Protein AF-0000000070465786 (afdb_homodimer)

Secondary structure (DSSP, 8-state):
----------------TTTHHHHHHHHHHHHH---GGGTHHHHSTTTS----EEP-------------TTSHHHHHHHHHHTTSHHHHHTTT-HHHHHHHHHHHHHHHHHHHHTBTTTT-EEE-TTSTT-EEE-EE--TTT----BHHHHHHIIIIIGGG---SS--SSHHHHHHHHHHHHHHHHHHHHTT-EE--GGG--SSS----EE----SSS-------S-------GGGSEEEEEESSHHHHHHHHHHHHHTHHHHHHH-SSGGGS-EEEE-TT--GGGTHHHHHHT-EEEEPPB-TTSSB-HHHHHHHHHHHHHHHHHS-GGGPPPEEEEEESB-TTT-BBP-HHHHHHHHHHTT-EEEEE-TTTTTTS---SS-SSSTTS--SEEEE-GGGSTT-TTPPEEEEEEGGG---SS-SS-STTSEEEE-SS-EEE-S-HHHHHS-SS--HHHHHHHHHHHHHHHHH-HHHHHHHHHHHHHHHHHHHTT-TTEEE-S--HHHHHHH---B-SEEEEEEEETTEE--HHHHHHHHHHHH-EE-EEE-TT-HHHHHHHHT--HHHHHHHHHHHHHHHTSSS--GGG---EEEEE--TT--HHHHHHHHHHHHHHHHHGGGGGGGEEEETTTTEEEEPP---SSS-------S----HHHHHS--GGGEE-TTSS-EEE--S--SSS--TTB--SHHHHHHHHHHHHHHHHHHHH-TTGGGT----HHHHHHHHH--TTTT-HHHHHGGG--B--HHHHHHHHHTPPPPGGGTS---S-----SSPPHHHHHHHHHH-EEEE----/----------------TTTHHHHHHHHHHHHH---GGGTHHHHSTTTS----EEP-------------TTSHHHHHHHHHHTTSHHHHTTTT-HHHHHHHHHHHHHHHHHHHHTBTTTT-EEE-TTSTT-EEE-EE--TTT----BHHHHHHIIIIIGGG---SS--SSHHHHHHHHHHHHHHHHHHHHTT-----GGG--SSS----------SSS-------S-------GGGSEEEEEESSHHHHHHHHHHHHHTHHHHHHH-SSGGGS-EEEE-TT--GGGTHHHHHHT-EEEEPPB-TTSSB-HHHHHHHHHHHHHHHHHS-GGGPPPEEEEEESB-TTT-BBP-HHHHHHHHHHTT-EEEEE-TTTTTTS---SS-SS-TTT--SEEEE-GGGSTT-TTPPEEEEEEGGG---SS-SS-STTSEEEE-SS-EEE-S-HHHHHS-SS--HHHHHHHHHHHHHHHHH-HHHHHHHHHHHHHHHHHHHTT-TTEEE-S--HHHHHHH---B-SEEEEEEEETTEE--HHHHHHHHHHHH-EE-EEE-TT-HHHHHHHHT--HHHHHHHHHHHHHHHTSSS--GGG---EEEEE--TT--HHHHHHHHHHHHHHHHHGGGGGGGEEEETTTTEEEEPP---SSSS------S----HHHHHS--GGGEE-TTSS-EEE--S--SSS--TTB--SHHHHHHHHHHHHHHHHHHHH-TTGGGT----HHHHHHHHH--TTTT-HHHHHGGG--B--HHHHHHHHHTPPPPGGGTS---S-----SSPPHHHHHHHHHH-EEEE----

Sequence (1614 aa):
MGNKTSGQHHLRFPSSLHSEDDHVLEKFKKLNTQDPSYENTAQQQLQDVNVSFSKPKRTNFHRERPFDPNSVEYKLLESIIQTLPEYQELKDRPSDQLEYMQKKILLIQTIHNHVVGSEAVFRTPFANNRYLPITYCDYIASGKPLKFIEDYIFEEVLPTYANTHTTTSFTGYQTTHFREDARQIVAQCVGAHVVSSMHITSSEDEQAIKCECAASCPPHEDVASSSQHQLPSEDLDVVLFEGSGSTSAIATLVHCIGIREKVLKAQNEDELPVVFISPYEHHSNILPWRESGALVIQIIEDKYGNVDLGHLEYCLKKFSTSNATTNVSRQRMIIGSFSAASNVTGVISDCDSICKLCHEYGAVCFFDFAASAPYVPIQMNPTNDPLYHKDAIFISPHKFIGGPGTPGVLVAKKKLFQNKIPSRPGGGTVYFVDMTNHSYTNVIEEREEGGTPDIVGSIRCALAFKLKEEVGPTLISKIEENYRDRAFTFLSNNPNLYILGPSKQCIEEGGVHKLAFFSFLIRHGELFLHHSFVSLLLNDLFGLQVRGGCACAGPYGQELLGISHKEATELETALLESYTSNVSLVHLKPGWTRLNLNYFFDDGTVDFVLKAVDFVATHGWKFLPYYVFNEKTNEWMHRRFDATQLNLTSQIHENYTSFLAQHRKKLTDVTFKNGHLEFVETFGKLHNMEPNTIHTYSAILDDVESLLKVTMEIVKDKHNQTYLILDYDSEIEKLFGDEKVHGFNKKYGHLRWYLLPSEALLDLKGKPRKEQALKMETLVKPKIYPTSDEYVSHQFIKELLYFSKKQMGNKTSGQHHLRFPSSLHSEDDHVLEKFKKLNTQDPSYENTAQQQLQDVNVSFSKPKRTNFHRERPFDPNSVEYKLLESIIQTLPEYQELKDRPSDQLEYMQKKILLIQTIHNHVVGSEAVFRTPFANNRYLPITYCDYIASGKPLKFIEDYIFEEVLPTYANTHTTTSFTGYQTTHFREDARQIVAQCVGAHVVSSMHITSSEDEQAIKCECAASCPPHEDVASSSQHQLPSEDLDVVLFEGSGSTSAIATLVHCIGIREKVLKAQNEDELPVVFISPYEHHSNILPWRESGALVIQIIEDKYGNVDLGHLEYCLKKFSTSNATTNVSRQRMIIGSFSAASNVTGVISDCDSICKLCHEYGAVCFFDFAASAPYVPIQMNPTNDPLYHKDAIFISPHKFIGGPGTPGVLVAKKKLFQNKIPSRPGGGTVYFVDMTNHSYTNVIEEREEGGTPDIVGSIRCALAFKLKEEVGPTLISKIEENYRDRAFTFLSNNPNLYILGPSKQCIEEGGVHKLAFFSFLIRHGELFLHHSFVSLLLNDLFGLQVRGGCACAGPYGQELLGISHKEATELETALLESYTSNVSLVHLKPGWTRLNLNYFFDDGTVDFVLKAVDFVATHGWKFLPYYVFNEKTNEWMHRRFDATQLNLTSQIHENYTSFLAQHRKKLTDVTFKNGHLEFVETFGKLHNMEPNTIHTYSAILDDVESLLKVTMEIVKDKHNQTYLILDYDSEIEKLFGDEKVHGFNKKYGHLRWYLLPSEALLDLKGKPRKEQALKMETLVKPKIYPTSDEYVSHQFIKELLYFSKKQ

Organism: Naegleria fowleri (NCBI:txid5763)

pLDDT: mean 81.41, std 22.85, range [18.33, 98.81]

Structure (mmCIF, N/CA/C/O backbone):
data_AF-0000000070465786-model_v1
#
loop_
_entity.id
_entity.type
_entity.pdbx_description
1 polymer 'Aminotransferase class V domain-containing protein'
#
loop_
_atom_site.group_PDB
_atom_site.id
_atom_site.type_symbol
_atom_site.label_atom_id
_atom_site.label_alt_id
_atom_site.label_comp_id
_atom_site.label_asym_id
_atom_site.label_entity_id
_atom_site.label_seq_id
_atom_site.pdbx_PDB_ins_code
_atom_site.Cartn_x
_atom_site.Cartn_y
_atom_site.Cartn_z
_atom_site.occupancy
_atom_site.B_iso_or_equiv
_atom_site.auth_seq_id
_atom_site.auth_comp_id
_atom_site.auth_asym_id
_atom_site.auth_atom_id
_atom_site.pdbx_PDB_model_num
ATOM 1 N N . MET A 1 1 ? 34.312 104.875 13.195 1 18.33 1 MET A N 1
ATOM 2 C CA . MET A 1 1 ? 35.531 104.188 12.945 1 18.33 1 MET A CA 1
ATOM 3 C C . MET A 1 1 ? 35.25 102.688 12.547 1 18.33 1 MET A C 1
ATOM 5 O O . MET A 1 1 ? 35.844 102.188 11.578 1 18.33 1 MET A O 1
ATOM 9 N N . GLY A 1 2 ? 34.875 101.812 13.523 1 20.75 2 GLY A N 1
ATOM 10 C CA . GLY A 1 2 ? 35.375 100.5 13.844 1 20.75 2 GLY A CA 1
ATOM 11 C C . GLY A 1 2 ? 34.781 99.375 12.961 1 20.75 2 GLY A C 1
ATOM 12 O O . GLY A 1 2 ? 33.562 99.312 12.797 1 20.75 2 GLY A O 1
ATOM 13 N N . ASN A 1 3 ? 35.469 98.875 11.961 1 18.75 3 ASN A N 1
ATOM 14 C CA . ASN A 1 3 ? 35.312 98.125 10.703 1 18.75 3 ASN A CA 1
ATOM 15 C C . ASN A 1 3 ? 34.844 96.688 10.914 1 18.75 3 ASN A C 1
ATOM 17 O O . ASN A 1 3 ? 35.562 95.938 11.523 1 18.75 3 ASN A O 1
ATOM 21 N N . LYS A 1 4 ? 33.531 96.562 11.227 1 20.5 4 LYS A N 1
ATOM 22 C CA . LYS A 1 4 ? 32.688 95.562 11.859 1 20.5 4 LYS A CA 1
ATOM 23 C C . LYS A 1 4 ? 32.781 94.25 11.109 1 20.5 4 LYS A C 1
ATOM 25 O O . LYS A 1 4 ? 32.281 94.125 9.992 1 20.5 4 LYS A O 1
ATOM 30 N N . THR A 1 5 ? 34.031 93.5 11.133 1 19.42 5 THR A N 1
ATOM 31 C CA . THR A 1 5 ? 34.656 92.438 10.336 1 19.42 5 THR A CA 1
ATOM 32 C C . THR A 1 5 ? 33.812 91.188 10.391 1 19.42 5 THR A C 1
ATOM 34 O O . THR A 1 5 ? 33.531 90.688 11.477 1 19.42 5 THR A O 1
ATOM 37 N N . SER A 1 6 ? 32.812 90.938 9.531 1 22.47 6 SER A N 1
ATOM 38 C CA . SER A 1 6 ? 31.703 90 9.367 1 22.47 6 SER A CA 1
ATOM 39 C C . SER A 1 6 ? 32.188 88.562 9.234 1 22.47 6 SER A C 1
ATOM 41 O O . SER A 1 6 ? 32.844 88.188 8.25 1 22.47 6 SER A O 1
ATOM 43 N N . GLY A 1 7 ? 32.781 87.938 10.281 1 20.2 7 GLY A N 1
ATOM 44 C CA . GLY A 1 7 ? 33.594 86.75 10.32 1 20.2 7 GLY A CA 1
ATOM 45 C C . GLY A 1 7 ? 32.844 85.5 9.875 1 20.2 7 GLY A C 1
ATOM 46 O O . GLY A 1 7 ? 31.859 85.062 10.5 1 20.2 7 GLY A O 1
ATOM 47 N N . GLN A 1 8 ? 32.594 85.188 8.578 1 20.23 8 GLN A N 1
ATOM 48 C CA . GLN A 1 8 ? 31.797 84.125 7.91 1 20.23 8 GLN A CA 1
ATOM 49 C C . GLN A 1 8 ? 32.281 82.75 8.266 1 20.23 8 GLN A C 1
ATOM 51 O O . GLN A 1 8 ? 33.438 82.375 7.957 1 20.23 8 GLN A O 1
ATOM 56 N N . HIS A 1 9 ? 32.125 82.188 9.445 1 20.05 9 HIS A N 1
ATOM 57 C CA . HIS A 1 9 ? 32.719 80.938 9.945 1 20.05 9 HIS A CA 1
ATOM 58 C C . HIS A 1 9 ? 32.281 79.75 9.125 1 20.05 9 HIS A C 1
ATOM 60 O O . HIS A 1 9 ? 31.094 79.5 8.938 1 20.05 9 HIS A O 1
ATOM 66 N N . HIS A 1 10 ? 33 79.312 8.062 1 21.03 10 HIS A N 1
ATOM 67 C CA . HIS A 1 10 ? 32.812 78.25 7.098 1 21.03 10 HIS A CA 1
ATOM 68 C C . HIS A 1 10 ? 32.812 76.875 7.793 1 21.03 10 HIS A C 1
ATOM 70 O O . HIS A 1 10 ? 33.781 76.5 8.508 1 21.03 10 HIS A O 1
ATOM 76 N N . LEU A 1 11 ? 31.656 76.312 8.266 1 19.81 11 LEU A N 1
ATOM 77 C CA . LEU A 1 11 ? 31.469 75.062 9 1 19.81 11 LEU A CA 1
ATOM 78 C C . LEU A 1 11 ? 32 73.875 8.211 1 19.81 11 LEU A C 1
ATOM 80 O O . LEU A 1 11 ? 31.594 73.625 7.062 1 19.81 11 LEU A O 1
ATOM 84 N N . ARG A 1 12 ? 33.281 73.312 8.367 1 20.2 12 ARG A N 1
ATOM 85 C CA . ARG A 1 12 ? 34.031 72.25 7.754 1 20.2 12 ARG A CA 1
ATOM 86 C C . ARG A 1 12 ? 33.375 70.875 8.047 1 20.2 12 ARG A C 1
ATOM 88 O O . ARG A 1 12 ? 33.219 70.5 9.211 1 20.2 12 ARG A O 1
ATOM 95 N N . PHE A 1 13 ? 32.406 70.438 7.23 1 20.59 13 PHE A N 1
ATOM 96 C CA . PHE A 1 13 ? 31.688 69.125 7.383 1 20.59 13 PHE A CA 1
ATOM 97 C C . PHE A 1 13 ? 32.656 68 7.328 1 20.59 13 PHE A C 1
ATOM 99 O O . PHE A 1 13 ? 33.5 67.875 6.426 1 20.59 13 PHE A O 1
ATOM 106 N N . PRO A 1 14 ? 33.031 67.375 8.461 1 20.55 14 PRO A N 1
ATOM 107 C CA . PRO A 1 14 ? 34.094 66.312 8.516 1 20.55 14 PRO A CA 1
ATOM 108 C C . PRO A 1 14 ? 33.781 65.125 7.656 1 20.55 14 PRO A C 1
ATOM 110 O O . PRO A 1 14 ? 32.594 64.75 7.465 1 20.55 14 PRO A O 1
ATOM 113 N N . SER A 1 15 ? 34.594 64.562 6.648 1 21.72 15 SER A N 1
ATOM 114 C CA . SER A 1 15 ? 34.688 63.625 5.555 1 21.72 15 SER A CA 1
ATOM 115 C C . SER A 1 15 ? 34.562 62.188 6.059 1 21.72 15 SER A C 1
ATOM 117 O O . SER A 1 15 ? 34.625 61.25 5.273 1 21.72 15 SER A O 1
ATOM 119 N N . SER A 1 16 ? 34.781 61.75 7.332 1 21.81 16 SER A N 1
ATOM 120 C CA . SER A 1 16 ? 35.312 60.438 7.66 1 21.81 16 SER A CA 1
ATOM 121 C C . SER A 1 16 ? 34.219 59.375 7.574 1 21.81 16 SER A C 1
ATOM 123 O O . SER A 1 16 ? 34.406 58.25 8.055 1 21.81 16 SER A O 1
ATOM 125 N N . LEU A 1 17 ? 32.938 59.562 7.316 1 23.72 17 LEU A N 1
ATOM 126 C CA . LEU A 1 17 ? 31.906 58.562 7.551 1 23.72 17 LEU A CA 1
ATOM 127 C C . LEU A 1 17 ? 32 57.438 6.551 1 23.72 17 LEU A C 1
ATOM 129 O O . LEU A 1 17 ? 31.031 57.094 5.879 1 23.72 17 LEU A O 1
ATOM 133 N N . HIS A 1 18 ? 33.125 57.156 5.816 1 24.12 18 HIS A N 1
ATOM 134 C CA . HIS A 1 18 ? 33.125 56.312 4.641 1 24.12 18 HIS A CA 1
ATOM 135 C C . HIS A 1 18 ? 32.906 54.844 5.031 1 24.12 18 HIS A C 1
ATOM 137 O O . HIS A 1 18 ? 32.531 54.031 4.199 1 24.12 18 HIS A O 1
ATOM 143 N N . SER A 1 19 ? 33.625 54.312 6.074 1 26.92 19 SER A N 1
ATOM 144 C CA . SER A 1 19 ? 34.156 52.938 6.02 1 26.92 19 SER A CA 1
ATOM 145 C C . SER A 1 19 ? 33.062 51.906 6.34 1 26.92 19 SER A C 1
ATOM 147 O O . SER A 1 19 ? 33.219 50.719 6.02 1 26.92 19 SER A O 1
ATOM 149 N N . GLU A 1 20 ? 32.219 52.25 7.227 1 28.48 20 GLU A N 1
ATOM 150 C CA . GLU A 1 20 ? 31.438 51.156 7.82 1 28.48 20 GLU A CA 1
ATOM 151 C C . GLU A 1 20 ? 30.422 50.625 6.828 1 28.48 20 GLU A C 1
ATOM 153 O O . GLU A 1 20 ? 29.797 49.594 7.086 1 28.48 20 GLU A O 1
ATOM 158 N N . ASP A 1 21 ? 30.188 51.344 5.766 1 30.02 21 ASP A N 1
ATOM 159 C CA . ASP A 1 21 ? 29.109 51 4.852 1 30.02 21 ASP A CA 1
ATOM 160 C C . ASP A 1 21 ? 29.5 49.812 3.965 1 30.02 21 ASP A C 1
ATOM 162 O O . ASP A 1 21 ? 28.641 49.156 3.35 1 30.02 21 ASP A O 1
ATOM 166 N N . ASP A 1 22 ? 30.828 49.688 3.75 1 33.19 22 ASP A N 1
ATOM 167 C CA . ASP A 1 22 ? 31.281 48.688 2.777 1 33.19 22 ASP A CA 1
ATOM 168 C C . ASP A 1 22 ? 31.094 47.281 3.309 1 33.19 22 ASP A C 1
ATOM 170 O O . ASP A 1 22 ? 30.953 46.344 2.531 1 33.19 22 ASP A O 1
ATOM 174 N N . HIS A 1 23 ? 31.172 47.125 4.633 1 32.84 23 HIS A N 1
ATOM 175 C CA . HIS A 1 23 ? 31.188 45.75 5.168 1 32.84 23 HIS A CA 1
ATOM 176 C C . HIS A 1 23 ? 29.828 45.094 5.016 1 32.84 23 HIS A C 1
ATOM 178 O O . HIS A 1 23 ? 29.734 43.875 4.84 1 32.84 23 HIS A O 1
ATOM 184 N N . VAL A 1 24 ? 28.844 45.875 5.16 1 29.55 24 VAL A N 1
ATOM 185 C CA . VAL A 1 24 ? 27.516 45.281 5.09 1 29.55 24 VAL A CA 1
ATOM 186 C C . VAL A 1 24 ? 27.219 44.844 3.664 1 29.55 24 VAL A C 1
ATOM 188 O O . VAL A 1 24 ? 26.703 43.75 3.451 1 29.55 24 VAL A O 1
ATOM 191 N N . LEU A 1 25 ? 27.703 45.656 2.674 1 31.55 25 LEU A N 1
ATOM 192 C CA . LEU A 1 25 ? 27.469 45.312 1.276 1 31.55 25 LEU A CA 1
ATOM 193 C C . LEU A 1 25 ? 28.234 44.062 0.881 1 31.55 25 LEU A C 1
ATOM 195 O O . LEU A 1 25 ? 27.734 43.219 0.127 1 31.55 25 LEU A O 1
ATOM 199 N N . GLU A 1 26 ? 29.438 43.875 1.437 1 37.81 26 GLU A N 1
ATOM 200 C CA . GLU A 1 26 ? 30.219 42.719 1.073 1 37.81 26 GLU A CA 1
ATOM 201 C C . GLU A 1 26 ? 29.594 41.438 1.592 1 37.81 26 GLU A C 1
ATOM 203 O O . GLU A 1 26 ? 29.594 40.406 0.907 1 37.81 26 GLU A O 1
ATOM 208 N N . LYS A 1 27 ? 28.969 41.438 2.727 1 36.19 27 LYS A N 1
ATOM 209 C CA . LYS A 1 27 ? 28.344 40.25 3.279 1 36.19 27 LYS A CA 1
ATOM 210 C C . LYS A 1 27 ? 27.094 39.875 2.496 1 36.19 27 LYS A C 1
ATOM 212 O O . LYS A 1 27 ? 26.828 38.688 2.26 1 36.19 27 LYS A O 1
ATOM 217 N N . PHE A 1 28 ? 26.359 40.875 2.111 1 31.91 28 PHE A N 1
ATOM 218 C CA . PHE A 1 28 ? 25.188 40.531 1.315 1 31.91 28 PHE A CA 1
ATOM 219 C C . PHE A 1 28 ? 25.594 40.156 -0.102 1 31.91 28 PHE A C 1
ATOM 221 O O . PHE A 1 28 ? 24.875 39.406 -0.767 1 31.91 28 PHE A O 1
ATOM 228 N N . LYS A 1 29 ? 26.703 40.781 -0.692 1 36.88 29 LYS A N 1
ATOM 229 C CA . LYS A 1 29 ? 27.234 40.312 -1.97 1 36.88 29 LYS A CA 1
ATOM 230 C C . LYS A 1 29 ? 27.594 38.844 -1.906 1 36.88 29 LYS A C 1
ATOM 232 O O . LYS A 1 29 ? 27.359 38.094 -2.867 1 36.88 29 LYS A O 1
ATOM 237 N N . LYS A 1 30 ? 28.234 38.438 -0.806 1 34.72 30 LYS A N 1
ATOM 238 C CA . LYS A 1 30 ? 28.594 37.031 -0.649 1 34.72 30 LYS A CA 1
ATOM 239 C C . LYS A 1 30 ? 27.344 36.156 -0.51 1 34.72 30 LYS A C 1
ATOM 241 O O . LYS A 1 30 ? 27.422 34.938 -0.688 1 34.72 30 LYS A O 1
ATOM 246 N N . LEU A 1 31 ? 26.344 36.656 0.172 1 30.39 31 LEU A N 1
ATOM 247 C CA . LEU A 1 31 ? 25.125 35.844 0.293 1 30.39 31 LEU A CA 1
ATOM 248 C C . LEU A 1 31 ? 24.484 35.625 -1.069 1 30.39 31 LEU A C 1
ATOM 250 O O . LEU A 1 31 ? 23.922 34.562 -1.335 1 30.39 31 LEU A O 1
ATOM 254 N N . ASN A 1 32 ? 24.188 36.781 -1.798 1 30.86 32 ASN A N 1
ATOM 255 C CA . ASN A 1 32 ? 23.328 36.656 -2.969 1 30.86 32 ASN A CA 1
ATOM 256 C C . ASN A 1 32 ? 24.141 36.625 -4.258 1 30.86 32 ASN A C 1
ATOM 258 O O . ASN A 1 32 ? 23.625 36.938 -5.328 1 30.86 32 ASN A O 1
ATOM 262 N N . THR A 1 33 ? 25.469 36.781 -4.227 1 29.91 33 THR A N 1
ATOM 263 C CA . THR A 1 33 ? 26.125 36.719 -5.527 1 29.91 33 THR A CA 1
ATOM 264 C C . THR A 1 33 ? 25.891 35.375 -6.191 1 29.91 33 THR A C 1
ATOM 266 O O . THR A 1 33 ? 26.328 34.344 -5.68 1 29.91 33 THR A O 1
ATOM 269 N N . GLN A 1 34 ? 24.766 35.375 -6.777 1 29.61 34 GLN A N 1
ATOM 270 C CA . GLN A 1 34 ? 24.641 34.25 -7.711 1 29.61 34 GLN A CA 1
ATOM 271 C C . GLN A 1 34 ? 25.875 34.156 -8.609 1 29.61 34 GLN A C 1
ATOM 273 O O . GLN A 1 34 ? 26.375 35.188 -9.102 1 29.61 34 GLN A O 1
ATOM 278 N N . ASP A 1 35 ? 26.766 33.375 -8.422 1 27.09 35 ASP A N 1
ATOM 279 C CA . ASP A 1 35 ? 27.781 33.094 -9.438 1 27.09 35 ASP A CA 1
ATOM 280 C C . ASP A 1 35 ? 27.172 33.125 -10.836 1 27.09 35 ASP A C 1
ATOM 282 O O . ASP A 1 35 ? 26.203 32.406 -11.125 1 27.09 35 ASP A O 1
ATOM 286 N N . PRO A 1 36 ? 27.203 34.25 -11.594 1 30.23 36 PRO A N 1
ATOM 287 C CA . PRO A 1 36 ? 26.766 34.344 -12.992 1 30.23 36 PRO A CA 1
ATOM 288 C C . PRO A 1 36 ? 26.984 33.031 -13.75 1 30.23 36 PRO A C 1
ATOM 290 O O . PRO A 1 36 ? 26.578 32.906 -14.914 1 30.23 36 PRO A O 1
ATOM 293 N N . SER A 1 37 ? 27.953 32.312 -13.367 1 28.34 37 SER A N 1
ATOM 294 C CA . SER A 1 37 ? 28.328 31.125 -14.125 1 28.34 37 SER A CA 1
ATOM 295 C C . SER A 1 37 ? 27.156 30.156 -14.25 1 28.34 37 SER A C 1
ATOM 297 O O . SER A 1 37 ? 27.266 29.109 -14.891 1 28.34 37 SER A O 1
ATOM 299 N N . TYR A 1 38 ? 26.031 30.531 -13.594 1 26.75 38 TYR A N 1
ATOM 300 C CA . TYR A 1 38 ? 25.031 29.453 -13.562 1 26.75 38 TYR A CA 1
ATOM 301 C C . TYR A 1 38 ? 24.141 29.516 -14.789 1 26.75 38 TYR A C 1
ATOM 303 O O . TYR A 1 38 ? 23.391 28.578 -15.07 1 26.75 38 TYR A O 1
ATOM 311 N N . GLU A 1 39 ? 23.859 30.75 -15.359 1 28.77 39 GLU A N 1
ATOM 312 C CA . GLU A 1 39 ? 22.953 30.719 -16.5 1 28.77 39 GLU A CA 1
ATOM 313 C C . GLU A 1 39 ? 23.578 30 -17.688 1 28.77 39 GLU A C 1
ATOM 315 O O . GLU A 1 39 ? 22.891 29.25 -18.391 1 28.77 39 GLU A O 1
ATOM 320 N N . ASN A 1 40 ? 24.672 30.531 -18.234 1 28.34 40 ASN A N 1
ATOM 321 C CA . ASN A 1 40 ? 25.312 30.016 -19.438 1 28.34 40 ASN A CA 1
ATOM 322 C C . ASN A 1 40 ? 25.734 28.562 -19.281 1 28.34 40 ASN A C 1
ATOM 324 O O . ASN A 1 40 ? 26.141 27.922 -20.25 1 28.34 40 ASN A O 1
ATOM 328 N N . THR A 1 41 ? 25.969 28.234 -18.016 1 26.31 41 THR A N 1
ATOM 329 C CA . THR A 1 41 ? 26.469 26.875 -17.844 1 26.31 41 THR A CA 1
ATOM 330 C C . THR A 1 41 ? 25.328 25.875 -17.906 1 26.31 41 THR A C 1
ATOM 332 O O . THR A 1 41 ? 25.562 24.656 -17.859 1 26.31 41 THR A O 1
ATOM 335 N N . ALA A 1 42 ? 24.062 26.312 -17.859 1 27.3 42 ALA A N 1
ATOM 336 C CA . ALA A 1 42 ? 23.078 25.25 -18.078 1 27.3 42 ALA A CA 1
ATOM 337 C C . ALA A 1 42 ? 23.109 24.75 -19.516 1 27.3 42 ALA A C 1
ATOM 339 O O . ALA A 1 42 ? 22.984 23.547 -19.766 1 27.3 42 ALA A O 1
ATOM 340 N N . GLN A 1 43 ? 23.016 25.656 -20.562 1 26.22 43 GLN A N 1
ATOM 341 C CA . GLN A 1 43 ? 23.125 25.219 -21.938 1 26.22 43 GLN A CA 1
ATOM 342 C C . GLN A 1 43 ? 24.484 24.594 -22.234 1 26.22 43 GLN A C 1
ATOM 344 O O . GLN A 1 43 ? 24.578 23.594 -22.953 1 26.22 43 GLN A O 1
ATOM 349 N N . GLN A 1 44 ? 25.625 25.375 -22.031 1 26.34 44 GLN A N 1
ATOM 350 C CA . GLN A 1 44 ? 26.938 24.828 -22.312 1 26.34 44 GLN A CA 1
ATOM 351 C C . GLN A 1 44 ? 27.312 23.734 -21.328 1 26.34 44 GLN A C 1
ATOM 353 O O . GLN A 1 44 ? 28.188 22.906 -21.594 1 26.34 44 GLN A O 1
ATOM 358 N N . GLN A 1 45 ? 26.891 23.797 -20.078 1 26.06 45 GLN A N 1
ATOM 359 C CA . GLN A 1 45 ? 27.25 22.719 -19.172 1 26.06 45 GLN A CA 1
ATOM 360 C C . GLN A 1 45 ? 26.406 21.469 -19.453 1 26.06 45 GLN A C 1
ATOM 362 O O . GLN A 1 45 ? 26.562 20.438 -18.797 1 26.06 45 GLN A O 1
ATOM 367 N N . LEU A 1 46 ? 25.406 21.453 -20.109 1 28.59 46 LEU A N 1
ATOM 368 C CA . LEU A 1 46 ? 24.859 20.234 -20.703 1 28.59 46 LEU A CA 1
ATOM 369 C C . LEU A 1 46 ? 25.906 19.531 -21.578 1 28.59 46 LEU A C 1
ATOM 371 O O . LEU A 1 46 ? 25.719 18.375 -21.969 1 28.59 46 LEU A O 1
ATOM 375 N N . GLN A 1 47 ? 26.734 20.312 -22.328 1 27.33 47 GLN A N 1
ATOM 376 C CA . GLN A 1 47 ? 27.719 19.641 -23.156 1 27.33 47 GLN A CA 1
ATOM 377 C C . GLN A 1 47 ? 28.75 18.922 -22.297 1 27.33 47 GLN A C 1
ATOM 379 O O . GLN A 1 47 ? 29.047 17.75 -22.531 1 27.33 47 GLN A O 1
ATOM 384 N N . ASP A 1 48 ? 29.969 19.688 -21.875 1 28.2 48 ASP A N 1
ATOM 385 C CA . ASP A 1 48 ? 31.188 19.094 -21.359 1 28.2 48 ASP A CA 1
ATOM 386 C C . ASP A 1 48 ? 31.078 18.812 -19.859 1 28.2 48 ASP A C 1
ATOM 388 O O . ASP A 1 48 ? 32.094 18.734 -19.156 1 28.2 48 ASP A O 1
ATOM 392 N N . VAL A 1 49 ? 30.047 19.25 -19.125 1 31.06 49 VAL A N 1
ATOM 393 C CA . VAL A 1 49 ? 30.109 18.984 -17.688 1 31.06 49 VAL A CA 1
ATOM 394 C C . VAL A 1 49 ? 30.203 17.484 -17.438 1 31.06 49 VAL A C 1
ATOM 396 O O . VAL A 1 49 ? 29.359 16.719 -17.891 1 31.06 49 VAL A O 1
ATOM 399 N N . ASN A 1 50 ? 31.203 17.078 -17.078 1 32.72 50 ASN A N 1
ATOM 400 C CA . ASN A 1 50 ? 31.453 15.75 -16.516 1 32.72 50 ASN A CA 1
ATOM 401 C C . ASN A 1 50 ? 30.422 15.383 -15.453 1 32.72 50 ASN A C 1
ATOM 403 O O . ASN A 1 50 ? 30.484 15.867 -14.328 1 32.72 50 ASN A O 1
ATOM 407 N N . VAL A 1 51 ? 29.203 15.359 -15.797 1 34.66 51 VAL A N 1
ATOM 408 C CA . VAL A 1 51 ? 28.188 14.828 -14.898 1 34.66 51 VAL A CA 1
ATOM 409 C C . VAL A 1 51 ? 28.766 13.711 -14.039 1 34.66 51 VAL A C 1
ATOM 411 O O . VAL A 1 51 ? 29.188 12.672 -14.562 1 34.66 51 VAL A O 1
ATOM 414 N N . SER A 1 52 ? 29.328 14.086 -12.969 1 43.09 52 SER A N 1
ATOM 415 C CA . SER A 1 52 ? 29.781 13.062 -12.031 1 43.09 52 SER A CA 1
ATOM 416 C C . SER A 1 52 ? 28.609 12.281 -11.461 1 43.09 52 SER A C 1
ATOM 418 O O . SER A 1 52 ? 27.641 12.867 -10.961 1 43.09 52 SER A O 1
ATOM 420 N N . PHE A 1 53 ? 28.453 11.133 -11.906 1 40 53 PHE A N 1
ATOM 421 C CA . PHE A 1 53 ? 27.453 10.203 -11.398 1 40 53 PHE A CA 1
ATOM 422 C C . PHE A 1 53 ? 27.875 9.617 -10.062 1 40 53 PHE A C 1
ATOM 424 O O . PHE A 1 53 ? 29.062 9.352 -9.844 1 40 53 PHE A O 1
ATOM 431 N N . SER A 1 54 ? 26.969 9.867 -9.094 1 45.53 54 SER A N 1
ATOM 432 C CA . SER A 1 54 ? 27.25 9.227 -7.805 1 45.53 54 SER A CA 1
ATOM 433 C C . SER A 1 54 ? 26.469 7.922 -7.664 1 45.53 54 SER A C 1
ATOM 435 O O . SER A 1 54 ? 25.469 7.707 -8.359 1 45.53 54 SER A O 1
ATOM 437 N N . LYS A 1 55 ? 27.156 6.992 -7.004 1 45.34 55 LYS A N 1
ATOM 438 C CA . LYS A 1 55 ? 26.516 5.734 -6.641 1 45.34 55 LYS A CA 1
ATOM 439 C C . LYS A 1 55 ? 26.031 5.762 -5.191 1 45.34 55 LYS A C 1
ATOM 441 O O . LYS A 1 55 ? 26.641 6.406 -4.34 1 45.34 55 LYS A O 1
ATOM 446 N N . PRO A 1 56 ? 24.828 5.301 -4.898 1 40.5 56 PRO A N 1
ATOM 447 C CA . PRO A 1 56 ? 24.375 5.289 -3.508 1 40.5 56 PRO A CA 1
ATOM 448 C C . PRO A 1 56 ? 25.359 4.613 -2.561 1 40.5 56 PRO A C 1
ATOM 450 O O . PRO A 1 56 ? 25.891 3.551 -2.877 1 40.5 56 PRO A O 1
ATOM 453 N N . LYS A 1 57 ? 26.031 5.527 -1.58 1 45.5 57 LYS A N 1
ATOM 454 C CA . LYS A 1 57 ? 26.844 4.945 -0.514 1 45.5 57 LYS A CA 1
ATOM 455 C C . LYS A 1 57 ? 26.109 5.008 0.827 1 45.5 57 LYS A C 1
ATOM 457 O O . LYS A 1 57 ? 25.625 6.07 1.227 1 45.5 57 LYS A O 1
ATOM 462 N N . ARG A 1 58 ? 25.641 3.859 1.242 1 45.62 58 ARG A N 1
ATOM 463 C CA . ARG A 1 58 ? 25.031 3.861 2.57 1 45.62 58 ARG A CA 1
ATOM 464 C C . ARG A 1 58 ? 25.984 4.457 3.604 1 45.62 58 ARG A C 1
ATOM 466 O O . ARG A 1 58 ? 27.047 3.893 3.873 1 45.62 58 ARG A O 1
ATOM 473 N N . THR A 1 59 ? 25.984 5.805 3.729 1 44.81 59 THR A N 1
ATOM 474 C CA . THR A 1 59 ? 26.844 6.465 4.711 1 44.81 59 THR A CA 1
ATOM 475 C C . THR A 1 59 ? 26.344 6.191 6.129 1 44.81 59 THR A C 1
ATOM 477 O O . THR A 1 59 ? 25.141 6.055 6.355 1 44.81 59 THR A O 1
ATOM 480 N N . ASN A 1 60 ? 27.156 5.602 6.965 1 42.91 60 ASN A N 1
ATOM 481 C CA . ASN A 1 60 ? 26.953 5.438 8.398 1 42.91 60 ASN A CA 1
ATOM 482 C C . ASN A 1 60 ? 26.891 6.785 9.117 1 42.91 60 ASN A C 1
ATOM 484 O O . ASN A 1 60 ? 27.188 6.875 10.305 1 42.91 60 ASN A O 1
ATOM 488 N N . PHE A 1 61 ? 26.594 7.84 8.477 1 41.59 61 PHE A N 1
ATOM 489 C CA . PHE A 1 61 ? 26.703 9.094 9.211 1 41.59 61 PHE A CA 1
ATOM 490 C C . PHE A 1 61 ? 25.469 9.32 10.07 1 41.59 61 PHE A C 1
ATOM 492 O O . PHE A 1 61 ? 24.359 9.422 9.555 1 41.59 61 PHE A O 1
ATOM 499 N N . HIS A 1 62 ? 25.547 8.703 11.195 1 47.5 62 HIS A N 1
ATOM 500 C CA . HIS A 1 62 ? 24.531 9.078 12.18 1 47.5 62 HIS A CA 1
ATOM 501 C C . HIS A 1 62 ? 25.094 10.102 13.164 1 47.5 62 HIS A C 1
ATOM 503 O O . HIS A 1 62 ? 26.219 9.961 13.648 1 47.5 62 HIS A O 1
ATOM 509 N N . ARG A 1 63 ? 24.609 11.281 13.148 1 44.5 63 ARG A N 1
ATOM 510 C CA . ARG A 1 63 ? 24.969 12.195 14.219 1 44.5 63 ARG A CA 1
ATOM 511 C C . ARG A 1 63 ? 24.562 11.633 15.578 1 44.5 63 ARG A C 1
ATOM 513 O O . ARG A 1 63 ? 23.375 11.469 15.859 1 44.5 63 ARG A O 1
ATOM 520 N N . GLU A 1 64 ? 25.422 10.883 16.078 1 48.97 64 GLU A N 1
ATOM 521 C CA . GLU A 1 64 ? 25.109 10.5 17.453 1 48.97 64 GLU A CA 1
ATOM 522 C C . GLU A 1 64 ? 24.969 11.727 18.359 1 48.97 64 GLU A C 1
ATOM 524 O O . GLU A 1 64 ? 25.828 12.609 18.344 1 48.97 64 GLU A O 1
ATOM 529 N N . ARG A 1 65 ? 23.75 12.102 18.625 1 55.53 65 ARG A N 1
ATOM 530 C CA . ARG A 1 65 ? 23.516 13.102 19.656 1 55.53 65 ARG A CA 1
ATOM 531 C C . ARG A 1 65 ? 23.484 12.453 21.031 1 55.53 65 ARG A C 1
ATOM 533 O O . ARG A 1 65 ? 22.469 11.875 21.422 1 55.53 65 ARG A O 1
ATOM 540 N N . PRO A 1 66 ? 24.688 12.406 21.656 1 52.91 66 PRO A N 1
ATOM 541 C CA . PRO A 1 66 ? 24.75 11.625 22.891 1 52.91 66 PRO A CA 1
ATOM 542 C C . PRO A 1 66 ? 23.812 12.164 23.984 1 52.91 66 PRO A C 1
ATOM 544 O O . PRO A 1 66 ? 23.672 13.383 24.125 1 52.91 66 PRO A O 1
ATOM 547 N N . PHE A 1 67 ? 22.969 11.281 24.5 1 59.22 67 PHE A N 1
ATOM 548 C CA . PHE A 1 67 ? 22.281 11.586 25.75 1 59.22 67 PHE A CA 1
ATOM 549 C C . PHE A 1 67 ? 23.25 11.656 26.922 1 59.22 67 PHE A C 1
ATOM 551 O O . PHE A 1 67 ? 24 10.703 27.172 1 59.22 67 PHE A O 1
ATOM 558 N N . ASP A 1 68 ? 23.641 12.758 27.266 1 65.5 68 ASP A N 1
ATOM 559 C CA . ASP A 1 68 ? 24.531 12.945 28.391 1 65.5 68 ASP A CA 1
ATOM 560 C C . ASP A 1 68 ? 23.828 12.609 29.703 1 65.5 68 ASP A C 1
ATOM 562 O O . ASP A 1 68 ? 22.766 13.164 30.016 1 65.5 68 ASP A O 1
ATOM 566 N N . PRO A 1 69 ? 24.375 11.609 30.438 1 68.62 69 PRO A N 1
ATOM 567 C CA . PRO A 1 69 ? 23.766 11.281 31.719 1 68.62 69 PRO A CA 1
ATOM 568 C C . PRO A 1 69 ? 23.641 12.484 32.656 1 68.62 69 PRO A C 1
ATOM 570 O O . PRO A 1 69 ? 22.828 12.477 33.594 1 68.62 69 PRO A O 1
ATOM 573 N N . ASN A 1 70 ? 24.406 13.391 32.375 1 70.69 70 ASN A N 1
ATOM 574 C CA . ASN A 1 70 ? 24.344 14.57 33.25 1 70.69 70 ASN A CA 1
ATOM 575 C C . ASN A 1 70 ? 23.422 15.633 32.656 1 70.69 70 ASN A C 1
ATOM 577 O O . ASN A 1 70 ? 23.219 16.688 33.281 1 70.69 70 ASN A O 1
ATOM 581 N N . SER A 1 71 ? 22.844 15.148 31.719 1 74.19 71 SER A N 1
ATOM 582 C CA . SER A 1 71 ? 21.969 16.109 31.062 1 74.19 71 SER A CA 1
ATOM 583 C C . SER A 1 71 ? 20.625 16.203 31.766 1 74.19 71 SER A C 1
ATOM 585 O O . SER A 1 71 ? 20.219 15.281 32.469 1 74.19 71 SER A O 1
ATOM 587 N N . VAL A 1 72 ? 20.016 17.328 31.75 1 71.38 72 VAL A N 1
ATOM 588 C CA . VAL A 1 72 ? 18.688 17.578 32.312 1 71.38 72 VAL A CA 1
ATOM 589 C C . VAL A 1 72 ? 17.703 16.547 31.75 1 71.38 72 VAL A C 1
ATOM 591 O O . VAL A 1 72 ? 16.828 16.062 32.469 1 71.38 72 VAL A O 1
ATOM 594 N N . GLU A 1 73 ? 17.938 16.156 30.625 1 76.88 73 GLU A N 1
ATOM 595 C CA . GLU A 1 73 ? 17.047 15.203 29.969 1 76.88 73 GLU A CA 1
ATOM 596 C C . GLU A 1 73 ? 17.156 13.828 30.625 1 76.88 73 GLU A C 1
ATOM 598 O O . GLU A 1 73 ? 16.141 13.164 30.844 1 76.88 73 GLU A O 1
ATOM 603 N N . TYR A 1 74 ? 18.391 13.492 30.781 1 79.5 74 TYR A N 1
ATOM 604 C CA . TYR A 1 74 ? 18.594 12.188 31.406 1 79.5 74 TYR A CA 1
ATOM 605 C C . TYR A 1 74 ? 17.953 12.133 32.781 1 79.5 74 TYR A C 1
ATOM 607 O O . TYR A 1 74 ? 17.297 11.148 33.125 1 79.5 74 TYR A O 1
ATOM 615 N N . LYS A 1 75 ? 18.109 13.188 33.469 1 83.38 75 LYS A N 1
ATOM 616 C CA . LYS A 1 75 ? 17.547 13.25 34.812 1 83.38 75 LYS A CA 1
ATOM 617 C C . LYS A 1 75 ? 16.016 13.242 34.781 1 83.38 75 LYS A C 1
ATOM 619 O O . LYS A 1 75 ? 15.367 12.664 35.656 1 83.38 75 LYS A O 1
ATOM 624 N N . LEU A 1 76 ? 15.547 13.914 33.875 1 85.62 76 LEU A N 1
ATOM 625 C CA . LEU A 1 76 ? 14.102 13.914 33.719 1 85.62 76 LEU A CA 1
ATOM 626 C C . LEU A 1 76 ? 13.594 12.508 33.406 1 85.62 76 LEU A C 1
ATOM 628 O O . LEU A 1 76 ? 12.586 12.07 33.969 1 85.62 76 LEU A O 1
ATOM 632 N N . LEU A 1 77 ? 14.266 11.828 32.531 1 89.81 77 LEU A N 1
ATOM 633 C CA . LEU A 1 77 ? 13.859 10.477 32.156 1 89.81 77 LEU A CA 1
ATOM 634 C C . LEU A 1 77 ? 13.938 9.539 33.344 1 89.81 77 LEU A C 1
ATOM 636 O O . LEU A 1 77 ? 13.039 8.719 33.562 1 89.81 77 LEU A O 1
ATOM 640 N N . GLU A 1 78 ? 14.992 9.719 34.062 1 89.88 78 GLU A N 1
ATOM 641 C CA . GLU A 1 78 ? 15.133 8.906 35.281 1 89.88 78 GLU A CA 1
ATOM 642 C C . GLU A 1 78 ? 13.953 9.125 36.219 1 89.88 78 GLU A C 1
ATOM 644 O O . GLU A 1 78 ? 13.375 8.172 36.75 1 89.88 78 GLU A O 1
ATOM 649 N N . SER A 1 79 ? 13.68 10.383 36.438 1 91.56 79 SER A N 1
ATOM 650 C CA . SER A 1 79 ? 12.602 10.734 37.344 1 91.56 79 SER A CA 1
ATOM 651 C C . SER A 1 79 ? 11.266 10.172 36.875 1 91.56 79 SER A C 1
ATOM 653 O O . SER A 1 79 ? 10.469 9.703 37.688 1 91.56 79 SER A O 1
ATOM 655 N N . ILE A 1 80 ? 10.984 10.25 35.625 1 93.19 80 ILE A N 1
ATOM 656 C CA . ILE A 1 80 ? 9.727 9.773 35.062 1 93.19 80 ILE A CA 1
ATOM 657 C C . ILE A 1 80 ? 9.656 8.25 35.188 1 93.19 80 ILE A C 1
ATOM 659 O O . ILE A 1 80 ? 8.625 7.699 35.594 1 93.19 80 ILE A O 1
ATOM 663 N N . ILE A 1 81 ? 10.75 7.527 34.812 1 92.81 81 ILE A N 1
ATOM 664 C CA . ILE A 1 81 ? 10.781 6.066 34.812 1 92.81 81 ILE A CA 1
ATOM 665 C C . ILE A 1 81 ? 10.578 5.531 36.219 1 92.81 81 ILE A C 1
ATOM 667 O O . ILE A 1 81 ? 9.922 4.504 36.406 1 92.81 81 ILE A O 1
ATOM 671 N N . GLN A 1 82 ? 11.023 6.258 37.156 1 92.31 82 GLN A N 1
ATOM 672 C CA . GLN A 1 82 ? 10.883 5.855 38.531 1 92.31 82 GLN A CA 1
ATOM 673 C C . GLN A 1 82 ? 9.422 5.867 38.969 1 92.31 82 GLN A C 1
ATOM 675 O O . GLN A 1 82 ? 9.055 5.227 39.969 1 92.31 82 GLN A O 1
ATOM 680 N N . THR A 1 83 ? 8.617 6.574 38.281 1 92.12 83 THR A N 1
ATOM 681 C CA . THR A 1 83 ? 7.207 6.668 38.656 1 92.12 83 THR A CA 1
ATOM 682 C C . THR A 1 83 ? 6.402 5.551 38 1 92.12 83 THR A C 1
ATOM 684 O O . THR A 1 83 ? 5.23 5.348 38.312 1 92.12 83 THR A O 1
ATOM 687 N N . LEU A 1 84 ? 6.969 4.828 37.094 1 93.38 84 LEU A N 1
ATOM 688 C CA . LEU A 1 84 ? 6.258 3.797 36.344 1 93.38 84 LEU A CA 1
ATOM 689 C C . LEU A 1 84 ? 5.945 2.598 37.25 1 93.38 84 LEU A C 1
ATOM 691 O O . LEU A 1 84 ? 6.758 2.217 38.094 1 93.38 84 LEU A O 1
ATOM 695 N N . PRO A 1 85 ? 4.812 1.996 37 1 91 85 PRO A N 1
ATOM 696 C CA . PRO A 1 85 ? 4.457 0.817 37.812 1 91 85 PRO A CA 1
ATOM 697 C C . PRO A 1 85 ? 5.457 -0.326 37.656 1 91 85 PRO A C 1
ATOM 699 O O . PRO A 1 85 ? 5.777 -1.011 38.625 1 91 85 PRO A O 1
ATOM 702 N N . GLU A 1 86 ? 5.938 -0.586 36.469 1 90.12 86 GLU A N 1
ATOM 703 C CA . GLU A 1 86 ? 6.875 -1.673 36.188 1 90.12 86 GLU A CA 1
ATOM 704 C C . GLU A 1 86 ? 8.164 -1.493 37 1 90.12 86 GLU A C 1
ATOM 706 O O . GLU A 1 86 ? 8.75 -2.471 37.469 1 90.12 86 GLU A O 1
ATOM 711 N N . TYR A 1 87 ? 8.633 -0.239 37.094 1 92.12 87 TYR A N 1
ATOM 712 C CA . TYR A 1 87 ? 9.812 0.073 37.875 1 92.12 87 TYR A CA 1
ATOM 713 C C . TYR A 1 87 ? 9.555 -0.166 39.344 1 92.12 87 TYR A C 1
ATOM 715 O O . TYR A 1 87 ? 10.398 -0.724 40.062 1 92.12 87 TYR A O 1
ATOM 723 N N . GLN A 1 88 ? 8.406 0.168 39.844 1 92.5 88 GLN A N 1
ATOM 724 C CA . GLN A 1 88 ? 8.039 0.057 41.25 1 92.5 88 GLN A CA 1
ATOM 725 C C . GLN A 1 88 ? 7.879 -1.403 41.656 1 92.5 88 GLN A C 1
ATOM 727 O O . GLN A 1 88 ? 8.172 -1.768 42.781 1 92.5 88 GLN A O 1
ATOM 732 N N . GLU A 1 89 ? 7.414 -2.15 40.719 1 91.69 89 GLU A N 1
ATOM 733 C CA . GLU A 1 89 ? 7.238 -3.574 40.969 1 91.69 89 GLU A CA 1
ATOM 734 C C . GLU A 1 89 ? 8.578 -4.25 41.25 1 91.69 89 GLU A C 1
ATOM 736 O O . GLU A 1 89 ? 8.617 -5.305 41.906 1 91.69 89 GLU A O 1
ATOM 741 N N . LEU A 1 90 ? 9.609 -3.625 40.812 1 91.62 90 LEU A N 1
ATOM 742 C CA . LEU A 1 90 ? 10.945 -4.184 41 1 91.62 90 LEU A CA 1
ATOM 743 C C . LEU A 1 90 ? 11.602 -3.623 42.25 1 91.62 90 LEU A C 1
ATOM 745 O O . LEU A 1 90 ? 12.82 -3.732 42.438 1 91.62 90 LEU A O 1
ATOM 749 N N . LYS A 1 91 ? 10.859 -3.158 43.156 1 89.5 91 LYS A N 1
ATOM 750 C CA . LYS A 1 91 ? 11.375 -2.443 44.312 1 89.5 91 LYS A CA 1
ATOM 751 C C . LYS A 1 91 ? 12.25 -3.352 45.188 1 89.5 91 LYS A C 1
ATOM 753 O O . LYS A 1 91 ? 13.195 -2.887 45.812 1 89.5 91 LYS A O 1
ATOM 758 N N . ASP A 1 92 ? 11.984 -4.602 45.219 1 92.31 92 ASP A N 1
ATOM 759 C CA . ASP A 1 92 ? 12.727 -5.547 46.062 1 92.31 92 ASP A CA 1
ATOM 760 C C . ASP A 1 92 ? 13.969 -6.055 45.344 1 92.31 92 ASP A C 1
ATOM 762 O O . ASP A 1 92 ? 14.75 -6.832 45.906 1 92.31 92 ASP A O 1
ATOM 766 N N . ARG A 1 93 ? 14.305 -5.547 44.062 1 91.19 93 ARG A N 1
ATOM 767 C CA . ARG A 1 93 ? 15.469 -5.93 43.25 1 91.19 93 ARG A CA 1
ATOM 768 C C . ARG A 1 93 ? 16.141 -4.703 42.656 1 91.19 93 ARG A C 1
ATOM 770 O O . ARG A 1 93 ? 16.062 -4.465 41.469 1 91.19 93 ARG A O 1
ATOM 777 N N . PRO A 1 94 ? 16.859 -4.098 43.5 1 89.38 94 PRO A N 1
ATOM 778 C CA . PRO A 1 94 ? 17.422 -2.818 43.062 1 89.38 94 PRO A CA 1
ATOM 779 C C . PRO A 1 94 ? 18.266 -2.943 41.781 1 89.38 94 PRO A C 1
ATOM 781 O O . PRO A 1 94 ? 18.281 -2.031 40.969 1 89.38 94 PRO A O 1
ATOM 784 N N . SER A 1 95 ? 18.906 -4.012 41.656 1 91.56 95 SER A N 1
ATOM 785 C CA . SER A 1 95 ? 19.703 -4.223 40.438 1 91.56 95 SER A CA 1
ATOM 786 C C . SER A 1 95 ? 18.812 -4.297 39.188 1 91.56 95 SER A C 1
ATOM 788 O O . SER A 1 95 ? 19.156 -3.758 38.156 1 91.56 95 SER A O 1
ATOM 790 N N . ASP A 1 96 ? 17.688 -4.961 39.375 1 91.88 96 ASP A N 1
ATOM 791 C CA . ASP A 1 96 ? 16.734 -5.078 38.281 1 91.88 96 ASP A CA 1
ATOM 792 C C . ASP A 1 96 ? 16.094 -3.729 37.969 1 91.88 96 ASP A C 1
ATOM 794 O O . ASP A 1 96 ? 15.789 -3.436 36.812 1 91.88 96 ASP A O 1
ATOM 798 N N . GLN A 1 97 ? 15.898 -2.926 38.938 1 91.94 97 GLN A N 1
ATOM 799 C CA . GLN A 1 97 ? 15.359 -1.58 38.75 1 91.94 97 GLN A CA 1
ATOM 800 C C . GLN A 1 97 ? 16.312 -0.721 37.906 1 91.94 97 GLN A C 1
ATOM 802 O O . GLN A 1 97 ? 15.898 -0.023 37 1 91.94 97 GLN A O 1
ATOM 807 N N . LEU A 1 98 ? 17.5 -0.815 38.406 1 91.62 98 LEU A N 1
ATOM 808 C CA . LEU A 1 98 ? 18.516 -0.036 37.688 1 91.62 98 LEU A CA 1
ATOM 809 C C . LEU A 1 98 ? 18.656 -0.496 36.25 1 91.62 98 LEU A C 1
ATOM 811 O O . LEU A 1 98 ? 18.781 0.328 35.344 1 91.62 98 LEU A O 1
ATOM 815 N N . GLU A 1 99 ? 18.625 -1.761 36.094 1 92.31 99 GLU A N 1
ATOM 816 C CA . GLU A 1 99 ? 18.734 -2.314 34.75 1 92.31 99 GLU A CA 1
ATOM 817 C C . GLU A 1 99 ? 17.531 -1.904 33.875 1 92.31 99 GLU A C 1
ATOM 819 O O . GLU A 1 99 ? 17.703 -1.543 32.719 1 92.31 99 GLU A O 1
ATOM 824 N N . TYR A 1 100 ? 16.422 -1.993 34.469 1 92.75 100 TYR A N 1
ATOM 825 C CA . TYR A 1 100 ? 15.203 -1.583 33.781 1 92.75 100 TYR A CA 1
ATOM 826 C C . TYR A 1 100 ? 15.297 -0.13 33.344 1 92.75 100 TYR A C 1
ATOM 828 O O . TYR A 1 100 ? 14.992 0.188 32.188 1 92.75 100 TYR A O 1
ATOM 836 N N . MET A 1 101 ? 15.664 0.693 34.219 1 92.06 101 MET A N 1
ATOM 837 C CA . MET A 1 101 ? 15.789 2.121 33.938 1 92.06 101 MET A CA 1
ATOM 838 C C . MET A 1 101 ? 16.812 2.373 32.812 1 92.06 101 MET A C 1
ATOM 840 O O . MET A 1 101 ? 16.547 3.127 31.891 1 92.06 101 MET A O 1
ATOM 844 N N . GLN A 1 102 ? 17.922 1.713 32.906 1 89.06 102 GLN A N 1
ATOM 845 C CA . GLN A 1 102 ? 19 1.896 31.938 1 89.06 102 GLN A CA 1
ATOM 846 C C . GLN A 1 102 ? 18.562 1.423 30.562 1 89.06 102 GLN A C 1
ATOM 848 O O . GLN A 1 102 ? 18.859 2.07 29.547 1 89.06 102 GLN A O 1
ATOM 853 N N . LYS A 1 103 ? 17.875 0.34 30.547 1 91.12 103 LYS A N 1
ATOM 854 C CA . LYS A 1 103 ? 17.406 -0.214 29.281 1 91.12 103 LYS A CA 1
ATOM 855 C C . LYS A 1 103 ? 16.391 0.704 28.625 1 91.12 103 LYS A C 1
ATOM 857 O O . LYS A 1 103 ? 16.406 0.885 27.406 1 91.12 103 LYS A O 1
ATOM 862 N N . LYS A 1 104 ? 15.508 1.267 29.391 1 93.12 104 LYS A N 1
ATOM 863 C CA . LYS A 1 104 ? 14.508 2.182 28.875 1 93.12 104 LYS A CA 1
ATOM 864 C C . LYS A 1 104 ? 15.148 3.453 28.328 1 93.12 104 LYS A C 1
ATOM 866 O O . LYS A 1 104 ? 14.797 3.92 27.234 1 93.12 104 LYS A O 1
ATOM 871 N N . ILE A 1 105 ? 16.062 4 29.047 1 90.81 105 ILE A N 1
ATOM 872 C CA . ILE A 1 105 ? 16.766 5.211 28.609 1 90.81 105 ILE A CA 1
ATOM 873 C C . ILE A 1 105 ? 17.562 4.926 27.344 1 90.81 105 ILE A C 1
ATOM 875 O O . ILE A 1 105 ? 17.562 5.723 26.406 1 90.81 105 ILE A O 1
ATOM 879 N N . LEU A 1 106 ? 18.219 3.752 27.375 1 89.94 106 LEU A N 1
ATOM 880 C CA . LEU A 1 106 ? 19.016 3.365 26.219 1 89.94 106 LEU A CA 1
ATOM 881 C C . LEU A 1 106 ? 18.125 3.221 24.984 1 89.94 106 LEU A C 1
ATOM 883 O O . LEU A 1 106 ? 18.531 3.604 23.875 1 89.94 106 LEU A O 1
ATOM 887 N N . LEU A 1 107 ? 16.969 2.645 25.172 1 93.56 107 LEU A N 1
ATOM 888 C CA . LEU A 1 107 ? 16.062 2.453 24.047 1 93.56 107 LEU A CA 1
ATOM 889 C C . LEU A 1 107 ? 15.641 3.793 23.453 1 93.56 107 LEU A C 1
ATOM 891 O O . LEU A 1 107 ? 15.609 3.955 22.234 1 93.56 107 LEU A O 1
ATOM 895 N N . ILE A 1 108 ? 15.289 4.766 24.266 1 93.31 108 ILE A N 1
ATOM 896 C CA . ILE A 1 108 ? 14.906 6.094 23.797 1 93.31 108 ILE A CA 1
ATOM 897 C C . ILE A 1 108 ? 16.078 6.75 23.078 1 93.31 108 ILE A C 1
ATOM 899 O O . ILE A 1 108 ? 15.898 7.363 22.031 1 93.31 108 ILE A O 1
ATOM 903 N N . GLN A 1 109 ? 17.266 6.582 23.609 1 89.62 109 GLN A N 1
ATOM 904 C CA . GLN A 1 109 ? 18.469 7.117 22.984 1 89.62 109 GLN A CA 1
ATOM 905 C C . GLN A 1 109 ? 18.719 6.469 21.625 1 89.62 109 GLN A C 1
ATOM 907 O O . GLN A 1 109 ? 19.125 7.145 20.688 1 89.62 109 GLN A O 1
ATOM 912 N N . THR A 1 110 ? 18.547 5.148 21.625 1 91.06 110 THR A N 1
ATOM 913 C CA . THR A 1 110 ? 18.75 4.406 20.391 1 91.06 110 THR A CA 1
ATOM 914 C C . THR A 1 110 ? 17.797 4.906 19.297 1 91.06 110 THR A C 1
ATOM 916 O O . THR A 1 110 ? 18.188 5.074 18.156 1 91.06 110 THR A O 1
ATOM 919 N N . ILE A 1 111 ? 16.547 5.145 19.656 1 94.19 111 ILE A N 1
ATOM 920 C CA . ILE A 1 111 ? 15.57 5.676 18.719 1 94.19 111 ILE A CA 1
ATOM 921 C C . ILE A 1 111 ? 16.031 7.047 18.219 1 94.19 111 ILE A C 1
ATOM 923 O O . ILE A 1 111 ? 16.078 7.293 17.016 1 94.19 111 ILE A O 1
ATOM 927 N N . HIS A 1 112 ? 16.359 7.898 19.125 1 91.75 112 HIS A N 1
ATOM 928 C CA . HIS A 1 112 ? 16.828 9.242 18.812 1 91.75 112 HIS A CA 1
ATOM 929 C C . HIS A 1 112 ? 17.984 9.219 17.812 1 91.75 112 HIS A C 1
ATOM 931 O O . HIS A 1 112 ? 17.984 9.961 16.844 1 91.75 112 HIS A O 1
ATOM 937 N N . ASN A 1 113 ? 18.891 8.281 18.016 1 88.69 113 ASN A N 1
ATOM 938 C CA . ASN A 1 113 ? 20.141 8.25 17.234 1 88.69 113 ASN A CA 1
ATOM 939 C C . ASN A 1 113 ? 19.938 7.57 15.891 1 88.69 113 ASN A C 1
ATOM 941 O O . ASN A 1 113 ? 20.797 7.676 15.008 1 88.69 113 ASN A O 1
ATOM 945 N N . HIS A 1 114 ? 18.812 6.934 15.734 1 91.69 114 HIS A N 1
ATOM 946 C CA . HIS A 1 114 ? 18.688 6.109 14.539 1 91.69 114 HIS A CA 1
ATOM 947 C C . HIS A 1 114 ? 17.578 6.637 13.625 1 91.69 114 HIS A C 1
ATOM 949 O O . HIS A 1 114 ? 17.172 5.957 12.688 1 91.69 114 HIS A O 1
ATOM 955 N N . VAL A 1 115 ? 17.094 7.883 13.891 1 93.94 115 VAL A N 1
ATOM 956 C CA . VAL A 1 115 ? 16.141 8.5 12.984 1 93.94 115 VAL A CA 1
ATOM 957 C C . VAL A 1 115 ? 16.812 8.828 11.656 1 93.94 115 VAL A C 1
ATOM 959 O O . VAL A 1 115 ? 17.781 9.586 11.617 1 93.94 115 VAL A O 1
ATOM 962 N N . VAL A 1 116 ? 16.297 8.266 10.578 1 93.38 116 VAL A N 1
ATOM 963 C CA . VAL A 1 116 ? 16.859 8.516 9.258 1 93.38 116 VAL A CA 1
ATOM 964 C C . VAL A 1 116 ? 16.609 9.969 8.859 1 93.38 116 VAL A C 1
ATOM 966 O O . VAL A 1 116 ? 15.477 10.445 8.906 1 93.38 116 VAL A O 1
ATOM 969 N N . GLY A 1 117 ? 17.641 10.703 8.469 1 88.38 117 GLY A N 1
ATOM 970 C CA . GLY A 1 117 ? 17.516 12.086 8.031 1 88.38 117 GLY A CA 1
ATOM 971 C C . GLY A 1 117 ? 17.828 13.086 9.133 1 88.38 117 GLY A C 1
ATOM 972 O O . GLY A 1 117 ? 17.734 14.297 8.922 1 88.38 117 GLY A O 1
ATOM 973 N N . SER A 1 118 ? 18.188 12.602 10.297 1 84.44 118 SER A N 1
ATOM 974 C CA . SER A 1 118 ? 18.5 13.5 11.406 1 84.44 118 SER A CA 1
ATOM 975 C C . SER A 1 118 ? 19.703 14.375 11.094 1 84.44 118 SER A C 1
ATOM 977 O O . SER A 1 118 ? 19.875 15.453 11.68 1 84.44 118 SER A O 1
ATOM 979 N N . GLU A 1 119 ? 20.453 13.984 10.117 1 78.94 119 GLU A N 1
ATOM 980 C CA . GLU A 1 119 ? 21.641 14.758 9.773 1 78.94 119 GLU A CA 1
ATOM 981 C C . GLU A 1 119 ? 21.5 15.398 8.398 1 78.94 119 GLU A C 1
ATOM 983 O O . GLU A 1 119 ? 22.469 15.953 7.863 1 78.94 119 GLU A O 1
ATOM 988 N N . ALA A 1 120 ? 20.438 15.273 7.922 1 85.75 120 ALA A N 1
ATOM 989 C CA . ALA A 1 120 ? 20.219 15.852 6.598 1 85.75 120 ALA A CA 1
ATOM 990 C C . ALA A 1 120 ? 20.156 17.375 6.668 1 85.75 120 ALA A C 1
ATOM 992 O O . ALA A 1 120 ? 19.641 17.938 7.641 1 85.75 120 ALA A O 1
ATOM 993 N N . VAL A 1 121 ? 20.719 18.031 5.672 1 86.81 121 VAL A N 1
ATOM 994 C CA . VAL A 1 121 ? 20.734 19.484 5.59 1 86.81 121 VAL A CA 1
ATOM 995 C C . VAL A 1 121 ? 20.141 19.922 4.262 1 86.81 121 VAL A C 1
ATOM 997 O O . VAL A 1 121 ? 20.047 19.141 3.318 1 86.81 121 VAL A O 1
ATOM 1000 N N . PHE A 1 122 ? 19.641 21.078 4.242 1 85.81 122 PHE A N 1
ATOM 1001 C CA . PHE A 1 122 ? 19.125 21.656 3.01 1 85.81 122 PHE A CA 1
ATOM 1002 C C . PHE A 1 122 ? 19.5 23.141 2.916 1 85.81 122 PHE A C 1
ATOM 1004 O O . PHE A 1 122 ? 19.797 23.781 3.928 1 85.81 122 PHE A O 1
ATOM 1011 N N . ARG A 1 123 ? 19.484 23.656 1.713 1 84.94 123 ARG A N 1
ATOM 1012 C CA . ARG A 1 123 ? 19.797 25.047 1.458 1 84.94 123 ARG A CA 1
ATOM 1013 C C . ARG A 1 123 ? 18.578 25.938 1.65 1 84.94 123 ARG A C 1
ATOM 1015 O O . ARG A 1 123 ? 17.469 25.562 1.256 1 84.94 123 ARG A O 1
ATOM 1022 N N . THR A 1 124 ? 18.781 27.062 2.324 1 85.88 124 THR A N 1
ATOM 1023 C CA . THR A 1 124 ? 17.688 28 2.539 1 85.88 124 THR A CA 1
ATOM 1024 C C . THR A 1 124 ? 17.906 29.297 1.748 1 85.88 124 THR A C 1
ATOM 1026 O O . THR A 1 124 ? 19.031 29.578 1.327 1 85.88 124 THR A O 1
ATOM 1029 N N . PRO A 1 125 ? 16.953 30.109 1.519 1 83.31 125 PRO A N 1
ATOM 1030 C CA . PRO A 1 125 ? 17.031 31.203 0.552 1 83.31 125 PRO A CA 1
ATOM 1031 C C . PRO A 1 125 ? 17.688 32.469 1.133 1 83.31 125 PRO A C 1
ATOM 1033 O O . PRO A 1 125 ? 18 33.406 0.391 1 83.31 125 PRO A O 1
ATOM 1036 N N . PHE A 1 126 ? 17.953 32.75 2.369 1 81 126 PHE A N 1
ATOM 1037 C CA . PHE A 1 126 ? 18.344 34 2.977 1 81 126 PHE A CA 1
ATOM 1038 C C . PHE A 1 126 ? 19.812 34.312 2.721 1 81 126 PHE A C 1
ATOM 1040 O O . PHE A 1 126 ? 20.25 35.438 2.865 1 81 126 PHE A O 1
ATOM 1047 N N . ALA A 1 127 ? 20.641 33.312 2.418 1 71.19 127 ALA A N 1
ATOM 1048 C CA . ALA A 1 127 ? 22.031 33.562 2.055 1 71.19 127 ALA A CA 1
ATOM 1049 C C . ALA A 1 127 ? 22.531 32.5 1.074 1 71.19 127 ALA A C 1
ATOM 1051 O O . ALA A 1 127 ? 21.953 31.422 0.97 1 71.19 127 ALA A O 1
ATOM 1052 N N . ASN A 1 128 ? 23.656 33.031 0.546 1 66.75 128 ASN A N 1
ATOM 1053 C CA . ASN A 1 128 ? 24.297 32.062 -0.351 1 66.75 128 ASN A CA 1
ATOM 1054 C C . ASN A 1 128 ? 24.953 30.922 0.421 1 66.75 128 ASN A C 1
ATOM 1056 O O . ASN A 1 128 ? 25.594 31.156 1.444 1 66.75 128 ASN A O 1
ATOM 1060 N N . ASN A 1 129 ? 24.516 29.766 0.19 1 72.44 129 ASN A N 1
ATOM 1061 C CA . ASN A 1 129 ? 25.125 28.578 0.769 1 72.44 129 ASN A CA 1
ATOM 1062 C C . ASN A 1 129 ? 24.734 28.391 2.232 1 72.44 129 ASN A C 1
ATOM 1064 O O . ASN A 1 129 ? 25.562 28.016 3.064 1 72.44 129 ASN A O 1
ATOM 1068 N N . ARG A 1 130 ? 23.734 29.031 2.613 1 81.62 130 ARG A N 1
ATOM 1069 C CA . ARG A 1 130 ? 23.188 28.766 3.943 1 81.62 130 ARG A CA 1
ATOM 1070 C C . ARG A 1 130 ? 22.516 27.406 4.004 1 81.62 130 ARG A C 1
ATOM 1072 O O . ARG A 1 130 ? 21.484 27.188 3.361 1 81.62 130 ARG A O 1
ATOM 1079 N N . TYR A 1 131 ? 23.156 26.516 4.801 1 85.31 131 TYR A N 1
ATOM 1080 C CA . TYR A 1 131 ? 22.625 25.172 4.984 1 85.31 131 TYR A CA 1
ATOM 1081 C C . TYR A 1 131 ? 22.188 24.953 6.426 1 85.31 131 TYR A C 1
ATOM 1083 O O . TYR A 1 131 ? 22.906 25.312 7.359 1 85.31 131 TYR A O 1
ATOM 1091 N N . LEU A 1 132 ? 21.031 24.438 6.535 1 88.81 132 LEU A N 1
ATOM 1092 C CA . LEU A 1 132 ? 20.484 24.156 7.863 1 88.81 132 LEU A CA 1
ATOM 1093 C C . LEU A 1 132 ? 20.172 22.672 8.016 1 88.81 132 LEU A C 1
ATOM 1095 O O . LEU A 1 132 ? 19.719 22.031 7.066 1 88.81 132 LEU A O 1
ATOM 1099 N N . PRO A 1 133 ? 20.391 22.141 9.195 1 89.25 133 PRO A N 1
ATOM 1100 C CA . PRO A 1 133 ? 19.906 20.781 9.461 1 89.25 133 PRO A CA 1
ATOM 1101 C C . PRO A 1 133 ? 18.375 20.719 9.555 1 89.25 133 PRO A C 1
ATOM 1103 O O . PRO A 1 133 ? 17.734 21.672 10.008 1 89.25 133 PRO A O 1
ATOM 1106 N N . ILE A 1 134 ? 17.906 19.578 9.18 1 92.25 134 ILE A N 1
ATOM 1107 C CA . ILE A 1 134 ? 16.469 19.344 9.258 1 92.25 134 ILE A CA 1
ATOM 1108 C C . ILE A 1 134 ? 16.078 18.984 10.688 1 92.25 134 ILE A C 1
ATOM 1110 O O . ILE A 1 134 ? 16.641 18.062 11.281 1 92.25 134 ILE A O 1
ATOM 1114 N N . THR A 1 135 ? 15.234 19.734 11.266 1 94.69 135 THR A N 1
ATOM 1115 C CA . THR A 1 135 ? 14.555 19.375 12.5 1 94.69 135 THR A CA 1
ATOM 1116 C C . THR A 1 135 ? 13.086 19.062 12.242 1 94.69 135 THR A C 1
ATOM 1118 O O . THR A 1 135 ? 12.273 19.984 12.055 1 94.69 135 THR A O 1
ATOM 1121 N N . TYR A 1 136 ? 12.797 17.797 12.305 1 96.31 136 TYR A N 1
ATOM 1122 C CA . TYR A 1 136 ? 11.484 17.312 11.875 1 96.31 136 TYR A CA 1
ATOM 1123 C C . TYR A 1 136 ? 10.477 17.375 13.016 1 96.31 136 TYR A C 1
ATOM 1125 O O . TYR A 1 136 ? 10.703 16.781 14.078 1 96.31 136 TYR A O 1
ATOM 1133 N N . CYS A 1 137 ? 9.297 18.109 12.797 1 97.25 137 CYS A N 1
ATOM 1134 C CA . CYS A 1 137 ? 8.281 18.25 13.828 1 97.25 137 CYS A CA 1
ATOM 1135 C C . CYS A 1 137 ? 6.887 18.016 13.258 1 97.25 137 CYS A C 1
ATOM 1137 O O . CYS A 1 137 ? 5.898 18.531 13.773 1 97.25 137 CYS A O 1
ATOM 1139 N N . ASP A 1 138 ? 6.789 17.297 12.172 1 97 138 ASP A N 1
ATOM 1140 C CA . ASP A 1 138 ? 5.512 17 11.523 1 97 138 ASP A CA 1
ATOM 1141 C C . ASP A 1 138 ? 5.156 15.523 11.648 1 97 138 ASP A C 1
ATOM 1143 O O . ASP A 1 138 ? 4.676 14.914 10.695 1 97 138 ASP A O 1
ATOM 1147 N N . TYR A 1 139 ? 5.375 14.922 12.828 1 97.44 139 TYR A N 1
ATOM 1148 C CA . TYR A 1 139 ? 5.137 13.508 13.078 1 97.44 139 TYR A CA 1
ATOM 1149 C C . TYR A 1 139 ? 3.645 13.195 13.094 1 97.44 139 TYR A C 1
ATOM 1151 O O . TYR A 1 139 ? 3.242 12.039 12.984 1 97.44 139 TYR A O 1
ATOM 1159 N N . ILE A 1 140 ? 2.768 14.227 13.219 1 97.38 140 ILE A N 1
ATOM 1160 C CA . ILE A 1 140 ? 1.323 14.023 13.18 1 97.38 140 ILE A CA 1
ATOM 1161 C C . ILE A 1 140 ? 0.898 13.578 11.789 1 97.38 140 ILE A C 1
ATOM 1163 O O . ILE A 1 140 ? -0.055 12.805 11.641 1 97.38 140 ILE A O 1
ATOM 1167 N N . ALA A 1 141 ? 1.642 14.086 10.781 1 96.88 141 ALA A N 1
ATOM 1168 C CA . ALA A 1 141 ? 1.335 13.727 9.398 1 96.88 141 ALA A CA 1
ATOM 1169 C C . ALA A 1 141 ? 1.962 12.391 9.023 1 96.88 141 ALA A C 1
ATOM 1171 O O . ALA A 1 141 ? 1.339 11.57 8.344 1 96.88 141 ALA A O 1
ATOM 1172 N N . SER A 1 142 ? 3.191 12.156 9.398 1 97.38 142 SER A N 1
ATOM 1173 C CA . SER A 1 142 ? 3.873 10.883 9.188 1 97.38 142 SER A CA 1
ATOM 1174 C C . SER A 1 142 ? 5.129 10.781 10.047 1 97.38 142 SER A C 1
ATOM 1176 O O . SER A 1 142 ? 5.73 11.797 10.398 1 97.38 142 SER A O 1
ATOM 1178 N N . GLY A 1 143 ? 5.523 9.586 10.367 1 97.75 143 GLY A N 1
ATOM 1179 C CA . GLY A 1 143 ? 6.77 9.352 11.078 1 97.75 143 GLY A CA 1
ATOM 1180 C C . GLY A 1 143 ? 7.992 9.422 10.188 1 97.75 143 GLY A C 1
ATOM 1181 O O . GLY A 1 143 ? 7.91 9.891 9.047 1 97.75 143 GLY A O 1
ATOM 1182 N N . LYS A 1 144 ? 9.133 9.125 10.781 1 97.75 144 LYS A N 1
ATOM 1183 C CA . LYS A 1 144 ? 10.406 8.961 10.086 1 97.75 144 LYS A CA 1
ATOM 1184 C C . LYS A 1 144 ? 10.891 7.512 10.156 1 97.75 144 LYS A C 1
ATOM 1186 O O . LYS A 1 144 ? 10.562 6.789 11.094 1 97.75 144 LYS A O 1
ATOM 1191 N N . PRO A 1 145 ? 11.633 7.109 9.133 1 97.12 145 PRO A N 1
ATOM 1192 C CA . PRO A 1 145 ? 12.195 5.758 9.219 1 97.12 145 PRO A CA 1
ATOM 1193 C C . PRO A 1 145 ? 13.281 5.641 10.281 1 97.12 145 PRO A C 1
ATOM 1195 O O . PRO A 1 145 ? 13.922 6.637 10.625 1 97.12 145 PRO A O 1
ATOM 1198 N N . LEU A 1 146 ? 13.438 4.453 10.766 1 96.38 146 LEU A N 1
ATOM 1199 C CA . LEU A 1 146 ? 14.531 4.133 11.68 1 96.38 146 LEU A CA 1
ATOM 1200 C C . LEU A 1 146 ? 15.555 3.225 11.008 1 96.38 146 LEU A C 1
ATOM 1202 O O . LEU A 1 146 ? 15.188 2.219 10.391 1 96.38 146 LEU A O 1
ATOM 1206 N N . LYS A 1 147 ? 16.781 3.533 11.164 1 92.75 147 LYS A N 1
ATOM 1207 C CA . LYS A 1 147 ? 17.875 2.826 10.492 1 92.75 147 LYS A CA 1
ATOM 1208 C C . LYS A 1 147 ? 17.859 1.343 10.852 1 92.75 147 LYS A C 1
ATOM 1210 O O . LYS A 1 147 ? 18.016 0.486 9.977 1 92.75 147 LYS A O 1
ATOM 1215 N N . PHE A 1 148 ? 17.719 0.991 12.125 1 92 148 PHE A N 1
ATOM 1216 C CA . PHE A 1 148 ? 17.828 -0.401 12.547 1 92 148 PHE A CA 1
ATOM 1217 C C . PHE A 1 148 ? 16.641 -1.215 12.047 1 92 148 PHE A C 1
ATOM 1219 O O . PHE A 1 148 ? 16.766 -2.422 11.82 1 92 148 PHE A O 1
ATOM 1226 N N . ILE A 1 149 ? 15.469 -0.654 11.867 1 95.56 149 ILE A N 1
ATOM 1227 C CA . ILE A 1 149 ? 14.336 -1.36 11.273 1 95.56 149 ILE A CA 1
ATOM 1228 C C . ILE A 1 149 ? 14.594 -1.585 9.781 1 95.56 149 ILE A C 1
ATOM 1230 O O . ILE A 1 149 ? 14.375 -2.684 9.266 1 95.56 149 ILE A O 1
ATOM 1234 N N . GLU A 1 150 ? 15.078 -0.501 9.047 1 94.88 150 GLU A N 1
ATOM 1235 C CA . GLU A 1 150 ? 15.398 -0.628 7.625 1 94.88 150 GLU A CA 1
ATOM 1236 C C . GLU A 1 150 ? 16.469 -1.688 7.398 1 94.88 150 GLU A C 1
ATOM 1238 O O . GLU A 1 150 ? 16.406 -2.453 6.434 1 94.88 150 GLU A O 1
ATOM 1243 N N . ASP A 1 151 ? 17.422 -1.746 8.289 1 91.19 151 ASP A N 1
ATOM 1244 C CA . ASP A 1 151 ? 18.5 -2.732 8.18 1 91.19 151 ASP A CA 1
ATOM 1245 C C . ASP A 1 151 ? 17.953 -4.148 8.367 1 91.19 151 ASP A C 1
ATOM 1247 O O . ASP A 1 151 ? 18.359 -5.07 7.648 1 91.19 151 ASP A O 1
ATOM 1251 N N . TYR A 1 152 ? 17.156 -4.363 9.344 1 92.75 152 TYR A N 1
ATOM 1252 C CA . TYR A 1 152 ? 16.562 -5.68 9.57 1 92.75 152 TYR A CA 1
ATOM 1253 C C . TYR A 1 152 ? 15.773 -6.141 8.352 1 92.75 152 TYR A C 1
ATOM 1255 O O . TYR A 1 152 ? 15.883 -7.297 7.93 1 92.75 152 TYR A O 1
ATOM 1263 N N . ILE A 1 153 ? 14.984 -5.266 7.801 1 95.19 153 ILE A N 1
ATOM 1264 C CA . ILE A 1 153 ? 14.164 -5.605 6.641 1 95.19 153 ILE A CA 1
ATOM 1265 C C . ILE A 1 153 ? 15.07 -5.988 5.473 1 95.19 153 ILE A C 1
ATOM 1267 O O . ILE A 1 153 ? 14.844 -7.004 4.809 1 95.19 153 ILE A O 1
ATOM 1271 N N . PHE A 1 154 ? 16.078 -5.223 5.25 1 92.5 154 PHE A N 1
ATOM 1272 C CA . PHE A 1 154 ? 16.969 -5.457 4.113 1 92.5 154 PHE A CA 1
ATOM 1273 C C . PHE A 1 154 ? 17.734 -6.762 4.285 1 92.5 154 PHE A C 1
ATOM 1275 O O . PHE A 1 154 ? 17.891 -7.531 3.332 1 92.5 154 PHE A O 1
ATOM 1282 N N . GLU A 1 155 ? 18.141 -7.043 5.504 1 89.06 155 GLU A N 1
ATOM 1283 C CA . GLU A 1 155 ? 19.078 -8.141 5.734 1 89.06 155 GLU A CA 1
ATOM 1284 C C . GLU A 1 155 ? 18.344 -9.445 6.016 1 89.06 155 GLU A C 1
ATOM 1286 O O . GLU A 1 155 ? 18.844 -10.523 5.668 1 89.06 155 GLU A O 1
ATOM 1291 N N . GLU A 1 156 ? 17.203 -9.328 6.645 1 89.94 156 GLU A N 1
ATOM 1292 C CA . GLU A 1 156 ? 16.578 -10.531 7.18 1 89.94 156 GLU A CA 1
ATOM 1293 C C . GLU A 1 156 ? 15.281 -10.859 6.445 1 89.94 156 GLU A C 1
ATOM 1295 O O . GLU A 1 156 ? 14.867 -12.023 6.398 1 89.94 156 GLU A O 1
ATOM 1300 N N . VAL A 1 157 ? 14.672 -9.914 5.848 1 94.75 157 VAL A N 1
ATOM 1301 C CA . VAL A 1 157 ? 13.352 -10.133 5.273 1 94.75 157 VAL A CA 1
ATOM 1302 C C . VAL A 1 157 ? 13.461 -10.266 3.758 1 94.75 157 VAL A C 1
ATOM 1304 O O . VAL A 1 157 ? 13.023 -11.266 3.184 1 94.75 157 VAL A O 1
ATOM 1307 N N . LEU A 1 158 ? 14.133 -9.352 3.084 1 95.75 158 LEU A N 1
ATOM 1308 C CA . LEU A 1 158 ? 14.109 -9.203 1.633 1 95.75 158 LEU A CA 1
ATOM 1309 C C . LEU A 1 158 ? 14.805 -10.383 0.956 1 95.75 158 LEU A C 1
ATOM 1311 O O . LEU A 1 158 ? 14.398 -10.812 -0.127 1 95.75 158 LEU A O 1
ATOM 1315 N N . PRO A 1 159 ? 15.836 -10.992 1.537 1 93.12 159 PRO A N 1
ATOM 1316 C CA . PRO A 1 159 ? 16.531 -12.086 0.844 1 93.12 159 PRO A CA 1
ATOM 1317 C C . PRO A 1 159 ? 15.617 -13.281 0.583 1 93.12 159 PRO A C 1
ATOM 1319 O O . PRO A 1 159 ? 15.805 -14 -0.401 1 93.12 159 PRO A O 1
ATOM 1322 N N . THR A 1 160 ? 14.656 -13.5 1.386 1 93.56 160 THR A N 1
ATOM 1323 C CA . THR A 1 160 ? 13.766 -14.648 1.216 1 93.56 160 THR A CA 1
ATOM 1324 C C . THR A 1 160 ? 12.383 -14.195 0.759 1 93.56 160 THR A C 1
ATOM 1326 O O . THR A 1 160 ? 11.406 -14.938 0.881 1 93.56 160 THR A O 1
ATOM 1329 N N . TYR A 1 161 ? 12.328 -13.016 0.242 1 96.06 161 TYR A N 1
ATOM 1330 C CA . TYR A 1 161 ? 11.047 -12.461 -0.171 1 96.06 161 TYR A CA 1
ATOM 1331 C C . TYR A 1 161 ? 10.469 -13.234 -1.349 1 96.06 161 TYR A C 1
ATOM 1333 O O . TYR A 1 161 ? 11.195 -13.594 -2.281 1 96.06 161 TYR A O 1
ATOM 1341 N N . ALA A 1 162 ? 9.211 -13.5 -1.314 1 96.38 162 ALA A N 1
ATOM 1342 C CA . ALA A 1 162 ? 8.336 -13.984 -2.379 1 96.38 162 ALA A CA 1
ATOM 1343 C C . ALA A 1 162 ? 6.895 -13.562 -2.137 1 96.38 162 ALA A C 1
ATOM 1345 O O . ALA A 1 162 ? 6.582 -12.945 -1.118 1 96.38 162 ALA A O 1
ATOM 1346 N N . ASN A 1 163 ? 6.09 -13.734 -3.113 1 93.62 163 ASN A N 1
ATOM 1347 C CA . ASN A 1 163 ? 4.672 -13.461 -2.898 1 93.62 163 ASN A CA 1
ATOM 1348 C C . ASN A 1 163 ? 4.047 -14.445 -1.922 1 93.62 163 ASN A C 1
ATOM 1350 O O . ASN A 1 163 ? 4.52 -15.578 -1.787 1 93.62 163 ASN A O 1
ATOM 1354 N N . THR A 1 164 ? 3.01 -14.016 -1.289 1 89.56 164 THR A N 1
ATOM 1355 C CA . THR A 1 164 ? 2.316 -14.844 -0.309 1 89.56 164 THR A CA 1
ATOM 1356 C C . THR A 1 164 ? 1.383 -15.836 -1.001 1 89.56 164 THR A C 1
ATOM 1358 O O . THR A 1 164 ? 1.418 -15.977 -2.225 1 89.56 164 THR A O 1
ATOM 1361 N N . HIS A 1 165 ? 0.655 -16.656 -0.264 1 78.56 165 HIS A N 1
ATOM 1362 C CA . HIS A 1 165 ? -0.382 -17.594 -0.669 1 78.56 165 HIS A CA 1
ATOM 1363 C C . HIS A 1 165 ? 0.225 -18.875 -1.258 1 78.56 165 HIS A C 1
ATOM 1365 O O . HIS A 1 165 ? -0.318 -19.438 -2.207 1 78.56 165 HIS A O 1
ATOM 1371 N N . THR A 1 166 ? 1.455 -19.094 -0.93 1 80.88 166 THR A N 1
ATOM 1372 C CA . THR A 1 166 ? 2.049 -20.391 -1.268 1 80.88 166 THR A CA 1
ATOM 1373 C C . THR A 1 166 ? 2.932 -20.891 -0.129 1 80.88 166 THR A C 1
ATOM 1375 O O . THR A 1 166 ? 3.574 -20.094 0.562 1 80.88 166 THR A O 1
ATOM 1378 N N . THR A 1 167 ? 2.82 -22.156 0.058 1 79.62 167 THR A N 1
ATOM 1379 C CA . THR A 1 167 ? 3.65 -22.766 1.094 1 79.62 167 THR A CA 1
ATOM 1380 C C . THR A 1 167 ? 4.457 -23.922 0.527 1 79.62 167 THR A C 1
ATOM 1382 O O . THR A 1 167 ? 4.953 -24.766 1.278 1 79.62 167 THR A O 1
ATOM 1385 N N . THR A 1 168 ? 4.562 -23.938 -0.801 1 85.56 168 THR A N 1
ATOM 1386 C CA . THR A 1 168 ? 5.219 -25.078 -1.423 1 85.56 168 THR A CA 1
ATOM 1387 C C . THR A 1 168 ? 6.652 -24.734 -1.812 1 85.56 168 THR A C 1
ATOM 1389 O O . THR A 1 168 ? 7.289 -25.469 -2.574 1 85.56 168 THR A O 1
ATOM 1392 N N . SER A 1 169 ? 7.109 -23.625 -1.437 1 91.94 169 SER A N 1
ATOM 1393 C CA . SER A 1 169 ? 8.5 -23.188 -1.522 1 91.94 169 SER A CA 1
ATOM 1394 C C . SER A 1 169 ? 8.953 -22.516 -0.233 1 91.94 169 SER A C 1
ATOM 1396 O O . SER A 1 169 ? 8.125 -22.062 0.562 1 91.94 169 SER A O 1
ATOM 1398 N N . PHE A 1 170 ? 10.25 -22.5 -0.056 1 92.31 170 PHE A N 1
ATOM 1399 C CA . PHE A 1 170 ? 10.758 -21.906 1.175 1 92.31 170 PHE A CA 1
ATOM 1400 C C . PHE A 1 170 ? 10.461 -20.422 1.217 1 92.31 170 PHE A C 1
ATOM 1402 O O . PHE A 1 170 ? 10 -19.891 2.238 1 92.31 170 PHE A O 1
ATOM 1409 N N . THR A 1 171 ? 10.781 -19.719 0.156 1 94.5 171 THR A N 1
ATOM 1410 C CA . THR A 1 171 ? 10.578 -18.266 0.129 1 94.5 171 THR A CA 1
ATOM 1411 C C . THR A 1 171 ? 9.102 -17.922 0.308 1 94.5 171 THR A C 1
ATOM 1413 O O . THR A 1 171 ? 8.766 -17 1.045 1 94.5 171 THR A O 1
ATOM 1416 N N . GLY A 1 172 ? 8.211 -18.672 -0.415 1 93.69 172 GLY A N 1
ATOM 1417 C CA . GLY A 1 172 ? 6.781 -18.453 -0.23 1 93.69 172 GLY A CA 1
ATOM 1418 C C . GLY A 1 172 ? 6.316 -18.719 1.191 1 93.69 172 GLY A C 1
ATOM 1419 O O . GLY A 1 172 ? 5.543 -17.938 1.75 1 93.69 172 GLY A O 1
ATOM 1420 N N . TYR A 1 173 ? 6.793 -19.797 1.753 1 91.88 173 TYR A N 1
ATOM 1421 C CA . TYR A 1 173 ? 6.438 -20.156 3.121 1 91.88 173 TYR A CA 1
ATOM 1422 C C . TYR A 1 173 ? 6.918 -19.094 4.105 1 91.88 173 TYR A C 1
ATOM 1424 O O . TYR A 1 173 ? 6.148 -18.641 4.953 1 91.88 173 TYR A O 1
ATOM 1432 N N . GLN A 1 174 ? 8.172 -18.766 3.982 1 92.94 174 GLN A N 1
ATOM 1433 C CA . GLN A 1 174 ? 8.789 -17.797 4.871 1 92.94 174 GLN A CA 1
ATOM 1434 C C . GLN A 1 174 ? 8.055 -16.453 4.824 1 92.94 174 GLN A C 1
ATOM 1436 O O . GLN A 1 174 ? 7.727 -15.883 5.867 1 92.94 174 GLN A O 1
ATOM 1441 N N . THR A 1 175 ? 7.824 -15.953 3.66 1 95.5 175 THR A N 1
ATOM 1442 C CA . THR A 1 175 ? 7.184 -14.648 3.486 1 95.5 175 THR A CA 1
ATOM 1443 C C . THR A 1 175 ? 5.746 -14.68 3.99 1 95.5 175 THR A C 1
ATOM 1445 O O . THR A 1 175 ? 5.281 -13.734 4.625 1 95.5 175 THR A O 1
ATOM 1448 N N . THR A 1 176 ? 5.016 -15.742 3.703 1 93.25 176 THR A N 1
ATOM 1449 C CA . THR A 1 176 ? 3.645 -15.898 4.176 1 93.25 176 THR A CA 1
ATOM 1450 C C . THR A 1 176 ? 3.59 -15.844 5.703 1 93.25 176 THR A C 1
ATOM 1452 O O . THR A 1 176 ? 2.746 -15.148 6.273 1 93.25 176 THR A O 1
ATOM 1455 N N . HIS A 1 177 ? 4.484 -16.5 6.34 1 91.94 177 HIS A N 1
ATOM 1456 C CA . HIS A 1 177 ? 4.445 -16.578 7.797 1 91.94 177 HIS A CA 1
ATOM 1457 C C . HIS A 1 177 ? 4.984 -15.297 8.43 1 91.94 177 HIS A C 1
ATOM 1459 O O . HIS A 1 177 ? 4.57 -14.922 9.523 1 91.94 177 HIS A O 1
ATOM 1465 N N . PHE A 1 178 ? 5.938 -14.633 7.754 1 94.06 178 PHE A N 1
ATOM 1466 C CA . PHE A 1 178 ? 6.332 -13.305 8.203 1 94.06 178 PHE A CA 1
ATOM 1467 C C . PHE A 1 178 ? 5.121 -12.383 8.289 1 94.06 178 PHE A C 1
ATOM 1469 O O . PHE A 1 178 ? 4.973 -11.641 9.266 1 94.06 178 PHE A O 1
ATOM 1476 N N . ARG A 1 179 ? 4.309 -12.422 7.297 1 95 179 ARG A N 1
ATOM 1477 C CA . ARG A 1 179 ? 3.133 -11.555 7.277 1 95 179 ARG A CA 1
ATOM 1478 C C . ARG A 1 179 ? 2.133 -11.961 8.352 1 95 179 ARG A C 1
ATOM 1480 O O . ARG A 1 179 ? 1.531 -11.102 9.008 1 95 179 ARG A O 1
ATOM 1487 N N . GLU A 1 180 ? 1.954 -13.234 8.586 1 93.56 180 GLU A N 1
ATOM 1488 C CA . GLU A 1 180 ? 1.052 -13.695 9.641 1 93.56 180 GLU A CA 1
ATOM 1489 C C . GLU A 1 180 ? 1.593 -13.344 11.023 1 93.56 180 GLU A C 1
ATOM 1491 O O . GLU A 1 180 ? 0.826 -13.016 11.93 1 93.56 180 GLU A O 1
ATOM 1496 N N . ASP A 1 181 ? 2.928 -13.5 11.164 1 94.88 181 ASP A N 1
ATOM 1497 C CA . ASP A 1 181 ? 3.545 -13.023 12.398 1 94.88 181 ASP A CA 1
ATOM 1498 C C . ASP A 1 181 ? 3.225 -11.555 12.648 1 94.88 181 ASP A C 1
ATOM 1500 O O . ASP A 1 181 ? 2.93 -11.156 13.781 1 94.88 181 ASP A O 1
ATOM 1504 N N . ALA A 1 182 ? 3.342 -10.812 11.602 1 97.56 182 ALA A N 1
ATOM 1505 C CA . ALA A 1 182 ? 3.064 -9.383 11.703 1 97.56 182 ALA A CA 1
ATOM 1506 C C . ALA A 1 182 ? 1.639 -9.133 12.18 1 97.56 182 ALA A C 1
ATOM 1508 O O . ALA A 1 182 ? 1.409 -8.297 13.062 1 97.56 182 ALA A O 1
ATOM 1509 N N . ARG A 1 183 ? 0.677 -9.859 11.594 1 96.69 183 ARG A N 1
ATOM 1510 C CA . ARG A 1 183 ? -0.723 -9.727 11.984 1 96.69 183 ARG A CA 1
ATOM 1511 C C . ARG A 1 183 ? -0.917 -10.055 13.461 1 96.69 183 ARG A C 1
ATOM 1513 O O . ARG A 1 183 ? -1.634 -9.344 14.172 1 96.69 183 ARG A O 1
ATOM 1520 N N . GLN A 1 184 ? -0.266 -11.086 13.922 1 95.94 184 GLN A N 1
ATOM 1521 C CA . GLN A 1 184 ? -0.388 -11.516 15.305 1 95.94 184 GLN A CA 1
ATOM 1522 C C . GLN A 1 184 ? 0.227 -10.5 16.266 1 95.94 184 GLN A C 1
ATOM 1524 O O . GLN A 1 184 ? -0.317 -10.242 17.328 1 95.94 184 GLN A O 1
ATOM 1529 N N . ILE A 1 185 ? 1.324 -9.992 15.852 1 96.94 185 ILE A N 1
ATOM 1530 C CA . ILE A 1 185 ? 2.002 -9.008 16.688 1 96.94 185 ILE A CA 1
ATOM 1531 C C . ILE A 1 185 ? 1.129 -7.762 16.828 1 96.94 185 ILE A C 1
ATOM 1533 O O . ILE A 1 185 ? 0.961 -7.234 17.922 1 96.94 185 ILE A O 1
ATOM 1537 N N . VAL A 1 186 ? 0.541 -7.273 15.727 1 98.12 186 VAL A N 1
ATOM 1538 C CA . VAL A 1 186 ? -0.347 -6.117 15.781 1 98.12 186 VAL A CA 1
ATOM 1539 C C . VAL A 1 186 ? -1.547 -6.426 16.672 1 98.12 186 VAL A C 1
ATOM 1541 O O . VAL A 1 186 ? -1.942 -5.602 17.5 1 98.12 186 VAL A O 1
ATOM 1544 N N . ALA A 1 187 ? -2.115 -7.629 16.484 1 97.69 187 ALA A N 1
ATOM 1545 C CA . ALA A 1 187 ? -3.248 -8.047 17.312 1 97.69 187 ALA A CA 1
ATOM 1546 C C . ALA A 1 187 ? -2.902 -7.984 18.797 1 97.69 187 ALA A C 1
ATOM 1548 O O . ALA A 1 187 ? -3.674 -7.449 19.594 1 97.69 187 ALA A O 1
ATOM 1549 N N . GLN A 1 188 ? -1.782 -8.461 19.094 1 96 188 GLN A N 1
ATOM 1550 C CA . GLN A 1 188 ? -1.341 -8.484 20.484 1 96 188 GLN A CA 1
ATOM 1551 C C . GLN A 1 188 ? -1.136 -7.066 21.016 1 96 188 GLN A C 1
ATOM 1553 O O . GLN A 1 188 ? -1.533 -6.758 22.141 1 96 188 GLN A O 1
ATOM 1558 N N . CYS A 1 189 ? -0.571 -6.262 20.234 1 97.44 189 CYS A N 1
ATOM 1559 C CA . CYS A 1 189 ? -0.233 -4.906 20.656 1 97.44 189 CYS A CA 1
ATOM 1560 C C . CYS A 1 189 ? -1.491 -4.086 20.922 1 97.44 189 CYS A C 1
ATOM 1562 O O . CYS A 1 189 ? -1.462 -3.125 21.688 1 97.44 189 CYS A O 1
ATOM 1564 N N . VAL A 1 190 ? -2.641 -4.477 20.312 1 97.88 190 VAL A N 1
ATOM 1565 C CA . VAL A 1 190 ? -3.85 -3.678 20.5 1 97.88 190 VAL A CA 1
ATOM 1566 C C . VAL A 1 190 ? -4.848 -4.441 21.375 1 97.88 190 VAL A C 1
ATOM 1568 O O . VAL A 1 190 ? -6 -4.027 21.5 1 97.88 190 VAL A O 1
ATOM 1571 N N . GLY A 1 191 ? -4.488 -5.574 21.906 1 96.25 191 GLY A N 1
ATOM 1572 C CA . GLY A 1 191 ? -5.344 -6.355 22.797 1 96.25 191 GLY A CA 1
ATOM 1573 C C . GLY A 1 191 ? -6.504 -7.012 22.062 1 96.25 191 GLY A C 1
ATOM 1574 O O . GLY A 1 191 ? -7.602 -7.129 22.609 1 96.25 191 GLY A O 1
ATOM 1575 N N . ALA A 1 192 ? -6.289 -7.395 20.797 1 96.25 192 ALA A N 1
ATOM 1576 C CA . ALA A 1 192 ? -7.324 -8.055 20 1 96.25 192 ALA A CA 1
ATOM 1577 C C . ALA A 1 192 ? -7.398 -9.547 20.328 1 96.25 192 ALA A C 1
ATOM 1579 O O . ALA A 1 192 ? -6.375 -10.18 20.578 1 96.25 192 ALA A O 1
ATOM 1580 N N . HIS A 1 193 ? -8.609 -10.047 20.359 1 92.75 193 HIS A N 1
ATOM 1581 C CA . HIS A 1 193 ? -8.844 -11.477 20.531 1 92.75 193 HIS A CA 1
ATOM 1582 C C . HIS A 1 193 ? -8.977 -12.172 19.172 1 92.75 193 HIS A C 1
ATOM 1584 O O . HIS A 1 193 ? -10.055 -12.172 18.578 1 92.75 193 HIS A O 1
ATOM 1590 N N . VAL A 1 194 ? -7.852 -12.742 18.719 1 90.25 194 VAL A N 1
ATOM 1591 C CA . VAL A 1 194 ? -7.852 -13.375 17.391 1 90.25 194 VAL A CA 1
ATOM 1592 C C . VAL A 1 194 ? -7.676 -14.883 17.547 1 90.25 194 VAL A C 1
ATOM 1594 O O . VAL A 1 194 ? -7.223 -15.359 18.594 1 90.25 194 VAL A O 1
ATOM 1597 N N . VAL A 1 195 ? -8.211 -15.617 16.438 1 68.94 195 VAL A N 1
ATOM 1598 C CA . VAL A 1 195 ? -8.016 -17.062 16.438 1 68.94 195 VAL A CA 1
ATOM 1599 C C . VAL A 1 195 ? -6.586 -17.391 15.992 1 68.94 195 VAL A C 1
ATOM 1601 O O . VAL A 1 195 ? -6.023 -16.688 15.141 1 68.94 195 VAL A O 1
ATOM 1604 N N . SER A 1 196 ? -5.809 -17.938 16.797 1 52.84 196 SER A N 1
ATOM 1605 C CA . SER A 1 196 ? -4.461 -18.297 16.375 1 52.84 196 SER A CA 1
ATOM 1606 C C . SER A 1 196 ? -4.484 -19.172 15.133 1 52.84 196 SER A C 1
ATOM 1608 O O . SER A 1 196 ? -5.254 -20.141 15.062 1 52.84 196 SER A O 1
ATOM 1610 N N . SER A 1 197 ? -4.305 -18.625 13.945 1 45.31 197 SER A N 1
ATOM 1611 C CA . SER A 1 197 ? -4.285 -19.344 12.68 1 45.31 197 SER A CA 1
ATOM 1612 C C . SER A 1 197 ? -3.584 -20.688 12.828 1 45.31 197 SER A C 1
ATOM 1614 O O . SER A 1 197 ? -3.672 -21.547 11.938 1 45.31 197 SER A O 1
ATOM 1616 N N . MET A 1 198 ? -2.4 -20.797 13.523 1 39.56 198 MET A N 1
ATOM 1617 C CA . MET A 1 198 ? -1.61 -22.016 13.406 1 39.56 198 MET A CA 1
ATOM 1618 C C . MET A 1 198 ? -2.422 -23.234 13.852 1 39.56 198 MET A C 1
ATOM 1620 O O . MET A 1 198 ? -2.066 -24.375 13.531 1 39.56 198 MET A O 1
ATOM 1624 N N . HIS A 1 199 ? -3.305 -23.094 14.852 1 33.25 199 HIS A N 1
ATOM 1625 C CA . HIS A 1 199 ? -3.908 -24.297 15.406 1 33.25 199 HIS A CA 1
ATOM 1626 C C . HIS A 1 199 ? -5.27 -24.578 14.781 1 33.25 199 HIS A C 1
ATOM 1628 O O . HIS A 1 199 ? -6.293 -24.531 15.469 1 33.25 199 HIS A O 1
ATOM 1634 N N . ILE A 1 200 ? -5.465 -24.188 13.547 1 33.41 200 ILE A N 1
ATOM 1635 C CA . ILE A 1 200 ? -6.777 -24.625 13.086 1 33.41 200 ILE A CA 1
ATOM 1636 C C . ILE A 1 200 ? -6.871 -26.141 13.148 1 33.41 200 ILE A C 1
ATOM 1638 O O . ILE A 1 200 ? -6.574 -26.828 12.164 1 33.41 200 ILE A O 1
ATOM 1642 N N . THR A 1 201 ? -6.285 -26.953 13.961 1 29.7 201 THR A N 1
ATOM 1643 C CA . THR A 1 201 ? -6.719 -28.344 13.914 1 29.7 201 THR A CA 1
ATOM 1644 C C . THR A 1 201 ? -8.242 -28.422 13.914 1 29.7 201 THR A C 1
ATOM 1646 O O . THR A 1 201 ? -8.836 -29.016 13.008 1 29.7 201 THR A O 1
ATOM 1649 N N . SER A 1 202 ? -8.852 -29.5 14.719 1 28.08 202 SER A N 1
ATOM 1650 C CA . SER A 1 202 ? -10.148 -30.172 14.727 1 28.08 202 SER A CA 1
ATOM 1651 C C . SER A 1 202 ? -11.281 -29.188 14.938 1 28.08 202 SER A C 1
ATOM 1653 O O . SER A 1 202 ? -11.07 -28.078 15.438 1 28.08 202 SER A O 1
ATOM 1655 N N . SER A 1 203 ? -12.547 -29.516 14.422 1 31.44 203 SER A N 1
ATOM 1656 C CA . SER A 1 203 ? -13.922 -29.031 14.438 1 31.44 203 SER A CA 1
ATOM 1657 C C . SER A 1 203 ? -14.203 -28.219 15.695 1 31.44 203 SER A C 1
ATOM 1659 O O . SER A 1 203 ? -15.234 -27.547 15.789 1 31.44 203 SER A O 1
ATOM 1661 N N . GLU A 1 204 ? -13.93 -28.812 16.906 1 31.94 204 GLU A N 1
ATOM 1662 C CA . GLU A 1 204 ? -14.711 -28.375 18.047 1 31.94 204 GLU A CA 1
ATOM 1663 C C . GLU A 1 204 ? -14.391 -26.922 18.406 1 31.94 204 GLU A C 1
ATOM 1665 O O . GLU A 1 204 ? -15.297 -26.094 18.562 1 31.94 204 GLU A O 1
ATOM 1670 N N . ASP A 1 205 ? -13.469 -26.672 19.422 1 31.11 205 ASP A N 1
ATOM 1671 C CA . ASP A 1 205 ? -13.422 -25.547 20.344 1 31.11 205 ASP A CA 1
ATOM 1672 C C . ASP A 1 205 ? -12.609 -24.391 19.766 1 31.11 205 ASP A C 1
ATOM 1674 O O . ASP A 1 205 ? -11.391 -24.5 19.594 1 31.11 205 ASP A O 1
ATOM 1678 N N . GLU A 1 206 ? -13.055 -23.75 18.781 1 35.72 206 GLU A N 1
ATOM 1679 C CA . GLU A 1 206 ? -12.602 -22.406 18.438 1 35.72 206 GLU A CA 1
ATOM 1680 C C . GLU A 1 206 ? -12.164 -21.625 19.672 1 35.72 206 GLU A C 1
ATOM 1682 O O . GLU A 1 206 ? -12.992 -21.047 20.375 1 35.72 206 GLU A O 1
ATOM 1687 N N . GLN A 1 207 ? -11.258 -22.109 20.438 1 31.02 207 GLN A N 1
ATOM 1688 C CA . GLN A 1 207 ? -10.773 -21.328 21.562 1 31.02 207 GLN A CA 1
ATOM 1689 C C . GLN A 1 207 ? -9.922 -20.141 21.109 1 31.02 207 GLN A C 1
ATOM 1691 O O . GLN A 1 207 ? -8.984 -20.312 20.328 1 31.02 207 GLN A O 1
ATOM 1696 N N . ALA A 1 208 ? -10.523 -19 21.156 1 40.41 208 ALA A N 1
ATOM 1697 C CA . ALA A 1 208 ? -9.758 -17.766 21.016 1 40.41 208 ALA A CA 1
ATOM 1698 C C . ALA A 1 208 ? -8.453 -17.828 21.797 1 40.41 208 ALA A C 1
ATOM 1700 O O . ALA A 1 208 ? -8.445 -18.219 22.969 1 40.41 208 ALA A O 1
ATOM 1701 N N . ILE A 1 209 ? -7.328 -18.016 21.25 1 30.89 209 ILE A N 1
ATOM 1702 C CA . ILE A 1 209 ? -6.078 -17.781 21.969 1 30.89 209 ILE A CA 1
ATOM 1703 C C . ILE A 1 209 ? -5.91 -16.297 22.25 1 30.89 209 ILE A C 1
ATOM 1705 O O . ILE A 1 209 ? -5.984 -15.469 21.344 1 30.89 209 ILE A O 1
ATOM 1709 N N . LYS A 1 210 ? -6.258 -15.969 23.438 1 33.19 210 LYS A N 1
ATOM 1710 C CA . LYS A 1 210 ? -5.746 -14.68 23.891 1 33.19 210 LYS A CA 1
ATOM 1711 C C . LYS A 1 210 ? -4.285 -14.5 23.484 1 33.19 210 LYS A C 1
ATOM 1713 O O . LYS A 1 210 ? -3.438 -15.328 23.828 1 33.19 210 LYS A O 1
ATOM 1718 N N . CYS A 1 211 ? -4.035 -13.969 22.391 1 33.62 211 CYS A N 1
ATOM 1719 C CA . CYS A 1 211 ? -2.635 -13.688 22.094 1 33.62 211 CYS A CA 1
ATOM 1720 C C . CYS A 1 211 ? -1.911 -13.141 23.312 1 33.62 211 CYS A C 1
ATOM 1722 O O . CYS A 1 211 ? -2.104 -11.977 23.688 1 33.62 211 CYS A O 1
ATOM 1724 N N . GLU A 1 212 ? -1.734 -13.945 24.453 1 26.91 212 GLU A N 1
ATOM 1725 C CA . GLU A 1 212 ? -0.928 -13.547 25.609 1 26.91 212 GLU A CA 1
ATOM 1726 C C . GLU A 1 212 ? 0.528 -13.32 25.203 1 26.91 212 GLU A C 1
ATOM 1728 O O . GLU A 1 212 ? 1.282 -14.281 25.031 1 26.91 212 GLU A O 1
ATOM 1733 N N . CYS A 1 213 ? 0.881 -12.797 24.266 1 28.12 213 CYS A N 1
ATOM 1734 C CA . CYS A 1 213 ? 2.322 -12.594 24.188 1 28.12 213 CYS A CA 1
ATOM 1735 C C . CYS A 1 213 ? 2.816 -11.734 25.344 1 28.12 213 CYS A C 1
ATOM 1737 O O . CYS A 1 213 ? 2.84 -10.508 25.25 1 28.12 213 CYS A O 1
ATOM 1739 N N . ALA A 1 214 ? 2.453 -12.023 26.719 1 25.92 214 ALA A N 1
ATOM 1740 C CA . ALA A 1 214 ? 3.047 -11.188 27.75 1 25.92 214 ALA A CA 1
ATOM 1741 C C . ALA A 1 214 ? 4.562 -11.359 27.797 1 25.92 214 ALA A C 1
ATOM 1743 O O . ALA A 1 214 ? 5.105 -11.93 28.75 1 25.92 214 ALA A O 1
ATOM 1744 N N . ALA A 1 215 ? 5.395 -11.805 27.094 1 26.22 215 ALA A N 1
ATOM 1745 C CA . ALA A 1 215 ? 6.625 -11.648 27.859 1 26.22 215 ALA A CA 1
ATOM 1746 C C . ALA A 1 215 ? 6.719 -10.242 28.453 1 26.22 215 ALA A C 1
ATOM 1748 O O . ALA A 1 215 ? 7.039 -10.086 29.641 1 26.22 215 ALA A O 1
ATOM 1749 N N . SER A 1 216 ? 7.246 -9.203 27.859 1 26.91 216 SER A N 1
ATOM 1750 C CA . SER A 1 216 ? 7.676 -8.031 28.609 1 26.91 216 SER A CA 1
ATOM 1751 C C . SER A 1 216 ? 6.484 -7.199 29.062 1 26.91 216 SER A C 1
ATOM 1753 O O . SER A 1 216 ? 6.652 -6.074 29.547 1 26.91 216 SER A O 1
ATOM 1755 N N . CYS A 1 217 ? 5.277 -7.254 28.547 1 27.38 217 CYS A N 1
ATOM 1756 C CA . CYS A 1 217 ? 4.355 -6.453 29.344 1 27.38 217 CYS A CA 1
ATOM 1757 C C . CYS A 1 217 ? 4.117 -7.098 30.703 1 27.38 217 CYS A C 1
ATOM 1759 O O . CYS A 1 217 ? 4.117 -8.32 30.828 1 27.38 217 CYS A O 1
ATOM 1761 N N . PRO A 1 218 ? 4.273 -6.43 31.922 1 26.48 218 PRO A N 1
ATOM 1762 C CA . PRO A 1 218 ? 4.02 -7.023 33.219 1 26.48 218 PRO A CA 1
ATOM 1763 C C . PRO A 1 218 ? 2.842 -7.996 33.219 1 26.48 218 PRO A C 1
ATOM 1765 O O . PRO A 1 218 ? 1.923 -7.848 32.406 1 26.48 218 PRO A O 1
ATOM 1768 N N . PRO A 1 219 ? 3.166 -9.25 33.812 1 26.08 219 PRO A N 1
ATOM 1769 C CA . PRO A 1 219 ? 2.104 -10.227 34.031 1 26.08 219 PRO A CA 1
ATOM 1770 C C . PRO A 1 219 ? 0.828 -9.594 34.594 1 26.08 219 PRO A C 1
ATOM 1772 O O . PRO A 1 219 ? 0.862 -8.945 35.625 1 26.08 219 PRO A O 1
ATOM 1775 N N . HIS A 1 220 ? 0.03 -8.844 34.031 1 25.7 220 HIS A N 1
ATOM 1776 C CA . HIS A 1 220 ? -1.18 -8.734 34.844 1 25.7 220 HIS A CA 1
ATOM 1777 C C . HIS A 1 220 ? -1.552 -10.078 35.469 1 25.7 220 HIS A C 1
ATOM 1779 O O . HIS A 1 220 ? -1.139 -11.133 34.969 1 25.7 220 HIS A O 1
ATOM 1785 N N . GLU A 1 221 ? -2.121 -10.094 36.781 1 25.52 221 GLU A N 1
ATOM 1786 C CA . GLU A 1 221 ? -2.582 -11.219 37.594 1 25.52 221 GLU A CA 1
ATOM 1787 C C . GLU A 1 221 ? -3.039 -12.375 36.719 1 25.52 221 GLU A C 1
ATOM 1789 O O . GLU A 1 221 ? -3.416 -12.18 35.562 1 25.52 221 GLU A O 1
ATOM 1794 N N . ASP A 1 222 ? -2.791 -13.578 37.312 1 25.89 222 ASP A N 1
ATOM 1795 C CA . ASP A 1 222 ? -3.25 -14.945 37.031 1 25.89 222 ASP A CA 1
ATOM 1796 C C . ASP A 1 222 ? -4.719 -14.953 36.625 1 25.89 222 ASP A C 1
ATOM 1798 O O . ASP A 1 222 ? -5.613 -14.898 37.469 1 25.89 222 ASP A O 1
ATOM 1802 N N . VAL A 1 223 ? -5.258 -14.188 35.906 1 24.05 223 VAL A N 1
ATOM 1803 C CA . VAL A 1 223 ? -6.613 -14.672 35.688 1 24.05 223 VAL A CA 1
ATOM 1804 C C . VAL A 1 223 ? -6.59 -16.172 35.406 1 24.05 223 VAL A C 1
ATOM 1806 O O . VAL A 1 223 ? -5.98 -16.609 34.406 1 24.05 223 VAL A O 1
ATOM 1809 N N . ALA A 1 224 ? -6.652 -17.094 36.469 1 24.8 224 ALA A N 1
ATOM 1810 C CA . ALA A 1 224 ? -7.082 -18.484 36.562 1 24.8 224 ALA A CA 1
ATOM 1811 C C . ALA A 1 224 ? -7.918 -18.875 35.344 1 24.8 224 ALA A C 1
ATOM 1813 O O . ALA A 1 224 ? -8.5 -18.016 34.688 1 24.8 224 ALA A O 1
ATOM 1814 N N . SER A 1 225 ? -7.941 -20.25 35.031 1 27.34 225 SER A N 1
ATOM 1815 C CA . SER A 1 225 ? -8.758 -21.203 34.25 1 27.34 225 SER A CA 1
ATOM 1816 C C . SER A 1 225 ? -10.227 -20.797 34.281 1 27.34 225 SER A C 1
ATOM 1818 O O . SER A 1 225 ? -11.07 -21.578 34.75 1 27.34 225 SER A O 1
ATOM 1820 N N . SER A 1 226 ? -10.555 -19.781 35.062 1 26.62 226 SER A N 1
ATOM 1821 C CA . SER A 1 226 ? -12.008 -19.719 35.156 1 26.62 226 SER A CA 1
ATOM 1822 C C . SER A 1 226 ? -12.68 -20.156 33.875 1 26.62 226 SER A C 1
ATOM 1824 O O . SER A 1 226 ? -12.047 -20.188 32.812 1 26.62 226 SER A O 1
ATOM 1826 N N . SER A 1 227 ? -14 -20.391 33.938 1 28.81 227 SER A N 1
ATOM 1827 C CA . SER A 1 227 ? -14.906 -20.797 32.875 1 28.81 227 SER A CA 1
ATOM 1828 C C . SER A 1 227 ? -14.602 -20.047 31.594 1 28.81 227 SER A C 1
ATOM 1830 O O . SER A 1 227 ? -14.781 -18.828 31.516 1 28.81 227 SER A O 1
ATOM 1832 N N . GLN A 1 228 ? -13.406 -20.109 31.062 1 34.94 228 GLN A N 1
ATOM 1833 C CA . GLN A 1 228 ? -13.031 -19.656 29.734 1 34.94 228 GLN A CA 1
ATOM 1834 C C . GLN A 1 228 ? -14.266 -19.469 28.859 1 34.94 228 GLN A C 1
ATOM 1836 O O . GLN A 1 228 ? -14.773 -20.422 28.266 1 34.94 228 GLN A O 1
ATOM 1841 N N . HIS A 1 229 ? -15.055 -18.766 29.281 1 39.34 229 HIS A N 1
ATOM 1842 C CA . HIS A 1 229 ? -16.234 -18.406 28.516 1 39.34 229 HIS A CA 1
ATOM 1843 C C . HIS A 1 229 ? -15.875 -18.141 27.047 1 39.34 229 HIS A C 1
ATOM 1845 O O . HIS A 1 229 ? -15.078 -17.25 26.766 1 39.34 229 HIS A O 1
ATOM 1851 N N . GLN A 1 230 ? -15.648 -19.109 26.188 1 52.94 230 GLN A N 1
ATOM 1852 C CA . GLN A 1 230 ? -15.547 -19.156 24.734 1 52.94 230 GLN A CA 1
ATOM 1853 C C . GLN A 1 230 ? -16.328 -18.016 24.094 1 52.94 230 GLN A C 1
ATOM 1855 O O . GLN A 1 230 ? -17.562 -17.953 24.219 1 52.94 230 GLN A O 1
ATOM 1860 N N . LEU A 1 231 ? -15.484 -16.812 24.016 1 66.94 231 LEU A N 1
ATOM 1861 C CA . LEU A 1 231 ? -16.203 -15.773 23.281 1 66.94 231 LEU A CA 1
ATOM 1862 C C . LEU A 1 231 ? -16.891 -16.359 22.047 1 66.94 231 LEU A C 1
ATOM 1864 O O . LEU A 1 231 ? -16.328 -17.219 21.375 1 66.94 231 LEU A O 1
ATOM 1868 N N . PRO A 1 232 ? -18.062 -15.992 21.969 1 75.69 232 PRO A N 1
ATOM 1869 C CA . PRO A 1 232 ? -18.688 -16.359 20.688 1 75.69 232 PRO A CA 1
ATOM 1870 C C . PRO A 1 232 ? -17.859 -15.898 19.484 1 75.69 232 PRO A C 1
ATOM 1872 O O . PRO A 1 232 ? -17.172 -14.883 19.547 1 75.69 232 PRO A O 1
ATOM 1875 N N . SER A 1 233 ? -17.781 -16.688 18.547 1 77.56 233 SER A N 1
ATOM 1876 C CA . SER A 1 233 ? -17.016 -16.422 17.328 1 77.56 233 SER A CA 1
ATOM 1877 C C . SER A 1 233 ? -17.297 -15.023 16.797 1 77.56 233 SER A C 1
ATOM 1879 O O . SER A 1 233 ? -16.391 -14.352 16.281 1 77.56 233 SER A O 1
ATOM 1881 N N . GLU A 1 234 ? -18.438 -14.555 17.062 1 83 234 GLU A N 1
ATOM 1882 C CA . GLU A 1 234 ? -18.844 -13.266 16.531 1 83 234 GLU A CA 1
ATOM 1883 C C . GLU A 1 234 ? -18.188 -12.117 17.281 1 83 234 GLU A C 1
ATOM 1885 O O . GLU A 1 234 ? -18.109 -10.992 16.781 1 83 234 GLU A O 1
ATOM 1890 N N . ASP A 1 235 ? -17.656 -12.445 18.453 1 88.12 235 ASP A N 1
ATOM 1891 C CA . ASP A 1 235 ? -17.062 -11.391 19.297 1 88.12 235 ASP A CA 1
ATOM 1892 C C . ASP A 1 235 ? -15.539 -11.406 19.203 1 88.12 235 ASP A C 1
ATOM 1894 O O . ASP A 1 235 ? -14.875 -10.547 19.781 1 88.12 235 ASP A O 1
ATOM 1898 N N . LEU A 1 236 ? -15.078 -12.305 18.312 1 92.62 236 LEU A N 1
ATOM 1899 C CA . LEU A 1 236 ? -13.648 -12.297 18.031 1 92.62 236 LEU A CA 1
ATOM 1900 C C . LEU A 1 236 ? -13.273 -11.125 17.125 1 92.62 236 LEU A C 1
ATOM 1902 O O . LEU A 1 236 ? -14.148 -10.516 16.5 1 92.62 236 LEU A O 1
ATOM 1906 N N . ASP A 1 237 ? -11.969 -10.82 17.188 1 96.44 237 ASP A N 1
ATOM 1907 C CA . ASP A 1 237 ? -11.492 -9.68 16.406 1 96.44 237 ASP A CA 1
ATOM 1908 C C . ASP A 1 237 ? -10.781 -10.141 15.141 1 96.44 237 ASP A C 1
ATOM 1910 O O . ASP A 1 237 ? -10.195 -11.227 15.109 1 96.44 237 ASP A O 1
ATOM 1914 N N . VAL A 1 238 ? -10.922 -9.344 14.109 1 97.06 238 VAL A N 1
ATOM 1915 C CA . VAL A 1 238 ? -10.219 -9.523 12.844 1 97.06 238 VAL A CA 1
ATOM 1916 C C . VAL A 1 238 ? -9.234 -8.383 12.633 1 97.06 238 VAL A C 1
ATOM 1918 O O . VAL A 1 238 ? -9.547 -7.219 12.914 1 97.06 238 VAL A O 1
ATOM 1921 N N . VAL A 1 239 ? -7.996 -8.695 12.266 1 98 239 VAL A N 1
ATOM 1922 C CA . VAL A 1 239 ? -6.984 -7.699 11.945 1 98 239 VAL A CA 1
ATOM 1923 C C . VAL A 1 239 ? -6.727 -7.684 10.438 1 98 239 VAL A C 1
ATOM 1925 O O . VAL A 1 239 ? -6.273 -8.68 9.875 1 98 239 VAL A O 1
ATOM 1928 N N . LEU A 1 240 ? -6.984 -6.539 9.797 1 97.75 240 LEU A N 1
ATOM 1929 C CA . LEU A 1 240 ? -6.773 -6.391 8.367 1 97.75 240 LEU A CA 1
ATOM 1930 C C . LEU A 1 240 ? -5.703 -5.344 8.078 1 97.75 240 LEU A C 1
ATOM 1932 O O . LEU A 1 240 ? -5.648 -4.305 8.742 1 97.75 240 LEU A O 1
ATOM 1936 N N . PHE A 1 241 ? -4.77 -5.656 7.223 1 97.06 241 PHE A N 1
ATOM 1937 C CA . PHE A 1 241 ? -3.898 -4.652 6.621 1 97.06 241 PHE A CA 1
ATOM 1938 C C . PHE A 1 241 ? -4.562 -4.02 5.402 1 97.06 241 PHE A C 1
ATOM 1940 O O . PHE A 1 241 ? -4.93 -4.719 4.457 1 97.06 241 PHE A O 1
ATOM 1947 N N . GLU A 1 242 ? -4.613 -2.596 5.555 1 90.44 242 GLU A N 1
ATOM 1948 C CA . GLU A 1 242 ? -5.371 -1.885 4.531 1 90.44 242 GLU A CA 1
ATOM 1949 C C . GLU A 1 242 ? -4.547 -0.758 3.914 1 90.44 242 GLU A C 1
ATOM 1951 O O . GLU A 1 242 ? -3.748 -0.121 4.602 1 90.44 242 GLU A O 1
ATOM 1956 N N . GLY A 1 243 ? -4.375 -0.591 2.809 1 88.94 243 GLY A N 1
ATOM 1957 C CA . GLY A 1 243 ? -3.793 0.406 1.923 1 88.94 243 GLY A CA 1
ATOM 1958 C C . GLY A 1 243 ? -3.369 1.671 2.646 1 88.94 243 GLY A C 1
ATOM 1959 O O . GLY A 1 243 ? -2.613 1.611 3.619 1 88.94 243 GLY A O 1
ATOM 1960 N N . SER A 1 244 ? -4.062 2.84 2.436 1 90.12 244 SER A N 1
ATOM 1961 C CA . SER A 1 244 ? -3.646 4.199 2.77 1 90.12 244 SER A CA 1
ATOM 1962 C C . SER A 1 244 ? -4.125 4.598 4.164 1 90.12 244 SER A C 1
ATOM 1964 O O . SER A 1 244 ? -5.027 5.426 4.301 1 90.12 244 SER A O 1
ATOM 1966 N N . GLY A 1 245 ? -3.547 4.121 5.164 1 94.94 245 GLY A N 1
ATOM 1967 C CA . GLY A 1 245 ? -3.791 4.551 6.531 1 94.94 245 GLY A CA 1
ATOM 1968 C C . GLY A 1 245 ? -5.211 4.285 6.992 1 94.94 245 GLY A C 1
ATOM 1969 O O . GLY A 1 245 ? -5.848 3.326 6.551 1 94.94 245 GLY A O 1
ATOM 1970 N N . SER A 1 246 ? -5.676 5.082 7.91 1 97.19 246 SER A N 1
ATOM 1971 C CA . SER A 1 246 ? -7.023 4.969 8.469 1 97.19 246 SER A CA 1
ATOM 1972 C C . SER A 1 246 ? -8.086 5.254 7.41 1 97.19 246 SER A C 1
ATOM 1974 O O . SER A 1 246 ? -9.203 4.742 7.488 1 97.19 246 SER A O 1
ATOM 1976 N N . THR A 1 247 ? -7.703 6.078 6.414 1 96.88 247 THR A N 1
ATOM 1977 C CA . THR A 1 247 ? -8.648 6.398 5.352 1 96.88 247 THR A CA 1
ATOM 1978 C C . THR A 1 247 ? -9.133 5.129 4.656 1 96.88 247 THR A C 1
ATOM 1980 O O . THR A 1 247 ? -10.336 4.922 4.496 1 96.88 247 THR A O 1
ATOM 1983 N N . SER A 1 248 ? -8.219 4.238 4.301 1 96.31 248 SER A N 1
ATOM 1984 C CA . SER A 1 248 ? -8.57 2.982 3.648 1 96.31 248 SER A CA 1
ATOM 1985 C C . SER A 1 248 ? -9.281 2.039 4.613 1 96.31 248 SER A C 1
ATOM 1987 O O . SER A 1 248 ? -10.195 1.312 4.223 1 96.31 248 SER A O 1
ATOM 1989 N N . ALA A 1 249 ? -8.836 2 5.816 1 97.62 249 ALA A N 1
ATOM 1990 C CA . ALA A 1 249 ? -9.438 1.133 6.828 1 97.62 249 ALA A CA 1
ATOM 1991 C C . ALA A 1 249 ? -10.906 1.476 7.043 1 97.62 249 ALA A C 1
ATOM 1993 O O . ALA A 1 249 ? -11.758 0.584 7.098 1 97.62 249 ALA A O 1
ATOM 1994 N N . ILE A 1 250 ? -11.242 2.768 7.156 1 98.06 250 ILE A N 1
ATOM 1995 C CA . ILE A 1 250 ? -12.609 3.219 7.391 1 98.06 250 ILE A CA 1
ATOM 1996 C C . ILE A 1 250 ? -13.477 2.904 6.172 1 98.06 250 ILE A C 1
ATOM 1998 O O . ILE A 1 250 ? -14.594 2.406 6.309 1 98.06 250 ILE A O 1
ATOM 2002 N N . ALA A 1 251 ? -12.938 3.193 5.016 1 95.81 251 ALA A N 1
ATOM 2003 C CA . ALA A 1 251 ? -13.672 2.904 3.789 1 95.81 251 ALA A CA 1
ATOM 2004 C C . ALA A 1 251 ? -14.023 1.422 3.697 1 95.81 251 ALA A C 1
ATOM 2006 O O . ALA A 1 251 ? -15.141 1.065 3.309 1 95.81 251 ALA A O 1
ATOM 2007 N N . THR A 1 252 ? -13.102 0.539 4.023 1 96.38 252 THR A N 1
ATOM 2008 C CA . THR A 1 252 ? -13.312 -0.903 3.98 1 96.38 252 THR A CA 1
ATOM 2009 C C . THR A 1 252 ? -14.406 -1.315 4.969 1 96.38 252 THR A C 1
ATOM 2011 O O . THR A 1 252 ? -15.281 -2.115 4.637 1 96.38 252 THR A O 1
ATOM 2014 N N . LEU A 1 253 ? -14.312 -0.743 6.164 1 97.88 253 LEU A N 1
ATOM 2015 C CA . LEU A 1 253 ? -15.297 -1.127 7.168 1 97.88 253 LEU A CA 1
ATOM 2016 C C . LEU A 1 253 ? -16.688 -0.682 6.754 1 97.88 253 LEU A C 1
ATOM 2018 O O . LEU A 1 253 ? -17.672 -1.41 6.957 1 97.88 253 LEU A O 1
ATOM 2022 N N . VAL A 1 254 ? -16.828 0.527 6.25 1 96.88 254 VAL A N 1
ATOM 2023 C CA . VAL A 1 254 ? -18.125 1.048 5.805 1 96.88 254 VAL A CA 1
ATOM 2024 C C . VAL A 1 254 ? -18.734 0.1 4.777 1 96.88 254 VAL A C 1
ATOM 2026 O O . VAL A 1 254 ? -19.938 -0.178 4.816 1 96.88 254 VAL A O 1
ATOM 2029 N N . HIS A 1 255 ? -17.891 -0.437 3.912 1 94.81 255 HIS A N 1
ATOM 2030 C CA . HIS A 1 255 ? -18.344 -1.413 2.928 1 94.81 255 HIS A CA 1
ATOM 2031 C C . HIS A 1 255 ? -18.734 -2.729 3.594 1 94.81 255 HIS A C 1
ATOM 2033 O O . HIS A 1 255 ? -19.781 -3.303 3.279 1 94.81 255 HIS A O 1
ATOM 2039 N N . CYS A 1 256 ? -17.922 -3.188 4.461 1 96.5 256 CYS A N 1
ATOM 2040 C CA . CYS A 1 256 ? -18.094 -4.5 5.07 1 96.5 256 CYS A CA 1
ATOM 2041 C C . CYS A 1 256 ? -19.344 -4.539 5.93 1 96.5 256 CYS A C 1
ATOM 2043 O O . CYS A 1 256 ? -20.016 -5.57 6.012 1 96.5 256 CYS A O 1
ATOM 2045 N N . ILE A 1 257 ? -19.672 -3.406 6.574 1 96.56 257 ILE A N 1
ATOM 2046 C CA . ILE A 1 257 ? -20.875 -3.32 7.398 1 96.56 257 ILE A CA 1
ATOM 2047 C C . ILE A 1 257 ? -22.109 -3.377 6.512 1 96.56 257 ILE A C 1
ATOM 2049 O O . ILE A 1 257 ? -23.188 -3.814 6.949 1 96.56 257 ILE A O 1
ATOM 2053 N N . GLY A 1 258 ? -22.031 -2.947 5.309 1 94.06 258 GLY A N 1
ATOM 2054 C CA . GLY A 1 258 ? -23.156 -2.883 4.391 1 94.06 258 GLY A CA 1
ATOM 2055 C C . GLY A 1 258 ? -24.109 -1.732 4.688 1 94.06 258 GLY A C 1
ATOM 2056 O O . GLY A 1 258 ? -25.328 -1.89 4.617 1 94.06 258 GLY A O 1
ATOM 2057 N N . ILE A 1 259 ? -23.578 -0.604 5.035 1 92.69 259 ILE A N 1
ATOM 2058 C CA . ILE A 1 259 ? -24.406 0.522 5.461 1 92.69 259 ILE A CA 1
ATOM 2059 C C . ILE A 1 259 ? -25.219 1.038 4.277 1 92.69 259 ILE A C 1
ATOM 2061 O O . ILE A 1 259 ? -26.375 1.439 4.441 1 92.69 259 ILE A O 1
ATOM 2065 N N . ARG A 1 260 ? -24.641 1.115 3.131 1 89.62 260 ARG A N 1
ATOM 2066 C CA . ARG A 1 260 ? -25.359 1.583 1.949 1 89.62 260 ARG A CA 1
ATOM 2067 C C . ARG A 1 260 ? -26.562 0.692 1.649 1 89.62 260 ARG A C 1
ATOM 2069 O O . ARG A 1 260 ? -27.641 1.185 1.291 1 89.62 260 ARG A O 1
ATOM 2076 N N . GLU A 1 261 ? -26.375 -0.609 1.759 1 89.31 261 GLU A N 1
ATOM 2077 C CA . GLU A 1 261 ? -27.484 -1.544 1.555 1 89.31 261 GLU A CA 1
ATOM 2078 C C . GLU A 1 261 ? -28.594 -1.31 2.568 1 89.31 261 GLU A C 1
ATOM 2080 O O . GLU A 1 261 ? -29.781 -1.391 2.229 1 89.31 261 GLU A O 1
ATOM 2085 N N . LYS A 1 262 ? -28.25 -1.029 3.77 1 90.88 262 LYS A N 1
ATOM 2086 C CA . LYS A 1 262 ? -29.219 -0.745 4.816 1 90.88 262 LYS A CA 1
ATOM 2087 C C . LYS A 1 262 ? -29.984 0.544 4.52 1 90.88 262 LYS A C 1
ATOM 2089 O O . LYS A 1 262 ? -31.172 0.644 4.805 1 90.88 262 LYS A O 1
ATOM 2094 N N . VAL A 1 263 ? -29.281 1.523 4.039 1 92.06 263 VAL A N 1
ATOM 2095 C CA . VAL A 1 263 ? -29.891 2.791 3.678 1 92.06 263 VAL A CA 1
ATOM 2096 C C . VAL A 1 263 ? -30.906 2.57 2.551 1 92.06 263 VAL A C 1
ATOM 2098 O O . VAL A 1 263 ? -32.031 3.082 2.602 1 92.06 263 VAL A O 1
ATOM 2101 N N . LEU A 1 264 ? -30.531 1.763 1.549 1 87.69 264 LEU A N 1
ATOM 2102 C CA . LEU A 1 264 ? -31.391 1.518 0.387 1 87.69 264 LEU A CA 1
ATOM 2103 C C . LEU A 1 264 ? -32.625 0.709 0.775 1 87.69 264 LEU A C 1
ATOM 2105 O O . LEU A 1 264 ? -33.688 0.867 0.173 1 87.69 264 LEU A O 1
ATOM 2109 N N . LYS A 1 265 ? -32.5 -0.024 1.811 1 89.06 265 LYS A N 1
ATOM 2110 C CA . LYS A 1 265 ? -33.594 -0.882 2.24 1 89.06 265 LYS A CA 1
ATOM 2111 C C . LYS A 1 265 ? -34.562 -0.137 3.178 1 89.06 265 LYS A C 1
ATOM 2113 O O . LYS A 1 265 ? -35.688 -0.584 3.418 1 89.06 265 LYS A O 1
ATOM 2118 N N . ALA A 1 266 ? -34.094 0.952 3.691 1 90.25 266 ALA A N 1
ATOM 2119 C CA . ALA A 1 266 ? -34.906 1.702 4.648 1 90.25 266 ALA A CA 1
ATOM 2120 C C . ALA A 1 266 ? -36.188 2.195 4 1 90.25 266 ALA A C 1
ATOM 2122 O O . ALA A 1 266 ? -36.156 2.705 2.877 1 90.25 266 ALA A O 1
ATOM 2123 N N . GLN A 1 267 ? -37.312 2.031 4.73 1 87.62 267 GLN A N 1
ATOM 2124 C CA . GLN A 1 267 ? -38.625 2.426 4.211 1 87.62 267 GLN A CA 1
ATOM 2125 C C . GLN A 1 267 ? -39.062 3.785 4.758 1 87.62 267 GLN A C 1
ATOM 2127 O O . GLN A 1 267 ? -39.906 4.449 4.188 1 87.62 267 GLN A O 1
ATOM 2132 N N . ASN A 1 268 ? -38.531 4.129 5.887 1 86.62 268 ASN A N 1
ATOM 2133 C CA . ASN A 1 268 ? -38.781 5.426 6.504 1 86.62 268 ASN A CA 1
ATOM 2134 C C . ASN A 1 268 ? -37.531 5.977 7.203 1 86.62 268 ASN A C 1
ATOM 2136 O O . ASN A 1 268 ? -36.531 5.301 7.273 1 86.62 268 ASN A O 1
ATOM 2140 N N . GLU A 1 269 ? -37.625 7.137 7.656 1 85.19 269 GLU A N 1
ATOM 2141 C CA . GLU A 1 269 ? -36.5 7.836 8.273 1 85.19 269 GLU A CA 1
ATOM 2142 C C . GLU A 1 269 ? -36.062 7.16 9.562 1 85.19 269 GLU A C 1
ATOM 2144 O O . GLU A 1 269 ? -34.875 7.207 9.938 1 85.19 269 GLU A O 1
ATOM 2149 N N . ASP A 1 270 ? -36.969 6.523 10.203 1 87.19 270 ASP A N 1
ATOM 2150 C CA . ASP A 1 270 ? -36.688 5.902 11.492 1 87.19 270 ASP A CA 1
ATOM 2151 C C . ASP A 1 270 ? -35.875 4.613 11.32 1 87.19 270 ASP A C 1
ATOM 2153 O O . ASP A 1 270 ? -35.312 4.09 12.289 1 87.19 270 ASP A O 1
ATOM 2157 N N . GLU A 1 271 ? -35.781 4.211 10.125 1 89.38 271 GLU A N 1
ATOM 2158 C CA . GLU A 1 271 ? -35.031 2.988 9.836 1 89.38 271 GLU A CA 1
ATOM 2159 C C . GLU A 1 271 ? -33.625 3.305 9.32 1 89.38 271 GLU A C 1
ATOM 2161 O O . GLU A 1 271 ? -32.75 2.428 9.281 1 89.38 271 GLU A O 1
ATOM 2166 N N . LEU A 1 272 ? -33.406 4.562 9.008 1 92.12 272 LEU A N 1
ATOM 2167 C CA . LEU A 1 272 ? -32.094 4.965 8.477 1 92.12 272 LEU A CA 1
ATOM 2168 C C . LEU A 1 272 ? -31.016 4.805 9.531 1 92.12 272 LEU A C 1
ATOM 2170 O O . LEU A 1 272 ? -31.203 5.191 10.688 1 92.12 272 LEU A O 1
ATOM 2174 N N . PRO A 1 273 ? -29.891 4.203 9.117 1 94.75 273 PRO A N 1
ATOM 2175 C CA . PRO A 1 273 ? -28.766 4.18 10.062 1 94.75 273 PRO A CA 1
ATOM 2176 C C . PRO A 1 273 ? -28.344 5.574 10.516 1 94.75 273 PRO A C 1
ATOM 2178 O O . PRO A 1 273 ? -28.453 6.531 9.742 1 94.75 273 PRO A O 1
ATOM 2181 N N . VAL A 1 274 ? -27.922 5.668 11.766 1 95.81 274 VAL A N 1
ATOM 2182 C CA . VAL A 1 274 ? -27.422 6.918 12.328 1 95.81 274 VAL A CA 1
ATOM 2183 C C . VAL A 1 274 ? -25.969 6.75 12.766 1 95.81 274 VAL A C 1
ATOM 2185 O O . VAL A 1 274 ? -25.609 5.742 13.375 1 95.81 274 VAL A O 1
ATOM 2188 N N . VAL A 1 275 ? -25.141 7.723 12.375 1 97.31 275 VAL A N 1
ATOM 2189 C CA . VAL A 1 275 ? -23.734 7.711 12.75 1 97.31 275 VAL A CA 1
ATOM 2190 C C . VAL A 1 275 ? -23.406 8.961 13.562 1 97.31 275 VAL A C 1
ATOM 2192 O O . VAL A 1 275 ? -23.578 10.086 13.094 1 97.31 275 VAL A O 1
ATOM 2195 N N . PHE A 1 276 ? -22.969 8.789 14.805 1 97.5 276 PHE A N 1
ATOM 2196 C CA . PHE A 1 276 ? -22.469 9.867 15.641 1 97.5 276 PHE A CA 1
ATOM 2197 C C . PHE A 1 276 ? -20.969 10.047 15.461 1 97.5 276 PHE A C 1
ATOM 2199 O O . PHE A 1 276 ? -20.219 9.07 15.5 1 97.5 276 PHE A O 1
ATOM 2206 N N . ILE A 1 277 ? -20.516 11.266 15.258 1 97.31 277 ILE A N 1
ATOM 2207 C CA . ILE A 1 277 ? -19.094 11.555 15.133 1 97.31 277 ILE A CA 1
ATOM 2208 C C . ILE A 1 277 ? -18.688 12.602 16.172 1 97.31 277 ILE A C 1
ATOM 2210 O O . ILE A 1 277 ? -19.531 13.344 16.672 1 97.31 277 ILE A O 1
ATOM 2214 N N . SER A 1 278 ? -17.406 12.656 16.5 1 96.88 278 SER A N 1
ATOM 2215 C CA . SER A 1 278 ? -16.922 13.609 17.484 1 96.88 278 SER A CA 1
ATOM 2216 C C . SER A 1 278 ? -16.719 14.992 16.875 1 96.88 278 SER A C 1
ATOM 2218 O O . SER A 1 278 ? -16.828 15.148 15.648 1 96.88 278 SER A O 1
ATOM 2220 N N . PRO A 1 279 ? -16.422 15.977 17.719 1 93.25 279 PRO A N 1
ATOM 2221 C CA . PRO A 1 279 ? -16.125 17.312 17.188 1 93.25 279 PRO A CA 1
ATOM 2222 C C . PRO A 1 279 ? -14.789 17.375 16.453 1 93.25 279 PRO A C 1
ATOM 2224 O O . PRO A 1 279 ? -14.547 18.312 15.695 1 93.25 279 PRO A O 1
ATOM 2227 N N . TYR A 1 280 ? -13.945 16.344 16.594 1 94.31 280 TYR A N 1
ATOM 2228 C CA . TYR A 1 280 ? -12.539 16.422 16.219 1 94.31 280 TYR A CA 1
ATOM 2229 C C . TYR A 1 280 ? -12.297 15.703 14.898 1 94.31 280 TYR A C 1
ATOM 2231 O O . TYR A 1 280 ? -11.148 15.461 14.523 1 94.31 280 TYR A O 1
ATOM 2239 N N . GLU A 1 281 ? -13.227 15.422 14.172 1 95.88 281 GLU A N 1
ATOM 2240 C CA . GLU A 1 281 ? -13.07 14.367 13.172 1 95.88 281 GLU A CA 1
ATOM 2241 C C . GLU A 1 281 ? -12.219 14.844 11.992 1 95.88 281 GLU A C 1
ATOM 2243 O O . GLU A 1 281 ? -12.359 15.977 11.539 1 95.88 281 GLU A O 1
ATOM 2248 N N . HIS A 1 282 ? -11.359 13.977 11.617 1 96.62 282 HIS A N 1
ATOM 2249 C CA . HIS A 1 282 ? -10.711 14.031 10.312 1 96.62 282 HIS A CA 1
ATOM 2250 C C . HIS A 1 282 ? -11.703 13.75 9.188 1 96.62 282 HIS A C 1
ATOM 2252 O O . HIS A 1 282 ? -12.68 13.023 9.383 1 96.62 282 HIS A O 1
ATOM 2258 N N . HIS A 1 283 ? -11.484 14.281 7.988 1 96.62 283 HIS A N 1
ATOM 2259 C CA . HIS A 1 283 ? -12.367 14.086 6.844 1 96.62 283 HIS A CA 1
ATOM 2260 C C . HIS A 1 283 ? -12.594 12.609 6.566 1 96.62 283 HIS A C 1
ATOM 2262 O O . HIS A 1 283 ? -13.672 12.211 6.129 1 96.62 283 HIS A O 1
ATOM 2268 N N . SER A 1 284 ? -11.586 11.773 6.77 1 97.31 284 SER A N 1
ATOM 2269 C CA . SER A 1 284 ? -11.641 10.344 6.484 1 97.31 284 SER A CA 1
ATOM 2270 C C . SER A 1 284 ? -12.672 9.648 7.367 1 97.31 284 SER A C 1
ATOM 2272 O O . SER A 1 284 ? -13.133 8.555 7.047 1 97.31 284 SER A O 1
ATOM 2274 N N . ASN A 1 285 ? -13.023 10.266 8.477 1 97.69 285 ASN A N 1
ATOM 2275 C CA . ASN A 1 285 ? -14.031 9.703 9.367 1 97.69 285 ASN A CA 1
ATOM 2276 C C . ASN A 1 285 ? -15.32 10.516 9.336 1 97.69 285 ASN A C 1
ATOM 2278 O O . ASN A 1 285 ? -16.125 10.453 10.273 1 97.69 285 ASN A O 1
ATOM 2282 N N . ILE A 1 286 ? -15.516 11.336 8.289 1 96.88 286 ILE A N 1
ATOM 2283 C CA . ILE A 1 286 ? -16.734 12.094 8.047 1 96.88 286 ILE A CA 1
ATOM 2284 C C . ILE A 1 286 ? -17.359 11.664 6.719 1 96.88 286 ILE A C 1
ATOM 2286 O O . ILE A 1 286 ? -18.5 11.188 6.68 1 96.88 286 ILE A O 1
ATOM 2290 N N . LEU A 1 287 ? -16.609 11.703 5.715 1 96.62 287 LEU A N 1
ATOM 2291 C CA . LEU A 1 287 ? -17.109 11.688 4.34 1 96.62 287 LEU A CA 1
ATOM 2292 C C . LEU A 1 287 ? -17.672 10.312 3.982 1 96.62 287 LEU A C 1
ATOM 2294 O O . LEU A 1 287 ? -18.719 10.219 3.344 1 96.62 287 LEU A O 1
ATOM 2298 N N . PRO A 1 288 ? -16.969 9.164 4.34 1 96.38 288 PRO A N 1
ATOM 2299 C CA . PRO A 1 288 ? -17.562 7.863 3.99 1 96.38 288 PRO A CA 1
ATOM 2300 C C . PRO A 1 288 ? -18.938 7.656 4.602 1 96.38 288 PRO A C 1
ATOM 2302 O O . PRO A 1 288 ? -19.812 7.039 3.982 1 96.38 288 PRO A O 1
ATOM 2305 N N . TRP A 1 289 ? -19.141 8.195 5.773 1 96.5 289 TRP A N 1
ATOM 2306 C CA . TRP A 1 289 ? -20.438 8.07 6.438 1 96.5 289 TRP A CA 1
ATOM 2307 C C . TRP A 1 289 ? -21.484 8.938 5.758 1 96.5 289 TRP A C 1
ATOM 2309 O O . TRP A 1 289 ? -22.625 8.5 5.555 1 96.5 289 TRP A O 1
ATOM 2319 N N . ARG A 1 290 ? -21.047 10.172 5.445 1 95 290 ARG A N 1
ATOM 2320 C CA . ARG A 1 290 ? -21.969 11.047 4.715 1 95 290 ARG A CA 1
ATOM 2321 C C . ARG A 1 290 ? -22.375 10.422 3.381 1 95 290 ARG A C 1
ATOM 2323 O O . ARG A 1 290 ? -23.547 10.414 3.025 1 95 290 ARG A O 1
ATOM 2330 N N . GLU A 1 291 ? -21.422 9.867 2.686 1 94.19 291 GLU A N 1
ATOM 2331 C CA . GLU A 1 291 ? -21.641 9.336 1.344 1 94.19 291 GLU A CA 1
ATOM 2332 C C . GLU A 1 291 ? -22.406 8.016 1.388 1 94.19 291 GLU A C 1
ATOM 2334 O O . GLU A 1 291 ? -22.984 7.59 0.381 1 94.19 291 GLU A O 1
ATOM 2339 N N . SER A 1 292 ? -22.422 7.367 2.506 1 93.44 292 SER A N 1
ATOM 2340 C CA . SER A 1 292 ? -23.203 6.137 2.646 1 93.44 292 SER A CA 1
ATOM 2341 C C . SER A 1 292 ? -24.703 6.414 2.611 1 93.44 292 SER A C 1
ATOM 2343 O O . SER A 1 292 ? -25.5 5.504 2.377 1 93.44 292 SER A O 1
ATOM 2345 N N . GLY A 1 293 ? -25.125 7.621 2.922 1 92.62 293 GLY A N 1
ATOM 2346 C CA . GLY A 1 293 ? -26.531 8 2.984 1 92.62 293 GLY A CA 1
ATOM 2347 C C . GLY A 1 293 ? -27.094 7.949 4.391 1 92.62 293 GLY A C 1
ATOM 2348 O O . GLY A 1 293 ? -28.266 8.281 4.605 1 92.62 293 GLY A O 1
ATOM 2349 N N . ALA A 1 294 ? -26.297 7.621 5.359 1 94.5 294 ALA A N 1
ATOM 2350 C CA . ALA A 1 294 ? -26.734 7.582 6.75 1 94.5 294 ALA A CA 1
ATOM 2351 C C . ALA A 1 294 ? -26.938 8.992 7.301 1 94.5 294 ALA A C 1
ATOM 2353 O O . ALA A 1 294 ? -26.469 9.969 6.719 1 94.5 294 ALA A O 1
ATOM 2354 N N . LEU A 1 295 ? -27.734 9.047 8.406 1 93.81 295 LEU A N 1
ATOM 2355 C CA . LEU A 1 295 ? -27.781 10.281 9.172 1 93.81 295 LEU A CA 1
ATOM 2356 C C . LEU A 1 295 ? -26.5 10.469 9.984 1 93.81 295 LEU A C 1
ATOM 2358 O O . LEU A 1 295 ? -26.109 9.578 10.742 1 93.81 295 LEU A O 1
ATOM 2362 N N . VAL A 1 296 ? -25.828 11.586 9.75 1 95.56 296 VAL A N 1
ATOM 2363 C CA . VAL A 1 296 ? -24.594 11.836 10.469 1 95.56 296 VAL A CA 1
ATOM 2364 C C . VAL A 1 296 ? -24.766 12.992 11.438 1 95.56 296 VAL A C 1
ATOM 2366 O O . VAL A 1 296 ? -25.125 14.102 11.031 1 95.56 296 VAL A O 1
ATOM 2369 N N . ILE A 1 297 ? -24.547 12.734 12.727 1 94.62 297 ILE A N 1
ATOM 2370 C CA . ILE A 1 297 ? -24.734 13.727 13.781 1 94.62 297 ILE A CA 1
ATOM 2371 C C . ILE A 1 297 ? -23.406 13.977 14.492 1 94.62 297 ILE A C 1
ATOM 2373 O O . ILE A 1 297 ? -22.766 13.039 14.961 1 94.62 297 ILE A O 1
ATOM 2377 N N . GLN A 1 298 ? -23.031 15.203 14.547 1 95.06 298 GLN A N 1
ATOM 2378 C CA . GLN A 1 298 ? -21.797 15.57 15.258 1 95.06 298 GLN A CA 1
ATOM 2379 C C . GLN A 1 298 ? -22.094 15.891 16.719 1 95.06 298 GLN A C 1
ATOM 2381 O O . GLN A 1 298 ? -22.953 16.734 17.016 1 95.06 298 GLN A O 1
ATOM 2386 N N . ILE A 1 299 ? -21.422 15.234 17.562 1 96.38 299 ILE A N 1
ATOM 2387 C CA . ILE A 1 299 ? -21.516 15.516 19 1 96.38 299 ILE A CA 1
ATOM 2388 C C . ILE A 1 299 ? -20.688 16.75 19.328 1 96.38 299 ILE A C 1
ATOM 2390 O O . ILE A 1 299 ? -19.578 16.938 18.797 1 96.38 299 ILE A O 1
ATOM 2394 N N . ILE A 1 300 ? -21.125 17.562 20.234 1 95 300 ILE A N 1
ATOM 2395 C CA . ILE A 1 300 ? -20.484 18.844 20.531 1 95 300 ILE A CA 1
ATOM 2396 C C . ILE A 1 300 ? -19.375 18.641 21.578 1 95 300 ILE A C 1
ATOM 2398 O O . ILE A 1 300 ? -19.25 17.547 22.156 1 95 300 ILE A O 1
ATOM 2402 N N . GLU A 1 301 ? -18.578 19.703 21.812 1 95.38 301 GLU A N 1
ATOM 2403 C CA . GLU A 1 301 ? -17.625 19.75 22.906 1 95.38 301 GLU A CA 1
ATOM 2404 C C . GLU A 1 301 ? -18.297 20.188 24.203 1 95.38 301 GLU A C 1
ATOM 2406 O O . GLU A 1 301 ? -19.25 20.969 24.188 1 95.38 301 GLU A O 1
ATOM 2411 N N . ASP A 1 302 ? -17.812 19.703 25.297 1 95.38 302 ASP A N 1
ATOM 2412 C CA . ASP A 1 302 ? -18.188 20.328 26.562 1 95.38 302 ASP A CA 1
ATOM 2413 C C . ASP A 1 302 ? -17.422 21.625 26.797 1 95.38 302 ASP A C 1
ATOM 2415 O O . ASP A 1 302 ? -16.656 22.062 25.938 1 95.38 302 ASP A O 1
ATOM 2419 N N . LYS A 1 303 ? -17.594 22.234 27.938 1 95.25 303 LYS A N 1
ATOM 2420 C CA . LYS A 1 303 ? -17.047 23.547 28.234 1 95.25 303 LYS A CA 1
ATOM 2421 C C . LYS A 1 303 ? -15.523 23.531 28.188 1 95.25 303 LYS A C 1
ATOM 2423 O O . LYS A 1 303 ? -14.898 24.562 27.891 1 95.25 303 LYS A O 1
ATOM 2428 N N . TYR A 1 304 ? -14.93 22.391 28.375 1 96.88 304 TYR A N 1
ATOM 2429 C CA . TYR A 1 304 ? -13.484 22.312 28.5 1 96.88 304 TYR A CA 1
ATOM 2430 C C . TYR A 1 304 ? -12.852 21.766 27.234 1 96.88 304 TYR A C 1
ATOM 2432 O O . TYR A 1 304 ? -11.625 21.781 27.078 1 96.88 304 TYR A O 1
ATOM 2440 N N . GLY A 1 305 ? -13.633 21.312 26.281 1 96.56 305 GLY A N 1
ATOM 2441 C CA . GLY A 1 305 ? -13.094 20.844 25.016 1 96.56 305 GLY A CA 1
ATOM 2442 C C . GLY A 1 305 ? -13.141 19.328 24.875 1 96.56 305 GLY A C 1
ATOM 2443 O O . GLY A 1 305 ? -12.688 18.797 23.859 1 96.56 305 GLY A O 1
ATOM 2444 N N . ASN A 1 306 ? -13.734 18.609 25.844 1 96.94 306 ASN A N 1
ATOM 2445 C CA . ASN A 1 306 ? -13.961 17.172 25.719 1 96.94 306 ASN A CA 1
ATOM 2446 C C . ASN A 1 306 ? -15.203 16.875 24.891 1 96.94 306 ASN A C 1
ATOM 2448 O O . ASN A 1 306 ? -16.047 17.75 24.688 1 96.94 306 ASN A O 1
ATOM 2452 N N . VAL A 1 307 ? -15.266 15.641 24.391 1 97.19 307 VAL A N 1
ATOM 2453 C CA . VAL A 1 307 ? -16.547 15.195 23.859 1 97.19 307 VAL A CA 1
ATOM 2454 C C . VAL A 1 307 ? -17.641 15.32 24.922 1 97.19 307 VAL A C 1
ATOM 2456 O O . VAL A 1 307 ? -17.469 14.828 26.047 1 97.19 307 VAL A O 1
ATOM 2459 N N . ASP A 1 308 ? -18.719 15.945 24.609 1 96.69 308 ASP A N 1
ATOM 2460 C CA . ASP A 1 308 ? -19.797 16.109 25.594 1 96.69 308 ASP A CA 1
ATOM 2461 C C . ASP A 1 308 ? -20.609 14.828 25.75 1 96.69 308 ASP A C 1
ATOM 2463 O O . ASP A 1 308 ? -21.5 14.547 24.938 1 96.69 308 ASP A O 1
ATOM 2467 N N . LEU A 1 309 ? -20.422 14.172 26.844 1 97.12 309 LEU A N 1
ATOM 2468 C CA . LEU A 1 309 ? -21.078 12.898 27.078 1 97.12 309 LEU A CA 1
ATOM 2469 C C . LEU A 1 309 ? -22.562 13.094 27.328 1 97.12 309 LEU A C 1
ATOM 2471 O O . LEU A 1 309 ? -23.375 12.211 27.016 1 97.12 309 LEU A O 1
ATOM 2475 N N . GLY A 1 310 ? -22.906 14.242 27.906 1 96.06 310 GLY A N 1
ATOM 2476 C CA . GLY A 1 310 ? -24.312 14.555 28.062 1 96.06 310 GLY A CA 1
ATOM 2477 C C . GLY A 1 310 ? -25.047 14.688 26.734 1 96.06 310 GLY A C 1
ATOM 2478 O O . GLY A 1 310 ? -26.156 14.164 26.594 1 96.06 310 GLY A O 1
ATOM 2479 N N . HIS A 1 311 ? -24.453 15.406 25.828 1 95.94 311 HIS A N 1
ATOM 2480 C CA . HIS A 1 311 ? -25.047 15.539 24.5 1 95.94 311 HIS A CA 1
ATOM 2481 C C . HIS A 1 311 ? -25.109 14.188 23.797 1 95.94 311 HIS A C 1
ATOM 2483 O O . HIS A 1 311 ? -26.094 13.883 23.109 1 95.94 311 HIS A O 1
ATOM 2489 N N . LEU A 1 312 ? -24.031 13.375 23.875 1 97.31 312 LEU A N 1
ATOM 2490 C CA . LEU A 1 312 ? -24.016 12.047 23.281 1 97.31 312 LEU A CA 1
ATOM 2491 C C . LEU A 1 312 ? -25.156 11.195 23.828 1 97.31 312 LEU A C 1
ATOM 2493 O O . LEU A 1 312 ? -25.859 10.531 23.062 1 97.31 312 LEU A O 1
ATOM 2497 N N . GLU A 1 313 ? -25.344 11.195 25.094 1 97 313 GLU A N 1
ATOM 2498 C CA . GLU A 1 313 ? -26.422 10.422 25.703 1 97 313 GLU A CA 1
ATOM 2499 C C . GLU A 1 313 ? -27.781 10.883 25.203 1 97 313 GLU A C 1
ATOM 2501 O O . GLU A 1 313 ? -28.656 10.062 24.922 1 97 313 GLU A O 1
ATOM 2506 N N . TYR A 1 314 ? -27.938 12.164 25.172 1 95.06 314 TYR A N 1
ATOM 2507 C CA . TYR A 1 314 ? -29.172 12.727 24.656 1 95.06 314 TYR A CA 1
ATOM 2508 C C . TYR A 1 314 ? -29.484 12.219 23.266 1 95.06 314 TYR A C 1
ATOM 2510 O O . TYR A 1 314 ? -30.594 11.773 22.984 1 95.06 314 TYR A O 1
ATOM 2518 N N . CYS A 1 315 ? -28.484 12.281 22.391 1 94.5 315 CYS A N 1
ATOM 2519 C CA . CYS A 1 315 ? -28.641 11.844 21 1 94.5 315 CYS A CA 1
ATOM 2520 C C . CYS A 1 315 ? -28.906 10.344 20.938 1 94.5 315 CYS A C 1
ATOM 2522 O O . CYS A 1 315 ? -29.766 9.891 20.172 1 94.5 315 CYS A O 1
ATOM 2524 N N . LEU A 1 316 ? -28.188 9.586 21.703 1 95.88 316 LEU A N 1
ATOM 2525 C CA . LEU A 1 316 ? -28.375 8.133 21.734 1 95.88 316 LEU A CA 1
ATOM 2526 C C . LEU A 1 316 ? -29.797 7.785 22.156 1 95.88 316 LEU A C 1
ATOM 2528 O O . LEU A 1 316 ? -30.438 6.926 21.531 1 95.88 316 LEU A O 1
ATOM 2532 N N . LYS A 1 317 ? -30.297 8.438 23.172 1 93.56 317 LYS A N 1
ATOM 2533 C CA . LYS A 1 317 ? -31.672 8.211 23.641 1 93.56 317 LYS A CA 1
ATOM 2534 C C . LYS A 1 317 ? -32.688 8.555 22.547 1 93.56 317 LYS A C 1
ATOM 2536 O O . LYS A 1 317 ? -33.625 7.785 22.297 1 93.56 317 LYS A O 1
ATOM 2541 N N . LYS A 1 318 ? -32.469 9.578 21.953 1 91.88 318 LYS A N 1
ATOM 2542 C CA . LYS A 1 318 ? -33.406 10.07 20.938 1 91.88 318 LYS A CA 1
ATOM 2543 C C . LYS A 1 318 ? -33.5 9.102 19.766 1 91.88 318 LYS A C 1
ATOM 2545 O O . LYS A 1 318 ? -34.594 8.812 19.281 1 91.88 318 LYS A O 1
ATOM 2550 N N . PHE A 1 319 ? -32.406 8.555 19.344 1 91.69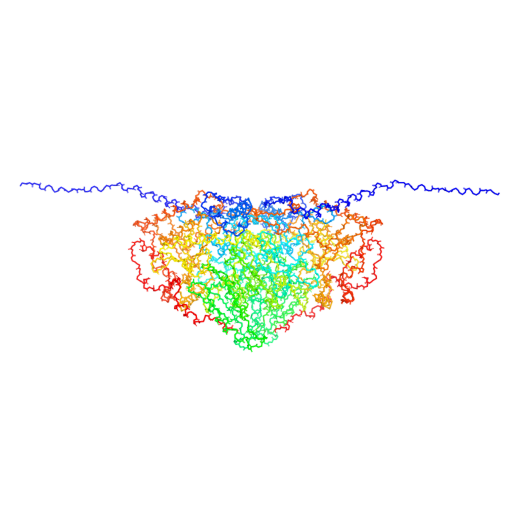 319 PHE A N 1
ATOM 2551 C CA . PHE A 1 319 ? -32.406 7.812 18.094 1 91.69 319 PHE A CA 1
ATOM 2552 C C . PHE A 1 319 ? -32.5 6.316 18.344 1 91.69 319 PHE A C 1
ATOM 2554 O O . PHE A 1 319 ? -32.75 5.539 17.406 1 91.69 319 PHE A O 1
ATOM 2561 N N . SER A 1 320 ? -32.344 5.891 19.578 1 90.25 320 SER A N 1
ATOM 2562 C CA . SER A 1 320 ? -32.531 4.477 19.891 1 90.25 320 SER A CA 1
ATOM 2563 C C . SER A 1 320 ? -33.969 4.152 20.203 1 90.25 320 SER A C 1
ATOM 2565 O O . SER A 1 320 ? -34.375 2.986 20.219 1 90.25 320 SER A O 1
ATOM 2567 N N . THR A 1 321 ? -34.781 5.066 20.453 1 80.75 321 THR A N 1
ATOM 2568 C CA . THR A 1 321 ? -36.156 4.879 20.906 1 80.75 321 THR A CA 1
ATOM 2569 C C . THR A 1 321 ? -36.969 4.137 19.859 1 80.75 321 THR A C 1
ATOM 2571 O O . THR A 1 321 ? -37.844 3.322 20.188 1 80.75 321 THR A O 1
ATOM 2574 N N . SER A 1 322 ? -36.656 4.453 18.688 1 74.88 322 SER A N 1
ATOM 2575 C CA . SER A 1 322 ? -37.406 3.811 17.625 1 74.88 322 SER A CA 1
ATOM 2576 C C . SER A 1 322 ? -37.156 2.307 17.594 1 74.88 322 SER A C 1
ATOM 2578 O O . SER A 1 322 ? -38.031 1.531 17.188 1 74.88 322 SER A O 1
ATOM 2580 N N . ASN A 1 323 ? -36.094 1.842 17.969 1 77.81 323 ASN A N 1
ATOM 2581 C CA . ASN A 1 323 ? -35.719 0.432 17.953 1 77.81 323 ASN A CA 1
ATOM 2582 C C . ASN A 1 323 ? -36.469 -0.366 19 1 77.81 323 ASN A C 1
ATOM 2584 O O . ASN A 1 323 ? -36.656 -1.577 18.859 1 77.81 323 ASN A O 1
ATOM 2588 N N . ALA A 1 324 ? -36.969 0.306 19.953 1 68.12 324 ALA A N 1
ATOM 2589 C CA . ALA A 1 324 ? -37.719 -0.354 21.031 1 68.12 324 ALA A CA 1
ATOM 2590 C C . ALA A 1 324 ? -39.062 -0.857 20.547 1 68.12 324 ALA A C 1
ATOM 2592 O O . ALA A 1 324 ? -39.625 -1.826 21.078 1 68.12 324 ALA A O 1
ATOM 2593 N N . THR A 1 325 ? -39.5 -0.274 19.547 1 68.38 325 THR A N 1
ATOM 2594 C CA . THR A 1 325 ? -40.844 -0.595 19.109 1 68.38 325 THR A CA 1
ATOM 2595 C C . THR A 1 325 ? -40.812 -1.277 17.734 1 68.38 325 THR A C 1
ATOM 2597 O O . THR A 1 325 ? -41.844 -1.688 17.219 1 68.38 325 THR A O 1
ATOM 2600 N N . THR A 1 326 ? -39.688 -1.254 17.172 1 65.62 326 THR A N 1
ATOM 2601 C CA . THR A 1 326 ? -39.562 -1.75 15.812 1 65.62 326 THR A CA 1
ATOM 2602 C C . THR A 1 326 ? -39.188 -3.225 15.797 1 65.62 326 THR A C 1
ATOM 2604 O O . THR A 1 326 ? -38.562 -3.713 16.734 1 65.62 326 THR A O 1
ATOM 2607 N N . ASN A 1 327 ? -39.656 -3.969 14.844 1 67 327 ASN A N 1
ATOM 2608 C CA . ASN A 1 327 ? -39.25 -5.352 14.602 1 67 327 ASN A CA 1
ATOM 2609 C C . ASN A 1 327 ? -37.719 -5.48 14.453 1 67 327 ASN A C 1
ATOM 2611 O O . ASN A 1 327 ? -37.094 -4.613 13.867 1 67 327 ASN A O 1
ATOM 2615 N N . VAL A 1 328 ? -37.25 -6.453 14.992 1 62.41 328 VAL A N 1
ATOM 2616 C CA . VAL A 1 328 ? -35.844 -6.711 15.109 1 62.41 328 VAL A CA 1
ATOM 2617 C C . VAL A 1 328 ? -35.156 -6.637 13.734 1 62.41 328 VAL A C 1
ATOM 2619 O O . VAL A 1 328 ? -34.062 -6.125 13.602 1 62.41 328 VAL A O 1
ATOM 2622 N N . SER A 1 329 ? -35.938 -7.023 12.805 1 63.59 329 SER A N 1
ATOM 2623 C CA . SER A 1 329 ? -35.344 -7.098 11.469 1 63.59 329 SER A CA 1
ATOM 2624 C C . SER A 1 329 ? -35.219 -5.715 10.836 1 63.59 329 SER A C 1
ATOM 2626 O O . SER A 1 329 ? -34.5 -5.531 9.859 1 63.59 329 SER A O 1
ATOM 2628 N N . ARG A 1 330 ? -35.906 -4.738 11.562 1 69.69 330 ARG A N 1
ATOM 2629 C CA . ARG A 1 330 ? -35.938 -3.412 10.953 1 69.69 330 ARG A CA 1
ATOM 2630 C C . ARG A 1 330 ? -35.344 -2.367 11.883 1 69.69 330 ARG A C 1
ATOM 2632 O O . ARG A 1 330 ? -35.594 -1.169 11.727 1 69.69 330 ARG A O 1
ATOM 2639 N N . GLN A 1 331 ? -34.625 -2.914 12.711 1 85.5 331 GLN A N 1
ATOM 2640 C CA . GLN A 1 331 ? -34 -1.999 13.656 1 85.5 331 GLN A CA 1
ATOM 2641 C C . GLN A 1 331 ? -32.906 -1.178 12.984 1 85.5 331 GLN A C 1
ATOM 2643 O O . GLN A 1 331 ? -32.188 -1.69 12.141 1 85.5 331 GLN A O 1
ATOM 2648 N N . ARG A 1 332 ? -33 0.115 13.359 1 90.19 332 ARG A N 1
ATOM 2649 C CA . ARG A 1 332 ? -31.984 1.003 12.805 1 90.19 332 ARG A CA 1
ATOM 2650 C C . ARG A 1 332 ? -30.609 0.708 13.406 1 90.19 332 ARG A C 1
ATOM 2652 O O . ARG A 1 332 ? -30.484 0.467 14.609 1 90.19 332 ARG A O 1
ATOM 2659 N N . MET A 1 333 ? -29.641 0.703 12.609 1 93.56 333 MET A N 1
ATOM 2660 C CA . MET A 1 333 ? -28.266 0.576 13.078 1 93.56 333 MET A CA 1
ATOM 2661 C C . MET A 1 333 ? -27.75 1.905 13.625 1 93.56 333 MET A C 1
ATOM 2663 O O . MET A 1 333 ? -27.922 2.949 12.992 1 93.56 333 MET A O 1
ATOM 2667 N N . ILE A 1 334 ? -27.25 1.929 14.82 1 96.62 334 ILE A N 1
ATOM 2668 C CA . ILE A 1 334 ? -26.672 3.115 15.445 1 96.62 334 ILE A CA 1
ATOM 2669 C C . ILE A 1 334 ? -25.172 2.916 15.641 1 96.62 334 ILE A C 1
ATOM 2671 O O . ILE A 1 334 ? -24.75 1.942 16.266 1 96.62 334 ILE A O 1
ATOM 2675 N N . ILE A 1 335 ? -24.391 3.82 15.094 1 98.12 335 ILE A N 1
ATOM 2676 C CA . ILE A 1 335 ? -22.938 3.721 15.094 1 98.12 335 ILE A CA 1
ATOM 2677 C C . ILE A 1 335 ? -22.328 4.973 15.719 1 98.12 335 ILE A C 1
ATOM 2679 O O . ILE A 1 335 ? -22.766 6.09 15.43 1 98.12 335 ILE A O 1
ATOM 2683 N N . GLY A 1 336 ? -21.453 4.816 16.656 1 98.62 336 GLY A N 1
ATOM 2684 C CA . GLY A 1 336 ? -20.516 5.867 17.016 1 98.62 336 GLY A CA 1
ATOM 2685 C C . GLY A 1 336 ? -19.156 5.684 16.375 1 98.62 336 GLY A C 1
ATOM 2686 O O . GLY A 1 336 ? -18.516 4.641 16.547 1 98.62 336 GLY A O 1
ATOM 2687 N N . SER A 1 337 ? -18.703 6.594 15.562 1 98.62 337 SER A N 1
ATOM 2688 C CA . SER A 1 337 ? -17.375 6.59 14.969 1 98.62 337 SER A CA 1
ATOM 2689 C C . SER A 1 337 ? -16.594 7.848 15.352 1 98.62 337 SER A C 1
ATOM 2691 O O . SER A 1 337 ? -16.766 8.898 14.734 1 98.62 337 SER A O 1
ATOM 2693 N N . PHE A 1 338 ? -15.664 7.742 16.266 1 98.56 338 PHE A N 1
ATOM 2694 C CA . PHE A 1 338 ? -15.039 8.883 16.922 1 98.56 338 PHE A CA 1
ATOM 2695 C C . PHE A 1 338 ? -13.531 8.867 16.719 1 98.56 338 PHE A C 1
ATOM 2697 O O . PHE A 1 338 ? -12.945 7.824 16.422 1 98.56 338 PHE A O 1
ATOM 2704 N N . SER A 1 339 ? -12.93 10.016 16.797 1 97.88 339 SER A N 1
ATOM 2705 C CA . SER A 1 339 ? -11.477 10.109 16.859 1 97.88 339 SER A CA 1
ATOM 2706 C C . SER A 1 339 ? -10.969 9.805 18.266 1 97.88 339 SER A C 1
ATOM 2708 O O . SER A 1 339 ? -11.523 10.305 19.25 1 97.88 339 SER A O 1
ATOM 2710 N N . ALA A 1 340 ? -9.906 9.008 18.344 1 98.44 340 ALA A N 1
ATOM 2711 C CA . ALA A 1 340 ? -9.297 8.742 19.641 1 98.44 340 ALA A CA 1
ATOM 2712 C C . ALA A 1 340 ? -8.539 9.969 20.156 1 98.44 340 ALA A C 1
ATOM 2714 O O . ALA A 1 340 ? -8.383 10.156 21.359 1 98.44 340 ALA A O 1
ATOM 2715 N N . ALA A 1 341 ? -8.07 10.734 19.266 1 98.38 341 ALA A N 1
ATOM 2716 C CA . ALA A 1 341 ? -7.461 12.023 19.578 1 98.38 341 ALA A CA 1
ATOM 2717 C C . ALA A 1 341 ? -7.535 12.977 18.391 1 98.38 341 ALA A C 1
ATOM 2719 O O . ALA A 1 341 ? -7.535 12.539 17.234 1 98.38 341 ALA A O 1
ATOM 2720 N N . SER A 1 342 ? -7.605 14.219 18.703 1 98.06 342 SER A N 1
ATOM 2721 C CA . SER A 1 342 ? -7.613 15.242 17.656 1 98.06 342 SER A CA 1
ATOM 2722 C C . SER A 1 342 ? -6.23 15.398 17.047 1 98.06 342 SER A C 1
ATOM 2724 O O . SER A 1 342 ? -5.234 15.539 17.75 1 98.06 342 SER A O 1
ATOM 2726 N N . ASN A 1 343 ? -6.207 15.375 15.695 1 97.44 343 ASN A N 1
ATOM 2727 C CA . ASN A 1 343 ? -4.941 15.641 15.016 1 97.44 343 ASN A CA 1
ATOM 2728 C C . ASN A 1 343 ? -4.637 17.141 14.977 1 97.44 343 ASN A C 1
ATOM 2730 O O . ASN A 1 343 ? -3.559 17.547 14.531 1 97.44 343 ASN A O 1
ATOM 2734 N N . VAL A 1 344 ? -5.52 17.984 15.484 1 97.88 344 VAL A N 1
ATOM 2735 C CA . VAL A 1 344 ? -5.348 19.438 15.461 1 97.88 344 VAL A CA 1
ATOM 2736 C C . VAL A 1 344 ? -4.879 19.922 16.828 1 97.88 344 VAL A C 1
ATOM 2738 O O . VAL A 1 344 ? -3.879 20.641 16.922 1 97.88 344 VAL A O 1
ATOM 2741 N N . THR A 1 345 ? -5.59 19.453 17.875 1 97.56 345 THR A N 1
ATOM 2742 C CA . THR A 1 345 ? -5.352 20.016 19.203 1 97.56 345 THR A CA 1
ATOM 2743 C C . THR A 1 345 ? -4.652 19 20.109 1 97.56 345 THR A C 1
ATOM 2745 O O . THR A 1 345 ? -4.121 19.375 21.156 1 97.56 345 THR A O 1
ATOM 2748 N N . GLY A 1 346 ? -4.711 17.766 19.75 1 97.62 346 GLY A N 1
ATOM 2749 C CA . GLY A 1 346 ? -4.105 16.719 20.578 1 97.62 346 GLY A CA 1
ATOM 2750 C C . GLY A 1 346 ? -5.02 16.234 21.688 1 97.62 346 GLY A C 1
ATOM 2751 O O . GLY A 1 346 ? -4.648 15.328 22.438 1 97.62 346 GLY A O 1
ATOM 2752 N N . VAL A 1 347 ? -6.262 16.734 21.766 1 97.94 347 VAL A N 1
ATOM 2753 C CA . VAL A 1 347 ? -7.195 16.312 22.797 1 97.94 347 VAL A CA 1
ATOM 2754 C C . VAL A 1 347 ? -7.461 14.812 22.672 1 97.94 347 VAL A C 1
ATOM 2756 O O . VAL A 1 347 ? -7.727 14.32 21.578 1 97.94 347 VAL A O 1
ATOM 2759 N N . ILE A 1 348 ? -7.344 14.086 23.734 1 97.88 348 ILE A N 1
ATOM 2760 C CA . ILE A 1 348 ? -7.578 12.641 23.766 1 97.88 348 ILE A CA 1
ATOM 2761 C C . ILE A 1 348 ? -9.008 12.359 24.219 1 97.88 348 ILE A C 1
ATOM 2763 O O . ILE A 1 348 ? -9.453 12.875 25.234 1 97.88 348 ILE A O 1
ATOM 2767 N N . SER A 1 349 ? -9.727 11.602 23.438 1 97.88 349 SER A N 1
ATOM 2768 C CA . SER A 1 349 ? -11.078 11.195 23.812 1 97.88 349 SER A CA 1
ATOM 2769 C C . SER A 1 349 ? -11.055 10.109 24.875 1 97.88 349 SER A C 1
ATOM 2771 O O . SER A 1 349 ? -10.148 9.281 24.906 1 97.88 349 SER A O 1
ATOM 2773 N N . ASP A 1 350 ? -12.055 10.188 25.781 1 96.81 350 ASP A N 1
ATOM 2774 C CA . ASP A 1 350 ? -12.266 9.094 26.719 1 96.81 350 ASP A CA 1
ATOM 2775 C C . ASP A 1 350 ? -12.953 7.91 26.031 1 96.81 350 ASP A C 1
ATOM 2777 O O . ASP A 1 350 ? -14.148 7.691 26.234 1 96.81 350 ASP A O 1
ATOM 2781 N N . CYS A 1 351 ? -12.164 7.094 25.391 1 97.62 351 CYS A N 1
ATOM 2782 C CA . CYS A 1 351 ? -12.688 6.035 24.531 1 97.62 351 CYS A CA 1
ATOM 2783 C C . CYS A 1 351 ? -13.547 5.062 25.328 1 97.62 351 CYS A C 1
ATOM 2785 O O . CYS A 1 351 ? -14.609 4.641 24.859 1 97.62 351 CYS A O 1
ATOM 2787 N N . ASP A 1 352 ? -13.148 4.695 26.516 1 96.94 352 ASP A N 1
ATOM 2788 C CA . ASP A 1 352 ? -13.852 3.689 27.312 1 96.94 352 ASP A CA 1
ATOM 2789 C C . ASP A 1 352 ? -15.234 4.188 27.719 1 96.94 352 ASP A C 1
ATOM 2791 O O . ASP A 1 352 ? -16.219 3.465 27.594 1 96.94 352 ASP A O 1
ATOM 2795 N N . SER A 1 353 ? -15.297 5.426 28.188 1 96.81 353 SER A N 1
ATOM 2796 C CA . SER A 1 353 ? -16.578 5.988 28.594 1 96.81 353 SER A CA 1
ATOM 2797 C C . SER A 1 353 ? -17.516 6.137 27.406 1 96.81 353 SER A C 1
ATOM 2799 O O . SER A 1 353 ? -18.734 5.906 27.531 1 96.81 353 SER A O 1
ATOM 2801 N N . ILE A 1 354 ? -17 6.578 26.312 1 98.31 354 ILE A N 1
ATOM 2802 C CA . ILE A 1 354 ? -17.797 6.73 25.109 1 98.31 354 ILE A CA 1
ATOM 2803 C C . ILE A 1 354 ? -18.328 5.371 24.672 1 98.31 354 ILE A C 1
ATOM 2805 O O . ILE A 1 354 ? -19.516 5.242 24.312 1 98.31 354 ILE A O 1
ATOM 2809 N N . CYS A 1 355 ? -17.484 4.316 24.688 1 97.94 355 CYS A N 1
ATOM 2810 C CA . CYS A 1 355 ? -17.891 2.965 24.328 1 97.94 355 CYS A CA 1
ATOM 2811 C C . CYS A 1 355 ? -19.016 2.48 25.219 1 97.94 355 CYS A C 1
ATOM 2813 O O . CYS A 1 355 ? -20.031 1.96 24.734 1 97.94 355 CYS A O 1
ATOM 2815 N N . LYS A 1 356 ? -18.797 2.627 26.5 1 97.75 356 LYS A N 1
ATOM 2816 C CA . LYS A 1 356 ? -19.812 2.197 27.469 1 97.75 356 LYS A CA 1
ATOM 2817 C C . LYS A 1 356 ? -21.156 2.85 27.172 1 97.75 356 LYS A C 1
ATOM 2819 O O . LYS A 1 356 ? -22.188 2.168 27.109 1 97.75 356 LYS A O 1
ATOM 2824 N N . LEU A 1 357 ? -21.125 4.129 27.031 1 97.88 357 LEU A N 1
ATOM 2825 C CA . LEU A 1 357 ? -22.344 4.879 26.781 1 97.88 357 LEU A CA 1
ATOM 2826 C C . LEU A 1 357 ? -23.016 4.402 25.5 1 97.88 357 LEU A C 1
ATOM 2828 O O . LEU A 1 357 ? -24.234 4.227 25.453 1 97.88 357 LEU A O 1
ATOM 2832 N N . CYS A 1 358 ? -22.297 4.227 24.391 1 98.31 358 CYS A N 1
ATOM 2833 C CA . CYS A 1 358 ? -22.828 3.736 23.125 1 98.31 358 CYS A CA 1
ATOM 2834 C C . CYS A 1 358 ? -23.469 2.367 23.297 1 98.31 358 CYS A C 1
ATOM 2836 O O . CYS A 1 358 ? -24.609 2.15 22.875 1 98.31 358 CYS A O 1
ATOM 2838 N N . HIS A 1 359 ? -22.781 1.475 23.984 1 97.31 359 HIS A N 1
ATOM 2839 C CA . HIS A 1 359 ? -23.25 0.102 24.141 1 97.31 359 HIS A CA 1
ATOM 2840 C C . HIS A 1 359 ? -24.5 0.041 25.016 1 97.31 359 HIS A C 1
ATOM 2842 O O . HIS A 1 359 ? -25.375 -0.802 24.797 1 97.31 359 HIS A O 1
ATOM 2848 N N . GLU A 1 360 ? -24.594 0.921 25.969 1 96.56 360 GLU A N 1
ATOM 2849 C CA . GLU A 1 360 ? -25.766 0.982 26.844 1 96.56 360 GLU A CA 1
ATOM 2850 C C . GLU A 1 360 ? -27.031 1.247 26.047 1 96.56 360 GLU A C 1
ATOM 2852 O O . GLU A 1 360 ? -28.125 0.837 26.453 1 96.56 360 GLU A O 1
ATOM 2857 N N . TYR A 1 361 ? -26.906 1.824 24.922 1 95.38 361 TYR A N 1
ATOM 2858 C CA . TYR A 1 361 ? -28.062 2.152 24.109 1 95.38 361 TYR A CA 1
ATOM 2859 C C . TYR A 1 361 ? -28.078 1.323 22.828 1 95.38 361 TYR A C 1
ATOM 2861 O O . TYR A 1 361 ? -28.766 1.675 21.859 1 95.38 361 TYR A O 1
ATOM 2869 N N . GLY A 1 362 ? -27.266 0.282 22.719 1 94.25 362 GLY A N 1
ATOM 2870 C CA . GLY A 1 362 ? -27.297 -0.671 21.609 1 94.25 362 GLY A CA 1
ATOM 2871 C C . GLY A 1 362 ? -26.5 -0.22 20.406 1 94.25 362 GLY A C 1
ATOM 2872 O O . GLY A 1 362 ? -26.578 -0.83 19.344 1 94.25 362 GLY A O 1
ATOM 2873 N N . ALA A 1 363 ? -25.75 0.855 20.531 1 97.12 363 ALA A N 1
ATOM 2874 C CA . ALA A 1 363 ? -24.906 1.339 19.438 1 97.12 363 ALA A CA 1
ATOM 2875 C C . ALA A 1 363 ? -23.562 0.622 19.422 1 97.12 363 ALA A C 1
ATOM 2877 O O . ALA A 1 363 ? -23.047 0.225 20.469 1 97.12 363 ALA A O 1
ATOM 2878 N N . VAL A 1 364 ? -22.984 0.355 18.188 1 97.62 364 VAL A N 1
ATOM 2879 C CA . VAL A 1 364 ? -21.594 -0.055 18.094 1 97.62 364 VAL A CA 1
ATOM 2880 C C . VAL A 1 364 ? -20.688 1.176 18.141 1 97.62 364 VAL A C 1
ATOM 2882 O O . VAL A 1 364 ? -21.125 2.291 17.859 1 97.62 364 VAL A O 1
ATOM 2885 N N . CYS A 1 365 ? -19.438 1.001 18.516 1 98.56 365 CYS A N 1
ATOM 2886 C CA . CYS A 1 365 ? -18.562 2.139 18.766 1 98.56 365 CYS A CA 1
ATOM 2887 C C . CYS A 1 365 ? -17.188 1.906 18.141 1 98.56 365 CYS A C 1
ATOM 2889 O O . CYS A 1 365 ? -16.516 0.926 18.469 1 98.56 365 CYS A O 1
ATOM 2891 N N . PHE A 1 366 ? -16.766 2.83 17.234 1 98.81 366 PHE A N 1
ATOM 2892 C CA . PHE A 1 366 ? -15.508 2.775 16.516 1 98.81 366 PHE A CA 1
ATOM 2893 C C . PHE A 1 366 ? -14.602 3.936 16.922 1 98.81 366 PHE A C 1
ATOM 2895 O O . PHE A 1 366 ? -15.086 5 17.312 1 98.81 366 PHE A O 1
ATOM 2902 N N . PHE A 1 367 ? -13.234 3.709 16.766 1 98.75 367 PHE A N 1
ATOM 2903 C CA . PHE A 1 367 ? -12.32 4.801 17.062 1 98.75 367 PHE A CA 1
ATOM 2904 C C . PHE A 1 367 ? -11.234 4.898 16 1 98.75 367 PHE A C 1
ATOM 2906 O O . PHE A 1 367 ? -10.633 3.887 15.625 1 98.75 367 PHE A O 1
ATOM 2913 N N . ASP A 1 368 ? -11.016 6.074 15.516 1 98.62 368 ASP A N 1
ATOM 2914 C CA . ASP A 1 368 ? -9.875 6.406 14.672 1 98.62 368 ASP A CA 1
ATOM 2915 C C . ASP A 1 368 ? -8.664 6.797 15.508 1 98.62 368 ASP A C 1
ATOM 2917 O O . ASP A 1 368 ? -8.625 7.883 16.078 1 98.62 368 ASP A O 1
ATOM 2921 N N . PHE A 1 369 ? -7.648 5.949 15.484 1 98.62 369 PHE A N 1
ATOM 2922 C CA . PHE A 1 369 ? -6.438 6.16 16.266 1 98.62 369 PHE A CA 1
ATOM 2923 C C . PHE A 1 369 ? -5.328 6.758 15.406 1 98.62 369 PHE A C 1
ATOM 2925 O O . PHE A 1 369 ? -4.164 6.781 15.812 1 98.62 369 PHE A O 1
ATOM 2932 N N . ALA A 1 370 ? -5.598 7.297 14.25 1 98.06 370 ALA A N 1
ATOM 2933 C CA . ALA A 1 370 ? -4.562 7.762 13.328 1 98.06 370 ALA A CA 1
ATOM 2934 C C . ALA A 1 370 ? -3.611 8.734 14.023 1 98.06 370 ALA A C 1
ATOM 2936 O O . ALA A 1 370 ? -2.391 8.602 13.914 1 98.06 370 ALA A O 1
ATOM 2937 N N . ALA A 1 371 ? -4.082 9.672 14.766 1 97.75 371 ALA A N 1
ATOM 2938 C CA . ALA A 1 371 ? -3.246 10.703 15.367 1 97.75 371 ALA A CA 1
ATOM 2939 C C . ALA A 1 371 ? -2.561 10.188 16.625 1 97.75 371 ALA A C 1
ATOM 2941 O O . ALA A 1 371 ? -1.428 10.57 16.938 1 97.75 371 ALA A O 1
ATOM 2942 N N . SER A 1 372 ? -3.174 9.273 17.375 1 98.12 372 SER A N 1
ATOM 2943 C CA . SER A 1 372 ? -2.729 9 18.75 1 98.12 372 SER A CA 1
ATOM 2944 C C . SER A 1 372 ? -2.016 7.656 18.828 1 98.12 372 SER A C 1
ATOM 2946 O O . SER A 1 372 ? -1.283 7.398 19.797 1 98.12 372 SER A O 1
ATOM 2948 N N . ALA A 1 373 ? -2.156 6.801 17.875 1 98.5 373 ALA A N 1
ATOM 2949 C CA . ALA A 1 373 ? -1.68 5.422 17.969 1 98.5 373 ALA A CA 1
ATOM 2950 C C . ALA A 1 373 ? -0.202 5.379 18.344 1 98.5 373 ALA A C 1
ATOM 2952 O O . ALA A 1 373 ? 0.217 4.539 19.141 1 98.5 373 ALA A O 1
ATOM 2953 N N . PRO A 1 374 ? 0.647 6.234 17.859 1 98.31 374 PRO A N 1
ATOM 2954 C CA . PRO A 1 374 ? 2.068 6.172 18.203 1 98.31 374 PRO A CA 1
ATOM 2955 C C . PRO A 1 374 ? 2.33 6.5 19.672 1 98.31 374 PRO A C 1
ATOM 2957 O O . PRO A 1 374 ? 3.414 6.215 20.188 1 98.31 374 PRO A O 1
ATOM 2960 N N . TYR A 1 375 ? 1.308 7.012 20.438 1 98 375 TYR A N 1
ATOM 2961 C CA . TYR A 1 375 ? 1.658 7.676 21.688 1 98 375 TYR A CA 1
ATOM 2962 C C . TYR A 1 375 ? 0.867 7.094 22.844 1 98 375 TYR A C 1
ATOM 2964 O O . TYR A 1 375 ? 1.272 7.219 24.016 1 98 375 TYR A O 1
ATOM 2972 N N . VAL A 1 376 ? -0.283 6.52 22.531 1 97.5 376 VAL A N 1
ATOM 2973 C CA . VAL A 1 376 ? -1.18 6.121 23.609 1 97.5 376 VAL A CA 1
ATOM 2974 C C . VAL A 1 376 ? -1.362 4.605 23.594 1 97.5 376 VAL A C 1
ATOM 2976 O O . VAL A 1 376 ? -1.101 3.949 22.578 1 97.5 376 VAL A O 1
ATOM 2979 N N . PRO A 1 377 ? -1.778 4.047 24.75 1 95.56 377 PRO A N 1
ATOM 2980 C CA . PRO A 1 377 ? -2.182 2.639 24.703 1 95.56 377 PRO A CA 1
ATOM 2981 C C . PRO A 1 377 ? -3.408 2.408 23.812 1 95.56 377 PRO A C 1
ATOM 2983 O O . PRO A 1 377 ? -4.328 3.232 23.797 1 95.56 377 PRO A O 1
ATOM 2986 N N . ILE A 1 378 ? -3.428 1.405 23.047 1 97.38 378 ILE A N 1
ATOM 2987 C CA . ILE A 1 378 ? -4.566 0.998 22.234 1 97.38 378 ILE A CA 1
ATOM 2988 C C . ILE A 1 378 ? -5.113 -0.334 22.734 1 97.38 378 ILE A C 1
ATOM 2990 O O . ILE A 1 378 ? -4.41 -1.346 22.734 1 97.38 378 ILE A O 1
ATOM 2994 N N . GLN A 1 379 ? -6.344 -0.308 23.172 1 96.56 379 GLN A N 1
ATOM 2995 C CA . GLN A 1 379 ? -6.941 -1.525 23.703 1 96.56 379 GLN A CA 1
ATOM 2996 C C . GLN A 1 379 ? -8.289 -1.808 23.062 1 96.56 379 GLN A C 1
ATOM 2998 O O . GLN A 1 379 ? -9.289 -1.149 23.375 1 96.56 379 GLN A O 1
ATOM 3003 N N . MET A 1 380 ? -8.266 -2.812 22.234 1 96.94 380 MET A N 1
ATOM 3004 C CA . MET A 1 380 ? -9.508 -3.262 21.609 1 96.94 380 MET A CA 1
ATOM 3005 C C . MET A 1 380 ? -10.469 -3.824 22.656 1 96.94 380 MET A C 1
ATOM 3007 O O . MET A 1 380 ? -11.68 -3.652 22.562 1 96.94 380 MET A O 1
ATOM 3011 N N . ASN A 1 381 ? -9.906 -4.57 23.578 1 95.38 381 ASN A N 1
ATOM 3012 C CA . ASN A 1 381 ? -10.633 -5.203 24.672 1 95.38 381 ASN A CA 1
ATOM 3013 C C . ASN A 1 381 ? -10.008 -4.875 26.031 1 95.38 381 ASN A C 1
ATOM 3015 O O . ASN A 1 381 ? -9.312 -5.711 26.609 1 95.38 381 ASN A O 1
ATOM 3019 N N . PRO A 1 382 ? -10.344 -3.703 26.578 1 93.25 382 PRO A N 1
ATOM 3020 C CA . PRO A 1 382 ? -9.625 -3.23 27.766 1 93.25 382 PRO A CA 1
ATOM 3021 C C . PRO A 1 382 ? -9.992 -4.008 29.031 1 93.25 382 PRO A C 1
ATOM 3023 O O . PRO A 1 382 ? -9.188 -4.09 29.969 1 93.25 382 PRO A O 1
ATOM 3026 N N . THR A 1 383 ? -11.266 -4.469 29.109 1 90.06 383 THR A N 1
ATOM 3027 C CA . THR A 1 383 ? -11.727 -5.227 30.266 1 90.06 383 THR A CA 1
ATOM 3028 C C . THR A 1 383 ? -12.578 -6.414 29.828 1 90.06 383 THR A C 1
ATOM 3030 O O . THR A 1 383 ? -12.883 -6.566 28.656 1 90.06 383 THR A O 1
ATOM 3033 N N . ASN A 1 384 ? -12.922 -7.227 30.766 1 87 384 ASN A N 1
ATOM 3034 C CA . ASN A 1 384 ? -13.805 -8.352 30.469 1 87 384 ASN A CA 1
ATOM 3035 C C . ASN A 1 384 ? -15.266 -7.91 30.406 1 87 384 ASN A C 1
ATOM 3037 O O . ASN A 1 384 ? -16.125 -8.672 29.969 1 87 384 ASN A O 1
ATOM 3041 N N . ASP A 1 385 ? -15.508 -6.676 30.781 1 90.12 385 ASP A N 1
ATOM 3042 C CA . ASP A 1 385 ? -16.844 -6.117 30.625 1 90.12 385 ASP A CA 1
ATOM 3043 C C . ASP A 1 385 ? -17.125 -5.738 29.172 1 90.12 385 ASP A C 1
ATOM 3045 O O . ASP A 1 385 ? -16.469 -4.852 28.625 1 90.12 385 ASP A O 1
ATOM 3049 N N . PRO A 1 386 ? -18.078 -6.391 28.609 1 88.06 386 PRO A N 1
ATOM 3050 C CA . PRO A 1 386 ? -18.344 -6.203 27.188 1 88.06 386 PRO A CA 1
ATOM 3051 C C . PRO A 1 386 ? -18.797 -4.785 26.859 1 88.06 386 PRO A C 1
ATOM 3053 O O . PRO A 1 386 ? -18.875 -4.418 25.672 1 88.06 386 PRO A O 1
ATOM 3056 N N . LEU A 1 387 ? -19.047 -3.965 27.828 1 94.12 387 LEU A N 1
ATOM 3057 C CA . LEU A 1 387 ? -19.516 -2.605 27.562 1 94.12 387 LEU A CA 1
ATOM 3058 C C . LEU A 1 387 ? -18.359 -1.709 27.141 1 94.12 387 LEU A C 1
ATOM 3060 O O . LEU A 1 387 ? -18.562 -0.656 26.531 1 94.12 387 LEU A O 1
ATOM 3064 N N . TYR A 1 388 ? -17.156 -2.17 27.422 1 95.5 388 TYR A N 1
ATOM 3065 C CA . TYR A 1 388 ? -16.031 -1.258 27.25 1 95.5 388 TYR A CA 1
ATOM 3066 C C . TYR A 1 388 ? -15.234 -1.593 26 1 95.5 388 TYR A C 1
ATOM 3068 O O . TYR A 1 388 ? -14.367 -0.822 25.578 1 95.5 388 TYR A O 1
ATOM 3076 N N . HIS A 1 389 ? -15.484 -2.742 25.375 1 95.75 389 HIS A N 1
ATOM 3077 C CA . HIS A 1 389 ? -14.719 -3.098 24.188 1 95.75 389 HIS A CA 1
ATOM 3078 C C . HIS A 1 389 ? -14.992 -2.127 23.047 1 95.75 389 HIS A C 1
ATOM 3080 O O . HIS A 1 389 ? -16.047 -1.508 22.984 1 95.75 389 HIS A O 1
ATOM 3086 N N . LYS A 1 390 ? -14.062 -1.921 22.25 1 98.25 390 LYS A N 1
ATOM 3087 C CA . LYS A 1 390 ? -14.258 -1.228 20.969 1 98.25 390 LYS A CA 1
ATOM 3088 C C . LYS A 1 390 ? -14.695 -2.195 19.875 1 98.25 390 LYS A C 1
ATOM 3090 O O . LYS A 1 390 ? -14.227 -3.332 19.828 1 98.25 390 LYS A O 1
ATOM 3095 N N . ASP A 1 391 ? -15.633 -1.775 19.078 1 98.44 391 ASP A N 1
ATOM 3096 C CA . ASP A 1 391 ? -16.125 -2.654 18.016 1 98.44 391 ASP A CA 1
ATOM 3097 C C . ASP A 1 391 ? -15.211 -2.605 16.797 1 98.44 391 ASP A C 1
ATOM 3099 O O . ASP A 1 391 ? -15.133 -3.57 16.031 1 98.44 391 ASP A O 1
ATOM 3103 N N . ALA A 1 392 ? -14.57 -1.523 16.578 1 98.75 392 ALA A N 1
ATOM 3104 C CA . ALA A 1 392 ? -13.562 -1.386 15.523 1 98.75 392 ALA A CA 1
ATOM 3105 C C . ALA A 1 392 ? -12.578 -0.272 15.852 1 98.75 392 ALA A C 1
ATOM 3107 O O . ALA A 1 392 ? -12.93 0.712 16.5 1 98.75 392 ALA A O 1
ATOM 3108 N N . ILE A 1 393 ? -11.367 -0.411 15.422 1 98.75 393 ILE A N 1
ATOM 3109 C CA . ILE A 1 393 ? -10.375 0.65 15.523 1 98.75 393 ILE A CA 1
ATOM 3110 C C . ILE A 1 393 ? -9.625 0.778 14.203 1 98.75 393 ILE A C 1
ATOM 3112 O O . ILE A 1 393 ? -9.398 -0.217 13.508 1 98.75 393 ILE A O 1
ATOM 3116 N N . PHE A 1 394 ? -9.305 1.989 13.812 1 98.62 394 PHE A N 1
ATOM 3117 C CA . PHE A 1 394 ? -8.555 2.348 12.617 1 98.62 394 PHE A CA 1
ATOM 3118 C C . PHE A 1 394 ? -7.203 2.947 12.977 1 98.62 394 PHE A C 1
ATOM 3120 O O . PHE A 1 394 ? -7.113 3.811 13.852 1 98.62 394 PHE A O 1
ATOM 3127 N N . ILE A 1 395 ? -6.133 2.48 12.32 1 98.69 395 ILE A N 1
ATOM 3128 C CA . ILE A 1 395 ? -4.801 2.943 12.688 1 98.69 395 ILE A CA 1
ATOM 3129 C C . ILE A 1 395 ? -4.004 3.287 11.43 1 98.69 395 ILE A C 1
ATOM 3131 O O . ILE A 1 395 ? -4.125 2.607 10.406 1 98.69 395 ILE A O 1
ATOM 3135 N N . SER A 1 396 ? -3.209 4.371 11.461 1 98.38 396 SER A N 1
ATOM 3136 C CA . SER A 1 396 ? -2.232 4.746 10.445 1 98.38 396 SER A CA 1
ATOM 3137 C C . SER A 1 396 ? -0.807 4.523 10.938 1 98.38 396 SER A C 1
ATOM 3139 O O . SER A 1 396 ? -0.147 5.465 11.391 1 98.38 396 SER A O 1
ATOM 3141 N N . PRO A 1 397 ? -0.273 3.359 10.711 1 98.5 397 PRO A N 1
ATOM 3142 C CA . PRO A 1 397 ? 1.043 3.031 11.258 1 98.5 397 PRO A CA 1
ATOM 3143 C C . PRO A 1 397 ? 2.166 3.863 10.648 1 98.5 397 PRO A C 1
ATOM 3145 O O . PRO A 1 397 ? 3.242 3.988 11.234 1 98.5 397 PRO A O 1
ATOM 3148 N N . HIS A 1 398 ? 1.997 4.457 9.477 1 98.19 398 HIS A N 1
ATOM 3149 C CA . HIS A 1 398 ? 3.037 5.289 8.883 1 98.19 398 HIS A CA 1
ATOM 3150 C C . HIS A 1 398 ? 3.342 6.5 9.758 1 98.19 398 HIS A C 1
ATOM 3152 O O . HIS A 1 398 ? 4.363 7.164 9.57 1 98.19 398 HIS A O 1
ATOM 3158 N N . LYS A 1 399 ? 2.512 6.793 10.766 1 98.44 399 LYS A N 1
ATOM 3159 C CA . LYS A 1 399 ? 2.709 7.926 11.664 1 98.44 399 LYS A CA 1
ATOM 3160 C C . LYS A 1 399 ? 3.578 7.535 12.859 1 98.44 399 LYS A C 1
ATOM 3162 O O . LYS A 1 399 ? 4.016 8.398 13.625 1 98.44 399 LYS A O 1
ATOM 3167 N N . PHE A 1 400 ? 3.869 6.238 13.047 1 98.56 400 PHE A N 1
ATOM 3168 C CA . PHE A 1 400 ? 4.812 5.773 14.055 1 98.56 400 PHE A CA 1
ATOM 3169 C C . PHE A 1 400 ? 6.242 6.125 13.664 1 98.56 400 PHE A C 1
ATOM 3171 O O . PHE A 1 400 ? 6.562 6.207 12.477 1 98.56 400 PHE A O 1
ATOM 3178 N N . ILE A 1 401 ? 7.105 6.379 14.664 1 98.12 401 ILE A N 1
ATOM 3179 C CA . ILE A 1 401 ? 8.531 6.355 14.367 1 98.12 401 ILE A CA 1
ATOM 3180 C C . ILE A 1 401 ? 8.93 4.98 13.836 1 98.12 401 ILE A C 1
ATOM 3182 O O . ILE A 1 401 ? 8.523 3.955 14.391 1 98.12 401 ILE A O 1
ATOM 3186 N N . GLY A 1 402 ? 9.523 4.906 12.68 1 97.94 402 GLY A N 1
ATOM 3187 C CA . GLY A 1 402 ? 9.836 3.656 12 1 97.94 402 GLY A CA 1
ATOM 3188 C C . GLY A 1 402 ? 8.711 3.168 11.102 1 97.94 402 GLY A C 1
ATOM 3189 O O . GLY A 1 402 ? 8.82 2.104 10.492 1 97.94 402 GLY A O 1
ATOM 3190 N N . GLY A 1 403 ? 7.691 3.984 10.875 1 97.88 403 GLY A N 1
ATOM 3191 C CA . GLY A 1 403 ? 6.461 3.463 10.305 1 97.88 403 GLY A CA 1
ATOM 3192 C C . GLY A 1 403 ? 6.289 3.809 8.836 1 97.88 403 GLY A C 1
ATOM 3193 O O . GLY A 1 403 ? 5.414 3.264 8.164 1 97.88 403 GLY A O 1
ATOM 3194 N N . PRO A 1 404 ? 7.027 4.797 8.219 1 97.56 404 PRO A N 1
ATOM 3195 C CA . PRO A 1 404 ? 6.828 5.121 6.801 1 97.56 404 PRO A CA 1
ATOM 3196 C C . PRO A 1 404 ? 6.863 3.885 5.906 1 97.56 404 PRO A C 1
ATOM 3198 O O . PRO A 1 404 ? 7.723 3.016 6.078 1 97.56 404 PRO A O 1
ATOM 3201 N N . GLY A 1 405 ? 5.848 3.795 4.992 1 95.5 405 GLY A N 1
ATOM 3202 C CA . GLY A 1 405 ? 5.781 2.66 4.086 1 95.5 405 GLY A CA 1
ATOM 3203 C C . GLY A 1 405 ? 4.855 1.562 4.57 1 95.5 405 GLY A C 1
ATOM 3204 O O . GLY A 1 405 ? 4.695 0.539 3.904 1 95.5 405 GLY A O 1
ATOM 3205 N N . THR A 1 406 ? 4.168 1.749 5.68 1 97.75 406 THR A N 1
ATOM 3206 C CA . THR A 1 406 ? 3.275 0.736 6.234 1 97.75 406 THR A CA 1
ATOM 3207 C C . THR A 1 406 ? 1.854 0.927 5.715 1 97.75 406 THR A C 1
ATOM 3209 O O . THR A 1 406 ? 1.454 2.045 5.383 1 97.75 406 THR A O 1
ATOM 3212 N N . PRO A 1 407 ? 1.099 -0.159 5.637 1 97.12 407 PRO A N 1
ATOM 3213 C CA . PRO A 1 407 ? -0.329 -0.042 5.328 1 97.12 407 PRO A CA 1
ATOM 3214 C C . PRO A 1 407 ? -1.163 0.361 6.543 1 97.12 407 PRO A C 1
ATOM 3216 O O . PRO A 1 407 ? -0.687 0.28 7.68 1 97.12 407 PRO A O 1
ATOM 3219 N N . GLY A 1 408 ? -2.426 0.868 6.215 1 97.5 408 GLY A N 1
ATOM 3220 C CA . GLY A 1 408 ? -3.385 1.055 7.293 1 97.5 408 GLY A CA 1
ATOM 3221 C C . GLY A 1 408 ? -3.775 -0.242 7.977 1 97.5 408 GLY A C 1
ATOM 3222 O O . GLY A 1 408 ? -3.539 -1.327 7.441 1 97.5 408 GLY A O 1
ATOM 3223 N N . VAL A 1 409 ? -4.289 -0.164 9.195 1 98.62 409 VAL A N 1
ATOM 3224 C CA . VAL A 1 409 ? -4.723 -1.332 9.953 1 98.62 409 VAL A CA 1
ATOM 3225 C C . VAL A 1 409 ? -6.172 -1.15 10.398 1 98.62 409 VAL A C 1
ATOM 3227 O O . VAL A 1 409 ? -6.535 -0.108 10.945 1 98.62 409 VAL A O 1
ATOM 3230 N N . LEU A 1 410 ? -6.988 -2.102 10.102 1 98.69 410 LEU A N 1
ATOM 3231 C CA . LEU A 1 410 ? -8.352 -2.217 10.609 1 98.69 410 LEU A CA 1
ATOM 3232 C C . LEU A 1 410 ? -8.469 -3.387 11.578 1 98.69 410 LEU A C 1
ATOM 3234 O O . LEU A 1 410 ? -8.156 -4.527 11.227 1 98.69 410 LEU A O 1
ATOM 3238 N N . VAL A 1 411 ? -8.789 -3.148 12.781 1 98.62 411 VAL A N 1
ATOM 3239 C CA . VAL A 1 411 ? -9.188 -4.188 13.727 1 98.62 411 VAL A CA 1
ATOM 3240 C C . VAL A 1 411 ? -10.672 -4.062 14.047 1 98.62 411 VAL A C 1
ATOM 3242 O O . VAL A 1 411 ? -11.133 -3 14.469 1 98.62 411 VAL A O 1
ATOM 3245 N N . ALA A 1 412 ? -11.438 -5.109 13.859 1 98.5 412 ALA A N 1
ATOM 3246 C CA . ALA A 1 412 ? -12.883 -5.027 14.047 1 98.5 412 ALA A CA 1
ATOM 3247 C C . ALA A 1 412 ? -13.453 -6.367 14.5 1 98.5 412 ALA A C 1
ATOM 3249 O O . ALA A 1 412 ? -12.867 -7.418 14.234 1 98.5 412 ALA A O 1
ATOM 3250 N N . LYS A 1 413 ? -14.578 -6.27 15.18 1 97.69 413 LYS A N 1
ATOM 3251 C CA . LYS A 1 413 ? -15.305 -7.48 15.555 1 97.69 413 LYS A CA 1
ATOM 3252 C C . LYS A 1 413 ? -15.797 -8.227 14.32 1 97.69 413 LYS A C 1
ATOM 3254 O O . LYS A 1 413 ? -16.25 -7.613 13.352 1 97.69 413 LYS A O 1
ATOM 3259 N N . LYS A 1 414 ? -15.75 -9.57 14.359 1 95.88 414 LYS A N 1
ATOM 3260 C CA . LYS A 1 414 ? -16.141 -10.43 13.25 1 95.88 414 LYS A CA 1
ATOM 3261 C C . LYS A 1 414 ? -17.594 -10.156 12.828 1 95.88 414 LYS A C 1
ATOM 3263 O O . LYS A 1 414 ? -17.922 -10.266 11.648 1 95.88 414 LYS A O 1
ATOM 3268 N N . LYS A 1 415 ? -18.453 -9.859 13.75 1 95.31 415 LYS A N 1
ATOM 3269 C CA . LYS A 1 415 ? -19.891 -9.695 13.492 1 95.31 415 LYS A CA 1
ATOM 3270 C C . LYS A 1 415 ? -20.141 -8.508 12.562 1 95.31 415 LYS A C 1
ATOM 3272 O O . LYS A 1 415 ? -21.219 -8.414 11.953 1 95.31 415 LYS A O 1
ATOM 3277 N N . LEU A 1 416 ? -19.172 -7.613 12.469 1 97.12 416 LEU A N 1
ATOM 3278 C CA . LEU A 1 416 ? -19.359 -6.422 11.648 1 97.12 416 LEU A CA 1
ATOM 3279 C C . LEU A 1 416 ? -19.172 -6.75 10.164 1 97.12 416 LEU A C 1
ATOM 3281 O O . LEU A 1 416 ? -19.562 -5.957 9.297 1 97.12 416 LEU A O 1
ATOM 3285 N N . PHE A 1 417 ? -18.562 -7.863 9.844 1 95.81 417 PHE A N 1
ATOM 3286 C CA . PHE A 1 417 ? -18.312 -8.258 8.461 1 95.81 417 PHE A CA 1
ATOM 3287 C C . PHE A 1 417 ? -19.516 -8.992 7.887 1 95.81 417 PHE A C 1
ATOM 3289 O O . PHE A 1 417 ? -19.516 -10.219 7.785 1 95.81 417 PHE A O 1
ATOM 3296 N N . GLN A 1 418 ? -20.422 -8.258 7.34 1 90.88 418 GLN A N 1
ATOM 3297 C CA . GLN A 1 418 ? -21.703 -8.797 6.891 1 90.88 418 GLN A CA 1
ATOM 3298 C C . GLN A 1 418 ? -21.797 -8.82 5.367 1 90.88 418 GLN A C 1
ATOM 3300 O O . GLN A 1 418 ? -22.75 -9.352 4.801 1 90.88 418 GLN A O 1
ATOM 3305 N N . ASN A 1 419 ? -20.797 -8.375 4.691 1 88.19 419 ASN A N 1
ATOM 3306 C CA . ASN A 1 419 ? -20.812 -8.234 3.238 1 88.19 419 ASN A CA 1
ATOM 3307 C C . ASN A 1 419 ? -20.688 -9.594 2.549 1 88.19 419 ASN A C 1
ATOM 3309 O O . ASN A 1 419 ? -19.906 -10.445 2.977 1 88.19 419 ASN A O 1
ATOM 3313 N N . LYS A 1 420 ? -21.438 -9.758 1.54 1 87.81 420 LYS A N 1
ATOM 3314 C CA . LYS A 1 420 ? -21.359 -10.969 0.737 1 87.81 420 LYS A CA 1
ATOM 3315 C C . LYS A 1 420 ? -20.234 -10.875 -0.29 1 87.81 420 LYS A C 1
ATOM 3317 O O . LYS A 1 420 ? -19.672 -11.891 -0.694 1 87.81 420 LYS A O 1
ATOM 3322 N N . ILE A 1 421 ? -20.062 -9.719 -0.771 1 92.44 421 ILE A N 1
ATOM 3323 C CA . ILE A 1 421 ? -19.047 -9.461 -1.784 1 92.44 421 ILE A CA 1
ATOM 3324 C C . ILE A 1 421 ? -17.859 -8.742 -1.152 1 92.44 421 ILE A C 1
ATOM 3326 O O . ILE A 1 421 ? -18.031 -7.699 -0.514 1 92.44 421 ILE A O 1
ATOM 3330 N N . PRO A 1 422 ? -16.672 -9.312 -1.336 1 94.5 422 PRO A N 1
ATOM 3331 C CA . PRO A 1 422 ? -15.5 -8.625 -0.794 1 94.5 422 PRO A CA 1
ATOM 3332 C C . PRO A 1 422 ? -15.328 -7.219 -1.354 1 94.5 422 PRO A C 1
ATOM 3334 O O . PRO A 1 422 ? -15.82 -6.918 -2.445 1 94.5 422 PRO A O 1
ATOM 3337 N N . SER A 1 423 ? -14.602 -6.336 -0.568 1 92.25 423 SER A N 1
ATOM 3338 C CA . SER A 1 423 ? -14.328 -4.965 -0.985 1 92.25 423 SER A CA 1
ATOM 3339 C C . SER A 1 423 ? -13.516 -4.934 -2.275 1 92.25 423 SER A C 1
ATOM 3341 O O . SER A 1 423 ? -13.641 -3.998 -3.068 1 92.25 423 SER A O 1
ATOM 3343 N N . ARG A 1 424 ? -12.703 -5.887 -2.486 1 93.19 424 ARG A N 1
ATOM 3344 C CA . ARG A 1 424 ? -11.867 -6.016 -3.676 1 93.19 424 ARG A CA 1
ATOM 3345 C C . ARG A 1 424 ? -11.828 -7.465 -4.16 1 93.19 424 ARG A C 1
ATOM 3347 O O . ARG A 1 424 ? -10.805 -8.141 -4.016 1 93.19 424 ARG A O 1
ATOM 3354 N N . PRO A 1 425 ? -12.867 -7.871 -4.832 1 94.5 425 PRO A N 1
ATOM 3355 C CA . PRO A 1 425 ? -12.867 -9.258 -5.305 1 94.5 425 PRO A CA 1
ATOM 3356 C C . PRO A 1 425 ? -11.766 -9.539 -6.316 1 94.5 425 PRO A C 1
ATOM 3358 O O . PRO A 1 425 ? -11.508 -8.719 -7.199 1 94.5 425 PRO A O 1
ATOM 3361 N N . GLY A 1 426 ? -11.07 -10.539 -6.188 1 93.38 426 GLY A N 1
ATOM 3362 C CA . GLY A 1 426 ? -9.969 -10.906 -7.07 1 93.38 426 GLY A CA 1
ATOM 3363 C C . GLY A 1 426 ? -9.195 -12.117 -6.594 1 93.38 426 GLY A C 1
ATOM 3364 O O . GLY A 1 426 ? -9.773 -13.039 -6.016 1 93.38 426 GLY A O 1
ATOM 3365 N N . GLY A 1 427 ? -7.941 -12.086 -6.938 1 89.56 427 GLY A N 1
ATOM 3366 C CA . GLY A 1 427 ? -7.082 -13.18 -6.516 1 89.56 427 GLY A CA 1
ATOM 3367 C C . GLY A 1 427 ? -6.957 -13.297 -5.012 1 89.56 427 GLY A C 1
ATOM 3368 O O . GLY A 1 427 ? -6.777 -12.289 -4.316 1 89.56 427 GLY A O 1
ATOM 3369 N N . GLY A 1 428 ? -7.07 -14.508 -4.484 1 87.56 428 GLY A N 1
ATOM 3370 C CA . GLY A 1 428 ? -6.863 -14.789 -3.072 1 87.56 428 GLY A CA 1
ATOM 3371 C C . GLY A 1 428 ? -8.125 -14.656 -2.244 1 87.56 428 GLY A C 1
ATOM 3372 O O . GLY A 1 428 ? -8.125 -14.953 -1.049 1 87.56 428 GLY A O 1
ATOM 3373 N N . THR A 1 429 ? -9.266 -14.289 -2.918 1 91.81 429 THR A N 1
ATOM 3374 C CA . THR A 1 429 ? -10.477 -14.023 -2.148 1 91.81 429 THR A CA 1
ATOM 3375 C C . THR A 1 429 ? -11.477 -15.156 -2.316 1 91.81 429 THR A C 1
ATOM 3377 O O . THR A 1 429 ? -12.555 -15.133 -1.721 1 91.81 429 THR A O 1
ATOM 3380 N N . VAL A 1 430 ? -11.141 -16.234 -3.115 1 91.69 430 VAL A N 1
ATOM 3381 C CA . VAL A 1 430 ? -12.164 -17.172 -3.572 1 91.69 430 VAL A CA 1
ATOM 3382 C C . VAL A 1 430 ? -11.805 -18.594 -3.139 1 91.69 430 VAL A C 1
ATOM 3384 O O . VAL A 1 430 ? -10.633 -18.906 -2.941 1 91.69 430 VAL A O 1
ATOM 3387 N N . TYR A 1 431 ? -12.859 -19.375 -3.055 1 87.19 431 TYR A N 1
ATOM 3388 C CA . TYR A 1 431 ? -12.695 -20.828 -2.982 1 87.19 431 TYR A CA 1
ATOM 3389 C C . TYR A 1 431 ? -12.594 -21.422 -4.379 1 87.19 431 TYR A C 1
ATOM 3391 O O . TYR A 1 431 ? -11.773 -22.328 -4.609 1 87.19 431 TYR A O 1
ATOM 3399 N N . PHE A 1 432 ? -13.438 -20.859 -5.133 1 89.44 432 PHE A N 1
ATOM 3400 C CA . PHE A 1 432 ? -13.586 -21.484 -6.441 1 89.44 432 PHE A CA 1
ATOM 3401 C C . PHE A 1 432 ? -14.18 -20.5 -7.445 1 89.44 432 PHE A C 1
ATOM 3403 O O . PHE A 1 432 ? -15.055 -19.703 -7.094 1 89.44 432 PHE A O 1
ATOM 3410 N N . VAL A 1 433 ? -13.633 -20.438 -8.656 1 90.38 433 VAL A N 1
ATOM 3411 C CA . VAL A 1 433 ? -14.18 -19.672 -9.766 1 90.38 433 VAL A CA 1
ATOM 3412 C C . VAL A 1 433 ? -14.273 -20.531 -11.016 1 90.38 433 VAL A C 1
ATOM 3414 O O . VAL A 1 433 ? -13.305 -21.188 -11.406 1 90.38 433 VAL A O 1
ATOM 3417 N N . ASP A 1 434 ? -15.391 -20.641 -11.594 1 88.25 434 ASP A N 1
ATOM 3418 C CA . ASP A 1 434 ? -15.578 -21.297 -12.883 1 88.25 434 ASP A CA 1
ATOM 3419 C C . ASP A 1 434 ? -16.266 -20.359 -13.875 1 88.25 434 ASP A C 1
ATOM 3421 O O . ASP A 1 434 ? -16.281 -19.141 -13.68 1 88.25 434 ASP A O 1
ATOM 3425 N N . MET A 1 435 ? -16.734 -20.906 -14.938 1 83.12 435 MET A N 1
ATOM 3426 C CA . MET A 1 435 ? -17.281 -20.078 -16.016 1 83.12 435 MET A CA 1
ATOM 3427 C C . MET A 1 435 ? -18.594 -19.422 -15.602 1 83.12 435 MET A C 1
ATOM 3429 O O . MET A 1 435 ? -18.938 -18.344 -16.078 1 83.12 435 MET A O 1
ATOM 3433 N N . THR A 1 436 ? -19.234 -20.031 -14.672 1 84.62 436 THR A N 1
ATOM 3434 C CA . THR A 1 436 ? -20.578 -19.531 -14.422 1 84.62 436 THR A CA 1
ATOM 3435 C C . THR A 1 436 ? -20.781 -19.281 -12.93 1 84.62 436 THR A C 1
ATOM 3437 O O . THR A 1 436 ? -21.844 -18.797 -12.523 1 84.62 436 THR A O 1
ATOM 3440 N N . ASN A 1 437 ? -19.812 -19.672 -12.172 1 86.81 437 ASN A N 1
ATOM 3441 C CA . ASN A 1 437 ? -20 -19.531 -10.734 1 86.81 437 ASN A CA 1
ATOM 3442 C C . ASN A 1 437 ? -18.703 -19.172 -10.031 1 86.81 437 ASN A C 1
ATOM 3444 O O . ASN A 1 437 ? -17.625 -19.266 -10.617 1 86.81 437 ASN A O 1
ATOM 3448 N N . HIS A 1 438 ? -18.859 -18.641 -8.859 1 90.69 438 HIS A N 1
ATOM 3449 C CA . HIS A 1 438 ? -17.734 -18.391 -7.973 1 90.69 438 HIS A CA 1
ATOM 3450 C C . HIS A 1 438 ? -18.172 -18.359 -6.512 1 90.69 438 HIS A C 1
ATOM 3452 O O . HIS A 1 438 ? -19.344 -18.125 -6.219 1 90.69 438 HIS A O 1
ATOM 3458 N N . SER A 1 439 ? -17.297 -18.719 -5.664 1 91.81 439 SER A N 1
ATOM 3459 C CA . SER A 1 439 ? -17.531 -18.656 -4.223 1 91.81 439 SER A CA 1
ATOM 3460 C C . SER A 1 439 ? -16.344 -18.016 -3.5 1 91.81 439 SER A C 1
ATOM 3462 O O . SER A 1 439 ? -15.195 -18.25 -3.861 1 91.81 439 SER A O 1
ATOM 3464 N N . TYR A 1 440 ? -16.672 -17.203 -2.535 1 93.19 440 TYR A N 1
ATOM 3465 C CA . TYR A 1 440 ? -15.641 -16.516 -1.771 1 93.19 440 TYR A CA 1
ATOM 3466 C C . TYR A 1 440 ? -15.289 -17.281 -0.503 1 93.19 440 TYR A C 1
ATOM 3468 O O . TYR A 1 440 ? -16.125 -18 0.051 1 93.19 440 TYR A O 1
ATOM 3476 N N . THR A 1 441 ? -14.062 -17.125 -0.044 1 90.69 441 THR A N 1
ATOM 3477 C CA . THR A 1 441 ? -13.625 -17.75 1.199 1 90.69 441 THR A CA 1
ATOM 3478 C C . THR A 1 441 ? -14.328 -17.125 2.398 1 90.69 441 THR A C 1
ATOM 3480 O O . THR A 1 441 ? -14.719 -15.953 2.354 1 90.69 441 THR A O 1
ATOM 3483 N N . ASN A 1 442 ? -14.438 -17.906 3.514 1 88.19 442 ASN A N 1
ATOM 3484 C CA . ASN A 1 442 ? -15.047 -17.406 4.742 1 88.19 442 ASN A CA 1
ATOM 3485 C C . ASN A 1 442 ? -14.008 -16.812 5.684 1 88.19 442 ASN A C 1
ATOM 3487 O O . ASN A 1 442 ? -14.352 -16.219 6.711 1 88.19 442 ASN A O 1
ATOM 3491 N N . VAL A 1 443 ? -12.766 -17 5.293 1 89.75 443 VAL A N 1
ATOM 3492 C CA . VAL A 1 443 ? -11.703 -16.359 6.062 1 89.75 443 VAL A CA 1
ATOM 3493 C C . VAL A 1 443 ? -11.656 -14.875 5.746 1 89.75 443 VAL A C 1
ATOM 3495 O O . VAL A 1 443 ? -11.188 -14.469 4.676 1 89.75 443 VAL A O 1
ATOM 3498 N N . ILE A 1 444 ? -12.055 -14.062 6.711 1 94.38 444 ILE A N 1
ATOM 3499 C CA . ILE A 1 444 ? -12.297 -12.641 6.48 1 94.38 444 ILE A CA 1
ATOM 3500 C C . ILE A 1 444 ? -11.008 -11.961 6.023 1 94.38 444 ILE A C 1
ATOM 3502 O O . ILE A 1 444 ? -11.023 -11.133 5.113 1 94.38 444 ILE A O 1
ATOM 3506 N N . GLU A 1 445 ? -9.852 -12.312 6.641 1 93.62 445 GLU A N 1
ATOM 3507 C CA . GLU A 1 445 ? -8.57 -11.695 6.297 1 93.62 445 GLU A CA 1
ATOM 3508 C C . GLU A 1 445 ? -8.234 -11.922 4.824 1 93.62 445 GLU A C 1
ATOM 3510 O O . GLU A 1 445 ? -7.816 -10.992 4.129 1 93.62 445 GLU A O 1
ATOM 3515 N N . GLU A 1 446 ? -8.422 -13.117 4.34 1 92.19 446 GLU A N 1
ATOM 3516 C CA . GLU A 1 446 ? -8.148 -13.438 2.941 1 92.19 446 GLU A CA 1
ATOM 3517 C C . GLU A 1 446 ? -9.172 -12.766 2.021 1 92.19 446 GLU A C 1
ATOM 3519 O O . GLU A 1 446 ? -8.812 -12.227 0.973 1 92.19 446 GLU A O 1
ATOM 3524 N N . ARG A 1 447 ? -10.383 -12.812 2.436 1 94.69 447 ARG A N 1
ATOM 3525 C CA . ARG A 1 447 ? -11.492 -12.305 1.635 1 94.69 447 ARG A CA 1
ATOM 3526 C C . ARG A 1 447 ? -11.367 -10.805 1.41 1 94.69 447 ARG A C 1
ATOM 3528 O O . ARG A 1 447 ? -11.695 -10.305 0.332 1 94.69 447 ARG A O 1
ATOM 3535 N N . GLU A 1 448 ? -10.859 -10.078 2.434 1 95.88 448 GLU A N 1
ATOM 3536 C CA . GLU A 1 448 ? -10.867 -8.617 2.383 1 95.88 448 GLU A CA 1
ATOM 3537 C C . GLU A 1 448 ? -9.492 -8.07 2.014 1 95.88 448 GLU A C 1
ATOM 3539 O O . GLU A 1 448 ? -9.32 -6.859 1.871 1 95.88 448 GLU A O 1
ATOM 3544 N N . GLU A 1 449 ? -8.508 -8.922 1.81 1 94.88 449 GLU A N 1
ATOM 3545 C CA . GLU A 1 449 ? -7.172 -8.492 1.413 1 94.88 449 GLU A CA 1
ATOM 3546 C C . GLU A 1 449 ? -6.816 -9.016 0.024 1 94.88 449 GLU A C 1
ATOM 3548 O O . GLU A 1 449 ? -5.695 -9.484 -0.199 1 94.88 449 GLU A O 1
ATOM 3553 N N . GLY A 1 450 ? -7.695 -8.906 -0.896 1 92.75 450 GLY A N 1
ATOM 3554 C CA . GLY A 1 450 ? -7.504 -9.383 -2.256 1 92.75 450 GLY A CA 1
ATOM 3555 C C . GLY A 1 450 ? -6.305 -8.758 -2.941 1 92.75 450 GLY A C 1
ATOM 3556 O O . GLY A 1 450 ? -6.027 -7.566 -2.76 1 92.75 450 GLY A O 1
ATOM 3557 N N . GLY A 1 451 ? -5.555 -9.617 -3.807 1 90.62 451 GLY A N 1
ATOM 3558 C CA . GLY A 1 451 ? -4.367 -9.172 -4.52 1 90.62 451 GLY A CA 1
ATOM 3559 C C . GLY A 1 451 ? -3.086 -9.383 -3.73 1 90.62 451 GLY A C 1
ATOM 3560 O O . GLY A 1 451 ? -3.104 -9.984 -2.656 1 90.62 451 GLY A O 1
ATOM 3561 N N . THR A 1 452 ? -1.987 -8.953 -4.32 1 89.44 452 THR A N 1
ATOM 3562 C CA . THR A 1 452 ? -0.73 -8.992 -3.578 1 89.44 452 THR A CA 1
ATOM 3563 C C . THR A 1 452 ? -0.664 -7.855 -2.564 1 89.44 452 THR A C 1
ATOM 3565 O O . THR A 1 452 ? -0.617 -6.684 -2.939 1 89.44 452 THR A O 1
ATOM 3568 N N . PRO A 1 453 ? -0.712 -8.25 -1.346 1 88.75 453 PRO A N 1
ATOM 3569 C CA . PRO A 1 453 ? -0.696 -7.223 -0.297 1 88.75 453 PRO A CA 1
ATOM 3570 C C . PRO A 1 453 ? 0.665 -6.547 -0.154 1 88.75 453 PRO A C 1
ATOM 3572 O O . PRO A 1 453 ? 1.614 -6.906 -0.854 1 88.75 453 PRO A O 1
ATOM 3575 N N . ASP A 1 454 ? 0.665 -5.5 0.657 1 94.31 454 ASP A N 1
ATOM 3576 C CA . ASP A 1 454 ? 1.929 -4.867 1.025 1 94.31 454 ASP A CA 1
ATOM 3577 C C . ASP A 1 454 ? 2.672 -5.695 2.072 1 94.31 454 ASP A C 1
ATOM 3579 O O . ASP A 1 454 ? 2.633 -5.379 3.262 1 94.31 454 ASP A O 1
ATOM 3583 N N . ILE A 1 455 ? 3.404 -6.668 1.632 1 97 455 ILE A N 1
ATOM 3584 C CA . ILE A 1 455 ? 4.039 -7.66 2.496 1 97 455 ILE A CA 1
ATOM 3585 C C . ILE A 1 455 ? 5.117 -6.988 3.344 1 97 455 ILE A C 1
ATOM 3587 O O . ILE A 1 455 ? 5.098 -7.082 4.574 1 97 455 ILE A O 1
ATOM 3591 N N . VAL A 1 456 ? 6.023 -6.281 2.73 1 97.5 456 VAL A N 1
ATOM 3592 C CA . VAL A 1 456 ? 7.125 -5.641 3.439 1 97.5 456 VAL A CA 1
ATOM 3593 C C . VAL A 1 456 ? 6.582 -4.578 4.391 1 97.5 456 VAL A C 1
ATOM 3595 O O . VAL A 1 456 ? 7.051 -4.449 5.523 1 97.5 456 VAL A O 1
ATOM 3598 N N . GLY A 1 457 ? 5.578 -3.818 3.924 1 97.69 457 GLY A N 1
ATOM 3599 C CA . GLY A 1 457 ? 4.953 -2.814 4.77 1 97.69 457 GLY A CA 1
ATOM 3600 C C . GLY A 1 457 ? 4.305 -3.398 6.012 1 97.69 457 GLY A C 1
ATOM 3601 O O . GLY A 1 457 ? 4.359 -2.797 7.086 1 97.69 457 GLY A O 1
ATOM 3602 N N . SER A 1 458 ? 3.652 -4.594 5.879 1 97.81 458 SER A N 1
ATOM 3603 C CA . SER A 1 458 ? 3.027 -5.234 7.031 1 97.81 458 SER A CA 1
ATOM 3604 C C . SER A 1 458 ? 4.07 -5.664 8.055 1 97.81 458 SER A C 1
ATOM 3606 O O . SER A 1 458 ? 3.832 -5.578 9.266 1 97.81 458 SER A O 1
ATOM 3608 N N . ILE A 1 459 ? 5.176 -6.195 7.59 1 97.94 459 ILE A N 1
ATOM 3609 C CA . ILE A 1 459 ? 6.266 -6.609 8.461 1 97.94 459 ILE A CA 1
ATOM 3610 C C . ILE A 1 459 ? 6.828 -5.395 9.203 1 97.94 459 ILE A C 1
ATOM 3612 O O . ILE A 1 459 ? 7.035 -5.438 10.414 1 97.94 459 ILE A O 1
ATOM 3616 N N . ARG A 1 460 ? 7.043 -4.301 8.484 1 97.94 460 ARG A N 1
ATOM 3617 C CA . ARG A 1 460 ? 7.473 -3.033 9.062 1 97.94 460 ARG A CA 1
ATOM 3618 C C . ARG A 1 460 ? 6.488 -2.557 10.125 1 97.94 460 ARG A C 1
ATOM 3620 O O . ARG A 1 460 ? 6.898 -2.059 11.18 1 97.94 460 ARG A O 1
ATOM 3627 N N . CYS A 1 461 ? 5.23 -2.654 9.828 1 98.38 461 CYS A N 1
ATOM 3628 C CA . CYS A 1 461 ? 4.168 -2.271 10.75 1 98.38 461 CYS A CA 1
ATOM 3629 C C . CYS A 1 461 ? 4.328 -2.982 12.086 1 98.38 461 CYS A C 1
ATOM 3631 O O . CYS A 1 461 ? 4.297 -2.342 13.141 1 98.38 461 CYS A O 1
ATOM 3633 N N . ALA A 1 462 ? 4.539 -4.293 12.023 1 98.38 462 ALA A N 1
ATOM 3634 C CA . ALA A 1 462 ? 4.695 -5.086 13.242 1 98.38 462 ALA A CA 1
ATOM 3635 C C . ALA A 1 462 ? 5.91 -4.625 14.047 1 98.38 462 ALA A C 1
ATOM 3637 O O . ALA A 1 462 ? 5.852 -4.535 15.273 1 98.38 462 ALA A O 1
ATOM 3638 N N . LEU A 1 463 ? 7 -4.336 13.391 1 97.56 463 LEU A N 1
ATOM 3639 C CA . LEU A 1 463 ? 8.219 -3.906 14.07 1 97.56 463 LEU A CA 1
ATOM 3640 C C . LEU A 1 463 ? 8.008 -2.561 14.758 1 97.56 463 LEU A C 1
ATOM 3642 O O . LEU A 1 463 ? 8.484 -2.35 15.875 1 97.56 463 LEU A O 1
ATOM 3646 N N . ALA A 1 464 ? 7.301 -1.647 14.109 1 98.31 464 ALA A N 1
ATOM 3647 C CA . ALA A 1 464 ? 7 -0.346 14.695 1 98.31 464 ALA A CA 1
ATOM 3648 C C . ALA A 1 464 ? 6.125 -0.497 15.945 1 98.31 464 ALA A C 1
ATOM 3650 O O . ALA A 1 464 ? 6.344 0.182 16.953 1 98.31 464 ALA A O 1
ATOM 3651 N N . PHE A 1 465 ? 5.129 -1.375 15.859 1 98.31 465 PHE A N 1
ATOM 3652 C CA . PHE A 1 465 ? 4.266 -1.636 17.016 1 98.31 465 PHE A CA 1
ATOM 3653 C C . PHE A 1 465 ? 5.066 -2.223 18.172 1 98.31 465 PHE A C 1
ATOM 3655 O O . PHE A 1 465 ? 4.906 -1.801 19.312 1 98.31 465 PHE A O 1
ATOM 3662 N N . LYS A 1 466 ? 5.891 -3.207 17.844 1 96.69 466 LYS A N 1
ATOM 3663 C CA . LYS A 1 466 ? 6.707 -3.848 18.875 1 96.69 466 LYS A CA 1
ATOM 3664 C C . LYS A 1 466 ? 7.605 -2.834 19.578 1 96.69 466 LYS A C 1
ATOM 3666 O O . LYS A 1 466 ? 7.777 -2.885 20.797 1 96.69 466 LYS A O 1
ATOM 3671 N N . LEU A 1 467 ? 8.172 -1.976 18.828 1 97.5 467 LEU A N 1
ATOM 3672 C CA . LEU A 1 467 ? 9.055 -0.946 19.375 1 97.5 467 LEU A CA 1
ATOM 3673 C C . LEU A 1 467 ? 8.297 -0.049 20.344 1 97.5 467 LEU A C 1
ATOM 3675 O O . LEU A 1 467 ? 8.766 0.204 21.453 1 97.5 467 LEU A O 1
ATOM 3679 N N . LYS A 1 468 ? 7.16 0.451 19.906 1 97.94 468 LYS A N 1
ATOM 3680 C CA . LYS A 1 468 ? 6.355 1.315 20.766 1 97.94 468 LYS A CA 1
ATOM 3681 C C . LYS A 1 468 ? 6.008 0.617 22.078 1 97.94 468 LYS A C 1
ATOM 3683 O O . LYS A 1 468 ? 6.102 1.216 23.156 1 97.94 468 LYS A O 1
ATOM 3688 N N . GLU A 1 469 ? 5.578 -0.622 21.922 1 96.06 469 GLU A N 1
ATOM 3689 C CA . GLU A 1 469 ? 5.168 -1.365 23.109 1 96.06 469 GLU A CA 1
ATOM 3690 C C . GLU A 1 469 ? 6.344 -1.578 24.062 1 96.06 469 GLU A C 1
ATOM 3692 O O . GLU A 1 469 ? 6.172 -1.58 25.281 1 96.06 469 GLU A O 1
ATOM 3697 N N . GLU A 1 470 ? 7.473 -1.802 23.469 1 95.62 470 GLU A N 1
ATOM 3698 C CA . GLU A 1 470 ? 8.648 -1.983 24.312 1 95.62 470 GLU A CA 1
ATOM 3699 C C . GLU A 1 470 ? 9.008 -0.69 25.047 1 95.62 470 GLU A C 1
ATOM 3701 O O . GLU A 1 470 ? 9.414 -0.717 26.203 1 95.62 470 GLU A O 1
ATOM 3706 N N . VAL A 1 471 ? 8.953 0.455 24.359 1 96.44 471 VAL A N 1
ATOM 3707 C CA . VAL A 1 471 ? 9.164 1.728 25.047 1 96.44 471 VAL A CA 1
ATOM 3708 C C . VAL A 1 471 ? 8.141 1.888 26.172 1 96.44 471 VAL A C 1
ATOM 3710 O O . VAL A 1 471 ? 8.492 2.234 27.297 1 96.44 471 VAL A O 1
ATOM 3713 N N . GLY A 1 472 ? 6.941 1.617 25.812 1 96 472 GLY A N 1
ATOM 3714 C CA . GLY A 1 472 ? 5.859 1.711 26.781 1 96 472 GLY A CA 1
ATOM 3715 C C . GLY A 1 472 ? 5.02 2.965 26.609 1 96 472 GLY A C 1
ATOM 3716 O O . GLY A 1 472 ? 5.5 4.074 26.859 1 96 472 GLY A O 1
ATOM 3717 N N . PRO A 1 473 ? 3.744 2.816 26.312 1 95.5 473 PRO A N 1
ATOM 3718 C CA . PRO A 1 473 ? 2.875 3.975 26.094 1 95.5 473 PRO A CA 1
ATOM 3719 C C . PRO A 1 473 ? 2.789 4.887 27.312 1 95.5 473 PRO A C 1
ATOM 3721 O O . PRO A 1 473 ? 2.662 6.105 27.156 1 95.5 473 PRO A O 1
ATOM 3724 N N . THR A 1 474 ? 2.869 4.359 28.516 1 94.69 474 THR A N 1
ATOM 3725 C CA . THR A 1 474 ? 2.824 5.176 29.719 1 94.69 474 THR A CA 1
ATOM 3726 C C . THR A 1 474 ? 4.055 6.074 29.812 1 94.69 474 THR A C 1
ATOM 3728 O O . THR A 1 474 ? 3.945 7.258 30.141 1 94.69 474 THR A O 1
ATOM 3731 N N . LEU A 1 475 ? 5.164 5.461 29.578 1 95.81 475 LEU A N 1
ATOM 3732 C CA . LEU A 1 475 ? 6.395 6.242 29.578 1 95.81 475 LEU A CA 1
ATOM 3733 C C . LEU A 1 475 ? 6.336 7.344 28.516 1 95.81 475 LEU A C 1
ATOM 3735 O O . LEU A 1 475 ? 6.688 8.492 28.797 1 95.81 475 LEU A O 1
ATOM 3739 N N . ILE A 1 476 ? 5.895 7.004 27.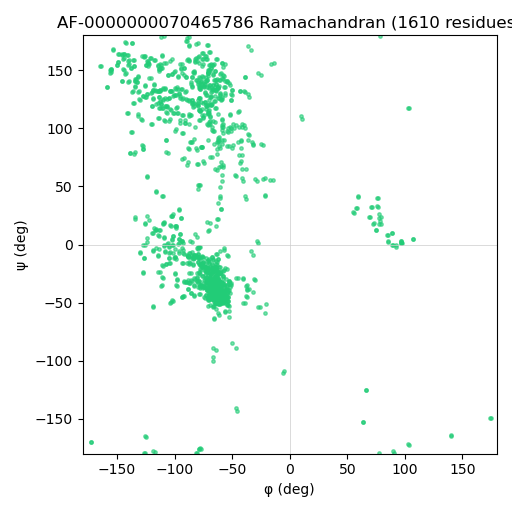344 1 97.19 476 ILE A N 1
ATOM 3740 C CA . ILE A 1 476 ? 5.762 7.957 26.25 1 97.19 476 ILE A CA 1
ATOM 3741 C C . ILE A 1 476 ? 4.863 9.117 26.672 1 97.19 476 ILE A C 1
ATOM 3743 O O . ILE A 1 476 ? 5.223 10.281 26.516 1 97.19 476 ILE A O 1
ATOM 3747 N N . SER A 1 477 ? 3.74 8.789 27.25 1 95 477 SER A N 1
ATOM 3748 C CA . SER A 1 477 ? 2.766 9.789 27.672 1 95 477 SER A CA 1
ATOM 3749 C C . SER A 1 477 ? 3.361 10.75 28.688 1 95 477 SER A C 1
ATOM 3751 O O . SER A 1 477 ? 3.184 11.969 28.594 1 95 477 SER A O 1
ATOM 3753 N N . LYS A 1 478 ? 4.055 10.242 29.625 1 94.81 478 LYS A N 1
ATOM 3754 C CA . LYS A 1 478 ? 4.609 11.07 30.688 1 94.81 478 LYS A CA 1
ATOM 3755 C C . LYS A 1 478 ? 5.684 12.008 30.141 1 94.81 478 LYS A C 1
ATOM 3757 O O . LYS A 1 478 ? 5.766 13.172 30.547 1 94.81 478 LYS A O 1
ATOM 3762 N N . ILE A 1 479 ? 6.508 11.5 29.281 1 94.81 479 ILE A N 1
ATOM 3763 C CA . ILE A 1 479 ? 7.535 12.344 28.688 1 94.81 479 ILE A CA 1
ATOM 3764 C C . ILE A 1 479 ? 6.879 13.477 27.891 1 94.81 479 ILE A C 1
ATOM 3766 O O . ILE A 1 479 ? 7.246 14.641 28.047 1 94.81 479 ILE A O 1
ATOM 3770 N N . GLU A 1 480 ? 5.902 13.133 27.125 1 95 480 GLU A N 1
ATOM 3771 C CA . GLU A 1 480 ? 5.262 14.117 26.25 1 95 480 GLU A CA 1
ATOM 3772 C C . GLU A 1 480 ? 4.418 15.102 27.047 1 95 480 GLU A C 1
ATOM 3774 O O . GLU A 1 480 ? 4.285 16.266 26.672 1 95 480 GLU A O 1
ATOM 3779 N N . GLU A 1 481 ? 3.852 14.648 28.156 1 94.44 481 GLU A N 1
ATOM 3780 C CA . GLU A 1 481 ? 3.154 15.562 29.047 1 94.44 481 GLU A CA 1
ATOM 3781 C C . GLU A 1 481 ? 4.102 16.641 29.594 1 94.44 481 GLU A C 1
ATOM 3783 O O . GLU A 1 481 ? 3.725 17.797 29.719 1 94.44 481 GLU A O 1
ATOM 3788 N N . ASN A 1 482 ? 5.238 16.219 29.906 1 93.81 482 ASN A N 1
ATOM 3789 C CA . ASN A 1 482 ? 6.238 17.188 30.359 1 93.81 482 ASN A CA 1
ATOM 3790 C C . ASN A 1 482 ? 6.562 18.203 29.281 1 93.81 482 ASN A C 1
ATOM 3792 O O . ASN A 1 482 ? 6.648 19.406 29.562 1 93.81 482 ASN A O 1
ATOM 3796 N N . TYR A 1 483 ? 6.781 17.719 28.078 1 95.12 483 TYR A N 1
ATOM 3797 C CA . TYR A 1 483 ? 7.062 18.625 26.969 1 95.12 483 TYR A CA 1
ATOM 3798 C C . TYR A 1 483 ? 5.883 19.547 26.703 1 95.12 483 TYR A C 1
ATOM 3800 O O . TYR A 1 483 ? 6.07 20.734 26.422 1 95.12 483 TYR A O 1
ATOM 3808 N N . ARG A 1 484 ? 4.695 18.984 26.75 1 95.5 484 ARG A N 1
ATOM 3809 C CA . ARG A 1 484 ? 3.484 19.766 26.547 1 95.5 484 ARG A CA 1
ATOM 3810 C C . ARG A 1 484 ? 3.391 20.906 27.562 1 95.5 484 ARG A C 1
ATOM 3812 O O . ARG A 1 484 ? 3.164 22.062 27.188 1 95.5 484 ARG A O 1
ATOM 3819 N N . ASP A 1 485 ? 3.57 20.625 28.812 1 94.38 485 ASP A N 1
ATOM 3820 C CA . ASP A 1 485 ? 3.461 21.609 29.891 1 94.38 485 ASP A CA 1
ATOM 3821 C C . ASP A 1 485 ? 4.543 22.688 29.75 1 94.38 485 ASP A C 1
ATOM 3823 O O . ASP A 1 485 ? 4.281 23.859 29.969 1 94.38 485 ASP A O 1
ATOM 3827 N N . ARG A 1 486 ? 5.691 22.219 29.406 1 93.31 486 ARG A N 1
ATOM 3828 C CA . ARG A 1 486 ? 6.777 23.156 29.172 1 93.31 486 ARG A CA 1
ATOM 3829 C C . ARG A 1 486 ? 6.441 24.094 28.016 1 93.31 486 ARG A C 1
ATOM 3831 O O . ARG A 1 486 ? 6.695 25.297 28.094 1 93.31 486 ARG A O 1
ATOM 3838 N N . ALA A 1 487 ? 5.938 23.578 26.969 1 96.12 487 ALA A N 1
ATOM 3839 C CA . ALA A 1 487 ? 5.562 24.375 25.812 1 96.12 487 ALA A CA 1
ATOM 3840 C C . ALA A 1 487 ? 4.469 25.375 26.156 1 96.12 487 ALA A C 1
ATOM 3842 O O . ALA A 1 487 ? 4.543 26.547 25.781 1 96.12 487 ALA A O 1
ATOM 3843 N N . PHE A 1 488 ? 3.461 24.969 26.922 1 94.69 488 PHE A N 1
ATOM 3844 C CA . PHE A 1 488 ? 2.387 25.859 27.344 1 94.69 488 PHE A CA 1
ATOM 3845 C C . PHE A 1 488 ? 2.936 27 28.188 1 94.69 488 PHE A C 1
ATOM 3847 O O . PHE A 1 488 ? 2.578 28.156 27.969 1 94.69 488 PHE A O 1
ATOM 3854 N N . THR A 1 489 ? 3.785 26.656 29.031 1 94.06 489 THR A N 1
ATOM 3855 C CA . THR A 1 489 ? 4.344 27.672 29.938 1 94.06 489 THR A CA 1
ATOM 3856 C C . THR A 1 489 ? 5.191 28.672 29.156 1 94.06 489 THR A C 1
ATOM 3858 O O . THR A 1 489 ? 5.066 29.875 29.359 1 94.06 489 THR A O 1
ATOM 3861 N N . PHE A 1 490 ? 5.965 28.172 28.281 1 95.12 490 PHE A N 1
ATOM 3862 C CA . PHE A 1 490 ? 6.895 29.016 27.547 1 95.12 490 PHE A CA 1
ATOM 3863 C C . PHE A 1 490 ? 6.16 29.844 26.5 1 95.12 490 PHE A C 1
ATOM 3865 O O . PHE A 1 490 ? 6.359 31.062 26.422 1 95.12 490 PHE A O 1
ATOM 3872 N N . LEU A 1 491 ? 5.262 29.312 25.734 1 94.5 491 LEU A N 1
ATOM 3873 C CA . LEU A 1 491 ? 4.633 29.953 24.594 1 94.5 491 LEU A CA 1
ATOM 3874 C C . LEU A 1 491 ? 3.51 30.891 25.047 1 94.5 491 LEU A C 1
ATOM 3876 O O . LEU A 1 491 ? 3.184 31.859 24.344 1 94.5 491 LEU A O 1
ATOM 3880 N N . SER A 1 492 ? 2.928 30.594 26.125 1 90.06 492 SER A N 1
ATOM 3881 C CA . SER A 1 492 ? 1.825 31.422 26.609 1 90.06 492 SER A CA 1
ATOM 3882 C C . SER A 1 492 ? 2.307 32.812 27 1 90.06 492 SER A C 1
ATOM 3884 O O . SER A 1 492 ? 1.505 33.75 27.125 1 90.06 492 SER A O 1
ATOM 3886 N N . ASN A 1 493 ? 3.516 32.969 27.094 1 92.56 493 ASN A N 1
ATOM 3887 C CA . ASN A 1 493 ? 4.082 34.281 27.469 1 92.56 493 ASN A CA 1
ATOM 3888 C C . ASN A 1 493 ? 4.125 35.219 26.281 1 92.56 493 ASN A C 1
ATOM 3890 O O . ASN A 1 493 ? 4.309 36.438 26.453 1 92.56 493 ASN A O 1
ATOM 3894 N N . ASN A 1 494 ? 3.977 34.781 25.125 1 96.81 494 ASN A N 1
ATOM 3895 C CA . ASN A 1 494 ? 3.996 35.594 23.922 1 96.81 494 ASN A CA 1
ATOM 3896 C C . ASN A 1 494 ? 2.59 36.031 23.516 1 96.81 494 ASN A C 1
ATOM 3898 O O . ASN A 1 494 ? 1.786 35.219 23.062 1 96.81 494 ASN A O 1
ATOM 3902 N N . PRO A 1 495 ? 2.268 37.25 23.609 1 95.06 495 PRO A N 1
ATOM 3903 C CA . PRO A 1 495 ? 0.903 37.719 23.359 1 95.06 495 PRO A CA 1
ATOM 3904 C C . PRO A 1 495 ? 0.493 37.562 21.891 1 95.06 495 PRO A C 1
ATOM 3906 O O . PRO A 1 495 ? -0.695 37.656 21.578 1 95.06 495 PRO A O 1
ATOM 3909 N N . ASN A 1 496 ? 1.458 37.375 21.016 1 97 496 ASN A N 1
ATOM 3910 C CA . ASN A 1 496 ? 1.149 37.25 19.594 1 97 496 ASN A CA 1
ATOM 3911 C C . ASN A 1 496 ? 0.754 35.844 19.203 1 97 496 ASN A C 1
ATOM 3913 O O . ASN A 1 496 ? 0.253 35.594 18.109 1 97 496 ASN A O 1
ATOM 3917 N N . LEU A 1 497 ? 0.974 35 20.109 1 96.25 497 LEU A N 1
ATOM 3918 C CA . LEU A 1 497 ? 0.761 33.594 19.797 1 96.25 497 LEU A CA 1
ATOM 3919 C C . LEU A 1 497 ? -0.577 33.125 20.359 1 96.25 497 LEU A C 1
ATOM 3921 O O . LEU A 1 497 ? -0.883 33.344 21.531 1 96.25 497 LEU A O 1
ATOM 3925 N N . TYR A 1 498 ? -1.38 32.5 19.484 1 95.62 498 TYR A N 1
ATOM 3926 C CA . TYR A 1 498 ? -2.625 31.875 19.875 1 95.62 498 TYR A CA 1
ATOM 3927 C C . TYR A 1 498 ? -2.551 30.359 19.688 1 95.62 498 TYR A C 1
ATOM 3929 O O . TYR A 1 498 ? -2.57 29.875 18.547 1 95.62 498 TYR A O 1
ATOM 3937 N N . ILE A 1 499 ? -2.496 29.594 20.734 1 96.12 499 ILE A N 1
ATOM 3938 C CA . ILE A 1 499 ? -2.541 28.141 20.625 1 96.12 499 ILE A CA 1
ATOM 3939 C C . ILE A 1 499 ? -3.992 27.672 20.547 1 96.12 499 ILE A C 1
ATOM 3941 O O . ILE A 1 499 ? -4.789 27.938 21.453 1 96.12 499 ILE A O 1
ATOM 3945 N N . LEU A 1 500 ? -4.316 27.047 19.469 1 96.81 500 LEU A N 1
ATOM 3946 C CA . LEU A 1 500 ? -5.68 26.578 19.25 1 96.81 500 LEU A CA 1
ATOM 3947 C C . LEU A 1 500 ? -6 25.375 20.141 1 9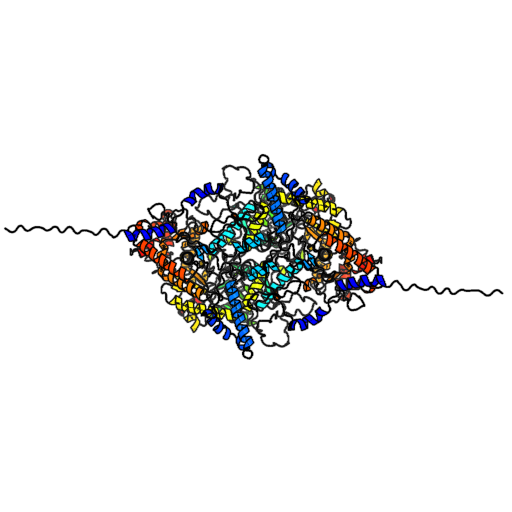6.81 500 LEU A C 1
ATOM 3949 O O . LEU A 1 500 ? -5.148 24.516 20.344 1 96.81 500 LEU A O 1
ATOM 3953 N N . GLY A 1 501 ? -7.254 25.344 20.672 1 96.06 501 GLY A N 1
ATOM 3954 C CA . GLY A 1 501 ? -7.719 24.219 21.469 1 96.06 501 GLY A CA 1
ATOM 3955 C C . GLY A 1 501 ? -7.711 24.5 22.953 1 96.06 501 GLY A C 1
ATOM 3956 O O . GLY A 1 501 ? -7.465 25.625 23.375 1 96.06 501 GLY A O 1
ATOM 3957 N N . PRO A 1 502 ? -7.961 23.484 23.766 1 95.94 502 PRO A N 1
ATOM 3958 C CA . PRO A 1 502 ? -8.062 23.641 25.219 1 95.94 502 PRO A CA 1
ATOM 3959 C C . PRO A 1 502 ? -6.773 24.141 25.844 1 95.94 502 PRO A C 1
ATOM 3961 O O . PRO A 1 502 ? -5.684 23.703 25.484 1 95.94 502 PRO A O 1
ATOM 3964 N N . SER A 1 503 ? -6.938 25 26.828 1 91.06 503 SER A N 1
ATOM 3965 C CA . SER A 1 503 ? -5.82 25.625 27.516 1 91.06 503 SER A CA 1
ATOM 3966 C C . SER A 1 503 ? -5.336 24.781 28.672 1 91.06 503 SER A C 1
ATOM 3968 O O . SER A 1 503 ? -5.887 23.719 28.953 1 91.06 503 SER A O 1
ATOM 3970 N N . LYS A 1 504 ? -4.32 25.328 29.266 1 90.94 504 LYS A N 1
ATOM 3971 C CA . LYS A 1 504 ? -3.785 24.672 30.453 1 90.94 504 LYS A CA 1
ATOM 3972 C C . LYS A 1 504 ? -4.848 24.562 31.547 1 90.94 504 LYS A C 1
ATOM 3974 O O . LYS A 1 504 ? -4.891 23.562 32.281 1 90.94 504 LYS A O 1
ATOM 3979 N N . GLN A 1 505 ? -5.707 25.5 31.641 1 91.69 505 GLN A N 1
ATOM 3980 C CA . GLN A 1 505 ? -6.789 25.484 32.625 1 91.69 505 GLN A CA 1
ATOM 3981 C C . GLN A 1 505 ? -7.727 24.297 32.375 1 91.69 505 GLN A C 1
ATOM 3983 O O . GLN A 1 505 ? -8.211 23.688 33.344 1 91.69 505 GLN A O 1
ATOM 3988 N N . CYS A 1 506 ? -7.98 24.047 31.141 1 95.31 506 CYS A N 1
ATOM 3989 C CA . CYS A 1 506 ? -8.867 22.938 30.797 1 95.31 506 CYS A CA 1
ATOM 3990 C C . CYS A 1 506 ? -8.258 21.609 31.219 1 95.31 506 CYS A C 1
ATOM 3992 O O . CYS A 1 506 ? -8.984 20.688 31.594 1 95.31 506 CYS A O 1
ATOM 3994 N N . ILE A 1 507 ? -6.973 21.484 31.125 1 93.62 507 ILE A N 1
ATOM 3995 C CA . ILE A 1 507 ? -6.277 20.281 31.562 1 93.62 507 ILE A CA 1
ATOM 3996 C C . ILE A 1 507 ? -6.371 20.156 33.062 1 93.62 507 ILE A C 1
ATOM 3998 O O . ILE A 1 507 ? -6.715 19.078 33.594 1 93.62 507 ILE A O 1
ATOM 4002 N N . GLU A 1 508 ? -6.207 21.188 33.844 1 92.31 508 GLU A N 1
ATOM 4003 C CA . GLU A 1 508 ? -6.141 21.188 35.312 1 92.31 508 GLU A CA 1
ATOM 4004 C C . GLU A 1 508 ? -7.531 21.062 35.906 1 92.31 508 GLU A C 1
ATOM 4006 O O . GLU A 1 508 ? -7.711 20.375 36.938 1 92.31 508 GLU A O 1
ATOM 4011 N N . GLU A 1 509 ? -8.523 21.641 35.281 1 92.31 509 GLU A N 1
ATOM 4012 C CA . GLU A 1 509 ? -9.852 21.75 35.875 1 92.31 509 GLU A CA 1
ATOM 4013 C C . GLU A 1 509 ? -10.852 20.859 35.156 1 92.31 509 GLU A C 1
ATOM 4015 O O . GLU A 1 509 ? -11.836 20.406 35.75 1 92.31 509 GLU A O 1
ATOM 4020 N N . GLY A 1 510 ? -10.586 20.656 33.938 1 90.31 510 GLY A N 1
ATOM 4021 C CA . GLY A 1 510 ? -11.609 20.047 33.125 1 90.31 510 GLY A CA 1
ATOM 4022 C C . GLY A 1 510 ? -11.336 18.578 32.812 1 90.31 510 GLY A C 1
ATOM 4023 O O . GLY A 1 510 ? -12.125 17.922 32.156 1 90.31 510 GLY A O 1
ATOM 4024 N N . GLY A 1 511 ? -10.203 18.078 33.281 1 91.31 511 GLY A N 1
ATOM 4025 C CA . GLY A 1 511 ? -9.875 16.688 33.031 1 91.31 511 GLY A CA 1
ATOM 4026 C C . GLY A 1 511 ? -9.484 16.406 31.594 1 91.31 511 GLY A C 1
ATOM 4027 O O . GLY A 1 511 ? -9.609 15.266 31.109 1 91.31 511 GLY A O 1
ATOM 4028 N N . VAL A 1 512 ? -9.141 17.438 30.859 1 95.25 512 VAL A N 1
ATOM 4029 C CA . VAL A 1 512 ? -8.734 17.281 29.469 1 95.25 512 VAL A CA 1
ATOM 4030 C C . VAL A 1 512 ? -7.348 16.641 29.406 1 95.25 512 VAL A C 1
ATOM 4032 O O . VAL A 1 512 ? -6.445 17.031 30.156 1 95.25 512 VAL A O 1
ATOM 4035 N N . HIS A 1 513 ? -7.184 15.594 28.656 1 95.56 513 HIS A N 1
ATOM 4036 C CA . HIS A 1 513 ? -5.887 15.016 28.297 1 95.56 513 HIS A CA 1
ATOM 4037 C C . HIS A 1 513 ? -5.496 15.383 26.875 1 95.56 513 HIS A C 1
ATOM 4039 O O . HIS A 1 513 ? -6.328 15.336 25.969 1 95.56 513 HIS A O 1
ATOM 4045 N N . LYS A 1 514 ? -4.273 15.82 26.75 1 96.19 514 LYS A N 1
ATOM 4046 C CA . LYS A 1 514 ? -3.83 16.312 25.453 1 96.19 514 LYS A CA 1
ATOM 4047 C C . LYS A 1 514 ? -2.449 15.766 25.094 1 96.19 514 LYS A C 1
ATOM 4049 O O . LYS A 1 514 ? -1.567 15.695 25.953 1 96.19 514 LYS A O 1
ATOM 4054 N N . LEU A 1 515 ? -2.305 15.328 23.844 1 97.31 515 LEU A N 1
ATOM 4055 C CA . LEU A 1 515 ? -0.984 15.016 23.297 1 97.31 515 LEU A CA 1
ATOM 4056 C C . LEU A 1 515 ? -0.158 16.281 23.109 1 97.31 515 LEU A C 1
ATOM 4058 O O . LEU A 1 515 ? -0.693 17.391 23.172 1 97.31 515 LEU A O 1
ATOM 4062 N N . ALA A 1 516 ? 1.162 16.125 22.906 1 97.69 516 ALA A N 1
ATOM 4063 C CA . ALA A 1 516 ? 2.037 17.281 22.703 1 97.69 516 ALA A CA 1
ATOM 4064 C C . ALA A 1 516 ? 1.936 17.781 21.266 1 97.69 516 ALA A C 1
ATOM 4066 O O . ALA A 1 516 ? 2.945 17.891 20.562 1 97.69 516 ALA A O 1
ATOM 4067 N N . PHE A 1 517 ? 0.698 17.984 20.844 1 97.69 517 PHE A N 1
ATOM 4068 C CA . PHE A 1 517 ? 0.361 18.594 19.562 1 97.69 517 PHE A CA 1
ATOM 4069 C C . PHE A 1 517 ? 0.064 20.078 19.719 1 97.69 517 PHE A C 1
ATOM 4071 O O . PHE A 1 517 ? -0.654 20.484 20.641 1 97.69 517 PHE A O 1
ATOM 4078 N N . PHE A 1 518 ? 0.631 20.891 18.859 1 97.44 518 PHE A N 1
ATOM 4079 C CA . PHE A 1 518 ? 0.416 22.328 18.969 1 97.44 518 PHE A CA 1
ATOM 4080 C C . PHE A 1 518 ? 0.031 22.938 17.625 1 97.44 518 PHE A C 1
ATOM 4082 O O . PHE A 1 518 ? 0.824 22.906 16.672 1 97.44 518 PHE A O 1
ATOM 4089 N N . SER A 1 519 ? -1.166 23.344 17.531 1 97.81 519 SER A N 1
ATOM 4090 C CA . SER A 1 519 ? -1.653 24.172 16.438 1 97.81 519 SER A CA 1
ATOM 4091 C C . SER A 1 519 ? -1.783 25.641 16.875 1 97.81 519 SER A C 1
ATOM 4093 O O . SER A 1 519 ? -2.316 25.922 17.953 1 97.81 519 SER A O 1
ATOM 4095 N N . PHE A 1 520 ? -1.243 26.562 16.016 1 97.81 520 PHE A N 1
ATOM 4096 C CA . PHE A 1 520 ? -1.234 27.922 16.531 1 97.81 520 PHE A CA 1
ATOM 4097 C C . PHE A 1 520 ? -1.359 28.938 15.398 1 97.81 520 PHE A C 1
ATOM 4099 O O . PHE A 1 520 ? -1.141 28.594 14.234 1 97.81 520 PHE A O 1
ATOM 4106 N N . LEU A 1 521 ? -1.815 30.078 15.75 1 97.69 521 LEU A N 1
ATOM 4107 C CA . LEU A 1 521 ? -1.866 31.281 14.922 1 97.69 521 LEU A CA 1
ATOM 4108 C C . LEU A 1 521 ? -0.938 32.344 15.469 1 97.69 521 LEU A C 1
ATOM 4110 O O . LEU A 1 521 ? -0.665 32.406 16.672 1 97.69 521 LEU A O 1
ATOM 4114 N N . ILE A 1 522 ? -0.448 33.156 14.586 1 98.12 522 ILE A N 1
ATOM 4115 C CA . ILE A 1 522 ? 0.375 34.281 14.992 1 98.12 522 ILE A CA 1
ATOM 4116 C C . ILE A 1 522 ? -0.323 35.594 14.617 1 98.12 522 ILE A C 1
ATOM 4118 O O . ILE A 1 522 ? -0.568 35.844 13.438 1 98.12 522 ILE A O 1
ATOM 4122 N N . ARG A 1 523 ? -0.547 36.344 15.57 1 95.56 523 ARG A N 1
ATOM 4123 C CA . ARG A 1 523 ? -1.311 37.562 15.422 1 95.56 523 ARG A CA 1
ATOM 4124 C C . ARG A 1 523 ? -0.393 38.75 15.086 1 95.56 523 ARG A C 1
ATOM 4126 O O . ARG A 1 523 ? 0.747 38.781 15.555 1 95.56 523 ARG A O 1
ATOM 4133 N N . HIS A 1 524 ? -0.84 39.625 14.297 1 94.81 524 HIS A N 1
ATOM 4134 C CA . HIS A 1 524 ? -0.29 40.969 14.055 1 94.81 524 HIS A CA 1
ATOM 4135 C C . HIS A 1 524 ? -1.396 42 13.969 1 94.81 524 HIS A C 1
ATOM 4137 O O . HIS A 1 524 ? -1.988 42.219 12.906 1 94.81 524 HIS A O 1
ATOM 4143 N N . GLY A 1 525 ? -1.631 42.656 15.047 1 89.31 525 GLY A N 1
ATOM 4144 C CA . GLY A 1 525 ? -2.793 43.531 15.117 1 89.31 525 GLY A CA 1
ATOM 4145 C C . GLY A 1 525 ? -4.109 42.781 15.062 1 89.31 525 GLY A C 1
ATOM 4146 O O . GLY A 1 525 ? -4.332 41.875 15.852 1 89.31 525 GLY A O 1
ATOM 4147 N N . GLU A 1 526 ? -4.949 43.156 14.133 1 87.81 526 GLU A N 1
ATOM 4148 C CA . GLU A 1 526 ? -6.25 42.5 13.992 1 87.81 526 GLU A CA 1
ATOM 4149 C C . GLU A 1 526 ? -6.184 41.375 12.984 1 87.81 526 GLU A C 1
ATOM 4151 O O . GLU A 1 526 ? -7.148 40.594 12.828 1 87.81 526 GLU A O 1
ATOM 4156 N N . LEU A 1 527 ? -5.082 41.188 12.383 1 93.5 527 LEU A N 1
ATOM 4157 C CA . LEU A 1 527 ? -4.879 40.156 11.383 1 93.5 527 LEU A CA 1
ATOM 4158 C C . LEU A 1 527 ? -3.936 39.094 11.906 1 93.5 527 LEU A C 1
ATOM 4160 O O . LEU A 1 527 ? -3.516 39.125 13.062 1 93.5 527 LEU A O 1
ATOM 4164 N N . PHE A 1 528 ? -3.734 38.156 11.125 1 96.69 528 PHE A N 1
ATOM 4165 C CA . PHE A 1 528 ? -2.799 37.094 11.43 1 96.69 528 PHE A CA 1
ATOM 4166 C C . PHE A 1 528 ? -1.776 36.938 10.305 1 96.69 528 PHE A C 1
ATOM 4168 O O . PHE A 1 528 ? -1.945 37.5 9.219 1 96.69 528 PHE A O 1
ATOM 4175 N N . LEU A 1 529 ? -0.673 36.281 10.594 1 97.56 529 LEU A N 1
ATOM 4176 C CA . LEU A 1 529 ? 0.21 35.812 9.539 1 97.56 529 LEU A CA 1
ATOM 4177 C C . LEU A 1 529 ? -0.347 34.531 8.898 1 97.56 529 LEU A C 1
ATOM 4179 O O . LEU A 1 529 ? -0.885 33.688 9.586 1 97.56 529 LEU A O 1
ATOM 4183 N N . HIS A 1 530 ? -0.331 34.469 7.562 1 96.62 530 HIS A N 1
ATOM 4184 C CA . HIS A 1 530 ? -0.817 33.312 6.852 1 96.62 530 HIS A CA 1
ATOM 4185 C C . HIS A 1 530 ? -0.081 32.031 7.301 1 96.62 530 HIS A C 1
ATOM 4187 O O . HIS A 1 530 ? 1.141 32.062 7.465 1 96.62 530 HIS A O 1
ATOM 4193 N N . HIS A 1 531 ? -0.773 30.984 7.527 1 96.44 531 HIS A N 1
ATOM 4194 C CA . HIS A 1 531 ? -0.219 29.766 8.078 1 96.44 531 HIS A CA 1
ATOM 4195 C C . HIS A 1 531 ? 0.886 29.203 7.188 1 96.44 531 HIS A C 1
ATOM 4197 O O . HIS A 1 531 ? 1.886 28.688 7.68 1 96.44 531 HIS A O 1
ATOM 4203 N N . SER A 1 532 ? 0.712 29.234 5.883 1 95.38 532 SER A N 1
ATOM 4204 C CA . SER A 1 532 ? 1.723 28.734 4.953 1 95.38 532 SER A CA 1
ATOM 4205 C C . SER A 1 532 ? 3.01 29.547 5.055 1 95.38 532 SER A C 1
ATOM 4207 O O . SER A 1 532 ? 4.105 29 4.949 1 95.38 532 SER A O 1
ATOM 4209 N N . PHE A 1 533 ? 2.885 30.875 5.25 1 96.31 533 PHE A N 1
ATOM 4210 C CA . PHE A 1 533 ? 4.051 31.734 5.43 1 96.31 533 PHE A CA 1
ATOM 4211 C C . PHE A 1 533 ? 4.785 31.375 6.719 1 96.31 533 PHE A C 1
ATOM 4213 O O . PHE A 1 533 ? 6.016 31.281 6.73 1 96.31 533 PHE A O 1
ATOM 4220 N N . VAL A 1 534 ? 4.051 31.203 7.754 1 98.06 534 VAL A N 1
ATOM 4221 C CA . VAL A 1 534 ? 4.652 30.875 9.047 1 98.06 534 VAL A CA 1
ATOM 4222 C C . VAL A 1 534 ? 5.438 29.578 8.938 1 98.06 534 VAL A C 1
ATOM 4224 O O . VAL A 1 534 ? 6.578 29.484 9.398 1 98.06 534 VAL A O 1
ATOM 4227 N N . SER A 1 535 ? 4.816 28.578 8.359 1 97.06 535 SER A N 1
ATOM 4228 C CA . SER A 1 535 ? 5.477 27.297 8.188 1 97.06 535 SER A CA 1
ATOM 4229 C C . SER A 1 535 ? 6.734 27.422 7.336 1 97.06 535 SER A C 1
ATOM 4231 O O . SER A 1 535 ? 7.77 26.828 7.656 1 97.06 535 SER A O 1
ATOM 4233 N N . LEU A 1 536 ? 6.645 28.172 6.277 1 95.44 536 LEU A N 1
ATOM 4234 C CA . LEU A 1 536 ? 7.781 28.375 5.387 1 95.44 536 LEU A CA 1
ATOM 4235 C C . LEU A 1 536 ? 8.898 29.125 6.098 1 95.44 536 LEU A C 1
ATOM 4237 O O . LEU A 1 536 ? 10.078 28.828 5.906 1 95.44 536 LEU A O 1
ATOM 4241 N N . LEU A 1 537 ? 8.547 30.125 6.84 1 96.75 537 LEU A N 1
ATOM 4242 C CA . LEU A 1 537 ? 9.539 30.922 7.555 1 96.75 537 LEU A CA 1
ATOM 4243 C C . LEU A 1 537 ? 10.281 30.078 8.578 1 96.75 537 LEU A C 1
ATOM 4245 O O . LEU A 1 537 ? 11.5 30.203 8.719 1 96.75 537 LEU A O 1
ATOM 4249 N N . LEU A 1 538 ? 9.547 29.266 9.289 1 98.12 538 LEU A N 1
ATOM 4250 C CA . LEU A 1 538 ? 10.18 28.344 10.227 1 98.12 538 LEU A CA 1
ATOM 4251 C C . LEU A 1 538 ? 11.141 27.406 9.5 1 98.12 538 LEU A C 1
ATOM 4253 O O . LEU A 1 538 ? 12.203 27.062 10.031 1 98.12 538 LEU A O 1
ATOM 4257 N N . ASN A 1 539 ? 10.758 27.016 8.367 1 96 539 ASN A N 1
ATOM 4258 C CA . ASN A 1 539 ? 11.617 26.188 7.52 1 96 539 ASN A CA 1
ATOM 4259 C C . ASN A 1 539 ? 12.867 26.953 7.086 1 96 539 ASN A C 1
ATOM 4261 O O . ASN A 1 539 ? 13.984 26.453 7.234 1 96 539 ASN A O 1
ATOM 4265 N N . ASP A 1 540 ? 12.703 28.141 6.578 1 93.44 540 ASP A N 1
ATOM 4266 C CA . ASP A 1 540 ? 13.766 28.891 5.918 1 93.44 540 ASP A CA 1
ATOM 4267 C C . ASP A 1 540 ? 14.758 29.453 6.938 1 93.44 540 ASP A C 1
ATOM 4269 O O . ASP A 1 540 ? 15.953 29.547 6.66 1 93.44 540 ASP A O 1
ATOM 4273 N N . LEU A 1 541 ? 14.258 29.828 8.086 1 95.69 541 LEU A N 1
ATOM 4274 C CA . LEU A 1 541 ? 15.133 30.469 9.07 1 95.69 541 LEU A CA 1
ATOM 4275 C C . LEU A 1 541 ? 15.766 29.438 9.992 1 95.69 541 LEU A C 1
ATOM 4277 O O . LEU A 1 541 ? 16.906 29.594 10.414 1 95.69 541 LEU A O 1
ATOM 4281 N N . PHE A 1 542 ? 15.039 28.359 10.266 1 96.25 542 PHE A N 1
ATOM 4282 C CA . PHE A 1 542 ? 15.469 27.531 11.375 1 96.25 542 PHE A CA 1
ATOM 4283 C C . PHE A 1 542 ? 15.633 26.078 10.938 1 96.25 542 PHE A C 1
ATOM 4285 O O . PHE A 1 542 ? 16.188 25.266 11.672 1 96.25 542 PHE A O 1
ATOM 4292 N N . GLY A 1 543 ? 15.18 25.672 9.758 1 94.44 543 GLY A N 1
ATOM 4293 C CA . GLY A 1 543 ? 15.195 24.281 9.336 1 94.44 543 GLY A CA 1
ATOM 4294 C C . GLY A 1 543 ? 14.125 23.438 10.016 1 94.44 543 GLY A C 1
ATOM 4295 O O . GLY A 1 543 ? 14.172 22.219 9.961 1 94.44 543 GLY A O 1
ATOM 4296 N N . LEU A 1 544 ? 13.188 24.109 10.68 1 96.94 544 LEU A N 1
ATOM 4297 C CA . LEU A 1 544 ? 12.102 23.422 11.375 1 96.94 544 LEU A CA 1
ATOM 4298 C C . LEU A 1 544 ? 11.008 23 10.398 1 96.94 544 LEU A C 1
ATOM 4300 O O . LEU A 1 544 ? 10.445 23.828 9.688 1 96.94 544 LEU A O 1
ATOM 4304 N N . GLN A 1 545 ? 10.789 21.672 10.359 1 96.75 545 GLN A N 1
ATOM 4305 C CA . GLN A 1 545 ? 9.773 21.109 9.461 1 96.75 545 GLN A CA 1
ATOM 4306 C C . GLN A 1 545 ? 8.422 21 10.164 1 96.75 545 GLN A C 1
ATOM 4308 O O . GLN A 1 545 ? 8.219 20.109 10.984 1 96.75 545 GLN A O 1
ATOM 4313 N N . VAL A 1 546 ? 7.504 21.906 9.82 1 97.44 546 VAL A N 1
ATOM 4314 C CA . VAL A 1 546 ? 6.156 21.938 10.375 1 97.44 546 VAL A CA 1
ATOM 4315 C C . VAL A 1 546 ? 5.129 21.938 9.25 1 97.44 546 VAL A C 1
ATOM 4317 O O . VAL A 1 546 ? 5.488 21.812 8.078 1 97.44 546 VAL A O 1
ATOM 4320 N N . ARG A 1 547 ? 3.873 21.984 9.633 1 95.44 547 ARG A N 1
ATOM 4321 C CA . ARG A 1 547 ? 2.852 21.906 8.594 1 95.44 547 ARG A CA 1
ATOM 4322 C C . ARG A 1 547 ? 1.81 23 8.75 1 95.44 547 ARG A C 1
ATOM 4324 O O . ARG A 1 547 ? 1.316 23.234 9.859 1 95.44 547 ARG A O 1
ATOM 4331 N N . GLY A 1 548 ? 1.526 23.672 7.648 1 94.12 548 GLY A N 1
ATOM 4332 C CA . GLY A 1 548 ? 0.444 24.641 7.598 1 94.12 548 GLY A CA 1
ATOM 4333 C C . GLY A 1 548 ? -0.772 24.141 6.84 1 94.12 548 GLY A C 1
ATOM 4334 O O . GLY A 1 548 ? -0.643 23.359 5.895 1 94.12 548 GLY A O 1
ATOM 4335 N N . GLY A 1 549 ? -1.913 24.469 7.188 1 91.75 549 GLY A N 1
ATOM 4336 C CA . GLY A 1 549 ? -3.137 24.078 6.508 1 91.75 549 GLY A CA 1
ATOM 4337 C C . GLY A 1 549 ? -4.266 23.734 7.461 1 91.75 549 GLY A C 1
ATOM 4338 O O . GLY A 1 549 ? -4.234 24.125 8.633 1 91.75 549 GLY A O 1
ATOM 4339 N N . CYS A 1 550 ? -5.234 23.094 6.887 1 83.31 550 CYS A N 1
ATOM 4340 C CA . CYS A 1 550 ? -6.41 22.797 7.703 1 83.31 550 CYS A CA 1
ATOM 4341 C C . CYS A 1 550 ? -6.344 21.391 8.273 1 83.31 550 CYS A C 1
ATOM 4343 O O . CYS A 1 550 ? -7.309 20.906 8.875 1 83.31 550 CYS A O 1
ATOM 4345 N N . ALA A 1 551 ? -5.352 20.656 8.039 1 82.19 551 ALA A N 1
ATOM 4346 C CA . ALA A 1 551 ? -5.105 19.328 8.594 1 82.19 551 ALA A CA 1
ATOM 4347 C C . ALA A 1 551 ? -6.281 18.406 8.32 1 82.19 551 ALA A C 1
ATOM 4349 O O . ALA A 1 551 ? -6.633 17.562 9.156 1 82.19 551 ALA A O 1
ATOM 4350 N N . CYS A 1 552 ? -7.004 18.609 7.312 1 86.25 552 CYS A N 1
ATOM 4351 C CA . CYS A 1 552 ? -8.133 17.766 6.906 1 86.25 552 CYS A CA 1
ATOM 4352 C C . CYS A 1 552 ? -9.172 17.672 8.016 1 86.25 552 CYS A C 1
ATOM 4354 O O . CYS A 1 552 ? -9.727 16.609 8.25 1 86.25 552 CYS A O 1
ATOM 4356 N N . ALA A 1 553 ? -9.336 18.609 8.781 1 93.81 553 ALA A N 1
ATOM 4357 C CA . ALA A 1 553 ? -10.336 18.719 9.836 1 93.81 553 ALA A CA 1
ATOM 4358 C C . ALA A 1 553 ? -11.188 19.969 9.664 1 93.81 553 ALA A C 1
ATOM 4360 O O . ALA A 1 553 ? -11.359 20.75 10.602 1 93.81 553 ALA A O 1
ATOM 4361 N N . GLY A 1 554 ? -11.836 20.094 8.562 1 92.44 554 GLY A N 1
ATOM 4362 C CA . GLY A 1 554 ? -12.539 21.312 8.156 1 92.44 554 GLY A CA 1
ATOM 4363 C C . GLY A 1 554 ? -13.562 21.781 9.172 1 92.44 554 GLY A C 1
ATOM 4364 O O . GLY A 1 554 ? -13.453 22.891 9.695 1 92.44 554 GLY A O 1
ATOM 4365 N N . PRO A 1 555 ? -14.531 20.938 9.523 1 92.62 555 PRO A N 1
ATOM 4366 C CA . PRO A 1 555 ? -15.57 21.375 10.469 1 92.62 555 PRO A CA 1
ATOM 4367 C C . PRO A 1 555 ? -15 21.781 11.82 1 92.62 555 PRO A C 1
ATOM 4369 O O . PRO A 1 555 ? -15.383 22.812 12.367 1 92.62 555 PRO A O 1
ATOM 4372 N N . TYR A 1 556 ? -14.117 21.047 12.375 1 95.69 556 TYR A N 1
ATOM 4373 C CA . TYR A 1 556 ? -13.5 21.391 13.656 1 95.69 556 TYR A CA 1
ATOM 4374 C C . TYR A 1 556 ? -12.68 22.672 13.539 1 95.69 556 TYR A C 1
ATOM 4376 O O . TYR A 1 556 ? -12.703 23.5 14.453 1 95.69 556 TYR A O 1
ATOM 4384 N N . GLY A 1 557 ? -11.945 22.766 12.43 1 95.94 557 GLY A N 1
ATOM 4385 C CA . GLY A 1 557 ? -11.164 23.969 12.188 1 95.94 557 GLY A CA 1
ATOM 4386 C C . GLY A 1 557 ? -12.008 25.234 12.156 1 95.94 557 GLY A C 1
ATOM 4387 O O . GLY A 1 557 ? -11.602 26.266 12.695 1 95.94 557 GLY A O 1
ATOM 4388 N N . GLN A 1 558 ? -13.156 25.141 11.531 1 94.06 558 GLN A N 1
ATOM 4389 C CA . GLN A 1 558 ? -14.055 26.281 11.477 1 94.06 558 GLN A CA 1
ATOM 4390 C C . GLN A 1 558 ? -14.508 26.688 12.875 1 94.06 558 GLN A C 1
ATOM 4392 O O . GLN A 1 558 ? -14.555 27.875 13.195 1 94.06 558 GLN A O 1
ATOM 4397 N N . GLU A 1 559 ? -14.719 25.703 13.664 1 93.69 559 GLU A N 1
ATOM 4398 C CA . GLU A 1 559 ? -15.094 25.984 15.047 1 93.69 559 GLU A CA 1
ATOM 4399 C C . GLU A 1 559 ? -13.945 26.625 15.805 1 93.69 559 GLU A C 1
ATOM 4401 O O . GLU A 1 559 ? -14.148 27.609 16.516 1 93.69 559 GLU A O 1
ATOM 4406 N N . LEU A 1 560 ? -12.773 26.094 15.688 1 96 560 LEU A N 1
ATOM 4407 C CA . LEU A 1 560 ? -11.602 26.578 16.406 1 96 560 LEU A CA 1
ATOM 4408 C C . LEU A 1 560 ? -11.242 28 15.969 1 96 560 LEU A C 1
ATOM 4410 O O . LEU A 1 560 ? -10.758 28.797 16.766 1 96 560 LEU A O 1
ATOM 4414 N N . LEU A 1 561 ? -11.469 28.281 14.688 1 96.38 561 LEU A N 1
ATOM 4415 C CA . LEU A 1 561 ? -11.094 29.578 14.133 1 96.38 561 LEU A CA 1
ATOM 4416 C C . LEU A 1 561 ? -12.203 30.609 14.336 1 96.38 561 LEU A C 1
ATOM 4418 O O . LEU A 1 561 ? -12.039 31.781 14.008 1 96.38 561 LEU A O 1
ATOM 4422 N N . GLY A 1 562 ? -13.328 30.141 14.812 1 93.81 562 GLY A N 1
ATOM 4423 C CA . GLY A 1 562 ? -14.445 31.031 15.078 1 93.81 562 GLY A CA 1
ATOM 4424 C C . GLY A 1 562 ? -15.172 31.469 13.82 1 93.81 562 GLY A C 1
ATOM 4425 O O . GLY A 1 562 ? -15.664 32.594 13.742 1 93.81 562 GLY A O 1
ATOM 4426 N N . ILE A 1 563 ? -15.211 30.625 12.891 1 93.62 563 ILE A N 1
ATOM 4427 C CA . ILE A 1 563 ? -15.891 30.906 11.633 1 93.62 563 ILE A CA 1
ATOM 4428 C C . ILE A 1 563 ? -17.328 30.391 11.688 1 93.62 563 ILE A C 1
ATOM 4430 O O . ILE A 1 563 ? -17.547 29.203 11.922 1 93.62 563 ILE A O 1
ATOM 4434 N N . SER A 1 564 ? -18.281 31.219 11.43 1 89.81 564 SER A N 1
ATOM 4435 C CA . SER A 1 564 ? -19.688 30.828 11.469 1 89.81 564 SER A CA 1
ATOM 4436 C C . SER A 1 564 ? -20.062 30 10.242 1 89.81 564 SER A C 1
ATOM 4438 O O . SER A 1 564 ? -19.344 29.984 9.25 1 89.81 564 SER A O 1
ATOM 4440 N N . HIS A 1 565 ? -21.203 29.359 10.359 1 87.88 565 HIS A N 1
ATOM 4441 C CA . HIS A 1 565 ? -21.688 28.578 9.227 1 87.88 565 HIS A CA 1
ATOM 4442 C C . HIS A 1 565 ? -21.906 29.453 8 1 87.88 565 HIS A C 1
ATOM 4444 O O . HIS A 1 565 ? -21.609 29.047 6.875 1 87.88 565 HIS A O 1
ATOM 4450 N N . LYS A 1 566 ? -22.438 30.609 8.234 1 89.94 566 LYS A N 1
ATOM 4451 C CA . LYS A 1 566 ? -22.672 31.547 7.152 1 89.94 566 LYS A CA 1
ATOM 4452 C C . LYS A 1 566 ? -21.375 31.953 6.473 1 89.94 566 LYS A C 1
ATOM 4454 O O . LYS A 1 566 ? -21.297 31.984 5.242 1 89.94 566 LYS A O 1
ATOM 4459 N N . GLU A 1 567 ? -20.438 32.281 7.258 1 92.75 567 GLU A N 1
ATOM 4460 C CA . GLU A 1 567 ? -19.125 32.656 6.727 1 92.75 567 GLU A CA 1
ATOM 4461 C C . GLU A 1 567 ? -18.469 31.5 5.988 1 92.75 567 GLU A C 1
ATOM 4463 O O . GLU A 1 567 ? -17.828 31.719 4.953 1 92.75 567 GLU A O 1
ATOM 4468 N N . ALA A 1 568 ? -18.609 30.312 6.551 1 91.81 568 ALA A N 1
ATOM 4469 C CA . ALA A 1 568 ? -18.047 29.125 5.918 1 91.81 568 ALA A CA 1
ATOM 4470 C C . ALA A 1 568 ? -18.672 28.891 4.543 1 91.81 568 ALA A C 1
ATOM 4472 O O . ALA A 1 568 ? -17.969 28.547 3.588 1 91.81 568 ALA A O 1
ATOM 4473 N N . THR A 1 569 ? -19.906 29.047 4.449 1 91.81 569 THR A N 1
ATOM 4474 C CA . THR A 1 569 ? -20.625 28.875 3.191 1 91.81 569 THR A CA 1
ATOM 4475 C C . THR A 1 569 ? -20.188 29.922 2.17 1 91.81 569 THR A C 1
ATOM 4477 O O . THR A 1 569 ? -20.031 29.609 0.986 1 91.81 569 THR A O 1
ATOM 4480 N N . GLU A 1 570 ? -20.062 31.109 2.658 1 93.75 570 GLU A N 1
ATOM 4481 C CA . GLU A 1 570 ? -19.594 32.156 1.773 1 93.75 570 GLU A CA 1
ATOM 4482 C C . GLU A 1 570 ? -18.188 31.859 1.247 1 93.75 570 GLU A C 1
ATOM 4484 O O . GLU A 1 570 ? -17.906 32.062 0.068 1 93.75 570 GLU A O 1
ATOM 4489 N N . LEU A 1 571 ? -17.344 31.469 2.115 1 93.69 571 LEU A N 1
ATOM 4490 C CA . LEU A 1 571 ? -15.992 31.094 1.721 1 93.69 571 LEU A CA 1
ATOM 4491 C C . LEU A 1 571 ? -16.016 29.969 0.685 1 93.69 571 LEU A C 1
ATOM 4493 O O . LEU A 1 571 ? -15.273 30.016 -0.298 1 93.69 571 LEU A O 1
ATOM 4497 N N . GLU A 1 572 ? -16.797 28.938 0.937 1 91.94 572 GLU A N 1
ATOM 4498 C CA . GLU A 1 572 ? -16.938 27.828 -0.014 1 91.94 572 GLU A CA 1
ATOM 4499 C C . GLU A 1 572 ? -17.391 28.344 -1.381 1 91.94 572 GLU A C 1
ATOM 4501 O O . GLU A 1 572 ? -16.859 27.906 -2.412 1 91.94 572 GLU A O 1
ATOM 4506 N N . THR A 1 573 ? -18.328 29.203 -1.364 1 93.56 573 THR A N 1
ATOM 4507 C CA . THR A 1 573 ? -18.828 29.781 -2.6 1 93.56 573 THR A CA 1
ATOM 4508 C C . THR A 1 573 ? -17.734 30.531 -3.336 1 93.56 573 THR A C 1
ATOM 4510 O O . THR A 1 573 ? -17.594 30.422 -4.555 1 93.56 573 THR A O 1
ATOM 4513 N N . ALA A 1 574 ? -17.016 31.281 -2.586 1 93.88 574 ALA A N 1
ATOM 4514 C CA . ALA A 1 574 ? -15.891 32.031 -3.17 1 93.88 574 ALA A CA 1
ATOM 4515 C C . ALA A 1 574 ? -14.898 31.078 -3.842 1 93.88 574 ALA A C 1
ATOM 4517 O O . ALA A 1 574 ? -14.453 31.328 -4.965 1 93.88 574 ALA A O 1
ATOM 4518 N N . LEU A 1 575 ? -14.586 30.047 -3.174 1 91.56 575 LEU A N 1
ATOM 4519 C CA . LEU A 1 575 ? -13.617 29.078 -3.689 1 91.56 575 LEU A CA 1
ATOM 4520 C C . LEU A 1 575 ? -14.156 28.375 -4.938 1 91.56 575 LEU A C 1
ATOM 4522 O O . LEU A 1 575 ? -13.445 28.25 -5.934 1 91.56 575 LEU A O 1
ATOM 4526 N N . LEU A 1 576 ? -15.367 27.953 -4.883 1 89.75 576 LEU A N 1
ATOM 4527 C CA . LEU A 1 576 ? -15.977 27.25 -6.004 1 89.75 576 LEU A CA 1
ATOM 4528 C C . LEU A 1 576 ? -16.062 28.156 -7.23 1 89.75 576 LEU A C 1
ATOM 4530 O O . LEU A 1 576 ? -15.82 27.703 -8.352 1 89.75 576 LEU A O 1
ATOM 4534 N N . GLU A 1 577 ? -16.422 29.391 -6.996 1 90.56 577 GLU A N 1
ATOM 4535 C CA . GLU A 1 577 ? -16.469 30.344 -8.102 1 90.56 577 GLU A CA 1
ATOM 4536 C C . GLU A 1 577 ? -15.086 30.562 -8.695 1 90.56 577 GLU A C 1
ATOM 4538 O O . GLU A 1 577 ? -14.945 30.703 -9.914 1 90.56 577 GLU A O 1
ATOM 4543 N N . SER A 1 578 ? -14.164 30.594 -7.867 1 89.06 578 SER A N 1
ATOM 4544 C CA . SER A 1 578 ? -12.805 30.844 -8.328 1 89.06 578 SER A CA 1
ATOM 4545 C C . SER A 1 578 ? -12.289 29.672 -9.172 1 89.06 578 SER A C 1
ATOM 4547 O O . SER A 1 578 ? -11.492 29.875 -10.094 1 89.06 578 SER A O 1
ATOM 4549 N N . TYR A 1 579 ? -12.734 28.547 -8.898 1 82.06 579 TYR A N 1
ATOM 4550 C CA . TYR A 1 579 ? -12.266 27.359 -9.625 1 82.06 579 TYR A CA 1
ATOM 4551 C C . TYR A 1 579 ? -12.758 27.375 -11.062 1 82.06 579 TYR A C 1
ATOM 4553 O O . TYR A 1 579 ? -12.211 26.688 -11.922 1 82.06 579 TYR A O 1
ATOM 4561 N N . THR A 1 580 ? -13.719 28.078 -11.375 1 83 580 THR A N 1
ATOM 4562 C CA . THR A 1 580 ? -14.234 28.203 -12.734 1 83 580 THR A CA 1
ATOM 4563 C C . THR A 1 580 ? -13.602 29.391 -13.453 1 83 580 THR A C 1
ATOM 4565 O O . THR A 1 580 ? -13.977 29.703 -14.578 1 83 580 THR A O 1
ATOM 4568 N N . SER A 1 581 ? -12.688 30.047 -12.711 1 84.31 581 SER A N 1
ATOM 4569 C CA . SER A 1 581 ? -12 31.203 -13.273 1 84.31 581 SER A CA 1
ATOM 4570 C C . SER A 1 581 ? -10.5 30.953 -13.375 1 84.31 581 SER A C 1
ATOM 4572 O O . SER A 1 581 ? -10.023 29.859 -13.07 1 84.31 581 SER A O 1
ATOM 4574 N N . ASN A 1 582 ? -9.805 31.953 -13.844 1 83.25 582 ASN A N 1
ATOM 4575 C CA . ASN A 1 582 ? -8.359 31.844 -13.945 1 83.25 582 ASN A CA 1
ATOM 4576 C C . ASN A 1 582 ? -7.66 32.406 -12.719 1 83.25 582 ASN A C 1
ATOM 4578 O O . ASN A 1 582 ? -6.43 32.5 -12.68 1 83.25 582 ASN A O 1
ATOM 4582 N N . VAL A 1 583 ? -8.492 32.812 -11.805 1 87.44 583 VAL A N 1
ATOM 4583 C CA . VAL A 1 583 ? -7.961 33.375 -10.555 1 87.44 583 VAL A CA 1
ATOM 4584 C C . VAL A 1 583 ? -8.328 32.438 -9.398 1 87.44 583 VAL A C 1
ATOM 4586 O O . VAL A 1 583 ? -9.5 32.094 -9.219 1 87.44 583 VAL A O 1
ATOM 4589 N N . SER A 1 584 ? -7.324 32.062 -8.648 1 89.06 584 SER A N 1
ATOM 4590 C CA . SER A 1 584 ? -7.566 31.188 -7.504 1 89.06 584 SER A CA 1
ATOM 4591 C C . SER A 1 584 ? -7.699 31.984 -6.219 1 89.06 584 SER A C 1
ATOM 4593 O O . SER A 1 584 ? -6.895 32.875 -5.949 1 89.06 584 SER A O 1
ATOM 4595 N N . LEU A 1 585 ? -8.742 31.734 -5.461 1 93.5 585 LEU A N 1
ATOM 4596 C CA . LEU A 1 585 ? -8.945 32.406 -4.184 1 93.5 585 LEU A CA 1
ATOM 4597 C C . LEU A 1 585 ? -8.578 31.5 -3.02 1 93.5 585 LEU A C 1
ATOM 4599 O O . LEU A 1 585 ? -9.047 31.703 -1.897 1 93.5 585 LEU A O 1
ATOM 4603 N N . VAL A 1 586 ? -7.707 30.531 -3.275 1 90.62 586 VAL A N 1
ATOM 4604 C CA . VAL A 1 586 ? -7.312 29.547 -2.273 1 90.62 586 VAL A CA 1
ATOM 4605 C C . VAL A 1 586 ? -6.559 30.234 -1.138 1 90.62 586 VAL A C 1
ATOM 4607 O O . VAL A 1 586 ? -6.535 29.734 -0.009 1 90.62 586 VAL A O 1
ATOM 4610 N N . HIS A 1 587 ? -5.973 31.391 -1.396 1 92.38 587 HIS A N 1
ATOM 4611 C CA . HIS A 1 587 ? -5.242 32.125 -0.37 1 92.38 587 HIS A CA 1
ATOM 4612 C C . HIS A 1 587 ? -6.168 32.562 0.76 1 92.38 587 HIS A C 1
ATOM 4614 O O . HIS A 1 587 ? -5.707 32.906 1.856 1 92.38 587 HIS A O 1
ATOM 4620 N N . LEU A 1 588 ? -7.488 32.5 0.505 1 93.75 588 LEU A N 1
ATOM 4621 C CA . LEU A 1 588 ? -8.461 32.906 1.51 1 93.75 588 LEU A CA 1
ATOM 4622 C C . LEU A 1 588 ? -8.75 31.766 2.484 1 93.75 588 LEU A C 1
ATOM 4624 O O . LEU A 1 588 ? -9.328 31.984 3.551 1 93.75 588 LEU A O 1
ATOM 4628 N N . LYS A 1 589 ? -8.406 30.578 2.137 1 92.56 589 LYS A N 1
ATOM 4629 C CA . LYS A 1 589 ? -8.68 29.438 3.008 1 92.56 589 LYS A CA 1
ATOM 4630 C C . LYS A 1 589 ? -7.898 29.547 4.316 1 92.56 589 LYS A C 1
ATOM 4632 O O . LYS A 1 589 ? -6.664 29.562 4.312 1 92.56 589 LYS A O 1
ATOM 4637 N N . PRO A 1 590 ? -8.617 29.641 5.395 1 93.94 590 PRO A N 1
ATOM 4638 C CA . PRO A 1 590 ? -7.906 29.75 6.668 1 93.94 590 PRO A CA 1
ATOM 4639 C C . PRO A 1 590 ? -7.262 28.438 7.102 1 93.94 590 PRO A C 1
ATOM 4641 O O . PRO A 1 590 ? -7.609 27.375 6.582 1 93.94 590 PRO A O 1
ATOM 4644 N N . GLY A 1 591 ? -6.355 28.516 7.996 1 94.94 591 GLY A N 1
ATOM 4645 C CA . GLY A 1 591 ? -5.633 27.391 8.547 1 94.94 591 GLY A CA 1
ATOM 4646 C C . GLY A 1 591 ? -4.742 27.766 9.719 1 94.94 591 GLY A C 1
ATOM 4647 O O . GLY A 1 591 ? -4.906 28.828 10.32 1 94.94 591 GLY A O 1
ATOM 4648 N N . TRP A 1 592 ? -3.943 26.891 10.109 1 97.5 592 TRP A N 1
ATOM 4649 C CA . TRP A 1 592 ? -3.02 27.078 11.219 1 97.5 592 TRP A CA 1
ATOM 4650 C C . TRP A 1 592 ? -1.692 26.375 10.953 1 97.5 592 TRP A C 1
ATOM 4652 O O . TRP A 1 592 ? -1.562 25.641 9.969 1 97.5 592 TRP A O 1
ATOM 4662 N N . THR A 1 593 ? -0.689 26.703 11.672 1 97.88 593 THR A N 1
ATOM 4663 C CA . THR A 1 593 ? 0.569 25.969 11.68 1 97.88 593 THR A CA 1
ATOM 4664 C C . THR A 1 593 ? 0.583 24.938 12.812 1 97.88 593 THR A C 1
ATOM 4666 O O . THR A 1 593 ? 0.159 25.234 13.93 1 97.88 593 THR A O 1
ATOM 4669 N N . ARG A 1 594 ? 1.011 23.703 12.469 1 97.75 594 ARG A N 1
ATOM 4670 C CA . ARG A 1 594 ? 0.97 22.625 13.445 1 97.75 594 ARG A CA 1
ATOM 4671 C C . ARG A 1 594 ? 2.34 21.969 13.602 1 97.75 594 ARG A C 1
ATOM 4673 O O . ARG A 1 594 ? 3.057 21.781 12.617 1 97.75 594 ARG A O 1
ATOM 4680 N N . LEU A 1 595 ? 2.742 21.688 14.852 1 97.62 595 LEU A N 1
ATOM 4681 C CA . LEU A 1 595 ? 3.934 20.906 15.156 1 97.62 595 LEU A CA 1
ATOM 4682 C C . LEU A 1 595 ? 3.686 19.984 16.344 1 97.62 595 LEU A C 1
ATOM 4684 O O . LEU A 1 595 ? 2.668 20.094 17.031 1 97.62 595 LEU A O 1
ATOM 4688 N N . ASN A 1 596 ? 4.473 19.031 16.531 1 96.62 596 ASN A N 1
ATOM 4689 C CA . ASN A 1 596 ? 4.395 18.203 17.719 1 96.62 596 ASN A CA 1
ATOM 4690 C C . ASN A 1 596 ? 5.781 17.891 18.281 1 96.62 596 ASN A C 1
ATOM 4692 O O . ASN A 1 596 ? 6.781 18 17.578 1 96.62 596 ASN A O 1
ATOM 4696 N N . LEU A 1 597 ? 5.895 17.672 19.562 1 97.38 597 LEU A N 1
ATOM 4697 C CA . LEU A 1 597 ? 7.105 17.297 20.297 1 97.38 597 LEU A CA 1
ATOM 4698 C C . LEU A 1 597 ? 7.098 15.82 20.641 1 97.38 597 LEU A C 1
ATOM 4700 O O . LEU A 1 597 ? 6.277 15.375 21.453 1 97.38 597 LEU A O 1
ATOM 4704 N N . ASN A 1 598 ? 8.039 15.117 20.078 1 96.12 598 ASN A N 1
ATOM 4705 C CA . ASN A 1 598 ? 8.055 13.672 20.219 1 96.12 598 ASN A CA 1
ATOM 4706 C C . ASN A 1 598 ? 8.836 13.234 21.453 1 96.12 598 ASN A C 1
ATOM 4708 O O . ASN A 1 598 ? 9.742 13.938 21.906 1 96.12 598 ASN A O 1
ATOM 4712 N N . TYR A 1 599 ? 8.609 12.055 21.953 1 95.62 599 TYR A N 1
ATOM 4713 C CA . TYR A 1 599 ? 9.148 11.586 23.234 1 95.62 599 TYR A CA 1
ATOM 4714 C C . TYR A 1 599 ? 10.648 11.32 23.125 1 95.62 599 TYR A C 1
ATOM 4716 O O . TYR A 1 599 ? 11.344 11.273 24.141 1 95.62 599 TYR A O 1
ATOM 4724 N N . PHE A 1 600 ? 11.172 11.133 21.906 1 93.62 600 PHE A N 1
ATOM 4725 C CA . PHE A 1 600 ? 12.586 10.797 21.781 1 93.62 600 PHE A CA 1
ATOM 4726 C C . PHE A 1 600 ? 13.414 12.047 21.5 1 93.62 600 PHE A C 1
ATOM 4728 O O . PHE A 1 600 ? 14.617 11.953 21.25 1 93.62 600 PHE A O 1
ATOM 4735 N N . PHE A 1 601 ? 12.75 13.289 21.516 1 91.94 601 PHE A N 1
ATOM 4736 C CA . PHE A 1 601 ? 13.508 14.523 21.438 1 91.94 601 PHE A CA 1
ATOM 4737 C C . PHE A 1 601 ? 14.367 14.727 22.672 1 91.94 601 PHE A C 1
ATOM 4739 O O . PHE A 1 601 ? 13.977 14.32 23.781 1 91.94 601 PHE A O 1
ATOM 4746 N N . ASP A 1 602 ? 15.453 15.297 22.5 1 85.94 602 ASP A N 1
ATOM 4747 C CA . ASP A 1 602 ? 16.219 15.711 23.672 1 85.94 602 ASP A CA 1
ATOM 4748 C C . ASP A 1 602 ? 15.852 17.125 24.094 1 85.94 602 ASP A C 1
ATOM 4750 O O . ASP A 1 602 ? 15.117 17.828 23.391 1 85.94 602 ASP A O 1
ATOM 4754 N N . ASP A 1 603 ? 16.391 17.547 25.172 1 86.12 603 ASP A N 1
ATOM 4755 C CA . ASP A 1 603 ? 16.062 18.844 25.75 1 86.12 603 ASP A CA 1
ATOM 4756 C C . ASP A 1 603 ? 16.453 19.984 24.828 1 86.12 603 ASP A C 1
ATOM 4758 O O . ASP A 1 603 ? 15.734 20.984 24.719 1 86.12 603 ASP A O 1
ATOM 4762 N N . GLY A 1 604 ? 17.578 19.844 24.266 1 87.25 604 GLY A N 1
ATOM 4763 C CA . GLY A 1 604 ? 18.047 20.859 23.328 1 87.25 604 GLY A CA 1
ATOM 4764 C C . GLY A 1 604 ? 17.109 21.047 22.141 1 87.25 604 GLY A C 1
ATOM 4765 O O . GLY A 1 604 ? 16.875 22.188 21.703 1 87.25 604 GLY A O 1
ATOM 4766 N N . THR A 1 605 ? 16.609 19.953 21.672 1 91.06 605 THR A N 1
ATOM 4767 C CA . THR A 1 605 ? 15.68 20.016 20.547 1 91.06 605 THR A CA 1
ATOM 4768 C C . THR A 1 605 ? 14.383 20.719 20.938 1 91.06 605 THR A C 1
ATOM 4770 O O . THR A 1 605 ? 13.898 21.594 20.219 1 91.06 605 THR A O 1
ATOM 4773 N N . VAL A 1 606 ? 13.859 20.422 22.062 1 93.44 606 VAL A N 1
ATOM 4774 C CA . VAL A 1 606 ? 12.609 21.016 22.531 1 93.44 606 VAL A CA 1
ATOM 4775 C C . VAL A 1 606 ? 12.797 22.516 22.75 1 93.44 606 VAL A C 1
ATOM 4777 O O . VAL A 1 606 ? 11.969 23.312 22.312 1 93.44 606 VAL A O 1
ATOM 4780 N N . ASP A 1 607 ? 13.914 22.875 23.344 1 93.38 607 ASP A N 1
ATOM 4781 C CA . ASP A 1 607 ? 14.219 24.281 23.594 1 93.38 607 ASP A CA 1
ATOM 4782 C C . ASP A 1 607 ? 14.344 25.047 22.266 1 93.38 607 ASP A C 1
ATOM 4784 O O . ASP A 1 607 ? 13.82 26.156 22.141 1 93.38 607 ASP A O 1
ATOM 4788 N N . PHE A 1 608 ? 15.062 24.484 21.375 1 95.12 608 PHE A N 1
ATOM 4789 C CA . PHE A 1 608 ? 15.281 25.094 20.062 1 95.12 608 PHE A CA 1
ATOM 4790 C C . PHE A 1 608 ? 13.961 25.344 19.359 1 95.12 608 PHE A C 1
ATOM 4792 O O . PHE A 1 608 ? 13.734 26.422 18.812 1 95.12 608 PHE A O 1
ATOM 4799 N N . VAL A 1 609 ? 13.055 24.312 19.375 1 97.62 609 VAL A N 1
ATOM 4800 C CA . VAL A 1 609 ? 11.758 24.406 18.719 1 97.62 609 VAL A CA 1
ATOM 4801 C C . VAL A 1 609 ? 10.938 25.547 19.328 1 97.62 609 VAL A C 1
ATOM 4803 O O . VAL A 1 609 ? 10.367 26.359 18.609 1 97.62 609 VAL A O 1
ATOM 4806 N N . LEU A 1 610 ? 10.891 25.625 20.625 1 97.75 610 LEU A N 1
ATOM 4807 C CA . LEU A 1 610 ? 10.094 26.625 21.312 1 97.75 610 LEU A CA 1
ATOM 4808 C C . LEU A 1 610 ? 10.641 28.031 21.062 1 97.75 610 LEU A C 1
ATOM 4810 O O . LEU A 1 610 ? 9.867 28.969 20.812 1 97.75 610 LEU A O 1
ATOM 4814 N N . LYS A 1 611 ? 11.914 28.172 21.047 1 97.94 611 LYS A N 1
ATOM 4815 C CA . LYS A 1 611 ? 12.531 29.469 20.797 1 97.94 611 LYS A CA 1
ATOM 4816 C C . LYS A 1 611 ? 12.297 29.922 19.359 1 97.94 611 LYS A C 1
ATOM 4818 O O . LYS A 1 611 ? 12.117 31.109 19.109 1 97.94 611 LYS A O 1
ATOM 4823 N N . ALA A 1 612 ? 12.359 28.969 18.469 1 98.44 612 ALA A N 1
ATOM 4824 C CA . ALA A 1 612 ? 12.102 29.297 17.078 1 98.44 612 ALA A CA 1
ATOM 4825 C C . ALA A 1 612 ? 10.68 29.812 16.891 1 98.44 612 ALA A C 1
ATOM 4827 O O . ALA A 1 612 ? 10.461 30.812 16.203 1 98.44 612 ALA A O 1
ATOM 4828 N N . VAL A 1 613 ? 9.703 29.125 17.5 1 98.62 613 VAL A N 1
ATOM 4829 C CA . VAL A 1 613 ? 8.305 29.531 17.406 1 98.62 613 VAL A CA 1
ATOM 4830 C C . VAL A 1 613 ? 8.125 30.891 18.047 1 98.62 613 VAL A C 1
ATOM 4832 O O . VAL A 1 613 ? 7.43 31.766 17.516 1 98.62 613 VAL A O 1
ATOM 4835 N N . ASP A 1 614 ? 8.734 31.109 19.188 1 98.25 614 ASP A N 1
ATOM 4836 C CA . ASP A 1 614 ? 8.664 32.375 19.891 1 98.25 614 ASP A CA 1
ATOM 4837 C C . ASP A 1 614 ? 9.227 33.531 19.031 1 98.25 614 ASP A C 1
ATOM 4839 O O . ASP A 1 614 ? 8.641 34.594 18.969 1 98.25 614 ASP A O 1
ATOM 4843 N N . PHE A 1 615 ? 10.328 33.281 18.422 1 98.25 615 PHE A N 1
ATOM 4844 C CA . PHE A 1 615 ? 10.961 34.25 17.562 1 98.25 615 PHE A CA 1
ATOM 4845 C C . PHE A 1 615 ? 10.031 34.656 16.406 1 98.25 615 PHE A C 1
ATOM 4847 O O . PHE A 1 615 ? 9.844 35.844 16.141 1 98.25 615 PHE A O 1
ATOM 4854 N N . VAL A 1 616 ? 9.477 33.688 15.742 1 98.5 616 VAL A N 1
ATOM 4855 C CA . VAL A 1 616 ? 8.625 33.969 14.586 1 98.5 616 VAL A CA 1
ATOM 4856 C C . VAL A 1 616 ? 7.344 34.656 15.031 1 98.5 616 VAL A C 1
ATOM 4858 O O . VAL A 1 616 ? 6.809 35.5 14.328 1 98.5 616 VAL A O 1
ATOM 4861 N N . ALA A 1 617 ? 6.848 34.25 16.219 1 98.38 617 ALA A N 1
ATOM 4862 C CA . ALA A 1 617 ? 5.66 34.906 16.766 1 98.38 617 ALA A CA 1
ATOM 4863 C C . ALA A 1 617 ? 5.926 36.406 17 1 98.38 617 ALA A C 1
ATOM 4865 O O . ALA A 1 617 ? 5.031 37.219 16.844 1 98.38 617 ALA A O 1
ATOM 4866 N N . THR A 1 618 ? 7.117 36.75 17.328 1 97.88 618 THR A N 1
ATOM 4867 C CA . THR A 1 618 ? 7.461 38.125 17.688 1 97.88 618 THR A CA 1
ATOM 4868 C C . THR A 1 618 ? 7.922 38.906 16.453 1 97.88 618 THR A C 1
ATOM 4870 O O . THR A 1 618 ? 7.504 40.031 16.25 1 97.88 618 THR A O 1
ATOM 4873 N N . HIS A 1 619 ? 8.766 38.281 15.633 1 97.94 619 HIS A N 1
ATOM 4874 C CA . HIS A 1 619 ? 9.492 39.031 14.617 1 97.94 619 HIS A CA 1
ATOM 4875 C C . HIS A 1 619 ? 9.133 38.531 13.211 1 97.94 619 HIS A C 1
ATOM 4877 O O . HIS A 1 619 ? 9.562 39.125 12.219 1 97.94 619 HIS A O 1
ATOM 4883 N N . GLY A 1 620 ? 8.352 37.5 13.086 1 97.94 620 GLY A N 1
ATOM 4884 C CA . GLY A 1 620 ? 8.102 36.875 11.797 1 97.94 620 GLY A CA 1
ATOM 4885 C C . GLY A 1 620 ? 7.559 37.844 10.766 1 97.94 620 GLY A C 1
ATOM 4886 O O . GLY A 1 620 ? 7.945 37.812 9.594 1 97.94 620 GLY A O 1
ATOM 4887 N N . TRP A 1 621 ? 6.668 38.75 11.18 1 97.38 621 TRP A N 1
ATOM 4888 C CA . TRP A 1 621 ? 6.031 39.719 10.273 1 97.38 621 TRP A CA 1
ATOM 4889 C C . TRP A 1 621 ? 7.07 40.594 9.602 1 97.38 621 TRP A C 1
ATOM 4891 O O . TRP A 1 621 ? 6.852 41.094 8.492 1 97.38 621 TRP A O 1
ATOM 4901 N N . LYS A 1 622 ? 8.211 40.781 10.18 1 96.31 622 LYS A N 1
ATOM 4902 C CA . LYS A 1 622 ? 9.258 41.656 9.648 1 96.31 622 LYS A CA 1
ATOM 4903 C C . LYS A 1 622 ? 9.93 41.031 8.43 1 96.31 622 LYS A C 1
ATOM 4905 O O . LYS A 1 622 ? 10.57 41.75 7.637 1 96.31 622 LYS A O 1
ATOM 4910 N N . PHE A 1 623 ? 9.789 39.688 8.266 1 94.75 623 PHE A N 1
ATOM 4911 C CA . PHE A 1 623 ? 10.383 39 7.141 1 94.75 623 PHE A CA 1
ATOM 4912 C C . PHE A 1 623 ? 9.375 38.812 6.008 1 94.75 623 PHE A C 1
ATOM 4914 O O . PHE A 1 623 ? 9.734 38.375 4.914 1 94.75 623 PHE A O 1
ATOM 4921 N N . LEU A 1 624 ? 8.117 39.156 6.18 1 95.81 624 LEU A N 1
ATOM 4922 C CA . LEU A 1 624 ? 7.027 38.906 5.246 1 95.81 624 LEU A CA 1
ATOM 4923 C C . LEU A 1 624 ? 7.289 39.594 3.906 1 95.81 624 LEU A C 1
ATOM 4925 O O . LEU A 1 624 ? 6.949 39.062 2.852 1 95.81 624 LEU A O 1
ATOM 4929 N N . PRO A 1 625 ? 7.891 40.75 3.855 1 91.56 625 PRO A N 1
ATOM 4930 C CA . PRO A 1 625 ? 8.141 41.438 2.58 1 91.56 625 PRO A CA 1
ATOM 4931 C C . PRO A 1 625 ? 9.039 40.625 1.65 1 91.56 625 PRO A C 1
ATOM 4933 O O . PRO A 1 625 ? 9.078 40.875 0.443 1 91.56 625 PRO A O 1
ATOM 4936 N N . TYR A 1 626 ? 9.797 39.625 2.217 1 89.5 626 TYR A N 1
ATOM 4937 C CA . TYR A 1 626 ? 10.672 38.781 1.397 1 89.5 626 TYR A CA 1
ATOM 4938 C C . TYR A 1 626 ? 9.891 37.688 0.711 1 89.5 626 TYR A C 1
ATOM 4940 O O . TYR A 1 626 ? 10.453 36.875 -0.044 1 89.5 626 TYR A O 1
ATOM 4948 N N . TYR A 1 627 ? 8.633 37.594 0.958 1 91.38 627 TYR A N 1
ATOM 4949 C CA . TYR A 1 627 ? 7.828 36.5 0.443 1 91.38 627 TYR A CA 1
ATOM 4950 C C . TYR A 1 627 ? 6.691 37 -0.429 1 91.38 627 TYR A C 1
ATOM 4952 O O . TYR A 1 627 ? 6.371 38.188 -0.405 1 91.38 627 TYR A O 1
ATOM 4960 N N . VAL A 1 628 ? 6.148 36.094 -1.269 1 88.31 628 VAL A N 1
ATOM 4961 C CA . VAL A 1 628 ? 5.039 36.406 -2.168 1 88.31 628 VAL A CA 1
ATOM 4962 C C . VAL A 1 628 ? 4.145 35.188 -2.322 1 88.31 628 VAL A C 1
ATOM 4964 O O . VAL A 1 628 ? 4.617 34.031 -2.266 1 88.31 628 VAL A O 1
ATOM 4967 N N . PHE A 1 629 ? 2.881 35.406 -2.367 1 89.12 629 PHE A N 1
ATOM 4968 C CA . PHE A 1 629 ? 1.952 34.312 -2.701 1 89.12 629 PHE A CA 1
ATOM 4969 C C . PHE A 1 629 ? 1.838 34.156 -4.211 1 89.12 629 PHE A C 1
ATOM 4971 O O . PHE A 1 629 ? 1.479 35.094 -4.922 1 89.12 629 PHE A O 1
ATOM 4978 N N . ASN A 1 630 ? 2.16 32.969 -4.656 1 82.38 630 ASN A N 1
ATOM 4979 C CA . ASN A 1 630 ? 2.002 32.625 -6.066 1 82.38 630 ASN A CA 1
ATOM 4980 C C . ASN A 1 630 ? 0.593 32.125 -6.371 1 82.38 630 ASN A C 1
ATOM 4982 O O . ASN A 1 630 ? 0.226 31.016 -5.988 1 82.38 630 ASN A O 1
ATOM 4986 N N . GLU A 1 631 ? -0.177 32.875 -7.098 1 77.62 631 GLU A N 1
ATOM 4987 C CA . GLU A 1 631 ? -1.582 32.562 -7.359 1 77.62 631 GLU A CA 1
ATOM 4988 C C . GLU A 1 631 ? -1.727 31.406 -8.336 1 77.62 631 GLU A C 1
ATOM 4990 O O . GLU A 1 631 ? -2.773 30.75 -8.383 1 77.62 631 GLU A O 1
ATOM 4995 N N . LYS A 1 632 ? -0.716 31.125 -9.078 1 72.81 632 LYS A N 1
ATOM 4996 C CA . LYS A 1 632 ? -0.779 30.031 -10.047 1 72.81 632 LYS A CA 1
ATOM 4997 C C . LYS A 1 632 ? -0.609 28.688 -9.367 1 72.81 632 LYS A C 1
ATOM 4999 O O . LYS A 1 632 ? -1.235 27.703 -9.766 1 72.81 632 LYS A O 1
ATOM 5004 N N . THR A 1 633 ? 0.242 28.656 -8.344 1 76 633 THR A N 1
ATOM 5005 C CA . THR A 1 633 ? 0.515 27.406 -7.672 1 76 633 THR A CA 1
ATOM 5006 C C . THR A 1 633 ? -0.127 27.375 -6.285 1 76 633 THR A C 1
ATOM 5008 O O . THR A 1 633 ? -0.125 26.344 -5.613 1 76 633 THR A O 1
ATOM 5011 N N . ASN A 1 634 ? -0.692 28.516 -5.879 1 82.56 634 ASN A N 1
ATOM 5012 C CA . ASN A 1 634 ? -1.323 28.672 -4.574 1 82.56 634 ASN A CA 1
ATOM 5013 C C . ASN A 1 634 ? -0.339 28.406 -3.439 1 82.56 634 ASN A C 1
ATOM 5015 O O . ASN A 1 634 ? -0.667 27.703 -2.482 1 82.56 634 ASN A O 1
ATOM 5019 N N . GLU A 1 635 ? 0.882 28.906 -3.629 1 84.75 635 GLU A N 1
ATOM 5020 C CA . GLU A 1 635 ? 1.933 28.672 -2.645 1 84.75 635 GLU A CA 1
ATOM 5021 C C . GLU A 1 635 ? 2.656 29.969 -2.287 1 84.75 635 GLU A C 1
ATOM 5023 O O . GLU A 1 635 ? 2.826 30.844 -3.135 1 84.75 635 GLU A O 1
ATOM 5028 N N . TRP A 1 636 ? 3.039 30.078 -1.033 1 89.5 636 TRP A N 1
ATOM 5029 C CA . TRP A 1 636 ? 3.971 31.125 -0.627 1 89.5 636 TRP A CA 1
ATOM 5030 C C . TRP A 1 636 ? 5.398 30.766 -1.032 1 89.5 636 TRP A C 1
ATOM 5032 O O . TRP A 1 636 ? 5.801 29.609 -0.959 1 89.5 636 TRP A O 1
ATOM 5042 N N . MET A 1 637 ? 6.145 31.75 -1.482 1 87.56 637 MET A N 1
ATOM 5043 C CA . MET A 1 637 ? 7.523 31.516 -1.896 1 87.56 637 MET A CA 1
ATOM 5044 C C . MET A 1 637 ? 8.406 32.719 -1.545 1 87.56 637 MET A C 1
ATOM 5046 O O . MET A 1 637 ? 7.922 33.844 -1.473 1 87.56 637 MET A O 1
ATOM 5050 N N . HIS A 1 638 ? 9.656 32.406 -1.31 1 86.44 638 HIS A N 1
ATOM 5051 C CA . HIS A 1 638 ? 10.641 33.469 -1.131 1 86.44 638 HIS A CA 1
ATOM 5052 C C . HIS A 1 638 ? 10.883 34.219 -2.434 1 86.44 638 HIS A C 1
ATOM 5054 O O . HIS A 1 638 ? 11 33.625 -3.496 1 86.44 638 HIS A O 1
ATOM 5060 N N . ARG A 1 639 ? 10.836 35.5 -2.348 1 78.5 639 ARG A N 1
ATOM 5061 C CA . ARG A 1 639 ? 11.078 36.312 -3.52 1 78.5 639 ARG A CA 1
ATOM 5062 C C . ARG A 1 639 ? 12.539 36.25 -3.945 1 78.5 639 ARG A C 1
ATOM 5064 O O . ARG A 1 639 ? 13.43 36.125 -3.104 1 78.5 639 ARG A O 1
ATOM 5071 N N . ARG A 1 640 ? 12.828 36.094 -5.281 1 62.91 640 ARG A N 1
ATOM 5072 C CA . ARG A 1 640 ? 14.203 36.188 -5.773 1 62.91 640 ARG A CA 1
ATOM 5073 C C . ARG A 1 640 ? 14.586 37.625 -6.027 1 62.91 640 ARG A C 1
ATOM 5075 O O . ARG A 1 640 ? 13.797 38.406 -6.582 1 62.91 640 ARG A O 1
ATOM 5082 N N . PHE A 1 641 ? 15.648 38.031 -5.316 1 49.47 641 PHE A N 1
ATOM 5083 C CA . PHE A 1 641 ? 16.125 39.406 -5.527 1 49.47 641 PHE A CA 1
ATOM 5084 C C . PHE A 1 641 ? 17.312 39.406 -6.477 1 49.47 641 PHE A C 1
ATOM 5086 O O . PHE A 1 641 ? 18.156 38.531 -6.43 1 49.47 641 PHE A O 1
ATOM 5093 N N . ASP A 1 642 ? 17.172 39.719 -7.883 1 42.06 642 ASP A N 1
ATOM 5094 C CA . ASP A 1 642 ? 18.312 39.875 -8.789 1 42.06 642 ASP A CA 1
ATOM 5095 C C . ASP A 1 642 ? 19.328 40.875 -8.219 1 42.06 642 ASP A C 1
ATOM 5097 O O . ASP A 1 642 ? 19.062 42.062 -8.109 1 42.06 642 ASP A O 1
ATOM 5101 N N . ALA A 1 643 ? 20.328 40.375 -7.672 1 38.25 643 ALA A N 1
ATOM 5102 C CA . ALA A 1 643 ? 21.391 41.188 -7.117 1 38.25 643 ALA A CA 1
ATOM 5103 C C . ALA A 1 643 ? 22.125 41.938 -8.219 1 38.25 643 ALA A C 1
ATOM 5105 O O . ALA A 1 643 ? 22.922 42.844 -7.938 1 38.25 643 ALA A O 1
ATOM 5106 N N . THR A 1 644 ? 22.438 41.344 -9.367 1 36.84 644 THR A N 1
ATOM 5107 C CA . THR A 1 644 ? 23.328 42.031 -10.312 1 36.84 644 THR A CA 1
ATOM 5108 C C . THR A 1 644 ? 22.797 43.438 -10.625 1 36.84 644 THR A C 1
ATOM 5110 O O . THR A 1 644 ? 23.531 44.25 -11.188 1 36.84 644 THR A O 1
ATOM 5113 N N . GLN A 1 645 ? 21.594 43.625 -11.008 1 32.44 645 GLN A N 1
ATOM 5114 C CA . GLN A 1 645 ? 21.188 45.031 -11.234 1 32.44 645 GLN A CA 1
ATOM 5115 C C . GLN A 1 645 ? 21.094 45.781 -9.922 1 32.44 645 GLN A C 1
ATOM 5117 O O . GLN A 1 645 ? 20.531 45.281 -8.945 1 32.44 645 GLN A O 1
ATOM 5122 N N . LEU A 1 646 ? 22.125 46.656 -9.625 1 32.66 646 LEU A N 1
ATOM 5123 C CA . LEU A 1 646 ? 22.188 47.594 -8.516 1 32.66 646 LEU A CA 1
ATOM 5124 C C . LEU A 1 646 ? 20.781 47.875 -7.984 1 32.66 646 LEU A C 1
ATOM 5126 O O . LEU A 1 646 ? 20.625 48.562 -6.957 1 32.66 646 LEU A O 1
ATOM 5130 N N . ASN A 1 647 ? 19.938 48.219 -8.898 1 28.91 647 ASN A N 1
ATOM 5131 C CA . ASN A 1 647 ? 18.562 48.5 -8.5 1 28.91 647 ASN A CA 1
ATOM 5132 C C . ASN A 1 647 ? 17.891 47.312 -7.84 1 28.91 647 ASN A C 1
ATOM 5134 O O . ASN A 1 647 ? 17.641 46.312 -8.5 1 28.91 647 ASN A O 1
ATOM 5138 N N . LEU A 1 648 ? 18.359 47 -6.723 1 32.19 648 LEU A N 1
ATOM 5139 C CA . LEU A 1 648 ? 17.766 46.094 -5.75 1 32.19 648 LEU A CA 1
ATOM 5140 C C . LEU A 1 648 ? 16.234 46.062 -5.883 1 32.19 648 LEU A C 1
ATOM 5142 O O . LEU A 1 648 ? 15.531 45.938 -4.883 1 32.19 648 LEU A O 1
ATOM 5146 N N . THR A 1 649 ? 15.773 46.812 -6.836 1 28.25 649 THR A N 1
ATOM 5147 C CA . THR A 1 649 ? 14.328 46.656 -6.977 1 28.25 649 THR A CA 1
ATOM 5148 C C . THR A 1 649 ? 13.945 45.219 -7.137 1 28.25 649 THR A C 1
ATOM 5150 O O . THR A 1 649 ? 14.602 44.469 -7.867 1 28.25 649 THR A O 1
ATOM 5153 N N . SER A 1 650 ? 13.508 44.625 -6.129 1 33.22 650 SER A N 1
ATOM 5154 C CA . SER A 1 650 ? 12.781 43.375 -6.195 1 33.22 650 SER A CA 1
ATOM 5155 C C . SER A 1 650 ? 12.18 43.156 -7.578 1 33.22 650 SER A C 1
ATOM 5157 O O . SER A 1 650 ? 11.297 43.875 -8.008 1 33.22 650 SER A O 1
ATOM 5159 N N . GLN A 1 651 ? 12.836 43.406 -8.633 1 29.95 651 GLN A N 1
ATOM 5160 C CA . GLN A 1 651 ? 12.031 42.906 -9.75 1 29.95 651 GLN A CA 1
ATOM 5161 C C . GLN A 1 651 ? 11.562 41.469 -9.5 1 29.95 651 GLN A C 1
ATOM 5163 O O . GLN A 1 651 ? 12.375 40.594 -9.203 1 29.95 651 GLN A O 1
ATOM 5168 N N . ILE A 1 652 ? 10.461 41.312 -8.82 1 35 652 ILE A N 1
ATOM 5169 C CA . ILE A 1 652 ? 9.609 40.125 -8.812 1 35 652 ILE A CA 1
ATOM 5170 C C . ILE A 1 652 ? 9.844 39.344 -10.086 1 35 652 ILE A C 1
ATOM 5172 O O . ILE A 1 652 ? 9.5 39.781 -11.188 1 35 652 ILE A O 1
ATOM 5176 N N . HIS A 1 653 ? 10.969 38.938 -10.438 1 35.12 653 HIS A N 1
ATOM 5177 C CA . HIS A 1 653 ? 10.945 38.094 -11.609 1 35.12 653 HIS A CA 1
ATOM 5178 C C . HIS A 1 653 ? 9.852 37.031 -11.484 1 35.12 653 HIS A C 1
ATOM 5180 O O . HIS A 1 653 ? 9.742 36.344 -10.461 1 35.12 653 HIS A O 1
ATOM 5186 N N . GLU A 1 654 ? 8.789 37.281 -12.164 1 38.75 654 GLU A N 1
ATOM 5187 C CA . GLU A 1 654 ? 7.582 36.469 -12.336 1 38.75 654 GLU A CA 1
ATOM 5188 C C . GLU A 1 654 ? 7.91 34.969 -12.438 1 38.75 654 GLU A C 1
ATOM 5190 O O . GLU A 1 654 ? 7.039 34.125 -12.242 1 38.75 654 GLU A O 1
ATOM 5195 N N . ASN A 1 655 ? 9.055 34.656 -13.086 1 43 655 ASN A N 1
ATOM 5196 C CA . ASN A 1 655 ? 9.18 33.188 -13.18 1 43 655 ASN A CA 1
ATOM 5197 C C . ASN A 1 655 ? 9.586 32.594 -11.844 1 43 655 ASN A C 1
ATOM 5199 O O . ASN A 1 655 ? 10.773 32.531 -11.516 1 43 655 ASN A O 1
ATOM 5203 N N . TYR A 1 656 ? 8.672 32.625 -10.992 1 45.47 656 TYR A N 1
ATOM 5204 C CA . TYR A 1 656 ? 8.844 32.219 -9.609 1 45.47 656 TYR A CA 1
ATOM 5205 C C . TYR A 1 656 ? 9.148 30.719 -9.523 1 45.47 656 TYR A C 1
ATOM 5207 O O . TYR A 1 656 ? 8.242 29.891 -9.641 1 45.47 656 TYR A O 1
ATOM 5215 N N . THR A 1 657 ? 10.352 30.359 -10.094 1 51.78 657 THR A N 1
ATOM 5216 C CA . THR A 1 657 ? 10.695 28.984 -9.719 1 51.78 657 THR A CA 1
ATOM 5217 C C . THR A 1 657 ? 11.078 28.906 -8.242 1 51.78 657 THR A C 1
ATOM 5219 O O . THR A 1 657 ? 11.906 29.688 -7.77 1 51.78 657 THR A O 1
ATOM 5222 N N . SER A 1 658 ? 10.305 28.219 -7.5 1 61.81 658 SER A N 1
ATOM 5223 C CA . SER A 1 658 ? 10.508 28.078 -6.062 1 61.81 658 SER A CA 1
ATOM 5224 C C . SER A 1 658 ? 11.938 27.656 -5.746 1 61.81 658 SER A C 1
ATOM 5226 O O . SER A 1 658 ? 12.562 26.938 -6.527 1 61.81 658 SER A O 1
ATOM 5228 N N . PHE A 1 659 ? 12.578 28.391 -4.953 1 66.62 659 PHE A N 1
ATOM 5229 C CA . PHE A 1 659 ? 13.883 28.016 -4.414 1 66.62 659 PHE A CA 1
ATOM 5230 C C . PHE A 1 659 ? 13.938 26.531 -4.141 1 66.62 659 PHE A C 1
ATOM 5232 O O . PHE A 1 659 ? 14.922 25.859 -4.488 1 66.62 659 PHE A O 1
ATOM 5239 N N . LEU A 1 660 ? 12.906 26.078 -3.682 1 68.31 660 LEU A N 1
ATOM 5240 C CA . LEU A 1 660 ? 12.883 24.656 -3.35 1 68.31 660 LEU A CA 1
ATOM 5241 C C . LEU A 1 660 ? 12.922 23.812 -4.613 1 68.31 660 LEU A C 1
ATOM 5243 O O . LEU A 1 660 ? 13.562 22.75 -4.637 1 68.31 660 LEU A O 1
ATOM 5247 N N . ALA A 1 661 ? 12.273 24.219 -5.609 1 70.19 661 ALA A N 1
ATOM 5248 C CA . ALA A 1 661 ? 12.242 23.484 -6.863 1 70.19 661 ALA A CA 1
ATOM 5249 C C . ALA A 1 661 ? 13.641 23.375 -7.473 1 70.19 661 ALA A C 1
ATOM 5251 O O . ALA A 1 661 ? 13.977 22.359 -8.094 1 70.19 661 ALA A O 1
ATOM 5252 N N . GLN A 1 662 ? 14.391 24.344 -7.219 1 68.38 662 GLN A N 1
ATOM 5253 C CA . GLN A 1 662 ? 15.727 24.406 -7.801 1 68.38 662 GLN A CA 1
ATOM 5254 C C . GLN A 1 662 ? 16.688 23.5 -7.043 1 68.38 662 GLN A C 1
ATOM 5256 O O . GLN A 1 662 ? 17.672 23.016 -7.613 1 68.38 662 GLN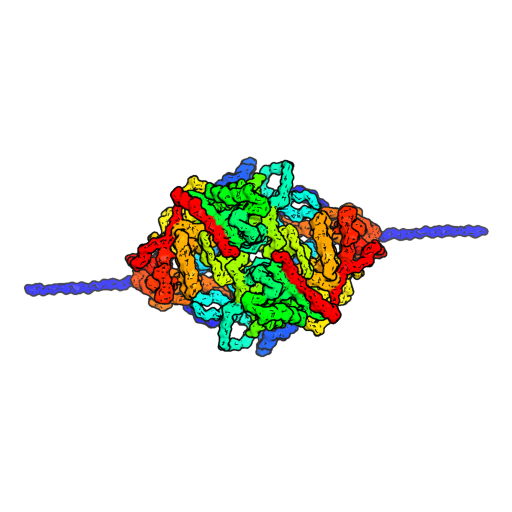 A O 1
ATOM 5261 N N . HIS A 1 663 ? 16.344 23.266 -5.816 1 73.69 663 HIS A N 1
ATOM 5262 C CA . HIS A 1 663 ? 17.344 22.609 -4.992 1 73.69 663 HIS A CA 1
ATOM 5263 C C . HIS A 1 663 ? 16.859 21.234 -4.516 1 73.69 663 HIS A C 1
ATOM 5265 O O . HIS A 1 663 ? 17.484 20.625 -3.652 1 73.69 663 HIS A O 1
ATOM 5271 N N . ARG A 1 664 ? 15.852 20.828 -5.102 1 81.25 664 ARG A N 1
ATOM 5272 C CA . ARG A 1 664 ? 15.359 19.516 -4.715 1 81.25 664 ARG A CA 1
ATOM 5273 C C . ARG A 1 664 ? 16.047 18.422 -5.523 1 81.25 664 ARG A C 1
ATOM 5275 O O . ARG A 1 664 ? 16.578 18.672 -6.602 1 81.25 664 ARG A O 1
ATOM 5282 N N . LYS A 1 665 ? 16.016 17.25 -4.988 1 86 665 LYS A N 1
ATOM 5283 C CA . LYS A 1 665 ? 16.406 16.062 -5.742 1 86 665 LYS A CA 1
ATOM 5284 C C . LYS A 1 665 ? 15.289 15.625 -6.688 1 86 665 LYS A C 1
ATOM 5286 O O . LYS A 1 665 ? 14.109 15.695 -6.336 1 86 665 LYS A O 1
ATOM 5291 N N . LYS A 1 666 ? 15.688 15.227 -7.906 1 89.06 666 LYS A N 1
ATOM 5292 C CA . LYS A 1 666 ? 14.711 14.781 -8.898 1 89.06 666 LYS A CA 1
ATOM 5293 C C . LYS A 1 666 ? 14.945 13.32 -9.281 1 89.06 666 LYS A C 1
ATOM 5295 O O . LYS A 1 666 ? 16.078 12.891 -9.453 1 89.06 666 LYS A O 1
ATOM 5300 N N . LEU A 1 667 ? 13.859 12.562 -9.406 1 90.94 667 LEU A N 1
ATOM 5301 C CA . LEU A 1 667 ? 13.977 11.172 -9.812 1 90.94 667 LEU A CA 1
ATOM 5302 C C . LEU A 1 667 ? 14.438 11.07 -11.266 1 90.94 667 LEU A C 1
ATOM 5304 O O . LEU A 1 667 ? 15 10.047 -11.672 1 90.94 667 LEU A O 1
ATOM 5308 N N . THR A 1 668 ? 14.156 12.102 -12.023 1 87.94 668 THR A N 1
ATOM 5309 C CA . THR A 1 668 ? 14.562 12.117 -13.422 1 87.94 668 THR A CA 1
ATOM 5310 C C . THR A 1 668 ? 16.078 12.125 -13.547 1 87.94 668 THR A C 1
ATOM 5312 O O . THR A 1 668 ? 16.625 11.797 -14.609 1 87.94 668 THR A O 1
ATOM 5315 N N . ASP A 1 669 ? 16.719 12.508 -12.453 1 87.25 669 ASP A N 1
ATOM 5316 C CA . ASP A 1 669 ? 18.188 12.57 -12.461 1 87.25 669 ASP A CA 1
ATOM 5317 C C . ASP A 1 669 ? 18.797 11.188 -12.312 1 87.25 669 ASP A C 1
ATOM 5319 O O . ASP A 1 669 ? 20 11.008 -12.516 1 87.25 669 ASP A O 1
ATOM 5323 N N . VAL A 1 670 ? 18.031 10.227 -11.969 1 91.31 670 VAL A N 1
ATOM 5324 C CA . VAL A 1 670 ? 18.5 8.852 -11.875 1 91.31 670 VAL A CA 1
ATOM 5325 C C . VAL A 1 670 ? 18.594 8.242 -13.273 1 91.31 670 VAL A C 1
ATOM 5327 O O . VAL A 1 670 ? 17.703 8.43 -14.102 1 91.31 670 VAL A O 1
ATOM 5330 N N . THR A 1 671 ? 19.703 7.57 -13.562 1 90.38 671 THR A N 1
ATOM 5331 C CA . THR A 1 671 ? 19.875 6.934 -14.867 1 90.38 671 THR A CA 1
ATOM 5332 C C . THR A 1 671 ? 20.547 5.566 -14.711 1 90.38 671 THR A C 1
ATOM 5334 O O . THR A 1 671 ? 21.234 5.316 -13.727 1 90.38 671 THR A O 1
ATOM 5337 N N . PHE A 1 672 ? 20.297 4.73 -15.672 1 90.69 672 PHE A N 1
ATOM 5338 C CA . PHE A 1 672 ? 20.906 3.406 -15.758 1 90.69 672 PHE A CA 1
ATOM 5339 C C . PHE A 1 672 ? 21.719 3.268 -17.047 1 90.69 672 PHE A C 1
ATOM 5341 O O . PHE A 1 672 ? 22.172 2.174 -17.375 1 90.69 672 PHE A O 1
ATOM 5348 N N . LYS A 1 673 ? 21.906 4.305 -17.703 1 87.38 673 LYS A N 1
ATOM 5349 C CA . LYS A 1 673 ? 22.453 4.309 -19.062 1 87.38 673 LYS A CA 1
ATOM 5350 C C . LYS A 1 673 ? 23.875 3.754 -19.078 1 87.38 673 LYS A C 1
ATOM 5352 O O . LYS A 1 673 ? 24.312 3.189 -20.078 1 87.38 673 LYS A O 1
ATOM 5357 N N . ASN A 1 674 ? 24.578 3.863 -18 1 83 674 ASN A N 1
ATOM 5358 C CA . ASN A 1 674 ? 25.969 3.439 -17.969 1 83 674 ASN A CA 1
ATOM 5359 C C . ASN A 1 674 ? 26.125 2.061 -17.328 1 83 674 ASN A C 1
ATOM 5361 O O . ASN A 1 674 ? 27.219 1.695 -16.875 1 83 674 ASN A O 1
ATOM 5365 N N . GLY A 1 675 ? 25.047 1.364 -17.219 1 79.62 675 GLY A N 1
ATOM 5366 C CA . GLY A 1 675 ? 25.094 -0.019 -16.766 1 79.62 675 GLY A CA 1
ATOM 5367 C C . GLY A 1 675 ? 24.906 -0.164 -15.266 1 79.62 675 GLY A C 1
ATOM 5368 O O . GLY A 1 675 ? 25.016 -1.269 -14.727 1 79.62 675 GLY A O 1
ATOM 5369 N N . HIS A 1 676 ? 24.766 0.945 -14.594 1 81.12 676 HIS A N 1
ATOM 5370 C CA . HIS A 1 676 ? 24.516 0.975 -13.156 1 81.12 676 HIS A CA 1
ATOM 5371 C C . HIS A 1 676 ? 23.609 2.139 -12.781 1 81.12 676 HIS A C 1
ATOM 5373 O O . HIS A 1 676 ? 23.328 3.01 -13.609 1 81.12 676 HIS A O 1
ATOM 5379 N N . LEU A 1 677 ? 23.047 2.066 -11.594 1 83.75 677 LEU A N 1
ATOM 5380 C CA . LEU A 1 677 ? 22.266 3.201 -11.117 1 83.75 677 LEU A CA 1
ATOM 5381 C C . LEU A 1 677 ? 23.172 4.375 -10.766 1 83.75 677 LEU A C 1
ATOM 5383 O O . LEU A 1 677 ? 24.094 4.234 -9.969 1 83.75 677 LEU A O 1
ATOM 5387 N N . GLU A 1 678 ? 22.969 5.438 -11.438 1 84.19 678 GLU A N 1
ATOM 5388 C CA . GLU A 1 678 ? 23.656 6.684 -11.148 1 84.19 678 GLU A CA 1
ATOM 5389 C C . GLU A 1 678 ? 22.703 7.871 -11.164 1 84.19 678 GLU A C 1
ATOM 5391 O O . GLU A 1 678 ? 21.562 7.754 -11.625 1 84.19 678 GLU A O 1
ATOM 5396 N N . PHE A 1 679 ? 23.031 8.945 -10.422 1 82 679 PHE A N 1
ATOM 5397 C CA . PHE A 1 679 ? 22.188 10.141 -10.445 1 82 679 PHE A CA 1
ATOM 5398 C C . PHE A 1 679 ? 23.047 11.406 -10.367 1 82 679 PHE A C 1
ATOM 5400 O O . PHE A 1 679 ? 24.172 11.367 -9.891 1 82 679 PHE A O 1
ATOM 5407 N N . VAL A 1 680 ? 22.562 12.484 -11.039 1 69.19 680 VAL A N 1
ATOM 5408 C CA . VAL A 1 680 ? 23.234 13.773 -11.078 1 69.19 680 VAL A CA 1
ATOM 5409 C C . VAL A 1 680 ? 23.156 14.445 -9.711 1 69.19 680 VAL A C 1
ATOM 5411 O O . VAL A 1 680 ? 22.078 14.57 -9.133 1 69.19 680 VAL A O 1
ATOM 5414 N N . GLU A 1 681 ? 24.328 14.578 -9.086 1 61.59 681 GLU A N 1
ATOM 5415 C CA . GLU A 1 681 ? 24.344 15.289 -7.809 1 61.59 681 GLU A CA 1
ATOM 5416 C C . GLU A 1 681 ? 24.344 16.797 -8.008 1 61.59 681 GLU A C 1
ATOM 5418 O O . GLU A 1 681 ? 25.281 17.344 -8.602 1 61.59 681 GLU A O 1
ATOM 5423 N N . THR A 1 682 ? 23.391 17.391 -8.43 1 50 682 THR A N 1
ATOM 5424 C CA . THR A 1 682 ? 23.453 18.844 -8.617 1 50 682 THR A CA 1
ATOM 5425 C C . THR A 1 682 ? 23.922 19.531 -7.348 1 50 682 THR A C 1
ATOM 5427 O O . THR A 1 682 ? 24.625 20.562 -7.418 1 50 682 THR A O 1
ATOM 5430 N N . PHE A 1 683 ? 23.156 19.406 -6.23 1 50.88 683 PHE A N 1
ATOM 5431 C CA . PHE A 1 683 ? 23.469 20.188 -5.047 1 50.88 683 PHE A CA 1
ATOM 5432 C C . PHE A 1 683 ? 24.188 19.328 -4.008 1 50.88 683 PHE A C 1
ATOM 5434 O O . PHE A 1 683 ? 24.172 18.109 -4.094 1 50.88 683 PHE A O 1
ATOM 5441 N N . GLY A 1 684 ? 24.906 20.031 -3.059 1 45.19 684 GLY A N 1
ATOM 5442 C CA . GLY A 1 684 ? 25.656 19.469 -1.946 1 45.19 684 GLY A CA 1
ATOM 5443 C C . GLY A 1 684 ? 24.953 18.297 -1.3 1 45.19 684 GLY A C 1
ATOM 5444 O O . GLY A 1 684 ? 23.719 18.188 -1.37 1 45.19 684 GLY A O 1
ATOM 5445 N N . LYS A 1 685 ? 25.703 17.266 -1.129 1 48.81 685 LYS A N 1
ATOM 5446 C CA . LYS A 1 685 ? 25.312 16.047 -0.438 1 48.81 685 LYS A CA 1
ATOM 5447 C C . LYS A 1 685 ? 24.469 16.359 0.8 1 48.81 685 LYS A C 1
ATOM 5449 O O . LYS A 1 685 ? 24.891 17.141 1.656 1 48.81 685 LYS A O 1
ATOM 5454 N N . LEU A 1 686 ? 23.156 16.172 0.688 1 49.88 686 LEU A N 1
ATOM 5455 C CA . LEU A 1 686 ? 22.281 16.312 1.851 1 49.88 686 LEU A CA 1
ATOM 5456 C C . LEU A 1 686 ? 22.984 15.805 3.113 1 49.88 686 LEU A C 1
ATOM 5458 O O . LEU A 1 686 ? 22.766 16.344 4.203 1 49.88 686 LEU A O 1
ATOM 5462 N N . HIS A 1 687 ? 23.766 14.672 2.957 1 50.59 687 HIS A N 1
ATOM 5463 C CA . HIS A 1 687 ? 24.312 14.047 4.152 1 50.59 687 HIS A CA 1
ATOM 5464 C C . HIS A 1 687 ? 25.625 14.68 4.562 1 50.59 687 HIS A C 1
ATOM 5466 O O . HIS A 1 687 ? 26.047 14.57 5.715 1 50.59 687 HIS A O 1
ATOM 5472 N N . ASN A 1 688 ? 26.375 15.328 3.527 1 46.62 688 ASN A N 1
ATOM 5473 C CA . ASN A 1 688 ? 27.688 15.805 3.928 1 46.62 688 ASN A CA 1
ATOM 5474 C C . ASN A 1 688 ? 27.625 17.25 4.43 1 46.62 688 ASN A C 1
ATOM 5476 O O . ASN A 1 688 ? 27.062 18.109 3.77 1 46.62 688 ASN A O 1
ATOM 5480 N N . MET A 1 689 ? 27.781 17.281 5.742 1 54.16 689 MET A N 1
ATOM 5481 C CA . MET A 1 689 ? 27.875 18.609 6.34 1 54.16 689 MET A CA 1
ATOM 5482 C C . MET A 1 689 ? 28.625 19.562 5.414 1 54.16 689 MET A C 1
ATOM 5484 O O . MET A 1 689 ? 29.828 19.422 5.215 1 54.16 689 MET A O 1
ATOM 5488 N N . GLU A 1 690 ? 27.766 20.109 4.652 1 58.12 690 GLU A N 1
ATOM 5489 C CA . GLU A 1 690 ? 28.344 21.172 3.838 1 58.12 690 GLU A CA 1
ATOM 5490 C C . GLU A 1 690 ? 29.125 22.156 4.695 1 58.12 690 GLU A C 1
ATOM 5492 O O . GLU A 1 690 ? 28.766 22.422 5.844 1 58.12 690 GLU A O 1
ATOM 5497 N N . PRO A 1 691 ? 30.266 22.422 4.34 1 52.75 691 PRO A N 1
ATOM 5498 C CA . PRO A 1 691 ? 31.109 23.297 5.145 1 52.75 691 PRO A CA 1
ATOM 5499 C C . PRO A 1 691 ? 30.359 24.5 5.719 1 52.75 691 PRO A C 1
ATOM 5501 O O . PRO A 1 691 ? 30.656 24.953 6.824 1 52.75 691 PRO A O 1
ATOM 5504 N N . ASN A 1 692 ? 29.391 24.969 5.102 1 59.69 692 ASN A N 1
ATOM 5505 C CA . ASN A 1 692 ? 28.688 26.156 5.59 1 59.69 692 ASN A CA 1
ATOM 5506 C C . ASN A 1 692 ? 27.391 25.781 6.293 1 59.69 692 ASN A C 1
ATOM 5508 O O . ASN A 1 692 ? 26.469 26.609 6.41 1 59.69 692 ASN A O 1
ATOM 5512 N N . THR A 1 693 ? 27.469 24.672 6.73 1 73.5 693 THR A N 1
ATOM 5513 C CA . THR A 1 693 ? 26.328 24.219 7.508 1 73.5 693 THR A CA 1
ATOM 5514 C C . THR A 1 693 ? 26.375 24.781 8.922 1 73.5 693 THR A C 1
ATOM 5516 O O . THR A 1 693 ? 27.422 24.766 9.57 1 73.5 693 THR A O 1
ATOM 5519 N N . ILE A 1 694 ? 25.297 25.453 9.305 1 74.62 694 ILE A N 1
ATOM 5520 C CA . ILE A 1 694 ? 25.156 25.844 10.695 1 74.62 694 ILE A CA 1
ATOM 5521 C C . ILE A 1 694 ? 24.703 24.656 11.531 1 74.62 694 ILE A C 1
ATOM 5523 O O . ILE A 1 694 ? 23.562 24.203 11.398 1 74.62 694 ILE A O 1
ATOM 5527 N N . HIS A 1 695 ? 25.484 24.219 12.406 1 75.81 695 HIS A N 1
ATOM 5528 C CA . HIS A 1 695 ? 25.344 22.859 12.898 1 75.81 695 HIS A CA 1
ATOM 5529 C C . HIS A 1 695 ? 24.578 22.812 14.211 1 75.81 695 HIS A C 1
ATOM 5531 O O . HIS A 1 695 ? 23.906 21.828 14.516 1 75.81 695 HIS A O 1
ATOM 5537 N N . THR A 1 696 ? 24.734 23.906 14.953 1 84 696 THR A N 1
ATOM 5538 C CA . THR A 1 696 ? 24.141 23.797 16.281 1 84 696 THR A CA 1
ATOM 5539 C C . THR A 1 696 ? 22.906 24.672 16.422 1 84 696 THR A C 1
ATOM 5541 O O . THR A 1 696 ? 22.797 25.703 15.742 1 84 696 THR A O 1
ATOM 5544 N N . TYR A 1 697 ? 22.094 24.297 17.312 1 90.75 697 TYR A N 1
ATOM 5545 C CA . TYR A 1 697 ? 20.875 25.062 17.547 1 90.75 697 TYR A CA 1
ATOM 5546 C C . TYR A 1 697 ? 21.203 26.484 18.016 1 90.75 697 TYR A C 1
ATOM 5548 O O . TYR A 1 697 ? 20.562 27.438 17.578 1 90.75 697 TYR A O 1
ATOM 5556 N N . SER A 1 698 ? 22.172 26.562 18.828 1 91.19 698 SER A N 1
ATOM 5557 C CA . SER A 1 698 ? 22.594 27.875 19.312 1 91.19 698 SER A CA 1
ATOM 5558 C C . SER A 1 698 ? 23.094 28.75 18.172 1 91.19 698 SER A C 1
ATOM 5560 O O . SER A 1 698 ? 22.797 29.938 18.109 1 91.19 698 SER A O 1
ATOM 5562 N N . ALA A 1 699 ? 23.844 28.125 17.297 1 91.06 699 ALA A N 1
ATOM 5563 C CA . ALA A 1 699 ? 24.375 28.859 16.141 1 91.06 699 ALA A CA 1
ATOM 5564 C C . ALA A 1 699 ? 23.266 29.297 15.203 1 91.06 699 ALA A C 1
ATOM 5566 O O . ALA A 1 699 ? 23.328 30.359 14.594 1 91.06 699 ALA A O 1
ATOM 5567 N N . ILE A 1 700 ? 22.281 28.484 15.07 1 93.94 700 ILE A N 1
ATOM 5568 C CA . ILE A 1 700 ? 21.141 28.828 14.219 1 93.94 700 ILE A CA 1
ATOM 5569 C C . ILE A 1 700 ? 20.391 30.016 14.812 1 93.94 700 ILE A C 1
ATOM 5571 O O . ILE A 1 700 ? 20.031 30.953 14.094 1 93.94 700 ILE A O 1
ATOM 5575 N N . LEU A 1 701 ? 20.188 30.047 16.125 1 95.25 701 LEU A N 1
ATOM 5576 C CA . LEU A 1 701 ? 19.484 31.141 16.797 1 95.25 701 LEU A CA 1
ATOM 5577 C C . LEU A 1 701 ? 20.25 32.438 16.656 1 95.25 701 LEU A C 1
ATOM 5579 O O . LEU A 1 701 ? 19.656 33.5 16.406 1 95.25 701 LEU A O 1
ATOM 5583 N N . ASP A 1 702 ? 21.547 32.312 16.766 1 94.19 702 ASP A N 1
ATOM 5584 C CA . ASP A 1 702 ? 22.391 33.5 16.609 1 94.19 702 ASP A CA 1
ATOM 5585 C C . ASP A 1 702 ? 22.328 34.031 15.172 1 94.19 702 ASP A C 1
ATOM 5587 O O . ASP A 1 702 ? 22.281 35.25 14.945 1 94.19 702 ASP A O 1
ATOM 5591 N N . ASP A 1 703 ? 22.391 33.094 14.336 1 92.19 703 ASP A N 1
ATOM 5592 C CA . ASP A 1 703 ? 22.328 33.438 12.914 1 92.19 703 ASP A CA 1
ATOM 5593 C C . ASP A 1 703 ? 21.031 34.156 12.578 1 92.19 703 ASP A C 1
ATOM 5595 O O . ASP A 1 703 ? 21.031 35.125 11.828 1 92.19 703 ASP A O 1
ATOM 5599 N N . VAL A 1 704 ? 19.922 33.75 13.094 1 94.94 704 VAL A N 1
ATOM 5600 C CA . VAL A 1 704 ? 18.609 34.312 12.805 1 94.94 704 VAL A CA 1
ATOM 5601 C C . VAL A 1 704 ? 18.516 35.719 13.406 1 94.94 704 VAL A C 1
ATOM 5603 O O . VAL A 1 704 ? 17.922 36.625 12.805 1 94.94 704 VAL A O 1
ATOM 5606 N N . GLU A 1 705 ? 19.109 35.969 14.531 1 95.19 705 GLU A N 1
ATOM 5607 C CA . GLU A 1 705 ? 19.156 37.312 15.125 1 95.19 705 GLU A CA 1
ATOM 5608 C C . GLU A 1 705 ? 19.938 38.281 14.242 1 95.19 705 GLU A C 1
ATOM 5610 O O . GLU A 1 705 ? 19.578 39.438 14.109 1 95.19 705 GLU A O 1
ATOM 5615 N N . SER A 1 706 ? 20.953 37.688 13.711 1 92.19 706 SER A N 1
ATOM 5616 C CA . SER A 1 706 ? 21.75 38.5 12.789 1 92.19 706 SER A CA 1
ATOM 5617 C C . SER A 1 706 ? 20.953 38.844 11.539 1 92.19 706 SER A C 1
ATOM 5619 O O . SER A 1 706 ? 21.047 39.969 11.039 1 92.19 706 SER A O 1
ATOM 5621 N N . LEU A 1 707 ? 20.219 37.906 11.055 1 91.31 707 LEU A N 1
ATOM 5622 C CA . LEU A 1 707 ? 19.391 38.156 9.883 1 91.31 707 LEU A CA 1
ATOM 5623 C C . LEU A 1 707 ? 18.328 39.188 10.18 1 91.31 707 LEU A C 1
ATOM 5625 O O . LEU A 1 707 ? 17.984 40 9.312 1 91.31 707 LEU A O 1
ATOM 5629 N N . LEU A 1 708 ? 17.812 39.219 11.406 1 94 708 LEU A N 1
ATOM 5630 C CA . LEU A 1 708 ? 16.828 40.219 11.82 1 94 708 LEU A CA 1
ATOM 5631 C C . LEU A 1 708 ? 17.438 41.594 11.805 1 94 708 LEU A C 1
ATOM 5633 O O . LEU A 1 708 ? 16.828 42.562 11.32 1 94 708 LEU A O 1
ATOM 5637 N N . LYS A 1 709 ? 18.641 41.688 12.297 1 91.5 709 LYS A N 1
ATOM 5638 C CA . LYS A 1 709 ? 19.328 42.969 12.32 1 91.5 709 LYS A CA 1
ATOM 5639 C C . LYS A 1 709 ? 19.562 43.5 10.906 1 91.5 709 LYS A C 1
ATOM 5641 O O . LYS A 1 709 ? 19.344 44.656 10.633 1 91.5 709 LYS A O 1
ATOM 5646 N N . VAL A 1 710 ? 19.922 42.562 10.125 1 85.69 710 VAL A N 1
ATOM 5647 C CA . VAL A 1 710 ? 20.188 42.938 8.734 1 85.69 710 VAL A CA 1
ATOM 5648 C C . VAL A 1 710 ? 18.891 43.375 8.062 1 85.69 710 VAL A C 1
ATOM 5650 O O . VAL A 1 710 ? 18.891 44.375 7.305 1 85.69 710 VAL A O 1
ATOM 5653 N N . THR A 1 711 ? 17.828 42.719 8.289 1 86.75 711 THR A N 1
ATOM 5654 C CA . THR A 1 711 ? 16.531 43.031 7.723 1 86.75 711 THR A CA 1
ATOM 5655 C C . THR A 1 711 ? 16.094 44.438 8.156 1 86.75 711 THR A C 1
ATOM 5657 O O . THR A 1 711 ? 15.625 45.25 7.34 1 86.75 711 THR A O 1
ATOM 5660 N N . MET A 1 712 ? 16.344 44.781 9.383 1 88.44 712 MET A N 1
ATOM 5661 C CA . MET A 1 712 ? 15.953 46.062 9.914 1 88.44 712 MET A CA 1
ATOM 5662 C C . MET A 1 712 ? 16.797 47.188 9.297 1 88.44 712 MET A C 1
ATOM 5664 O O . MET A 1 712 ? 16.297 48.281 9.023 1 88.44 712 MET A O 1
ATOM 5668 N N . GLU A 1 713 ? 17.984 46.875 9 1 83.94 713 GLU A N 1
ATOM 5669 C CA . GLU A 1 713 ? 18.875 47.844 8.367 1 83.94 713 GLU A CA 1
ATOM 5670 C C . GLU A 1 713 ? 18.484 48.094 6.918 1 83.94 713 GLU A C 1
ATOM 5672 O O . GLU A 1 713 ? 18.516 49.219 6.457 1 83.94 713 GLU A O 1
ATOM 5677 N N . ILE A 1 714 ? 18.109 47.062 6.301 1 79.38 714 ILE A N 1
ATOM 5678 C CA . ILE A 1 714 ? 17.719 47.156 4.902 1 79.38 714 ILE A CA 1
ATOM 5679 C C . ILE A 1 714 ? 16.469 48.031 4.777 1 79.38 714 ILE A C 1
ATOM 5681 O O . ILE A 1 714 ? 16.375 48.875 3.875 1 79.38 714 ILE A O 1
ATOM 5685 N N . VAL A 1 715 ? 15.57 47.938 5.605 1 79.94 715 VAL A N 1
ATOM 5686 C CA . VAL A 1 715 ? 14.297 48.656 5.539 1 79.94 715 VAL A CA 1
ATOM 5687 C C . VAL A 1 715 ? 14.508 50.125 5.914 1 79.94 715 VAL A C 1
ATOM 5689 O O . VAL A 1 715 ? 13.844 51 5.371 1 79.94 715 VAL A O 1
ATOM 5692 N N . LYS A 1 716 ? 15.438 50.406 6.746 1 77.5 716 LYS A N 1
ATOM 5693 C CA . LYS A 1 716 ? 15.664 51.781 7.23 1 77.5 716 LYS A CA 1
ATOM 5694 C C . LYS A 1 716 ? 16.531 52.562 6.262 1 77.5 716 LYS A C 1
ATOM 5696 O O . LYS A 1 716 ? 16.469 53.781 6.223 1 77.5 716 LYS A O 1
ATOM 5701 N N . ASP A 1 717 ? 17.359 51.875 5.641 1 72 717 ASP A N 1
ATOM 5702 C CA . ASP A 1 717 ? 18.312 52.562 4.781 1 72 717 ASP A CA 1
ATOM 5703 C C . ASP A 1 717 ? 17.609 53.156 3.566 1 72 717 ASP A C 1
ATOM 5705 O O . ASP A 1 717 ? 16.953 52.469 2.803 1 72 717 ASP A O 1
ATOM 5709 N N . LYS A 1 718 ? 17.5 54.531 3.469 1 59.56 718 LYS A N 1
ATOM 5710 C CA . LYS A 1 718 ? 16.891 55.312 2.4 1 59.56 718 LYS A CA 1
ATOM 5711 C C . LYS A 1 718 ? 17.438 54.906 1.035 1 59.56 718 LYS A C 1
ATOM 5713 O O . LYS A 1 718 ? 16.703 54.938 0.037 1 59.56 718 LYS A O 1
ATOM 5718 N N . HIS A 1 719 ? 18.656 54.594 0.962 1 53.78 719 HIS A N 1
ATOM 5719 C CA . HIS A 1 719 ? 19.281 54.188 -0.295 1 53.78 719 HIS A CA 1
ATOM 5720 C C . HIS A 1 719 ? 18.812 52.812 -0.735 1 53.78 719 HIS A C 1
ATOM 5722 O O . HIS A 1 719 ? 18.719 52.531 -1.934 1 53.78 719 HIS A O 1
ATOM 5728 N N . ASN A 1 720 ? 18.406 52 0.21 1 50.31 720 ASN A N 1
ATOM 5729 C CA . ASN A 1 720 ? 18.031 50.625 -0.065 1 50.31 720 ASN A CA 1
ATOM 5730 C C . ASN A 1 720 ? 16.531 50.5 -0.302 1 50.31 720 ASN A C 1
ATOM 5732 O O . ASN A 1 720 ? 16.062 49.406 -0.684 1 50.31 720 ASN A O 1
ATOM 5736 N N . GLN A 1 721 ? 15.844 51.562 0.118 1 51.88 721 GLN A N 1
ATOM 5737 C CA . GLN A 1 721 ? 14.398 51.562 -0.051 1 51.88 721 GLN A CA 1
ATOM 5738 C C . GLN A 1 721 ? 14.008 51.281 -1.502 1 51.88 721 GLN A C 1
ATOM 5740 O O . GLN A 1 721 ? 12.859 50.938 -1.792 1 51.88 721 GLN A O 1
ATOM 5745 N N . THR A 1 722 ? 15 51.312 -2.291 1 50.53 722 THR A N 1
ATOM 5746 C CA . THR A 1 722 ? 14.734 51.094 -3.709 1 50.53 722 THR A CA 1
ATOM 5747 C C . THR A 1 722 ? 14.586 49.625 -4.023 1 50.53 722 THR A C 1
ATOM 5749 O O . THR A 1 722 ? 14.039 49.25 -5.062 1 50.53 722 THR A O 1
ATOM 5752 N N . TYR A 1 723 ? 14.938 48.812 -2.979 1 58 723 TYR A N 1
ATOM 5753 C CA . TYR A 1 723 ? 14.984 47.406 -3.355 1 58 723 TYR A CA 1
ATOM 5754 C C . TYR A 1 723 ? 13.703 46.688 -2.943 1 58 723 TYR A C 1
ATOM 5756 O O . TYR A 1 723 ? 13.25 45.781 -3.627 1 58 723 TYR A O 1
ATOM 5764 N N . LEU A 1 724 ? 13.227 47.094 -1.914 1 71.44 724 LEU A N 1
ATOM 5765 C CA . LEU A 1 724 ? 12.008 46.438 -1.445 1 71.44 724 LEU A CA 1
ATOM 5766 C C . LEU A 1 724 ? 10.797 47.344 -1.639 1 71.44 724 LEU A C 1
ATOM 5768 O O . LEU A 1 724 ? 10.445 48.125 -0.743 1 71.44 724 LEU A O 1
ATOM 5772 N N . ILE A 1 725 ? 10.336 47.344 -2.902 1 75.69 725 ILE A N 1
ATOM 5773 C CA . ILE A 1 725 ? 9.148 48.125 -3.221 1 75.69 725 ILE A CA 1
ATOM 5774 C C . ILE A 1 725 ? 7.957 47.188 -3.441 1 75.69 725 ILE A C 1
ATOM 5776 O O . ILE A 1 725 ? 7.992 46.312 -4.324 1 75.69 725 ILE A O 1
ATOM 5780 N N . LEU A 1 726 ? 7.027 47.312 -2.527 1 85.06 726 LEU A N 1
ATOM 5781 C CA . LEU A 1 726 ? 5.785 46.562 -2.641 1 85.06 726 LEU A CA 1
ATOM 5782 C C . LEU A 1 726 ? 4.582 47.5 -2.713 1 85.06 726 LEU A C 1
ATOM 5784 O O . LEU A 1 726 ? 4.551 48.531 -2.031 1 85.06 726 LEU A O 1
ATOM 5788 N N . ASP A 1 727 ? 3.76 47.188 -3.713 1 87.31 727 ASP A N 1
ATOM 5789 C CA . ASP A 1 727 ? 2.557 48 -3.908 1 87.31 727 ASP A CA 1
ATOM 5790 C C . ASP A 1 727 ? 1.306 47.219 -3.502 1 87.31 727 ASP A C 1
ATOM 5792 O O . ASP A 1 727 ? 1.037 46.125 -4.039 1 87.31 727 ASP A O 1
ATOM 5796 N N . TYR A 1 728 ? 0.569 47.812 -2.65 1 90.75 728 TYR A N 1
ATOM 5797 C CA . TYR A 1 728 ? -0.63 47.188 -2.115 1 90.75 728 TYR A CA 1
ATOM 5798 C C . TYR A 1 728 ? -1.625 46.875 -3.229 1 90.75 728 TYR A C 1
ATOM 5800 O O . TYR A 1 728 ? -2.172 45.781 -3.289 1 90.75 728 TYR A O 1
ATOM 5808 N N . ASP A 1 729 ? -1.929 47.812 -4.094 1 89.75 729 ASP A N 1
ATOM 5809 C CA . ASP A 1 729 ? -2.938 47.656 -5.137 1 89.75 729 ASP A CA 1
ATOM 5810 C C . ASP A 1 729 ? -2.537 46.562 -6.121 1 89.75 729 ASP A C 1
ATOM 5812 O O . ASP A 1 729 ? -3.385 45.781 -6.586 1 89.75 729 ASP A O 1
ATOM 5816 N N . SER A 1 730 ? -1.294 46.531 -6.391 1 88.56 730 SER A N 1
ATOM 5817 C CA . SER A 1 730 ? -0.787 45.469 -7.277 1 88.56 730 SER A CA 1
ATOM 5818 C C . SER A 1 730 ? -0.927 44.094 -6.645 1 88.56 730 SER A C 1
ATOM 5820 O O . SER A 1 730 ? -1.193 43.125 -7.34 1 88.56 730 SER A O 1
ATOM 5822 N N . GLU A 1 731 ? -0.648 44.062 -5.375 1 90.44 731 GLU A N 1
ATOM 5823 C CA . GLU A 1 731 ? -0.773 42.812 -4.652 1 90.44 731 GLU A CA 1
ATOM 5824 C C . GLU A 1 731 ? -2.223 42.344 -4.613 1 90.44 731 GLU A C 1
ATOM 5826 O O . GLU A 1 731 ? -2.498 41.156 -4.801 1 90.44 731 GLU A O 1
ATOM 5831 N N . ILE A 1 732 ? -3.133 43.188 -4.441 1 91.75 732 ILE A N 1
ATOM 5832 C CA . ILE A 1 732 ? -4.559 42.875 -4.402 1 91.75 732 ILE A CA 1
ATOM 5833 C C . ILE A 1 732 ? -5.016 42.406 -5.777 1 91.75 732 ILE A C 1
ATOM 5835 O O . ILE A 1 732 ? -5.797 41.438 -5.883 1 91.75 732 ILE A O 1
ATOM 5839 N N . GLU A 1 733 ? -4.562 43.031 -6.785 1 90.88 733 GLU A N 1
ATOM 5840 C CA . GLU A 1 733 ? -4.922 42.625 -8.141 1 90.88 733 GLU A CA 1
ATOM 5841 C C . GLU A 1 733 ? -4.414 41.219 -8.461 1 90.88 733 GLU A C 1
ATOM 5843 O O . GLU A 1 733 ? -5.082 40.469 -9.164 1 90.88 733 GLU A O 1
ATOM 5848 N N . LYS A 1 734 ? -3.33 40.969 -7.977 1 88.31 734 LYS A N 1
ATOM 5849 C CA . LYS A 1 734 ? -2.76 39.625 -8.203 1 88.31 734 LYS A CA 1
ATOM 5850 C C . LYS A 1 734 ? -3.557 38.562 -7.465 1 88.31 734 LYS A C 1
ATOM 5852 O O . LYS A 1 734 ? -3.76 37.469 -7.988 1 88.31 734 LYS A O 1
ATOM 5857 N N . LEU A 1 735 ? -3.982 38.875 -6.289 1 92.44 735 LEU A N 1
ATOM 5858 C CA . LEU A 1 735 ? -4.641 37.906 -5.422 1 92.44 735 LEU A CA 1
ATOM 5859 C C . LEU A 1 735 ? -6.094 37.688 -5.832 1 92.44 735 LEU A C 1
ATOM 5861 O O . LEU A 1 735 ? -6.629 36.594 -5.73 1 92.44 735 LEU A O 1
ATOM 5865 N N . PHE A 1 736 ? -6.727 38.781 -6.301 1 93.94 736 PHE A N 1
ATOM 5866 C CA . PHE A 1 736 ? -8.164 38.719 -6.531 1 93.94 736 PHE A CA 1
ATOM 5867 C C . PHE A 1 736 ? -8.477 38.844 -8.016 1 93.94 736 PHE A C 1
ATOM 5869 O O . PHE A 1 736 ? -9.625 38.688 -8.43 1 93.94 736 PHE A O 1
ATOM 5876 N N . GLY A 1 737 ? -7.477 39.062 -8.789 1 90.12 737 GLY A N 1
ATOM 5877 C CA . GLY A 1 737 ? -7.699 39.281 -10.211 1 90.12 737 GLY A CA 1
ATOM 5878 C C . GLY A 1 737 ? -8.203 40.688 -10.531 1 90.12 737 GLY A C 1
ATOM 5879 O O . GLY A 1 737 ? -8.398 41.5 -9.633 1 90.12 737 GLY A O 1
ATOM 5880 N N . ASP A 1 738 ? -8.414 40.844 -11.859 1 89.88 738 ASP A N 1
ATOM 5881 C CA . ASP A 1 738 ? -8.938 42.125 -12.344 1 89.88 738 ASP A CA 1
ATOM 5882 C C . ASP A 1 738 ? -10.359 42.344 -11.836 1 89.88 738 ASP A C 1
ATOM 5884 O O . ASP A 1 738 ? -11.266 41.562 -12.133 1 89.88 738 ASP A O 1
ATOM 5888 N N . GLU A 1 739 ? -10.461 43.5 -11.156 1 90.06 739 GLU A N 1
ATOM 5889 C CA . GLU A 1 739 ? -11.75 43.781 -10.523 1 90.06 739 GLU A CA 1
ATOM 5890 C C . GLU A 1 739 ? -12.836 44 -11.57 1 90.06 739 GLU A C 1
ATOM 5892 O O . GLU A 1 739 ? -14.008 43.688 -11.328 1 90.06 739 GLU A O 1
ATOM 5897 N N . LYS A 1 740 ? -12.5 44.375 -12.727 1 90.94 740 LYS A N 1
ATOM 5898 C CA . LYS A 1 740 ? -13.469 44.625 -13.789 1 90.94 740 LYS A CA 1
ATOM 5899 C C . LYS A 1 740 ? -13.922 43.344 -14.453 1 90.94 740 LYS A C 1
ATOM 5901 O O . LYS A 1 740 ? -15.039 43.25 -14.969 1 90.94 740 LYS A O 1
ATOM 5906 N N . VAL A 1 741 ? -13.062 42.375 -14.352 1 89.75 741 VAL A N 1
ATOM 5907 C CA . VAL A 1 741 ? -13.336 41.125 -15.031 1 89.75 741 VAL A CA 1
ATOM 5908 C C . VAL A 1 741 ? -14.031 40.156 -14.07 1 89.75 741 VAL A C 1
ATOM 5910 O O . VAL A 1 741 ? -15.055 39.562 -14.414 1 89.75 741 VAL A O 1
ATOM 5913 N N . HIS A 1 742 ? -13.555 40.031 -12.844 1 88.94 742 HIS A N 1
ATOM 5914 C CA . HIS A 1 742 ? -14.016 39 -11.945 1 88.94 742 HIS A CA 1
ATOM 5915 C C . HIS A 1 742 ? -14.812 39.562 -10.789 1 88.94 742 HIS A C 1
ATOM 5917 O O . HIS A 1 742 ? -15.75 38.938 -10.297 1 88.94 742 HIS A O 1
ATOM 5923 N N . GLY A 1 743 ? -14.391 40.781 -10.344 1 90.31 743 GLY A N 1
ATOM 5924 C CA . GLY A 1 743 ? -15.047 41.438 -9.219 1 90.31 743 GLY A CA 1
ATOM 5925 C C . GLY A 1 743 ? -14.812 40.719 -7.898 1 90.31 743 GLY A C 1
ATOM 5926 O O . GLY A 1 743 ? -15.609 40.875 -6.965 1 90.31 743 GLY A O 1
ATOM 5927 N N . PHE A 1 744 ? -13.82 39.969 -7.711 1 92.75 744 PHE A N 1
ATOM 5928 C CA . PHE A 1 744 ? -13.633 39.125 -6.551 1 92.75 744 PHE A CA 1
ATOM 5929 C C . PHE A 1 744 ? -13.25 39.938 -5.324 1 92.75 744 PHE A C 1
ATOM 5931 O O . PHE A 1 744 ? -13.625 39.594 -4.199 1 92.75 744 PHE A O 1
ATOM 5938 N N . ASN A 1 745 ? -12.477 40.969 -5.48 1 92.94 745 ASN A N 1
ATOM 5939 C CA . ASN A 1 745 ? -12.094 41.781 -4.324 1 92.94 745 ASN A CA 1
ATOM 5940 C C . ASN A 1 745 ? -13.305 42.469 -3.684 1 92.94 745 ASN A C 1
ATOM 5942 O O . ASN A 1 745 ? -13.414 42.5 -2.457 1 92.94 745 ASN A O 1
ATOM 5946 N N . LYS A 1 746 ? -14.164 43 -4.465 1 92.06 746 LYS A N 1
ATOM 5947 C CA . LYS A 1 746 ? -15.375 43.625 -3.957 1 92.06 746 LYS A CA 1
ATOM 5948 C C . LYS A 1 746 ? -16.297 42.594 -3.293 1 92.06 746 LYS A C 1
ATOM 5950 O O . LYS A 1 746 ? -16.891 42.875 -2.256 1 92.06 746 LYS A O 1
ATOM 5955 N N . LYS A 1 747 ? -16.359 41.469 -3.896 1 92.81 747 LYS A N 1
ATOM 5956 C CA . LYS A 1 747 ? -17.297 40.438 -3.438 1 92.81 747 LYS A CA 1
ATOM 5957 C C . LYS A 1 747 ? -16.766 39.719 -2.205 1 92.81 747 LYS A C 1
ATOM 5959 O O . LYS A 1 747 ? -17.516 39.406 -1.286 1 92.81 747 LYS A O 1
ATOM 5964 N N . TYR A 1 748 ? -15.438 39.406 -2.234 1 94.06 748 TYR A N 1
ATOM 5965 C CA . TYR A 1 748 ? -14.922 38.438 -1.249 1 94.06 748 TYR A CA 1
ATOM 5966 C C . TYR A 1 748 ? -13.727 39.031 -0.509 1 94.06 748 TYR A C 1
ATOM 5968 O O . TYR A 1 748 ? -13.156 38.406 0.373 1 94.06 748 TYR A O 1
ATOM 5976 N N . GLY A 1 749 ? -13.281 40.25 -0.778 1 92.31 749 GLY A N 1
ATOM 5977 C CA . GLY A 1 749 ? -12.117 40.844 -0.158 1 92.31 749 GLY A CA 1
ATOM 5978 C C . GLY A 1 749 ? -12.211 40.906 1.355 1 92.31 749 GLY A C 1
ATOM 5979 O O . GLY A 1 749 ? -11.188 40.844 2.045 1 92.31 749 GLY A O 1
ATOM 5980 N N . HIS A 1 750 ? -13.445 41 1.86 1 91.38 750 HIS A N 1
ATOM 5981 C CA . HIS A 1 750 ? -13.664 41.125 3.299 1 91.38 750 HIS A CA 1
ATOM 5982 C C . HIS A 1 750 ? -13.344 39.812 4.008 1 91.38 750 HIS A C 1
ATOM 5984 O O . HIS A 1 750 ? -13.203 39.781 5.234 1 91.38 750 HIS A O 1
ATOM 5990 N N . LEU A 1 751 ? -13.195 38.75 3.275 1 93.75 751 LEU A N 1
ATOM 5991 C CA . LEU A 1 751 ? -12.914 37.438 3.854 1 93.75 751 LEU A CA 1
ATOM 5992 C C . LEU A 1 751 ? -11.422 37.281 4.137 1 93.75 751 LEU A C 1
ATOM 5994 O O . LEU A 1 751 ? -11.008 36.312 4.793 1 93.75 751 LEU A O 1
ATOM 5998 N N . ARG A 1 752 ? -10.578 38.219 3.684 1 94.12 752 ARG A N 1
ATOM 5999 C CA . ARG A 1 752 ? -9.141 38.094 3.934 1 94.12 752 ARG A CA 1
ATOM 6000 C C . ARG A 1 752 ? -8.836 38.25 5.418 1 94.12 752 ARG A C 1
ATOM 6002 O O . ARG A 1 752 ? -9.305 39.188 6.066 1 94.12 752 ARG A O 1
ATOM 6009 N N . TRP A 1 753 ? -8.055 37.406 5.949 1 94.62 753 TRP A N 1
ATOM 6010 C CA . TRP A 1 753 ? -7.832 37.375 7.391 1 94.62 753 TRP A CA 1
ATOM 6011 C C . TRP A 1 753 ? -6.348 37.5 7.719 1 94.62 753 TRP A C 1
ATOM 6013 O O . TRP A 1 753 ? -5.965 37.5 8.891 1 94.62 753 TRP A O 1
ATOM 6023 N N . TYR A 1 754 ? -5.48 37.719 6.801 1 95.44 754 TYR A N 1
ATOM 6024 C CA . TYR A 1 754 ? -4.043 37.688 7.039 1 95.44 754 TYR A CA 1
ATOM 6025 C C . TYR A 1 754 ? -3.375 38.938 6.527 1 95.44 754 TYR A C 1
ATOM 6027 O O . TYR A 1 754 ? -3.924 39.656 5.672 1 95.44 754 TYR A O 1
ATOM 6035 N N . LEU A 1 755 ? -2.152 39.188 7.004 1 95.31 755 LEU A N 1
ATOM 6036 C CA . LEU A 1 755 ? -1.335 40.344 6.668 1 95.31 755 LEU A CA 1
ATOM 6037 C C . LEU A 1 755 ? -0.655 40.156 5.316 1 95.31 755 LEU A C 1
ATOM 6039 O O . LEU A 1 755 ? -0.162 39.094 5.012 1 95.31 755 LEU A O 1
ATOM 6043 N N . LEU A 1 756 ? -0.61 41.25 4.512 1 95.19 756 LEU A N 1
ATOM 6044 C CA . LEU A 1 756 ? 0.066 41.188 3.219 1 95.19 756 LEU A CA 1
ATOM 6045 C C . LEU A 1 756 ? 1.506 41.688 3.342 1 95.19 756 LEU A C 1
ATOM 6047 O O . LEU A 1 756 ? 1.823 42.469 4.23 1 95.19 756 LEU A O 1
ATOM 6051 N N . PRO A 1 757 ? 2.389 41.25 2.434 1 94 757 PRO A N 1
ATOM 6052 C CA . PRO A 1 757 ? 3.768 41.75 2.426 1 94 757 PRO A CA 1
ATOM 6053 C C . PRO A 1 757 ? 3.85 43.281 2.348 1 94 757 PRO A C 1
ATOM 6055 O O . PRO A 1 757 ? 4.656 43.875 3.051 1 94 757 PRO A O 1
ATOM 6058 N N . SER A 1 758 ? 3.033 43.938 1.542 1 93.12 758 SER A N 1
ATOM 6059 C CA . SER A 1 758 ? 3.041 45.406 1.39 1 93.12 758 SER A CA 1
ATOM 6060 C C . SER A 1 758 ? 2.627 46.094 2.684 1 93.12 758 SER A C 1
ATOM 6062 O O . SER A 1 758 ? 3.17 47.156 3.031 1 93.12 758 SER A O 1
ATOM 6064 N N . GLU A 1 759 ? 1.674 45.5 3.336 1 94.06 759 GLU A N 1
ATOM 6065 C CA . GLU A 1 759 ? 1.236 46.062 4.617 1 94.06 759 GLU A CA 1
ATOM 6066 C C . GLU A 1 759 ? 2.332 45.938 5.672 1 94.06 759 GLU A C 1
ATOM 6068 O O . GLU A 1 759 ? 2.553 46.844 6.449 1 94.06 759 GLU A O 1
ATOM 6073 N N . ALA A 1 760 ? 2.992 44.812 5.719 1 95.06 760 ALA A N 1
ATOM 6074 C CA . ALA A 1 760 ? 4.102 44.594 6.645 1 95.06 760 ALA A CA 1
ATOM 6075 C C . ALA A 1 760 ? 5.219 45.594 6.391 1 95.06 760 ALA A C 1
ATOM 6077 O O . ALA A 1 760 ? 5.828 46.125 7.336 1 95.06 760 ALA A O 1
ATOM 6078 N N . LEU A 1 761 ? 5.52 45.812 5.145 1 91.88 761 LEU A N 1
ATOM 6079 C CA . LEU A 1 761 ? 6.559 46.781 4.789 1 91.88 761 LEU A CA 1
ATOM 6080 C C . LEU A 1 761 ? 6.188 48.188 5.27 1 91.88 761 LEU A C 1
ATOM 6082 O O . LEU A 1 761 ? 7.039 48.906 5.77 1 91.88 761 LEU A O 1
ATOM 6086 N N . LEU A 1 762 ? 4.926 48.562 5.074 1 92.44 762 LEU A N 1
ATOM 6087 C CA . LEU A 1 762 ? 4.457 49.844 5.559 1 92.44 762 LEU A CA 1
ATOM 6088 C C . LEU A 1 762 ? 4.609 49.969 7.074 1 92.44 762 LEU A C 1
ATOM 6090 O O . LEU A 1 762 ? 5.047 50.969 7.594 1 92.44 762 LEU A O 1
ATOM 6094 N N . ASP A 1 763 ? 4.25 48.906 7.738 1 93.06 763 ASP A N 1
ATOM 6095 C CA . ASP A 1 763 ? 4.395 48.875 9.188 1 93.06 763 ASP A CA 1
ATOM 6096 C C . ASP A 1 763 ? 5.855 49.031 9.602 1 93.06 763 ASP A C 1
ATOM 6098 O O . ASP A 1 763 ? 6.16 49.719 10.586 1 93.06 763 ASP A O 1
ATOM 6102 N N . LEU A 1 764 ? 6.77 48.375 8.859 1 91.62 764 LEU A N 1
ATOM 6103 C CA . LEU A 1 764 ? 8.203 48.438 9.141 1 91.62 764 LEU A CA 1
ATOM 6104 C C . LEU A 1 764 ? 8.719 49.875 8.961 1 91.62 764 LEU A C 1
ATOM 6106 O O . LEU A 1 764 ? 9.633 50.281 9.68 1 91.62 764 LEU A O 1
ATOM 6110 N N . LYS A 1 765 ? 8.133 50.531 8.078 1 88.69 765 LYS A N 1
ATOM 6111 C CA . LYS A 1 765 ? 8.562 51.906 7.766 1 88.69 765 LYS A CA 1
ATOM 6112 C C . LYS A 1 765 ? 7.844 52.906 8.641 1 88.69 765 LYS A C 1
ATOM 6114 O O . LYS A 1 765 ? 8.125 54.125 8.562 1 88.69 765 LYS A O 1
ATOM 6119 N N . GLY A 1 766 ? 6.859 52.531 9.359 1 88.69 766 GLY A N 1
ATOM 6120 C CA . GLY A 1 766 ? 6.078 53.438 10.211 1 88.69 766 GLY A CA 1
ATOM 6121 C C . GLY A 1 766 ? 5.062 54.25 9.438 1 88.69 766 GLY A C 1
ATOM 6122 O O . GLY A 1 766 ? 4.734 55.375 9.828 1 88.69 766 GLY A O 1
ATOM 6123 N N . LYS A 1 767 ? 4.664 53.75 8.305 1 88.75 767 LYS A N 1
ATOM 6124 C CA . LYS A 1 767 ? 3.666 54.406 7.469 1 88.75 767 LYS A CA 1
ATOM 6125 C C . LYS A 1 767 ? 2.291 53.781 7.645 1 88.75 767 LYS A C 1
ATOM 6127 O O . LYS A 1 767 ? 2.188 52.562 7.922 1 88.75 767 LYS A O 1
ATOM 6132 N N . PRO A 1 768 ? 1.295 54.531 7.5 1 88.06 768 PRO A N 1
ATOM 6133 C CA . PRO A 1 768 ? -0.05 54 7.652 1 88.06 768 PRO A CA 1
ATOM 6134 C C . PRO A 1 768 ? -0.448 53.062 6.492 1 88.06 768 PRO A C 1
ATOM 6136 O O . PRO A 1 768 ? -0.102 53.344 5.34 1 88.06 768 PRO A O 1
ATOM 6139 N N . ARG A 1 769 ? -1.259 52.062 6.801 1 87.19 769 ARG A N 1
ATOM 6140 C CA . ARG A 1 769 ? -1.801 51.156 5.785 1 87.19 769 ARG A CA 1
ATOM 6141 C C . ARG A 1 769 ? -2.924 51.812 5.004 1 87.19 769 ARG A C 1
ATOM 6143 O O . ARG A 1 769 ? -3.508 52.812 5.469 1 87.19 769 ARG A O 1
ATOM 6150 N N . LYS A 1 770 ? -3.133 51.406 3.838 1 75.19 770 LYS A N 1
ATOM 6151 C CA . LYS A 1 770 ? -4.254 51.906 3.062 1 75.19 770 LYS A CA 1
ATOM 6152 C C . LYS A 1 770 ? -5.586 51.562 3.705 1 75.19 770 LYS A C 1
ATOM 6154 O O . LYS A 1 770 ? -5.719 50.469 4.305 1 75.19 770 LYS A O 1
ATOM 6159 N N . GLU A 1 771 ? -6.555 52.5 4.004 1 58.84 771 GLU A N 1
ATOM 6160 C CA . GLU A 1 771 ? -7.809 52.5 4.754 1 58.84 771 GLU A CA 1
ATOM 6161 C C . GLU A 1 771 ? -8.586 51.188 4.516 1 58.84 771 GLU A C 1
ATOM 6163 O O . GLU A 1 771 ? -9.227 50.656 5.434 1 58.84 771 GLU A O 1
ATOM 6168 N N . GLN A 1 772 ? -8.797 50.781 3.422 1 53.19 772 GLN A N 1
ATOM 6169 C CA . GLN A 1 772 ? -9.711 49.688 3.18 1 53.19 772 GLN A CA 1
ATOM 6170 C C . GLN A 1 772 ? -9.297 48.438 3.953 1 53.19 772 GLN A C 1
ATOM 6172 O O . GLN A 1 772 ? -10.125 47.562 4.258 1 53.19 772 GLN A O 1
ATOM 6177 N N . ALA A 1 773 ? -8.086 48.312 4.328 1 51.03 773 ALA A N 1
ATOM 6178 C CA . ALA A 1 773 ? -7.57 47.125 5.008 1 51.03 773 ALA A CA 1
ATOM 6179 C C . ALA A 1 773 ? -8.07 47.062 6.449 1 51.03 773 ALA A C 1
ATOM 6181 O O . ALA A 1 773 ? -8.141 46 7.039 1 51.03 773 ALA A O 1
ATOM 6182 N N . LEU A 1 774 ? -8.5 48.25 7.164 1 46.53 774 LEU A N 1
ATOM 6183 C CA . LEU A 1 774 ? -8.641 48.406 8.609 1 46.53 774 LEU A CA 1
ATOM 6184 C C . LEU A 1 774 ? -10.023 48 9.07 1 46.53 774 LEU A C 1
ATOM 6186 O O . LEU A 1 774 ? -10.234 47.719 10.258 1 46.53 774 LEU A O 1
ATOM 6190 N N . LYS A 1 775 ? -11.125 48.281 8.352 1 49.03 775 LYS A N 1
ATOM 6191 C CA . LYS A 1 775 ? -12.445 48.156 8.969 1 49.03 775 LYS A CA 1
ATOM 6192 C C . LYS A 1 775 ? -12.922 46.719 8.992 1 49.03 775 LYS A C 1
ATOM 6194 O O . LYS A 1 775 ? -14.07 46.438 9.336 1 49.03 775 LYS A O 1
ATOM 6199 N N . MET A 1 776 ? -12.125 45.75 8.617 1 52.5 776 MET A N 1
ATOM 6200 C CA . MET A 1 776 ? -12.758 44.469 8.352 1 52.5 776 MET A CA 1
ATOM 6201 C C . MET A 1 776 ? -12.695 43.562 9.578 1 52.5 776 MET A C 1
ATOM 6203 O O . MET A 1 776 ? -11.641 43.438 10.211 1 52.5 776 MET A O 1
ATOM 6207 N N . GLU A 1 777 ? -13.945 43.406 10.227 1 65.38 777 GLU A N 1
ATOM 6208 C CA . GLU A 1 777 ? -13.992 42.281 11.156 1 65.38 777 GLU A CA 1
ATOM 6209 C C . GLU A 1 777 ? -13.367 41.031 10.539 1 65.38 777 GLU A C 1
ATOM 6211 O O . GLU A 1 777 ? -13.727 40.625 9.43 1 65.38 777 GLU A O 1
ATOM 6216 N N . THR A 1 778 ? -12.234 40.625 11.156 1 81.12 778 THR A N 1
ATOM 6217 C CA . THR A 1 778 ? -11.492 39.5 10.594 1 81.12 778 THR A CA 1
ATOM 6218 C C . THR A 1 778 ? -12.344 38.219 10.594 1 81.12 778 THR A C 1
ATOM 6220 O O . THR A 1 778 ? -13.156 38 11.5 1 81.12 778 THR A O 1
ATOM 6223 N N . LEU A 1 779 ? -12.336 37.531 9.617 1 89.19 779 LEU A N 1
ATOM 6224 C CA . LEU A 1 779 ? -12.969 36.25 9.445 1 89.19 779 LEU A CA 1
ATOM 6225 C C . LEU A 1 779 ? -12.586 35.281 10.578 1 89.19 779 LEU A C 1
ATOM 6227 O O . LEU A 1 779 ? -13.438 34.531 11.078 1 89.19 779 LEU A O 1
ATOM 6231 N N . VAL A 1 780 ? -11.344 35.406 11.07 1 93.94 780 VAL A N 1
ATOM 6232 C CA . VAL A 1 780 ? -10.797 34.469 12.055 1 93.94 780 VAL A CA 1
ATOM 6233 C C . VAL A 1 780 ? -10.883 35.094 13.453 1 93.94 780 VAL A C 1
ATOM 6235 O O . VAL A 1 780 ? -10.281 36.125 13.719 1 93.94 780 VAL A O 1
ATOM 6238 N N . LYS A 1 781 ? -11.68 34.531 14.266 1 93.19 781 LYS A N 1
ATOM 6239 C CA . LYS A 1 781 ? -11.82 34.844 15.688 1 93.19 781 LYS A CA 1
ATOM 6240 C C . LYS A 1 781 ? -11.695 33.594 16.547 1 93.19 781 LYS A C 1
ATOM 6242 O O . LYS A 1 781 ? -12.695 33.031 16.984 1 93.19 781 LYS A O 1
ATOM 6247 N N . PRO A 1 782 ? -10.453 33.25 16.859 1 94.69 782 PRO A N 1
ATOM 6248 C CA . PRO A 1 782 ? -10.203 31.953 17.469 1 94.69 782 PRO A CA 1
ATOM 6249 C C . PRO A 1 782 ? -11.031 31.734 18.734 1 94.69 782 PRO A C 1
ATOM 6251 O O . PRO A 1 782 ? -11.195 32.656 19.547 1 94.69 782 PRO A O 1
ATOM 6254 N N . LYS A 1 783 ? -11.492 30.562 18.891 1 94.81 783 LYS A N 1
ATOM 6255 C CA . LYS A 1 783 ? -12.281 30.125 20.031 1 94.81 783 LYS A CA 1
ATOM 6256 C C . LYS A 1 783 ? -11.461 30.156 21.328 1 94.81 783 LYS A C 1
ATOM 6258 O O . LYS A 1 783 ? -10.281 29.812 21.328 1 94.81 783 LYS A O 1
ATOM 6263 N N . ILE A 1 784 ? -12.109 30.562 22.391 1 92.81 784 ILE A N 1
ATOM 6264 C CA . ILE A 1 784 ? -11.438 30.656 23.688 1 92.81 784 ILE A CA 1
ATOM 6265 C C . ILE A 1 784 ? -11.945 29.547 24.609 1 92.81 784 ILE A C 1
ATOM 6267 O O . ILE A 1 784 ? -13.141 29.25 24.641 1 92.81 784 ILE A O 1
ATOM 6271 N N . TYR A 1 785 ? -11.047 28.891 25.281 1 94.69 785 TYR A N 1
ATOM 6272 C CA . TYR A 1 785 ? -11.383 27.844 26.266 1 94.69 785 TYR A CA 1
ATOM 6273 C C . TYR A 1 785 ? -11.031 28.297 27.672 1 94.69 785 TYR A C 1
ATOM 6275 O O . TYR A 1 785 ? -10.062 29.031 27.875 1 94.69 785 TYR A O 1
ATOM 6283 N N . PRO A 1 786 ? -11.68 27.844 28.75 1 95.88 786 PRO A N 1
ATOM 6284 C CA . PRO A 1 786 ? -12.961 27.141 28.625 1 95.88 786 PRO A CA 1
ATOM 6285 C C . PRO A 1 786 ? -14.039 27.984 27.969 1 95.88 786 PRO A C 1
ATOM 6287 O O . PRO A 1 786 ? -14.062 29.219 28.141 1 95.88 786 PRO A O 1
ATOM 6290 N N . THR A 1 787 ? -14.852 27.344 27.297 1 94.5 787 THR A N 1
ATOM 6291 C CA . THR A 1 787 ? -15.922 28.047 26.594 1 94.5 787 THR A CA 1
ATOM 6292 C C . THR A 1 787 ? -17.062 28.375 27.562 1 94.5 787 THR A C 1
ATOM 6294 O O . THR A 1 787 ? -17.219 27.719 28.594 1 94.5 787 THR A O 1
ATOM 6297 N N . SER A 1 788 ? -17.859 29.375 27.203 1 92.5 788 SER A N 1
ATOM 6298 C CA . SER A 1 788 ? -18.953 29.797 28.078 1 92.5 788 SER A CA 1
ATOM 6299 C C . SER A 1 788 ? -20.062 28.75 28.109 1 92.5 788 SER A C 1
ATOM 6301 O O . SER A 1 788 ? -20.297 28.047 27.125 1 92.5 788 SER A O 1
ATOM 6303 N N . ASP A 1 789 ? -20.75 28.688 29.25 1 91.44 789 ASP A N 1
ATOM 6304 C CA . ASP A 1 789 ? -21.875 27.781 29.391 1 91.44 789 ASP A CA 1
ATOM 6305 C C . ASP A 1 789 ? -22.984 28.125 28.391 1 91.44 789 ASP A C 1
ATOM 6307 O O . ASP A 1 789 ? -23.688 27.234 27.906 1 91.44 789 ASP A O 1
ATOM 6311 N N . GLU A 1 790 ? -23.094 29.328 28.156 1 89.69 790 GLU A N 1
ATOM 6312 C CA . GLU A 1 790 ? -24.094 29.797 27.203 1 89.69 790 GLU A CA 1
ATOM 6313 C C . GLU A 1 790 ? -23.828 29.25 25.797 1 89.69 790 GLU A C 1
ATOM 6315 O O . GLU A 1 790 ? -24.75 28.812 25.109 1 89.69 790 GLU A O 1
ATOM 6320 N N . TYR A 1 791 ? -22.625 29.297 25.5 1 89.38 791 TYR A N 1
ATOM 6321 C CA . TYR A 1 791 ? -22.25 28.781 24.188 1 89.38 791 TYR A CA 1
ATOM 6322 C C . TYR A 1 791 ? -22.531 27.281 24.094 1 89.38 791 TYR A C 1
ATOM 6324 O O . TYR A 1 791 ? -23.078 26.797 23.094 1 89.38 791 TYR A O 1
ATOM 6332 N N . VAL A 1 792 ? -22.172 26.562 25.078 1 91 792 VAL A N 1
ATOM 6333 C CA . VAL A 1 792 ? -22.344 25.109 25.094 1 91 792 VAL A CA 1
ATOM 6334 C C . VAL A 1 792 ? -23.828 24.781 25.031 1 91 792 VAL A C 1
ATOM 6336 O O . VAL A 1 792 ? -24.234 23.875 24.281 1 91 792 VAL A O 1
ATOM 6339 N N . SER A 1 793 ? -24.625 25.5 25.75 1 88.75 793 SER A N 1
ATOM 6340 C CA . SER A 1 793 ? -26.062 25.281 25.766 1 88.75 793 SER A CA 1
ATOM 6341 C C . SER A 1 793 ? -26.672 25.547 24.391 1 88.75 793 SER A C 1
ATOM 6343 O O . SER A 1 793 ? -27.578 24.844 23.953 1 88.75 793 SER A O 1
ATOM 6345 N N . HIS A 1 794 ? -26.188 26.5 23.797 1 85.88 794 HIS A N 1
ATOM 6346 C CA . HIS A 1 794 ? -26.656 26.844 22.469 1 85.88 794 HIS A CA 1
ATOM 6347 C C . HIS A 1 794 ? -26.344 25.734 21.453 1 85.88 794 HIS A C 1
ATOM 6349 O O . HIS A 1 794 ? -27.172 25.391 20.625 1 85.88 794 HIS A O 1
ATOM 6355 N N . GLN A 1 795 ? -25.188 25.281 21.547 1 84.88 795 GLN A N 1
ATOM 6356 C CA . GLN A 1 795 ? -24.781 24.203 20.641 1 84.88 795 GLN A CA 1
ATOM 6357 C C . GLN A 1 795 ? -25.578 22.938 20.906 1 84.88 795 GLN A C 1
ATOM 6359 O O . GLN A 1 795 ? -25.859 22.156 19.984 1 84.88 795 GLN A O 1
ATOM 6364 N N . PHE A 1 796 ? -25.906 22.688 22.062 1 84.44 796 PHE A N 1
ATOM 6365 C CA . PHE A 1 796 ? -26.656 21.516 22.484 1 84.44 796 PHE A CA 1
ATOM 6366 C C . PHE A 1 796 ? -28.016 21.469 21.797 1 84.44 796 PHE A C 1
ATOM 6368 O O . PHE A 1 796 ? -28.469 20.406 21.391 1 84.44 796 PHE A O 1
ATOM 6375 N N . ILE A 1 797 ? -28.547 22.641 21.547 1 72.94 797 ILE A N 1
ATOM 6376 C CA . ILE A 1 797 ? -29.891 22.734 20.984 1 72.94 797 ILE A CA 1
ATOM 6377 C C . ILE A 1 797 ? -29.828 22.656 19.453 1 72.94 797 ILE A C 1
ATOM 6379 O O . ILE A 1 797 ? -30.719 22.094 18.828 1 72.94 797 ILE A O 1
ATOM 6383 N N . LYS A 1 798 ? -28.875 23.109 18.766 1 72.75 798 LYS A N 1
ATOM 6384 C CA . LYS A 1 798 ? -28.734 23.219 17.312 1 72.75 798 LYS A CA 1
ATOM 6385 C C . LYS A 1 798 ? -28.562 21.844 16.688 1 72.75 798 LYS A C 1
ATOM 6387 O O . LYS A 1 798 ? -28.906 21.656 15.516 1 72.75 798 LYS A O 1
ATOM 6392 N N . GLU A 1 799 ? -28.719 20.953 17.156 1 63.56 799 GLU A N 1
ATOM 6393 C CA . GLU A 1 799 ? -28.5 19.609 16.625 1 63.56 799 GLU A CA 1
ATOM 6394 C C . GLU A 1 799 ? -27.734 19.656 15.305 1 63.56 799 GLU A C 1
ATOM 6396 O O . GLU A 1 799 ? -28.266 20.125 14.289 1 63.56 799 GLU A O 1
ATOM 6401 N N . LEU A 1 800 ? -26.516 19.281 15.203 1 65.94 800 LEU A N 1
ATOM 6402 C CA . LEU A 1 800 ? -25.672 19.312 14.016 1 65.94 800 LEU A CA 1
ATOM 6403 C C . LEU A 1 800 ? -25.844 18.016 13.203 1 65.94 800 LEU A C 1
ATOM 6405 O O . LEU A 1 800 ? -25.078 17.062 13.383 1 65.94 800 LEU A O 1
ATOM 6409 N N . LEU A 1 801 ? -26.953 18 12.352 1 70.81 801 LEU A N 1
ATOM 6410 C CA . LEU A 1 801 ? -27.359 16.828 11.578 1 70.81 801 LEU A CA 1
ATOM 6411 C C . LEU A 1 801 ? -27.031 17.016 10.102 1 70.81 801 LEU A C 1
ATOM 6413 O O . LEU A 1 801 ? -27.297 18.078 9.531 1 70.81 801 LEU A O 1
ATOM 6417 N N . TYR A 1 802 ? -26.219 16.172 9.625 1 68.88 802 TYR A N 1
ATOM 6418 C CA . TYR A 1 802 ? -26.031 16.047 8.18 1 68.88 802 TYR A CA 1
ATOM 6419 C C . TYR A 1 802 ? -26.828 14.883 7.625 1 68.88 802 TYR A C 1
ATOM 6421 O O . TYR A 1 802 ? -26.828 13.789 8.195 1 68.88 802 TYR A O 1
ATOM 6429 N N . PHE A 1 803 ? -27.609 15.195 6.578 1 62.25 803 PHE A N 1
ATOM 6430 C CA . PHE A 1 803 ? -28.312 14.148 5.855 1 62.25 803 PHE A CA 1
ATOM 6431 C C . PHE A 1 803 ? -28.312 14.414 4.355 1 62.25 803 PHE A C 1
ATOM 6433 O O . PHE A 1 803 ? -28.656 15.516 3.916 1 62.25 803 PHE A O 1
ATOM 6440 N N . SER A 1 804 ? -27.531 13.438 3.658 1 58.44 804 SER A N 1
ATOM 6441 C CA . SER A 1 804 ? -27.516 13.602 2.209 1 58.44 804 SER A CA 1
ATOM 6442 C C . SER A 1 804 ? -28.859 13.266 1.59 1 58.44 804 SER A C 1
ATOM 6444 O O . SER A 1 804 ? -29.422 12.203 1.846 1 58.44 804 SER A O 1
ATOM 6446 N N . LYS A 1 805 ? -29.703 14.289 1.129 1 51.75 805 LYS A N 1
ATOM 6447 C CA . LYS A 1 805 ? -30.984 14.008 0.465 1 51.75 805 LYS A CA 1
ATOM 6448 C C . LYS A 1 805 ? -30.766 13.219 -0.822 1 51.75 805 LYS A C 1
ATOM 6450 O O . LYS A 1 805 ? -31.719 12.758 -1.446 1 51.75 805 LYS A O 1
ATOM 6455 N N . LYS A 1 806 ? -29.594 13.258 -1.522 1 46.09 806 LYS A N 1
ATOM 6456 C CA . LYS A 1 806 ? -29.422 12.711 -2.863 1 46.09 806 LYS A CA 1
ATOM 6457 C C . LYS A 1 806 ? -29.266 11.188 -2.82 1 46.09 806 LYS A C 1
ATOM 6459 O O . LYS A 1 806 ? -28.156 10.688 -2.688 1 46.09 806 LYS A O 1
ATOM 6464 N N . GLN A 1 807 ? -30.234 10.523 -2.115 1 38.34 807 GLN A N 1
ATOM 6465 C CA . GLN A 1 807 ? -30.172 9.062 -2.162 1 38.34 807 GLN A CA 1
ATOM 6466 C C . GLN A 1 807 ? -30.344 8.555 -3.59 1 38.34 807 GLN A C 1
ATOM 6468 O O . GLN A 1 807 ? -31.266 8.953 -4.289 1 38.34 807 GLN A O 1
ATOM 6473 N N . MET B 1 1 ? 26.734 -106.062 -0.153 1 21.81 1 MET B N 1
ATOM 6474 C CA . MET B 1 1 ? 25.938 -105.625 0.972 1 21.81 1 MET B CA 1
ATOM 6475 C C . MET B 1 1 ? 26.438 -104.25 1.431 1 21.81 1 MET B C 1
ATOM 6477 O O . MET B 1 1 ? 26.25 -103.875 2.592 1 21.81 1 MET B O 1
ATOM 6481 N N . GLY B 1 2 ? 27.188 -103.562 0.649 1 22.42 2 GLY B N 1
ATOM 6482 C CA . GLY B 1 2 ? 28.25 -102.562 0.509 1 22.42 2 GLY B CA 1
ATOM 6483 C C . GLY B 1 2 ? 27.828 -101.188 0.866 1 22.42 2 GLY B C 1
ATOM 6484 O O . GLY B 1 2 ? 26.859 -100.625 0.304 1 22.42 2 GLY B O 1
ATOM 6485 N N . ASN B 1 3 ? 27.953 -100.688 2.209 1 19.67 3 ASN B N 1
ATOM 6486 C CA . ASN B 1 3 ? 27.484 -99.75 3.211 1 19.67 3 ASN B CA 1
ATOM 6487 C C . ASN B 1 3 ? 27.719 -98.312 2.768 1 19.67 3 ASN B C 1
ATOM 6489 O O . ASN B 1 3 ? 28.797 -97.938 2.283 1 19.67 3 ASN B O 1
ATOM 6493 N N . LYS B 1 4 ? 26.484 -97.625 2.516 1 20.42 4 LYS B N 1
ATOM 6494 C CA . LYS B 1 4 ? 25.969 -96.438 1.836 1 20.42 4 LYS B CA 1
ATOM 6495 C C . LYS B 1 4 ? 26.531 -95.125 2.438 1 20.42 4 LYS B C 1
ATOM 6497 O O . LYS B 1 4 ? 26.359 -94.875 3.631 1 20.42 4 LYS B O 1
ATOM 6502 N N . THR B 1 5 ? 27.734 -94.5 2.039 1 19.19 5 THR B N 1
ATOM 6503 C CA . THR B 1 5 ? 28.781 -93.5 2.393 1 19.19 5 THR B CA 1
ATOM 6504 C C . THR B 1 5 ? 28.234 -92.125 2.516 1 19.19 5 THR B C 1
ATOM 6506 O O . THR B 1 5 ? 29 -91.125 2.539 1 19.19 5 THR B O 1
ATOM 6509 N N . SER B 1 6 ? 26.969 -91.812 3.027 1 22.2 6 SER B N 1
ATOM 6510 C CA . SER B 1 6 ? 26.203 -90.625 2.699 1 22.2 6 SER B CA 1
ATOM 6511 C C . SER B 1 6 ? 26.844 -89.375 3.287 1 22.2 6 SER B C 1
ATOM 6513 O O . SER B 1 6 ? 26.953 -89.25 4.508 1 22.2 6 SER B O 1
ATOM 6515 N N . GLY B 1 7 ? 27.938 -88.875 2.713 1 20.42 7 GLY B N 1
ATOM 6516 C CA . GLY B 1 7 ? 28.875 -87.875 3.184 1 20.42 7 GLY B CA 1
ATOM 6517 C C . GLY B 1 7 ? 28.219 -86.5 3.432 1 20.42 7 GLY B C 1
ATOM 6518 O O . GLY B 1 7 ? 27.5 -86 2.576 1 20.42 7 GLY B O 1
ATOM 6519 N N . GLN B 1 8 ? 27.719 -86.125 4.648 1 21.12 8 GLN B N 1
ATOM 6520 C CA . GLN B 1 8 ? 26.969 -85 5.191 1 21.12 8 GLN B CA 1
ATOM 6521 C C . GLN B 1 8 ? 27.719 -83.688 4.988 1 21.12 8 GLN B C 1
ATOM 6523 O O . GLN B 1 8 ? 28.781 -83.438 5.578 1 21.12 8 GLN B O 1
ATOM 6528 N N . HIS B 1 9 ? 28.047 -83.25 3.768 1 20.02 9 HIS B N 1
ATOM 6529 C CA . HIS B 1 9 ? 28.938 -82.125 3.57 1 20.02 9 HIS B CA 1
ATOM 6530 C C . HIS B 1 9 ? 28.359 -80.812 4.199 1 20.02 9 HIS B C 1
ATOM 6532 O O . HIS B 1 9 ? 27.219 -80.438 3.932 1 20.02 9 HIS B O 1
ATOM 6538 N N . HIS B 1 10 ? 28.609 -80.5 5.445 1 21.7 10 HIS B N 1
ATOM 6539 C CA . HIS B 1 10 ? 28.203 -79.375 6.262 1 21.7 10 HIS B CA 1
ATOM 6540 C C . HIS B 1 10 ? 28.625 -78.062 5.613 1 21.7 10 HIS B C 1
ATOM 6542 O O . HIS B 1 10 ? 29.812 -77.875 5.297 1 21.7 10 HIS B O 1
ATOM 6548 N N . LEU B 1 11 ? 27.828 -77.375 4.73 1 19.55 11 LEU B N 1
ATOM 6549 C CA . LEU B 1 11 ? 28.062 -76.188 3.965 1 19.55 11 LEU B CA 1
ATOM 6550 C C . LEU B 1 11 ? 28.391 -75 4.887 1 19.55 11 LEU B C 1
ATOM 6552 O O . LEU B 1 11 ? 27.641 -74.688 5.812 1 19.55 11 LEU B O 1
ATOM 6556 N N . ARG B 1 12 ? 29.703 -74.562 5.141 1 21.08 12 ARG B N 1
ATOM 6557 C CA . ARG B 1 12 ? 30.344 -73.5 5.918 1 21.08 12 ARG B CA 1
ATOM 6558 C C . ARG B 1 12 ? 29.938 -72.125 5.398 1 21.08 12 ARG B C 1
ATOM 6560 O O . ARG B 1 12 ? 30.188 -71.812 4.234 1 21.08 12 ARG B O 1
ATOM 6567 N N . PHE B 1 13 ? 28.75 -71.562 5.793 1 21.19 13 PHE B N 1
ATOM 6568 C CA . PHE B 1 13 ? 28.281 -70.312 5.348 1 21.19 13 PHE B CA 1
ATOM 6569 C C . PHE B 1 13 ? 29.297 -69.188 5.688 1 21.19 13 PHE B C 1
ATOM 6571 O O . PHE B 1 13 ? 29.781 -69.125 6.82 1 21.19 13 PHE B O 1
ATOM 6578 N N . PRO B 1 14 ? 30.078 -68.688 4.703 1 21.17 14 PRO B N 1
ATOM 6579 C CA . PRO B 1 14 ? 31.188 -67.75 4.953 1 21.17 14 PRO B CA 1
ATOM 6580 C C . PRO B 1 14 ? 30.719 -66.5 5.617 1 21.17 14 PRO B C 1
ATOM 6582 O O . PRO B 1 14 ? 29.578 -66.062 5.43 1 21.17 14 PRO B O 1
ATOM 6585 N N . SER B 1 15 ? 31.281 -66 6.793 1 22.42 15 SER B N 1
ATOM 6586 C CA . SER B 1 15 ? 31.141 -65 7.832 1 22.42 15 SER B CA 1
ATOM 6587 C C . SER B 1 15 ? 31.266 -63.562 7.25 1 22.42 15 SER B C 1
ATOM 6589 O O . SER B 1 15 ? 31.109 -62.562 7.961 1 22.42 15 SER B O 1
ATOM 6591 N N . SER B 1 16 ? 31.969 -63.312 6.117 1 22.19 16 SER B N 1
ATOM 6592 C CA . SER B 1 16 ? 32.656 -62.031 5.953 1 22.19 16 SER B CA 1
ATOM 6593 C C . SER B 1 16 ? 31.703 -60.906 5.551 1 22.19 16 SER B C 1
ATOM 6595 O O . SER B 1 16 ? 32.156 -59.844 5.098 1 22.19 16 SER B O 1
ATOM 6597 N N . LEU B 1 17 ? 30.422 -61.094 5.344 1 24.19 17 LEU B N 1
ATOM 6598 C CA . LEU B 1 17 ? 29.609 -60.062 4.672 1 24.19 17 LEU B CA 1
ATOM 6599 C C . LEU B 1 17 ? 29.453 -58.844 5.543 1 24.19 17 LEU B C 1
ATOM 6601 O O . LEU B 1 17 ? 28.328 -58.438 5.883 1 24.19 17 LEU B O 1
ATOM 6605 N N . HIS B 1 18 ? 30.297 -58.594 6.598 1 24.73 18 HIS B N 1
ATOM 6606 C CA . HIS B 1 18 ? 29.938 -57.625 7.617 1 24.73 18 HIS B CA 1
ATOM 6607 C C . HIS B 1 18 ? 29.969 -56.188 7.051 1 24.73 18 HIS B C 1
ATOM 6609 O O . HIS B 1 18 ? 29.391 -55.281 7.637 1 24.73 18 HIS B O 1
ATOM 6615 N N . SER B 1 19 ? 31 -55.844 6.246 1 27.86 19 SER B N 1
ATOM 6616 C CA . SER B 1 19 ? 31.562 -54.5 6.332 1 27.86 19 SER B CA 1
ATOM 6617 C C . SER B 1 19 ? 30.688 -53.5 5.609 1 27.86 19 SER B C 1
ATOM 6619 O O . SER B 1 19 ? 30.75 -52.281 5.902 1 27.86 19 SER B O 1
ATOM 6621 N N . GLU B 1 20 ? 30.141 -53.906 4.535 1 29.05 20 GLU B N 1
ATOM 6622 C CA . GLU B 1 20 ? 29.641 -52.875 3.635 1 29.05 20 GLU B CA 1
ATOM 6623 C C . GLU B 1 20 ? 28.375 -52.25 4.176 1 29.05 20 GLU B C 1
ATOM 6625 O O . GLU B 1 20 ? 27.906 -51.219 3.66 1 29.05 20 GLU B O 1
ATOM 6630 N N . ASP B 1 21 ? 27.75 -52.906 5.113 1 30.59 21 ASP B N 1
ATOM 6631 C CA . ASP B 1 21 ? 26.453 -52.469 5.586 1 30.59 21 ASP B CA 1
ATOM 6632 C C . ASP B 1 21 ? 26.578 -51.25 6.492 1 30.59 21 ASP B C 1
ATOM 6634 O O . ASP B 1 21 ? 25.594 -50.531 6.73 1 30.59 21 ASP B O 1
ATOM 6638 N N . ASP B 1 22 ? 27.75 -51.156 7.129 1 34.03 22 ASP B N 1
ATOM 6639 C CA . ASP B 1 22 ? 27.906 -50.125 8.133 1 34.03 22 ASP B CA 1
ATOM 6640 C C . ASP B 1 22 ? 27.953 -48.719 7.488 1 34.03 22 ASP B C 1
ATOM 6642 O O . ASP B 1 22 ? 27.578 -47.75 8.109 1 34.03 22 ASP B O 1
ATOM 6646 N N . HIS B 1 23 ? 28.453 -48.688 6.25 1 33.53 23 HIS B N 1
ATOM 6647 C CA . HIS B 1 23 ? 28.688 -47.375 5.656 1 33.53 23 HIS B CA 1
ATOM 6648 C C . HIS B 1 23 ? 27.359 -46.688 5.312 1 33.53 23 HIS B C 1
ATOM 6650 O O . HIS B 1 23 ? 27.266 -45.438 5.402 1 33.53 23 HIS B O 1
ATOM 6656 N N . VAL B 1 24 ? 26.453 -47.469 4.902 1 29.94 24 VAL B N 1
ATOM 6657 C CA . VAL B 1 24 ? 25.203 -46.875 4.484 1 29.94 24 VAL B CA 1
ATOM 6658 C C . VAL B 1 24 ? 24.453 -46.312 5.703 1 29.94 24 VAL B C 1
ATOM 6660 O O . VAL B 1 24 ? 23.922 -45.219 5.676 1 29.94 24 VAL B O 1
ATOM 6663 N N . LEU B 1 25 ? 24.516 -47.094 6.836 1 32.78 25 LEU B N 1
ATOM 6664 C CA . LEU B 1 25 ? 23.844 -46.688 8.055 1 32.78 25 LEU B CA 1
ATOM 6665 C C . LEU B 1 25 ? 24.484 -45.406 8.625 1 32.78 25 LEU B C 1
ATOM 6667 O O . LEU B 1 25 ? 23.766 -44.531 9.109 1 32.78 25 LEU B O 1
ATOM 6671 N N . GLU B 1 26 ? 25.781 -45.312 8.5 1 38.97 26 GLU B N 1
ATOM 6672 C CA . GLU B 1 26 ? 26.453 -44.125 9.031 1 38.97 26 GLU B CA 1
ATOM 6673 C C . GLU B 1 26 ? 26.062 -42.875 8.242 1 38.97 26 GLU B C 1
ATOM 6675 O O . GLU B 1 26 ? 25.875 -41.812 8.82 1 38.97 26 GLU B O 1
ATOM 6680 N N . LYS B 1 27 ? 25.844 -42.969 6.969 1 37.66 27 LYS B N 1
ATOM 6681 C CA . LYS B 1 27 ? 25.484 -41.812 6.152 1 37.66 27 LYS B CA 1
ATOM 6682 C C . LYS B 1 27 ? 24.031 -41.406 6.402 1 37.66 27 LYS B C 1
ATOM 6684 O O . LYS B 1 27 ? 23.734 -40.219 6.438 1 37.66 27 LYS B O 1
ATOM 6689 N N . PHE B 1 28 ? 23.188 -42.406 6.609 1 32.59 28 PHE B N 1
ATOM 6690 C CA . PHE B 1 28 ? 21.828 -42.031 6.918 1 32.59 28 PHE B CA 1
ATOM 6691 C C . PHE B 1 28 ? 21.719 -41.5 8.344 1 32.59 28 PHE B C 1
ATOM 6693 O O . PHE B 1 28 ? 20.875 -40.625 8.633 1 32.59 28 PHE B O 1
ATOM 6700 N N . LYS B 1 29 ? 22.516 -42.094 9.352 1 38.44 29 LYS B N 1
ATOM 6701 C CA . LYS B 1 29 ? 22.578 -41.5 10.688 1 38.44 29 LYS B CA 1
ATOM 6702 C C . LYS B 1 29 ? 23 -40.031 10.609 1 38.44 29 LYS B C 1
ATOM 6704 O O . LYS B 1 29 ? 22.5 -39.188 11.359 1 38.44 29 LYS B O 1
ATOM 6709 N N . LYS B 1 30 ? 23.938 -39.75 9.734 1 35.62 30 LYS B N 1
ATOM 6710 C CA . LYS B 1 30 ? 24.391 -38.375 9.57 1 35.62 30 LYS B CA 1
ATOM 6711 C C . LYS B 1 30 ? 23.297 -37.5 8.945 1 35.62 30 LYS B C 1
ATOM 6713 O O . LYS B 1 30 ? 23.328 -36.281 9.047 1 35.62 30 LYS B O 1
ATOM 6718 N N . LEU B 1 31 ? 22.547 -38.062 7.977 1 31.66 31 LEU B N 1
ATOM 6719 C CA . LEU B 1 31 ? 21.484 -37.25 7.402 1 31.66 31 LEU B CA 1
ATOM 6720 C C . LEU B 1 31 ? 20.406 -36.969 8.445 1 31.66 31 LEU B C 1
ATOM 6722 O O . LEU B 1 31 ? 19.812 -35.875 8.43 1 31.66 31 LEU B O 1
ATOM 6726 N N . ASN B 1 32 ? 19.828 -38.062 9.109 1 31.89 32 ASN B N 1
ATOM 6727 C CA . ASN B 1 32 ? 18.625 -37.844 9.914 1 31.89 32 ASN B CA 1
ATOM 6728 C C . ASN B 1 32 ? 18.969 -37.781 11.406 1 31.89 32 ASN B C 1
ATOM 6730 O O . ASN B 1 32 ? 18.109 -38.031 12.25 1 31.89 32 ASN B O 1
ATOM 6734 N N . THR B 1 33 ? 20.234 -38.062 11.836 1 30.61 33 THR B N 1
ATOM 6735 C CA . THR B 1 33 ? 20.406 -38 13.281 1 30.61 33 THR B CA 1
ATOM 6736 C C . THR B 1 33 ? 20.109 -36.594 13.812 1 30.61 33 THR B C 1
ATOM 6738 O O . THR B 1 33 ? 20.781 -35.625 13.461 1 30.61 33 THR B O 1
ATOM 6741 N N . GLN B 1 34 ? 18.844 -36.5 13.992 1 30.48 34 GLN B N 1
ATOM 6742 C CA . GLN B 1 34 ? 18.531 -35.344 14.82 1 30.48 34 GLN B CA 1
ATOM 6743 C C . GLN B 1 34 ? 19.406 -35.312 16.078 1 30.48 34 GLN B C 1
ATOM 6745 O O . GLN B 1 34 ? 19.625 -36.344 16.703 1 30.48 34 GLN B O 1
ATOM 6750 N N . ASP B 1 35 ? 20.359 -34.562 16.203 1 27.62 35 ASP B N 1
ATOM 6751 C CA . ASP B 1 35 ? 21.016 -34.344 17.484 1 27.62 35 ASP B CA 1
ATOM 6752 C C . ASP B 1 35 ? 20 -34.344 18.625 1 27.62 35 ASP B C 1
ATOM 6754 O O . ASP B 1 35 ? 19.031 -33.594 18.609 1 27.62 35 ASP B O 1
ATOM 6758 N N . PRO B 1 36 ? 19.734 -35.5 19.359 1 30.84 36 PRO B N 1
ATOM 6759 C CA . PRO B 1 36 ? 18.891 -35.562 20.547 1 30.84 36 PRO B CA 1
ATOM 6760 C C . PRO B 1 36 ? 18.922 -34.25 21.344 1 30.84 36 PRO B C 1
ATOM 6762 O O . PRO B 1 36 ? 18.156 -34.094 22.297 1 30.84 36 PRO B O 1
ATOM 6765 N N . SER B 1 37 ? 19.984 -33.594 21.297 1 28.8 37 SER B N 1
ATOM 6766 C CA . SER B 1 37 ? 20.156 -32.406 22.141 1 28.8 37 SER B CA 1
ATOM 6767 C C . SER B 1 37 ? 19.062 -31.391 21.891 1 28.8 37 SER B C 1
ATOM 6769 O O . SER B 1 37 ? 19 -30.359 22.562 1 28.8 37 SER B O 1
ATOM 6771 N N . TYR B 1 38 ? 18.219 -31.688 20.906 1 27.25 38 TYR B N 1
ATOM 6772 C CA . TYR B 1 38 ? 17.328 -30.562 20.578 1 27.25 38 TYR B CA 1
ATOM 6773 C C . TYR B 1 38 ? 16.062 -30.609 21.438 1 27.25 38 TYR B C 1
ATOM 6775 O O . TYR B 1 38 ? 15.305 -29.625 21.469 1 27.25 38 TYR B O 1
ATOM 6783 N N . GLU B 1 39 ? 15.562 -31.812 21.875 1 29.31 39 GLU B N 1
ATOM 6784 C CA . GLU B 1 39 ? 14.336 -31.766 22.656 1 29.31 39 GLU B CA 1
ATOM 6785 C C . GLU B 1 39 ? 14.57 -31.062 24 1 29.31 39 GLU B C 1
ATOM 6787 O O . GLU B 1 39 ? 13.719 -30.297 24.453 1 29.31 39 GLU B O 1
ATOM 6792 N N . ASN B 1 40 ? 15.414 -31.641 24.859 1 28.62 40 ASN B N 1
ATOM 6793 C CA . ASN B 1 40 ? 15.648 -31.156 26.219 1 28.62 40 ASN B CA 1
ATOM 6794 C C . ASN B 1 40 ? 16.141 -29.719 26.234 1 28.62 40 ASN B C 1
ATOM 6796 O O . ASN B 1 40 ? 16.219 -29.078 27.281 1 28.62 40 ASN B O 1
ATOM 6800 N N . THR B 1 41 ? 16.797 -29.391 25.109 1 26.73 41 THR B N 1
ATOM 6801 C CA . THR B 1 41 ? 17.359 -28.047 25.141 1 26.73 41 THR B CA 1
ATOM 6802 C C . THR B 1 41 ? 16.281 -27 24.844 1 26.73 41 THR B C 1
ATOM 6804 O O . THR B 1 41 ? 16.531 -25.797 24.938 1 26.73 41 THR B O 1
ATOM 6807 N N . ALA B 1 42 ? 15.086 -27.391 24.391 1 27.72 42 ALA B N 1
ATOM 6808 C CA . ALA B 1 42 ? 14.109 -26.312 24.281 1 27.72 42 ALA B CA 1
ATOM 6809 C C . ALA B 1 42 ? 13.664 -25.859 25.672 1 27.72 42 ALA B C 1
ATOM 6811 O O . ALA B 1 42 ? 13.477 -24.656 25.906 1 27.72 42 ALA B O 1
ATOM 6812 N N . GLN B 1 43 ? 13.195 -26.766 26.578 1 26.33 43 GLN B N 1
ATOM 6813 C CA . GLN B 1 43 ? 12.82 -26.359 27.938 1 26.33 43 GLN B CA 1
ATOM 6814 C C . GLN B 1 43 ? 14.016 -25.781 28.688 1 26.33 43 GLN B C 1
ATOM 6816 O O . GLN B 1 43 ? 13.875 -24.812 29.438 1 26.33 43 GLN B O 1
ATOM 6821 N N . GLN B 1 44 ? 15.125 -26.609 28.875 1 26.91 44 GLN B N 1
ATOM 6822 C CA . GLN B 1 44 ? 16.266 -26.109 29.625 1 26.91 44 GLN B CA 1
ATOM 6823 C C . GLN B 1 44 ? 17 -25 28.875 1 26.91 44 GLN B C 1
ATOM 6825 O O . GLN B 1 44 ? 17.734 -24.203 29.469 1 26.91 44 GLN B O 1
ATOM 6830 N N . GLN B 1 45 ? 17.031 -25.031 27.562 1 26.52 45 GLN B N 1
ATOM 6831 C CA . GLN B 1 45 ? 17.719 -23.938 26.875 1 26.52 45 GLN B CA 1
ATOM 6832 C C . GLN B 1 45 ? 16.875 -22.656 26.891 1 26.52 45 GLN B C 1
ATOM 6834 O O . GLN B 1 45 ? 17.281 -21.625 26.359 1 26.52 45 GLN B O 1
ATOM 6839 N N . LEU B 1 46 ? 15.703 -22.609 27.156 1 28.95 46 LEU B N 1
ATOM 6840 C CA . LEU B 1 46 ? 15.031 -21.375 27.547 1 28.95 46 LEU B CA 1
ATOM 6841 C C . LEU B 1 46 ? 15.719 -20.734 28.734 1 28.95 46 LEU B C 1
ATOM 6843 O O . LEU B 1 46 ? 15.43 -19.578 29.078 1 28.95 46 LEU B O 1
ATOM 6847 N N . GLN B 1 47 ? 16.188 -21.562 29.719 1 28.02 47 GLN B N 1
ATOM 6848 C CA . GLN B 1 47 ? 16.844 -20.922 30.859 1 28.02 47 GLN B CA 1
ATOM 6849 C C . GLN B 1 47 ? 18.125 -20.203 30.438 1 28.02 47 GLN B C 1
ATOM 6851 O O . GLN B 1 47 ? 18.328 -19.031 30.781 1 28.02 47 GLN B O 1
ATOM 6856 N N . ASP B 1 48 ? 19.391 -20.984 30.484 1 29.08 48 ASP B N 1
ATOM 6857 C CA . ASP B 1 48 ? 20.719 -20.406 30.453 1 29.08 48 ASP B CA 1
ATOM 6858 C C . ASP B 1 48 ? 21.172 -20.141 29.016 1 29.08 48 ASP B C 1
ATOM 6860 O O . ASP B 1 48 ? 22.359 -20.094 28.734 1 29.08 48 ASP B O 1
ATOM 6864 N N . VAL B 1 49 ? 20.469 -20.531 27.953 1 31.81 49 VAL B N 1
ATOM 6865 C CA . VAL B 1 49 ? 21.047 -20.312 26.641 1 31.81 49 VAL B CA 1
ATOM 6866 C C . VAL B 1 49 ? 21.312 -18.812 26.438 1 31.81 49 VAL B C 1
ATOM 6868 O O . VAL B 1 49 ? 20.391 -18 26.562 1 31.81 49 VAL B O 1
ATOM 6871 N N . ASN B 1 50 ? 22.406 -18.469 26.469 1 33.94 50 ASN B N 1
ATOM 6872 C CA . ASN B 1 50 ? 22.906 -17.156 26.047 1 33.94 50 ASN B CA 1
ATOM 6873 C C . ASN B 1 50 ? 22.344 -16.75 24.688 1 33.94 50 ASN B C 1
ATOM 6875 O O . ASN B 1 50 ? 22.766 -17.266 23.656 1 33.94 50 ASN B O 1
ATOM 6879 N N . VAL B 1 51 ? 21.094 -16.656 24.578 1 35.94 51 VAL B N 1
ATOM 6880 C CA . VAL B 1 51 ? 20.484 -16.094 23.375 1 35.94 51 VAL B CA 1
ATOM 6881 C C . VAL B 1 51 ? 21.391 -15.016 22.781 1 35.94 51 VAL B C 1
ATOM 6883 O O . VAL B 1 51 ? 21.656 -14 23.438 1 35.94 51 VAL B O 1
ATOM 6886 N N . SER B 1 52 ? 22.266 -15.422 21.953 1 44.62 52 SER B N 1
ATOM 6887 C CA . SER B 1 52 ? 23.062 -14.438 21.25 1 44.62 52 SER B CA 1
ATOM 6888 C C . SER B 1 52 ? 22.203 -13.602 20.297 1 44.62 52 SER B C 1
ATOM 6890 O O . SER B 1 52 ? 21.438 -14.141 19.5 1 44.62 52 SER B O 1
ATOM 6892 N N . PHE B 1 53 ? 21.984 -12.43 20.688 1 41 53 PHE B N 1
ATOM 6893 C CA . PHE B 1 53 ? 21.281 -11.453 19.875 1 41 53 PHE B CA 1
ATOM 6894 C C . PHE B 1 53 ? 22.172 -10.891 18.781 1 41 53 PHE B C 1
ATOM 6896 O O . PHE B 1 53 ? 23.375 -10.695 19 1 41 53 PHE B O 1
ATOM 6903 N N . SER B 1 54 ? 21.656 -11.086 17.547 1 47.31 54 SER B N 1
ATOM 6904 C CA . SER B 1 54 ? 22.391 -10.469 16.438 1 47.31 54 SER B CA 1
ATOM 6905 C C . SER B 1 54 ? 21.766 -9.125 16.047 1 47.31 54 SER B C 1
ATOM 6907 O O . SER B 1 54 ? 20.609 -8.859 16.375 1 47.31 54 SER B O 1
ATOM 6909 N N . LYS B 1 55 ? 22.672 -8.234 15.664 1 45.53 55 LYS B N 1
ATOM 6910 C CA . LYS B 1 55 ? 22.25 -6.949 15.117 1 45.53 55 LYS B CA 1
ATOM 6911 C C . LYS B 1 55 ? 22.312 -6.953 13.594 1 45.53 55 LYS B C 1
ATOM 6913 O O . LYS B 1 55 ? 23.156 -7.625 13.008 1 45.53 55 LYS B O 1
ATOM 6918 N N . PRO B 1 56 ? 21.312 -6.453 12.93 1 41.38 56 PRO B N 1
ATOM 6919 C CA . PRO B 1 56 ? 21.375 -6.422 11.461 1 41.38 56 PRO B CA 1
ATOM 6920 C C . PRO B 1 56 ? 22.656 -5.781 10.938 1 41.38 56 PRO B C 1
ATOM 6922 O O . PRO B 1 56 ? 23.078 -4.734 11.438 1 41.38 56 PRO B O 1
ATOM 6925 N N . LYS B 1 57 ? 23.594 -6.68 10.273 1 45.31 57 LYS B N 1
ATOM 6926 C CA . LYS B 1 57 ? 24.734 -6.121 9.57 1 45.31 57 LYS B CA 1
ATOM 6927 C C . LYS B 1 57 ? 24.531 -6.152 8.055 1 45.31 57 LYS B C 1
ATOM 6929 O O . LYS B 1 57 ? 24.156 -7.184 7.5 1 45.31 57 LYS B O 1
ATOM 6934 N N . ARG B 1 58 ? 24.328 -5.023 7.539 1 45.44 58 ARG B N 1
ATOM 6935 C CA . ARG B 1 58 ? 24.219 -4.988 6.086 1 45.44 58 ARG B CA 1
ATOM 6936 C C . ARG B 1 58 ? 25.453 -5.621 5.434 1 45.44 58 ARG B C 1
ATOM 6938 O O . ARG B 1 58 ? 26.562 -5.113 5.574 1 45.44 58 ARG B O 1
ATOM 6945 N N . THR B 1 59 ? 25.422 -6.996 5.293 1 44.72 59 THR B N 1
ATOM 6946 C CA . THR B 1 59 ? 26.531 -7.672 4.645 1 44.72 59 THR B CA 1
ATOM 6947 C C . THR B 1 59 ? 26.547 -7.391 3.145 1 44.72 59 THR B C 1
ATOM 6949 O O . THR B 1 59 ? 25.484 -7.223 2.535 1 44.72 59 THR B O 1
ATOM 6952 N N . ASN B 1 60 ? 27.594 -6.805 2.625 1 42.94 60 ASN B N 1
ATOM 6953 C CA . ASN B 1 60 ? 27.875 -6.637 1.202 1 42.94 60 ASN B CA 1
ATOM 6954 C C . ASN B 1 60 ? 28.031 -7.984 0.503 1 42.94 60 ASN B C 1
ATOM 6956 O O . ASN B 1 60 ? 28.719 -8.086 -0.516 1 42.94 60 ASN B O 1
ATOM 6960 N N . PHE B 1 61 ? 27.531 -9.055 1 1 41.5 61 PHE B N 1
ATOM 6961 C CA . PHE B 1 61 ? 27.859 -10.312 0.344 1 41.5 61 PHE B CA 1
ATOM 6962 C C . PHE B 1 61 ? 26.984 -10.523 -0.888 1 41.5 61 PHE B C 1
ATOM 6964 O O . PHE B 1 61 ? 25.766 -10.641 -0.778 1 41.5 61 PHE B O 1
ATOM 6971 N N . HIS B 1 62 ? 27.422 -9.883 -1.919 1 47.91 62 HIS B N 1
ATOM 6972 C CA . HIS B 1 62 ? 26.812 -10.266 -3.186 1 47.91 62 HIS B CA 1
ATOM 6973 C C . HIS B 1 62 ? 27.672 -11.266 -3.939 1 47.91 62 HIS B C 1
ATOM 6975 O O . HIS B 1 62 ? 28.891 -11.109 -4.012 1 47.91 62 HIS B O 1
ATOM 6981 N N . ARG B 1 63 ? 27.219 -12.438 -4.09 1 44.56 63 ARG B N 1
ATOM 6982 C CA . ARG B 1 63 ? 27.938 -13.352 -4.969 1 44.56 63 ARG B CA 1
ATOM 6983 C C . ARG B 1 63 ? 28.031 -12.789 -6.383 1 44.56 63 ARG B C 1
ATOM 6985 O O . ARG B 1 63 ? 27.016 -12.594 -7.051 1 44.56 63 ARG B O 1
ATOM 6992 N N . GLU B 1 64 ? 29.047 -12.086 -6.594 1 49.19 64 GLU B N 1
ATOM 6993 C CA . GLU B 1 64 ? 29.25 -11.695 -7.988 1 49.19 64 GLU B CA 1
ATOM 6994 C C . GLU B 1 64 ? 29.375 -12.922 -8.891 1 49.19 64 GLU B C 1
ATOM 6996 O O . GLU B 1 64 ? 30.125 -13.844 -8.594 1 49.19 64 GLU B O 1
ATOM 7001 N N . ARG B 1 65 ? 28.312 -13.25 -9.57 1 56.34 65 ARG B N 1
ATOM 7002 C CA . ARG B 1 65 ? 28.391 -14.25 -10.625 1 56.34 65 ARG B CA 1
ATOM 7003 C C . ARG B 1 65 ? 28.828 -13.617 -11.945 1 56.34 65 ARG B C 1
ATOM 7005 O O . ARG B 1 65 ? 28.016 -13.055 -12.672 1 56.34 65 ARG B O 1
ATOM 7012 N N . PRO B 1 66 ? 30.188 -13.578 -12.102 1 54.09 66 PRO B N 1
ATOM 7013 C CA . PRO B 1 66 ? 30.688 -12.82 -13.25 1 54.09 66 PRO B CA 1
ATOM 7014 C C . PRO B 1 66 ? 30.188 -13.375 -14.586 1 54.09 66 PRO B C 1
ATOM 7016 O O . PRO B 1 66 ? 30.062 -14.594 -14.734 1 54.09 66 PRO B O 1
ATOM 7019 N N . PHE B 1 67 ? 29.641 -12.492 -15.391 1 60.59 67 PHE B N 1
ATOM 7020 C CA . PHE B 1 67 ? 29.406 -12.828 -16.797 1 60.59 67 PHE B CA 1
ATOM 7021 C C . PHE B 1 67 ? 30.734 -12.977 -17.531 1 60.59 67 PHE B C 1
ATOM 7023 O O . PHE B 1 67 ? 31.562 -12.07 -17.516 1 60.59 67 PHE B O 1
ATOM 7030 N N . ASP B 1 68 ? 31.141 -14.109 -17.734 1 66.06 68 ASP B N 1
ATOM 7031 C CA . ASP B 1 68 ? 32.344 -14.367 -18.5 1 66.06 68 ASP B CA 1
ATOM 7032 C C . ASP B 1 68 ? 32.156 -14.008 -19.969 1 66.06 68 ASP B C 1
ATOM 7034 O O . ASP B 1 68 ? 31.266 -14.523 -20.625 1 66.06 68 ASP B O 1
ATOM 7038 N N . PRO B 1 69 ? 33 -13.047 -20.453 1 69.5 69 PRO B N 1
ATOM 7039 C CA . PRO B 1 69 ? 32.875 -12.695 -21.875 1 69.5 69 PRO B CA 1
ATOM 7040 C C . PRO B 1 69 ? 33.031 -13.906 -22.797 1 69.5 69 PRO B C 1
ATOM 7042 O O . PRO B 1 69 ? 32.594 -13.867 -23.953 1 69.5 69 PRO B O 1
ATOM 7045 N N . ASN B 1 70 ? 33.594 -14.852 -22.281 1 70.88 70 ASN B N 1
ATOM 7046 C CA . ASN B 1 70 ? 33.781 -16.047 -23.109 1 70.88 70 ASN B CA 1
ATOM 7047 C C . ASN B 1 70 ? 32.688 -17.062 -22.891 1 70.88 70 ASN B C 1
ATOM 7049 O O . ASN B 1 70 ? 32.656 -18.109 -23.531 1 70.88 70 ASN B O 1
ATOM 7053 N N . SER B 1 71 ? 31.828 -16.531 -22.203 1 74.69 71 SER B N 1
ATOM 7054 C CA . SER B 1 71 ? 30.734 -17.438 -21.906 1 74.69 71 SER B CA 1
ATOM 7055 C C . SER B 1 71 ? 29.719 -17.484 -23.031 1 74.69 71 SER B C 1
ATOM 7057 O O . SER B 1 71 ? 29.625 -16.547 -23.828 1 74.69 71 SER B O 1
ATOM 7059 N N . VAL B 1 72 ? 29.078 -18.578 -23.234 1 74 72 VAL B N 1
ATOM 7060 C CA . VAL B 1 72 ? 28.016 -18.766 -24.219 1 74 72 VAL B CA 1
ATOM 7061 C C . VAL B 1 72 ? 26.953 -17.688 -24.031 1 74 72 VAL B C 1
ATOM 7063 O O . VAL B 1 72 ? 26.422 -17.172 -25.016 1 74 72 VAL B O 1
ATOM 7066 N N . GLU B 1 73 ? 26.812 -17.297 -22.891 1 77.25 73 GLU B N 1
ATOM 7067 C CA . GLU B 1 73 ? 25.797 -16.297 -22.578 1 77.25 73 GLU B CA 1
ATOM 7068 C C . GLU B 1 73 ? 26.188 -14.93 -23.141 1 77.25 73 GLU B C 1
ATOM 7070 O O . GLU B 1 73 ? 25.344 -14.219 -23.703 1 77.25 73 GLU B O 1
ATOM 7075 N N . TYR B 1 74 ? 27.406 -14.648 -22.859 1 79.5 74 TYR B N 1
ATOM 7076 C CA . TYR B 1 74 ? 27.875 -13.359 -23.359 1 79.5 74 TYR B CA 1
ATOM 7077 C C . TYR B 1 74 ? 27.766 -13.281 -24.875 1 79.5 74 TYR B C 1
ATOM 7079 O O . TYR B 1 74 ? 27.328 -12.266 -25.422 1 79.5 74 TYR B O 1
ATOM 7087 N N . LYS B 1 75 ? 28.078 -14.352 -25.453 1 83 75 LYS B N 1
ATOM 7088 C CA . LYS B 1 75 ? 28.016 -14.391 -26.922 1 83 75 LYS B CA 1
ATOM 7089 C C . LYS B 1 75 ? 26.578 -14.305 -27.422 1 83 75 LYS B C 1
ATOM 7091 O O . LYS B 1 75 ? 26.312 -13.719 -28.469 1 83 75 LYS B O 1
ATOM 7096 N N . LEU B 1 76 ? 25.812 -14.945 -26.75 1 85.5 76 LEU B N 1
ATOM 7097 C CA . LEU B 1 76 ? 24.391 -14.875 -27.078 1 85.5 76 LEU B CA 1
ATOM 7098 C C . LEU B 1 76 ? 23.875 -13.438 -26.953 1 85.5 76 LEU B C 1
ATOM 7100 O O . LEU B 1 76 ? 23.156 -12.961 -27.844 1 85.5 76 LEU B O 1
ATOM 7104 N N . LEU B 1 77 ? 24.234 -12.797 -25.891 1 89.81 77 LEU B N 1
ATOM 7105 C CA . LEU B 1 77 ? 23.797 -11.422 -25.672 1 89.81 77 LEU B CA 1
ATOM 7106 C C . LEU B 1 77 ? 24.328 -10.5 -26.766 1 89.81 77 LEU B C 1
ATOM 7108 O O . LEU B 1 77 ? 23.609 -9.633 -27.266 1 89.81 77 LEU B O 1
ATOM 7112 N N . GLU B 1 78 ? 25.562 -10.742 -27.078 1 89.88 78 GLU B N 1
ATOM 7113 C CA . GLU B 1 78 ? 26.156 -9.945 -28.141 1 89.88 78 GLU B CA 1
ATOM 7114 C C . GLU B 1 78 ? 25.375 -10.117 -29.453 1 89.88 78 GLU B C 1
ATOM 7116 O O . GLU B 1 78 ? 25.062 -9.133 -30.125 1 89.88 78 GLU B O 1
ATOM 7121 N N . SER B 1 79 ? 25.125 -11.352 -29.75 1 91.44 79 SER B N 1
ATOM 7122 C CA . SER B 1 79 ? 24.422 -11.664 -30.984 1 91.44 79 SER B CA 1
ATOM 7123 C C . SER B 1 79 ? 23.031 -11.031 -31.016 1 91.44 79 SER B C 1
ATOM 7125 O O . SER B 1 79 ? 22.594 -10.531 -32.062 1 91.44 79 SER B O 1
ATOM 7127 N N . ILE B 1 80 ? 22.344 -11.078 -29.938 1 93 80 ILE B N 1
ATOM 7128 C CA . ILE B 1 80 ? 21 -10.539 -29.844 1 93 80 ILE B CA 1
ATOM 7129 C C . ILE B 1 80 ? 21.031 -9.016 -29.953 1 93 80 ILE B C 1
ATOM 7131 O O . ILE B 1 80 ? 20.25 -8.422 -30.703 1 93 80 ILE B O 1
ATOM 7135 N N . ILE B 1 81 ? 21.969 -8.344 -29.234 1 92.69 81 ILE B N 1
ATOM 7136 C CA . ILE B 1 81 ? 22.047 -6.891 -29.188 1 92.69 81 ILE B CA 1
ATOM 7137 C C . ILE B 1 81 ? 22.391 -6.352 -30.578 1 92.69 81 ILE B C 1
ATOM 7139 O O . ILE B 1 81 ? 21.891 -5.297 -30.969 1 92.69 81 ILE B O 1
ATOM 7143 N N . GLN B 1 82 ? 23.094 -7.117 -31.297 1 92.19 82 GLN B N 1
ATOM 7144 C CA . GLN B 1 82 ? 23.469 -6.719 -32.656 1 92.19 82 GLN B CA 1
ATOM 7145 C C . GLN B 1 82 ? 22.25 -6.66 -33.562 1 92.19 82 GLN B C 1
ATOM 7147 O O . GLN B 1 82 ? 22.281 -6.012 -34.625 1 92.19 82 GLN B O 1
ATOM 7152 N N . THR B 1 83 ? 21.234 -7.32 -33.219 1 91.75 83 THR B N 1
ATOM 7153 C CA . THR B 1 83 ? 20.031 -7.352 -34.031 1 91.75 83 THR B CA 1
ATOM 7154 C C . THR B 1 83 ? 19.109 -6.191 -33.688 1 91.75 83 THR B C 1
ATOM 7156 O O . THR B 1 83 ? 18.141 -5.934 -34.406 1 91.75 83 THR B O 1
ATOM 7159 N N . LEU B 1 84 ? 19.359 -5.492 -32.656 1 93.19 84 LEU B N 1
ATOM 7160 C CA . LEU B 1 84 ? 18.469 -4.43 -32.188 1 93.19 84 LEU B CA 1
ATOM 7161 C C . LEU B 1 84 ? 18.547 -3.219 -33.125 1 93.19 84 LEU B C 1
ATOM 7163 O O . LEU B 1 84 ? 19.625 -2.881 -33.625 1 93.19 84 LEU B O 1
ATOM 7167 N N . PRO B 1 85 ? 17.422 -2.562 -33.312 1 90.69 85 PRO B N 1
ATOM 7168 C CA . PRO B 1 85 ? 17.422 -1.372 -34.156 1 90.69 85 PRO B CA 1
ATOM 7169 C C . PRO B 1 85 ? 18.344 -0.276 -33.656 1 90.69 85 PRO B C 1
ATOM 7171 O O . PRO B 1 85 ? 19.016 0.388 -34.438 1 90.69 85 PRO B O 1
ATOM 7174 N N . GLU B 1 86 ? 18.406 -0.045 -32.344 1 90 86 GLU B N 1
ATOM 7175 C CA . GLU B 1 86 ? 19.234 0.999 -31.766 1 90 86 GLU B CA 1
ATOM 7176 C C . GLU B 1 86 ? 20.719 0.756 -32.062 1 90 86 GLU B C 1
ATOM 7178 O O . GLU B 1 86 ? 21.469 1.704 -32.281 1 90 86 GLU B O 1
ATOM 7183 N N . TYR B 1 87 ? 21.125 -0.51 -32 1 92 87 TYR B N 1
ATOM 7184 C CA . TYR B 1 87 ? 22.5 -0.879 -32.344 1 92 87 TYR B CA 1
ATOM 7185 C C . TYR B 1 87 ? 22.781 -0.634 -33.812 1 92 87 TYR B C 1
ATOM 7187 O O . TYR B 1 87 ? 23.844 -0.118 -34.188 1 92 87 TYR B O 1
ATOM 7195 N N . GLN B 1 88 ? 21.859 -0.909 -34.688 1 92.31 88 GLN B N 1
ATOM 7196 C CA . GLN B 1 88 ? 22.016 -0.79 -36.125 1 92.31 88 GLN B CA 1
ATOM 7197 C C . GLN B 1 88 ? 22.062 0.674 -36.562 1 92.31 88 GLN B C 1
ATOM 7199 O O . GLN B 1 88 ? 22.75 1.019 -37.5 1 92.31 88 GLN B O 1
ATOM 7204 N N . GLU B 1 89 ? 21.344 1.442 -35.812 1 91.44 89 GLU B N 1
ATOM 7205 C CA . GLU B 1 89 ? 21.328 2.871 -36.094 1 91.44 89 GLU B CA 1
ATOM 7206 C C . GLU B 1 89 ? 22.719 3.486 -35.906 1 91.44 89 GLU B C 1
ATOM 7208 O O . GLU B 1 89 ? 23.016 4.531 -36.469 1 91.44 89 GLU B O 1
ATOM 7213 N N . LEU B 1 90 ? 23.5 2.812 -35.125 1 91.5 90 LEU B N 1
ATOM 7214 C CA . LEU B 1 90 ? 24.844 3.311 -34.844 1 91.5 90 LEU B CA 1
ATOM 7215 C C . LEU B 1 90 ? 25.875 2.717 -35.781 1 91.5 90 LEU B C 1
ATOM 7217 O O . LEU B 1 90 ? 27.078 2.771 -35.531 1 91.5 90 LEU B O 1
ATOM 7221 N N . LYS B 1 91 ? 25.469 2.271 -36.906 1 89.56 91 LYS B N 1
ATOM 7222 C CA . LYS B 1 91 ? 26.312 1.53 -37.812 1 89.56 91 LYS B CA 1
ATOM 7223 C C . LYS B 1 91 ? 27.484 2.393 -38.281 1 89.56 91 LYS B C 1
ATOM 7225 O O . LYS B 1 91 ? 28.578 1.883 -38.562 1 89.56 91 LYS B O 1
ATOM 7230 N N . ASP B 1 92 ? 27.297 3.65 -38.406 1 92.38 92 ASP B N 1
ATOM 7231 C CA . ASP B 1 92 ? 28.328 4.555 -38.906 1 92.38 92 ASP B CA 1
ATOM 7232 C C . ASP B 1 92 ? 29.266 5.008 -37.812 1 92.38 92 ASP B C 1
ATOM 7234 O O . ASP B 1 92 ? 30.234 5.738 -38.062 1 92.38 92 ASP B O 1
ATOM 7238 N N . ARG B 1 93 ? 29.094 4.5 -36.5 1 91.44 93 ARG B N 1
ATOM 7239 C CA . ARG B 1 93 ? 29.938 4.832 -35.344 1 91.44 93 ARG B CA 1
ATOM 7240 C C . ARG B 1 93 ? 30.297 3.578 -34.562 1 91.44 93 ARG B C 1
ATOM 7242 O O . ARG B 1 93 ? 29.797 3.357 -33.469 1 91.44 93 ARG B O 1
ATOM 7249 N N . PRO B 1 94 ? 31.234 2.922 -35.094 1 89.5 94 PRO B N 1
ATOM 7250 C CA . PRO B 1 94 ? 31.547 1.62 -34.5 1 89.5 94 PRO B CA 1
ATOM 7251 C C . PRO B 1 94 ? 31.906 1.714 -33.031 1 89.5 94 PRO B C 1
ATOM 7253 O O . PRO B 1 94 ? 31.578 0.809 -32.25 1 89.5 94 PRO B O 1
ATOM 7256 N N . SER B 1 95 ? 32.5 2.771 -32.656 1 91.5 95 SER B N 1
ATOM 7257 C CA . SER B 1 95 ? 32.844 2.951 -31.25 1 91.5 95 SER B CA 1
ATOM 7258 C C . SER B 1 95 ? 31.578 3.074 -30.391 1 91.5 95 SER B C 1
ATOM 7260 O O . SER B 1 95 ? 31.516 2.525 -29.297 1 91.5 95 SER B O 1
ATOM 7262 N N . ASP B 1 96 ? 30.609 3.777 -30.938 1 91.81 96 ASP B N 1
ATOM 7263 C CA . ASP B 1 96 ? 29.344 3.943 -30.234 1 91.81 96 ASP B CA 1
ATOM 7264 C C . ASP B 1 96 ? 28.562 2.625 -30.188 1 91.81 96 ASP B C 1
ATOM 7266 O O . ASP B 1 96 ? 27.875 2.35 -29.203 1 91.81 96 ASP B O 1
ATOM 7270 N N . GLN B 1 97 ? 28.688 1.829 -31.156 1 91.94 97 GLN B N 1
ATOM 7271 C CA . GLN B 1 97 ? 28.062 0.511 -31.188 1 91.94 97 GLN B CA 1
ATOM 7272 C C . GLN B 1 97 ? 28.625 -0.388 -30.094 1 91.94 97 GLN B C 1
ATOM 7274 O O . GLN B 1 97 ? 27.875 -1.062 -29.391 1 91.94 97 GLN B O 1
ATOM 7279 N N . LEU B 1 98 ? 29.906 -0.356 -30.141 1 91.62 98 LEU B N 1
ATOM 7280 C CA . LEU B 1 98 ? 30.578 -1.179 -29.141 1 91.62 98 LEU B CA 1
ATOM 7281 C C . LEU B 1 98 ? 30.219 -0.719 -27.734 1 91.62 98 LEU B C 1
ATOM 7283 O O . LEU B 1 98 ? 30 -1.544 -26.844 1 91.62 98 LEU B O 1
ATOM 7287 N N . GLU B 1 99 ? 30.219 0.555 -27.578 1 92.25 99 GLU B N 1
ATOM 7288 C CA . GLU B 1 99 ? 29.859 1.108 -26.266 1 92.25 99 GLU B CA 1
ATOM 7289 C C . GLU B 1 99 ? 28.422 0.757 -25.891 1 92.25 99 GLU B C 1
ATOM 7291 O O . GLU B 1 99 ? 28.156 0.392 -24.75 1 92.25 99 GLU B O 1
ATOM 7296 N N . TYR B 1 100 ? 27.594 0.893 -26.812 1 92.75 100 TYR B N 1
ATOM 7297 C CA . TYR B 1 100 ? 26.188 0.542 -26.594 1 92.75 100 TYR B CA 1
ATOM 7298 C C . TYR B 1 100 ? 26.047 -0.911 -26.172 1 92.75 100 TYR B C 1
ATOM 7300 O O . TYR B 1 100 ? 25.344 -1.21 -25.188 1 92.75 100 TYR B O 1
ATOM 7308 N N . MET B 1 101 ? 26.672 -1.75 -26.875 1 92 101 MET B N 1
ATOM 7309 C CA . MET B 1 101 ? 26.641 -3.182 -26.578 1 92 101 MET B CA 1
ATOM 7310 C C . MET B 1 101 ? 27.188 -3.471 -25.203 1 92 101 MET B C 1
ATOM 7312 O O . MET B 1 101 ? 26.578 -4.207 -24.422 1 92 101 MET B O 1
ATOM 7316 N N . GLN B 1 102 ? 28.297 -2.865 -24.891 1 88.81 102 GLN B N 1
ATOM 7317 C CA . GLN B 1 102 ? 28.938 -3.088 -23.594 1 88.81 102 GLN B CA 1
ATOM 7318 C C . GLN B 1 102 ? 28.078 -2.586 -22.453 1 88.81 102 GLN B C 1
ATOM 7320 O O . GLN B 1 102 ? 27.969 -3.238 -21.406 1 88.81 102 GLN B O 1
ATOM 7325 N N . LYS B 1 103 ? 27.469 -1.474 -22.672 1 91.12 103 LYS B N 1
ATOM 7326 C CA . LYS B 1 103 ? 26.625 -0.891 -21.641 1 91.12 103 LYS B CA 1
ATOM 7327 C C . LYS B 1 103 ? 25.391 -1.756 -21.391 1 91.12 103 LYS B C 1
ATOM 7329 O O . LYS B 1 103 ? 24.969 -1.93 -20.25 1 91.12 103 LYS B O 1
ATOM 7334 N N . LYS B 1 104 ? 24.812 -2.283 -22.422 1 93.19 104 LYS B N 1
ATOM 7335 C CA . LYS B 1 104 ? 23.641 -3.148 -22.281 1 93.19 104 LYS B CA 1
ATOM 7336 C C . LYS B 1 104 ? 24 -4.441 -21.562 1 93.19 104 LYS B C 1
ATOM 7338 O O . LYS B 1 104 ? 23.266 -4.883 -20.672 1 93.19 104 LYS B O 1
ATOM 7343 N N . ILE B 1 105 ? 25.078 -5.039 -21.922 1 90.88 105 ILE B N 1
ATOM 7344 C CA . ILE B 1 105 ? 25.531 -6.277 -21.281 1 90.88 105 ILE B CA 1
ATOM 7345 C C . ILE B 1 105 ? 25.844 -6.02 -19.812 1 90.88 105 ILE B C 1
ATOM 7347 O O . ILE B 1 105 ? 25.469 -6.805 -18.938 1 90.88 105 ILE B O 1
ATOM 7351 N N . LEU B 1 106 ? 26.516 -4.879 -19.609 1 90 106 LEU B N 1
ATOM 7352 C CA . LEU B 1 106 ? 26.875 -4.516 -18.234 1 90 106 LEU B CA 1
ATOM 7353 C C . LEU B 1 106 ? 25.625 -4.324 -17.391 1 90 106 LEU B C 1
ATOM 7355 O O . LEU B 1 106 ? 25.594 -4.715 -16.219 1 90 106 LEU B O 1
ATOM 7359 N N . LEU B 1 107 ? 24.641 -3.697 -17.953 1 93.69 107 LEU B N 1
ATOM 7360 C CA . LEU B 1 107 ? 23.406 -3.457 -17.219 1 93.69 107 LEU B CA 1
ATOM 7361 C C . LEU B 1 107 ? 22.734 -4.773 -16.828 1 93.69 107 LEU B C 1
ATOM 7363 O O . LEU B 1 107 ? 22.266 -4.922 -15.695 1 93.69 107 LEU B O 1
ATOM 7367 N N . ILE B 1 108 ? 22.656 -5.73 -17.719 1 93.25 108 ILE B N 1
ATOM 7368 C CA . ILE B 1 108 ? 22.062 -7.039 -17.438 1 93.25 108 ILE B CA 1
ATOM 7369 C C . ILE B 1 108 ? 22.891 -7.742 -16.359 1 93.25 108 ILE B C 1
ATOM 7371 O O . ILE B 1 108 ? 22.328 -8.336 -15.43 1 93.25 108 ILE B O 1
ATOM 7375 N N . GLN B 1 109 ? 24.188 -7.629 -16.438 1 89.62 109 GLN B N 1
ATOM 7376 C CA . GLN B 1 109 ? 25.062 -8.211 -15.43 1 89.62 109 GLN B CA 1
ATOM 7377 C C . GLN B 1 109 ? 24.859 -7.562 -14.07 1 89.62 109 GLN B C 1
ATOM 7379 O O . GLN B 1 109 ? 24.875 -8.25 -13.039 1 89.62 109 GLN B O 1
ATOM 7384 N N . THR B 1 110 ? 24.75 -6.246 -14.109 1 91.12 110 THR B N 1
ATOM 7385 C CA . THR B 1 110 ? 24.531 -5.504 -12.875 1 91.12 110 THR B CA 1
ATOM 7386 C C . THR B 1 110 ? 23.234 -5.953 -12.203 1 91.12 110 THR B C 1
ATOM 7388 O O . THR B 1 110 ? 23.203 -6.129 -10.977 1 91.12 110 THR B O 1
ATOM 7391 N N . ILE B 1 111 ? 22.188 -6.141 -12.969 1 94.19 111 ILE B N 1
ATOM 7392 C CA . ILE B 1 111 ? 20.922 -6.625 -12.43 1 94.19 111 ILE B CA 1
ATOM 7393 C C . ILE B 1 111 ? 21.125 -8.008 -11.82 1 94.19 111 ILE B C 1
ATOM 7395 O O . ILE B 1 111 ? 20.734 -8.25 -10.672 1 94.19 111 ILE B O 1
ATOM 7399 N N . HIS B 1 112 ? 21.719 -8.875 -12.555 1 91.75 112 HIS B N 1
ATOM 7400 C CA . HIS B 1 112 ? 21.984 -10.242 -12.109 1 91.75 112 HIS B CA 1
ATOM 7401 C C . HIS B 1 112 ? 22.719 -10.258 -10.781 1 91.75 112 HIS B C 1
ATOM 7403 O O . HIS B 1 112 ? 22.344 -11 -9.867 1 91.75 112 HIS B O 1
ATOM 7409 N N . ASN B 1 113 ? 23.672 -9.367 -10.617 1 88.69 113 ASN B N 1
ATOM 7410 C CA . ASN B 1 113 ? 24.562 -9.383 -9.469 1 88.69 113 ASN B CA 1
ATOM 7411 C C . ASN B 1 113 ? 23.938 -8.688 -8.258 1 88.69 113 ASN B C 1
ATOM 7413 O O . ASN B 1 113 ? 24.422 -8.82 -7.137 1 88.69 113 ASN B O 1
ATOM 7417 N N . HIS B 1 114 ? 22.859 -8 -8.508 1 91.75 114 HIS B N 1
ATOM 7418 C CA . HIS B 1 114 ? 22.359 -7.16 -7.426 1 91.75 114 HIS B CA 1
ATOM 7419 C C . HIS B 1 114 ? 20.984 -7.633 -6.965 1 91.75 114 HIS B C 1
ATOM 7421 O O . HIS B 1 114 ? 20.297 -6.93 -6.219 1 91.75 114 HIS B O 1
ATOM 7427 N N . VAL B 1 115 ? 20.562 -8.852 -7.395 1 93.94 115 VAL B N 1
ATOM 7428 C CA . VAL B 1 115 ? 19.312 -9.422 -6.887 1 93.94 115 VAL B CA 1
ATOM 7429 C C . VAL B 1 115 ? 19.469 -9.766 -5.406 1 93.94 115 VAL B C 1
ATOM 7431 O O . VAL B 1 115 ? 20.344 -10.555 -5.035 1 93.94 115 VAL B O 1
ATOM 7434 N N . VAL B 1 116 ? 18.641 -9.172 -4.578 1 93.38 116 VAL B N 1
ATOM 7435 C CA . VAL B 1 116 ? 18.703 -9.43 -3.145 1 93.38 116 VAL B CA 1
ATOM 7436 C C . VAL B 1 116 ? 18.266 -10.867 -2.865 1 93.38 116 VAL B C 1
ATOM 7438 O O . VAL B 1 116 ? 17.188 -11.297 -3.303 1 93.38 116 VAL B O 1
ATOM 7441 N N . GLY B 1 117 ? 19.047 -11.641 -2.148 1 87.88 117 GLY B N 1
ATOM 7442 C CA . GLY B 1 117 ? 18.719 -13.016 -1.791 1 87.88 117 GLY B CA 1
ATOM 7443 C C . GLY B 1 117 ? 19.344 -14.039 -2.721 1 87.88 117 GLY B C 1
ATOM 7444 O O . GLY B 1 117 ? 19.125 -15.242 -2.574 1 87.88 117 GLY B O 1
ATOM 7445 N N . SER B 1 118 ? 20.125 -13.586 -3.676 1 84.19 118 SER B N 1
ATOM 7446 C CA . SER B 1 118 ? 20.75 -14.508 -4.617 1 84.19 118 SER B CA 1
ATOM 7447 C C . SER B 1 118 ? 21.719 -15.438 -3.914 1 84.19 118 SER B C 1
ATOM 7449 O O . SER B 1 118 ? 22.031 -16.531 -4.418 1 84.19 118 SER B O 1
ATOM 7451 N N . GLU B 1 119 ? 22.094 -15.086 -2.748 1 78.62 119 GLU B N 1
ATOM 7452 C CA . GLU B 1 119 ? 23.047 -15.922 -2.021 1 78.62 119 GLU B CA 1
ATOM 7453 C C . GLU B 1 119 ? 22.406 -16.531 -0.781 1 78.62 119 GLU B C 1
ATOM 7455 O O . GLU B 1 119 ? 23.094 -17.125 0.056 1 78.62 119 GLU B O 1
ATOM 7460 N N . ALA B 1 120 ? 21.25 -16.359 -0.716 1 85.38 120 ALA B N 1
ATOM 7461 C CA . ALA B 1 120 ? 20.547 -16.906 0.449 1 85.38 120 ALA B CA 1
ATOM 7462 C C . ALA B 1 120 ? 20.453 -18.422 0.361 1 85.38 120 ALA B C 1
ATOM 7464 O O . ALA B 1 120 ? 20.281 -18.984 -0.728 1 85.38 120 ALA B O 1
ATOM 7465 N N . VAL B 1 121 ? 20.609 -19.078 1.491 1 86.62 121 VAL B N 1
ATOM 7466 C CA . VAL B 1 121 ? 20.531 -20.531 1.572 1 86.62 121 VAL B CA 1
ATOM 7467 C C . VAL B 1 121 ? 19.484 -20.938 2.604 1 86.62 121 VAL B C 1
ATOM 7469 O O . VAL B 1 121 ? 19.109 -20.141 3.463 1 86.62 121 VAL B O 1
ATOM 7472 N N . PHE B 1 122 ? 18.969 -22.078 2.432 1 85.62 122 PHE B N 1
ATOM 7473 C CA . PHE B 1 122 ? 18.031 -22.625 3.402 1 85.62 122 PHE B CA 1
ATOM 7474 C C . PHE B 1 122 ? 18.266 -24.109 3.605 1 85.62 122 PHE B C 1
ATOM 7476 O O . PHE B 1 122 ? 18.891 -24.766 2.764 1 85.62 122 PHE B O 1
ATOM 7483 N N . ARG B 1 123 ? 17.812 -24.609 4.734 1 84.94 123 ARG B N 1
ATOM 7484 C CA . ARG B 1 123 ? 17.969 -26.016 5.074 1 84.94 123 ARG B CA 1
ATOM 7485 C C . ARG B 1 123 ? 16.844 -26.844 4.457 1 84.94 123 ARG B C 1
ATOM 7487 O O . ARG B 1 123 ? 15.688 -26.422 4.438 1 84.94 123 ARG B O 1
ATOM 7494 N N . THR B 1 124 ? 17.219 -28 3.881 1 85.94 124 THR B N 1
ATOM 7495 C CA . THR B 1 124 ? 16.234 -28.891 3.287 1 85.94 124 THR B CA 1
ATOM 7496 C C . THR B 1 124 ? 16.109 -30.172 4.102 1 85.94 124 THR B C 1
ATOM 7498 O O . THR B 1 124 ? 16.984 -30.5 4.891 1 85.94 124 THR B O 1
ATOM 7501 N N . PRO B 1 125 ? 15.094 -30.953 3.971 1 83.38 125 PRO B N 1
ATOM 7502 C CA . PRO B 1 125 ? 14.773 -32.031 4.891 1 83.38 125 PRO B CA 1
ATOM 7503 C C . PRO B 1 125 ? 15.531 -33.344 4.566 1 83.38 125 PRO B C 1
ATOM 7505 O O . PRO B 1 125 ? 15.539 -34.281 5.367 1 83.38 125 PRO B O 1
ATOM 7508 N N . PHE B 1 126 ? 16.203 -33.625 3.5 1 80.81 126 PHE B N 1
ATOM 7509 C CA . PHE B 1 126 ? 16.734 -34.906 3.059 1 80.81 126 PHE B CA 1
ATOM 7510 C C . PHE B 1 126 ? 18.016 -35.281 3.812 1 80.81 126 PHE B C 1
ATOM 7512 O O . PHE B 1 126 ? 18.438 -36.438 3.812 1 80.81 126 PHE B O 1
ATOM 7519 N N . ALA B 1 127 ? 18.734 -34.312 4.406 1 70.88 127 ALA B N 1
ATOM 7520 C CA . ALA B 1 127 ? 19.906 -34.625 5.234 1 70.88 127 ALA B CA 1
ATOM 7521 C C . ALA B 1 127 ? 20.062 -33.594 6.34 1 70.88 127 ALA B C 1
ATOM 7523 O O . ALA B 1 127 ? 19.531 -32.469 6.246 1 70.88 127 ALA B O 1
ATOM 7524 N N . ASN B 1 128 ? 20.906 -34.156 7.227 1 65.62 128 ASN B N 1
ATOM 7525 C CA . ASN B 1 128 ? 21.234 -33.219 8.297 1 65.62 128 ASN B CA 1
ATOM 7526 C C . ASN B 1 128 ? 22.172 -32.125 7.816 1 65.62 128 ASN B C 1
ATOM 7528 O O . ASN B 1 128 ? 23.125 -32.375 7.094 1 65.62 128 ASN B O 1
ATOM 7532 N N . ASN B 1 129 ? 21.719 -30.938 7.855 1 71.75 129 ASN B N 1
ATOM 7533 C CA . ASN B 1 129 ? 22.547 -29.766 7.531 1 71.75 129 ASN B CA 1
ATOM 7534 C C . ASN B 1 129 ? 22.688 -29.594 6.023 1 71.75 129 ASN B C 1
ATOM 7536 O O . ASN B 1 129 ? 23.766 -29.266 5.535 1 71.75 129 ASN B O 1
ATOM 7540 N N . ARG B 1 130 ? 21.859 -30.188 5.316 1 81.69 130 ARG B N 1
ATOM 7541 C CA . ARG B 1 130 ? 21.828 -29.922 3.883 1 81.69 130 ARG B CA 1
ATOM 7542 C C . ARG B 1 130 ? 21.281 -28.516 3.6 1 81.69 130 ARG B C 1
ATOM 7544 O O . ARG B 1 130 ? 20.094 -28.25 3.838 1 81.69 130 ARG B O 1
ATOM 7551 N N . TYR B 1 131 ? 22.203 -27.672 3.096 1 85.06 131 TYR B N 1
ATOM 7552 C CA . TYR B 1 131 ? 21.828 -26.312 2.748 1 85.06 131 TYR B CA 1
ATOM 7553 C C . TYR B 1 131 ? 21.938 -26.078 1.247 1 85.06 131 TYR B C 1
ATOM 7555 O O . TYR B 1 131 ? 22.922 -26.469 0.627 1 85.06 131 TYR B O 1
ATOM 7563 N N . LEU B 1 132 ? 20.906 -25.5 0.743 1 88.81 132 LEU B N 1
ATOM 7564 C CA . LEU B 1 132 ? 20.891 -25.219 -0.686 1 88.81 132 LEU B CA 1
ATOM 7565 C C . LEU B 1 132 ? 20.703 -23.719 -0.934 1 88.81 132 LEU B C 1
ATOM 7567 O O . LEU B 1 132 ? 19.969 -23.047 -0.199 1 88.81 132 LEU B O 1
ATOM 7571 N N . PRO B 1 133 ? 21.359 -23.203 -1.953 1 89.19 133 PRO B N 1
ATOM 7572 C CA . PRO B 1 133 ? 21.047 -21.844 -2.367 1 89.19 133 PRO B CA 1
ATOM 7573 C C . PRO B 1 133 ? 19.672 -21.703 -2.99 1 89.19 133 PRO B C 1
ATOM 7575 O O . PRO B 1 133 ? 19.188 -22.625 -3.656 1 89.19 133 PRO B O 1
ATOM 7578 N N . ILE B 1 134 ? 19.141 -20.547 -2.787 1 92.31 134 ILE B N 1
ATOM 7579 C CA . ILE B 1 134 ? 17.828 -20.25 -3.367 1 92.31 134 ILE B CA 1
ATOM 7580 C C . ILE B 1 134 ? 17.984 -19.891 -4.84 1 92.31 134 ILE B C 1
ATOM 7582 O O . ILE B 1 134 ? 18.766 -18.984 -5.184 1 92.31 134 ILE B O 1
ATOM 7586 N N . THR B 1 135 ? 17.359 -20.594 -5.68 1 94.81 135 THR B N 1
ATOM 7587 C CA . THR B 1 135 ? 17.172 -20.203 -7.074 1 94.81 135 THR B CA 1
ATOM 7588 C C . THR B 1 135 ? 15.727 -19.828 -7.344 1 94.81 135 THR B C 1
ATOM 7590 O O . THR B 1 135 ? 14.859 -20.703 -7.457 1 94.81 135 THR B O 1
ATOM 7593 N N . TYR B 1 136 ? 15.539 -18.547 -7.496 1 96.31 136 TYR B N 1
ATOM 7594 C CA . TYR B 1 136 ? 14.188 -18 -7.551 1 96.31 136 TYR B CA 1
ATOM 7595 C C . TYR B 1 136 ? 13.648 -18.031 -8.977 1 96.31 136 TYR B C 1
ATOM 7597 O O . TYR B 1 136 ? 14.25 -17.469 -9.891 1 96.31 136 TYR B O 1
ATOM 7605 N N . CYS B 1 137 ? 12.43 -18.703 -9.195 1 97.31 137 CYS B N 1
ATOM 7606 C CA . CYS B 1 137 ? 11.828 -18.812 -10.516 1 97.31 137 CYS B CA 1
ATOM 7607 C C . CYS B 1 137 ? 10.336 -18.5 -10.469 1 97.31 137 CYS B C 1
ATOM 7609 O O . CYS B 1 137 ? 9.57 -18.984 -11.305 1 97.31 137 CYS B O 1
ATOM 7611 N N . ASP B 1 138 ? 9.891 -17.781 -9.469 1 97 138 ASP B N 1
ATOM 7612 C CA . ASP B 1 138 ? 8.484 -17.422 -9.305 1 97 138 ASP B CA 1
ATOM 7613 C C . ASP B 1 138 ? 8.258 -15.938 -9.539 1 97 138 ASP B C 1
ATOM 7615 O O . ASP B 1 138 ? 7.508 -15.289 -8.805 1 97 138 ASP B O 1
ATOM 7619 N N . TYR B 1 139 ? 8.898 -15.359 -10.57 1 97.44 139 TYR B N 1
ATOM 7620 C CA . TYR B 1 139 ? 8.828 -13.938 -10.883 1 97.44 139 TYR B CA 1
ATOM 7621 C C . TYR B 1 139 ? 7.449 -13.562 -11.414 1 97.44 139 TYR B C 1
ATOM 7623 O O . TYR B 1 139 ? 7.09 -12.383 -11.445 1 97.44 139 TYR B O 1
ATOM 7631 N N . ILE B 1 140 ? 6.637 -14.547 -11.844 1 97.38 140 ILE B N 1
ATOM 7632 C CA . ILE B 1 140 ? 5.281 -14.281 -12.312 1 97.38 140 ILE B CA 1
ATOM 7633 C C . ILE B 1 140 ? 4.414 -13.797 -11.156 1 97.38 140 ILE B C 1
ATOM 7635 O O . ILE B 1 140 ? 3.506 -12.984 -11.344 1 97.38 140 ILE B O 1
ATOM 7639 N N . ALA B 1 141 ? 4.738 -14.336 -9.953 1 96.81 141 ALA B N 1
ATOM 7640 C CA . ALA B 1 141 ? 3.982 -13.945 -8.766 1 96.81 141 ALA B CA 1
ATOM 7641 C C . ALA B 1 141 ? 4.5 -12.633 -8.188 1 96.81 141 ALA B C 1
ATOM 7643 O O . ALA B 1 141 ? 3.715 -11.781 -7.758 1 96.81 141 ALA B O 1
ATOM 7644 N N . SER B 1 142 ? 5.793 -12.469 -8.094 1 97.31 142 SER B N 1
ATOM 7645 C CA . SER B 1 142 ? 6.414 -11.227 -7.645 1 97.31 142 SER B CA 1
ATOM 7646 C C . SER B 1 142 ? 7.898 -11.188 -8.008 1 97.31 142 SER B C 1
ATOM 7648 O O . SER B 1 142 ? 8.539 -12.234 -8.133 1 97.31 142 SER B O 1
ATOM 7650 N N . GLY B 1 143 ? 8.43 -10.008 -8.156 1 97.75 143 GLY B N 1
ATOM 7651 C CA . GLY B 1 143 ? 9.859 -9.836 -8.391 1 97.75 143 GLY B CA 1
ATOM 7652 C C . GLY B 1 143 ? 10.688 -9.953 -7.125 1 97.75 143 GLY B C 1
ATOM 7653 O O . GLY B 1 143 ? 10.188 -10.398 -6.086 1 97.75 143 GLY B O 1
ATOM 7654 N N . LYS B 1 144 ? 11.969 -9.719 -7.281 1 97.75 144 LYS B N 1
ATOM 7655 C CA . LYS B 1 144 ? 12.93 -9.602 -6.184 1 97.75 144 LYS B CA 1
ATOM 7656 C C . LYS B 1 144 ? 13.469 -8.18 -6.066 1 97.75 144 LYS B C 1
ATOM 7658 O O . LYS B 1 144 ? 13.516 -7.449 -7.059 1 97.75 144 LYS B O 1
ATOM 7663 N N . PRO B 1 145 ? 13.828 -7.801 -4.84 1 97.06 145 PRO B N 1
ATOM 7664 C CA . PRO B 1 145 ? 14.438 -6.477 -4.719 1 97.06 145 PRO B CA 1
ATOM 7665 C C . PRO B 1 145 ? 15.836 -6.414 -5.332 1 97.06 145 PRO B C 1
ATOM 7667 O O . PRO B 1 145 ? 16.516 -7.441 -5.441 1 97.06 145 PRO B O 1
ATOM 7670 N N . LEU B 1 146 ? 16.203 -5.238 -5.723 1 96.31 146 LEU B N 1
ATOM 7671 C CA . LEU B 1 146 ? 17.547 -4.973 -6.191 1 96.31 146 LEU B CA 1
ATOM 7672 C C . LEU B 1 146 ? 18.312 -4.105 -5.195 1 96.31 146 LEU B C 1
ATOM 7674 O O . LEU B 1 146 ? 17.797 -3.08 -4.742 1 96.31 146 LEU B O 1
ATOM 7678 N N . LYS B 1 147 ? 19.5 -4.469 -4.906 1 92.88 147 LYS B N 1
ATOM 7679 C CA . LYS B 1 147 ? 20.312 -3.805 -3.889 1 92.88 147 LYS B CA 1
ATOM 7680 C C . LYS B 1 147 ? 20.5 -2.326 -4.215 1 92.88 147 LYS B C 1
ATOM 7682 O O . LYS B 1 147 ? 20.375 -1.471 -3.334 1 92.88 147 LYS B O 1
ATOM 7687 N N . PHE B 1 148 ? 20.844 -1.972 -5.453 1 92 148 PHE B N 1
ATOM 7688 C CA . PHE B 1 148 ? 21.156 -0.589 -5.793 1 92 148 PHE B CA 1
ATOM 7689 C C . PHE B 1 148 ? 19.906 0.279 -5.734 1 92 148 PHE B C 1
ATOM 7691 O O . PHE B 1 148 ? 19.984 1.48 -5.469 1 92 148 PHE B O 1
ATOM 7698 N N . ILE B 1 149 ? 18.703 -0.237 -5.98 1 95.62 149 ILE B N 1
ATOM 7699 C CA . ILE B 1 149 ? 17.469 0.522 -5.816 1 95.62 149 ILE B CA 1
ATOM 7700 C C . ILE B 1 149 ? 17.203 0.746 -4.332 1 95.62 149 ILE B C 1
ATOM 7702 O O . ILE B 1 149 ? 16.859 1.856 -3.916 1 95.62 149 ILE B O 1
ATOM 7706 N N . GLU B 1 150 ? 17.359 -0.346 -3.484 1 94.94 150 GLU B N 1
ATOM 7707 C CA . GLU B 1 150 ? 17.172 -0.223 -2.041 1 94.94 150 GLU B CA 1
ATOM 7708 C C . GLU B 1 150 ? 18.141 0.792 -1.441 1 94.94 150 GLU B C 1
ATOM 7710 O O . GLU B 1 150 ? 17.766 1.567 -0.559 1 94.94 150 GLU B O 1
ATOM 7715 N N . ASP B 1 151 ? 19.328 0.801 -1.946 1 91.31 151 ASP B N 1
ATOM 7716 C CA . ASP B 1 151 ? 20.344 1.74 -1.462 1 91.31 151 ASP B CA 1
ATOM 7717 C C . ASP B 1 151 ? 19.969 3.178 -1.812 1 91.31 151 ASP B C 1
ATOM 7719 O O . ASP B 1 151 ? 20.125 4.086 -0.993 1 91.31 151 ASP B O 1
ATOM 7723 N N . TYR B 1 152 ? 19.562 3.42 -3.008 1 92.81 152 TYR B N 1
ATOM 7724 C CA . TYR B 1 152 ? 19.156 4.762 -3.412 1 92.81 152 TYR B CA 1
ATOM 7725 C C . TYR B 1 152 ? 18.016 5.266 -2.541 1 92.81 152 TYR B C 1
ATOM 7727 O O . TYR B 1 152 ? 18.016 6.418 -2.104 1 92.81 152 TYR B O 1
ATOM 7735 N N . ILE B 1 153 ? 17.031 4.422 -2.311 1 95.38 153 ILE B N 1
ATOM 7736 C CA . ILE B 1 153 ? 15.875 4.805 -1.504 1 95.38 153 ILE B CA 1
ATOM 7737 C C . ILE B 1 153 ? 16.328 5.156 -0.089 1 95.38 153 ILE B C 1
ATOM 7739 O O . ILE B 1 153 ? 15.93 6.184 0.463 1 95.38 153 ILE B O 1
ATOM 7743 N N . PHE B 1 154 ? 17.172 4.363 0.465 1 92.62 154 PHE B N 1
ATOM 7744 C CA . PHE B 1 154 ? 17.609 4.562 1.841 1 92.62 154 PHE B CA 1
ATOM 7745 C C . PHE B 1 154 ? 18.453 5.828 1.959 1 92.62 154 PHE B C 1
ATOM 7747 O O . PHE B 1 154 ? 18.297 6.598 2.91 1 92.62 154 PHE B O 1
ATOM 7754 N N . GLU B 1 155 ? 19.266 6.082 0.961 1 89.12 155 GLU B N 1
ATOM 7755 C CA . GLU B 1 155 ? 20.281 7.129 1.084 1 89.12 155 GLU B CA 1
ATOM 7756 C C . GLU B 1 155 ? 19.75 8.469 0.573 1 89.12 155 GLU B C 1
ATOM 7758 O O . GLU B 1 155 ? 20.141 9.523 1.075 1 89.12 155 GLU B O 1
ATOM 7763 N N . GLU B 1 156 ? 18.875 8.391 -0.415 1 90.12 156 GLU B N 1
ATOM 7764 C CA . GLU B 1 156 ? 18.547 9.625 -1.124 1 90.12 156 GLU B CA 1
ATOM 7765 C C . GLU B 1 156 ? 17.078 10.016 -0.891 1 90.12 156 GLU B C 1
ATOM 7767 O O . GLU B 1 156 ? 16.734 11.188 -0.973 1 90.12 156 GLU B O 1
ATOM 7772 N N . VAL B 1 157 ? 16.266 9.086 -0.561 1 94.88 157 VAL B N 1
ATOM 7773 C CA . VAL B 1 157 ? 14.836 9.375 -0.489 1 94.88 157 VAL B CA 1
ATOM 7774 C C . VAL B 1 157 ? 14.406 9.516 0.97 1 94.88 157 VAL B C 1
ATOM 7776 O O . VAL B 1 157 ? 13.844 10.539 1.36 1 94.88 157 VAL B O 1
ATOM 7779 N N . LEU B 1 158 ? 14.766 8.578 1.831 1 95.88 158 LEU B N 1
ATOM 7780 C CA . LEU B 1 158 ? 14.227 8.445 3.18 1 95.88 158 LEU B CA 1
ATOM 7781 C C . LEU B 1 158 ? 14.695 9.594 4.066 1 95.88 158 LEU B C 1
ATOM 7783 O O . LEU B 1 158 ? 13.961 10.047 4.941 1 95.88 158 LEU B O 1
ATOM 7787 N N . PRO B 1 159 ? 15.898 10.156 3.889 1 93.25 159 PRO B N 1
ATOM 7788 C CA . PRO B 1 159 ? 16.344 11.219 4.789 1 93.25 159 PRO B CA 1
ATOM 7789 C C . PRO B 1 159 ? 15.453 12.461 4.727 1 93.25 159 PRO B C 1
ATOM 7791 O O . PRO B 1 159 ? 15.32 13.18 5.719 1 93.25 159 PRO B O 1
ATOM 7794 N N . THR B 1 160 ? 14.836 12.727 3.641 1 93.62 160 THR B N 1
ATOM 7795 C CA . THR B 1 160 ? 13.992 13.906 3.5 1 93.62 160 THR B CA 1
ATOM 7796 C C . THR B 1 160 ? 12.516 13.516 3.441 1 93.62 160 THR B C 1
ATOM 7798 O O . THR B 1 160 ? 11.68 14.297 2.994 1 93.62 160 THR B O 1
ATOM 7801 N N . TYR B 1 161 ? 12.25 12.344 3.893 1 96.19 161 TYR B N 1
ATOM 7802 C CA . TYR B 1 161 ? 10.883 11.844 3.828 1 96.19 161 TYR B CA 1
ATOM 7803 C C . TYR B 1 161 ? 9.969 12.656 4.734 1 96.19 161 TYR B C 1
ATOM 7805 O O . TYR B 1 161 ? 10.336 12.992 5.863 1 96.19 161 TYR B O 1
ATOM 7813 N N . ALA B 1 162 ? 8.812 12.977 4.27 1 96.5 162 ALA B N 1
ATOM 7814 C CA . ALA B 1 162 ? 7.645 13.516 4.965 1 96.5 162 ALA B CA 1
ATOM 7815 C C . ALA B 1 162 ? 6.355 13.156 4.227 1 96.5 162 ALA B C 1
ATOM 7817 O O . ALA B 1 162 ? 6.395 12.555 3.15 1 96.5 162 ALA B O 1
ATOM 7818 N N . ASN B 1 163 ? 5.262 13.359 4.863 1 93.94 163 ASN B N 1
ATOM 7819 C CA . ASN B 1 163 ? 4 13.148 4.164 1 93.94 163 ASN B CA 1
ATOM 7820 C C . ASN B 1 163 ? 3.805 14.156 3.033 1 93.94 163 ASN B C 1
ATOM 7822 O O . ASN B 1 163 ? 4.352 15.258 3.08 1 93.94 163 ASN B O 1
ATOM 7826 N N . THR B 1 164 ? 3.031 13.773 2.078 1 90 164 THR B N 1
ATOM 7827 C CA . THR B 1 164 ? 2.77 14.617 0.918 1 90 164 THR B CA 1
ATOM 7828 C C . THR B 1 164 ? 1.702 15.656 1.238 1 90 164 THR B C 1
ATOM 7830 O O . THR B 1 164 ? 1.308 15.812 2.396 1 90 164 THR B O 1
ATOM 7833 N N . HIS B 1 165 ? 1.319 16.5 0.297 1 79.12 165 HIS B N 1
ATOM 7834 C CA . HIS B 1 165 ? 0.253 17.5 0.309 1 79.12 165 HIS B CA 1
ATOM 7835 C C . HIS B 1 165 ? 0.668 18.734 1.088 1 79.12 165 HIS B C 1
ATOM 7837 O O . HIS B 1 165 ? -0.15 19.344 1.788 1 79.12 165 HIS B O 1
ATOM 7843 N N . THR B 1 166 ? 1.948 18.922 1.209 1 81.25 166 THR B N 1
ATOM 7844 C CA . THR B 1 166 ? 2.441 20.188 1.746 1 81.25 166 THR B CA 1
ATOM 7845 C C . THR B 1 166 ? 3.691 20.641 0.999 1 81.25 166 THR B C 1
ATOM 7847 O O . THR B 1 166 ? 4.5 19.812 0.567 1 81.25 166 THR B O 1
ATOM 7850 N N . THR B 1 167 ? 3.703 21.891 0.795 1 79.69 167 THR B N 1
ATOM 7851 C CA . THR B 1 167 ? 4.871 22.453 0.126 1 79.69 167 THR B CA 1
ATOM 7852 C C . THR B 1 167 ? 5.477 23.594 0.955 1 79.69 167 THR B C 1
ATOM 7854 O O . THR B 1 167 ? 6.238 24.406 0.435 1 79.69 167 THR B O 1
ATOM 7857 N N . THR B 1 168 ? 5.113 23.609 2.238 1 85.81 168 THR B N 1
ATOM 7858 C CA . THR B 1 168 ? 5.555 24.719 3.064 1 85.81 168 THR B CA 1
ATOM 7859 C C . THR B 1 168 ? 6.75 24.312 3.928 1 85.81 168 THR B C 1
ATOM 7861 O O . THR B 1 168 ? 7.105 25.016 4.875 1 85.81 168 THR B O 1
ATOM 7864 N N . SER B 1 169 ? 7.27 23.188 3.721 1 92.12 169 SER B N 1
ATOM 7865 C CA . SER B 1 169 ? 8.523 22.703 4.285 1 92.12 169 SER B CA 1
ATOM 7866 C C . SER B 1 169 ? 9.367 22 3.23 1 92.12 169 SER B C 1
ATOM 7868 O O . SER B 1 169 ? 8.852 21.578 2.191 1 92.12 169 SER B O 1
ATOM 7870 N N . PHE B 1 170 ? 10.641 21.922 3.521 1 92.31 170 PHE B N 1
ATOM 7871 C CA . PHE B 1 170 ? 11.516 21.281 2.541 1 92.31 170 PHE B CA 1
ATOM 7872 C C . PHE B 1 170 ? 11.18 19.812 2.389 1 92.31 170 PHE B C 1
ATOM 7874 O O . PHE B 1 170 ? 11.086 19.297 1.271 1 92.31 170 PHE B O 1
ATOM 7881 N N . THR B 1 171 ? 11.07 19.109 3.484 1 94.56 171 THR B N 1
ATOM 7882 C CA . THR B 1 171 ? 10.812 17.672 3.43 1 94.56 171 THR B CA 1
ATOM 7883 C C . THR B 1 171 ? 9.477 17.391 2.742 1 94.56 171 THR B C 1
ATOM 7885 O O . THR B 1 171 ? 9.375 16.484 1.927 1 94.56 171 THR B O 1
ATOM 7888 N N . GLY B 1 172 ? 8.422 18.188 3.117 1 93.75 172 GLY B N 1
ATOM 7889 C CA . GLY B 1 172 ? 7.141 18.047 2.443 1 93.75 172 GLY B CA 1
ATOM 7890 C C . GLY B 1 172 ? 7.219 18.312 0.952 1 93.75 172 GLY B C 1
ATOM 7891 O O . GLY B 1 172 ? 6.652 17.562 0.152 1 93.75 172 GLY B O 1
ATOM 7892 N N . TYR B 1 173 ? 7.91 19.359 0.597 1 91.81 173 TYR B N 1
ATOM 7893 C CA . TYR B 1 173 ? 8.07 19.719 -0.806 1 91.81 173 TYR B CA 1
ATOM 7894 C C . TYR B 1 173 ? 8.82 18.641 -1.567 1 91.81 173 TYR B C 1
ATOM 7896 O O . TYR B 1 173 ? 8.375 18.203 -2.635 1 91.81 173 TYR B O 1
ATOM 7904 N N . GLN B 1 174 ? 9.93 18.25 -1.016 1 92.94 174 GLN B N 1
ATOM 7905 C CA . GLN B 1 174 ? 10.781 17.234 -1.637 1 92.94 174 GLN B CA 1
ATOM 7906 C C . GLN B 1 174 ? 10.016 15.938 -1.862 1 92.94 174 GLN B C 1
ATOM 7908 O O . GLN B 1 174 ? 10.047 15.375 -2.959 1 92.94 174 GLN B O 1
ATOM 7913 N N . THR B 1 175 ? 9.367 15.453 -0.863 1 95.56 175 THR B N 1
ATOM 7914 C CA . THR B 1 175 ? 8.648 14.18 -0.935 1 95.56 175 THR B CA 1
ATOM 7915 C C . THR B 1 175 ? 7.477 14.281 -1.908 1 95.56 175 THR B C 1
ATOM 7917 O O . THR B 1 175 ? 7.219 13.344 -2.672 1 95.56 175 THR B O 1
ATOM 7920 N N . THR B 1 176 ? 6.738 15.375 -1.881 1 93.31 176 THR B N 1
ATOM 7921 C CA . THR B 1 176 ? 5.629 15.586 -2.805 1 93.31 176 THR B CA 1
ATOM 7922 C C . THR B 1 176 ? 6.109 15.516 -4.25 1 93.31 176 THR B C 1
ATOM 7924 O O . THR B 1 176 ? 5.488 14.852 -5.086 1 93.31 176 THR B O 1
ATOM 7927 N N . HIS B 1 177 ? 7.199 16.125 -4.531 1 91.88 177 HIS B N 1
ATOM 7928 C CA . HIS B 1 177 ? 7.676 16.188 -5.91 1 91.88 177 HIS B CA 1
ATOM 7929 C C . HIS B 1 177 ? 8.344 14.891 -6.324 1 91.88 177 HIS B C 1
ATOM 7931 O O . HIS B 1 177 ? 8.328 14.523 -7.5 1 91.88 177 HIS B O 1
ATOM 7937 N N . PHE B 1 178 ? 8.977 14.188 -5.359 1 94.06 178 PHE B N 1
ATOM 7938 C CA . PHE B 1 178 ? 9.438 12.836 -5.656 1 94.06 178 PHE B CA 1
ATOM 7939 C C . PHE B 1 178 ? 8.297 11.969 -6.176 1 94.06 178 PHE B C 1
ATOM 7941 O O . PHE B 1 178 ? 8.461 11.227 -7.145 1 94.06 178 PHE B O 1
ATOM 7948 N N . ARG B 1 179 ? 7.191 12.047 -5.527 1 95 179 ARG B N 1
ATOM 7949 C CA . ARG B 1 179 ? 6.047 11.234 -5.926 1 95 179 ARG B CA 1
ATOM 7950 C C . ARG B 1 179 ? 5.504 11.68 -7.281 1 95 179 ARG B C 1
ATOM 7952 O O . ARG B 1 179 ? 5.133 10.844 -8.109 1 95 179 ARG B O 1
ATOM 7959 N N . GLU B 1 180 ? 5.477 12.953 -7.551 1 93.56 180 GLU B N 1
ATOM 7960 C CA . GLU B 1 180 ? 5.023 13.445 -8.852 1 93.56 180 GLU B CA 1
ATOM 7961 C C . GLU B 1 180 ? 6 13.062 -9.961 1 93.56 180 GLU B C 1
ATOM 7963 O O . GLU B 1 180 ? 5.582 12.758 -11.078 1 93.56 180 GLU B O 1
ATOM 7968 N N . ASP B 1 181 ? 7.301 13.156 -9.625 1 94.81 181 ASP B N 1
ATOM 7969 C CA . ASP B 1 181 ? 8.289 12.648 -10.57 1 94.81 181 ASP B CA 1
ATOM 7970 C C . ASP B 1 181 ? 8.016 11.195 -10.922 1 94.81 181 ASP B C 1
ATOM 7972 O O . ASP B 1 181 ? 8.117 10.805 -12.086 1 94.81 181 ASP B O 1
ATOM 7976 N N . ALA B 1 182 ? 7.723 10.453 -9.906 1 97.56 182 ALA B N 1
ATOM 7977 C CA . ALA B 1 182 ? 7.438 9.039 -10.109 1 97.56 182 ALA B CA 1
ATOM 7978 C C . ALA B 1 182 ? 6.258 8.844 -11.062 1 97.56 182 ALA B C 1
ATOM 7980 O O . ALA B 1 182 ? 6.316 8.016 -11.969 1 97.56 182 ALA B O 1
ATOM 7981 N N . ARG B 1 183 ? 5.188 9.617 -10.844 1 96.69 183 ARG B N 1
ATOM 7982 C CA . ARG B 1 183 ? 4.008 9.539 -11.703 1 96.69 183 ARG B CA 1
ATOM 7983 C C . ARG B 1 183 ? 4.355 9.867 -13.148 1 96.69 183 ARG B C 1
ATOM 7985 O O . ARG B 1 183 ? 3.904 9.188 -14.07 1 96.69 183 ARG B O 1
ATOM 7992 N N . GLN B 1 184 ? 5.172 10.867 -13.336 1 95.88 184 GLN B N 1
ATOM 7993 C CA . GLN B 1 184 ? 5.562 11.297 -14.672 1 95.88 184 GLN B CA 1
ATOM 7994 C C . GLN B 1 184 ? 6.426 10.242 -15.359 1 95.88 184 GLN B C 1
ATOM 7996 O O . GLN B 1 184 ? 6.281 10 -16.562 1 95.88 184 GLN B O 1
ATOM 8001 N N . ILE B 1 185 ? 7.289 9.688 -14.602 1 96.88 185 ILE B N 1
ATOM 8002 C CA . ILE B 1 185 ? 8.172 8.664 -15.156 1 96.88 185 ILE B CA 1
ATOM 8003 C C . ILE B 1 185 ? 7.348 7.461 -15.602 1 96.88 185 ILE B C 1
ATOM 8005 O O . ILE B 1 185 ? 7.555 6.934 -16.703 1 96.88 185 ILE B O 1
ATOM 8009 N N . VAL B 1 186 ? 6.395 7.012 -14.789 1 98.12 186 VAL B N 1
ATOM 8010 C CA . VAL B 1 186 ? 5.531 5.895 -15.164 1 98.12 186 VAL B CA 1
ATOM 8011 C C . VAL B 1 186 ? 4.734 6.25 -16.422 1 98.12 186 VAL B C 1
ATOM 8013 O O . VAL B 1 186 ? 4.621 5.441 -17.344 1 98.12 186 VAL B O 1
ATOM 8016 N N . ALA B 1 187 ? 4.188 7.469 -16.422 1 97.69 187 ALA B N 1
ATOM 8017 C CA . ALA B 1 187 ? 3.434 7.934 -17.578 1 97.69 187 ALA B CA 1
ATOM 8018 C C . ALA B 1 187 ? 4.273 7.844 -18.859 1 97.69 187 ALA B C 1
ATOM 8020 O O . ALA B 1 187 ? 3.807 7.34 -19.875 1 97.69 187 ALA B O 1
ATOM 8021 N N . GLN B 1 188 ? 5.445 8.281 -18.75 1 95.94 188 GLN B N 1
ATOM 8022 C CA . GLN B 1 188 ? 6.348 8.273 -19.891 1 95.94 188 GLN B CA 1
ATOM 8023 C C . GLN B 1 188 ? 6.664 6.844 -20.328 1 95.94 188 GLN B C 1
ATOM 8025 O O . GLN B 1 188 ? 6.672 6.543 -21.531 1 95.94 188 GLN B O 1
ATOM 8030 N N . CYS B 1 189 ? 6.883 6.016 -19.406 1 97.38 189 CYS B N 1
ATOM 8031 C CA . CYS B 1 189 ? 7.285 4.645 -19.703 1 97.38 189 CYS B CA 1
ATOM 8032 C C . CYS B 1 189 ? 6.164 3.879 -20.391 1 97.38 189 CYS B C 1
ATOM 8034 O O . CYS B 1 189 ? 6.422 2.91 -21.109 1 97.38 189 CYS B O 1
ATOM 8036 N N . VAL B 1 190 ? 4.898 4.32 -20.219 1 97.88 190 VAL B N 1
ATOM 8037 C CA . VAL B 1 190 ? 3.793 3.576 -20.828 1 97.88 190 VAL B CA 1
ATOM 8038 C C . VAL B 1 190 ? 3.195 4.375 -21.984 1 97.88 190 VAL B C 1
ATOM 8040 O O . VAL B 1 190 ? 2.143 4.012 -22.516 1 97.88 190 VAL B O 1
ATOM 8043 N N . GLY B 1 191 ? 3.768 5.484 -22.359 1 96.19 191 GLY B N 1
ATOM 8044 C CA . GLY B 1 191 ? 3.307 6.293 -23.469 1 96.19 191 GLY B CA 1
ATOM 8045 C C . GLY B 1 191 ? 1.999 7.012 -23.188 1 96.19 191 GLY B C 1
ATOM 8046 O O . GLY B 1 191 ? 1.169 7.172 -24.094 1 96.19 191 GLY B O 1
ATOM 8047 N N . ALA B 1 192 ? 1.78 7.395 -21.922 1 96.19 192 ALA B N 1
ATOM 8048 C CA . ALA B 1 192 ? 0.564 8.109 -21.531 1 96.19 192 ALA B CA 1
ATOM 8049 C C . ALA B 1 192 ? 0.676 9.594 -21.859 1 96.19 192 ALA B C 1
ATOM 8051 O O . ALA B 1 192 ? 1.751 10.188 -21.719 1 96.19 192 ALA B O 1
ATOM 8052 N N . HIS B 1 193 ? -0.428 10.148 -22.312 1 92.62 193 HIS B N 1
ATOM 8053 C CA . HIS B 1 193 ? -0.525 11.586 -22.531 1 92.62 193 HIS B CA 1
ATOM 8054 C C . HIS B 1 193 ? -1.086 12.297 -21.297 1 92.62 193 HIS B C 1
ATOM 8056 O O . HIS B 1 193 ? -2.305 12.359 -21.109 1 92.62 193 HIS B O 1
ATOM 8062 N N . VAL B 1 194 ? -0.164 12.805 -20.469 1 90.12 194 VAL B N 1
ATOM 8063 C CA . VAL B 1 194 ? -0.594 13.445 -19.234 1 90.12 194 VAL B CA 1
ATOM 8064 C C . VAL B 1 194 ? -0.309 14.945 -19.297 1 90.12 194 VAL B C 1
ATOM 8066 O O . VAL B 1 194 ? 0.495 15.398 -20.109 1 90.12 194 VAL B O 1
ATOM 8069 N N . VAL B 1 195 ? -1.169 15.719 -18.453 1 68.5 195 VAL B N 1
ATOM 8070 C CA . VAL B 1 195 ? -0.918 17.156 -18.359 1 68.5 195 VAL B CA 1
ATOM 8071 C C . VAL B 1 195 ? 0.27 17.422 -17.438 1 68.5 195 VAL B C 1
ATOM 8073 O O . VAL B 1 195 ? 0.465 16.703 -16.453 1 68.5 195 VAL B O 1
ATOM 8076 N N . SER B 1 196 ? 1.306 17.922 -17.906 1 52.66 196 SER B N 1
ATOM 8077 C CA . SER B 1 196 ? 2.428 18.234 -17.016 1 52.66 196 SER B CA 1
ATOM 8078 C C . SER B 1 196 ? 1.988 19.109 -15.852 1 52.66 196 SER B C 1
ATOM 8080 O O . SER B 1 196 ? 1.276 20.094 -16.047 1 52.66 196 SER B O 1
ATOM 8082 N N . SER B 1 197 ? 1.695 18.531 -14.68 1 45.28 197 SER B N 1
ATOM 8083 C CA . SER B 1 197 ? 1.28 19.25 -13.477 1 45.28 197 SER B CA 1
ATOM 8084 C C . SER B 1 197 ? 2.023 20.578 -13.336 1 45.28 197 SER B C 1
ATOM 8086 O O . SER B 1 197 ? 1.656 21.406 -12.516 1 45.28 197 SER B O 1
ATOM 8088 N N . MET B 1 198 ? 3.381 20.656 -13.547 1 39.34 198 MET B N 1
ATOM 8089 C CA . MET B 1 198 ? 4.109 21.844 -13.125 1 39.34 198 MET B CA 1
ATOM 8090 C C . MET B 1 198 ? 3.545 23.094 -13.797 1 39.34 198 MET B C 1
ATOM 8092 O O . MET B 1 198 ? 3.797 24.219 -13.344 1 39.34 198 MET B O 1
ATOM 8096 N N . HIS B 1 199 ? 3.084 23 -15.055 1 32.81 199 HIS B N 1
ATOM 8097 C CA . HIS B 1 199 ? 2.762 24.234 -15.766 1 32.81 199 HIS B CA 1
ATOM 8098 C C . HIS B 1 199 ? 1.274 24.547 -15.664 1 32.81 199 HIS B C 1
ATOM 8100 O O . HIS B 1 199 ? 0.568 24.562 -16.672 1 32.81 199 HIS B O 1
ATOM 8106 N N . ILE B 1 200 ? 0.635 24.156 -14.594 1 33.16 200 ILE B N 1
ATOM 8107 C CA . ILE B 1 200 ? -0.738 24.656 -14.633 1 33.16 200 ILE B CA 1
ATOM 8108 C C . ILE B 1 200 ? -0.738 26.188 -14.695 1 33.16 200 ILE B C 1
ATOM 8110 O O . ILE B 1 200 ? -0.761 26.844 -13.656 1 33.16 200 ILE B O 1
ATOM 8114 N N . THR B 1 201 ? 0.134 26.953 -15.234 1 29.48 201 THR B N 1
ATOM 8115 C CA . THR B 1 201 ? -0.232 28.359 -15.336 1 29.48 201 THR B CA 1
ATOM 8116 C C . THR B 1 201 ? -1.659 28.516 -15.859 1 29.48 201 THR B C 1
ATOM 8118 O O . THR B 1 201 ? -2.514 29.094 -15.188 1 29.48 201 THR B O 1
ATOM 8121 N N . SER B 1 202 ? -1.937 29.641 -16.766 1 28.03 202 SER B N 1
ATOM 8122 C CA . SER B 1 202 ? -3.119 30.375 -17.219 1 28.03 202 SER B CA 1
ATOM 8123 C C . SER B 1 202 ? -4.141 29.438 -17.844 1 28.03 202 SER B C 1
ATOM 8125 O O . SER B 1 202 ? -3.795 28.328 -18.281 1 28.03 202 SER B O 1
ATOM 8127 N N . SER B 1 203 ? -5.473 29.828 -17.859 1 31.12 203 SER B N 1
ATOM 8128 C CA . SER B 1 203 ? -6.766 29.422 -18.391 1 31.12 203 SER B CA 1
ATOM 8129 C C . SER B 1 203 ? -6.605 28.625 -19.688 1 31.12 203 SER B C 1
ATOM 8131 O O . SER B 1 203 ? -7.555 28 -20.156 1 31.12 203 SER B O 1
ATOM 8133 N N . GLU B 1 204 ? -5.871 29.219 -20.688 1 31.22 204 GLU B N 1
ATOM 8134 C CA . GLU B 1 204 ? -6.199 28.812 -22.047 1 31.22 204 GLU B CA 1
ATOM 8135 C C . GLU B 1 204 ? -5.84 27.344 -22.297 1 31.22 204 GLU B C 1
ATOM 8137 O O . GLU B 1 204 ? -6.672 26.578 -22.766 1 31.22 204 GLU B O 1
ATOM 8142 N N . ASP B 1 205 ? -4.652 27.062 -22.969 1 30.62 205 ASP B N 1
ATOM 8143 C CA . ASP B 1 205 ? -4.363 25.922 -23.844 1 30.62 205 ASP B CA 1
ATOM 8144 C C . ASP B 1 205 ? -3.84 24.734 -23.031 1 30.62 205 ASP B C 1
ATOM 8146 O O . ASP B 1 205 ? -2.752 24.797 -22.453 1 30.62 205 ASP B O 1
ATOM 8150 N N . GLU B 1 206 ? -4.609 24.109 -22.281 1 35.16 206 GLU B N 1
ATOM 8151 C CA . GLU B 1 206 ? -4.383 22.734 -21.812 1 35.16 206 GLU B CA 1
ATOM 8152 C C . GLU B 1 206 ? -3.551 21.938 -22.812 1 35.16 206 GLU B C 1
ATOM 8154 O O . GLU B 1 206 ? -4.09 21.391 -23.766 1 35.16 206 GLU B O 1
ATOM 8159 N N . GLN B 1 207 ? -2.426 22.391 -23.188 1 30.12 207 GLN B N 1
ATOM 8160 C CA . GLN B 1 207 ? -1.598 21.594 -24.094 1 30.12 207 GLN B CA 1
ATOM 8161 C C . GLN B 1 207 ? -1.01 20.391 -23.375 1 30.12 207 GLN B C 1
ATOM 8163 O O . GLN B 1 207 ? -0.413 20.516 -22.312 1 30.12 207 GLN B O 1
ATOM 8168 N N . ALA B 1 208 ? -1.592 19.266 -23.656 1 38.62 208 ALA B N 1
ATOM 8169 C CA . ALA B 1 208 ? -0.972 18 -23.266 1 38.62 208 ALA B CA 1
ATOM 8170 C C . ALA B 1 208 ? 0.532 18.031 -23.516 1 38.62 208 ALA B C 1
ATOM 8172 O O . ALA B 1 208 ? 0.976 18.406 -24.609 1 38.62 208 ALA B O 1
ATOM 8173 N N . ILE B 1 209 ? 1.379 18.219 -22.609 1 29.86 209 ILE B N 1
ATOM 8174 C CA . ILE B 1 209 ? 2.799 17.953 -22.828 1 29.86 209 ILE B CA 1
ATOM 8175 C C . ILE B 1 209 ? 3.025 16.469 -23.047 1 29.86 209 ILE B C 1
ATOM 8177 O O . ILE B 1 209 ? 2.607 15.641 -22.234 1 29.86 209 ILE B O 1
ATOM 8181 N N . LYS B 1 210 ? 3.111 16.141 -24.266 1 31.7 210 LYS B N 1
ATOM 8182 C CA . LYS B 1 210 ? 3.723 14.836 -24.531 1 31.7 210 LYS B CA 1
ATOM 8183 C C . LYS B 1 210 ? 4.941 14.609 -23.641 1 31.7 210 LYS B C 1
ATOM 8185 O O . LYS B 1 210 ? 5.863 15.43 -23.625 1 31.7 210 LYS B O 1
ATOM 8190 N N . CYS B 1 211 ? 4.766 14.07 -22.516 1 32.75 211 CYS B N 1
ATOM 8191 C CA . CYS B 1 211 ? 5.945 13.742 -21.734 1 32.75 211 CYS B CA 1
ATOM 8192 C C . CYS B 1 211 ? 7.074 13.234 -22.625 1 32.75 211 CYS B C 1
ATOM 8194 O O . CYS B 1 211 ? 7.027 12.094 -23.094 1 32.75 211 CYS B O 1
ATOM 8196 N N . GLU B 1 212 ? 7.672 14.078 -23.578 1 26.61 212 GLU B N 1
ATOM 8197 C CA . GLU B 1 212 ? 8.844 13.695 -24.359 1 26.61 212 GLU B CA 1
ATOM 8198 C C . GLU B 1 212 ? 10.031 13.398 -23.453 1 26.61 212 GLU B C 1
ATOM 8200 O O . GLU B 1 212 ? 10.695 14.312 -22.953 1 26.61 212 GLU B O 1
ATOM 8205 N N . CYS B 1 213 ? 9.992 12.852 -22.469 1 27.88 213 CYS B N 1
ATOM 8206 C CA . CYS B 1 213 ? 11.305 12.57 -21.891 1 27.88 213 CYS B CA 1
ATOM 8207 C C . CYS B 1 213 ? 12.148 11.727 -22.828 1 27.88 213 CYS B C 1
ATOM 8209 O O . CYS B 1 213 ? 12.039 10.492 -22.844 1 27.88 213 CYS B O 1
ATOM 8211 N N . ALA B 1 214 ? 12.414 12.141 -24.219 1 26.36 214 ALA B N 1
ATOM 8212 C CA . ALA B 1 214 ? 13.242 11.32 -25.094 1 26.36 214 ALA B CA 1
ATOM 8213 C C . ALA B 1 214 ? 14.648 11.156 -24.531 1 26.36 214 ALA B C 1
ATOM 8215 O O . ALA B 1 214 ? 15.562 10.734 -25.25 1 26.36 214 ALA B O 1
ATOM 8216 N N . ALA B 1 215 ? 15.234 11.617 -23.594 1 25.77 215 ALA B N 1
ATOM 8217 C CA . ALA B 1 215 ? 16.625 11.336 -23.906 1 25.77 215 ALA B CA 1
ATOM 8218 C C . ALA B 1 215 ? 16.828 9.867 -24.281 1 25.77 215 ALA B C 1
ATOM 8220 O O . ALA B 1 215 ? 17.5 9.555 -25.266 1 25.77 215 ALA B O 1
ATOM 8221 N N . SER B 1 216 ? 17.016 8.922 -23.391 1 27.27 216 SER B N 1
ATOM 8222 C CA . SER B 1 216 ? 17.609 7.664 -23.844 1 27.27 216 SER B CA 1
ATOM 8223 C C . SER B 1 216 ? 16.578 6.82 -24.594 1 27.27 216 SER B C 1
ATOM 8225 O O . SER B 1 216 ? 16.844 5.656 -24.891 1 27.27 216 SER B O 1
ATOM 8227 N N . CYS B 1 217 ? 15.273 6.977 -24.5 1 28.16 217 CYS B N 1
ATOM 8228 C CA . CYS B 1 217 ? 14.586 6.164 -25.5 1 28.16 217 CYS B CA 1
ATOM 8229 C C . CYS B 1 217 ? 14.812 6.715 -26.906 1 28.16 217 CYS B C 1
ATOM 8231 O O . CYS B 1 217 ? 14.906 7.93 -27.094 1 28.16 217 CYS B O 1
ATOM 8233 N N . PRO B 1 218 ? 15.336 5.973 -27.969 1 26.95 218 PRO B N 1
ATOM 8234 C CA . PRO B 1 218 ? 15.547 6.516 -29.312 1 26.95 218 PRO B CA 1
ATOM 8235 C C . PRO B 1 218 ? 14.469 7.523 -29.719 1 26.95 218 PRO B C 1
ATOM 8237 O O . PRO B 1 218 ? 13.328 7.434 -29.25 1 26.95 218 PRO B O 1
ATOM 8240 N N . PRO B 1 219 ? 15.023 8.766 -30.156 1 26.31 219 PRO B N 1
ATOM 8241 C CA . PRO B 1 219 ? 14.125 9.758 -30.75 1 26.31 219 PRO B CA 1
ATOM 8242 C C . PRO B 1 219 ? 13.125 9.133 -31.719 1 26.31 219 PRO B C 1
ATOM 8244 O O . PRO B 1 219 ? 13.523 8.461 -32.688 1 26.31 219 PRO B O 1
ATOM 8247 N N . HIS B 1 220 ? 12.156 8.438 -31.484 1 25.95 220 HIS B N 1
ATOM 8248 C CA . HIS B 1 220 ? 11.312 8.352 -32.688 1 25.95 220 HIS B CA 1
ATOM 8249 C C . HIS B 1 220 ? 11.266 9.68 -33.406 1 25.95 220 HIS B C 1
ATOM 8251 O O . HIS B 1 220 ? 11.531 10.734 -32.844 1 25.95 220 HIS B O 1
ATOM 8257 N N . GLU B 1 221 ? 11.227 9.672 -34.875 1 25.94 221 GLU B N 1
ATOM 8258 C CA . GLU B 1 221 ? 11.133 10.789 -35.781 1 25.94 221 GLU B CA 1
ATOM 8259 C C . GLU B 1 221 ? 10.469 12 -35.125 1 25.94 221 GLU B C 1
ATOM 8261 O O . GLU B 1 221 ? 9.711 11.852 -34.188 1 25.94 221 GLU B O 1
ATOM 8266 N N . ASP B 1 222 ? 11.016 13.18 -35.594 1 26.34 222 ASP B N 1
ATOM 8267 C CA . ASP B 1 222 ? 10.586 14.57 -35.5 1 26.34 222 ASP B CA 1
ATOM 8268 C C . ASP B 1 222 ? 9.07 14.688 -35.625 1 26.34 222 ASP B C 1
ATOM 8270 O O . ASP B 1 222 ? 8.539 14.711 -36.75 1 26.34 222 ASP B O 1
ATOM 8274 N N . VAL B 1 223 ? 8.266 13.945 -35.156 1 24.38 223 VAL B N 1
ATOM 8275 C CA . VAL B 1 223 ? 6.941 14.508 -35.406 1 24.38 223 VAL B CA 1
ATOM 8276 C C . VAL B 1 223 ? 6.961 16.016 -35.156 1 24.38 223 VAL B C 1
ATOM 8278 O O . VAL B 1 223 ? 7.188 16.438 -34.031 1 24.38 223 VAL B O 1
ATOM 8281 N N . ALA B 1 224 ? 7.418 16.891 -36.156 1 25.11 224 ALA B N 1
ATOM 8282 C CA . ALA B 1 224 ? 7.129 18.297 -36.438 1 25.11 224 ALA B CA 1
ATOM 8283 C C . ALA B 1 224 ? 5.914 18.766 -35.656 1 25.11 224 ALA B C 1
ATOM 8285 O O . ALA B 1 224 ? 5.078 17.969 -35.25 1 25.11 224 ALA B O 1
ATOM 8286 N N . SER B 1 225 ? 5.816 20.156 -35.406 1 27.59 225 SER B N 1
ATOM 8287 C CA . SER B 1 225 ? 4.836 21.188 -35.062 1 27.59 225 SER B CA 1
ATOM 8288 C C . SER B 1 225 ? 3.463 20.859 -35.656 1 27.59 225 SER B C 1
ATOM 8290 O O . SER B 1 225 ? 2.791 21.734 -36.219 1 27.59 225 SER B O 1
ATOM 8292 N N . SER B 1 226 ? 3.389 19.859 -36.5 1 26.7 226 SER B N 1
ATOM 8293 C CA . SER B 1 226 ? 2.104 19.891 -37.188 1 26.7 226 SER B CA 1
ATOM 8294 C C . SER B 1 226 ? 0.988 20.359 -36.25 1 26.7 226 SER B C 1
ATOM 8296 O O . SER B 1 226 ? 1.151 20.359 -35.031 1 26.7 226 SER B O 1
ATOM 8298 N N . SER B 1 227 ? -0.191 20.609 -36.844 1 28.97 227 SER B N 1
ATOM 8299 C CA . SER B 1 227 ? -1.419 21.062 -36.219 1 28.97 227 SER B CA 1
ATOM 8300 C C . SER B 1 227 ? -1.647 20.344 -34.875 1 28.97 227 SER B C 1
ATOM 8302 O O . SER B 1 227 ? -1.88 19.125 -34.875 1 28.97 227 SER B O 1
ATOM 8304 N N . GLN B 1 228 ? -0.732 20.359 -33.938 1 35.16 228 GLN B N 1
ATOM 8305 C CA . GLN B 1 228 ? -0.892 19.953 -32.562 1 35.16 228 GLN B CA 1
ATOM 8306 C C . GLN B 1 228 ? -2.367 19.828 -32.188 1 35.16 228 GLN B C 1
ATOM 8308 O O . GLN B 1 228 ? -3.016 20.812 -31.828 1 35.16 228 GLN B O 1
ATOM 8313 N N . HIS B 1 229 ? -2.961 19.141 -32.844 1 39.53 229 HIS B N 1
ATOM 8314 C CA . HIS B 1 229 ? -4.355 18.844 -32.562 1 39.53 229 HIS B CA 1
ATOM 8315 C C . HIS B 1 229 ? -4.543 18.562 -31.062 1 39.53 229 HIS B C 1
ATOM 8317 O O . HIS B 1 229 ? -3.932 17.656 -30.516 1 39.53 229 HIS B O 1
ATOM 8323 N N . GLN B 1 230 ? -4.582 19.516 -30.141 1 53.06 230 GLN B N 1
ATOM 8324 C CA . GLN B 1 230 ? -5.008 19.578 -28.75 1 53.06 230 GLN B CA 1
ATOM 8325 C C . GLN B 1 230 ? -6.016 18.469 -28.438 1 53.06 230 GLN B C 1
ATOM 8327 O O . GLN B 1 230 ? -7.113 18.453 -29 1 53.06 230 GLN B O 1
ATOM 8332 N N . LEU B 1 231 ? -5.285 17.203 -28.078 1 66.94 231 LEU B N 1
ATOM 8333 C CA . LEU B 1 231 ? -6.258 16.203 -27.656 1 66.94 231 LEU B CA 1
ATOM 8334 C C . LEU B 1 231 ? -7.305 16.828 -26.734 1 66.94 231 LEU B C 1
ATOM 8336 O O . LEU B 1 231 ? -6.984 17.672 -25.891 1 66.94 231 LEU B O 1
ATOM 8340 N N . PRO B 1 232 ? -8.445 16.516 -27.062 1 75.44 232 PRO B N 1
ATOM 8341 C CA . PRO B 1 232 ? -9.461 16.906 -26.094 1 75.44 232 PRO B CA 1
ATOM 8342 C C . PRO B 1 232 ? -9.141 16.422 -24.672 1 75.44 232 PRO B C 1
ATOM 8344 O O . PRO B 1 232 ? -8.508 15.383 -24.5 1 75.44 232 PRO B O 1
ATOM 8347 N N . SER B 1 233 ? -9.336 17.203 -23.766 1 77.38 233 SER B N 1
ATOM 8348 C CA . SER B 1 233 ? -9.078 16.922 -22.359 1 77.38 233 SER B CA 1
ATOM 8349 C C . SER B 1 233 ? -9.586 15.547 -21.969 1 77.38 233 SER B C 1
ATOM 8351 O O . SER B 1 233 ? -8.945 14.844 -21.188 1 77.38 233 SER B O 1
ATOM 8353 N N . GLU B 1 234 ? -10.57 15.117 -22.625 1 82.88 234 GLU B N 1
ATOM 8354 C CA . GLU B 1 234 ? -11.203 13.844 -22.281 1 82.88 234 GLU B CA 1
ATOM 8355 C C . GLU B 1 234 ? -10.367 12.664 -22.75 1 82.88 234 GLU B C 1
ATOM 8357 O O . GLU B 1 234 ? -10.516 11.547 -22.25 1 82.88 234 GLU B O 1
ATOM 8362 N N . ASP B 1 235 ? -9.438 12.961 -23.672 1 88 235 ASP B N 1
ATOM 8363 C CA . ASP B 1 235 ? -8.648 11.875 -24.25 1 88 235 ASP B CA 1
ATOM 8364 C C . ASP B 1 235 ? -7.254 11.82 -23.625 1 88 235 ASP B C 1
ATOM 8366 O O . ASP B 1 235 ? -6.461 10.93 -23.938 1 88 235 ASP B O 1
ATOM 8370 N N . LEU B 1 236 ? -7.094 12.711 -22.625 1 92.56 236 LEU B N 1
ATOM 8371 C CA . LEU B 1 236 ? -5.852 12.641 -21.859 1 92.56 236 LEU B CA 1
ATOM 8372 C C . LEU B 1 236 ? -5.871 11.461 -20.891 1 92.56 236 LEU B C 1
ATOM 8374 O O . LEU B 1 236 ? -6.934 10.891 -20.625 1 92.56 236 LEU B O 1
ATOM 8378 N N . ASP B 1 237 ? -4.641 11.102 -20.5 1 96.38 237 ASP B N 1
ATOM 8379 C CA . ASP B 1 237 ? -4.516 9.945 -19.609 1 96.38 237 ASP B CA 1
ATOM 8380 C C . ASP B 1 237 ? -4.273 10.383 -18.172 1 96.38 237 ASP B C 1
ATOM 8382 O O . ASP B 1 237 ? -3.684 11.438 -17.922 1 96.38 237 ASP B O 1
ATOM 8386 N N . VAL B 1 238 ? -4.809 9.602 -17.266 1 97.06 238 VAL B N 1
ATOM 8387 C CA . VAL B 1 238 ? -4.586 9.758 -15.836 1 97.06 238 VAL B CA 1
ATOM 8388 C C . VAL B 1 238 ? -3.783 8.57 -15.305 1 97.06 238 VAL B C 1
ATOM 8390 O O . VAL B 1 238 ? -4.031 7.422 -15.688 1 97.06 238 VAL B O 1
ATOM 8393 N N . VAL B 1 239 ? -2.742 8.836 -14.516 1 98.06 239 VAL B N 1
ATOM 8394 C CA . VAL B 1 239 ? -1.952 7.793 -13.867 1 98.06 239 VAL B CA 1
ATOM 8395 C C . VAL B 1 239 ? -2.24 7.781 -12.367 1 98.06 239 VAL B C 1
ATOM 8397 O O . VAL B 1 239 ? -1.973 8.758 -11.672 1 98.06 239 VAL B O 1
ATOM 8400 N N . LEU B 1 240 ? -2.752 6.652 -11.875 1 97.81 240 LEU B N 1
ATOM 8401 C CA . LEU B 1 240 ? -3.064 6.508 -10.453 1 97.81 240 LEU B CA 1
ATOM 8402 C C . LEU B 1 240 ? -2.211 5.414 -9.82 1 97.81 240 LEU B C 1
ATOM 8404 O O . LEU B 1 240 ? -1.968 4.375 -10.438 1 97.81 240 LEU B O 1
ATOM 8408 N N . PHE B 1 241 ? -1.632 5.691 -8.688 1 97.12 241 PHE B N 1
ATOM 8409 C CA . PHE B 1 241 ? -1.069 4.656 -7.828 1 97.12 241 PHE B CA 1
ATOM 8410 C C . PHE B 1 241 ? -2.143 4.059 -6.922 1 97.12 241 PHE B C 1
ATOM 8412 O O . PHE B 1 241 ? -2.787 4.777 -6.156 1 97.12 241 PHE B O 1
ATOM 8419 N N . GLU B 1 242 ? -2.199 2.639 -7.098 1 90.44 242 GLU B N 1
ATOM 8420 C CA . GLU B 1 242 ? -3.299 1.969 -6.41 1 90.44 242 GLU B CA 1
ATOM 8421 C C . GLU B 1 242 ? -2.793 0.809 -5.555 1 90.44 242 GLU B C 1
ATOM 8423 O O . GLU B 1 242 ? -1.854 0.11 -5.945 1 90.44 242 GLU B O 1
ATOM 8428 N N . GLY B 1 243 ? -3.018 0.647 -4.457 1 88.88 243 GLY B N 1
ATOM 8429 C CA . GLY B 1 243 ? -2.832 -0.364 -3.43 1 88.88 243 GLY B CA 1
ATOM 8430 C C . GLY B 1 243 ? -2.23 -1.651 -3.961 1 88.88 243 GLY B C 1
ATOM 8431 O O . GLY B 1 243 ? -1.17 -1.635 -4.59 1 88.88 243 GLY B O 1
ATOM 8432 N N . SER B 1 244 ? -3.012 -2.781 -4.059 1 90.31 244 SER B N 1
ATOM 8433 C CA . SER B 1 244 ? -2.572 -4.16 -4.227 1 90.31 244 SER B CA 1
ATOM 8434 C C . SER B 1 244 ? -2.541 -4.555 -5.703 1 90.31 244 SER B C 1
ATOM 8436 O O . SER B 1 244 ? -3.352 -5.367 -6.148 1 90.31 244 SER B O 1
ATOM 8438 N N . GLY B 1 245 ? -1.643 -4.102 -6.43 1 95 245 GLY B N 1
ATOM 8439 C CA . GLY B 1 245 ? -1.41 -4.527 -7.797 1 95 245 GLY B CA 1
ATOM 8440 C C . GLY B 1 245 ? -2.566 -4.211 -8.727 1 95 245 GLY B C 1
ATOM 8441 O O . GLY B 1 245 ? -3.277 -3.221 -8.531 1 95 245 GLY B O 1
ATOM 8442 N N . SER B 1 246 ? -2.707 -4.988 -9.758 1 97.25 246 SER B N 1
ATOM 8443 C CA . SER B 1 246 ? -3.768 -4.824 -10.75 1 97.25 246 SER B CA 1
ATOM 8444 C C . SER B 1 246 ? -5.141 -5.055 -10.125 1 97.25 246 SER B C 1
ATOM 8446 O O . SER B 1 246 ? -6.137 -4.496 -10.586 1 97.25 246 SER B O 1
ATOM 8448 N N . THR B 1 247 ? -5.172 -5.883 -9.07 1 96.88 247 THR B N 1
ATOM 8449 C CA . THR B 1 247 ? -6.441 -6.152 -8.406 1 96.88 247 THR B CA 1
ATOM 8450 C C . THR B 1 247 ? -7.082 -4.859 -7.91 1 96.88 247 THR B C 1
ATOM 8452 O O . THR B 1 247 ? -8.258 -4.598 -8.18 1 96.88 247 THR B O 1
ATOM 8455 N N . SER B 1 248 ? -6.309 -4.004 -7.262 1 96.31 248 SER B N 1
ATOM 8456 C CA . SER B 1 248 ? -6.816 -2.729 -6.766 1 96.31 248 SER B CA 1
ATOM 8457 C C . SER B 1 248 ? -7.098 -1.763 -7.91 1 96.31 248 SER B C 1
ATOM 8459 O O . SER B 1 248 ? -8.055 -0.989 -7.852 1 96.31 248 SER B O 1
ATOM 8461 N N . ALA B 1 249 ? -6.262 -1.758 -8.875 1 97.62 249 ALA B N 1
ATOM 8462 C CA . ALA B 1 249 ? -6.43 -0.873 -10.031 1 97.62 249 ALA B CA 1
ATOM 8463 C C . ALA B 1 249 ? -7.746 -1.152 -10.742 1 97.62 249 ALA B C 1
ATOM 8465 O O . ALA B 1 249 ? -8.484 -0.224 -11.086 1 97.62 249 ALA B O 1
ATOM 8466 N N . ILE B 1 250 ? -8.078 -2.43 -10.984 1 98.06 250 ILE B N 1
ATOM 8467 C CA . ILE B 1 250 ? -9.297 -2.824 -11.68 1 98.06 250 ILE B CA 1
ATOM 8468 C C . ILE B 1 250 ? -10.516 -2.463 -10.836 1 98.06 250 ILE B C 1
ATOM 8470 O O . ILE B 1 250 ? -11.492 -1.916 -11.344 1 98.06 250 ILE B O 1
ATOM 8474 N N . ALA B 1 251 ? -10.43 -2.762 -9.57 1 95.81 251 ALA B N 1
ATOM 8475 C CA . ALA B 1 251 ? -11.531 -2.43 -8.672 1 95.81 251 ALA B CA 1
ATOM 8476 C C . ALA B 1 251 ? -11.828 -0.932 -8.695 1 95.81 251 ALA B C 1
ATOM 8478 O O . ALA B 1 251 ? -12.992 -0.523 -8.719 1 95.81 251 ALA B O 1
ATOM 8479 N N . THR B 1 252 ? -10.805 -0.095 -8.672 1 96.31 252 THR B N 1
ATOM 8480 C CA . THR B 1 252 ? -10.961 1.355 -8.695 1 96.31 252 THR B CA 1
ATOM 8481 C C . THR B 1 252 ? -11.609 1.81 -10 1 96.31 252 THR B C 1
ATOM 8483 O O . THR B 1 252 ? -12.516 2.652 -9.984 1 96.31 252 THR B O 1
ATOM 8486 N N . LEU B 1 253 ? -11.133 1.23 -11.086 1 97.88 253 LEU B N 1
ATOM 8487 C CA . LEU B 1 253 ? -11.688 1.65 -12.367 1 97.88 253 LEU B CA 1
ATOM 8488 C C . LEU B 1 253 ? -13.164 1.271 -12.469 1 97.88 253 LEU B C 1
ATOM 8490 O O . LEU B 1 253 ? -13.969 2.041 -12.992 1 97.88 253 LEU B O 1
ATOM 8494 N N . VAL B 1 254 ? -13.523 0.07 -12.062 1 96.81 254 VAL B N 1
ATOM 8495 C CA . VAL B 1 254 ? -14.906 -0.39 -12.102 1 96.81 254 VAL B CA 1
ATOM 8496 C C . VAL B 1 254 ? -15.797 0.591 -11.336 1 96.81 254 VAL B C 1
ATOM 8498 O O . VAL B 1 254 ? -16.891 0.923 -11.797 1 96.81 254 VAL B O 1
ATOM 8501 N N . HIS B 1 255 ? -15.289 1.094 -10.242 1 94.75 255 HIS B N 1
ATOM 8502 C CA . HIS B 1 255 ? -16.016 2.098 -9.461 1 94.75 255 HIS B CA 1
ATOM 8503 C C . HIS B 1 255 ? -16.094 3.424 -10.211 1 94.75 255 HIS B C 1
ATOM 8505 O O . HIS B 1 255 ? -17.156 4.047 -10.273 1 94.75 255 HIS B O 1
ATOM 8511 N N . CYS B 1 256 ? -15 3.84 -10.734 1 96.5 256 CYS B N 1
ATOM 8512 C CA . CYS B 1 256 ? -14.898 5.156 -11.352 1 96.5 256 CYS B CA 1
ATOM 8513 C C . CYS B 1 256 ? -15.773 5.242 -12.594 1 96.5 256 CYS B C 1
ATOM 8515 O O . CYS B 1 256 ? -16.328 6.301 -12.898 1 96.5 256 CYS B O 1
ATOM 8517 N N . ILE B 1 257 ? -15.898 4.125 -13.32 1 96.5 257 ILE B N 1
ATOM 8518 C CA . ILE B 1 257 ? -16.734 4.082 -14.516 1 96.5 257 ILE B CA 1
ATOM 8519 C C . ILE B 1 257 ? -18.203 4.199 -14.117 1 96.5 257 ILE B C 1
ATOM 8521 O O . ILE B 1 257 ? -19.031 4.684 -14.898 1 96.5 257 ILE B O 1
ATOM 8525 N N . GLY B 1 258 ? -18.578 3.773 -12.977 1 94 258 GLY B N 1
ATOM 8526 C CA . GLY B 1 258 ? -19.953 3.766 -12.516 1 94 258 GLY B CA 1
ATOM 8527 C C . GLY B 1 258 ? -20.781 2.656 -13.133 1 94 258 GLY B C 1
ATOM 8528 O O . GLY B 1 258 ? -21.938 2.871 -13.492 1 94 258 GLY B O 1
ATOM 8529 N N . ILE B 1 259 ? -20.219 1.504 -13.281 1 92.62 259 ILE B N 1
ATOM 8530 C CA . ILE B 1 259 ? -20.891 0.412 -13.977 1 92.62 259 ILE B CA 1
ATOM 8531 C C . ILE B 1 259 ? -22.094 -0.058 -13.156 1 92.62 259 ILE B C 1
ATOM 8533 O O . ILE B 1 259 ? -23.141 -0.413 -13.719 1 92.62 259 ILE B O 1
ATOM 8537 N N . ARG B 1 260 ? -21.953 -0.15 -11.883 1 89.56 260 ARG B N 1
ATOM 8538 C CA . ARG B 1 260 ? -23.062 -0.577 -11.031 1 89.56 260 ARG B CA 1
ATOM 8539 C C . ARG B 1 260 ? -24.25 0.367 -11.156 1 89.56 260 ARG B C 1
ATOM 8541 O O . ARG B 1 260 ? -25.406 -0.076 -11.203 1 89.56 260 ARG B O 1
ATOM 8548 N N . GLU B 1 261 ? -23.984 1.66 -11.195 1 89.25 261 GLU B N 1
ATOM 8549 C CA . GLU B 1 261 ? -25.047 2.643 -11.383 1 89.25 261 GLU B CA 1
ATOM 8550 C C . GLU B 1 261 ? -25.75 2.451 -12.719 1 89.25 261 GLU B C 1
ATOM 8552 O O . GLU B 1 261 ? -26.969 2.588 -12.82 1 89.25 261 GLU B O 1
ATOM 8557 N N . LYS B 1 262 ? -25 2.148 -13.719 1 90.75 262 LYS B N 1
ATOM 8558 C CA . LYS B 1 262 ? -25.562 1.901 -15.047 1 90.75 262 LYS B CA 1
ATOM 8559 C C . LYS B 1 262 ? -26.438 0.648 -15.055 1 90.75 262 LYS B C 1
ATOM 8561 O O . LYS B 1 262 ? -27.469 0.601 -15.734 1 90.75 262 LYS B O 1
ATOM 8566 N N . VAL B 1 263 ? -25.984 -0.36 -14.359 1 92 263 VAL B N 1
ATOM 8567 C CA . VAL B 1 263 ? -26.75 -1.598 -14.25 1 92 263 VAL B CA 1
ATOM 8568 C C . VAL B 1 263 ? -28.078 -1.324 -13.539 1 92 263 VAL B C 1
ATOM 8570 O O . VAL B 1 263 ? -29.141 -1.786 -13.984 1 92 263 VAL B O 1
ATOM 8573 N N . LEU B 1 264 ? -28.062 -0.522 -12.461 1 87.56 264 LEU B N 1
ATOM 8574 C CA . LEU B 1 264 ? -29.25 -0.232 -11.664 1 87.56 264 LEU B CA 1
ATOM 8575 C C . LEU B 1 264 ? -30.234 0.626 -12.453 1 87.56 264 LEU B C 1
ATOM 8577 O O . LEU B 1 264 ? -31.438 0.522 -12.258 1 87.56 264 LEU B O 1
ATOM 8581 N N . LYS B 1 265 ? -29.734 1.345 -13.391 1 88.94 265 LYS B N 1
ATOM 8582 C CA . LYS B 1 265 ? -30.578 2.248 -14.172 1 88.94 265 LYS B CA 1
ATOM 8583 C C . LYS B 1 265 ? -31.156 1.539 -15.383 1 88.94 265 LYS B C 1
ATOM 8585 O O . LYS B 1 265 ? -32.094 2.033 -16 1 88.94 265 LYS B O 1
ATOM 8590 N N . ALA B 1 266 ? -30.594 0.421 -15.703 1 90.12 266 ALA B N 1
ATOM 8591 C CA . ALA B 1 266 ? -31.047 -0.301 -16.891 1 90.12 266 ALA B CA 1
ATOM 8592 C C . ALA B 1 266 ? -32.5 -0.735 -16.734 1 90.12 266 ALA B C 1
ATOM 8594 O O . ALA B 1 266 ? -32.906 -1.232 -15.68 1 90.12 266 ALA B O 1
ATOM 8595 N N . GLN B 1 267 ? -33.312 -0.531 -17.828 1 87.56 267 GLN B N 1
ATOM 8596 C CA . GLN B 1 267 ? -34.719 -0.868 -17.797 1 87.56 267 GLN B CA 1
ATOM 8597 C C . GLN B 1 267 ? -34.969 -2.211 -18.469 1 87.56 267 GLN B C 1
ATOM 8599 O O . GLN B 1 267 ? -36.031 -2.834 -18.25 1 87.56 267 GLN B O 1
ATOM 8604 N N . ASN B 1 268 ? -34.125 -2.58 -19.344 1 86.56 268 ASN B N 1
ATOM 8605 C CA . ASN B 1 268 ? -34.188 -3.867 -20.016 1 86.56 268 ASN B CA 1
ATOM 8606 C C . ASN B 1 268 ? -32.812 -4.469 -20.25 1 86.56 268 ASN B C 1
ATOM 8608 O O . ASN B 1 268 ? -31.812 -3.838 -19.953 1 86.56 268 ASN B O 1
ATOM 8612 N N . GLU B 1 269 ? -32.781 -5.641 -20.703 1 85.19 269 GLU B N 1
ATOM 8613 C CA . GLU B 1 269 ? -31.531 -6.387 -20.891 1 85.19 269 GLU B CA 1
ATOM 8614 C C . GLU B 1 269 ? -30.656 -5.734 -21.953 1 85.19 269 GLU B C 1
ATOM 8616 O O . GLU B 1 269 ? -29.422 -5.828 -21.875 1 85.19 269 GLU B O 1
ATOM 8621 N N . ASP B 1 270 ? -31.25 -5.059 -22.859 1 87 270 ASP B N 1
ATOM 8622 C CA . ASP B 1 270 ? -30.516 -4.457 -23.953 1 87 270 ASP B CA 1
ATOM 8623 C C . ASP B 1 270 ? -29.766 -3.203 -23.5 1 87 270 ASP B C 1
ATOM 8625 O O . ASP B 1 270 ? -28.891 -2.709 -24.203 1 87 270 ASP B O 1
ATOM 8629 N N . GLU B 1 271 ? -30.062 -2.797 -22.344 1 89.19 271 GLU B N 1
ATOM 8630 C CA . GLU B 1 271 ? -29.422 -1.607 -21.797 1 89.19 271 GLU B CA 1
ATOM 8631 C C . GLU B 1 271 ? -28.297 -1.982 -20.828 1 89.19 271 GLU B C 1
ATOM 8633 O O . GLU B 1 271 ? -27.469 -1.145 -20.484 1 89.19 271 GLU B O 1
ATOM 8638 N N . LEU B 1 272 ? -28.25 -3.254 -20.469 1 92.06 272 LEU B N 1
ATOM 8639 C CA . LEU B 1 272 ? -27.234 -3.711 -19.531 1 92.06 272 LEU B CA 1
ATOM 8640 C C . LEU B 1 272 ? -25.844 -3.604 -20.141 1 92.06 272 LEU B C 1
ATOM 8642 O O . LEU B 1 272 ? -25.625 -3.99 -21.297 1 92.06 272 LEU B O 1
ATOM 8646 N N . PRO B 1 273 ? -24.906 -3.057 -19.344 1 94.69 273 PRO B N 1
ATOM 8647 C CA . PRO B 1 273 ? -23.531 -3.09 -19.844 1 94.69 273 PRO B CA 1
ATOM 8648 C C . PRO B 1 273 ? -23.031 -4.508 -20.141 1 94.69 273 PRO B C 1
ATOM 8650 O O . PRO B 1 273 ? -23.453 -5.453 -19.469 1 94.69 273 PRO B O 1
ATOM 8653 N N . VAL B 1 274 ? -22.203 -4.617 -21.156 1 95.81 274 VAL B N 1
ATOM 8654 C CA . VAL B 1 274 ? -21.594 -5.895 -21.531 1 95.81 274 VAL B CA 1
ATOM 8655 C C . VAL B 1 274 ? -20.078 -5.793 -21.422 1 95.81 274 VAL B C 1
ATOM 8657 O O . VAL B 1 274 ? -19.484 -4.805 -21.859 1 95.81 274 VAL B O 1
ATOM 8660 N N . VAL B 1 275 ? -19.484 -6.801 -20.781 1 97.31 275 VAL B N 1
ATOM 8661 C CA . VAL B 1 275 ? -18.031 -6.852 -20.625 1 97.31 275 VAL B CA 1
ATOM 8662 C C . VAL B 1 275 ? -17.5 -8.117 -21.297 1 97.31 275 VAL B C 1
ATOM 8664 O O . VAL B 1 275 ? -17.875 -9.234 -20.922 1 97.31 275 VAL B O 1
ATOM 8667 N N . PHE B 1 276 ? -16.641 -7.969 -22.297 1 97.5 276 PHE B N 1
ATOM 8668 C CA . PHE B 1 276 ? -15.93 -9.078 -22.922 1 97.5 276 PHE B CA 1
ATOM 8669 C C . PHE B 1 276 ? -14.594 -9.32 -22.219 1 97.5 276 PHE B C 1
ATOM 8671 O O . PHE B 1 276 ? -13.836 -8.383 -21.984 1 97.5 276 PHE B O 1
ATOM 8678 N N . ILE B 1 277 ? -14.305 -10.562 -21.875 1 97.38 277 ILE B N 1
ATOM 8679 C CA . ILE B 1 277 ? -13.023 -10.914 -21.266 1 97.38 277 ILE B CA 1
ATOM 8680 C C . ILE B 1 277 ? -12.336 -11.992 -22.109 1 97.38 277 ILE B C 1
ATOM 8682 O O . ILE B 1 277 ? -12.984 -12.695 -22.875 1 97.38 277 ILE B O 1
ATOM 8686 N N . SER B 1 278 ? -11.023 -12.102 -21.984 1 96.88 278 SER B N 1
ATOM 8687 C CA . SER B 1 278 ? -10.258 -13.094 -22.734 1 96.88 278 SER B CA 1
ATOM 8688 C C . SER B 1 278 ? -10.352 -14.469 -22.094 1 96.88 278 SER B C 1
ATOM 8690 O O . SER B 1 278 ? -10.875 -14.617 -20.984 1 96.88 278 SER B O 1
ATOM 8692 N N . PRO B 1 279 ? -9.805 -15.484 -22.781 1 93.31 279 PRO B N 1
ATOM 8693 C CA . PRO B 1 279 ? -9.789 -16.812 -22.188 1 93.31 279 PRO B CA 1
ATOM 8694 C C . PRO B 1 279 ? -8.789 -16.938 -21.047 1 93.31 279 PRO B C 1
ATOM 8696 O O . PRO B 1 279 ? -8.867 -17.875 -20.25 1 93.31 279 PRO B O 1
ATOM 8699 N N . TYR B 1 280 ? -7.91 -15.953 -20.875 1 94.44 280 TYR B N 1
ATOM 8700 C CA . TYR B 1 280 ? -6.73 -16.094 -20.031 1 94.44 280 TYR B CA 1
ATOM 8701 C C . TYR B 1 280 ? -6.926 -15.359 -18.703 1 94.44 280 TYR B C 1
ATOM 8703 O O . TYR B 1 280 ? -5.969 -15.156 -17.953 1 94.44 280 TYR B O 1
ATOM 8711 N N . GLU B 1 281 ? -8.039 -15.031 -18.344 1 95.94 281 GLU B N 1
ATOM 8712 C CA . GLU B 1 281 ? -8.203 -13.977 -17.344 1 95.94 281 GLU B CA 1
ATOM 8713 C C . GLU B 1 281 ? -7.832 -14.477 -15.945 1 95.94 281 GLU B C 1
ATOM 8715 O O . GLU B 1 281 ? -8.172 -15.609 -15.578 1 95.94 281 GLU B O 1
ATOM 8720 N N . HIS B 1 282 ? -7.117 -13.648 -15.281 1 96.69 282 HIS B N 1
ATOM 8721 C CA . HIS B 1 282 ? -6.973 -13.727 -13.828 1 96.69 282 HIS B CA 1
ATOM 8722 C C . HIS B 1 282 ? -8.281 -13.391 -13.125 1 96.69 282 HIS B C 1
ATOM 8724 O O . HIS B 1 282 ? -9.094 -12.625 -13.648 1 96.69 282 HIS B O 1
ATOM 8730 N N . HIS B 1 283 ? -8.531 -13.93 -11.93 1 96.62 283 HIS B N 1
ATOM 8731 C CA . HIS B 1 283 ? -9.75 -13.688 -11.172 1 96.62 283 HIS B CA 1
ATOM 8732 C C . HIS B 1 283 ? -9.992 -12.195 -10.977 1 96.62 283 HIS B C 1
ATOM 8734 O O . HIS B 1 283 ? -11.141 -11.75 -10.945 1 96.62 283 HIS B O 1
ATOM 8740 N N . SER B 1 284 ? -8.945 -11.414 -10.812 1 97.31 284 SER B N 1
ATOM 8741 C CA . SER B 1 284 ? -9.039 -9.984 -10.555 1 97.31 284 SER B CA 1
ATOM 8742 C C . SER B 1 284 ? -9.664 -9.25 -11.742 1 97.31 284 SER B C 1
ATOM 8744 O O . SER B 1 284 ? -10.164 -8.133 -11.594 1 97.31 284 SER B O 1
ATOM 8746 N N . ASN B 1 285 ? -9.633 -9.859 -12.898 1 97.69 285 ASN B N 1
ATOM 8747 C CA . ASN B 1 285 ? -10.234 -9.258 -14.086 1 97.69 285 ASN B CA 1
ATOM 8748 C C . ASN B 1 285 ? -11.492 -10.008 -14.516 1 97.69 285 ASN B C 1
ATOM 8750 O O . ASN B 1 285 ? -11.914 -9.914 -15.672 1 97.69 285 ASN B O 1
ATOM 8754 N N . ILE B 1 286 ? -12.078 -10.82 -13.609 1 96.81 286 ILE B N 1
ATOM 8755 C CA . ILE B 1 286 ? -13.344 -11.508 -13.82 1 96.81 286 ILE B CA 1
ATOM 8756 C C . ILE B 1 286 ? -14.367 -11.047 -12.789 1 96.81 286 ILE B C 1
ATOM 8758 O O . ILE B 1 286 ? -15.422 -10.516 -13.141 1 96.81 286 ILE B O 1
ATOM 8762 N N . LEU B 1 287 ? -14.016 -11.117 -11.578 1 96.56 287 LEU B N 1
ATOM 8763 C CA . LEU B 1 287 ? -14.961 -11.062 -10.469 1 96.56 287 LEU B CA 1
ATOM 8764 C C . LEU B 1 287 ? -15.547 -9.664 -10.32 1 96.56 287 LEU B C 1
ATOM 8766 O O . LEU B 1 287 ? -16.75 -9.516 -10.086 1 96.56 287 LEU B O 1
ATOM 8770 N N . PRO B 1 288 ? -14.719 -8.547 -10.398 1 96.31 288 PRO B N 1
ATOM 8771 C CA . PRO B 1 288 ? -15.328 -7.223 -10.266 1 96.31 288 PRO B CA 1
ATOM 8772 C C . PRO B 1 288 ? -16.406 -6.957 -11.32 1 96.31 288 PRO B C 1
ATOM 8774 O O . PRO B 1 288 ? -17.406 -6.293 -11.039 1 96.31 288 PRO B O 1
ATOM 8777 N N . TRP B 1 289 ? -16.203 -7.496 -12.492 1 96.5 289 TRP B N 1
ATOM 8778 C CA . TRP B 1 289 ? -17.188 -7.316 -13.562 1 96.5 289 TRP B CA 1
ATOM 8779 C C . TRP B 1 289 ? -18.438 -8.133 -13.305 1 96.5 289 TRP B C 1
ATOM 8781 O O . TRP B 1 289 ? -19.562 -7.645 -13.508 1 96.5 289 TRP B O 1
ATOM 8791 N N . ARG B 1 290 ? -18.203 -9.375 -12.875 1 94.88 290 ARG B N 1
ATOM 8792 C CA . ARG B 1 290 ? -19.359 -10.203 -12.516 1 94.88 290 ARG B CA 1
ATOM 8793 C C . ARG B 1 290 ? -20.172 -9.555 -11.406 1 94.88 290 ARG B C 1
ATOM 8795 O O . ARG B 1 290 ? -21.391 -9.492 -11.484 1 94.88 290 ARG B O 1
ATOM 8802 N N . GLU B 1 291 ? -19.5 -9.031 -10.414 1 94 291 GLU B N 1
ATOM 8803 C CA . GLU B 1 291 ? -20.156 -8.484 -9.227 1 94 291 GLU B CA 1
ATOM 8804 C C . GLU B 1 291 ? -20.797 -7.133 -9.531 1 94 291 GLU B C 1
ATOM 8806 O O . GLU B 1 291 ? -21.656 -6.672 -8.781 1 94 291 GLU B O 1
ATOM 8811 N N . SER B 1 292 ? -20.391 -6.496 -10.578 1 93.25 292 SER B N 1
ATOM 8812 C CA . SER B 1 292 ? -21 -5.23 -10.961 1 93.25 292 SER B CA 1
ATOM 8813 C C . SER B 1 292 ? -22.438 -5.441 -11.461 1 93.25 292 SER B C 1
ATOM 8815 O O . SER B 1 292 ? -23.219 -4.496 -11.508 1 93.25 292 SER B O 1
ATOM 8817 N N . GLY B 1 293 ? -22.781 -6.625 -11.914 1 92.5 293 GLY B N 1
ATOM 8818 C CA . GLY B 1 293 ? -24.094 -6.941 -12.469 1 92.5 293 GLY B CA 1
ATOM 8819 C C . GLY B 1 293 ? -24.125 -6.875 -13.984 1 92.5 293 GLY B C 1
ATOM 8820 O O . GLY B 1 293 ? -25.156 -7.156 -14.594 1 92.5 293 GLY B O 1
ATOM 8821 N N . ALA B 1 294 ? -23.031 -6.594 -14.602 1 94.44 294 ALA B N 1
ATOM 8822 C CA . ALA B 1 294 ? -22.938 -6.547 -16.062 1 94.44 294 ALA B CA 1
ATOM 8823 C C . ALA B 1 294 ? -23.016 -7.949 -16.656 1 94.44 294 ALA B C 1
ATOM 8825 O O . ALA B 1 294 ? -22.812 -8.945 -15.961 1 94.44 294 ALA B O 1
ATOM 8826 N N . LEU B 1 295 ? -23.375 -7.977 -17.984 1 93.81 295 LEU B N 1
ATOM 8827 C CA . LEU B 1 295 ? -23.188 -9.219 -18.734 1 93.81 295 LEU B CA 1
ATOM 8828 C C . LEU B 1 295 ? -21.719 -9.461 -19.031 1 93.81 295 LEU B C 1
ATOM 8830 O O . LEU B 1 295 ? -21.047 -8.586 -19.594 1 93.81 295 LEU B O 1
ATOM 8834 N N . VAL B 1 296 ? -21.219 -10.609 -18.594 1 95.56 296 VAL B N 1
ATOM 8835 C CA . VAL B 1 296 ? -19.812 -10.914 -18.828 1 95.56 296 VAL B CA 1
ATOM 8836 C C . VAL B 1 296 ? -19.703 -12.07 -19.812 1 95.56 296 VAL B C 1
ATOM 8838 O O . VAL B 1 296 ? -20.219 -13.164 -19.562 1 95.56 296 VAL B O 1
ATOM 8841 N N . ILE B 1 297 ? -19.031 -11.836 -20.938 1 94.62 297 ILE B N 1
ATOM 8842 C CA . ILE B 1 297 ? -18.875 -12.828 -22 1 94.62 297 ILE B CA 1
ATOM 8843 C C . ILE B 1 297 ? -17.406 -13.141 -22.203 1 94.62 297 ILE B C 1
ATOM 8845 O O . ILE B 1 297 ? -16.594 -12.234 -22.422 1 94.62 297 ILE B O 1
ATOM 8849 N N . GLN B 1 298 ? -17.078 -14.383 -22.125 1 95.06 298 GLN B N 1
ATOM 8850 C CA . GLN B 1 298 ? -15.703 -14.812 -22.375 1 95.06 298 GLN B CA 1
ATOM 8851 C C . GLN B 1 298 ? -15.477 -15.133 -23.844 1 95.06 298 GLN B C 1
ATOM 8853 O O . GLN B 1 298 ? -16.203 -15.93 -24.438 1 95.06 298 GLN B O 1
ATOM 8858 N N . ILE B 1 299 ? -14.523 -14.5 -24.406 1 96.38 299 ILE B N 1
ATOM 8859 C CA . ILE B 1 299 ? -14.117 -14.781 -25.781 1 96.38 299 ILE B CA 1
ATOM 8860 C C . ILE B 1 299 ? -13.273 -16.062 -25.812 1 96.38 299 ILE B C 1
ATOM 8862 O O . ILE B 1 299 ? -12.438 -16.281 -24.938 1 96.38 299 ILE B O 1
ATOM 8866 N N . ILE B 1 300 ? -13.406 -16.875 -26.828 1 95 300 ILE B N 1
ATOM 8867 C CA . ILE B 1 300 ? -12.758 -18.172 -26.875 1 95 300 ILE B CA 1
ATOM 8868 C C . ILE B 1 300 ? -11.352 -18.031 -27.469 1 95 300 ILE B C 1
ATOM 8870 O O . ILE B 1 300 ? -10.984 -16.953 -27.953 1 95 300 ILE B O 1
ATOM 8874 N N . GLU B 1 301 ? -10.578 -19.141 -27.406 1 95.31 301 GLU B N 1
ATOM 8875 C CA . GLU B 1 301 ? -9.297 -19.25 -28.094 1 95.31 301 GLU B CA 1
ATOM 8876 C C . GLU B 1 301 ? -9.492 -19.656 -29.562 1 95.31 301 GLU B C 1
ATOM 8878 O O . GLU B 1 301 ? -10.422 -20.391 -29.875 1 95.31 301 GLU B O 1
ATOM 8883 N N . ASP B 1 302 ? -8.633 -19.188 -30.406 1 95.31 302 ASP B N 1
ATOM 8884 C CA . ASP B 1 302 ? -8.57 -19.812 -31.719 1 95.31 302 ASP B CA 1
ATOM 8885 C C . ASP B 1 302 ? -7.824 -21.141 -31.688 1 95.31 302 ASP B C 1
ATOM 8887 O O . ASP B 1 302 ? -7.43 -21.594 -30.609 1 95.31 302 ASP B O 1
ATOM 8891 N N . LYS B 1 303 ? -7.625 -21.766 -32.812 1 95.19 303 LYS B N 1
ATOM 8892 C CA . LYS B 1 303 ? -7.066 -23.109 -32.906 1 95.19 303 LYS B CA 1
ATOM 8893 C C . LYS B 1 303 ? -5.656 -23.156 -32.344 1 95.19 303 LYS B C 1
ATOM 8895 O O . LYS B 1 303 ? -5.215 -24.203 -31.844 1 95.19 303 LYS B O 1
ATOM 8900 N N . TYR B 1 304 ? -4.984 -22.031 -32.312 1 96.75 304 TYR B N 1
ATOM 8901 C CA . TYR B 1 304 ? -3.578 -22.031 -31.906 1 96.75 304 TYR B CA 1
ATOM 8902 C C . TYR B 1 304 ? -3.406 -21.5 -30.484 1 96.75 304 TYR B C 1
ATOM 8904 O O . TYR B 1 304 ? -2.314 -21.578 -29.922 1 96.75 304 TYR B O 1
ATOM 8912 N N . GLY B 1 305 ? -4.453 -21 -29.875 1 96.56 305 GLY B N 1
ATOM 8913 C CA . GLY B 1 305 ? -4.363 -20.547 -28.5 1 96.56 305 GLY B CA 1
ATOM 8914 C C . GLY B 1 305 ? -4.395 -19.031 -28.359 1 96.56 305 GLY B C 1
ATOM 8915 O O . GLY B 1 305 ? -4.285 -18.5 -27.25 1 96.56 305 GLY B O 1
ATOM 8916 N N . ASN B 1 306 ? -4.59 -18.297 -29.469 1 96.88 306 ASN B N 1
ATOM 8917 C CA . ASN B 1 306 ? -4.781 -16.844 -29.422 1 96.88 306 ASN B CA 1
ATOM 8918 C C . ASN B 1 306 ? -6.223 -16.484 -29.094 1 96.88 306 ASN B C 1
ATOM 8920 O O . ASN B 1 306 ? -7.121 -17.312 -29.188 1 96.88 306 ASN B O 1
ATOM 8924 N N . VAL B 1 307 ? -6.395 -15.242 -28.625 1 97.12 307 VAL B N 1
ATOM 8925 C CA . VAL B 1 307 ? -7.762 -14.742 -28.562 1 97.12 307 VAL B CA 1
ATOM 8926 C C . VAL B 1 307 ? -8.406 -14.828 -29.953 1 97.12 307 VAL B C 1
ATOM 8928 O O . VAL B 1 307 ? -7.844 -14.352 -30.938 1 97.12 307 VAL B O 1
ATOM 8931 N N . ASP B 1 308 ? -9.562 -15.383 -30.047 1 96.62 308 ASP B N 1
ATOM 8932 C CA . ASP B 1 308 ? -10.234 -15.516 -31.344 1 96.62 308 ASP B CA 1
ATOM 8933 C C . ASP B 1 308 ? -10.875 -14.195 -31.766 1 96.62 308 ASP B C 1
ATOM 8935 O O . ASP B 1 308 ? -11.984 -13.875 -31.312 1 96.62 308 ASP B O 1
ATOM 8939 N N . LEU B 1 309 ? -10.289 -13.562 -32.719 1 97.12 309 LEU B N 1
ATOM 8940 C CA . LEU B 1 309 ? -10.766 -12.258 -33.156 1 97.12 309 LEU B CA 1
ATOM 8941 C C . LEU B 1 309 ? -12.086 -12.391 -33.906 1 97.12 309 LEU B C 1
ATOM 8943 O O . LEU B 1 309 ? -12.906 -11.469 -33.906 1 97.12 309 LEU B O 1
ATOM 8947 N N . GLY B 1 310 ? -12.242 -13.539 -34.594 1 96.06 310 GLY B N 1
ATOM 8948 C CA . GLY B 1 310 ? -13.516 -13.781 -35.219 1 96.06 310 GLY B CA 1
ATOM 8949 C C . GLY B 1 310 ? -14.672 -13.867 -34.25 1 96.06 310 GLY B C 1
ATOM 8950 O O . GLY B 1 310 ? -15.742 -13.305 -34.5 1 96.06 310 GLY B O 1
ATOM 8951 N N . HIS B 1 311 ? -14.469 -14.602 -33.188 1 96 311 HIS B N 1
ATOM 8952 C CA . HIS B 1 311 ? -15.5 -14.703 -32.156 1 96 311 HIS B CA 1
ATOM 8953 C C . HIS B 1 311 ? -15.742 -13.344 -31.5 1 96 311 HIS B C 1
ATOM 8955 O O . HIS B 1 311 ? -16.891 -12.992 -31.203 1 96 311 HIS B O 1
ATOM 8961 N N . LEU B 1 312 ? -14.672 -12.578 -31.203 1 97.31 312 LEU B N 1
ATOM 8962 C CA . LEU B 1 312 ? -14.812 -11.242 -30.625 1 97.31 312 LEU B CA 1
ATOM 8963 C C . LEU B 1 312 ? -15.648 -10.352 -31.531 1 97.31 312 LEU B C 1
ATOM 8965 O O . LEU B 1 312 ? -16.547 -9.648 -31.047 1 97.31 312 LEU B O 1
ATOM 8969 N N . GLU B 1 313 ? -15.359 -10.352 -32.781 1 97 313 GLU B N 1
ATOM 8970 C CA . GLU B 1 313 ? -16.125 -9.539 -33.719 1 97 313 GLU B CA 1
ATOM 8971 C C . GLU B 1 313 ? -17.594 -9.938 -33.75 1 97 313 GLU B C 1
ATOM 8973 O O . GLU B 1 313 ? -18.469 -9.07 -33.781 1 97 313 GLU B O 1
ATOM 8978 N N . TYR B 1 314 ? -17.812 -11.203 -33.781 1 95.06 314 TYR B N 1
ATOM 8979 C CA . TYR B 1 314 ? -19.172 -11.711 -33.75 1 95.06 314 TYR B CA 1
ATOM 8980 C C . TYR B 1 314 ? -19.938 -11.18 -32.531 1 95.06 314 TYR B C 1
ATOM 8982 O O . TYR B 1 314 ? -21.062 -10.688 -32.656 1 95.06 314 TYR B O 1
ATOM 8990 N N . CYS B 1 315 ? -19.297 -11.273 -31.359 1 94.56 315 CYS B N 1
ATOM 8991 C CA . CYS B 1 315 ? -19.922 -10.82 -30.125 1 94.56 315 CYS B CA 1
ATOM 8992 C C . CYS B 1 315 ? -20.125 -9.312 -30.125 1 94.56 315 CYS B C 1
ATOM 8994 O O . CYS B 1 315 ? -21.172 -8.82 -29.703 1 94.56 315 CYS B O 1
ATOM 8996 N N . LEU B 1 316 ? -19.156 -8.586 -30.594 1 95.88 316 LEU B N 1
ATOM 8997 C CA . LEU B 1 316 ? -19.25 -7.133 -30.672 1 95.88 316 LEU B CA 1
ATOM 8998 C C . LEU B 1 316 ? -20.422 -6.723 -31.562 1 95.88 316 LEU B C 1
ATOM 9000 O O . LEU B 1 316 ? -21.203 -5.832 -31.203 1 95.88 316 LEU B O 1
ATOM 9004 N N . LYS B 1 317 ? -20.562 -7.355 -32.688 1 93.62 317 LYS B N 1
ATOM 9005 C CA . LYS B 1 317 ? -21.672 -7.078 -33.594 1 93.62 317 LYS B CA 1
ATOM 9006 C C . LYS B 1 317 ? -23.016 -7.363 -32.938 1 93.62 317 LYS B C 1
ATOM 9008 O O . LYS B 1 317 ? -23.938 -6.555 -33.031 1 93.62 317 LYS B O 1
ATOM 9013 N N . LYS B 1 318 ? -23.062 -8.391 -32.312 1 91.88 318 LYS B N 1
ATOM 9014 C CA . LYS B 1 318 ? -24.312 -8.836 -31.703 1 91.88 318 LYS B CA 1
ATOM 9015 C C . LYS B 1 318 ? -24.766 -7.855 -30.625 1 91.88 318 LYS B C 1
ATOM 9017 O O . LYS B 1 318 ? -25.953 -7.52 -30.547 1 91.88 318 LYS B O 1
ATOM 9022 N N . PHE B 1 319 ? -23.875 -7.355 -29.859 1 91.69 319 PHE B N 1
ATOM 9023 C CA . PHE B 1 319 ? -24.281 -6.613 -28.672 1 91.69 319 PHE B CA 1
ATOM 9024 C C . PHE B 1 319 ? -24.234 -5.109 -28.938 1 91.69 319 PHE B C 1
ATOM 9026 O O . PHE B 1 319 ? -24.734 -4.32 -28.125 1 91.69 319 PHE B O 1
ATOM 9033 N N . SER B 1 320 ? -23.625 -4.703 -30.031 1 90.06 320 SER B N 1
ATOM 9034 C CA . SER B 1 320 ? -23.609 -3.285 -30.375 1 90.06 320 SER B CA 1
ATOM 9035 C C . SER B 1 320 ? -24.859 -2.896 -31.172 1 90.06 320 SER B C 1
ATOM 9037 O O . SER B 1 320 ? -25.172 -1.712 -31.297 1 90.06 320 SER B O 1
ATOM 9039 N N . THR B 1 321 ? -25.562 -3.771 -31.688 1 80.38 321 THR B N 1
ATOM 9040 C CA . THR B 1 321 ? -26.688 -3.523 -32.594 1 80.38 321 THR B CA 1
ATOM 9041 C C . THR B 1 321 ? -27.781 -2.75 -31.859 1 80.38 321 THR B C 1
ATOM 9043 O O . THR B 1 321 ? -28.453 -1.904 -32.469 1 80.38 321 THR B O 1
ATOM 9046 N N . SER B 1 322 ? -27.906 -3.072 -30.672 1 74.62 322 SER B N 1
ATOM 9047 C CA . SER B 1 322 ? -28.953 -2.396 -29.922 1 74.62 322 SER B CA 1
ATOM 9048 C C . SER B 1 322 ? -28.672 -0.904 -29.781 1 74.62 322 SER B C 1
ATOM 9050 O O . SER B 1 322 ? -29.594 -0.094 -29.703 1 74.62 322 SER B O 1
ATOM 9052 N N . ASN B 1 323 ? -27.5 -0.475 -29.781 1 77.12 323 ASN B N 1
ATOM 9053 C CA . ASN B 1 323 ? -27.109 0.918 -29.609 1 77.12 323 ASN B CA 1
ATOM 9054 C C . ASN B 1 323 ? -27.422 1.741 -30.859 1 77.12 323 ASN B C 1
ATOM 9056 O O . ASN B 1 323 ? -27.594 2.959 -30.781 1 77.12 323 ASN B O 1
ATOM 9060 N N . ALA B 1 324 ? -27.609 1.092 -31.938 1 67.62 324 ALA B N 1
ATOM 9061 C CA . ALA B 1 324 ? -27.906 1.772 -33.188 1 67.62 324 ALA B CA 1
ATOM 9062 C C . ALA B 1 324 ? -29.328 2.318 -33.188 1 67.62 324 ALA B C 1
ATOM 9064 O O . ALA B 1 324 ? -29.625 3.309 -33.875 1 67.62 324 ALA B O 1
ATOM 9065 N N . THR B 1 325 ? -30.078 1.755 -32.406 1 67.62 325 THR B N 1
ATOM 9066 C CA . THR B 1 325 ? -31.484 2.119 -32.469 1 67.62 325 THR B CA 1
ATOM 9067 C C . THR B 1 325 ? -31.906 2.814 -31.156 1 67.62 325 THR B C 1
ATOM 9069 O O . THR B 1 325 ? -33.031 3.27 -31.031 1 67.62 325 THR B O 1
ATOM 9072 N N . THR B 1 326 ? -31.047 2.764 -30.25 1 64.88 326 THR B N 1
ATOM 9073 C CA . THR B 1 326 ? -31.391 3.271 -28.938 1 64.88 326 THR B CA 1
ATOM 9074 C C . THR B 1 326 ? -30.969 4.727 -28.781 1 64.88 326 THR B C 1
ATOM 9076 O O . THR B 1 326 ? -30.031 5.18 -29.438 1 64.88 326 THR B O 1
ATOM 9079 N N . ASN B 1 327 ? -31.703 5.484 -28.031 1 65.75 327 ASN B N 1
ATOM 9080 C CA . ASN B 1 327 ? -31.344 6.855 -27.672 1 65.75 327 ASN B CA 1
ATOM 9081 C C . ASN B 1 327 ? -29.969 6.922 -27 1 65.75 327 ASN B C 1
ATOM 9083 O O . ASN B 1 327 ? -29.594 6.027 -26.25 1 65.75 327 ASN B O 1
ATOM 9087 N N . VAL B 1 328 ? -29.328 7.879 -27.344 1 61.44 328 VAL B N 1
ATOM 9088 C CA . VAL B 1 328 ? -27.922 8.078 -26.953 1 61.44 328 VAL B CA 1
ATOM 9089 C C . VAL B 1 328 ? -27.797 7.988 -25.438 1 61.44 328 VAL B C 1
ATOM 9091 O O . VAL B 1 328 ? -26.812 7.434 -24.922 1 61.44 328 VAL B O 1
ATOM 9094 N N . SER B 1 329 ? -28.797 8.43 -24.812 1 62.94 329 SER B N 1
ATOM 9095 C CA . SER B 1 329 ? -28.719 8.492 -23.359 1 62.94 329 SER B CA 1
ATOM 9096 C C . SER B 1 329 ? -28.891 7.105 -22.734 1 62.94 329 SER B C 1
ATOM 9098 O O . SER B 1 329 ? -28.562 6.902 -21.562 1 62.94 329 SER B O 1
ATOM 9100 N N . ARG B 1 330 ? -29.312 6.156 -23.688 1 69.25 330 ARG B N 1
ATOM 9101 C CA . ARG B 1 330 ? -29.625 4.836 -23.141 1 69.25 330 ARG B CA 1
ATOM 9102 C C . ARG B 1 330 ? -28.797 3.76 -23.828 1 69.25 330 ARG B C 1
ATOM 9104 O O . ARG B 1 330 ? -29.141 2.578 -23.797 1 69.25 330 ARG B O 1
ATOM 9111 N N . GLN B 1 331 ? -27.781 4.262 -24.281 1 85.44 331 GLN B N 1
ATOM 9112 C CA . GLN B 1 331 ? -26.891 3.316 -24.969 1 85.44 331 GLN B CA 1
ATOM 9113 C C . GLN B 1 331 ? -26.141 2.445 -23.969 1 85.44 331 GLN B C 1
ATOM 9115 O O . GLN B 1 331 ? -25.719 2.926 -22.906 1 85.44 331 GLN B O 1
ATOM 9120 N N . ARG B 1 332 ? -26.141 1.161 -24.375 1 90.06 332 ARG B N 1
ATOM 9121 C CA . ARG B 1 332 ? -25.422 0.22 -23.516 1 90.06 332 ARG B CA 1
ATOM 9122 C C . ARG B 1 332 ? -23.922 0.45 -23.594 1 90.06 332 ARG B C 1
ATOM 9124 O O . ARG B 1 332 ? -23.375 0.684 -24.672 1 90.06 332 ARG B O 1
ATOM 9131 N N . MET B 1 333 ? -23.297 0.409 -22.5 1 93.5 333 MET B N 1
ATOM 9132 C CA . MET B 1 333 ? -21.844 0.473 -22.453 1 93.5 333 MET B CA 1
ATOM 9133 C C . MET B 1 333 ? -21.219 -0.88 -22.797 1 93.5 333 MET B C 1
ATOM 9135 O O . MET B 1 333 ? -21.656 -1.911 -22.266 1 93.5 333 MET B O 1
ATOM 9139 N N . ILE B 1 334 ? -20.344 -0.933 -23.734 1 96.62 334 ILE B N 1
ATOM 9140 C CA . ILE B 1 334 ? -19.641 -2.146 -24.141 1 96.62 334 ILE B CA 1
ATOM 9141 C C . ILE B 1 334 ? -18.156 -2.018 -23.797 1 96.62 334 ILE B C 1
ATOM 9143 O O . ILE B 1 334 ? -17.5 -1.068 -24.219 1 96.62 334 ILE B O 1
ATOM 9147 N N . ILE B 1 335 ? -17.656 -2.955 -23.016 1 98.06 335 ILE B N 1
ATOM 9148 C CA . ILE B 1 335 ? -16.281 -2.92 -22.5 1 98.06 335 ILE B CA 1
ATOM 9149 C C . ILE B 1 335 ? -15.555 -4.203 -22.891 1 98.06 335 ILE B C 1
ATOM 9151 O O . ILE B 1 335 ? -16.109 -5.297 -22.781 1 98.06 335 ILE B O 1
ATOM 9155 N N . GLY B 1 336 ? -14.406 -4.09 -23.453 1 98.62 336 GLY B N 1
ATOM 9156 C CA . GLY B 1 336 ? -13.445 -5.184 -23.469 1 98.62 336 GLY B CA 1
ATOM 9157 C C . GLY B 1 336 ? -12.375 -5.059 -22.406 1 98.62 336 GLY B C 1
ATOM 9158 O O . GLY B 1 336 ? -11.68 -4.047 -22.328 1 98.62 336 GLY B O 1
ATOM 9159 N N . SER B 1 337 ? -12.289 -5.98 -21.484 1 98.62 337 SER B N 1
ATOM 9160 C CA . SER B 1 337 ? -11.25 -6.035 -20.469 1 98.62 337 SER B CA 1
ATOM 9161 C C . SER B 1 337 ? -10.445 -7.328 -20.562 1 98.62 337 SER B C 1
ATOM 9163 O O . SER B 1 337 ? -10.875 -8.367 -20.062 1 98.62 337 SER B O 1
ATOM 9165 N N . PHE B 1 338 ? -9.234 -7.262 -21.094 1 98.56 338 PHE B N 1
ATOM 9166 C CA . PHE B 1 338 ? -8.477 -8.438 -21.516 1 98.56 338 PHE B CA 1
ATOM 9167 C C . PHE B 1 338 ? -7.133 -8.484 -20.797 1 98.56 338 PHE B C 1
ATOM 9169 O O . PHE B 1 338 ? -6.645 -7.465 -20.297 1 98.56 338 PHE B O 1
ATOM 9176 N N . SER B 1 339 ? -6.605 -9.672 -20.656 1 97.88 339 SER B N 1
ATOM 9177 C CA . SER B 1 339 ? -5.223 -9.828 -20.203 1 97.88 339 SER B CA 1
ATOM 9178 C C . SER B 1 339 ? -4.242 -9.562 -21.344 1 97.88 339 SER B C 1
ATOM 9180 O O . SER B 1 339 ? -4.445 -10.031 -22.469 1 97.88 339 SER B O 1
ATOM 9182 N N . ALA B 1 340 ? -3.189 -8.805 -21.047 1 98.44 340 ALA B N 1
ATOM 9183 C CA . ALA B 1 340 ? -2.148 -8.586 -22.047 1 98.44 340 ALA B CA 1
ATOM 9184 C C . ALA B 1 340 ? -1.317 -9.844 -22.266 1 98.44 340 ALA B C 1
ATOM 9186 O O . ALA B 1 340 ? -0.756 -10.047 -23.344 1 98.44 340 ALA B O 1
ATOM 9187 N N . ALA B 1 341 ? -1.237 -10.633 -21.266 1 98.38 341 ALA B N 1
ATOM 9188 C CA . ALA B 1 341 ? -0.606 -11.945 -21.359 1 98.38 341 ALA B CA 1
ATOM 9189 C C . ALA B 1 341 ? -1.133 -12.883 -20.281 1 98.38 341 ALA B C 1
ATOM 9191 O O . ALA B 1 341 ? -1.517 -12.438 -19.203 1 98.38 341 ALA B O 1
ATOM 9192 N N . SER B 1 342 ? -1.141 -14.133 -20.609 1 98.12 342 SER B N 1
ATOM 9193 C CA . SER B 1 342 ? -1.559 -15.141 -19.641 1 98.12 342 SER B CA 1
ATOM 9194 C C . SER B 1 342 ? -0.49 -15.359 -18.578 1 98.12 342 SER B C 1
ATOM 9196 O O . SER B 1 342 ? 0.685 -15.547 -18.906 1 98.12 342 SER B O 1
ATOM 9198 N N . ASN B 1 343 ? -0.939 -15.32 -17.312 1 97.44 343 ASN B N 1
ATOM 9199 C CA . ASN B 1 343 ? -0.007 -15.641 -16.234 1 97.44 343 ASN B CA 1
ATOM 9200 C C . ASN B 1 343 ? 0.201 -17.141 -16.094 1 97.44 343 ASN B C 1
ATOM 9202 O O . ASN B 1 343 ? 1.031 -17.594 -15.305 1 97.44 343 ASN B O 1
ATOM 9206 N N . VAL B 1 344 ? -0.488 -17.953 -16.906 1 97.88 344 VAL B N 1
ATOM 9207 C CA . VAL B 1 344 ? -0.399 -19.406 -16.828 1 97.88 344 VAL B CA 1
ATOM 9208 C C . VAL B 1 344 ? 0.501 -19.938 -17.953 1 97.88 344 VAL B C 1
ATOM 9210 O O . VAL B 1 344 ? 1.437 -20.688 -17.703 1 97.88 344 VAL B O 1
ATOM 9213 N N . THR B 1 345 ? 0.223 -19.422 -19.172 1 97.56 345 THR B N 1
ATOM 9214 C CA . THR B 1 345 ? 0.886 -20.016 -20.328 1 97.56 345 THR B CA 1
ATOM 9215 C C . THR B 1 345 ? 1.899 -19.047 -20.938 1 97.56 345 THR B C 1
ATOM 9217 O O . THR B 1 345 ? 2.75 -19.438 -21.734 1 97.56 345 THR B O 1
ATOM 9220 N N . GLY B 1 346 ? 1.776 -17.797 -20.609 1 97.56 346 GLY B N 1
ATOM 9221 C CA . GLY B 1 346 ? 2.678 -16.797 -21.156 1 97.56 346 GLY B CA 1
ATOM 9222 C C . GLY B 1 346 ? 2.232 -16.266 -22.516 1 97.56 346 GLY B C 1
ATOM 9223 O O . GLY B 1 346 ? 2.883 -15.391 -23.094 1 97.56 346 GLY B O 1
ATOM 9224 N N . VAL B 1 347 ? 1.072 -16.719 -23.031 1 97.94 347 VAL B N 1
ATOM 9225 C CA . VAL B 1 347 ? 0.581 -16.25 -24.328 1 97.94 347 VAL B CA 1
ATOM 9226 C C . VAL B 1 347 ? 0.354 -14.742 -24.281 1 97.94 347 VAL B C 1
ATOM 9228 O O . VAL B 1 347 ? -0.26 -14.227 -23.344 1 97.94 347 VAL B O 1
ATOM 9231 N N . ILE B 1 348 ? 0.87 -14.039 -25.234 1 97.81 348 ILE B N 1
ATOM 9232 C CA . ILE B 1 348 ? 0.725 -12.586 -25.328 1 97.81 348 ILE B CA 1
ATOM 9233 C C . ILE B 1 348 ? -0.443 -12.242 -26.25 1 97.81 348 ILE B C 1
ATOM 9235 O O . ILE B 1 348 ? -0.523 -12.75 -27.375 1 97.81 348 ILE B O 1
ATOM 9239 N N . SER B 1 349 ? -1.35 -11.43 -25.781 1 97.88 349 SER B N 1
ATOM 9240 C CA . SER B 1 349 ? -2.469 -10.969 -26.594 1 97.88 349 SER B CA 1
ATOM 9241 C C . SER B 1 349 ? -2.027 -9.898 -27.578 1 97.88 349 SER B C 1
ATOM 9243 O O . SER B 1 349 ? -1.129 -9.109 -27.297 1 97.88 349 SER B O 1
ATOM 9245 N N . ASP B 1 350 ? -2.656 -9.938 -28.766 1 96.75 350 ASP B N 1
ATOM 9246 C CA . ASP B 1 350 ? -2.475 -8.844 -29.703 1 96.75 350 ASP B CA 1
ATOM 9247 C C . ASP B 1 350 ? -3.309 -7.629 -29.297 1 96.75 350 ASP B C 1
ATOM 9249 O O . ASP B 1 350 ? -4.359 -7.363 -29.891 1 96.75 350 ASP B O 1
ATOM 9253 N N . CYS B 1 351 ? -2.754 -6.844 -28.406 1 97.62 351 CYS B N 1
ATOM 9254 C CA . CYS B 1 351 ? -3.498 -5.762 -27.781 1 97.62 351 CYS B CA 1
ATOM 9255 C C . CYS B 1 351 ? -3.988 -4.754 -28.812 1 97.62 351 CYS B C 1
ATOM 9257 O O . CYS B 1 351 ? -5.125 -4.281 -28.734 1 97.62 351 CYS B O 1
ATOM 9259 N N . ASP B 1 352 ? -3.178 -4.418 -29.797 1 96.94 352 ASP B N 1
ATOM 9260 C CA . ASP B 1 352 ? -3.516 -3.387 -30.766 1 96.94 352 ASP B CA 1
ATOM 9261 C C . ASP B 1 352 ? -4.684 -3.824 -31.656 1 96.94 352 ASP B C 1
ATOM 9263 O O . ASP B 1 352 ? -5.621 -3.059 -31.875 1 96.94 352 ASP B O 1
ATOM 9267 N N . SER B 1 353 ? -4.637 -5.062 -32.125 1 96.75 353 SER B N 1
ATOM 9268 C CA . SER B 1 353 ? -5.719 -5.57 -32.969 1 96.75 353 SER B CA 1
ATOM 9269 C C . SER B 1 353 ? -7.023 -5.668 -32.156 1 96.75 353 SER B C 1
ATOM 9271 O O . SER B 1 353 ? -8.102 -5.387 -32.719 1 96.75 353 SER B O 1
ATOM 9273 N N . ILE B 1 354 ? -6.941 -6.129 -30.969 1 98.31 354 ILE B N 1
ATOM 9274 C CA . ILE B 1 354 ? -8.117 -6.238 -30.109 1 98.31 354 ILE B CA 1
ATOM 9275 C C . ILE B 1 354 ? -8.711 -4.852 -29.875 1 98.31 354 ILE B C 1
ATOM 9277 O O . ILE B 1 354 ? -9.93 -4.668 -29.953 1 98.31 354 ILE B O 1
ATOM 9281 N N . CYS B 1 355 ? -7.852 -3.832 -29.594 1 97.94 355 CYS B N 1
ATOM 9282 C CA . CYS B 1 355 ? -8.305 -2.463 -29.391 1 97.94 355 CYS B CA 1
ATOM 9283 C C . CYS B 1 355 ? -9.023 -1.934 -30.625 1 97.94 355 CYS B C 1
ATOM 9285 O O . CYS B 1 355 ? -10.109 -1.363 -30.516 1 97.94 355 CYS B O 1
ATOM 9287 N N . LYS B 1 356 ? -8.375 -2.104 -31.734 1 97.75 356 LYS B N 1
ATOM 9288 C CA . LYS B 1 356 ? -8.969 -1.637 -33 1 97.75 356 LYS B CA 1
ATOM 9289 C C . LYS B 1 356 ? -10.359 -2.225 -33.188 1 97.75 356 LYS B C 1
ATOM 9291 O O . LYS B 1 356 ? -11.312 -1.494 -33.469 1 97.75 356 LYS B O 1
ATOM 9296 N N . LEU B 1 357 ? -10.438 -3.5 -33.062 1 97.81 357 LEU B N 1
ATOM 9297 C CA . LEU B 1 357 ? -11.703 -4.191 -33.25 1 97.81 357 LEU B CA 1
ATOM 9298 C C . LEU B 1 357 ? -12.758 -3.676 -32.281 1 97.81 357 LEU B C 1
ATOM 9300 O O . LEU B 1 357 ? -13.906 -3.443 -32.656 1 97.81 357 LEU B O 1
ATOM 9304 N N . CYS B 1 358 ? -12.453 -3.523 -31 1 98.25 358 CYS B N 1
ATOM 9305 C CA . CYS B 1 358 ? -13.383 -3 -30 1 98.25 358 CYS B CA 1
ATOM 9306 C C . CYS B 1 358 ? -13.859 -1.605 -30.375 1 98.25 358 CYS B C 1
ATOM 9308 O O . CYS B 1 358 ? -15.062 -1.335 -30.359 1 98.25 358 CYS B O 1
ATOM 9310 N N . HIS B 1 359 ? -12.945 -0.75 -30.766 1 97.31 359 HIS B N 1
ATOM 9311 C CA . HIS B 1 359 ? -13.266 0.641 -31.062 1 97.31 359 HIS B CA 1
ATOM 9312 C C . HIS B 1 359 ? -14.125 0.751 -32.312 1 97.31 359 HIS B C 1
ATOM 9314 O O . HIS B 1 359 ? -14.977 1.634 -32.406 1 97.31 359 HIS B O 1
ATOM 9320 N N . GLU B 1 360 ? -13.906 -0.13 -33.25 1 96.5 360 GLU B N 1
ATOM 9321 C CA . GLU B 1 360 ? -14.703 -0.145 -34.469 1 96.5 360 GLU B CA 1
ATOM 9322 C C . GLU B 1 360 ? -16.188 -0.344 -34.188 1 96.5 360 GLU B C 1
ATOM 9324 O O . GLU B 1 360 ? -17.047 0.114 -34.938 1 96.5 360 GLU B O 1
ATOM 9329 N N . TYR B 1 361 ? -16.484 -0.918 -33.062 1 95.31 361 TYR B N 1
ATOM 9330 C CA . TYR B 1 361 ? -17.875 -1.187 -32.719 1 95.31 361 TYR B CA 1
ATOM 9331 C C . TYR B 1 361 ? -18.312 -0.349 -31.516 1 95.31 361 TYR B C 1
ATOM 9333 O O . TYR B 1 361 ? -19.297 -0.663 -30.859 1 95.31 361 TYR B O 1
ATOM 9341 N N . GLY B 1 362 ? -17.516 0.655 -31.125 1 94.25 362 GLY B N 1
ATOM 9342 C CA . GLY B 1 362 ? -17.891 1.616 -30.094 1 94.25 362 GLY B CA 1
ATOM 9343 C C . GLY B 1 362 ? -17.594 1.139 -28.688 1 94.25 362 GLY B C 1
ATOM 9344 O O . GLY B 1 362 ? -18.016 1.762 -27.719 1 94.25 362 GLY B O 1
ATOM 9345 N N . ALA B 1 363 ? -16.891 0.026 -28.547 1 97.12 363 ALA B N 1
ATOM 9346 C CA . ALA B 1 363 ? -16.5 -0.487 -27.234 1 97.12 363 ALA B CA 1
ATOM 9347 C C . ALA B 1 363 ? -15.219 0.172 -26.75 1 97.12 363 ALA B C 1
ATOM 9349 O O . ALA B 1 363 ? -14.359 0.542 -27.547 1 97.12 363 ALA B O 1
ATOM 9350 N N . VAL B 1 364 ? -15.102 0.419 -25.391 1 97.62 364 VAL B N 1
ATOM 9351 C CA . VAL B 1 364 ? -13.812 0.767 -24.812 1 97.62 364 VAL B CA 1
ATOM 9352 C C . VAL B 1 364 ? -13.008 -0.502 -24.547 1 97.62 364 VAL B C 1
ATOM 9354 O O . VAL B 1 364 ? -13.57 -1.595 -24.453 1 97.62 364 VAL B O 1
ATOM 9357 N N . CYS B 1 365 ? -11.695 -0.384 -24.469 1 98.56 365 CYS B N 1
ATOM 9358 C CA . CYS B 1 365 ? -10.836 -1.561 -24.391 1 98.56 365 CYS B CA 1
ATOM 9359 C C . CYS B 1 365 ? -9.758 -1.386 -23.328 1 98.56 365 CYS B C 1
ATOM 9361 O O . CYS B 1 365 ? -8.977 -0.437 -23.391 1 98.56 365 CYS B O 1
ATOM 9363 N N . PHE B 1 366 ? -9.734 -2.322 -22.344 1 98.81 366 PHE B N 1
ATOM 9364 C CA 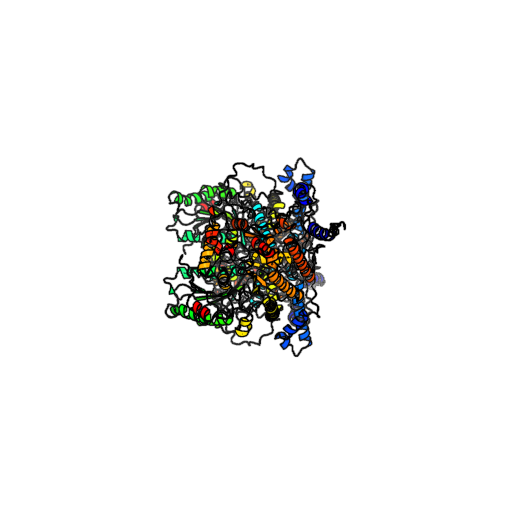. PHE B 1 366 ? -8.797 -2.316 -21.234 1 98.81 366 PHE B CA 1
ATOM 9365 C C . PHE B 1 366 ? -7.859 -3.516 -21.297 1 98.81 366 PHE B C 1
ATOM 9367 O O . PHE B 1 366 ? -8.219 -4.562 -21.844 1 98.81 366 PHE B O 1
ATOM 9374 N N . PHE B 1 367 ? -6.617 -3.348 -20.688 1 98.75 367 PHE B N 1
ATOM 9375 C CA . PHE B 1 367 ? -5.703 -4.484 -20.641 1 98.75 367 PHE B CA 1
ATOM 9376 C C . PHE B 1 367 ? -5.062 -4.617 -19.266 1 98.75 367 PHE B C 1
ATOM 9378 O O . PHE B 1 367 ? -4.594 -3.631 -18.688 1 98.75 367 PHE B O 1
ATOM 9385 N N . ASP B 1 368 ? -5.086 -5.801 -18.766 1 98.62 368 ASP B N 1
ATOM 9386 C CA . ASP B 1 368 ? -4.332 -6.18 -17.562 1 98.62 368 ASP B CA 1
ATOM 9387 C C . ASP B 1 368 ? -2.92 -6.633 -17.922 1 98.62 368 ASP B C 1
ATOM 9389 O O . ASP B 1 368 ? -2.729 -7.723 -18.469 1 98.62 368 ASP B O 1
ATOM 9393 N N . PHE B 1 369 ? -1.937 -5.828 -17.547 1 98.62 369 PHE B N 1
ATOM 9394 C CA . PHE B 1 369 ? -0.538 -6.098 -17.859 1 98.62 369 PHE B CA 1
ATOM 9395 C C . PHE B 1 369 ? 0.167 -6.738 -16.672 1 98.62 369 PHE B C 1
ATOM 9397 O O . PHE B 1 369 ? 1.396 -6.809 -16.625 1 98.62 369 PHE B O 1
ATOM 9404 N N . ALA B 1 370 ? -0.521 -7.258 -15.688 1 98.06 370 ALA B N 1
ATOM 9405 C CA . ALA B 1 370 ? 0.103 -7.766 -14.469 1 98.06 370 ALA B CA 1
ATOM 9406 C C . ALA B 1 370 ? 1.19 -8.789 -14.789 1 98.06 370 ALA B C 1
ATOM 9408 O O . ALA B 1 370 ? 2.297 -8.719 -14.25 1 98.06 370 ALA B O 1
ATOM 9409 N N . ALA B 1 371 ? 0.971 -9.703 -15.656 1 97.75 371 ALA B N 1
ATOM 9410 C CA . ALA B 1 371 ? 1.918 -10.773 -15.945 1 97.75 371 ALA B CA 1
ATOM 9411 C C . ALA B 1 371 ? 3.025 -10.297 -16.875 1 97.75 371 ALA B C 1
ATOM 9413 O O . ALA B 1 371 ? 4.172 -10.734 -16.766 1 97.75 371 ALA B O 1
ATOM 9414 N N . SER B 1 372 ? 2.758 -9.359 -17.781 1 98.12 372 SER B N 1
ATOM 9415 C CA . SER B 1 372 ? 3.668 -9.125 -18.906 1 98.12 372 SER B CA 1
ATOM 9416 C C . SER B 1 372 ? 4.426 -7.809 -18.719 1 98.12 372 SER B C 1
ATOM 9418 O O . SER B 1 372 ? 5.457 -7.594 -19.359 1 98.12 372 SER B O 1
ATOM 9420 N N . ALA B 1 373 ? 3.988 -6.938 -17.859 1 98.5 373 ALA B N 1
ATOM 9421 C CA . ALA B 1 373 ? 4.531 -5.582 -17.766 1 98.5 373 ALA B CA 1
ATOM 9422 C C . ALA B 1 373 ? 6.047 -5.609 -17.609 1 98.5 373 ALA B C 1
ATOM 9424 O O . ALA B 1 373 ? 6.758 -4.797 -18.203 1 98.5 373 ALA B O 1
ATOM 9425 N N . PRO B 1 374 ? 6.641 -6.508 -16.859 1 98.31 374 PRO B N 1
ATOM 9426 C CA . PRO B 1 374 ? 8.094 -6.512 -16.688 1 98.31 374 PRO B CA 1
ATOM 9427 C C . PRO B 1 374 ? 8.836 -6.863 -17.984 1 98.31 374 PRO B C 1
ATOM 9429 O O . PRO B 1 374 ? 10.047 -6.637 -18.078 1 98.31 374 PRO B O 1
ATOM 9432 N N . TYR B 1 375 ? 8.125 -7.336 -19.062 1 98 375 TYR B N 1
ATOM 9433 C CA . TYR B 1 375 ? 8.859 -8.023 -20.109 1 98 375 TYR B CA 1
ATOM 9434 C C . TYR B 1 375 ? 8.547 -7.422 -21.469 1 98 375 TYR B C 1
ATOM 9436 O O . TYR B 1 375 ? 9.328 -7.582 -22.422 1 98 375 TYR B O 1
ATOM 9444 N N . VAL B 1 376 ? 7.387 -6.785 -21.562 1 97.44 376 VAL B N 1
ATOM 9445 C CA . VAL B 1 376 ? 6.945 -6.355 -22.891 1 97.44 376 VAL B CA 1
ATOM 9446 C C . VAL B 1 376 ? 6.836 -4.832 -22.922 1 97.44 376 VAL B C 1
ATOM 9448 O O . VAL B 1 376 ? 6.766 -4.18 -21.875 1 97.44 376 VAL B O 1
ATOM 9451 N N . PRO B 1 377 ? 6.871 -4.266 -24.156 1 95.5 377 PRO B N 1
ATOM 9452 C CA . PRO B 1 377 ? 6.535 -2.844 -24.234 1 95.5 377 PRO B CA 1
ATOM 9453 C C . PRO B 1 377 ? 5.094 -2.553 -23.828 1 95.5 377 PRO B C 1
ATOM 9455 O O . PRO B 1 377 ? 4.191 -3.336 -24.141 1 95.5 377 PRO B O 1
ATOM 9458 N N . ILE B 1 378 ? 4.852 -1.544 -23.109 1 97.38 378 ILE B N 1
ATOM 9459 C CA . ILE B 1 378 ? 3.523 -1.078 -22.734 1 97.38 378 ILE B CA 1
ATOM 9460 C C . ILE B 1 378 ? 3.242 0.271 -23.391 1 97.38 378 ILE B C 1
ATOM 9462 O O . ILE B 1 378 ? 3.941 1.254 -23.125 1 97.38 378 ILE B O 1
ATOM 9466 N N . GLN B 1 379 ? 2.246 0.292 -24.234 1 96.56 379 GLN B N 1
ATOM 9467 C CA . GLN B 1 379 ? 1.926 1.528 -24.938 1 96.56 379 GLN B CA 1
ATOM 9468 C C . GLN B 1 379 ? 0.447 1.876 -24.797 1 96.56 379 GLN B C 1
ATOM 9470 O O . GLN B 1 379 ? -0.406 1.259 -25.438 1 96.56 379 GLN B O 1
ATOM 9475 N N . MET B 1 380 ? 0.228 2.885 -24 1 96.94 380 MET B N 1
ATOM 9476 C CA . MET B 1 380 ? -1.133 3.395 -23.844 1 96.94 380 MET B CA 1
ATOM 9477 C C . MET B 1 380 ? -1.635 3.992 -25.156 1 96.94 380 MET B C 1
ATOM 9479 O O . MET B 1 380 ? -2.816 3.877 -25.484 1 96.94 380 MET B O 1
ATOM 9483 N N . ASN B 1 381 ? -0.756 4.707 -25.812 1 95.44 381 ASN B N 1
ATOM 9484 C CA . ASN B 1 381 ? -1.025 5.367 -27.078 1 95.44 381 ASN B CA 1
ATOM 9485 C C . ASN B 1 381 ? 0.022 5.004 -28.141 1 95.44 381 ASN B C 1
ATOM 9487 O O . ASN B 1 381 ? 0.915 5.801 -28.422 1 95.44 381 ASN B O 1
ATOM 9491 N N . PRO B 1 382 ? -0.155 3.842 -28.781 1 93.31 382 PRO B N 1
ATOM 9492 C CA . PRO B 1 382 ? 0.909 3.326 -29.656 1 93.31 382 PRO B CA 1
ATOM 9493 C C . PRO B 1 382 ? 1.042 4.113 -30.953 1 93.31 382 PRO B C 1
ATOM 9495 O O . PRO B 1 382 ? 2.125 4.16 -31.547 1 93.31 382 PRO B O 1
ATOM 9498 N N . THR B 1 383 ? -0.099 4.633 -31.469 1 90.12 383 THR B N 1
ATOM 9499 C CA . THR B 1 383 ? -0.089 5.41 -32.719 1 90.12 383 THR B CA 1
ATOM 9500 C C . THR B 1 383 ? -0.984 6.641 -32.562 1 90.12 383 THR B C 1
ATOM 9502 O O . THR B 1 383 ? -1.675 6.809 -31.578 1 90.12 383 THR B O 1
ATOM 9505 N N . ASN B 1 384 ? -0.938 7.453 -33.562 1 87 384 ASN B N 1
ATOM 9506 C CA . ASN B 1 384 ? -1.819 8.617 -33.594 1 87 384 ASN B CA 1
ATOM 9507 C C . ASN B 1 384 ? -3.227 8.25 -34.031 1 87 384 ASN B C 1
ATOM 9509 O O . ASN B 1 384 ? -4.152 9.055 -33.938 1 87 384 ASN B O 1
ATOM 9513 N N . ASP B 1 385 ? -3.381 7.02 -34.469 1 90.12 385 ASP B N 1
ATOM 9514 C CA . ASP B 1 385 ? -4.711 6.523 -34.812 1 90.12 385 ASP B CA 1
ATOM 9515 C C . ASP B 1 385 ? -5.496 6.16 -33.562 1 90.12 385 ASP B C 1
ATOM 9517 O O . ASP B 1 385 ? -5.117 5.246 -32.812 1 90.12 385 ASP B O 1
ATOM 9521 N N . PRO B 1 386 ? -6.559 6.859 -33.344 1 88.06 386 PRO B N 1
ATOM 9522 C CA . PRO B 1 386 ? -7.316 6.688 -32.125 1 88.06 386 PRO B CA 1
ATOM 9523 C C . PRO B 1 386 ? -7.922 5.293 -31.984 1 88.06 386 PRO B C 1
ATOM 9525 O O . PRO B 1 386 ? -8.422 4.934 -30.906 1 88.06 386 PRO B O 1
ATOM 9528 N N . LEU B 1 387 ? -7.852 4.48 -33 1 94.12 387 LEU B N 1
ATOM 9529 C CA . LEU B 1 387 ? -8.438 3.145 -32.938 1 94.12 387 LEU B CA 1
ATOM 9530 C C . LEU B 1 387 ? -7.535 2.197 -32.125 1 94.12 387 LEU B C 1
ATOM 9532 O O . LEU B 1 387 ? -7.992 1.158 -31.656 1 94.12 387 LEU B O 1
ATOM 9536 N N . TYR B 1 388 ? -6.293 2.609 -31.969 1 95.44 388 TYR B N 1
ATOM 9537 C CA . TYR B 1 388 ? -5.34 1.648 -31.422 1 95.44 388 TYR B CA 1
ATOM 9538 C C . TYR B 1 388 ? -5.023 1.959 -29.969 1 95.44 388 TYR B C 1
ATOM 9540 O O . TYR B 1 388 ? -4.395 1.154 -29.281 1 95.44 388 TYR B O 1
ATOM 9548 N N . HIS B 1 389 ? -5.422 3.119 -29.469 1 95.75 389 HIS B N 1
ATOM 9549 C CA . HIS B 1 389 ? -5.105 3.449 -28.078 1 95.75 389 HIS B CA 1
ATOM 9550 C C . HIS B 1 389 ? -5.805 2.502 -27.109 1 95.75 389 HIS B C 1
ATOM 9552 O O . HIS B 1 389 ? -6.852 1.934 -27.438 1 95.75 389 HIS B O 1
ATOM 9558 N N . LYS B 1 390 ? -5.234 2.262 -26.047 1 98.25 390 LYS B N 1
ATOM 9559 C CA . LYS B 1 390 ? -5.895 1.589 -24.938 1 98.25 390 LYS B CA 1
ATOM 9560 C C . LYS B 1 390 ? -6.648 2.588 -24.062 1 98.25 390 LYS B C 1
ATOM 9562 O O . LYS B 1 390 ? -6.176 3.703 -23.828 1 98.25 390 LYS B O 1
ATOM 9567 N N . ASP B 1 391 ? -7.82 2.211 -23.625 1 98.44 391 ASP B N 1
ATOM 9568 C CA . ASP B 1 391 ? -8.609 3.119 -22.797 1 98.44 391 ASP B CA 1
ATOM 9569 C C . ASP B 1 391 ? -8.188 3.037 -21.344 1 98.44 391 ASP B C 1
ATOM 9571 O O . ASP B 1 391 ? -8.344 4.004 -20.578 1 98.44 391 ASP B O 1
ATOM 9575 N N . ALA B 1 392 ? -7.707 1.931 -20.922 1 98.75 392 ALA B N 1
ATOM 9576 C CA . ALA B 1 392 ? -7.145 1.757 -19.578 1 98.75 392 ALA B CA 1
ATOM 9577 C C . ALA B 1 392 ? -6.152 0.597 -19.547 1 98.75 392 ALA B C 1
ATOM 9579 O O . ALA B 1 392 ? -6.305 -0.377 -20.297 1 98.75 392 ALA B O 1
ATOM 9580 N N . ILE B 1 393 ? -5.156 0.69 -18.734 1 98.75 393 ILE B N 1
ATOM 9581 C CA . ILE B 1 393 ? -4.234 -0.414 -18.484 1 98.75 393 ILE B CA 1
ATOM 9582 C C . ILE B 1 393 ? -4.004 -0.566 -16.984 1 98.75 393 ILE B C 1
ATOM 9584 O O . ILE B 1 393 ? -3.994 0.423 -16.25 1 98.75 393 ILE B O 1
ATOM 9588 N N . PHE B 1 394 ? -3.895 -1.797 -16.531 1 98.62 394 PHE B N 1
ATOM 9589 C CA . PHE B 1 394 ? -3.635 -2.18 -15.148 1 98.62 394 PHE B CA 1
ATOM 9590 C C . PHE B 1 394 ? -2.27 -2.842 -15.016 1 98.62 394 PHE B C 1
ATOM 9592 O O . PHE B 1 394 ? -1.918 -3.717 -15.812 1 98.62 394 PHE B O 1
ATOM 9599 N N . ILE B 1 395 ? -1.474 -2.412 -14.023 1 98.69 395 ILE B N 1
ATOM 9600 C CA . ILE B 1 395 ? -0.116 -2.934 -13.906 1 98.69 395 ILE B CA 1
ATOM 9601 C C . ILE B 1 395 ? 0.173 -3.299 -12.453 1 98.69 395 ILE B C 1
ATOM 9603 O O . ILE B 1 395 ? -0.265 -2.605 -11.531 1 98.69 395 ILE B O 1
ATOM 9607 N N . SER B 1 396 ? 0.879 -4.426 -12.211 1 98.38 396 SER B N 1
ATOM 9608 C CA . SER B 1 396 ? 1.423 -4.832 -10.922 1 98.38 396 SER B CA 1
ATOM 9609 C C . SER B 1 396 ? 2.939 -4.68 -10.883 1 98.38 396 SER B C 1
ATOM 9611 O O . SER B 1 396 ? 3.672 -5.652 -11.078 1 98.38 396 SER B O 1
ATOM 9613 N N . PRO B 1 397 ? 3.414 -3.527 -10.469 1 98.5 397 PRO B N 1
ATOM 9614 C CA . PRO B 1 397 ? 4.855 -3.266 -10.523 1 98.5 397 PRO B CA 1
ATOM 9615 C C . PRO B 1 397 ? 5.648 -4.145 -9.555 1 98.5 397 PRO B C 1
ATOM 9617 O O . PRO B 1 397 ? 6.859 -4.32 -9.734 1 98.5 397 PRO B O 1
ATOM 9620 N N . HIS B 1 398 ? 5.051 -4.715 -8.531 1 98.19 398 HIS B N 1
ATOM 9621 C CA . HIS B 1 398 ? 5.773 -5.586 -7.613 1 98.19 398 HIS B CA 1
ATOM 9622 C C . HIS B 1 398 ? 6.309 -6.82 -8.336 1 98.19 398 HIS B C 1
ATOM 9624 O O . HIS B 1 398 ? 7.16 -7.535 -7.801 1 98.19 398 HIS B O 1
ATOM 9630 N N . LYS B 1 399 ? 5.871 -7.09 -9.57 1 98.44 399 LYS B N 1
ATOM 9631 C CA . LYS B 1 399 ? 6.324 -8.234 -10.352 1 98.44 399 LYS B CA 1
ATOM 9632 C C . LYS B 1 399 ? 7.574 -7.895 -11.156 1 98.44 399 LYS B C 1
ATOM 9634 O O . LYS B 1 399 ? 8.211 -8.781 -11.734 1 98.44 399 LYS B O 1
ATOM 9639 N N . PHE B 1 400 ? 7.969 -6.613 -11.219 1 98.56 400 PHE B N 1
ATOM 9640 C CA . PHE B 1 400 ? 9.227 -6.199 -11.828 1 98.56 400 PHE B CA 1
ATOM 9641 C C . PHE B 1 400 ? 10.414 -6.613 -10.961 1 98.56 400 PHE B C 1
ATOM 9643 O O . PHE B 1 400 ? 10.289 -6.691 -9.742 1 98.56 400 PHE B O 1
ATOM 9650 N N . ILE B 1 401 ? 11.555 -6.922 -11.602 1 98.12 401 ILE B N 1
ATOM 9651 C CA . ILE B 1 401 ? 12.789 -6.957 -10.82 1 98.12 401 ILE B CA 1
ATOM 9652 C C . ILE B 1 401 ? 13.031 -5.594 -10.18 1 98.12 401 ILE B C 1
ATOM 9654 O O . ILE B 1 401 ? 12.891 -4.559 -10.836 1 98.12 401 ILE B O 1
ATOM 9658 N N . GLY B 1 402 ? 13.195 -5.531 -8.883 1 97.94 402 GLY B N 1
ATOM 9659 C CA . GLY B 1 402 ? 13.305 -4.289 -8.133 1 97.94 402 GLY B CA 1
ATOM 9660 C C . GLY B 1 402 ? 11.961 -3.74 -7.684 1 97.94 402 GLY B C 1
ATOM 9661 O O . GLY B 1 402 ? 11.898 -2.674 -7.066 1 97.94 402 GLY B O 1
ATOM 9662 N N . GLY B 1 403 ? 10.891 -4.512 -7.832 1 97.88 403 GLY B N 1
ATOM 9663 C CA . GLY B 1 403 ? 9.562 -3.928 -7.727 1 97.88 403 GLY B CA 1
ATOM 9664 C C . GLY B 1 403 ? 8.867 -4.258 -6.414 1 97.88 403 GLY B C 1
ATOM 9665 O O . GLY B 1 403 ? 7.836 -3.672 -6.09 1 97.88 403 GLY B O 1
ATOM 9666 N N . PRO B 1 404 ? 9.297 -5.27 -5.582 1 97.5 404 PRO B N 1
ATOM 9667 C CA . PRO B 1 404 ? 8.602 -5.574 -4.332 1 97.5 404 PRO B CA 1
ATOM 9668 C C . PRO B 1 404 ? 8.375 -4.34 -3.467 1 97.5 404 PRO B C 1
ATOM 9670 O O . PRO B 1 404 ? 9.281 -3.512 -3.314 1 97.5 404 PRO B O 1
ATOM 9673 N N . GLY B 1 405 ? 7.105 -4.199 -2.969 1 95.5 405 GLY B N 1
ATOM 9674 C CA . GLY B 1 405 ? 6.773 -3.057 -2.133 1 95.5 405 GLY B CA 1
ATOM 9675 C C . GLY B 1 405 ? 6.121 -1.922 -2.902 1 95.5 405 GLY B C 1
ATOM 9676 O O . GLY B 1 405 ? 5.77 -0.892 -2.322 1 95.5 405 GLY B O 1
ATOM 9677 N N . THR B 1 406 ? 5.867 -2.082 -4.188 1 97.75 406 THR B N 1
ATOM 9678 C CA . THR B 1 406 ? 5.27 -1.034 -5.008 1 97.75 406 THR B CA 1
ATOM 9679 C C . THR B 1 406 ? 3.748 -1.16 -5.023 1 97.75 406 THR B C 1
ATOM 9681 O O . THR B 1 406 ? 3.209 -2.258 -4.867 1 97.75 406 THR B O 1
ATOM 9684 N N . PRO B 1 407 ? 3.064 -0.043 -5.199 1 97.06 407 PRO B N 1
ATOM 9685 C CA . PRO B 1 407 ? 1.616 -0.096 -5.41 1 97.06 407 PRO B CA 1
ATOM 9686 C C . PRO B 1 407 ? 1.242 -0.472 -6.844 1 97.06 407 PRO B C 1
ATOM 9688 O O . PRO B 1 407 ? 2.092 -0.431 -7.734 1 97.06 407 PRO B O 1
ATOM 9691 N N . GLY B 1 408 ? -0.081 -0.905 -6.984 1 97.56 408 GLY B N 1
ATOM 9692 C CA . GLY B 1 408 ? -0.607 -1.061 -8.336 1 97.56 408 GLY B CA 1
ATOM 9693 C C . GLY B 1 408 ? -0.675 0.246 -9.102 1 97.56 408 GLY B C 1
ATOM 9694 O O . GLY B 1 408 ? -0.59 1.325 -8.508 1 97.56 408 GLY B O 1
ATOM 9695 N N . VAL B 1 409 ? -0.732 0.179 -10.422 1 98.62 409 VAL B N 1
ATOM 9696 C CA . VAL B 1 409 ? -0.821 1.358 -11.281 1 98.62 409 VAL B CA 1
ATOM 9697 C C . VAL B 1 409 ? -2.031 1.239 -12.203 1 98.62 409 VAL B C 1
ATOM 9699 O O . VAL B 1 409 ? -2.227 0.207 -12.852 1 98.62 409 VAL B O 1
ATOM 9702 N N . LEU B 1 410 ? -2.85 2.227 -12.203 1 98.69 410 LEU B N 1
ATOM 9703 C CA . LEU B 1 410 ? -3.941 2.396 -13.156 1 98.69 410 LEU B CA 1
ATOM 9704 C C . LEU B 1 410 ? -3.666 3.566 -14.094 1 98.69 410 LEU B C 1
ATOM 9706 O O . LEU B 1 410 ? -3.447 4.691 -13.641 1 98.69 410 LEU B O 1
ATOM 9710 N N . VAL B 1 411 ? -3.549 3.33 -15.336 1 98.62 411 VAL B N 1
ATOM 9711 C CA . VAL B 1 411 ? -3.541 4.379 -16.344 1 98.62 411 VAL B CA 1
ATOM 9712 C C . VAL B 1 411 ? -4.828 4.316 -17.172 1 98.62 411 VAL B C 1
ATOM 9714 O O . VAL B 1 411 ? -5.16 3.275 -17.734 1 98.62 411 VAL B O 1
ATOM 9717 N N . ALA B 1 412 ? -5.566 5.398 -17.25 1 98.5 412 ALA B N 1
ATOM 9718 C CA . ALA B 1 412 ? -6.859 5.375 -17.938 1 98.5 412 ALA B CA 1
ATOM 9719 C C . ALA B 1 412 ? -7.18 6.734 -18.547 1 98.5 412 ALA B C 1
ATOM 9721 O O . ALA B 1 412 ? -6.676 7.766 -18.078 1 98.5 412 ALA B O 1
ATOM 9722 N N . LYS B 1 413 ? -7.992 6.684 -19.578 1 97.69 413 LYS B N 1
ATOM 9723 C CA . LYS B 1 413 ? -8.484 7.922 -20.172 1 97.69 413 LYS B CA 1
ATOM 9724 C C . LYS B 1 413 ? -9.344 8.703 -19.172 1 97.69 413 LYS B C 1
ATOM 9726 O O . LYS B 1 413 ? -10.133 8.117 -18.438 1 97.69 413 LYS B O 1
ATOM 9731 N N . LYS B 1 414 ? -9.219 10.039 -19.188 1 95.88 414 LYS B N 1
ATOM 9732 C CA . LYS B 1 414 ? -9.945 10.922 -18.281 1 95.88 414 LYS B CA 1
ATOM 9733 C C . LYS B 1 414 ? -11.453 10.719 -18.406 1 95.88 414 LYS B C 1
ATOM 9735 O O . LYS B 1 414 ? -12.18 10.844 -17.406 1 95.88 414 LYS B O 1
ATOM 9740 N N . LYS B 1 415 ? -11.961 10.445 -19.562 1 95.31 415 LYS B N 1
ATOM 9741 C CA . LYS B 1 415 ? -13.391 10.344 -19.828 1 95.31 415 LYS B CA 1
ATOM 9742 C C . LYS B 1 415 ? -14.008 9.18 -19.062 1 95.31 415 LYS B C 1
ATOM 9744 O O . LYS B 1 415 ? -15.227 9.133 -18.859 1 95.31 415 LYS B O 1
ATOM 9749 N N . LEU B 1 416 ? -13.172 8.242 -18.625 1 97.19 416 LEU B N 1
ATOM 9750 C CA . LEU B 1 416 ? -13.688 7.066 -17.922 1 97.19 416 LEU B CA 1
ATOM 9751 C C . LEU B 1 416 ? -14.016 7.398 -16.484 1 97.19 416 LEU B C 1
ATOM 9753 O O . LEU B 1 416 ? -14.711 6.633 -15.805 1 97.19 416 LEU B O 1
ATOM 9757 N N . PHE B 1 417 ? -13.508 8.5 -15.961 1 95.88 417 PHE B N 1
ATOM 9758 C CA . PHE B 1 417 ? -13.742 8.883 -14.578 1 95.88 417 PHE B CA 1
ATOM 9759 C C . PHE B 1 417 ? -15.039 9.68 -14.445 1 95.88 417 PHE B C 1
ATOM 9761 O O . PHE B 1 417 ? -15.008 10.906 -14.336 1 95.88 417 PHE B O 1
ATOM 9768 N N . GLN B 1 418 ? -16.125 8.984 -14.258 1 91 418 GLN B N 1
ATOM 9769 C CA . GLN B 1 418 ? -17.453 9.586 -14.281 1 91 418 GLN B CA 1
ATOM 9770 C C . GLN B 1 418 ? -18.062 9.625 -12.883 1 91 418 GLN B C 1
ATOM 9772 O O . GLN B 1 418 ? -19.125 10.203 -12.68 1 91 418 GLN B O 1
ATOM 9777 N N . ASN B 1 419 ? -17.375 9.133 -11.914 1 88.44 419 ASN B N 1
ATOM 9778 C CA . ASN B 1 419 ? -17.906 9.008 -10.555 1 88.44 419 ASN B CA 1
ATOM 9779 C C . ASN B 1 419 ? -17.984 10.359 -9.859 1 88.44 419 ASN B C 1
ATOM 9781 O O . ASN B 1 419 ? -17.062 11.172 -9.969 1 88.44 419 ASN B O 1
ATOM 9785 N N . LYS B 1 420 ? -19.047 10.562 -9.18 1 87.88 420 LYS B N 1
ATOM 9786 C CA . LYS B 1 420 ? -19.188 11.781 -8.391 1 87.88 420 LYS B CA 1
ATOM 9787 C C . LYS B 1 420 ? -18.5 11.648 -7.035 1 87.88 420 LYS B C 1
ATOM 9789 O O . LYS B 1 420 ? -18.062 12.641 -6.457 1 87.88 420 LYS B O 1
ATOM 9794 N N . ILE B 1 421 ? -18.562 10.484 -6.535 1 92.56 421 ILE B N 1
ATOM 9795 C CA . ILE B 1 421 ? -17.969 10.195 -5.23 1 92.56 421 ILE B CA 1
ATOM 9796 C C . ILE B 1 421 ? -16.672 9.414 -5.41 1 92.56 421 ILE B C 1
ATOM 9798 O O . ILE B 1 421 ? -16.641 8.375 -6.078 1 92.56 421 ILE B O 1
ATOM 9802 N N . PRO B 1 422 ? -15.602 9.938 -4.82 1 94.62 422 PRO B N 1
ATOM 9803 C CA . PRO B 1 422 ? -14.344 9.203 -4.918 1 94.62 422 PRO B CA 1
ATOM 9804 C C . PRO B 1 422 ? -14.438 7.793 -4.34 1 94.62 422 PRO B C 1
ATOM 9806 O O . PRO B 1 422 ? -15.289 7.523 -3.492 1 94.62 422 PRO B O 1
ATOM 9809 N N . SER B 1 423 ? -13.516 6.879 -4.836 1 92.38 423 SER B N 1
ATOM 9810 C CA . SER B 1 423 ? -13.469 5.504 -4.359 1 92.38 423 SER B CA 1
ATOM 9811 C C . SER B 1 423 ? -13.164 5.445 -2.865 1 92.38 423 SER B C 1
ATOM 9813 O O . SER B 1 423 ? -13.602 4.523 -2.172 1 92.38 423 SER B O 1
ATOM 9815 N N . ARG B 1 424 ? -12.438 6.355 -2.377 1 93.38 424 ARG B N 1
ATOM 9816 C CA . ARG B 1 424 ? -12.07 6.461 -0.969 1 93.38 424 ARG B CA 1
ATOM 9817 C C . ARG B 1 424 ? -12.141 7.906 -0.492 1 93.38 424 ARG B C 1
ATOM 9819 O O . ARG B 1 424 ? -11.102 8.539 -0.271 1 93.38 424 ARG B O 1
ATOM 9826 N N . PRO B 1 425 ? -13.328 8.375 -0.222 1 94.69 425 PRO B N 1
ATOM 9827 C CA . PRO B 1 425 ? -13.438 9.766 0.23 1 94.69 425 PRO B CA 1
ATOM 9828 C C . PRO B 1 425 ? -12.742 10 1.568 1 94.69 425 PRO B C 1
ATOM 9830 O O . PRO B 1 425 ? -12.852 9.18 2.482 1 94.69 425 PRO B O 1
ATOM 9833 N N . GLY B 1 426 ? -11.992 10.969 1.69 1 93.69 426 GLY B N 1
ATOM 9834 C CA . GLY B 1 426 ? -11.258 11.289 2.906 1 93.69 426 GLY B CA 1
ATOM 9835 C C . GLY B 1 426 ? -10.312 12.453 2.738 1 93.69 426 GLY B C 1
ATOM 9836 O O . GLY B 1 426 ? -10.602 13.406 2.006 1 93.69 426 GLY B O 1
ATOM 9837 N N . GLY B 1 427 ? -9.258 12.367 3.5 1 90.19 427 GLY B N 1
ATOM 9838 C CA . GLY B 1 427 ? -8.258 13.422 3.418 1 90.19 427 GLY B CA 1
ATOM 9839 C C . GLY B 1 427 ? -7.609 13.523 2.049 1 90.19 427 GLY B C 1
ATOM 9840 O O . GLY B 1 427 ? -7.246 12.508 1.45 1 90.19 427 GLY B O 1
ATOM 9841 N N . GLY B 1 428 ? -7.48 14.742 1.532 1 88 428 GLY B N 1
ATOM 9842 C CA . GLY B 1 428 ? -6.781 15.008 0.285 1 88 428 GLY B CA 1
ATOM 9843 C C . GLY B 1 428 ? -7.68 14.922 -0.934 1 88 428 GLY B C 1
ATOM 9844 O O . GLY B 1 428 ? -7.246 15.203 -2.053 1 88 428 GLY B O 1
ATOM 9845 N N . THR B 1 429 ? -9 14.602 -0.706 1 92.25 429 THR B N 1
ATOM 9846 C CA . THR B 1 429 ? -9.875 14.391 -1.854 1 92.25 429 THR B CA 1
ATOM 9847 C C . THR B 1 429 ? -10.828 15.57 -2.037 1 92.25 429 THR B C 1
ATOM 9849 O O . THR B 1 429 ? -11.625 15.594 -2.979 1 92.25 429 THR B O 1
ATOM 9852 N N . VAL B 1 430 ? -10.742 16.641 -1.162 1 91.94 430 VAL B N 1
ATOM 9853 C CA . VAL B 1 430 ? -11.82 17.625 -1.086 1 91.94 430 VAL B CA 1
ATOM 9854 C C . VAL B 1 430 ? -11.266 19.016 -1.354 1 91.94 430 VAL B C 1
ATOM 9856 O O . VAL B 1 430 ? -10.086 19.281 -1.122 1 91.94 430 VAL B O 1
ATOM 9859 N N . TYR B 1 431 ? -12.188 19.844 -1.795 1 87.62 431 TYR B N 1
ATOM 9860 C CA . TYR B 1 431 ? -11.953 21.281 -1.793 1 87.62 431 TYR B CA 1
ATOM 9861 C C . TYR B 1 431 ? -12.312 21.891 -0.445 1 87.62 431 TYR B C 1
ATOM 9863 O O . TYR B 1 431 ? -11.586 22.75 0.068 1 87.62 431 TYR B O 1
ATOM 9871 N N . PHE B 1 432 ? -13.383 21.375 -0.039 1 89.69 432 PHE B N 1
ATOM 9872 C CA . PHE B 1 432 ? -13.953 22.016 1.143 1 89.69 432 PHE B CA 1
ATOM 9873 C C . PHE B 1 432 ? -14.906 21.062 1.862 1 89.69 432 PHE B C 1
ATOM 9875 O O . PHE B 1 432 ? -15.633 20.312 1.223 1 89.69 432 PHE B O 1
ATOM 9882 N N . VAL B 1 433 ? -14.812 21 3.193 1 90.75 433 VAL B N 1
ATOM 9883 C CA . VAL B 1 433 ? -15.75 20.25 4.031 1 90.75 433 VAL B CA 1
ATOM 9884 C C . VAL B 1 433 ? -16.234 21.141 5.172 1 90.75 433 VAL B C 1
ATOM 9886 O O . VAL B 1 433 ? -15.438 21.75 5.887 1 90.75 433 VAL B O 1
ATOM 9889 N N . ASP B 1 434 ? -17.469 21.297 5.332 1 88.56 434 ASP B N 1
ATOM 9890 C CA . ASP B 1 434 ? -18.062 21.969 6.48 1 88.56 434 ASP B CA 1
ATOM 9891 C C . ASP B 1 434 ? -19.109 21.078 7.164 1 88.56 434 ASP B C 1
ATOM 9893 O O . ASP B 1 434 ? -19.109 19.859 6.973 1 88.56 434 ASP B O 1
ATOM 9897 N N . MET B 1 435 ? -19.906 21.641 7.992 1 83.69 435 MET B N 1
ATOM 9898 C CA . MET B 1 435 ? -20.812 20.844 8.805 1 83.69 435 MET B CA 1
ATOM 9899 C C . MET B 1 435 ? -21.938 20.266 7.949 1 83.69 435 MET B C 1
ATOM 9901 O O . MET B 1 435 ? -22.469 19.203 8.273 1 83.69 435 MET B O 1
ATOM 9905 N N . THR B 1 436 ? -22.172 20.891 6.855 1 84.94 436 THR B N 1
ATOM 9906 C CA . THR B 1 436 ? -23.359 20.453 6.141 1 84.94 436 THR B CA 1
ATOM 9907 C C . THR B 1 436 ? -23.047 20.188 4.672 1 84.94 436 THR B C 1
ATOM 9909 O O . THR B 1 436 ? -23.906 19.719 3.922 1 84.94 436 THR B O 1
ATOM 9912 N N . ASN B 1 437 ? -21.875 20.531 4.312 1 87.06 437 ASN B N 1
ATOM 9913 C CA . ASN B 1 437 ? -21.547 20.375 2.895 1 87.06 437 ASN B CA 1
ATOM 9914 C C . ASN B 1 437 ? -20.094 19.953 2.689 1 87.06 437 ASN B C 1
ATOM 9916 O O . ASN B 1 437 ? -19.297 20 3.621 1 87.06 437 ASN B O 1
ATOM 9920 N N . HIS B 1 438 ? -19.859 19.422 1.532 1 91.06 438 HIS B N 1
ATOM 9921 C CA . HIS B 1 438 ? -18.5 19.125 1.092 1 91.06 438 HIS B CA 1
ATOM 9922 C C . HIS B 1 438 ? -18.406 19.094 -0.43 1 91.06 438 HIS B C 1
ATOM 9924 O O . HIS B 1 438 ? -19.422 18.906 -1.115 1 91.06 438 HIS B O 1
ATOM 9930 N N . SER B 1 439 ? -17.281 19.406 -0.919 1 91.94 439 SER B N 1
ATOM 9931 C CA . SER B 1 439 ? -17 19.344 -2.35 1 91.94 439 SER B CA 1
ATOM 9932 C C . SER B 1 439 ? -15.672 18.641 -2.619 1 91.94 439 SER B C 1
ATOM 9934 O O . SER B 1 439 ? -14.703 18.828 -1.878 1 91.94 439 SER B O 1
ATOM 9936 N N . TYR B 1 440 ? -15.672 17.844 -3.635 1 93.25 440 TYR B N 1
ATOM 9937 C CA . TYR B 1 440 ? -14.477 17.094 -4 1 93.25 440 TYR B CA 1
ATOM 9938 C C . TYR B 1 440 ? -13.672 17.828 -5.055 1 93.25 440 TYR B C 1
ATOM 9940 O O . TYR B 1 440 ? -14.227 18.578 -5.863 1 93.25 440 TYR B O 1
ATOM 9948 N N . THR B 1 441 ? -12.367 17.625 -5.055 1 90.81 441 THR B N 1
ATOM 9949 C CA . THR B 1 441 ? -11.492 18.219 -6.062 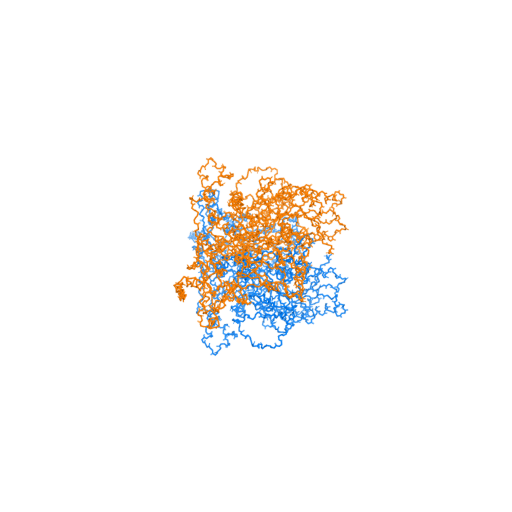1 90.81 441 THR B CA 1
ATOM 9950 C C . THR B 1 441 ? -11.758 17.609 -7.434 1 90.81 441 THR B C 1
ATOM 9952 O O . THR B 1 441 ? -12.188 16.453 -7.535 1 90.81 441 THR B O 1
ATOM 9955 N N . ASN B 1 442 ? -11.445 18.391 -8.508 1 88.25 442 ASN B N 1
ATOM 9956 C CA . ASN B 1 442 ? -11.609 17.906 -9.875 1 88.25 442 ASN B CA 1
ATOM 9957 C C . ASN B 1 442 ? -10.328 17.25 -10.391 1 88.25 442 ASN B C 1
ATOM 9959 O O . ASN B 1 442 ? -10.32 16.672 -11.477 1 88.25 442 ASN B O 1
ATOM 9963 N N . VAL B 1 443 ? -9.289 17.391 -9.594 1 89.88 443 VAL B N 1
ATOM 9964 C CA . VAL B 1 443 ? -8.055 16.703 -9.945 1 89.88 443 VAL B CA 1
ATOM 9965 C C . VAL B 1 443 ? -8.18 15.211 -9.641 1 89.88 443 VAL B C 1
ATOM 9967 O O . VAL B 1 443 ? -8.133 14.805 -8.484 1 89.88 443 VAL B O 1
ATOM 9970 N N . ILE B 1 444 ? -8.258 14.414 -10.695 1 94.5 444 ILE B N 1
ATOM 9971 C CA . ILE B 1 444 ? -8.625 13.008 -10.586 1 94.5 444 ILE B CA 1
ATOM 9972 C C . ILE B 1 444 ? -7.605 12.273 -9.711 1 94.5 444 ILE B C 1
ATOM 9974 O O . ILE B 1 444 ? -7.973 11.445 -8.867 1 94.5 444 ILE B O 1
ATOM 9978 N N . GLU B 1 445 ? -6.289 12.57 -9.875 1 93.69 445 GLU B N 1
ATOM 9979 C CA . GLU B 1 445 ? -5.242 11.898 -9.109 1 93.69 445 GLU B CA 1
ATOM 9980 C C . GLU B 1 445 ? -5.426 12.125 -7.609 1 93.69 445 GLU B C 1
ATOM 9982 O O . GLU B 1 445 ? -5.316 11.188 -6.816 1 93.69 445 GLU B O 1
ATOM 9987 N N . GLU B 1 446 ? -5.723 13.336 -7.215 1 92.25 446 GLU B N 1
ATOM 9988 C CA . GLU B 1 446 ? -5.949 13.648 -5.809 1 92.25 446 GLU B CA 1
ATOM 9989 C C . GLU B 1 446 ? -7.254 13.031 -5.309 1 92.25 446 GLU B C 1
ATOM 9991 O O . GLU B 1 446 ? -7.305 12.484 -4.203 1 92.25 446 GLU B O 1
ATOM 9996 N N . ARG B 1 447 ? -8.234 13.125 -6.125 1 94.81 447 ARG B N 1
ATOM 9997 C CA . ARG B 1 447 ? -9.578 12.672 -5.766 1 94.81 447 ARG B CA 1
ATOM 9998 C C . ARG B 1 447 ? -9.609 11.172 -5.527 1 94.81 447 ARG B C 1
ATOM 10000 O O . ARG B 1 447 ? -10.312 10.688 -4.641 1 94.81 447 ARG B O 1
ATOM 10007 N N . GLU B 1 448 ? -8.805 10.414 -6.312 1 96 448 GLU B N 1
ATOM 10008 C CA . GLU B 1 448 ? -8.891 8.953 -6.281 1 96 448 GLU B CA 1
ATOM 10009 C C . GLU B 1 448 ? -7.758 8.352 -5.461 1 96 448 GLU B C 1
ATOM 10011 O O . GLU B 1 448 ? -7.695 7.133 -5.277 1 96 448 GLU B O 1
ATOM 10016 N N . GLU B 1 449 ? -6.879 9.164 -4.91 1 95.06 449 GLU B N 1
ATOM 10017 C CA . GLU B 1 449 ? -5.785 8.68 -4.074 1 95.06 449 GLU B CA 1
ATOM 10018 C C . GLU B 1 449 ? -5.91 9.195 -2.643 1 95.06 449 GLU B C 1
ATOM 10020 O O . GLU B 1 449 ? -4.922 9.602 -2.033 1 95.06 449 GLU B O 1
ATOM 10025 N N . GLY B 1 450 ? -7.07 9.141 -2.098 1 92.88 450 GLY B N 1
ATOM 10026 C CA . GLY B 1 450 ? -7.344 9.617 -0.752 1 92.88 450 GLY B CA 1
ATOM 10027 C C . GLY B 1 450 ? -6.492 8.938 0.306 1 92.88 450 GLY B C 1
ATOM 10028 O O . GLY B 1 450 ? -6.227 7.738 0.223 1 92.88 450 GLY B O 1
ATOM 10029 N N . GLY B 1 451 ? -6.039 9.773 1.385 1 90.88 451 GLY B N 1
ATOM 10030 C CA . GLY B 1 451 ? -5.203 9.281 2.467 1 90.88 451 GLY B CA 1
ATOM 10031 C C . GLY B 1 451 ? -3.719 9.414 2.178 1 90.88 451 GLY B C 1
ATOM 10032 O O . GLY B 1 451 ? -3.328 9.977 1.15 1 90.88 451 GLY B O 1
ATOM 10033 N N . THR B 1 452 ? -2.912 8.977 3.121 1 89.88 452 THR B N 1
ATOM 10034 C CA . THR B 1 452 ? -1.476 8.953 2.869 1 89.88 452 THR B CA 1
ATOM 10035 C C . THR B 1 452 ? -1.108 7.801 1.934 1 89.88 452 THR B C 1
ATOM 10037 O O . THR B 1 452 ? -1.255 6.633 2.291 1 89.88 452 THR B O 1
ATOM 10040 N N . PRO B 1 453 ? -0.705 8.188 0.782 1 89.19 453 PRO B N 1
ATOM 10041 C CA . PRO B 1 453 ? -0.37 7.156 -0.204 1 89.19 453 PRO B CA 1
ATOM 10042 C C . PRO B 1 453 ? 0.919 6.414 0.135 1 89.19 453 PRO B C 1
ATOM 10044 O O . PRO B 1 453 ? 1.579 6.734 1.127 1 89.19 453 PRO B O 1
ATOM 10047 N N . ASP B 1 454 ? 1.157 5.363 -0.65 1 94.44 454 ASP B N 1
ATOM 10048 C CA . ASP B 1 454 ? 2.438 4.668 -0.556 1 94.44 454 ASP B CA 1
ATOM 10049 C C . ASP B 1 454 ? 3.539 5.449 -1.27 1 94.44 454 ASP B C 1
ATOM 10051 O O . ASP B 1 454 ? 3.91 5.117 -2.396 1 94.44 454 ASP B O 1
ATOM 10055 N N . ILE B 1 455 ? 4.105 6.398 -0.584 1 97.12 455 ILE B N 1
ATOM 10056 C CA . ILE B 1 455 ? 5.051 7.348 -1.162 1 97.12 455 ILE B CA 1
ATOM 10057 C C . ILE B 1 455 ? 6.324 6.621 -1.585 1 97.12 455 ILE B C 1
ATOM 10059 O O . ILE B 1 455 ? 6.738 6.707 -2.742 1 97.12 455 ILE B O 1
ATOM 10063 N N . VAL B 1 456 ? 6.922 5.871 -0.703 1 97.56 456 VAL B N 1
ATOM 10064 C CA . VAL B 1 456 ? 8.172 5.176 -0.986 1 97.56 456 VAL B CA 1
ATOM 10065 C C . VAL B 1 456 ? 7.949 4.133 -2.076 1 97.56 456 VAL B C 1
ATOM 10067 O O . VAL B 1 456 ? 8.781 3.973 -2.973 1 97.56 456 VAL B O 1
ATOM 10070 N N . GLY B 1 457 ? 6.812 3.428 -1.994 1 97.69 457 GLY B N 1
ATOM 10071 C CA . GLY B 1 457 ? 6.477 2.447 -3.014 1 97.69 457 GLY B CA 1
ATOM 10072 C C . GLY B 1 457 ? 6.332 3.051 -4.398 1 97.69 457 GLY B C 1
ATOM 10073 O O . GLY B 1 457 ? 6.734 2.439 -5.391 1 97.69 457 GLY B O 1
ATOM 10074 N N . SER B 1 458 ? 5.734 4.277 -4.496 1 97.88 458 SER B N 1
ATOM 10075 C CA . SER B 1 458 ? 5.586 4.938 -5.789 1 97.88 458 SER B CA 1
ATOM 10076 C C . SER B 1 458 ? 6.941 5.309 -6.383 1 97.88 458 SER B C 1
ATOM 10078 O O . SER B 1 458 ? 7.137 5.223 -7.598 1 97.88 458 SER B O 1
ATOM 10080 N N . ILE B 1 459 ? 7.84 5.793 -5.543 1 98 459 ILE B N 1
ATOM 10081 C CA . ILE B 1 459 ? 9.188 6.148 -5.98 1 98 459 ILE B CA 1
ATOM 10082 C C . ILE B 1 459 ? 9.914 4.906 -6.484 1 98 459 ILE B C 1
ATOM 10084 O O . ILE B 1 459 ? 10.539 4.93 -7.547 1 98 459 ILE B O 1
ATOM 10088 N N . ARG B 1 460 ? 9.805 3.807 -5.754 1 97.94 460 ARG B N 1
ATOM 10089 C CA . ARG B 1 460 ? 10.359 2.518 -6.16 1 97.94 460 ARG B CA 1
ATOM 10090 C C . ARG B 1 460 ? 9.789 2.078 -7.504 1 97.94 460 ARG B C 1
ATOM 10092 O O . ARG B 1 460 ? 10.516 1.555 -8.352 1 97.94 460 ARG B O 1
ATOM 10099 N N . CYS B 1 461 ? 8.508 2.234 -7.66 1 98.44 461 CYS B N 1
ATOM 10100 C CA . CYS B 1 461 ? 7.824 1.893 -8.906 1 98.44 461 CYS B CA 1
ATOM 10101 C C . CYS B 1 461 ? 8.477 2.584 -10.094 1 98.44 461 CYS B C 1
ATOM 10103 O O . CYS B 1 461 ? 8.789 1.939 -11.094 1 98.44 461 CYS B O 1
ATOM 10105 N N . ALA B 1 462 ? 8.711 3.893 -9.945 1 98.38 462 ALA B N 1
ATOM 10106 C CA . ALA B 1 462 ? 9.32 4.668 -11.023 1 98.38 462 ALA B CA 1
ATOM 10107 C C . ALA B 1 462 ? 10.711 4.148 -11.352 1 98.38 462 ALA B C 1
ATOM 10109 O O . ALA B 1 462 ? 11.086 4.055 -12.523 1 98.38 462 ALA B O 1
ATOM 10110 N N . LEU B 1 463 ? 11.484 3.811 -10.359 1 97.56 463 LEU B N 1
ATOM 10111 C CA . LEU B 1 463 ? 12.844 3.322 -10.57 1 97.56 463 LEU B CA 1
ATOM 10112 C C . LEU B 1 463 ? 12.828 1.981 -11.297 1 97.56 463 LEU B C 1
ATOM 10114 O O . LEU B 1 463 ? 13.656 1.741 -12.172 1 97.56 463 LEU B O 1
ATOM 10118 N N . ALA B 1 464 ? 11.898 1.103 -10.945 1 98.31 464 ALA B N 1
ATOM 10119 C CA . ALA B 1 464 ? 11.773 -0.189 -11.617 1 98.31 464 ALA B CA 1
ATOM 10120 C C . ALA B 1 464 ? 11.398 -0.01 -13.078 1 98.31 464 ALA B C 1
ATOM 10122 O O . ALA B 1 464 ? 11.922 -0.706 -13.953 1 98.31 464 ALA B O 1
ATOM 10123 N N . PHE B 1 465 ? 10.477 0.914 -13.352 1 98.31 465 PHE B N 1
ATOM 10124 C CA . PHE B 1 465 ? 10.078 1.204 -14.719 1 98.31 465 PHE B CA 1
ATOM 10125 C C . PHE B 1 465 ? 11.258 1.743 -15.523 1 98.31 465 PHE B C 1
ATOM 10127 O O . PHE B 1 465 ? 11.484 1.319 -16.656 1 98.31 465 PHE B O 1
ATOM 10134 N N . LYS B 1 466 ? 11.961 2.697 -14.93 1 96.69 466 LYS B N 1
ATOM 10135 C CA . LYS B 1 466 ? 13.117 3.293 -15.602 1 96.69 466 LYS B CA 1
ATOM 10136 C C . LYS B 1 466 ? 14.156 2.232 -15.953 1 96.69 466 LYS B C 1
ATOM 10138 O O . LYS B 1 466 ? 14.742 2.264 -17.031 1 96.69 466 LYS B O 1
ATOM 10143 N N . LEU B 1 467 ? 14.383 1.359 -15.047 1 97.5 467 LEU B N 1
ATOM 10144 C CA . LEU B 1 467 ? 15.344 0.288 -15.266 1 97.5 467 LEU B CA 1
ATOM 10145 C C . LEU B 1 467 ? 14.938 -0.583 -16.453 1 97.5 467 LEU B C 1
ATOM 10147 O O . LEU B 1 467 ? 15.758 -0.866 -17.328 1 97.5 467 LEU B O 1
ATOM 10151 N N . LYS B 1 468 ? 13.711 -1.033 -16.453 1 97.94 468 LYS B N 1
ATOM 10152 C CA . LYS B 1 468 ? 13.219 -1.869 -17.547 1 97.94 468 LYS B CA 1
ATOM 10153 C C . LYS B 1 468 ? 13.375 -1.166 -18.891 1 97.94 468 LYS B C 1
ATOM 10155 O O . LYS B 1 468 ? 13.812 -1.777 -19.859 1 97.94 468 LYS B O 1
ATOM 10160 N N . GLU B 1 469 ? 12.984 0.091 -18.875 1 96.06 469 GLU B N 1
ATOM 10161 C CA . GLU B 1 469 ? 13.047 0.843 -20.125 1 96.06 469 GLU B CA 1
ATOM 10162 C C . GLU B 1 469 ? 14.492 0.993 -20.609 1 96.06 469 GLU B C 1
ATOM 10164 O O . GLU B 1 469 ? 14.75 0.99 -21.812 1 96.06 469 GLU B O 1
ATOM 10169 N N . GLU B 1 470 ? 15.352 1.173 -19.656 1 95.56 470 GLU B N 1
ATOM 10170 C CA . GLU B 1 470 ? 16.75 1.293 -20.031 1 95.56 470 GLU B CA 1
ATOM 10171 C C . GLU B 1 470 ? 17.297 -0.021 -20.594 1 95.56 470 GLU B C 1
ATOM 10173 O O . GLU B 1 470 ? 18.078 -0.023 -21.547 1 95.56 470 GLU B O 1
ATOM 10178 N N . VAL B 1 471 ? 16.938 -1.154 -20 1 96.44 471 VAL B N 1
ATOM 10179 C CA . VAL B 1 471 ? 17.312 -2.441 -20.562 1 96.44 471 VAL B CA 1
ATOM 10180 C C . VAL B 1 471 ? 16.75 -2.566 -21.984 1 96.44 471 VAL B C 1
ATOM 10182 O O . VAL B 1 471 ? 17.469 -2.939 -22.906 1 96.44 471 VAL B O 1
ATOM 10185 N N . GLY B 1 472 ? 15.523 -2.236 -22.062 1 95.94 472 GLY B N 1
ATOM 10186 C CA . GLY B 1 472 ? 14.844 -2.293 -23.359 1 95.94 472 GLY B CA 1
ATOM 10187 C C . GLY B 1 472 ? 13.945 -3.506 -23.5 1 95.94 472 GLY B C 1
ATOM 10188 O O . GLY B 1 472 ? 14.43 -4.637 -23.562 1 95.94 472 GLY B O 1
ATOM 10189 N N . PRO B 1 473 ? 12.648 -3.295 -23.656 1 95.38 473 PRO B N 1
ATOM 10190 C CA . PRO B 1 473 ? 11.703 -4.41 -23.766 1 95.38 473 PRO B CA 1
ATOM 10191 C C . PRO B 1 473 ? 12.008 -5.332 -24.938 1 95.38 473 PRO B C 1
ATOM 10193 O O . PRO B 1 473 ? 11.789 -6.543 -24.859 1 95.38 473 PRO B O 1
ATOM 10196 N N . THR B 1 474 ? 12.523 -4.824 -26.047 1 94.44 474 THR B N 1
ATOM 10197 C CA . THR B 1 474 ? 12.867 -5.648 -27.188 1 94.44 474 THR B CA 1
ATOM 10198 C C . THR B 1 474 ? 14.008 -6.602 -26.859 1 94.44 474 THR B C 1
ATOM 10200 O O . THR B 1 474 ? 13.969 -7.781 -27.203 1 94.44 474 THR B O 1
ATOM 10203 N N . LEU B 1 475 ? 15 -6.027 -26.25 1 95.69 475 LEU B N 1
ATOM 10204 C CA . LEU B 1 475 ? 16.125 -6.867 -25.812 1 95.69 475 LEU B CA 1
ATOM 10205 C C . LEU B 1 475 ? 15.641 -7.953 -24.859 1 95.69 475 LEU B C 1
ATOM 10207 O O . LEU B 1 475 ? 16.016 -9.117 -25 1 95.69 475 LEU B O 1
ATOM 10211 N N . ILE B 1 476 ? 14.828 -7.59 -23.906 1 97.12 476 ILE B N 1
ATOM 10212 C CA . ILE B 1 476 ? 14.281 -8.531 -22.938 1 97.12 476 ILE B CA 1
ATOM 10213 C C . ILE B 1 476 ? 13.539 -9.648 -23.656 1 97.12 476 ILE B C 1
ATOM 10215 O O . ILE B 1 476 ? 13.766 -10.828 -23.391 1 97.12 476 ILE B O 1
ATOM 10219 N N . SER B 1 477 ? 12.703 -9.266 -24.594 1 94.81 477 SER B N 1
ATOM 10220 C CA . SER B 1 477 ? 11.891 -10.234 -25.328 1 94.81 477 SER B CA 1
ATOM 10221 C C . SER B 1 477 ? 12.758 -11.227 -26.078 1 94.81 477 SER B C 1
ATOM 10223 O O . SER B 1 477 ? 12.508 -12.43 -26.062 1 94.81 477 SER B O 1
ATOM 10225 N N . LYS B 1 478 ? 13.758 -10.75 -26.703 1 94.69 478 LYS B N 1
ATOM 10226 C CA . LYS B 1 478 ? 14.617 -11.617 -27.516 1 94.69 478 LYS B CA 1
ATOM 10227 C C . LYS B 1 478 ? 15.391 -12.594 -26.641 1 94.69 478 LYS B C 1
ATOM 10229 O O . LYS B 1 478 ? 15.555 -13.766 -27.016 1 94.69 478 LYS B O 1
ATOM 10234 N N . ILE B 1 479 ? 15.883 -12.117 -25.547 1 94.69 479 ILE B N 1
ATOM 10235 C CA . ILE B 1 479 ? 16.594 -13 -24.625 1 94.69 479 ILE B CA 1
ATOM 10236 C C . ILE B 1 479 ? 15.656 -14.094 -24.125 1 94.69 479 ILE B C 1
ATOM 10238 O O . ILE B 1 479 ? 16 -15.281 -24.156 1 94.69 479 ILE B O 1
ATOM 10242 N N . GLU B 1 480 ? 14.484 -13.711 -23.75 1 94.88 480 GLU B N 1
ATOM 10243 C CA . GLU B 1 480 ? 13.531 -14.656 -23.156 1 94.88 480 GLU B CA 1
ATOM 10244 C C . GLU B 1 480 ? 12.984 -15.609 -24.219 1 94.88 480 GLU B C 1
ATOM 10246 O O . GLU B 1 480 ? 12.672 -16.766 -23.922 1 94.88 480 GLU B O 1
ATOM 10251 N N . GLU B 1 481 ? 12.859 -15.133 -25.438 1 94.31 481 GLU B N 1
ATOM 10252 C CA . GLU B 1 481 ? 12.484 -16.031 -26.531 1 94.31 481 GLU B CA 1
ATOM 10253 C C . GLU B 1 481 ? 13.508 -17.141 -26.719 1 94.31 481 GLU B C 1
ATOM 10255 O O . GLU B 1 481 ? 13.148 -18.281 -26.969 1 94.31 481 GLU B O 1
ATOM 10260 N N . ASN B 1 482 ? 14.711 -16.781 -26.609 1 93.69 482 ASN B N 1
ATOM 10261 C CA . ASN B 1 482 ? 15.766 -17.781 -26.703 1 93.69 482 ASN B CA 1
ATOM 10262 C C . ASN B 1 482 ? 15.641 -18.812 -25.578 1 93.69 482 ASN B C 1
ATOM 10264 O O . ASN B 1 482 ? 15.766 -20.016 -25.812 1 93.69 482 ASN B O 1
ATOM 10268 N N . TYR B 1 483 ? 15.445 -18.328 -24.375 1 95.06 483 TYR B N 1
ATOM 10269 C CA . TYR B 1 483 ? 15.281 -19.234 -23.234 1 95.06 483 TYR B CA 1
ATOM 10270 C C . TYR B 1 483 ? 14.039 -20.109 -23.406 1 95.06 483 TYR B C 1
ATOM 10272 O O . TYR B 1 483 ? 14.07 -21.297 -23.094 1 95.06 483 TYR B O 1
ATOM 10280 N N . ARG B 1 484 ? 12.969 -19.5 -23.875 1 95.44 484 ARG B N 1
ATOM 10281 C CA . ARG B 1 484 ? 11.727 -20.234 -24.109 1 95.44 484 ARG B CA 1
ATOM 10282 C C . ARG B 1 484 ? 11.945 -21.375 -25.094 1 95.44 484 ARG B C 1
ATOM 10284 O O . ARG B 1 484 ? 11.555 -22.516 -24.844 1 95.44 484 ARG B O 1
ATOM 10291 N N . ASP B 1 485 ? 12.57 -21.094 -26.203 1 94.31 485 ASP B N 1
ATOM 10292 C CA . ASP B 1 485 ? 12.797 -22.094 -27.25 1 94.31 485 ASP B CA 1
ATOM 10293 C C . ASP B 1 485 ? 13.719 -23.203 -26.75 1 94.31 485 ASP B C 1
ATOM 10295 O O . ASP B 1 485 ? 13.492 -24.375 -27.062 1 94.31 485 ASP B O 1
ATOM 10299 N N . ARG B 1 486 ? 14.688 -22.797 -26.031 1 93.25 486 ARG B N 1
ATOM 10300 C CA . ARG B 1 486 ? 15.578 -23.781 -25.438 1 93.25 486 ARG B CA 1
ATOM 10301 C C . ARG B 1 486 ? 14.82 -24.703 -24.484 1 93.25 486 ARG B C 1
ATOM 10303 O O . ARG B 1 486 ? 15.031 -25.906 -24.484 1 93.25 486 ARG B O 1
ATOM 10310 N N . ALA B 1 487 ? 14.008 -24.141 -23.672 1 96 487 ALA B N 1
ATOM 10311 C CA . ALA B 1 487 ? 13.219 -24.922 -22.719 1 96 487 ALA B CA 1
ATOM 10312 C C . ALA B 1 487 ? 12.273 -25.875 -23.438 1 96 487 ALA B C 1
ATOM 10314 O O . ALA B 1 487 ? 12.156 -27.047 -23.062 1 96 487 ALA B O 1
ATOM 10315 N N . PHE B 1 488 ? 11.617 -25.422 -24.516 1 94.62 488 PHE B N 1
ATOM 10316 C CA . PHE B 1 488 ? 10.719 -26.266 -25.297 1 94.62 488 PHE B CA 1
ATOM 10317 C C . PHE B 1 488 ? 11.477 -27.438 -25.891 1 94.62 488 PHE B C 1
ATOM 10319 O O . PHE B 1 488 ? 11.016 -28.578 -25.828 1 94.62 488 PHE B O 1
ATOM 10326 N N . THR B 1 489 ? 12.578 -27.141 -26.391 1 94 489 THR B N 1
ATOM 10327 C CA . THR B 1 489 ? 13.375 -28.188 -27.047 1 94 489 THR B CA 1
ATOM 10328 C C . THR B 1 489 ? 13.844 -29.219 -26.031 1 94 489 THR B C 1
ATOM 10330 O O . THR B 1 489 ? 13.75 -30.422 -26.281 1 94 489 THR B O 1
ATOM 10333 N N . PHE B 1 490 ? 14.297 -28.75 -24.938 1 95.06 490 PHE B N 1
ATOM 10334 C CA . PHE B 1 490 ? 14.867 -29.625 -23.922 1 95.06 490 PHE B CA 1
ATOM 10335 C C . PHE B 1 490 ? 13.773 -30.406 -23.219 1 95.06 490 PHE B C 1
ATOM 10337 O O . PHE B 1 490 ? 13.875 -31.641 -23.078 1 95.06 490 PHE B O 1
ATOM 10344 N N . LEU B 1 491 ? 12.68 -29.844 -22.797 1 94.5 491 LEU B N 1
ATOM 10345 C CA . LEU B 1 491 ? 11.664 -30.438 -21.953 1 94.5 491 LEU B CA 1
ATOM 10346 C C . LEU B 1 491 ? 10.727 -31.328 -22.781 1 94.5 491 LEU B C 1
ATOM 10348 O O . LEU B 1 491 ? 10.141 -32.281 -22.25 1 94.5 491 LEU B O 1
ATOM 10352 N N . SER B 1 492 ? 10.578 -31.016 -24 1 90.12 492 SER B N 1
ATOM 10353 C CA . SER B 1 492 ? 9.68 -31.781 -24.844 1 90.12 492 SER B CA 1
ATOM 10354 C C . SER B 1 492 ? 10.195 -33.219 -25.062 1 90.12 492 SER B C 1
ATOM 10356 O O . SER B 1 492 ? 9.445 -34.094 -25.453 1 90.12 492 SER B O 1
ATOM 10358 N N . ASN B 1 493 ? 11.359 -33.438 -24.734 1 92.62 493 ASN B N 1
ATOM 10359 C CA . ASN B 1 493 ? 11.953 -34.75 -24.891 1 92.62 493 ASN B CA 1
ATOM 10360 C C . ASN B 1 493 ? 11.531 -35.688 -23.766 1 92.62 493 ASN B C 1
ATOM 10362 O O . ASN B 1 493 ? 11.703 -36.906 -23.875 1 92.62 493 ASN B O 1
ATOM 10366 N N . ASN B 1 494 ? 11.016 -35.219 -22.734 1 96.81 494 ASN B N 1
ATOM 10367 C CA . ASN B 1 494 ? 10.578 -36.031 -21.609 1 96.81 494 ASN B CA 1
ATOM 10368 C C . ASN B 1 494 ? 9.109 -36.406 -21.719 1 96.81 494 ASN B C 1
ATOM 10370 O O . ASN B 1 494 ? 8.227 -35.562 -21.578 1 96.81 494 ASN B O 1
ATOM 10374 N N . PRO B 1 495 ? 8.773 -37.594 -21.922 1 95.06 495 PRO B N 1
ATOM 10375 C CA . PRO B 1 495 ? 7.395 -38.031 -22.172 1 95.06 495 PRO B CA 1
ATOM 10376 C C . PRO B 1 495 ? 6.5 -37.844 -20.938 1 95.06 495 PRO B C 1
ATOM 10378 O O . PRO B 1 495 ? 5.273 -37.875 -21.062 1 95.06 495 PRO B O 1
ATOM 10381 N N . ASN B 1 496 ? 7.098 -37.688 -19.766 1 97.06 496 ASN B N 1
ATOM 10382 C CA . ASN B 1 496 ? 6.316 -37.562 -18.547 1 97.06 496 ASN B CA 1
ATOM 10383 C C . ASN B 1 496 ? 5.879 -36.094 -18.312 1 97.06 496 ASN B C 1
ATOM 10385 O O . ASN B 1 496 ? 5.039 -35.844 -17.453 1 97.06 496 ASN B O 1
ATOM 10389 N N . LEU B 1 497 ? 6.445 -35.281 -19.094 1 96.25 497 LEU B N 1
ATOM 10390 C CA . LEU B 1 497 ? 6.203 -33.875 -18.859 1 96.25 497 LEU B CA 1
ATOM 10391 C C . LEU B 1 497 ? 5.168 -33.344 -19.844 1 96.25 497 LEU B C 1
ATOM 10393 O O . LEU B 1 497 ? 5.285 -33.531 -21.047 1 96.25 497 LEU B O 1
ATOM 10397 N N . TYR B 1 498 ? 4.121 -32.688 -19.297 1 95.62 498 TYR B N 1
ATOM 10398 C CA . TYR B 1 498 ? 3.127 -32 -20.109 1 95.62 498 TYR B CA 1
ATOM 10399 C C . TYR B 1 498 ? 3.195 -30.484 -19.875 1 95.62 498 TYR B C 1
ATOM 10401 O O . TYR B 1 498 ? 2.805 -30 -18.828 1 95.62 498 TYR B O 1
ATOM 10409 N N . ILE B 1 499 ? 3.658 -29.734 -20.828 1 96.12 499 ILE B N 1
ATOM 10410 C CA . ILE B 1 499 ? 3.648 -28.281 -20.75 1 96.12 499 ILE B CA 1
ATOM 10411 C C . ILE B 1 499 ? 2.281 -27.75 -21.172 1 96.12 499 ILE B C 1
ATOM 10413 O O . ILE B 1 499 ? 1.841 -27.984 -22.297 1 96.12 499 ILE B O 1
ATOM 10417 N N . LEU B 1 500 ? 1.625 -27.078 -20.281 1 96.81 500 LEU B N 1
ATOM 10418 C CA . LEU B 1 500 ? 0.29 -26.547 -20.547 1 96.81 500 LEU B CA 1
ATOM 10419 C C . LEU B 1 500 ? 0.356 -25.344 -21.484 1 96.81 500 LEU B C 1
ATOM 10421 O O . LEU B 1 500 ? 1.262 -24.516 -21.375 1 96.81 500 LEU B O 1
ATOM 10425 N N . GLY B 1 501 ? -0.627 -25.266 -22.422 1 96.06 501 GLY B N 1
ATOM 10426 C CA . GLY B 1 501 ? -0.73 -24.125 -23.312 1 96.06 501 GLY B CA 1
ATOM 10427 C C . GLY B 1 501 ? -0.218 -24.422 -24.719 1 96.06 501 GLY B C 1
ATOM 10428 O O . GLY B 1 501 ? 0.11 -25.562 -25.031 1 96.06 501 GLY B O 1
ATOM 10429 N N . PRO B 1 502 ? -0.133 -23.422 -25.547 1 95.88 502 PRO B N 1
ATOM 10430 C CA . PRO B 1 502 ? 0.272 -23.562 -26.953 1 95.88 502 PRO B CA 1
ATOM 10431 C C . PRO B 1 502 ? 1.681 -24.141 -27.094 1 95.88 502 PRO B C 1
ATOM 10433 O O . PRO B 1 502 ? 2.592 -23.75 -26.375 1 95.88 502 PRO B O 1
ATOM 10436 N N . SER B 1 503 ? 1.829 -24.984 -28.078 1 91.06 503 SER B N 1
ATOM 10437 C CA . SER B 1 503 ? 3.088 -25.672 -28.328 1 91.06 503 SER B CA 1
ATOM 10438 C C . SER B 1 503 ? 3.992 -24.859 -29.25 1 91.06 503 SER B C 1
ATOM 10440 O O . SER B 1 503 ? 3.617 -23.766 -29.688 1 91.06 503 SER B O 1
ATOM 10442 N N . LYS B 1 504 ? 5.125 -25.453 -29.438 1 90.75 504 LYS B N 1
ATOM 10443 C CA . LYS B 1 504 ? 6.07 -24.828 -30.359 1 90.75 504 LYS B CA 1
ATOM 10444 C C . LYS B 1 504 ? 5.465 -24.688 -31.75 1 90.75 504 LYS B C 1
ATOM 10446 O O . LYS B 1 504 ? 5.727 -23.703 -32.438 1 90.75 504 LYS B O 1
ATOM 10451 N N . GLN B 1 505 ? 4.645 -25.578 -32.156 1 91.62 505 GLN B N 1
ATOM 10452 C CA . GLN B 1 505 ? 3.975 -25.531 -33.438 1 91.62 505 GLN B CA 1
ATOM 10453 C C . GLN B 1 505 ? 3.074 -24.297 -33.562 1 91.62 505 GLN B C 1
ATOM 10455 O O . GLN B 1 505 ? 2.982 -23.688 -34.625 1 91.62 505 GLN B O 1
ATOM 10460 N N . CYS B 1 506 ? 2.418 -24.031 -32.469 1 95.25 506 CYS B N 1
ATOM 10461 C CA . CYS B 1 506 ? 1.519 -22.891 -32.438 1 95.25 506 CYS B CA 1
ATOM 10462 C C . CYS B 1 506 ? 2.291 -21.578 -32.625 1 95.25 506 CYS B C 1
ATOM 10464 O O . CYS B 1 506 ? 1.786 -20.625 -33.219 1 95.25 506 CYS B O 1
ATOM 10466 N N . ILE B 1 507 ? 3.461 -21.516 -32.062 1 93.5 507 ILE B N 1
ATOM 10467 C CA . ILE B 1 507 ? 4.32 -20.359 -32.219 1 93.5 507 ILE B CA 1
ATOM 10468 C C . ILE B 1 507 ? 4.77 -20.219 -33.688 1 93.5 507 ILE B C 1
ATOM 10470 O O . ILE B 1 507 ? 4.676 -19.141 -34.281 1 93.5 507 ILE B O 1
ATOM 10474 N N . GLU B 1 508 ? 5.148 -21.281 -34.344 1 92.19 508 GLU B N 1
ATOM 10475 C CA . GLU B 1 508 ? 5.723 -21.297 -35.688 1 92.19 508 GLU B CA 1
ATOM 10476 C C . GLU B 1 508 ? 4.645 -21.109 -36.75 1 92.19 508 GLU B C 1
ATOM 10478 O O . GLU B 1 508 ? 4.859 -20.438 -37.75 1 92.19 508 GLU B O 1
ATOM 10483 N N . GLU B 1 509 ? 3.461 -21.641 -36.5 1 92.19 509 GLU B N 1
ATOM 10484 C CA . GLU B 1 509 ? 2.432 -21.688 -37.531 1 92.19 509 GLU B CA 1
ATOM 10485 C C . GLU B 1 509 ? 1.274 -20.75 -37.188 1 92.19 509 GLU B C 1
ATOM 10487 O O . GLU B 1 509 ? 0.581 -20.281 -38.094 1 92.19 509 GLU B O 1
ATOM 10492 N N . GLY B 1 510 ? 1.119 -20.562 -35.969 1 90.19 510 GLY B N 1
ATOM 10493 C CA . GLY B 1 510 ? -0.106 -19.891 -35.562 1 90.19 510 GLY B CA 1
ATOM 10494 C C . GLY B 1 510 ? 0.108 -18.438 -35.156 1 90.19 510 GLY B C 1
ATOM 10495 O O . GLY B 1 510 ? -0.839 -17.75 -34.781 1 90.19 510 GLY B O 1
ATOM 10496 N N . GLY B 1 511 ? 1.352 -17.984 -35.188 1 91 511 GLY B N 1
ATOM 10497 C CA . GLY B 1 511 ? 1.64 -16.594 -34.844 1 91 511 GLY B CA 1
ATOM 10498 C C . GLY B 1 511 ? 1.512 -16.328 -33.344 1 91 511 GLY B C 1
ATOM 10499 O O . GLY B 1 511 ? 1.289 -15.18 -32.938 1 91 511 GLY B O 1
ATOM 10500 N N . VAL B 1 512 ? 1.539 -17.359 -32.562 1 94.94 512 VAL B N 1
ATOM 10501 C CA . VAL B 1 512 ? 1.444 -17.219 -31.125 1 94.94 512 VAL B CA 1
ATOM 10502 C C . VAL B 1 512 ? 2.748 -16.641 -30.578 1 94.94 512 VAL B C 1
ATOM 10504 O O . VAL B 1 512 ? 3.836 -17.078 -30.953 1 94.94 512 VAL B O 1
ATOM 10507 N N . HIS B 1 513 ? 2.678 -15.594 -29.797 1 95.38 513 HIS B N 1
ATOM 10508 C CA . HIS B 1 513 ? 3.791 -15.07 -29 1 95.38 513 HIS B CA 1
ATOM 10509 C C . HIS B 1 513 ? 3.643 -15.438 -27.531 1 95.38 513 HIS B C 1
ATOM 10511 O O . HIS B 1 513 ? 2.547 -15.352 -26.969 1 95.38 513 HIS B O 1
ATOM 10517 N N . LYS B 1 514 ? 4.727 -15.938 -27 1 96.12 514 LYS B N 1
ATOM 10518 C CA . LYS B 1 514 ? 4.664 -16.438 -25.625 1 96.12 514 LYS B CA 1
ATOM 10519 C C . LYS B 1 514 ? 5.855 -15.953 -24.812 1 96.12 514 LYS B C 1
ATOM 10521 O O . LYS B 1 514 ? 6.984 -15.922 -25.297 1 96.12 514 LYS B O 1
ATOM 10526 N N . LEU B 1 515 ? 5.566 -15.523 -23.578 1 97.31 515 LEU B N 1
ATOM 10527 C CA . LEU B 1 515 ? 6.625 -15.258 -22.609 1 97.31 515 LEU B CA 1
ATOM 10528 C C . LEU B 1 515 ? 7.277 -16.562 -22.156 1 97.31 515 LEU B C 1
ATOM 10530 O O . LEU B 1 515 ? 6.75 -17.641 -22.406 1 97.31 515 LEU B O 1
ATOM 10534 N N . ALA B 1 516 ? 8.445 -16.453 -21.5 1 97.62 516 ALA B N 1
ATOM 10535 C CA . ALA B 1 516 ? 9.141 -17.641 -20.984 1 97.62 516 ALA B CA 1
ATOM 10536 C C . ALA B 1 516 ? 8.516 -18.125 -19.688 1 97.62 516 ALA B C 1
ATOM 10538 O O . ALA B 1 516 ? 9.211 -18.281 -18.672 1 97.62 516 ALA B O 1
ATOM 10539 N N . PHE B 1 517 ? 7.207 -18.297 -19.734 1 97.69 517 PHE B N 1
ATOM 10540 C CA . PHE B 1 517 ? 6.414 -18.859 -18.656 1 97.69 517 PHE B CA 1
ATOM 10541 C C . PHE B 1 517 ? 6.125 -20.328 -18.922 1 97.69 517 PHE B C 1
ATOM 10543 O O . PHE B 1 517 ? 5.754 -20.719 -20.031 1 97.69 517 PHE B O 1
ATOM 10550 N N . PHE B 1 518 ? 6.312 -21.156 -17.906 1 97.44 518 PHE B N 1
ATOM 10551 C CA . PHE B 1 518 ? 6.09 -22.594 -18.109 1 97.44 518 PHE B CA 1
ATOM 10552 C C . PHE B 1 518 ? 5.23 -23.156 -16.984 1 97.44 518 PHE B C 1
ATOM 10554 O O . PHE B 1 518 ? 5.641 -23.172 -15.82 1 97.44 518 PHE B O 1
ATOM 10561 N N . SER B 1 519 ? 4.066 -23.531 -17.328 1 97.75 519 SER B N 1
ATOM 10562 C CA . SER B 1 519 ? 3.188 -24.328 -16.484 1 97.75 519 SER B CA 1
ATOM 10563 C C . SER B 1 519 ? 3.152 -25.781 -16.953 1 97.75 519 SER B C 1
ATOM 10565 O O . SER B 1 519 ? 3.016 -26.047 -18.141 1 97.75 519 SER B O 1
ATOM 10567 N N . PHE B 1 520 ? 3.314 -26.719 -15.961 1 97.81 520 PHE B N 1
ATOM 10568 C CA . PHE B 1 520 ? 3.445 -28.094 -16.453 1 97.81 520 PHE B CA 1
ATOM 10569 C C . PHE B 1 520 ? 2.883 -29.078 -15.438 1 97.81 520 PHE B C 1
ATOM 10571 O O . PHE B 1 520 ? 2.695 -28.734 -14.273 1 97.81 520 PHE B O 1
ATOM 10578 N N . LEU B 1 521 ? 2.523 -30.203 -15.93 1 97.69 521 LEU B N 1
ATOM 10579 C CA . LEU B 1 521 ? 2.131 -31.391 -15.18 1 97.69 521 LEU B CA 1
ATOM 10580 C C . LEU B 1 521 ? 3.141 -32.531 -15.375 1 97.69 521 LEU B C 1
ATOM 10582 O O . LEU B 1 521 ? 3.811 -32.594 -16.406 1 97.69 521 LEU B O 1
ATOM 10586 N N . ILE B 1 522 ? 3.262 -33.312 -14.383 1 98.12 522 ILE B N 1
ATOM 10587 C CA . ILE B 1 522 ? 4.125 -34.5 -14.484 1 98.12 522 ILE B CA 1
ATOM 10588 C C . ILE B 1 522 ? 3.281 -35.75 -14.391 1 98.12 522 ILE B C 1
ATOM 10590 O O . ILE B 1 522 ? 2.625 -36 -13.375 1 98.12 522 ILE B O 1
ATOM 10594 N N . ARG B 1 523 ? 3.375 -36.5 -15.367 1 95.56 523 ARG B N 1
ATOM 10595 C CA . ARG B 1 523 ? 2.553 -37.719 -15.5 1 95.56 523 ARG B CA 1
ATOM 10596 C C . ARG B 1 523 ? 3.244 -38.938 -14.883 1 95.56 523 ARG B C 1
ATOM 10598 O O . ARG B 1 523 ? 4.473 -39.031 -14.922 1 95.56 523 ARG B O 1
ATOM 10605 N N . HIS B 1 524 ? 2.512 -39.781 -14.305 1 94.88 524 HIS B N 1
ATOM 10606 C CA . HIS B 1 524 ? 2.883 -41.125 -13.891 1 94.88 524 HIS B CA 1
ATOM 10607 C C . HIS B 1 524 ? 1.774 -42.125 -14.219 1 94.88 524 HIS B C 1
ATOM 10609 O O . HIS B 1 524 ? 0.837 -42.312 -13.43 1 94.88 524 HIS B O 1
ATOM 10615 N N . GLY B 1 525 ? 1.905 -42.781 -15.312 1 89.38 525 GLY B N 1
ATOM 10616 C CA . GLY B 1 525 ? 0.803 -43.594 -15.797 1 89.38 525 GLY B CA 1
ATOM 10617 C C . GLY B 1 525 ? -0.411 -42.781 -16.203 1 89.38 525 GLY B C 1
ATOM 10618 O O . GLY B 1 525 ? -0.302 -41.875 -17.016 1 89.38 525 GLY B O 1
ATOM 10619 N N . GLU B 1 526 ? -1.544 -43.125 -15.625 1 87.81 526 GLU B N 1
ATOM 10620 C CA . GLU B 1 526 ? -2.779 -42.406 -15.938 1 87.81 526 GLU B CA 1
ATOM 10621 C C . GLU B 1 526 ? -3.02 -41.25 -14.961 1 87.81 526 GLU B C 1
ATOM 10623 O O . GLU B 1 526 ? -3.939 -40.469 -15.156 1 87.81 526 GLU B O 1
ATOM 10628 N N . LEU B 1 527 ? -2.199 -41.156 -14.016 1 93.5 527 LEU B N 1
ATOM 10629 C CA . LEU B 1 527 ? -2.314 -40.094 -12.992 1 93.5 527 LEU B CA 1
ATOM 10630 C C . LEU B 1 527 ? -1.2 -39.062 -13.141 1 93.5 527 LEU B C 1
ATOM 10632 O O . LEU B 1 527 ? -0.403 -39.156 -14.078 1 93.5 527 LEU B O 1
ATOM 10636 N N . PHE B 1 528 ? -1.244 -38.156 -12.328 1 96.75 528 PHE B N 1
ATOM 10637 C CA . PHE B 1 528 ? -0.215 -37.125 -12.273 1 96.75 528 PHE B CA 1
ATOM 10638 C C . PHE B 1 528 ? 0.357 -37 -10.867 1 96.75 528 PHE B C 1
ATOM 10640 O O . PHE B 1 528 ? -0.207 -37.531 -9.914 1 96.75 528 PHE B O 1
ATOM 10647 N N . LEU B 1 529 ? 1.514 -36.406 -10.75 1 97.56 529 LEU B N 1
ATOM 10648 C CA . LEU B 1 529 ? 1.99 -35.969 -9.445 1 97.56 529 LEU B CA 1
ATOM 10649 C C . LEU B 1 529 ? 1.301 -34.688 -9.023 1 97.56 529 LEU B C 1
ATOM 10651 O O . LEU B 1 529 ? 1.08 -33.781 -9.859 1 97.56 529 LEU B O 1
ATOM 10655 N N . HIS B 1 530 ? 0.852 -34.594 -7.773 1 96.62 530 HIS B N 1
ATOM 10656 C CA . HIS B 1 530 ? 0.202 -33.406 -7.27 1 96.62 530 HIS B CA 1
ATOM 10657 C C . HIS B 1 530 ? 1.104 -32.188 -7.426 1 96.62 530 HIS B C 1
ATOM 10659 O O . HIS B 1 530 ? 2.305 -32.25 -7.148 1 96.62 530 HIS B O 1
ATOM 10665 N N . HIS B 1 531 ? 0.586 -31.109 -7.875 1 96.38 531 HIS B N 1
ATOM 10666 C CA . HIS B 1 531 ? 1.354 -29.906 -8.188 1 96.38 531 HIS B CA 1
ATOM 10667 C C . HIS B 1 531 ? 2.1 -29.391 -6.961 1 96.38 531 HIS B C 1
ATOM 10669 O O . HIS B 1 531 ? 3.232 -28.922 -7.07 1 96.38 531 HIS B O 1
ATOM 10675 N N . SER B 1 532 ? 1.472 -29.406 -5.793 1 95.31 532 SER B N 1
ATOM 10676 C CA . SER B 1 532 ? 2.113 -28.953 -4.562 1 95.31 532 SER B CA 1
ATOM 10677 C C . SER B 1 532 ? 3.312 -29.812 -4.211 1 95.31 532 SER B C 1
ATOM 10679 O O . SER B 1 532 ? 4.324 -29.312 -3.715 1 95.31 532 SER B O 1
ATOM 10681 N N . PHE B 1 533 ? 3.209 -31.141 -4.465 1 96.19 533 PHE B N 1
ATOM 10682 C CA . PHE B 1 533 ? 4.324 -32.062 -4.23 1 96.19 533 PHE B CA 1
ATOM 10683 C C . PHE B 1 533 ? 5.48 -31.75 -5.18 1 96.19 533 PHE B C 1
ATOM 10685 O O . PHE B 1 533 ? 6.637 -31.688 -4.758 1 96.19 533 PHE B O 1
ATOM 10692 N N . VAL B 1 534 ? 5.164 -31.531 -6.402 1 98.06 534 VAL B N 1
ATOM 10693 C CA . VAL B 1 534 ? 6.191 -31.234 -7.395 1 98.06 534 VAL B CA 1
ATOM 10694 C C . VAL B 1 534 ? 6.945 -29.969 -7.008 1 98.06 534 VAL B C 1
ATOM 10696 O O . VAL B 1 534 ? 8.18 -29.938 -7.035 1 98.06 534 VAL B O 1
ATOM 10699 N N . SER B 1 535 ? 6.207 -28.953 -6.676 1 97 535 SER B N 1
ATOM 10700 C CA . SER B 1 535 ? 6.816 -27.688 -6.27 1 97 535 SER B CA 1
ATOM 10701 C C . SER B 1 535 ? 7.691 -27.859 -5.035 1 97 535 SER B C 1
ATOM 10703 O O . SER B 1 535 ? 8.797 -27.312 -4.965 1 97 535 SER B O 1
ATOM 10705 N N . LEU B 1 536 ? 7.207 -28.594 -4.082 1 95.44 536 LEU B N 1
ATOM 10706 C CA . LEU B 1 536 ? 7.949 -28.844 -2.85 1 95.44 536 LEU B CA 1
ATOM 10707 C C . LEU B 1 536 ? 9.211 -29.656 -3.131 1 95.44 536 LEU B C 1
ATOM 10709 O O . LEU B 1 536 ? 10.258 -29.406 -2.535 1 95.44 536 LEU B O 1
ATOM 10713 N N . LEU B 1 537 ? 9.102 -30.641 -3.961 1 96.75 537 LEU B N 1
ATOM 10714 C CA . LEU B 1 537 ? 10.242 -31.484 -4.285 1 96.75 537 LEU B CA 1
ATOM 10715 C C . LEU B 1 537 ? 11.336 -30.688 -4.973 1 96.75 537 LEU B C 1
ATOM 10717 O O . LEU B 1 537 ? 12.523 -30.859 -4.68 1 96.75 537 LEU B O 1
ATOM 10721 N N . LEU B 1 538 ? 10.93 -29.844 -5.898 1 98.12 538 LEU B N 1
ATOM 10722 C CA . LEU B 1 538 ? 11.891 -28.953 -6.547 1 98.12 538 LEU B CA 1
ATOM 10723 C C . LEU B 1 538 ? 12.578 -28.062 -5.523 1 98.12 538 LEU B C 1
ATOM 10725 O O . LEU B 1 538 ? 13.773 -27.781 -5.645 1 98.12 538 LEU B O 1
ATOM 10729 N N . ASN B 1 539 ? 11.836 -27.641 -4.594 1 96 539 ASN B N 1
ATOM 10730 C CA . ASN B 1 539 ? 12.383 -26.859 -3.49 1 96 539 ASN B CA 1
ATOM 10731 C C . ASN B 1 539 ? 13.367 -27.672 -2.654 1 96 539 ASN B C 1
ATOM 10733 O O . ASN B 1 539 ? 14.484 -27.219 -2.396 1 96 539 ASN B O 1
ATOM 10737 N N . ASP B 1 540 ? 12.984 -28.828 -2.242 1 93.44 540 ASP B N 1
ATOM 10738 C CA . ASP B 1 540 ? 13.719 -29.625 -1.26 1 93.44 540 ASP B CA 1
ATOM 10739 C C . ASP B 1 540 ? 14.977 -30.234 -1.873 1 93.44 540 ASP B C 1
ATOM 10741 O O . ASP B 1 540 ? 15.992 -30.375 -1.197 1 93.44 540 ASP B O 1
ATOM 10745 N N . LEU B 1 541 ? 14.898 -30.609 -3.129 1 95.69 541 LEU B N 1
ATOM 10746 C CA . LEU B 1 541 ? 16.031 -31.297 -3.752 1 95.69 541 LEU B CA 1
ATOM 10747 C C . LEU B 1 541 ? 16.984 -30.297 -4.383 1 95.69 541 LEU B C 1
ATOM 10749 O O . LEU B 1 541 ? 18.203 -30.5 -4.375 1 95.69 541 LEU B O 1
ATOM 10753 N N . PHE B 1 542 ? 16.453 -29.188 -4.883 1 96.19 542 PHE B N 1
ATOM 10754 C CA . PHE B 1 542 ? 17.281 -28.391 -5.77 1 96.19 542 PHE B CA 1
ATOM 10755 C C . PHE B 1 542 ? 17.344 -26.938 -5.285 1 96.19 542 PHE B C 1
ATOM 10757 O O . PHE B 1 542 ? 18.156 -26.156 -5.777 1 96.19 542 PHE B O 1
ATOM 10764 N N . GLY B 1 543 ? 16.516 -26.516 -4.336 1 94.5 543 GLY B N 1
ATOM 10765 C CA . GLY B 1 543 ? 16.453 -25.125 -3.93 1 94.5 543 GLY B CA 1
ATOM 10766 C C . GLY B 1 543 ? 15.727 -24.234 -4.938 1 94.5 543 GLY B C 1
ATOM 10767 O O . GLY B 1 543 ? 15.805 -23.016 -4.859 1 94.5 543 GLY B O 1
ATOM 10768 N N . LEU B 1 544 ? 15.047 -24.859 -5.895 1 96.94 544 LEU B N 1
ATOM 10769 C CA . LEU B 1 544 ? 14.305 -24.141 -6.922 1 96.94 544 LEU B CA 1
ATOM 10770 C C . LEU B 1 544 ? 12.969 -23.656 -6.387 1 96.94 544 LEU B C 1
ATOM 10772 O O . LEU B 1 544 ? 12.148 -24.453 -5.93 1 96.94 544 LEU B O 1
ATOM 10776 N N . GLN B 1 545 ? 12.797 -22.312 -6.41 1 96.69 545 GLN B N 1
ATOM 10777 C CA . GLN B 1 545 ? 11.562 -21.703 -5.922 1 96.69 545 GLN B CA 1
ATOM 10778 C C . GLN B 1 545 ? 10.547 -21.547 -7.051 1 96.69 545 GLN B C 1
ATOM 10780 O O . GLN B 1 545 ? 10.688 -20.641 -7.887 1 96.69 545 GLN B O 1
ATOM 10785 N N . VAL B 1 546 ? 9.531 -22.406 -7.059 1 97.5 546 VAL B N 1
ATOM 10786 C CA . VAL B 1 546 ? 8.461 -22.391 -8.055 1 97.5 546 VAL B CA 1
ATOM 10787 C C . VAL B 1 546 ? 7.105 -22.328 -7.355 1 97.5 546 VAL B C 1
ATOM 10789 O O . VAL B 1 546 ? 7.035 -22.219 -6.129 1 97.5 546 VAL B O 1
ATOM 10792 N N . ARG B 1 547 ? 6.059 -22.328 -8.156 1 95.44 547 ARG B N 1
ATOM 10793 C CA . ARG B 1 547 ? 4.746 -22.188 -7.543 1 95.44 547 ARG B CA 1
ATOM 10794 C C . ARG B 1 547 ? 3.777 -23.234 -8.07 1 95.44 547 ARG B C 1
ATOM 10796 O O . ARG B 1 547 ? 3.684 -23.453 -9.281 1 95.44 547 ARG B O 1
ATOM 10803 N N . GLY B 1 548 ? 3.1 -23.891 -7.133 1 94.12 548 GLY B N 1
ATOM 10804 C CA . GLY B 1 548 ? 2.025 -24.812 -7.473 1 94.12 548 GLY B CA 1
ATOM 10805 C C . GLY B 1 548 ? 0.646 -24.25 -7.184 1 94.12 548 GLY B C 1
ATOM 10806 O O . GLY B 1 548 ? 0.47 -23.469 -6.246 1 94.12 548 GLY B O 1
ATOM 10807 N N . GLY B 1 549 ? -0.32 -24.531 -7.914 1 91.88 549 GLY B N 1
ATOM 10808 C CA . GLY B 1 549 ? -1.685 -24.078 -7.703 1 91.88 549 GLY B CA 1
ATOM 10809 C C . GLY B 1 549 ? -2.393 -23.703 -8.992 1 91.88 549 GLY B C 1
ATOM 10810 O O . GLY B 1 549 ? -1.966 -24.094 -10.078 1 91.88 549 GLY B O 1
ATOM 10811 N N . CYS B 1 550 ? -3.469 -23 -8.789 1 83.62 550 CYS B N 1
ATOM 10812 C CA . CYS B 1 550 ? -4.27 -22.656 -9.961 1 83.62 550 CYS B CA 1
ATOM 10813 C C . CYS B 1 550 ? -3.947 -21.266 -10.461 1 83.62 550 CYS B C 1
ATOM 10815 O O . CYS B 1 550 ? -4.613 -20.75 -11.367 1 83.62 550 CYS B O 1
ATOM 10817 N N . ALA B 1 551 ? -3.072 -20.562 -9.883 1 82.25 551 ALA B N 1
ATOM 10818 C CA . ALA B 1 551 ? -2.588 -19.25 -10.312 1 82.25 551 ALA B CA 1
ATOM 10819 C C . ALA B 1 551 ? -3.74 -18.266 -10.461 1 82.25 551 ALA B C 1
ATOM 10821 O O . ALA B 1 551 ? -3.734 -17.422 -11.359 1 82.25 551 ALA B O 1
ATOM 10822 N N . CYS B 1 552 ? -4.777 -18.438 -9.773 1 86.81 552 CYS B N 1
ATOM 10823 C CA . CYS B 1 552 ? -5.934 -17.547 -9.781 1 86.81 552 CYS B CA 1
ATOM 10824 C C . CYS B 1 552 ? -6.512 -17.422 -11.188 1 86.81 552 CYS B C 1
ATOM 10826 O O . CYS B 1 552 ? -6.906 -16.328 -11.602 1 86.81 552 CYS B O 1
ATOM 10828 N N . 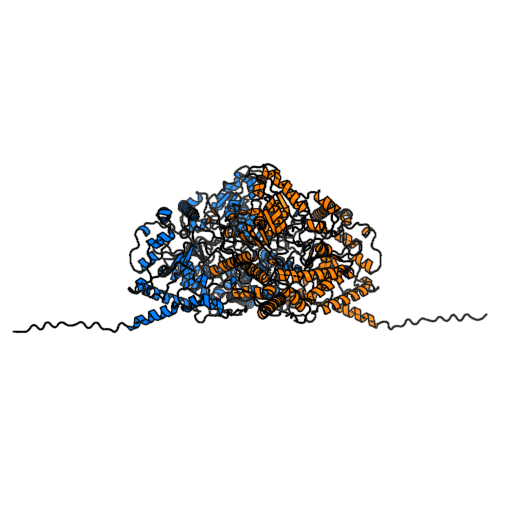ALA B 1 553 ? -6.438 -18.359 -11.961 1 93.94 553 ALA B N 1
ATOM 10829 C CA . ALA B 1 553 ? -7.008 -18.438 -13.305 1 93.94 553 ALA B CA 1
ATOM 10830 C C . ALA B 1 553 ? -7.926 -19.656 -13.445 1 93.94 553 ALA B C 1
ATOM 10832 O O . ALA B 1 553 ? -7.785 -20.438 -14.383 1 93.94 553 ALA B O 1
ATOM 10833 N N . GLY B 1 554 ? -8.93 -19.734 -12.648 1 92.56 554 GLY B N 1
ATOM 10834 C CA . GLY B 1 554 ? -9.781 -20.906 -12.516 1 92.56 554 GLY B CA 1
ATOM 10835 C C . GLY B 1 554 ? -10.398 -21.344 -13.836 1 92.56 554 GLY B C 1
ATOM 10836 O O . GLY B 1 554 ? -10.164 -22.453 -14.289 1 92.56 554 GLY B O 1
ATOM 10837 N N . PRO B 1 555 ? -11.148 -20.453 -14.5 1 92.62 555 PRO B N 1
ATOM 10838 C CA . PRO B 1 555 ? -11.805 -20.859 -15.742 1 92.62 555 PRO B CA 1
ATOM 10839 C C . PRO B 1 555 ? -10.812 -21.297 -16.812 1 92.62 555 PRO B C 1
ATOM 10841 O O . PRO B 1 555 ? -11.023 -22.328 -17.469 1 92.62 555 PRO B O 1
ATOM 10844 N N . TYR B 1 556 ? -9.758 -20.609 -17.016 1 95.62 556 TYR B N 1
ATOM 10845 C CA . TYR B 1 556 ? -8.742 -20.984 -18 1 95.62 556 TYR B CA 1
ATOM 10846 C C . TYR B 1 556 ? -8.078 -22.297 -17.625 1 95.62 556 TYR B C 1
ATOM 10848 O O . TYR B 1 556 ? -7.812 -23.141 -18.484 1 95.62 556 TYR B O 1
ATOM 10856 N N . GLY B 1 557 ? -7.773 -22.422 -16.328 1 95.88 557 GLY B N 1
ATOM 10857 C CA . GLY B 1 557 ? -7.184 -23.656 -15.828 1 95.88 557 GLY B CA 1
ATOM 10858 C C . GLY B 1 557 ? -8.039 -24.891 -16.109 1 95.88 557 GLY B C 1
ATOM 10859 O O . GLY B 1 557 ? -7.516 -25.938 -16.484 1 95.88 557 GLY B O 1
ATOM 10860 N N . GLN B 1 558 ? -9.328 -24.734 -15.93 1 94.06 558 GLN B N 1
ATOM 10861 C CA . GLN B 1 558 ? -10.242 -25.828 -16.203 1 94.06 558 GLN B CA 1
ATOM 10862 C C . GLN B 1 558 ? -10.188 -26.234 -17.672 1 94.06 558 GLN B C 1
ATOM 10864 O O . GLN B 1 558 ? -10.172 -27.422 -18 1 94.06 558 GLN B O 1
ATOM 10869 N N . GLU B 1 559 ? -10.078 -25.234 -18.469 1 93.62 559 GLU B N 1
ATOM 10870 C CA . GLU B 1 559 ? -9.953 -25.516 -19.906 1 93.62 559 GLU B CA 1
ATOM 10871 C C . GLU B 1 559 ? -8.641 -26.219 -20.219 1 93.62 559 GLU B C 1
ATOM 10873 O O . GLU B 1 559 ? -8.625 -27.203 -20.969 1 93.62 559 GLU B O 1
ATOM 10878 N N . LEU B 1 560 ? -7.562 -25.734 -19.688 1 95.94 560 LEU B N 1
ATOM 10879 C CA . LEU B 1 560 ? -6.234 -26.281 -19.953 1 95.94 560 LEU B CA 1
ATOM 10880 C C . LEU B 1 560 ? -6.117 -27.703 -19.422 1 95.94 560 LEU B C 1
ATOM 10882 O O . LEU B 1 560 ? -5.418 -28.531 -20.016 1 95.94 560 LEU B O 1
ATOM 10886 N N . LEU B 1 561 ? -6.793 -27.984 -18.312 1 96.38 561 LEU B N 1
ATOM 10887 C CA . LEU B 1 561 ? -6.695 -29.281 -17.672 1 96.38 561 LEU B CA 1
ATOM 10888 C C . LEU B 1 561 ? -7.711 -30.266 -18.25 1 96.38 561 LEU B C 1
ATOM 10890 O O . LEU B 1 561 ? -7.723 -31.438 -17.906 1 96.38 561 LEU B O 1
ATOM 10894 N N . GLY B 1 562 ? -8.578 -29.75 -19.094 1 93.75 562 GLY B N 1
ATOM 10895 C CA . GLY B 1 562 ? -9.562 -30.594 -19.75 1 93.75 562 GLY B CA 1
ATOM 10896 C C . GLY B 1 562 ? -10.711 -30.984 -18.828 1 93.75 562 GLY B C 1
ATOM 10897 O O . GLY B 1 562 ? -11.258 -32.094 -18.938 1 93.75 562 GLY B O 1
ATOM 10898 N N . ILE B 1 563 ? -11.031 -30.141 -17.953 1 93.56 563 ILE B N 1
ATOM 10899 C CA . ILE B 1 563 ? -12.125 -30.375 -17.016 1 93.56 563 ILE B CA 1
ATOM 10900 C C . ILE B 1 563 ? -13.422 -29.781 -17.578 1 93.56 563 ILE B C 1
ATOM 10902 O O . ILE B 1 563 ? -13.492 -28.594 -17.859 1 93.56 563 ILE B O 1
ATOM 10906 N N . SER B 1 564 ? -14.453 -30.578 -17.672 1 89.75 564 SER B N 1
ATOM 10907 C CA . SER B 1 564 ? -15.734 -30.109 -18.203 1 89.75 564 SER B CA 1
ATOM 10908 C C . SER B 1 564 ? -16.484 -29.266 -17.172 1 89.75 564 SER B C 1
ATOM 10910 O O . SER B 1 564 ? -16.141 -29.281 -15.984 1 89.75 564 SER B O 1
ATOM 10912 N N . HIS B 1 565 ? -17.469 -28.562 -17.688 1 87.75 565 HIS B N 1
ATOM 10913 C CA . HIS B 1 565 ? -18.281 -27.766 -16.781 1 87.75 565 HIS B CA 1
ATOM 10914 C C . HIS B 1 565 ? -18.953 -28.625 -15.719 1 87.75 565 HIS B C 1
ATOM 10916 O O . HIS B 1 565 ? -19.062 -28.219 -14.555 1 87.75 565 HIS B O 1
ATOM 10922 N N . LYS B 1 566 ? -19.406 -29.75 -16.125 1 89.81 566 LYS B N 1
ATOM 10923 C CA . LYS B 1 566 ? -20.062 -30.672 -15.211 1 89.81 566 LYS B CA 1
ATOM 10924 C C . LYS B 1 566 ? -19.109 -31.141 -14.117 1 89.81 566 LYS B C 1
ATOM 10926 O O . LYS B 1 566 ? -19.453 -31.156 -12.938 1 89.81 566 LYS B O 1
ATOM 10931 N N . GLU B 1 567 ? -17.953 -31.5 -14.516 1 92.62 567 GLU B N 1
ATOM 10932 C CA . GLU B 1 567 ? -16.938 -31.938 -13.57 1 92.62 567 GLU B CA 1
ATOM 10933 C C . GLU B 1 567 ? -16.531 -30.812 -12.633 1 92.62 567 GLU B C 1
ATOM 10935 O O . GLU B 1 567 ? -16.297 -31.031 -11.438 1 92.62 567 GLU B O 1
ATOM 10940 N N . ALA B 1 568 ? -16.422 -29.609 -13.203 1 91.69 568 ALA B N 1
ATOM 10941 C CA . ALA B 1 568 ? -16.062 -28.453 -12.398 1 91.69 568 ALA B CA 1
ATOM 10942 C C . ALA B 1 568 ? -17.125 -28.172 -11.336 1 91.69 568 ALA B C 1
ATOM 10944 O O . ALA B 1 568 ? -16.797 -27.844 -10.188 1 91.69 568 ALA B O 1
ATOM 10945 N N . THR B 1 569 ? -18.312 -28.281 -11.672 1 91.75 569 THR B N 1
ATOM 10946 C CA . THR B 1 569 ? -19.422 -28.078 -10.75 1 91.75 569 THR B CA 1
ATOM 10947 C C . THR B 1 569 ? -19.406 -29.125 -9.648 1 91.75 569 THR B C 1
ATOM 10949 O O . THR B 1 569 ? -19.672 -28.828 -8.484 1 91.75 569 THR B O 1
ATOM 10952 N N . GLU B 1 570 ? -19.188 -30.312 -10.07 1 93.69 570 GLU B N 1
ATOM 10953 C CA . GLU B 1 570 ? -19.094 -31.391 -9.086 1 93.69 570 GLU B CA 1
ATOM 10954 C C . GLU B 1 570 ? -17.953 -31.141 -8.102 1 93.69 570 GLU B C 1
ATOM 10956 O O . GLU B 1 570 ? -18.109 -31.344 -6.898 1 93.69 570 GLU B O 1
ATOM 10961 N N . LEU B 1 571 ? -16.844 -30.781 -8.609 1 93.62 571 LEU B N 1
ATOM 10962 C CA . LEU B 1 571 ? -15.703 -30.469 -7.766 1 93.62 571 LEU B CA 1
ATOM 10963 C C . LEU B 1 571 ? -16.031 -29.344 -6.793 1 93.62 571 LEU B C 1
ATOM 10965 O O . LEU B 1 571 ? -15.688 -29.406 -5.613 1 93.62 571 LEU B O 1
ATOM 10969 N N . GLU B 1 572 ? -16.641 -28.266 -7.301 1 91.81 572 GLU B N 1
ATOM 10970 C CA . GLU B 1 572 ? -17.062 -27.156 -6.449 1 91.81 572 GLU B CA 1
ATOM 10971 C C . GLU B 1 572 ? -17.969 -27.625 -5.328 1 91.81 572 GLU B C 1
ATOM 10973 O O . GLU B 1 572 ? -17.828 -27.219 -4.176 1 91.81 572 GLU B O 1
ATOM 10978 N N . THR B 1 573 ? -18.875 -28.453 -5.676 1 93.44 573 THR B N 1
ATOM 10979 C CA . THR B 1 573 ? -19.812 -29.016 -4.699 1 93.44 573 THR B CA 1
ATOM 10980 C C . THR B 1 573 ? -19.062 -29.797 -3.629 1 93.44 573 THR B C 1
ATOM 10982 O O . THR B 1 573 ? -19.359 -29.672 -2.438 1 93.44 573 THR B O 1
ATOM 10985 N N . ALA B 1 574 ? -18.172 -30.578 -4.082 1 93.81 574 ALA B N 1
ATOM 10986 C CA . ALA B 1 574 ? -17.359 -31.359 -3.15 1 93.81 574 ALA B CA 1
ATOM 10987 C C . ALA B 1 574 ? -16.625 -30.453 -2.168 1 93.81 574 ALA B C 1
ATOM 10989 O O . ALA B 1 574 ? -16.609 -30.719 -0.963 1 93.81 574 ALA B O 1
ATOM 10990 N N . LEU B 1 575 ? -16.047 -29.453 -2.67 1 91.44 575 LEU B N 1
ATOM 10991 C CA . LEU B 1 575 ? -15.289 -28.516 -1.845 1 91.44 575 LEU B CA 1
ATOM 10992 C C . LEU B 1 575 ? -16.203 -27.797 -0.859 1 91.44 575 LEU B C 1
ATOM 10994 O O . LEU B 1 575 ? -15.875 -27.688 0.326 1 91.44 575 LEU B O 1
ATOM 10998 N N . LEU B 1 576 ? -17.297 -27.312 -1.329 1 89.62 576 LEU B N 1
ATOM 10999 C CA . LEU B 1 576 ? -18.234 -26.578 -0.484 1 89.62 576 LEU B CA 1
ATOM 11000 C C . LEU B 1 576 ? -18.781 -27.469 0.627 1 89.62 576 LEU B C 1
ATOM 11002 O O . LEU B 1 576 ? -18.922 -27.016 1.768 1 89.62 576 LEU B O 1
ATOM 11006 N N . GLU B 1 577 ? -19.078 -28.688 0.265 1 90.5 577 GLU B N 1
ATOM 11007 C CA . GLU B 1 577 ? -19.547 -29.625 1.274 1 90.5 577 GLU B CA 1
ATOM 11008 C C . GLU B 1 577 ? -18.484 -29.891 2.322 1 90.5 577 GLU B C 1
ATOM 11010 O O . GLU B 1 577 ? -18.781 -30.031 3.51 1 90.5 577 GLU B O 1
ATOM 11015 N N . SER B 1 578 ? -17.328 -29.969 1.864 1 89.06 578 SER B N 1
ATOM 11016 C CA . SER B 1 578 ? -16.219 -30.281 2.771 1 89.06 578 SER B CA 1
ATOM 11017 C C . SER B 1 578 ? -15.984 -29.125 3.752 1 89.06 578 SER B C 1
ATOM 11019 O O . SER B 1 578 ? -15.57 -29.359 4.891 1 89.06 578 SER B O 1
ATOM 11021 N N . TYR B 1 579 ? -16.266 -27.969 3.346 1 81.94 579 TYR B N 1
ATOM 11022 C CA . TYR B 1 579 ? -16.031 -26.812 4.195 1 81.94 579 TYR B CA 1
ATOM 11023 C C . TYR B 1 579 ? -16.984 -26.797 5.375 1 81.94 579 TYR B C 1
ATOM 11025 O O . TYR B 1 579 ? -16.75 -26.109 6.371 1 81.94 579 TYR B O 1
ATOM 11033 N N . THR B 1 580 ? -18.031 -27.453 5.324 1 83 580 THR B N 1
ATOM 11034 C CA . THR B 1 580 ? -19 -27.531 6.41 1 83 580 THR B CA 1
ATOM 11035 C C . THR B 1 580 ? -18.719 -28.75 7.293 1 83 580 THR B C 1
ATOM 11037 O O . THR B 1 580 ? -19.469 -29.047 8.219 1 83 580 THR B O 1
ATOM 11040 N N . SER B 1 581 ? -17.609 -29.438 6.926 1 84.31 581 SER B N 1
ATOM 11041 C CA . SER B 1 581 ? -17.219 -30.625 7.684 1 84.31 581 SER B CA 1
ATOM 11042 C C . SER B 1 581 ? -15.828 -30.438 8.305 1 84.31 581 SER B C 1
ATOM 11044 O O . SER B 1 581 ? -15.234 -29.359 8.188 1 84.31 581 SER B O 1
ATOM 11046 N N . ASN B 1 582 ? -15.383 -31.469 8.969 1 83.19 582 ASN B N 1
ATOM 11047 C CA . ASN B 1 582 ? -14.062 -31.422 9.57 1 83.19 582 ASN B CA 1
ATOM 11048 C C . ASN B 1 582 ? -13 -32.031 8.656 1 83.19 582 ASN B C 1
ATOM 11050 O O . ASN B 1 582 ? -11.844 -32.188 9.055 1 83.19 582 ASN B O 1
ATOM 11054 N N . VAL B 1 583 ? -13.484 -32.406 7.516 1 87.56 583 VAL B N 1
ATOM 11055 C CA . VAL B 1 583 ? -12.578 -33 6.527 1 87.56 583 VAL B CA 1
ATOM 11056 C C . VAL B 1 583 ? -12.477 -32.062 5.32 1 87.56 583 VAL B C 1
ATOM 11058 O O . VAL B 1 583 ? -13.492 -31.672 4.742 1 87.56 583 VAL B O 1
ATOM 11061 N N . SER B 1 584 ? -11.258 -31.734 4.973 1 89.06 584 SER B N 1
ATOM 11062 C CA . SER B 1 584 ? -11.047 -30.859 3.82 1 89.06 584 SER B CA 1
ATOM 11063 C C . SER B 1 584 ? -10.758 -31.672 2.562 1 89.06 584 SER B C 1
ATOM 11065 O O . SER B 1 584 ? -9.945 -32.594 2.588 1 89.06 584 SER B O 1
ATOM 11067 N N . LEU B 1 585 ? -11.453 -31.375 1.494 1 93.56 585 LEU B N 1
ATOM 11068 C CA . LEU B 1 585 ? -11.234 -32.062 0.222 1 93.56 585 LEU B CA 1
ATOM 11069 C C . LEU B 1 585 ? -10.438 -31.172 -0.733 1 93.56 585 LEU B C 1
ATOM 11071 O O . LEU B 1 585 ? -10.5 -31.359 -1.951 1 93.56 585 LEU B O 1
ATOM 11075 N N . VAL B 1 586 ? -9.672 -30.234 -0.183 1 90.62 586 VAL B N 1
ATOM 11076 C CA . VAL B 1 586 ? -8.906 -29.266 -0.976 1 90.62 586 VAL B CA 1
ATOM 11077 C C . VAL B 1 586 ? -7.836 -30 -1.783 1 90.62 586 VAL B C 1
ATOM 11079 O O . VAL B 1 586 ? -7.395 -29.516 -2.828 1 90.62 586 VAL B O 1
ATOM 11082 N N . HIS B 1 587 ? -7.438 -31.203 -1.338 1 92.38 587 HIS B N 1
ATOM 11083 C CA . HIS B 1 587 ? -6.43 -31.969 -2.051 1 92.38 587 HIS B CA 1
ATOM 11084 C C . HIS B 1 587 ? -6.922 -32.375 -3.438 1 92.38 587 HIS B C 1
ATOM 11086 O O . HIS B 1 587 ? -6.121 -32.719 -4.305 1 92.38 587 HIS B O 1
ATOM 11092 N N . LEU B 1 588 ? -8.234 -32.25 -3.664 1 93.75 588 LEU B N 1
ATOM 11093 C CA . LEU B 1 588 ? -8.82 -32.625 -4.949 1 93.75 588 LEU B CA 1
ATOM 11094 C C . LEU B 1 588 ? -8.688 -31.469 -5.953 1 93.75 588 LEU B C 1
ATOM 11096 O O . LEU B 1 588 ? -8.867 -31.672 -7.156 1 93.75 588 LEU B O 1
ATOM 11100 N N . LYS B 1 589 ? -8.438 -30.297 -5.492 1 92.5 589 LYS B N 1
ATOM 11101 C CA . LYS B 1 589 ? -8.328 -29.156 -6.395 1 92.5 589 LYS B CA 1
ATOM 11102 C C . LYS B 1 589 ? -7.148 -29.312 -7.348 1 92.5 589 LYS B C 1
ATOM 11104 O O . LYS B 1 589 ? -6 -29.375 -6.91 1 92.5 589 LYS B O 1
ATOM 11109 N N . PRO B 1 590 ? -7.453 -29.375 -8.609 1 93.94 590 PRO B N 1
ATOM 11110 C CA . PRO B 1 590 ? -6.348 -29.531 -9.555 1 93.94 590 PRO B CA 1
ATOM 11111 C C . PRO B 1 590 ? -5.531 -28.25 -9.734 1 93.94 590 PRO B C 1
ATOM 11113 O O . PRO B 1 590 ? -5.992 -27.172 -9.359 1 93.94 590 PRO B O 1
ATOM 11116 N N . GLY B 1 591 ? -4.371 -28.375 -10.25 1 94.94 591 GLY B N 1
ATOM 11117 C CA . GLY B 1 591 ? -3.453 -27.281 -10.516 1 94.94 591 GLY B CA 1
ATOM 11118 C C . GLY B 1 591 ? -2.227 -27.719 -11.297 1 94.94 591 GLY B C 1
ATOM 11119 O O . GLY B 1 591 ? -2.219 -28.781 -11.922 1 94.94 591 GLY B O 1
ATOM 11120 N N . TRP B 1 592 ? -1.301 -26.875 -11.383 1 97.5 592 TRP B N 1
ATOM 11121 C CA . TRP B 1 592 ? -0.053 -27.125 -12.102 1 97.5 592 TRP B CA 1
ATOM 11122 C C . TRP B 1 592 ? 1.124 -26.469 -11.375 1 97.5 592 TRP B C 1
ATOM 11124 O O . TRP B 1 592 ? 0.935 -25.734 -10.406 1 97.5 592 TRP B O 1
ATOM 11134 N N . THR B 1 593 ? 2.299 -26.859 -11.703 1 97.88 593 THR B N 1
ATOM 11135 C CA . THR B 1 593 ? 3.514 -26.172 -11.266 1 97.88 593 THR B CA 1
ATOM 11136 C C . THR B 1 593 ? 3.967 -25.156 -12.312 1 97.88 593 THR B C 1
ATOM 11138 O O . THR B 1 593 ? 3.945 -25.438 -13.508 1 97.88 593 THR B O 1
ATOM 11141 N N . ARG B 1 594 ? 4.301 -23.938 -11.836 1 97.75 594 ARG B N 1
ATOM 11142 C CA . ARG B 1 594 ? 4.656 -22.859 -12.758 1 97.75 594 ARG B CA 1
ATOM 11143 C C . ARG B 1 594 ? 6.02 -22.266 -12.414 1 97.75 594 ARG B C 1
ATOM 11145 O O . ARG B 1 594 ? 6.355 -22.109 -11.242 1 97.75 594 ARG B O 1
ATOM 11152 N N . LEU B 1 595 ? 6.848 -22.016 -13.438 1 97.69 595 LEU B N 1
ATOM 11153 C CA . LEU B 1 595 ? 8.109 -21.281 -13.297 1 97.69 595 LEU B CA 1
ATOM 11154 C C . LEU B 1 595 ? 8.336 -20.359 -14.484 1 97.69 595 LEU B C 1
ATOM 11156 O O . LEU B 1 595 ? 7.613 -20.438 -15.484 1 97.69 595 LEU B O 1
ATOM 11160 N N . ASN B 1 596 ? 9.172 -19.453 -14.383 1 96.69 596 ASN B N 1
ATOM 11161 C CA . ASN B 1 596 ? 9.555 -18.625 -15.523 1 96.69 596 ASN B CA 1
ATOM 11162 C C . ASN B 1 596 ? 11.062 -18.391 -15.562 1 96.69 596 ASN B C 1
ATOM 11164 O O . ASN B 1 596 ? 11.742 -18.531 -14.539 1 96.69 596 ASN B O 1
ATOM 11168 N N . LEU B 1 597 ? 11.633 -18.188 -16.703 1 97.44 597 LEU B N 1
ATOM 11169 C CA . LEU B 1 597 ? 13.039 -17.875 -16.953 1 97.44 597 LEU B CA 1
ATOM 11170 C C . LEU B 1 597 ? 13.219 -16.391 -17.281 1 97.44 597 LEU B C 1
ATOM 11172 O O . LEU B 1 597 ? 12.758 -15.922 -18.312 1 97.44 597 LEU B O 1
ATOM 11176 N N . ASN B 1 598 ? 13.93 -15.734 -16.422 1 96.19 598 ASN B N 1
ATOM 11177 C CA . ASN B 1 598 ? 14.062 -14.281 -16.531 1 96.19 598 ASN B CA 1
ATOM 11178 C C . ASN B 1 598 ? 15.242 -13.891 -17.422 1 96.19 598 ASN B C 1
ATOM 11180 O O . ASN B 1 598 ? 16.219 -14.641 -17.531 1 96.19 598 ASN B O 1
ATOM 11184 N N . TYR B 1 599 ? 15.266 -12.703 -17.953 1 95.56 599 TYR B N 1
ATOM 11185 C CA . TYR B 1 599 ? 16.234 -12.266 -18.953 1 95.56 599 TYR B CA 1
ATOM 11186 C C . TYR B 1 599 ? 17.609 -12.07 -18.344 1 95.56 599 TYR B C 1
ATOM 11188 O O . TYR B 1 599 ? 18.625 -12.07 -19.047 1 95.56 599 TYR B O 1
ATOM 11196 N N . PHE B 1 600 ? 17.672 -11.898 -17.016 1 93.56 600 PHE B N 1
ATOM 11197 C CA . PHE B 1 600 ? 18.969 -11.625 -16.406 1 93.56 600 PHE B CA 1
ATOM 11198 C C . PHE B 1 600 ? 19.594 -12.906 -15.867 1 93.56 600 PHE B C 1
ATOM 11200 O O . PHE B 1 600 ? 20.641 -12.867 -15.219 1 93.56 600 PHE B O 1
ATOM 11207 N N . PHE B 1 601 ? 18.938 -14.117 -16.109 1 91.94 601 PHE B N 1
ATOM 11208 C CA . PHE B 1 601 ? 19.562 -15.391 -15.766 1 91.94 601 PHE B CA 1
ATOM 11209 C C . PHE B 1 601 ? 20.781 -15.641 -16.641 1 91.94 601 PHE B C 1
ATOM 11211 O O . PHE B 1 601 ? 20.828 -15.234 -17.797 1 91.94 601 PHE B O 1
ATOM 11218 N N . ASP B 1 602 ? 21.719 -16.25 -16.078 1 86.06 602 ASP B N 1
ATOM 11219 C CA . ASP B 1 602 ? 22.828 -16.719 -16.906 1 86.06 602 ASP B CA 1
ATOM 11220 C C . ASP B 1 602 ? 22.562 -18.109 -17.438 1 86.06 602 ASP B C 1
ATOM 11222 O O . ASP B 1 602 ? 21.594 -18.766 -17.047 1 86.06 602 ASP B O 1
ATOM 11226 N N . ASP B 1 603 ? 23.438 -18.578 -18.266 1 86.19 603 ASP B N 1
ATOM 11227 C CA . ASP B 1 603 ? 23.281 -19.859 -18.938 1 86.19 603 ASP B CA 1
ATOM 11228 C C . ASP B 1 603 ? 23.266 -21 -17.938 1 86.19 603 ASP B C 1
ATOM 11230 O O . ASP B 1 603 ? 22.516 -21.969 -18.109 1 86.19 603 ASP B O 1
ATOM 11234 N N . GLY B 1 604 ? 24.109 -20.906 -17.016 1 87.31 604 GLY B N 1
ATOM 11235 C CA . GLY B 1 604 ? 24.172 -21.938 -15.984 1 87.31 604 GLY B CA 1
ATOM 11236 C C . GLY B 1 604 ? 22.875 -22.078 -15.203 1 87.31 604 GLY B C 1
ATOM 11237 O O . GLY B 1 604 ? 22.453 -23.188 -14.883 1 87.31 604 GLY B O 1
ATOM 11238 N N . THR B 1 605 ? 22.281 -20.969 -14.93 1 91 605 THR B N 1
ATOM 11239 C CA . THR B 1 605 ? 21.016 -20.969 -14.203 1 91 605 THR B CA 1
ATOM 11240 C C . THR B 1 605 ? 19.922 -21.625 -15.039 1 91 605 THR B C 1
ATOM 11242 O O . THR B 1 605 ? 19.172 -22.453 -14.539 1 91 605 THR B O 1
ATOM 11245 N N . VAL B 1 606 ? 19.844 -21.297 -16.281 1 93.62 606 VAL B N 1
ATOM 11246 C CA . VAL B 1 606 ? 18.812 -21.844 -17.156 1 93.62 606 VAL B CA 1
ATOM 11247 C C . VAL B 1 606 ? 19 -23.359 -17.297 1 93.62 606 VAL B C 1
ATOM 11249 O O . VAL B 1 606 ? 18.031 -24.125 -17.188 1 93.62 606 VAL B O 1
ATOM 11252 N N . ASP B 1 607 ? 20.219 -23.766 -17.484 1 93.38 607 ASP B N 1
ATOM 11253 C CA . ASP B 1 607 ? 20.531 -25.188 -17.609 1 93.38 607 ASP B CA 1
ATOM 11254 C C . ASP B 1 607 ? 20.156 -25.938 -16.344 1 93.38 607 ASP B C 1
ATOM 11256 O O . ASP B 1 607 ? 19.562 -27.016 -16.406 1 93.38 607 ASP B O 1
ATOM 11260 N N . PHE B 1 608 ? 20.531 -25.422 -15.242 1 95.38 608 PHE B N 1
ATOM 11261 C CA . PHE B 1 608 ? 20.25 -26.031 -13.945 1 95.38 608 PHE B CA 1
ATOM 11262 C C . PHE B 1 608 ? 18.75 -26.203 -13.742 1 95.38 608 PHE B C 1
ATOM 11264 O O . PHE B 1 608 ? 18.297 -27.281 -13.32 1 95.38 608 PHE B O 1
ATOM 11271 N N . VAL B 1 609 ? 17.969 -25.141 -14.07 1 97.62 609 VAL B N 1
ATOM 11272 C CA . VAL B 1 609 ? 16.516 -25.172 -13.898 1 97.62 609 VAL B CA 1
ATOM 11273 C C . VAL B 1 609 ? 15.922 -26.266 -14.781 1 97.62 609 VAL B C 1
ATOM 11275 O O . VAL B 1 609 ? 15.094 -27.062 -14.312 1 97.62 609 VAL B O 1
ATOM 11278 N N . LEU B 1 610 ? 16.328 -26.359 -16 1 97.75 610 LEU B N 1
ATOM 11279 C CA . LEU B 1 610 ? 15.781 -27.328 -16.953 1 97.75 610 LEU B CA 1
ATOM 11280 C C . LEU B 1 610 ? 16.141 -28.75 -16.531 1 97.75 610 LEU B C 1
ATOM 11282 O O . LEU B 1 610 ? 15.289 -29.656 -16.578 1 97.75 610 LEU B O 1
ATOM 11286 N N . LYS B 1 611 ? 17.328 -28.953 -16.078 1 97.88 611 LYS B N 1
ATOM 11287 C CA . LYS B 1 611 ? 17.766 -30.266 -15.633 1 97.88 611 LYS B CA 1
ATOM 11288 C C . LYS B 1 611 ? 17.016 -30.703 -14.375 1 97.88 611 LYS B C 1
ATOM 11290 O O . LYS B 1 611 ? 16.703 -31.891 -14.203 1 97.88 611 LYS B O 1
ATOM 11295 N N . ALA B 1 612 ? 16.812 -29.75 -13.508 1 98.38 612 ALA B N 1
ATOM 11296 C CA . ALA B 1 612 ? 16.047 -30.047 -12.289 1 98.38 612 ALA B CA 1
ATOM 11297 C C . ALA B 1 612 ? 14.633 -30.5 -12.625 1 98.38 612 ALA B C 1
ATOM 11299 O O . ALA B 1 612 ? 14.141 -31.484 -12.062 1 98.38 612 ALA B O 1
ATOM 11300 N N . VAL B 1 613 ? 13.961 -29.781 -13.523 1 98.62 613 VAL B N 1
ATOM 11301 C CA . VAL B 1 613 ? 12.602 -30.125 -13.93 1 98.62 613 VAL B CA 1
ATOM 11302 C C . VAL B 1 613 ? 12.594 -31.484 -14.617 1 98.62 613 VAL B C 1
ATOM 11304 O O . VAL B 1 613 ? 11.719 -32.312 -14.359 1 98.62 613 VAL B O 1
ATOM 11307 N N . ASP B 1 614 ? 13.555 -31.734 -15.453 1 98.25 614 ASP B N 1
ATOM 11308 C CA . ASP B 1 614 ? 13.68 -33 -16.156 1 98.25 614 ASP B CA 1
ATOM 11309 C C . ASP B 1 614 ? 13.859 -34.156 -15.172 1 98.25 614 ASP B C 1
ATOM 11311 O O . ASP B 1 614 ? 13.234 -35.219 -15.32 1 98.25 614 ASP B O 1
ATOM 11315 N N . PHE B 1 615 ? 14.68 -33.938 -14.195 1 98.19 615 PHE B N 1
ATOM 11316 C CA . PHE B 1 615 ? 14.922 -34.969 -13.18 1 98.19 615 PHE B CA 1
ATOM 11317 C C . PHE B 1 615 ? 13.641 -35.312 -12.438 1 98.19 615 PHE B C 1
ATOM 11319 O O . PHE B 1 615 ? 13.312 -36.469 -12.258 1 98.19 615 PHE B O 1
ATOM 11326 N N . VAL B 1 616 ? 12.922 -34.312 -12 1 98.5 616 VAL B N 1
ATOM 11327 C CA . VAL B 1 616 ? 11.711 -34.531 -11.219 1 98.5 616 VAL B CA 1
ATOM 11328 C C . VAL B 1 616 ? 10.641 -35.156 -12.094 1 98.5 616 VAL B C 1
ATOM 11330 O O . VAL B 1 616 ? 9.852 -36 -11.625 1 98.5 616 VAL B O 1
ATOM 11333 N N . ALA B 1 617 ? 10.602 -34.75 -13.375 1 98.38 617 ALA B N 1
ATOM 11334 C CA . ALA B 1 617 ? 9.656 -35.375 -14.305 1 98.38 617 ALA B CA 1
ATOM 11335 C C . ALA B 1 617 ? 9.922 -36.875 -14.461 1 98.38 617 ALA B C 1
ATOM 11337 O O . ALA B 1 617 ? 8.992 -37.656 -14.625 1 98.38 617 ALA B O 1
ATOM 11338 N N . THR B 1 618 ? 11.133 -37.281 -14.336 1 97.88 618 THR B N 1
ATOM 11339 C CA . THR B 1 618 ? 11.523 -38.656 -14.562 1 97.88 618 THR B CA 1
ATOM 11340 C C . THR B 1 618 ? 11.492 -39.438 -13.258 1 97.88 618 THR B C 1
ATOM 11342 O O . THR B 1 618 ? 10.977 -40.562 -13.219 1 97.88 618 THR B O 1
ATOM 11345 N N . HIS B 1 619 ? 12.023 -38.844 -12.18 1 97.94 619 HIS B N 1
ATOM 11346 C CA . HIS B 1 619 ? 12.305 -39.625 -10.984 1 97.94 619 HIS B CA 1
ATOM 11347 C C . HIS B 1 619 ? 11.508 -39.125 -9.789 1 97.94 619 HIS B C 1
ATOM 11349 O O . HIS B 1 619 ? 11.539 -39.719 -8.711 1 97.94 619 HIS B O 1
ATOM 11355 N N . GLY B 1 620 ? 10.781 -38.031 -9.938 1 98 620 GLY B N 1
ATOM 11356 C CA . GLY B 1 620 ? 10.117 -37.406 -8.812 1 98 620 GLY B CA 1
ATOM 11357 C C . GLY B 1 620 ? 9.211 -38.344 -8.047 1 98 620 GLY B C 1
ATOM 11358 O O . GLY B 1 620 ? 9.164 -38.312 -6.816 1 98 620 GLY B O 1
ATOM 11359 N N . TRP B 1 621 ? 8.477 -39.219 -8.75 1 97.5 621 TRP B N 1
ATOM 11360 C CA . TRP B 1 621 ? 7.523 -40.125 -8.141 1 97.5 621 TRP B CA 1
ATOM 11361 C C . TRP B 1 621 ? 8.219 -41.062 -7.152 1 97.5 621 TRP B C 1
ATOM 11363 O O . TRP B 1 621 ? 7.605 -41.531 -6.191 1 97.5 621 TRP B O 1
ATOM 11373 N N . LYS B 1 622 ? 9.484 -41.312 -7.297 1 96.38 622 LYS B N 1
ATOM 11374 C CA . LYS B 1 622 ? 10.242 -42.219 -6.438 1 96.38 622 LYS B CA 1
ATOM 11375 C C . LYS B 1 622 ? 10.461 -41.625 -5.055 1 96.38 622 LYS B C 1
ATOM 11377 O O . LYS B 1 622 ? 10.758 -42.344 -4.098 1 96.38 622 LYS B O 1
ATOM 11382 N N . PHE B 1 623 ? 10.328 -40.281 -4.949 1 94.88 623 PHE B N 1
ATOM 11383 C CA . PHE B 1 623 ? 10.531 -39.594 -3.68 1 94.88 623 PHE B CA 1
ATOM 11384 C C . PHE B 1 623 ? 9.195 -39.375 -2.971 1 94.88 623 PHE B C 1
ATOM 11386 O O . PHE B 1 623 ? 9.164 -38.938 -1.817 1 94.88 623 PHE B O 1
ATOM 11393 N N . LEU B 1 624 ? 8.062 -39.656 -3.578 1 95.94 624 LEU B N 1
ATOM 11394 C CA . LEU B 1 624 ? 6.727 -39.344 -3.08 1 95.94 624 LEU B CA 1
ATOM 11395 C C . LEU B 1 624 ? 6.477 -40.031 -1.739 1 95.94 624 LEU B C 1
ATOM 11397 O O . LEU B 1 624 ? 5.812 -39.469 -0.868 1 95.94 624 LEU B O 1
ATOM 11401 N N . PRO B 1 625 ? 6.973 -41.219 -1.495 1 91.69 625 PRO B N 1
ATOM 11402 C CA . PRO B 1 625 ? 6.738 -41.875 -0.218 1 91.69 625 PRO B CA 1
ATOM 11403 C C . PRO B 1 625 ? 7.289 -41.094 0.973 1 91.69 625 PRO B C 1
ATOM 11405 O O . PRO B 1 625 ? 6.891 -41.344 2.115 1 91.69 625 PRO B O 1
ATOM 11408 N N . TYR B 1 626 ? 8.242 -40.156 0.719 1 89.62 626 TYR B N 1
ATOM 11409 C CA . TYR B 1 626 ? 8.812 -39.344 1.798 1 89.62 626 TYR B CA 1
ATOM 11410 C C . TYR B 1 626 ? 7.879 -38.188 2.176 1 89.62 626 TYR B C 1
ATOM 11412 O O . TYR B 1 626 ? 8.18 -37.406 3.084 1 89.62 626 TYR B O 1
ATOM 11420 N N . TYR B 1 627 ? 6.797 -38.062 1.504 1 91.44 627 TYR B N 1
ATOM 11421 C CA . TYR B 1 627 ? 5.914 -36.906 1.715 1 91.44 627 TYR B CA 1
ATOM 11422 C C . TYR B 1 627 ? 4.52 -37.375 2.129 1 91.44 627 TYR B C 1
ATOM 11424 O O . TYR B 1 627 ? 4.18 -38.562 1.994 1 91.44 627 TYR B O 1
ATOM 11432 N N . VAL B 1 628 ? 3.752 -36.438 2.732 1 88.5 628 VAL B N 1
ATOM 11433 C CA . VAL B 1 628 ? 2.389 -36.688 3.184 1 88.5 628 VAL B CA 1
ATOM 11434 C C . VAL B 1 628 ? 1.548 -35.438 3.025 1 88.5 628 VAL B C 1
ATOM 11436 O O . VAL B 1 628 ? 2.062 -34.312 3.148 1 88.5 628 VAL B O 1
ATOM 11439 N N . PHE B 1 629 ? 0.351 -35.562 2.635 1 89.25 629 PHE B N 1
ATOM 11440 C CA . PHE B 1 629 ? -0.587 -34.469 2.629 1 89.25 629 PHE B CA 1
ATOM 11441 C C . PHE B 1 629 ? -1.216 -34.281 4.008 1 89.25 629 PHE B C 1
ATOM 11443 O O . PHE B 1 629 ? -1.841 -35.188 4.539 1 89.25 629 PHE B O 1
ATOM 11450 N N . ASN B 1 630 ? -1.029 -33.094 4.535 1 82.62 630 ASN B N 1
ATOM 11451 C CA . ASN B 1 630 ? -1.656 -32.75 5.805 1 82.62 630 ASN B CA 1
ATOM 11452 C C . ASN B 1 630 ? -3.061 -32.188 5.598 1 82.62 630 ASN B C 1
ATOM 11454 O O . ASN B 1 630 ? -3.221 -31.047 5.121 1 82.62 630 ASN B O 1
ATOM 11458 N N . GLU B 1 631 ? -4.066 -32.875 6.004 1 77.56 631 GLU B N 1
ATOM 11459 C CA . GLU B 1 631 ? -5.457 -32.531 5.758 1 77.56 631 GLU B CA 1
ATOM 11460 C C . GLU B 1 631 ? -5.883 -31.344 6.629 1 77.56 631 GLU B C 1
ATOM 11462 O O . GLU B 1 631 ? -6.852 -30.641 6.316 1 77.56 631 GLU B O 1
ATOM 11467 N N . LYS B 1 632 ? -5.195 -31.109 7.684 1 73.06 632 LYS B N 1
ATOM 11468 C CA . LYS B 1 632 ? -5.547 -30 8.578 1 73.06 632 LYS B CA 1
ATOM 11469 C C . LYS B 1 632 ? -5.09 -28.656 8.008 1 73.06 632 LYS B C 1
ATOM 11471 O O . LYS B 1 632 ? -5.77 -27.656 8.172 1 73.06 632 LYS B O 1
ATOM 11476 N N . THR B 1 633 ? -3.938 -28.688 7.348 1 76.25 633 THR B N 1
ATOM 11477 C CA . THR B 1 633 ? -3.393 -27.438 6.82 1 76.25 633 THR B CA 1
ATOM 11478 C C . THR B 1 633 ? -3.502 -27.406 5.301 1 76.25 633 THR B C 1
ATOM 11480 O O . THR B 1 633 ? -3.215 -26.375 4.676 1 76.25 633 THR B O 1
ATOM 11483 N N . ASN B 1 634 ? -3.938 -28.516 4.711 1 82.56 634 ASN B N 1
ATOM 11484 C CA . ASN B 1 634 ? -4.07 -28.656 3.266 1 82.56 634 ASN B CA 1
ATOM 11485 C C . ASN B 1 634 ? -2.74 -28.438 2.555 1 82.56 634 ASN B C 1
ATOM 11487 O O . ASN B 1 634 ? -2.678 -27.734 1.549 1 82.56 634 ASN B O 1
ATOM 11491 N N . GLU B 1 635 ? -1.688 -29 3.16 1 84.88 635 GLU B N 1
ATOM 11492 C CA . GLU B 1 635 ? -0.348 -28.828 2.611 1 84.88 635 GLU B CA 1
ATOM 11493 C C . GLU B 1 635 ? 0.397 -30.156 2.518 1 84.88 635 GLU B C 1
ATOM 11495 O O . GLU B 1 635 ? 0.217 -31.031 3.363 1 84.88 635 GLU B O 1
ATOM 11500 N N . TRP B 1 636 ? 1.196 -30.281 1.485 1 89.62 636 TRP B N 1
ATOM 11501 C CA . TRP B 1 636 ? 2.164 -31.359 1.423 1 89.62 636 TRP B CA 1
ATOM 11502 C C . TRP B 1 636 ? 3.371 -31.078 2.307 1 89.62 636 TRP B C 1
ATOM 11504 O O . TRP B 1 636 ? 3.826 -29.938 2.389 1 89.62 636 TRP B O 1
ATOM 11514 N N . MET B 1 637 ? 3.861 -32.094 2.984 1 87.75 637 MET B N 1
ATOM 11515 C CA . MET B 1 637 ? 5.02 -31.922 3.861 1 87.75 637 MET B CA 1
ATOM 11516 C C . MET B 1 637 ? 5.91 -33.156 3.824 1 87.75 637 MET B C 1
ATOM 11518 O O . MET B 1 637 ? 5.434 -34.25 3.574 1 87.75 637 MET B O 1
ATOM 11522 N N . HIS B 1 638 ? 7.18 -32.906 4.031 1 86.5 638 HIS B N 1
ATOM 11523 C CA . HIS B 1 638 ? 8.117 -34.031 4.199 1 86.5 638 HIS B CA 1
ATOM 11524 C C . HIS B 1 638 ? 7.848 -34.781 5.496 1 86.5 638 HIS B C 1
ATOM 11526 O O . HIS B 1 638 ? 7.613 -34.156 6.539 1 86.5 638 HIS B O 1
ATOM 11532 N N . ARG B 1 639 ? 7.789 -36.031 5.383 1 78.56 639 ARG B N 1
ATOM 11533 C CA . ARG B 1 639 ? 7.555 -36.875 6.555 1 78.56 639 ARG B CA 1
ATOM 11534 C C . ARG B 1 639 ? 8.773 -36.875 7.473 1 78.56 639 ARG B C 1
ATOM 11536 O O . ARG B 1 639 ? 9.906 -36.781 7.004 1 78.56 639 ARG B O 1
ATOM 11543 N N . ARG B 1 640 ? 8.586 -36.719 8.828 1 63.22 640 ARG B N 1
ATOM 11544 C CA . ARG B 1 640 ? 9.68 -36.906 9.773 1 63.22 640 ARG B CA 1
ATOM 11545 C C . ARG B 1 640 ? 9.852 -38.375 10.148 1 63.22 640 ARG B C 1
ATOM 11547 O O . ARG B 1 640 ? 8.875 -39.094 10.383 1 63.22 640 ARG B O 1
ATOM 11554 N N . PHE B 1 641 ? 11.078 -38.875 9.867 1 49.72 641 PHE B N 1
ATOM 11555 C CA . PHE B 1 641 ? 11.352 -40.25 10.227 1 49.72 641 PHE B CA 1
ATOM 11556 C C . PHE B 1 641 ? 12.125 -40.344 11.531 1 49.72 641 PHE B C 1
ATOM 11558 O O . PHE B 1 641 ? 13.008 -39.5 11.789 1 49.72 641 PHE B O 1
ATOM 11565 N N . ASP B 1 642 ? 11.477 -40.594 12.805 1 42.38 642 ASP B N 1
ATOM 11566 C CA . ASP B 1 642 ? 12.195 -40.812 14.055 1 42.38 642 ASP B CA 1
ATOM 11567 C C . ASP B 1 642 ? 13.258 -41.875 13.906 1 42.38 642 ASP B C 1
ATOM 11569 O O . ASP B 1 642 ? 12.922 -43.062 13.719 1 42.38 642 ASP B O 1
ATOM 11573 N N . ALA B 1 643 ? 14.43 -41.531 13.711 1 38.44 643 ALA B N 1
ATOM 11574 C CA . ALA B 1 643 ? 15.531 -42.5 13.586 1 38.44 643 ALA B CA 1
ATOM 11575 C C . ALA B 1 643 ? 15.773 -43.219 14.898 1 38.44 643 ALA B C 1
ATOM 11577 O O . ALA B 1 643 ? 16.547 -44.188 14.945 1 38.44 643 ALA B O 1
ATOM 11578 N N . THR B 1 644 ? 15.695 -42.594 16.094 1 36.72 644 THR B N 1
ATOM 11579 C CA . THR B 1 644 ? 16.125 -43.281 17.297 1 36.72 644 THR B CA 1
ATOM 11580 C C . THR B 1 644 ? 15.43 -44.656 17.438 1 36.72 644 THR B C 1
ATOM 11582 O O . THR B 1 644 ? 15.867 -45.5 18.203 1 36.72 644 THR B O 1
ATOM 11585 N N . GLN B 1 645 ? 14.156 -44.75 17.375 1 32.47 645 GLN B N 1
ATOM 11586 C CA . GLN B 1 645 ? 13.594 -46.094 17.516 1 32.47 645 GLN B CA 1
ATOM 11587 C C . GLN B 1 645 ? 13.914 -46.969 16.312 1 32.47 645 GLN B C 1
ATOM 11589 O O . GLN B 1 645 ? 13.812 -46.531 15.172 1 32.47 645 GLN B O 1
ATOM 11594 N N . LEU B 1 646 ? 14.891 -47.969 16.484 1 32.66 646 LEU B N 1
ATOM 11595 C CA . LEU B 1 646 ? 15.258 -49 15.539 1 32.66 646 LEU B CA 1
ATOM 11596 C C . LEU B 1 646 ? 14.141 -49.25 14.539 1 32.66 646 LEU B C 1
ATOM 11598 O O . LEU B 1 646 ? 14.344 -49.938 13.523 1 32.66 646 LEU B O 1
ATOM 11602 N N . ASN B 1 647 ? 13 -49.625 15.102 1 28.72 647 ASN B N 1
ATOM 11603 C CA . ASN B 1 647 ? 11.859 -49.875 14.234 1 28.72 647 ASN B CA 1
ATOM 11604 C C . ASN B 1 647 ? 11.523 -48.625 13.391 1 28.72 647 ASN B C 1
ATOM 11606 O O . ASN B 1 647 ? 11.086 -47.625 13.93 1 28.72 647 ASN B O 1
ATOM 11610 N N . LEU B 1 648 ? 12.391 -48.344 12.578 1 31.66 648 LEU B N 1
ATOM 11611 C CA . LEU B 1 648 ? 12.281 -47.375 11.484 1 31.66 648 LEU B CA 1
ATOM 11612 C C . LEU B 1 648 ? 10.836 -47.25 11.008 1 31.66 648 LEU B C 1
ATOM 11614 O O . LEU B 1 648 ? 10.578 -47.25 9.805 1 31.66 648 LEU B O 1
ATOM 11618 N N . THR B 1 649 ? 9.984 -47.969 11.695 1 27.73 649 THR B N 1
ATOM 11619 C CA . THR B 1 649 ? 8.625 -47.688 11.242 1 27.73 649 THR B CA 1
ATOM 11620 C C . THR B 1 649 ? 8.359 -46.188 11.219 1 27.73 649 THR B C 1
ATOM 11622 O O . THR B 1 649 ? 8.75 -45.469 12.141 1 27.73 649 THR B O 1
ATOM 11625 N N . SER B 1 650 ? 8.422 -45.594 10.109 1 32.81 650 SER B N 1
ATOM 11626 C CA . SER B 1 650 ? 7.883 -44.25 9.859 1 32.81 650 SER B CA 1
ATOM 11627 C C . SER B 1 650 ? 6.82 -43.906 10.891 1 32.81 650 SER B C 1
ATOM 11629 O O . SER B 1 650 ? 5.738 -44.469 10.914 1 32.81 650 SER B O 1
ATOM 11631 N N . GLN B 1 651 ? 6.949 -44.188 12.117 1 29.53 651 GLN B N 1
ATOM 11632 C CA . GLN B 1 651 ? 5.848 -43.594 12.852 1 29.53 651 GLN B CA 1
ATOM 11633 C C . GLN B 1 651 ? 5.688 -42.094 12.477 1 29.53 651 GLN B C 1
ATOM 11635 O O . GLN B 1 651 ? 6.645 -41.344 12.57 1 29.53 651 GLN B O 1
ATOM 11640 N N . ILE B 1 652 ? 5.012 -41.812 11.406 1 35.12 652 ILE B N 1
ATOM 11641 C CA . ILE B 1 652 ? 4.352 -40.562 11.07 1 35.12 652 ILE B CA 1
ATOM 11642 C C . ILE B 1 652 ? 4.082 -39.75 12.336 1 35.12 652 ILE B C 1
ATOM 11644 O O . ILE B 1 652 ? 3.268 -40.156 13.172 1 35.12 652 ILE B O 1
ATOM 11648 N N . HIS B 1 653 ? 4.973 -39.406 13.133 1 35.16 653 HIS B N 1
ATOM 11649 C CA . HIS B 1 653 ? 4.52 -38.531 14.203 1 35.16 653 HIS B CA 1
ATOM 11650 C C . HIS B 1 653 ? 3.602 -37.438 13.664 1 35.16 653 HIS B C 1
ATOM 11652 O O . HIS B 1 653 ? 3.934 -36.781 12.68 1 35.16 653 HIS B O 1
ATOM 11658 N N . GLU B 1 654 ? 2.346 -37.656 13.867 1 38.28 654 GLU B N 1
ATOM 11659 C CA . GLU B 1 654 ? 1.196 -36.812 13.555 1 38.28 654 GLU B CA 1
ATOM 11660 C C . GLU B 1 654 ? 1.52 -35.312 13.773 1 38.28 654 GLU B C 1
ATOM 11662 O O . GLU B 1 654 ? 0.805 -34.438 13.289 1 38.28 654 GLU B O 1
ATOM 11667 N N . ASN B 1 655 ? 2.363 -35.031 14.797 1 42.59 655 ASN B N 1
ATOM 11668 C CA . ASN B 1 655 ? 2.5 -33.594 14.945 1 42.59 655 ASN B CA 1
ATOM 11669 C C . ASN B 1 655 ? 3.381 -32.969 13.852 1 42.59 655 ASN B C 1
ATOM 11671 O O . ASN B 1 655 ? 4.605 -32.969 13.969 1 42.59 655 ASN B O 1
ATOM 11675 N N . TYR B 1 656 ? 2.816 -33 12.75 1 45.38 656 TYR B N 1
ATOM 11676 C CA . TYR B 1 656 ? 3.49 -32.594 11.523 1 45.38 656 TYR B CA 1
ATOM 11677 C C . TYR B 1 656 ? 3.879 -31.125 11.562 1 45.38 656 TYR B C 1
ATOM 11679 O O . TYR B 1 656 ? 3.033 -30.25 11.367 1 45.38 656 TYR B O 1
ATOM 11687 N N . THR B 1 657 ? 4.805 -30.812 12.531 1 52.03 657 THR B N 1
ATOM 11688 C CA . THR B 1 657 ? 5.332 -29.469 12.312 1 52.03 657 THR B CA 1
ATOM 11689 C C . THR B 1 657 ? 6.215 -29.438 11.07 1 52.03 657 THR B C 1
ATOM 11691 O O . THR B 1 657 ? 7.113 -30.266 10.914 1 52.03 657 THR B O 1
ATOM 11694 N N . SER B 1 658 ? 5.797 -28.719 10.109 1 62.09 658 SER B N 1
ATOM 11695 C CA . SER B 1 658 ? 6.492 -28.594 8.828 1 62.09 658 SER B CA 1
ATOM 11696 C C . SER B 1 658 ? 7.961 -28.234 9.031 1 62.09 658 SER B C 1
ATOM 11698 O O . SER B 1 658 ? 8.305 -27.531 9.984 1 62.09 658 SER B O 1
ATOM 11700 N N . PHE B 1 659 ? 8.82 -29.016 8.5 1 66.69 659 PHE B N 1
ATOM 11701 C CA . PHE B 1 659 ? 10.242 -28.703 8.461 1 66.69 659 PHE B CA 1
ATOM 11702 C C . PHE B 1 659 ? 10.461 -27.203 8.234 1 66.69 659 PHE B C 1
ATOM 11704 O O . PHE B 1 659 ? 11.281 -26.594 8.914 1 66.69 659 PHE B O 1
ATOM 11711 N N . LEU B 1 660 ? 9.672 -26.703 7.457 1 68.31 660 LEU B N 1
ATOM 11712 C CA . LEU B 1 660 ? 9.828 -25.297 7.152 1 68.31 660 LEU B CA 1
ATOM 11713 C C . LEU B 1 660 ? 9.461 -24.438 8.352 1 68.31 660 LEU B C 1
ATOM 11715 O O . LEU B 1 660 ? 10.102 -23.406 8.609 1 68.31 660 LEU B O 1
ATOM 11719 N N . ALA B 1 661 ? 8.484 -24.812 9.062 1 70.62 661 ALA B N 1
ATOM 11720 C CA . ALA B 1 661 ? 8.055 -24.062 10.234 1 70.62 661 ALA B CA 1
ATOM 11721 C C . ALA B 1 661 ? 9.148 -24.016 11.297 1 70.62 661 ALA B C 1
ATOM 11723 O O . ALA B 1 661 ? 9.297 -23.016 12.008 1 70.62 661 ALA B O 1
ATOM 11724 N N . GLN B 1 662 ? 9.898 -25.031 11.305 1 68.38 662 GLN B N 1
ATOM 11725 C CA . GLN B 1 662 ? 10.945 -25.141 12.32 1 68.38 662 GLN B CA 1
ATOM 11726 C C . GLN B 1 662 ? 12.156 -24.297 11.953 1 68.38 662 GLN B C 1
ATOM 11728 O O . GLN B 1 662 ? 12.891 -23.844 12.836 1 68.38 662 GLN B O 1
ATOM 11733 N N . HIS B 1 663 ? 12.266 -24.047 10.68 1 73.88 663 HIS B N 1
ATOM 11734 C CA . HIS B 1 663 ? 13.523 -23.438 10.266 1 73.88 663 HIS B CA 1
ATOM 11735 C C . HIS B 1 663 ? 13.289 -22.062 9.664 1 73.88 663 HIS B C 1
ATOM 11737 O O . HIS B 1 663 ? 14.203 -21.469 9.078 1 73.88 663 HIS B O 1
ATOM 11743 N N . ARG B 1 664 ? 12.164 -21.594 9.875 1 81.56 664 ARG B N 1
ATOM 11744 C CA . ARG B 1 664 ? 11.891 -20.25 9.352 1 81.56 664 ARG B CA 1
ATOM 11745 C C . ARG B 1 664 ? 12.305 -19.188 10.352 1 81.56 664 ARG B C 1
ATOM 11747 O O . ARG B 1 664 ? 12.422 -19.453 11.547 1 81.56 664 ARG B O 1
ATOM 11754 N N . LYS B 1 665 ? 12.531 -18.031 9.844 1 86.25 665 LYS B N 1
ATOM 11755 C CA . LYS B 1 665 ? 12.672 -16.844 10.688 1 86.25 665 LYS B CA 1
ATOM 11756 C C . LYS B 1 665 ? 11.32 -16.359 11.188 1 86.25 665 LYS B C 1
ATOM 11758 O O . LYS B 1 665 ? 10.336 -16.375 10.445 1 86.25 665 LYS B O 1
ATOM 11763 N N . LYS B 1 666 ? 11.273 -15.961 12.477 1 89.25 666 LYS B N 1
ATOM 11764 C CA . LYS B 1 666 ? 10.039 -15.469 13.07 1 89.25 666 LYS B CA 1
ATOM 11765 C C . LYS B 1 666 ? 10.188 -14.016 13.516 1 89.25 666 LYS B C 1
ATOM 11767 O O . LYS B 1 666 ? 11.211 -13.633 14.078 1 89.25 666 LYS B O 1
ATOM 11772 N N . LEU B 1 667 ? 9.164 -13.203 13.25 1 91.06 667 LEU B N 1
ATOM 11773 C CA . LEU B 1 667 ? 9.195 -11.812 13.688 1 91.06 667 LEU B CA 1
ATOM 11774 C C . LEU B 1 667 ? 9.125 -11.711 15.203 1 91.06 667 LEU B C 1
ATOM 11776 O O . LEU B 1 667 ? 9.547 -10.711 15.789 1 91.06 667 LEU B O 1
ATOM 11780 N N . THR B 1 668 ? 8.555 -12.719 15.812 1 88 668 THR B N 1
ATOM 11781 C CA . THR B 1 668 ? 8.438 -12.742 17.266 1 88 668 THR B CA 1
ATOM 11782 C C . THR B 1 668 ? 9.82 -12.805 17.922 1 88 668 THR B C 1
ATOM 11784 O O . THR B 1 668 ? 9.969 -12.492 19.094 1 88 668 THR B O 1
ATOM 11787 N N . ASP B 1 669 ? 10.781 -13.234 17.109 1 87.31 669 ASP B N 1
ATOM 11788 C CA . ASP B 1 669 ? 12.141 -13.359 17.641 1 87.31 669 ASP B CA 1
ATOM 11789 C C . ASP B 1 669 ? 12.828 -12 17.719 1 87.31 669 ASP B C 1
ATOM 11791 O O . ASP B 1 669 ? 13.891 -11.875 18.328 1 87.31 669 ASP B O 1
ATOM 11795 N N . VAL B 1 670 ? 12.273 -11.016 17.141 1 91.38 670 VAL B N 1
ATOM 11796 C CA . VAL B 1 670 ? 12.812 -9.664 17.219 1 91.38 670 VAL B CA 1
ATOM 11797 C C . VAL B 1 670 ? 12.438 -9.047 18.578 1 91.38 670 VAL B C 1
ATOM 11799 O O . VAL B 1 670 ? 11.305 -9.195 19.031 1 91.38 670 VAL B O 1
ATOM 11802 N N . THR B 1 671 ? 13.398 -8.422 19.234 1 90.5 671 THR B N 1
ATOM 11803 C CA . THR B 1 671 ? 13.133 -7.785 20.516 1 90.5 671 THR B CA 1
ATOM 11804 C C . THR B 1 671 ? 13.867 -6.449 20.625 1 90.5 671 THR B C 1
ATOM 11806 O O . THR B 1 671 ? 14.867 -6.234 19.938 1 90.5 671 THR B O 1
ATOM 11809 N N . PHE B 1 672 ? 13.336 -5.594 21.438 1 90.88 672 PHE B N 1
ATOM 11810 C CA . PHE B 1 672 ? 13.93 -4.297 21.75 1 90.88 672 PHE B CA 1
ATOM 11811 C C . PHE B 1 672 ? 14.25 -4.184 23.234 1 90.88 672 PHE B C 1
ATOM 11813 O O . PHE B 1 672 ? 14.602 -3.105 23.719 1 90.88 672 PHE B O 1
ATOM 11820 N N . LYS B 1 673 ? 14.156 -5.223 23.906 1 87.56 673 LYS B N 1
ATOM 11821 C CA . LYS B 1 673 ? 14.188 -5.234 25.375 1 87.56 673 LYS B CA 1
ATOM 11822 C C . LYS B 1 673 ? 15.531 -4.746 25.891 1 87.56 673 LYS B C 1
ATOM 11824 O O . LYS B 1 673 ? 15.617 -4.191 27 1 87.56 673 LYS B O 1
ATOM 11829 N N . ASN B 1 674 ? 16.562 -4.898 25.125 1 83.12 674 ASN B N 1
ATOM 11830 C CA . ASN B 1 674 ? 17.906 -4.535 25.578 1 83.12 674 ASN B CA 1
ATOM 11831 C C . ASN B 1 674 ? 18.328 -3.168 25.062 1 83.12 674 ASN B C 1
ATOM 11833 O O . ASN B 1 674 ? 19.516 -2.85 25.031 1 83.12 674 ASN B O 1
ATOM 11837 N N . GLY B 1 675 ? 17.406 -2.428 24.578 1 79.75 675 GLY B N 1
ATOM 11838 C CA . GLY B 1 675 ? 17.656 -1.051 24.188 1 79.75 675 GLY B CA 1
ATOM 11839 C C . GLY B 1 675 ? 18.031 -0.91 22.719 1 79.75 675 GLY B C 1
ATOM 11840 O O . GLY B 1 675 ? 18.359 0.185 22.266 1 79.75 675 GLY B O 1
ATOM 11841 N N . HIS B 1 676 ? 18.078 -2.01 22.031 1 81.06 676 HIS B N 1
ATOM 11842 C CA . HIS B 1 676 ? 18.344 -2.043 20.594 1 81.06 676 HIS B CA 1
ATOM 11843 C C . HIS B 1 676 ? 17.562 -3.17 19.922 1 81.06 676 HIS B C 1
ATOM 11845 O O . HIS B 1 676 ? 16.984 -4.02 20.594 1 81.06 676 HIS B O 1
ATOM 11851 N N . LEU B 1 677 ? 17.469 -3.082 18.609 1 83.12 677 LEU B N 1
ATOM 11852 C CA . LEU B 1 677 ? 16.844 -4.188 17.891 1 83.12 677 LEU B CA 1
ATOM 11853 C C . LEU B 1 677 ? 17.766 -5.402 17.859 1 83.12 677 LEU B C 1
ATOM 11855 O O . LEU B 1 677 ? 18.922 -5.305 17.438 1 83.12 677 LEU B O 1
ATOM 11859 N N . GLU B 1 678 ? 17.297 -6.441 18.406 1 83.94 678 GLU B N 1
ATOM 11860 C CA . GLU B 1 678 ? 18 -7.723 18.375 1 83.94 678 GLU B CA 1
ATOM 11861 C C . GLU B 1 678 ? 17.047 -8.867 18.031 1 83.94 678 GLU B C 1
ATOM 11863 O O . GLU B 1 678 ? 15.82 -8.695 18.078 1 83.94 678 GLU B O 1
ATOM 11868 N N . PHE B 1 679 ? 17.562 -9.961 17.438 1 81.62 679 PHE B N 1
ATOM 11869 C CA . PHE B 1 679 ? 16.719 -11.109 17.156 1 81.62 679 PHE B CA 1
ATOM 11870 C C . PHE B 1 679 ? 17.469 -12.414 17.375 1 81.62 679 PHE B C 1
ATOM 11872 O O . PHE B 1 679 ? 18.703 -12.438 17.312 1 81.62 679 PHE B O 1
ATOM 11879 N N . VAL B 1 680 ? 16.734 -13.469 17.812 1 69.31 680 VAL B N 1
ATOM 11880 C CA . VAL B 1 680 ? 17.297 -14.789 18.078 1 69.31 680 VAL B CA 1
ATOM 11881 C C . VAL B 1 680 ? 17.688 -15.469 16.781 1 69.31 680 VAL B C 1
ATOM 11883 O O . VAL B 1 680 ? 16.875 -15.539 15.844 1 69.31 680 VAL B O 1
ATOM 11886 N N . GLU B 1 681 ? 18.984 -15.656 16.594 1 61.5 681 GLU B N 1
ATOM 11887 C CA . GLU B 1 681 ? 19.438 -16.359 15.406 1 61.5 681 GLU B CA 1
ATOM 11888 C C . GLU B 1 681 ? 19.297 -17.875 15.578 1 61.5 681 GLU B C 1
ATOM 11890 O O . GLU B 1 681 ? 19.922 -18.469 16.453 1 61.5 681 GLU B O 1
ATOM 11895 N N . THR B 1 682 ? 18.219 -18.422 15.625 1 50.44 682 THR B N 1
ATOM 11896 C CA . THR B 1 682 ? 18.125 -19.875 15.812 1 50.44 682 THR B CA 1
ATOM 11897 C C . THR B 1 682 ? 18.984 -20.609 14.773 1 50.44 682 THR B C 1
ATOM 11899 O O . THR B 1 682 ? 19.531 -21.672 15.062 1 50.44 682 THR B O 1
ATOM 11902 N N . PHE B 1 683 ? 18.688 -20.344 13.453 1 51.41 683 PHE B N 1
ATOM 11903 C CA . PHE B 1 683 ? 19.359 -21.156 12.445 1 51.41 683 PHE B CA 1
ATOM 11904 C C . PHE B 1 683 ? 20.469 -20.359 11.773 1 51.41 683 PHE B C 1
ATOM 11906 O O . PHE B 1 683 ? 20.516 -19.141 11.875 1 51.41 683 PHE B O 1
ATOM 11913 N N . GLY B 1 684 ? 21.438 -21.141 11.18 1 45.44 684 GLY B N 1
ATOM 11914 C CA . GLY B 1 684 ? 22.578 -20.625 10.414 1 45.44 684 GLY B CA 1
ATOM 11915 C C . GLY B 1 684 ? 22.219 -19.453 9.539 1 45.44 684 GLY B C 1
ATOM 11916 O O . GLY B 1 684 ? 21.047 -19.266 9.172 1 45.44 684 GLY B O 1
ATOM 11917 N N . LYS B 1 685 ? 23.016 -18.453 9.617 1 49.22 685 LYS B N 1
ATOM 11918 C CA . LYS B 1 685 ? 22.953 -17.234 8.82 1 49.22 685 LYS B CA 1
ATOM 11919 C C . LYS B 1 685 ? 22.562 -17.531 7.379 1 49.22 685 LYS B C 1
ATOM 11921 O O . LYS B 1 685 ? 23.188 -18.375 6.727 1 49.22 685 LYS B O 1
ATOM 11926 N N . LEU B 1 686 ? 21.312 -17.312 7.055 1 48.56 686 LEU B N 1
ATOM 11927 C CA . LEU B 1 686 ? 20.859 -17.406 5.668 1 48.56 686 LEU B CA 1
ATOM 11928 C C . LEU B 1 686 ? 21.984 -17 4.711 1 48.56 686 LEU B C 1
ATOM 11930 O O . LEU B 1 686 ? 22.094 -17.562 3.615 1 48.56 686 LEU B O 1
ATOM 11934 N N . HIS B 1 687 ? 22.734 -15.922 5.102 1 48.81 687 HIS B N 1
ATOM 11935 C CA . HIS B 1 687 ? 23.734 -15.414 4.168 1 48.81 687 HIS B CA 1
ATOM 11936 C C . HIS B 1 687 ? 25.062 -16.125 4.332 1 48.81 687 HIS B C 1
ATOM 11938 O O . HIS B 1 687 ? 25.938 -16.016 3.475 1 48.81 687 HIS B O 1
ATOM 11944 N N . ASN B 1 688 ? 25.297 -16.703 5.578 1 45.25 688 ASN B N 1
ATOM 11945 C CA . ASN B 1 688 ? 26.641 -17.234 5.727 1 45.25 688 ASN B CA 1
ATOM 11946 C C . ASN B 1 688 ? 26.734 -18.672 5.219 1 45.25 688 ASN B C 1
ATOM 11948 O O . ASN B 1 688 ? 25.938 -19.531 5.602 1 45.25 688 ASN B O 1
ATOM 11952 N N . MET B 1 689 ? 27.328 -18.688 4.027 1 51.22 689 MET B N 1
ATOM 11953 C CA . MET B 1 689 ? 27.641 -20.016 3.477 1 51.22 689 MET B CA 1
ATOM 11954 C C . MET B 1 689 ? 27.953 -21 4.59 1 51.22 689 MET B C 1
ATOM 11956 O O . MET B 1 689 ? 28.984 -20.906 5.25 1 51.22 689 MET B O 1
ATOM 11960 N N . GLU B 1 690 ? 26.828 -21.5 5.008 1 55.22 690 GLU B N 1
ATOM 11961 C CA . GLU B 1 690 ? 27.047 -22.594 5.941 1 55.22 690 GLU B CA 1
ATOM 11962 C C . GLU B 1 690 ? 28.031 -23.609 5.383 1 55.22 690 GLU B C 1
ATOM 11964 O O . GLU B 1 690 ? 28.078 -23.859 4.176 1 55.22 690 GLU B O 1
ATOM 11969 N N . PRO B 1 691 ? 28.969 -23.922 6.082 1 49.53 691 PRO B N 1
ATOM 11970 C CA . PRO B 1 691 ? 30.016 -24.828 5.594 1 49.53 691 PRO B CA 1
ATOM 11971 C C . PRO B 1 691 ? 29.453 -25.984 4.773 1 49.53 691 PRO B C 1
ATOM 11973 O O . PRO B 1 691 ? 30.094 -26.438 3.83 1 49.53 691 PRO B O 1
ATOM 11976 N N . ASN B 1 692 ? 28.281 -26.391 5.016 1 57.69 692 ASN B N 1
ATOM 11977 C CA . ASN B 1 692 ? 27.75 -27.547 4.301 1 57.69 692 ASN B CA 1
ATOM 11978 C C . ASN B 1 692 ? 26.781 -27.125 3.191 1 57.69 692 ASN B C 1
ATOM 11980 O O . ASN B 1 692 ? 25.969 -27.922 2.742 1 57.69 692 ASN B O 1
ATOM 11984 N N . THR B 1 693 ? 27.031 -26 2.838 1 71.88 693 THR B N 1
ATOM 11985 C CA . THR B 1 693 ? 26.234 -25.516 1.714 1 71.88 693 THR B CA 1
ATOM 11986 C C . THR B 1 693 ? 26.75 -26.094 0.398 1 71.88 693 THR B C 1
ATOM 11988 O O . THR B 1 693 ? 27.969 -26.141 0.168 1 71.88 693 THR B O 1
ATOM 11991 N N . ILE B 1 694 ? 25.844 -26.719 -0.344 1 73.62 694 ILE B N 1
ATOM 11992 C CA . ILE B 1 694 ? 26.188 -27.109 -1.709 1 73.62 694 ILE B CA 1
ATOM 11993 C C . ILE B 1 694 ? 26.094 -25.891 -2.631 1 73.62 694 ILE B C 1
ATOM 11995 O O . ILE B 1 694 ? 24.984 -25.391 -2.9 1 73.62 694 ILE B O 1
ATOM 11999 N N . HIS B 1 695 ? 27.141 -25.5 -3.162 1 74.81 695 HIS B N 1
ATOM 12000 C CA . HIS B 1 695 ? 27.203 -24.125 -3.676 1 74.81 695 HIS B CA 1
ATOM 12001 C C . HIS B 1 695 ? 26.953 -24.094 -5.176 1 74.81 695 HIS B C 1
ATOM 12003 O O . HIS B 1 695 ? 26.391 -23.125 -5.691 1 74.81 695 HIS B O 1
ATOM 12009 N N . THR B 1 696 ? 27.344 -25.188 -5.836 1 83.56 696 THR B N 1
ATOM 12010 C CA . THR B 1 696 ? 27.281 -25.062 -7.285 1 83.56 696 THR B CA 1
ATOM 12011 C C . THR B 1 696 ? 26.125 -25.891 -7.848 1 83.56 696 THR B C 1
ATOM 12013 O O . THR B 1 696 ? 25.734 -26.906 -7.258 1 83.56 696 THR B O 1
ATOM 12016 N N . TYR B 1 697 ? 25.688 -25.516 -8.961 1 90.5 697 TYR B N 1
ATOM 12017 C CA . TYR B 1 697 ? 24.609 -26.219 -9.625 1 90.5 697 TYR B CA 1
ATOM 12018 C C . TYR B 1 697 ? 25 -27.656 -9.953 1 90.5 697 TYR B C 1
ATOM 12020 O O . TYR B 1 697 ? 24.219 -28.578 -9.773 1 90.5 697 TYR B O 1
ATOM 12028 N N . SER B 1 698 ? 26.203 -27.797 -10.391 1 90.94 698 SER B N 1
ATOM 12029 C CA . SER B 1 698 ? 26.688 -29.125 -10.703 1 90.94 698 SER B CA 1
ATOM 12030 C C . SER B 1 698 ? 26.734 -30.016 -9.461 1 90.94 698 SER B C 1
ATOM 12032 O O . SER B 1 698 ? 26.375 -31.188 -9.516 1 90.94 698 SER B O 1
ATOM 12034 N N . ALA B 1 699 ? 27.156 -29.406 -8.367 1 90.69 699 ALA B N 1
ATOM 12035 C CA . ALA B 1 699 ? 27.219 -30.156 -7.109 1 90.69 699 ALA B CA 1
ATOM 12036 C C . ALA B 1 699 ? 25.828 -30.531 -6.621 1 90.69 699 ALA B C 1
ATOM 12038 O O . ALA B 1 699 ? 25.625 -31.594 -6.035 1 90.69 699 ALA B O 1
ATOM 12039 N N . ILE B 1 700 ? 24.891 -29.688 -6.84 1 93.75 700 ILE B N 1
ATOM 12040 C CA . ILE B 1 700 ? 23.516 -29.969 -6.441 1 93.75 700 ILE B CA 1
ATOM 12041 C C . ILE B 1 700 ? 22.969 -31.125 -7.27 1 93.75 700 ILE B C 1
ATOM 12043 O O . ILE B 1 700 ? 22.344 -32.031 -6.734 1 93.75 700 ILE B O 1
ATOM 12047 N N . LEU B 1 701 ? 23.234 -31.156 -8.562 1 95.12 701 LEU B N 1
ATOM 12048 C CA . LEU B 1 701 ? 22.766 -32.219 -9.453 1 95.12 701 LEU B CA 1
ATOM 12049 C C . LEU B 1 701 ? 23.375 -33.562 -9.07 1 95.12 701 LEU B C 1
ATOM 12051 O O . LEU B 1 701 ? 22.688 -34.562 -9.055 1 95.12 701 LEU B O 1
ATOM 12055 N N . ASP B 1 702 ? 24.625 -33.5 -8.711 1 93.81 702 ASP B N 1
ATOM 12056 C CA . ASP B 1 702 ? 25.312 -34.719 -8.273 1 93.81 702 ASP B CA 1
ATOM 12057 C C . ASP B 1 702 ? 24.734 -35.219 -6.961 1 93.81 702 ASP B C 1
ATOM 12059 O O . ASP B 1 702 ? 24.547 -36.438 -6.777 1 93.81 702 ASP B O 1
ATOM 12063 N N . ASP B 1 703 ? 24.547 -34.281 -6.141 1 92.06 703 ASP B N 1
ATOM 12064 C CA . ASP B 1 703 ? 23.969 -34.625 -4.84 1 92.06 703 ASP B CA 1
ATOM 12065 C C . ASP B 1 703 ? 22.609 -35.281 -4.988 1 92.06 703 ASP B C 1
ATOM 12067 O O . ASP B 1 703 ? 22.297 -36.25 -4.297 1 92.06 703 ASP B O 1
ATOM 12071 N N . VAL B 1 704 ? 21.766 -34.812 -5.852 1 94.81 704 VAL B N 1
ATOM 12072 C CA . VAL B 1 704 ? 20.422 -35.344 -6.047 1 94.81 704 VAL B CA 1
ATOM 12073 C C . VAL B 1 704 ? 20.469 -36.719 -6.656 1 94.81 704 VAL B C 1
ATOM 12075 O O . VAL B 1 704 ? 19.672 -37.594 -6.309 1 94.81 704 VAL B O 1
ATOM 12078 N N . GLU B 1 705 ? 21.406 -37 -7.504 1 95 705 GLU B N 1
ATOM 12079 C CA . GLU B 1 705 ? 21.609 -38.344 -8.055 1 95 705 GLU B CA 1
ATOM 12080 C C . GLU B 1 705 ? 22 -39.344 -6.965 1 95 705 GLU B C 1
ATOM 12082 O O . GLU B 1 705 ? 21.547 -40.5 -6.984 1 95 705 GLU B O 1
ATOM 12087 N N . SER B 1 706 ? 22.781 -38.812 -6.102 1 91.88 706 SER B N 1
ATOM 12088 C CA . SER B 1 706 ? 23.172 -39.625 -4.969 1 91.88 706 SER B CA 1
ATOM 12089 C C . SER B 1 706 ? 21.969 -39.938 -4.086 1 91.88 706 SER B C 1
ATOM 12091 O O . SER B 1 706 ? 21.828 -41.062 -3.584 1 91.88 706 SER B O 1
ATOM 12093 N N . LEU B 1 707 ? 21.141 -38.969 -3.883 1 91.12 707 LEU B N 1
ATOM 12094 C CA . LEU B 1 707 ? 19.938 -39.156 -3.078 1 91.12 707 LEU B CA 1
ATOM 12095 C C . LEU B 1 707 ? 19 -40.156 -3.74 1 91.12 707 LEU B C 1
ATOM 12097 O O . LEU B 1 707 ? 18.344 -40.938 -3.057 1 91.12 707 LEU B O 1
ATOM 12101 N N . LEU B 1 708 ? 18.953 -40.156 -5.078 1 93.94 708 LEU B N 1
ATOM 12102 C CA . LEU B 1 708 ? 18.141 -41.125 -5.82 1 93.94 708 LEU B CA 1
ATOM 12103 C C . LEU B 1 708 ? 18.641 -42.531 -5.605 1 93.94 708 LEU B C 1
ATOM 12105 O O . LEU B 1 708 ? 17.859 -43.469 -5.371 1 93.94 708 LEU B O 1
ATOM 12109 N N . LYS B 1 709 ? 19.922 -42.688 -5.641 1 91.38 709 LYS B N 1
ATOM 12110 C CA . LYS B 1 709 ? 20.531 -44 -5.43 1 91.38 709 LYS B CA 1
ATOM 12111 C C . LYS B 1 709 ? 20.234 -44.531 -4.027 1 91.38 709 LYS B C 1
ATOM 12113 O O . LYS B 1 709 ? 19.859 -45.688 -3.857 1 91.38 709 LYS B O 1
ATOM 12118 N N . VAL B 1 710 ? 20.344 -43.594 -3.16 1 85.62 710 VAL B N 1
ATOM 12119 C CA . VAL B 1 710 ? 20.078 -43.969 -1.771 1 85.62 710 VAL B CA 1
ATOM 12120 C C . VAL B 1 710 ? 18.609 -44.344 -1.6 1 85.62 710 VAL B C 1
ATOM 12122 O O . VAL B 1 710 ? 18.297 -45.344 -0.907 1 85.62 710 VAL B O 1
ATOM 12125 N N . THR B 1 711 ? 17.734 -43.625 -2.176 1 86.75 711 THR B N 1
ATOM 12126 C CA . THR B 1 711 ? 16.297 -43.906 -2.104 1 86.75 711 THR B CA 1
ATOM 12127 C C . THR B 1 711 ? 15.984 -45.281 -2.678 1 86.75 711 THR B C 1
ATOM 12129 O O . THR B 1 711 ? 15.219 -46.062 -2.082 1 86.75 711 THR B O 1
ATOM 12132 N N . MET B 1 712 ? 16.625 -45.625 -3.746 1 88.56 712 MET B N 1
ATOM 12133 C CA . MET B 1 712 ? 16.391 -46.938 -4.387 1 88.56 712 MET B CA 1
ATOM 12134 C C . MET B 1 712 ? 16.922 -48.062 -3.52 1 88.56 712 MET B C 1
ATOM 12136 O O . MET B 1 712 ? 16.312 -49.125 -3.451 1 88.56 712 MET B O 1
ATOM 12140 N N . GLU B 1 713 ? 17.938 -47.781 -2.824 1 84.06 713 GLU B N 1
ATOM 12141 C CA . GLU B 1 713 ? 18.516 -48.781 -1.929 1 84.06 713 GLU B CA 1
ATOM 12142 C C . GLU B 1 713 ? 17.625 -49.031 -0.712 1 84.06 713 GLU B C 1
ATOM 12144 O O . GLU B 1 713 ? 17.453 -50.156 -0.272 1 84.06 713 GLU B O 1
ATOM 12149 N N . ILE B 1 714 ? 17.094 -47.969 -0.261 1 79.56 714 ILE B N 1
ATOM 12150 C CA . ILE B 1 714 ? 16.219 -48.031 0.913 1 79.56 714 ILE B CA 1
ATOM 12151 C C . ILE B 1 714 ? 14.977 -48.875 0.584 1 79.56 714 ILE B C 1
ATOM 12153 O O . ILE B 1 714 ? 14.539 -49.688 1.39 1 79.56 714 ILE B O 1
ATOM 12157 N N . VAL B 1 715 ? 14.438 -48.719 -0.501 1 80.06 715 VAL B N 1
ATOM 12158 C CA . VAL B 1 715 ? 13.195 -49.375 -0.89 1 80.06 715 VAL B CA 1
ATOM 12159 C C . VAL B 1 715 ? 13.453 -50.844 -1.181 1 80.06 715 VAL B C 1
ATOM 12161 O O . VAL B 1 715 ? 12.609 -51.688 -0.913 1 80.06 715 VAL B O 1
ATOM 12164 N N . LYS B 1 716 ? 14.617 -51.188 -1.626 1 78 716 LYS B N 1
ATOM 12165 C CA . LYS B 1 716 ? 14.938 -52.562 -2.012 1 78 716 LYS B CA 1
ATOM 12166 C C . LYS B 1 716 ? 15.383 -53.375 -0.806 1 78 716 LYS B C 1
ATOM 12168 O O . LYS B 1 716 ? 15.25 -54.625 -0.799 1 78 716 LYS B O 1
ATOM 12173 N N . ASP B 1 717 ? 15.953 -52.719 0.055 1 72.5 717 ASP B N 1
ATOM 12174 C CA . ASP B 1 717 ? 16.516 -53.438 1.19 1 72.5 717 ASP B CA 1
ATOM 12175 C C . ASP B 1 717 ? 15.422 -54 2.08 1 72.5 717 ASP B C 1
ATOM 12177 O O . ASP B 1 717 ? 14.57 -53.25 2.576 1 72.5 717 ASP B O 1
ATOM 12181 N N . LYS B 1 718 ? 15.219 -55.375 2.125 1 60.09 718 LYS B N 1
ATOM 12182 C CA . LYS B 1 718 ? 14.242 -56.125 2.908 1 60.09 718 LYS B CA 1
ATOM 12183 C C . LYS B 1 718 ? 14.289 -55.719 4.379 1 60.09 718 LYS B C 1
ATOM 12185 O O . LYS B 1 718 ? 13.258 -55.688 5.059 1 60.09 718 LYS B O 1
ATOM 12190 N N . HIS B 1 719 ? 15.422 -55.406 4.895 1 54.28 719 HIS B N 1
ATOM 12191 C CA . HIS B 1 719 ? 15.586 -55.031 6.293 1 54.28 719 HIS B CA 1
ATOM 12192 C C . HIS B 1 719 ? 15.047 -53.625 6.543 1 54.28 719 HIS B C 1
ATOM 12194 O O . HIS B 1 719 ? 14.539 -53.344 7.629 1 54.28 719 HIS B O 1
ATOM 12200 N N . ASN B 1 720 ? 15.047 -52.812 5.516 1 50.66 720 ASN B N 1
ATOM 12201 C CA . ASN B 1 720 ? 14.648 -51.438 5.652 1 50.66 720 ASN B CA 1
ATOM 12202 C C . ASN B 1 720 ? 13.172 -51.219 5.352 1 50.66 720 ASN B C 1
ATOM 12204 O O . ASN B 1 720 ? 12.633 -50.125 5.543 1 50.66 720 ASN B O 1
ATOM 12208 N N . GLN B 1 721 ? 12.641 -52.25 4.719 1 52.25 721 GLN B N 1
ATOM 12209 C CA . GLN B 1 721 ? 11.219 -52.188 4.371 1 52.25 721 GLN B CA 1
ATOM 12210 C C . GLN B 1 721 ? 10.367 -51.906 5.602 1 52.25 721 GLN B C 1
ATOM 12212 O O . GLN B 1 721 ? 9.211 -51.5 5.473 1 52.25 721 GLN B O 1
ATOM 12217 N N . THR B 1 722 ? 11.023 -51.969 6.695 1 50.94 722 THR B N 1
ATOM 12218 C CA . THR B 1 722 ? 10.281 -51.75 7.93 1 50.94 722 THR B CA 1
ATOM 12219 C C . THR B 1 722 ? 10.102 -50.25 8.188 1 50.94 722 THR B C 1
ATOM 12221 O O . THR B 1 722 ? 9.242 -49.844 8.969 1 50.94 722 THR B O 1
ATOM 12224 N N . TYR B 1 723 ? 10.836 -49.5 7.344 1 58.56 723 TYR B N 1
ATOM 12225 C CA . TYR B 1 723 ? 10.797 -48.062 7.715 1 58.56 723 TYR B CA 1
ATOM 12226 C C . TYR B 1 723 ? 9.781 -47.312 6.875 1 58.56 723 TYR B C 1
ATOM 12228 O O . TYR B 1 723 ? 9.141 -46.375 7.359 1 58.56 723 TYR B O 1
ATOM 12236 N N . LEU B 1 724 ? 9.68 -47.688 5.727 1 72.12 724 LEU B N 1
ATOM 12237 C CA . LEU B 1 724 ? 8.742 -47 4.852 1 72.12 724 LEU B CA 1
ATOM 12238 C C . LEU B 1 724 ? 7.504 -47.844 4.598 1 72.12 724 LEU B C 1
ATOM 12240 O O . LEU B 1 724 ? 7.453 -48.625 3.627 1 72.12 724 LEU B O 1
ATOM 12244 N N . ILE B 1 725 ? 6.617 -47.812 5.617 1 76.31 725 ILE B N 1
ATOM 12245 C CA . ILE B 1 725 ? 5.363 -48.531 5.496 1 76.31 725 ILE B CA 1
ATOM 12246 C C . ILE B 1 725 ? 4.211 -47.562 5.297 1 76.31 725 ILE B C 1
ATOM 12248 O O . ILE B 1 725 ? 3.975 -46.688 6.141 1 76.31 725 ILE B O 1
ATOM 12252 N N . LEU B 1 726 ? 3.635 -47.656 4.113 1 85.38 726 LEU B N 1
ATOM 12253 C CA . LEU B 1 726 ? 2.465 -46.844 3.797 1 85.38 726 LEU B CA 1
ATOM 12254 C C . LEU B 1 726 ? 1.273 -47.719 3.439 1 85.38 726 LEU B C 1
ATOM 12256 O O . LEU B 1 726 ? 1.434 -48.75 2.777 1 85.38 726 LEU B O 1
ATOM 12260 N N . ASP B 1 727 ? 0.173 -47.375 4.102 1 87.5 727 ASP B N 1
ATOM 12261 C CA . ASP B 1 727 ? -1.058 -48.125 3.857 1 87.5 727 ASP B CA 1
ATOM 12262 C C . ASP B 1 727 ? -2.051 -47.312 3.047 1 87.5 727 ASP B C 1
ATOM 12264 O O . ASP B 1 727 ? -2.449 -46.219 3.467 1 87.5 727 ASP B O 1
ATOM 12268 N N . TYR B 1 728 ? -2.463 -47.875 1.989 1 90.88 728 TYR B N 1
ATOM 12269 C CA . TYR B 1 728 ? -3.369 -47.188 1.073 1 90.88 728 TYR B CA 1
ATOM 12270 C C . TYR B 1 728 ? -4.676 -46.844 1.767 1 90.88 728 TYR B C 1
ATOM 12272 O O . TYR B 1 728 ? -5.164 -45.719 1.644 1 90.88 728 TYR B O 1
ATOM 12280 N N . ASP B 1 729 ? -5.309 -47.75 2.463 1 90 729 ASP B N 1
ATOM 12281 C CA . ASP B 1 729 ? -6.609 -47.531 3.088 1 90 729 ASP B CA 1
ATOM 12282 C C . ASP B 1 729 ? -6.531 -46.438 4.16 1 90 729 ASP B C 1
ATOM 12284 O O . ASP B 1 729 ? -7.457 -45.656 4.305 1 90 729 ASP B O 1
ATOM 12288 N N . SER B 1 730 ? -5.465 -46.469 4.848 1 88.69 730 SER B N 1
ATOM 12289 C CA . SER B 1 730 ? -5.258 -45.438 5.863 1 88.69 730 SER B CA 1
ATOM 12290 C C . SER B 1 730 ? -5.109 -44.062 5.23 1 88.69 730 SER B C 1
ATOM 12292 O O . SER B 1 730 ? -5.559 -43.062 5.797 1 88.69 730 SER B O 1
ATOM 12294 N N . GLU B 1 731 ? -4.398 -44.062 4.145 1 90.56 731 GLU B N 1
ATOM 12295 C CA . GLU B 1 731 ? -4.207 -42.812 3.432 1 90.56 731 GLU B CA 1
ATOM 12296 C C . GLU B 1 731 ? -5.527 -42.25 2.893 1 90.56 731 GLU B C 1
ATOM 12298 O O . GLU B 1 731 ? -5.801 -41.062 2.977 1 90.56 731 GLU B O 1
ATOM 12303 N N . ILE B 1 732 ? -6.363 -43.094 2.398 1 91.88 732 ILE B N 1
ATOM 12304 C CA . ILE B 1 732 ? -7.668 -42.688 1.866 1 91.88 732 ILE B CA 1
ATOM 12305 C C . ILE B 1 732 ? -8.555 -42.188 2.996 1 91.88 732 ILE B C 1
ATOM 12307 O O . ILE B 1 732 ? -9.281 -41.219 2.83 1 91.88 732 ILE B O 1
ATOM 12311 N N . GLU B 1 733 ? -8.516 -42.844 4.098 1 90.94 733 GLU B N 1
ATOM 12312 C CA . GLU B 1 733 ? -9.312 -42.406 5.246 1 90.94 733 GLU B CA 1
ATOM 12313 C C . GLU B 1 733 ? -8.891 -41.031 5.734 1 90.94 733 GLU B C 1
ATOM 12315 O O . GLU B 1 733 ? -9.727 -40.219 6.152 1 90.94 733 GLU B O 1
ATOM 12320 N N . LYS B 1 734 ? -7.684 -40.812 5.668 1 88.56 734 LYS B N 1
ATOM 12321 C CA . LYS B 1 734 ? -7.176 -39.5 6.09 1 88.56 734 LYS B CA 1
ATOM 12322 C C . LYS B 1 734 ? -7.613 -38.406 5.125 1 88.56 734 LYS B C 1
ATOM 12324 O O . LYS B 1 734 ? -7.941 -37.312 5.551 1 88.56 734 LYS B O 1
ATOM 12329 N N . LEU B 1 735 ? -7.613 -38.719 3.871 1 92.5 735 LEU B N 1
ATOM 12330 C CA . LEU B 1 735 ? -7.883 -37.719 2.836 1 92.5 735 LEU B CA 1
ATOM 12331 C C . LEU B 1 735 ? -9.375 -37.469 2.709 1 92.5 735 LEU B C 1
ATOM 12333 O O . LEU B 1 735 ? -9.797 -36.312 2.438 1 92.5 735 LEU B O 1
ATOM 12337 N N . PHE B 1 736 ? -10.18 -38.469 2.928 1 93.94 736 PHE B N 1
ATOM 12338 C CA . PHE B 1 736 ? -11.602 -38.344 2.646 1 93.94 736 PHE B CA 1
ATOM 12339 C C . PHE B 1 736 ? -12.422 -38.469 3.928 1 93.94 736 PHE B C 1
ATOM 12341 O O . PHE B 1 736 ? -13.633 -38.25 3.918 1 93.94 736 PHE B O 1
ATOM 12348 N N . GLY B 1 737 ? -11.766 -38.719 4.996 1 90.12 737 GLY B N 1
ATOM 12349 C CA . GLY B 1 737 ? -12.484 -38.906 6.246 1 90.12 737 GLY B CA 1
ATOM 12350 C C . GLY B 1 737 ? -13.125 -40.281 6.363 1 90.12 737 GLY B C 1
ATOM 12351 O O . GLY B 1 737 ? -13.031 -41.094 5.445 1 90.12 737 GLY B O 1
ATOM 12352 N N . ASP B 1 738 ? -13.781 -40.438 7.535 1 89.81 738 ASP B N 1
ATOM 12353 C CA . ASP B 1 738 ? -14.5 -41.688 7.801 1 89.81 738 ASP B CA 1
ATOM 12354 C C . ASP B 1 738 ? -15.664 -41.844 6.828 1 89.81 738 ASP B C 1
ATOM 12356 O O . ASP B 1 738 ? -16.578 -41.031 6.793 1 89.81 738 ASP B O 1
ATOM 12360 N N . GLU B 1 739 ? -15.578 -43 6.137 1 90.06 739 GLU B N 1
ATOM 12361 C CA . GLU B 1 739 ? -16.562 -43.25 5.098 1 90.06 739 GLU B CA 1
ATOM 12362 C C . GLU B 1 739 ? -17.969 -43.375 5.691 1 90.06 739 GLU B C 1
ATOM 12364 O O . GLU B 1 739 ? -18.969 -43.031 5.051 1 90.06 739 GLU B O 1
ATOM 12369 N N . LYS B 1 740 ? -18.078 -43.781 6.891 1 90.94 740 LYS B N 1
ATOM 12370 C CA . LYS B 1 740 ? -19.359 -43.969 7.543 1 90.94 740 LYS B CA 1
ATOM 12371 C C . LYS B 1 740 ? -19.969 -42.656 8.008 1 90.94 740 LYS B C 1
ATOM 12373 O O . LYS B 1 740 ? -21.188 -42.531 8.102 1 90.94 740 LYS B O 1
ATOM 12378 N N . VAL B 1 741 ? -19.094 -41.75 8.227 1 89.69 741 VAL B N 1
ATOM 12379 C CA . VAL B 1 741 ? -19.531 -40.469 8.781 1 89.69 741 VAL B CA 1
ATOM 12380 C C . VAL B 1 741 ? -19.797 -39.5 7.645 1 89.69 741 VAL B C 1
ATOM 12382 O O . VAL B 1 741 ? -20.844 -38.844 7.613 1 89.69 741 VAL B O 1
ATOM 12385 N N . HIS B 1 742 ? -18.922 -39.406 6.664 1 88.94 742 HIS B N 1
ATOM 12386 C CA . HIS B 1 742 ? -18.984 -38.344 5.668 1 88.94 742 HIS B CA 1
ATOM 12387 C C . HIS B 1 742 ? -19.359 -38.906 4.293 1 88.94 742 HIS B C 1
ATOM 12389 O O . HIS B 1 742 ? -20.031 -38.219 3.512 1 88.94 742 HIS B O 1
ATOM 12395 N N . GLY B 1 743 ? -18.859 -40.125 4.02 1 90.5 743 GLY B N 1
ATOM 12396 C CA . GLY B 1 743 ? -19.109 -40.75 2.732 1 90.5 743 GLY B CA 1
ATOM 12397 C C . GLY B 1 743 ? -18.391 -40.062 1.584 1 90.5 743 GLY B C 1
ATOM 12398 O O . GLY B 1 743 ? -18.812 -40.188 0.431 1 90.5 743 GLY B O 1
ATOM 12399 N N . PHE B 1 744 ? -17.359 -39.375 1.752 1 92.75 744 PHE B N 1
ATOM 12400 C CA . PHE B 1 744 ? -16.734 -38.531 0.74 1 92.75 744 PHE B CA 1
ATOM 12401 C C . PHE B 1 744 ? -15.992 -39.375 -0.282 1 92.75 744 PHE B C 1
ATOM 12403 O O . PHE B 1 744 ? -15.93 -39.031 -1.463 1 92.75 744 PHE B O 1
ATOM 12410 N N . ASN B 1 745 ? -15.367 -40.438 0.139 1 92.94 745 ASN B N 1
ATOM 12411 C CA . ASN B 1 745 ? -14.641 -41.281 -0.814 1 92.94 745 ASN B CA 1
ATOM 12412 C C . ASN B 1 745 ? -15.578 -41.906 -1.843 1 92.94 745 ASN B C 1
ATOM 12414 O O . ASN B 1 745 ? -15.258 -41.969 -3.031 1 92.94 745 ASN B O 1
ATOM 12418 N N . LYS B 1 746 ? -16.672 -42.406 -1.409 1 92.06 746 LYS B N 1
ATOM 12419 C CA . LYS B 1 746 ? -17.656 -42.969 -2.312 1 92.06 746 LYS B CA 1
ATOM 12420 C C . LYS B 1 746 ? -18.234 -41.938 -3.252 1 92.06 746 LYS B C 1
ATOM 12422 O O . LYS B 1 746 ? -18.453 -42.188 -4.438 1 92.06 746 LYS B O 1
ATOM 12427 N N . LYS B 1 747 ? -18.469 -40.781 -2.715 1 92.81 747 LYS B N 1
ATOM 12428 C CA . LYS B 1 747 ? -19.141 -39.719 -3.467 1 92.81 747 LYS B CA 1
ATOM 12429 C C . LYS B 1 747 ? -18.172 -39.031 -4.43 1 92.81 747 LYS B C 1
ATOM 12431 O O . LYS B 1 747 ? -18.531 -38.688 -5.555 1 92.81 747 LYS B O 1
ATOM 12436 N N . TYR B 1 748 ? -16.922 -38.75 -3.936 1 94.06 748 TYR B N 1
ATOM 12437 C CA . TYR B 1 748 ? -16.047 -37.844 -4.668 1 94.06 748 TYR B CA 1
ATOM 12438 C C . TYR B 1 748 ? -14.703 -38.5 -4.949 1 94.06 748 TYR B C 1
ATOM 12440 O O . TYR B 1 748 ? -13.828 -37.875 -5.57 1 94.06 748 TYR B O 1
ATOM 12448 N N . GLY B 1 749 ? -14.438 -39.719 -4.543 1 92.31 749 GLY B N 1
ATOM 12449 C CA . GLY B 1 749 ? -13.164 -40.406 -4.723 1 92.31 749 GLY B CA 1
ATOM 12450 C C . GLY B 1 749 ? -12.719 -40.469 -6.172 1 92.31 749 GLY B C 1
ATOM 12451 O O . GLY B 1 749 ? -11.523 -40.438 -6.461 1 92.31 749 GLY B O 1
ATOM 12452 N N . HIS B 1 750 ? -13.695 -40.5 -7.086 1 91.38 750 HIS B N 1
ATOM 12453 C CA . HIS B 1 750 ? -13.406 -40.594 -8.508 1 91.38 750 HIS B CA 1
ATOM 12454 C C . HIS B 1 750 ? -12.797 -39.312 -9.055 1 91.38 750 HIS B C 1
ATOM 12456 O O . HIS B 1 750 ? -12.234 -39.312 -10.148 1 91.38 750 HIS B O 1
ATOM 12462 N N . LEU B 1 751 ? -12.875 -38.25 -8.312 1 93.75 751 LEU B N 1
ATOM 12463 C CA . LEU B 1 751 ? -12.344 -36.969 -8.742 1 93.75 751 LEU B CA 1
ATOM 12464 C C . LEU B 1 751 ? -10.844 -36.875 -8.484 1 93.75 751 LEU B C 1
ATOM 12466 O O . LEU B 1 751 ? -10.188 -35.938 -8.938 1 93.75 751 LEU B O 1
ATOM 12470 N N . ARG B 1 752 ? -10.25 -37.844 -7.758 1 94.12 752 ARG B N 1
ATOM 12471 C CA . ARG B 1 752 ? -8.82 -37.812 -7.488 1 94.12 752 ARG B CA 1
ATOM 12472 C C . ARG B 1 752 ? -8.016 -37.969 -8.773 1 94.12 752 ARG B C 1
ATOM 12474 O O . ARG B 1 752 ? -8.273 -38.906 -9.555 1 94.12 752 ARG B O 1
ATOM 12481 N N . TRP B 1 753 ? -7.059 -37.188 -9 1 94.62 753 TRP B N 1
ATOM 12482 C CA . TRP B 1 753 ? -6.348 -37.156 -10.273 1 94.62 753 TRP B CA 1
ATOM 12483 C C . TRP B 1 753 ? -4.852 -37.375 -10.062 1 94.62 753 TRP B C 1
ATOM 12485 O O . TRP B 1 753 ? -4.082 -37.375 -11.023 1 94.62 753 TRP B O 1
ATOM 12495 N N . TYR B 1 754 ? -4.371 -37.594 -8.898 1 95.5 754 TYR B N 1
ATOM 12496 C CA . TYR B 1 754 ? -2.938 -37.625 -8.617 1 95.5 754 TYR B CA 1
ATOM 12497 C C . TYR B 1 754 ? -2.549 -38.906 -7.918 1 95.5 754 TYR B C 1
ATOM 12499 O O . TYR B 1 754 ? -3.393 -39.594 -7.312 1 95.5 754 TYR B O 1
ATOM 12507 N N . LEU B 1 755 ? -1.25 -39.219 -7.934 1 95.38 755 LEU B N 1
ATOM 12508 C CA . LEU B 1 755 ? -0.655 -40.406 -7.344 1 95.38 755 LEU B CA 1
ATOM 12509 C C . LEU B 1 755 ? -0.482 -40.25 -5.836 1 95.38 755 LEU B C 1
ATOM 12511 O O . LEU B 1 755 ? -0.074 -39.188 -5.371 1 95.38 755 LEU B O 1
ATOM 12515 N N . LEU B 1 756 ? -0.78 -41.312 -5.074 1 95.25 756 LEU B N 1
ATOM 12516 C CA . LEU B 1 756 ? -0.596 -41.281 -3.627 1 95.25 756 LEU B CA 1
ATOM 12517 C C . LEU B 1 756 ? 0.772 -41.844 -3.244 1 95.25 756 LEU B C 1
ATOM 12519 O O . LEU B 1 756 ? 1.346 -42.656 -3.975 1 95.25 756 LEU B O 1
ATOM 12523 N N . PRO B 1 757 ? 1.302 -41.438 -2.078 1 94.12 757 PRO B N 1
ATOM 12524 C CA . PRO B 1 757 ? 2.568 -42 -1.595 1 94.12 757 PRO B CA 1
ATOM 12525 C C . PRO B 1 757 ? 2.551 -43.531 -1.507 1 94.12 757 PRO B C 1
ATOM 12527 O O . PRO B 1 757 ? 3.523 -44.188 -1.889 1 94.12 757 PRO B O 1
ATOM 12530 N N . SER B 1 758 ? 1.477 -44.156 -1.044 1 93.25 758 SER B N 1
ATOM 12531 C CA . SER B 1 758 ? 1.369 -45.594 -0.91 1 93.25 758 SER B CA 1
ATOM 12532 C C . SER B 1 758 ? 1.401 -46.281 -2.271 1 93.25 758 SER B C 1
ATOM 12534 O O . SER B 1 758 ? 1.985 -47.375 -2.418 1 93.25 758 SER B O 1
ATOM 12536 N N . GLU B 1 759 ? 0.762 -45.656 -3.217 1 94.12 759 GLU B N 1
ATOM 12537 C CA . GLU B 1 759 ? 0.775 -46.188 -4.574 1 94.12 759 GLU B CA 1
ATOM 12538 C C . GLU B 1 759 ? 2.176 -46.125 -5.176 1 94.12 759 GLU B C 1
ATOM 12540 O O . GLU B 1 759 ? 2.613 -47.062 -5.84 1 94.12 759 GLU B O 1
ATOM 12545 N N . ALA B 1 760 ? 2.867 -45.031 -4.973 1 95.12 760 ALA B N 1
ATOM 12546 C CA . ALA B 1 760 ? 4.238 -44.906 -5.457 1 95.12 760 ALA B CA 1
ATOM 12547 C C . ALA B 1 760 ? 5.152 -45.938 -4.836 1 95.12 760 ALA B C 1
ATOM 12549 O O . ALA B 1 760 ? 6.027 -46.5 -5.512 1 95.12 760 ALA B O 1
ATOM 12550 N N . LEU B 1 761 ? 4.984 -46.156 -3.564 1 92 761 LEU B N 1
ATOM 12551 C CA . LEU B 1 761 ? 5.789 -47.156 -2.881 1 92 761 LEU B CA 1
ATOM 12552 C C . LEU B 1 761 ? 5.547 -48.562 -3.469 1 92 761 LEU B C 1
ATOM 12554 O O . LEU B 1 761 ? 6.488 -49.344 -3.645 1 92 761 LEU B O 1
ATOM 12558 N N . LEU B 1 762 ? 4.273 -48.875 -3.732 1 92.56 762 LEU B N 1
ATOM 12559 C CA . LEU B 1 762 ? 3.951 -50.156 -4.359 1 92.56 762 LEU B CA 1
ATOM 12560 C C . LEU B 1 762 ? 4.617 -50.281 -5.727 1 92.56 762 LEU B C 1
ATOM 12562 O O . LEU B 1 762 ? 5.164 -51.312 -6.066 1 92.56 762 LEU B O 1
ATOM 12566 N N . ASP B 1 763 ? 4.562 -49.219 -6.465 1 93.12 763 ASP B N 1
ATOM 12567 C CA . ASP B 1 763 ? 5.207 -49.219 -7.777 1 93.12 763 ASP B CA 1
ATOM 12568 C C . ASP B 1 763 ? 6.711 -49.438 -7.648 1 93.12 763 ASP B C 1
ATOM 12570 O O . ASP B 1 763 ? 7.312 -50.125 -8.469 1 93.12 763 ASP B O 1
ATOM 12574 N N . LEU B 1 764 ? 7.328 -48.812 -6.629 1 91.69 764 LEU B N 1
ATOM 12575 C CA . LEU B 1 764 ? 8.758 -48.938 -6.395 1 91.69 764 LEU B CA 1
ATOM 12576 C C . LEU B 1 764 ? 9.125 -50.375 -6.055 1 91.69 764 LEU B C 1
ATOM 12578 O O . LEU B 1 764 ? 10.211 -50.844 -6.414 1 91.69 764 LEU B O 1
ATOM 12582 N N . LYS B 1 765 ? 8.242 -51 -5.434 1 88.88 765 LYS B N 1
ATOM 12583 C CA . LYS B 1 765 ? 8.477 -52.375 -4.996 1 88.88 765 LYS B CA 1
ATOM 12584 C C . LYS B 1 765 ? 8.062 -53.375 -6.074 1 88.88 765 LYS B C 1
ATOM 12586 O O . LYS B 1 765 ? 8.25 -54.594 -5.914 1 88.88 765 LYS B O 1
ATOM 12591 N N . GLY B 1 766 ? 7.422 -52.969 -7.098 1 88.62 766 GLY B N 1
ATOM 12592 C CA . GLY B 1 766 ? 6.949 -53.812 -8.172 1 88.62 766 GLY B CA 1
ATOM 12593 C C . GLY B 1 766 ? 5.695 -54.594 -7.809 1 88.62 766 GLY B C 1
ATOM 12594 O O . GLY B 1 766 ? 5.48 -55.688 -8.289 1 88.62 766 GLY B O 1
ATOM 12595 N N . LYS B 1 767 ? 4.941 -54.062 -6.887 1 88.88 767 LYS B N 1
ATOM 12596 C CA . LYS B 1 767 ? 3.688 -54.656 -6.457 1 88.88 767 LYS B CA 1
ATOM 12597 C C . LYS B 1 767 ? 2.488 -53.969 -7.094 1 88.88 767 LYS B C 1
ATOM 12599 O O . LYS B 1 767 ? 2.539 -52.781 -7.379 1 88.88 767 LYS B O 1
ATOM 12604 N N . PRO B 1 768 ? 1.468 -54.719 -7.312 1 88.19 768 PRO B N 1
ATOM 12605 C CA . PRO B 1 768 ? 0.286 -54.094 -7.922 1 88.19 768 PRO B CA 1
ATOM 12606 C C . PRO B 1 768 ? -0.451 -53.156 -6.969 1 88.19 768 PRO B C 1
ATOM 12608 O O . PRO B 1 768 ? -0.542 -53.438 -5.77 1 88.19 768 PRO B O 1
ATOM 12611 N N . ARG B 1 769 ? -1.059 -52.094 -7.527 1 87.44 769 ARG B N 1
ATOM 12612 C CA . ARG B 1 769 ? -1.884 -51.156 -6.758 1 87.44 769 ARG B CA 1
ATOM 12613 C C . ARG B 1 769 ? -3.236 -51.781 -6.426 1 87.44 769 ARG B C 1
ATOM 12615 O O . ARG B 1 769 ? -3.666 -52.75 -7.078 1 87.44 769 ARG B O 1
ATOM 12622 N N . LYS B 1 770 ? -3.814 -51.312 -5.398 1 75.38 770 LYS B N 1
ATOM 12623 C CA . LYS B 1 770 ? -5.156 -51.781 -5.066 1 75.38 770 LYS B CA 1
ATOM 12624 C C . LYS B 1 770 ? -6.16 -51.375 -6.141 1 75.38 770 LYS B C 1
ATOM 12626 O O . LYS B 1 770 ? -6.035 -50.312 -6.738 1 75.38 770 LYS B O 1
ATOM 12631 N N . GLU B 1 771 ? -7.016 -52.281 -6.746 1 58.88 771 GLU B N 1
ATOM 12632 C CA . GLU B 1 771 ? -7.93 -52.25 -7.883 1 58.88 771 GLU B CA 1
ATOM 12633 C C . GLU B 1 771 ? -8.688 -50.906 -7.918 1 58.88 771 GLU B C 1
ATOM 12635 O O . GLU B 1 771 ? -8.945 -50.375 -8.992 1 58.88 771 GLU B O 1
ATOM 12640 N N . GLN B 1 772 ? -9.25 -50.469 -6.953 1 52.97 772 GLN B N 1
ATOM 12641 C CA . GLN B 1 772 ? -10.125 -49.312 -7.016 1 52.97 772 GLN B CA 1
ATOM 12642 C C . GLN B 1 772 ? -9.391 -48.094 -7.555 1 52.97 772 GLN B C 1
ATOM 12644 O O . GLN B 1 772 ? -10.008 -47.188 -8.133 1 52.97 772 GLN B O 1
ATOM 12649 N N . ALA B 1 773 ? -8.125 -48.062 -7.457 1 51.47 773 ALA B N 1
ATOM 12650 C CA . ALA B 1 773 ? -7.32 -46.906 -7.887 1 51.47 773 ALA B CA 1
ATOM 12651 C C . ALA B 1 773 ? -7.262 -46.844 -9.414 1 51.47 773 ALA B C 1
ATOM 12653 O O . ALA B 1 773 ? -7.074 -45.75 -9.969 1 51.47 773 ALA B O 1
ATOM 12654 N N . LEU B 1 774 ? -7.48 -48 -10.258 1 47 774 LEU B N 1
ATOM 12655 C CA . LEU B 1 774 ? -7.121 -48.156 -11.664 1 47 774 LEU B CA 1
ATOM 12656 C C . LEU B 1 774 ? -8.242 -47.656 -12.57 1 47 774 LEU B C 1
ATOM 12658 O O . LEU B 1 774 ? -8.023 -47.406 -13.758 1 47 774 LEU B O 1
ATOM 12662 N N . LYS B 1 775 ? -9.539 -47.844 -12.281 1 49.47 775 LYS B N 1
ATOM 12663 C CA . LYS B 1 775 ? -10.57 -47.688 -13.305 1 49.47 775 LYS B CA 1
ATOM 12664 C C . LYS B 1 775 ? -10.93 -46.219 -13.469 1 49.47 775 LYS B C 1
ATOM 12666 O O . LYS B 1 775 ? -11.898 -45.875 -14.156 1 49.47 775 LYS B O 1
ATOM 12671 N N . MET B 1 776 ? -10.227 -45.281 -12.883 1 52.66 776 MET B N 1
ATOM 12672 C CA . MET B 1 776 ? -10.82 -43.969 -12.836 1 52.66 776 MET B CA 1
ATOM 12673 C C . MET B 1 776 ? -10.336 -43.094 -13.992 1 52.66 776 MET B C 1
ATOM 12675 O O . MET B 1 776 ? -9.133 -43.031 -14.258 1 52.66 776 MET B O 1
ATOM 12679 N N . GLU B 1 777 ? -11.297 -42.938 -15.023 1 65.44 777 GLU B N 1
ATOM 12680 C CA . GLU B 1 777 ? -10.984 -41.812 -15.914 1 65.44 777 GLU B CA 1
ATOM 12681 C C . GLU B 1 777 ? -10.555 -40.594 -15.125 1 65.44 777 GLU B C 1
ATOM 12683 O O . GLU B 1 777 ? -11.258 -40.156 -14.203 1 65.44 777 GLU B O 1
ATOM 12688 N N . THR B 1 778 ? -9.273 -40.219 -15.336 1 81.56 778 THR B N 1
ATOM 12689 C CA . THR B 1 778 ? -8.719 -39.125 -14.555 1 81.56 778 THR B CA 1
ATOM 12690 C C . THR B 1 778 ? -9.461 -37.812 -14.844 1 81.56 778 THR B C 1
ATOM 12692 O O . THR B 1 778 ? -9.898 -37.594 -15.977 1 81.56 778 THR B O 1
ATOM 12695 N N . LEU B 1 779 ? -9.773 -37.125 -13.93 1 89.44 779 LEU B N 1
ATOM 12696 C CA . LEU B 1 779 ? -10.375 -35.812 -13.977 1 89.44 779 LEU B CA 1
ATOM 12697 C C . LEU B 1 779 ? -9.586 -34.875 -14.898 1 89.44 779 LEU B C 1
ATOM 12699 O O . LEU B 1 779 ? -10.172 -34.094 -15.656 1 89.44 779 LEU B O 1
ATOM 12703 N N . VAL B 1 780 ? -8.258 -35.062 -14.938 1 93.94 780 VAL B N 1
ATOM 12704 C CA . VAL B 1 780 ? -7.363 -34.156 -15.656 1 93.94 780 VAL B CA 1
ATOM 12705 C C . VAL B 1 780 ? -6.977 -34.781 -17 1 93.94 780 VAL B C 1
ATOM 12707 O O . VAL B 1 780 ? -6.367 -35.844 -17.047 1 93.94 780 VAL B O 1
ATOM 12710 N N . LYS B 1 781 ? -7.418 -34.188 -18.047 1 93.19 781 LYS B N 1
ATOM 12711 C CA . LYS B 1 781 ? -7.07 -34.531 -19.422 1 93.19 781 LYS B CA 1
ATOM 12712 C C . LYS B 1 781 ? -6.594 -33.281 -20.172 1 93.19 781 LYS B C 1
ATOM 12714 O O . LYS B 1 781 ? -7.355 -32.688 -20.938 1 93.19 781 LYS B O 1
ATOM 12719 N N . PRO B 1 782 ? -5.312 -33 -20.031 1 94.69 782 PRO B N 1
ATOM 12720 C CA . PRO B 1 782 ? -4.801 -31.719 -20.516 1 94.69 782 PRO B CA 1
ATOM 12721 C C . PRO B 1 782 ? -5.121 -31.469 -21.984 1 94.69 782 PRO B C 1
ATOM 12723 O O . PRO B 1 782 ? -5.043 -32.406 -22.797 1 94.69 782 PRO B O 1
ATOM 12726 N N . LYS B 1 783 ? -5.445 -30.266 -22.281 1 94.75 783 LYS B N 1
ATOM 12727 C CA . LYS B 1 783 ? -5.766 -29.812 -23.625 1 94.75 783 LYS B CA 1
ATOM 12728 C C . LYS B 1 783 ? -4.551 -29.906 -24.547 1 94.75 783 LYS B C 1
ATOM 12730 O O . LYS B 1 783 ? -3.428 -29.594 -24.125 1 94.75 783 LYS B O 1
ATOM 12735 N N . ILE B 1 784 ? -4.797 -30.281 -25.766 1 92.75 784 ILE B N 1
ATOM 12736 C CA . ILE B 1 784 ? -3.723 -30.422 -26.75 1 92.75 784 ILE B CA 1
ATOM 12737 C C . ILE B 1 784 ? -3.822 -29.297 -27.781 1 92.75 784 ILE B C 1
ATOM 12739 O O . ILE B 1 784 ? -4.918 -28.969 -28.234 1 92.75 784 ILE B O 1
ATOM 12743 N N . TYR B 1 785 ? -2.711 -28.672 -28.094 1 94.69 785 TYR B N 1
ATOM 12744 C CA . TYR B 1 785 ? -2.635 -27.641 -29.125 1 94.69 785 TYR B CA 1
ATOM 12745 C C . TYR B 1 785 ? -1.841 -28.109 -30.328 1 94.69 785 TYR B C 1
ATOM 12747 O O . TYR B 1 785 ? -0.889 -28.891 -30.188 1 94.69 785 TYR B O 1
ATOM 12755 N N . PRO B 1 786 ? -2.07 -27.641 -31.547 1 95.81 786 PRO B N 1
ATOM 12756 C CA . PRO B 1 786 ? -3.273 -26.875 -31.875 1 95.81 786 PRO B CA 1
ATOM 12757 C C . PRO B 1 786 ? -4.559 -27.656 -31.641 1 95.81 786 PRO B C 1
ATOM 12759 O O . PRO B 1 786 ? -4.59 -28.875 -31.828 1 95.81 786 PRO B O 1
ATOM 12762 N N . THR B 1 787 ? -5.512 -26.969 -31.281 1 94.44 787 THR B N 1
ATOM 12763 C CA . THR B 1 787 ? -6.793 -27.594 -31 1 94.44 787 THR B CA 1
ATOM 12764 C C . THR B 1 787 ? -7.543 -27.891 -32.312 1 94.44 787 THR B C 1
ATOM 12766 O O . THR B 1 787 ? -7.324 -27.234 -33.312 1 94.44 787 THR B O 1
ATOM 12769 N N . SER B 1 788 ? -8.438 -28.844 -32.25 1 92.38 788 SER B N 1
ATOM 12770 C CA . SER B 1 788 ? -9.172 -29.234 -33.438 1 92.38 788 SER B CA 1
ATOM 12771 C C . SER B 1 788 ? -10.156 -28.156 -33.875 1 92.38 788 SER B C 1
ATOM 12773 O O . SER B 1 788 ? -10.688 -27.438 -33.031 1 92.38 788 SER B O 1
ATOM 12775 N N . ASP B 1 789 ? -10.398 -28.094 -35.188 1 91.19 789 ASP B N 1
ATOM 12776 C CA . ASP B 1 789 ? -11.367 -27.141 -35.719 1 91.19 789 ASP B CA 1
ATOM 12777 C C . ASP B 1 789 ? -12.766 -27.422 -35.156 1 91.19 789 ASP B C 1
ATOM 12779 O O . ASP B 1 789 ? -13.555 -26.5 -34.938 1 91.19 789 ASP B O 1
ATOM 12783 N N . GLU B 1 790 ? -13.008 -28.625 -34.969 1 89.38 790 GLU B N 1
ATOM 12784 C CA . GLU B 1 790 ? -14.297 -29.031 -34.438 1 89.38 790 GLU B CA 1
ATOM 12785 C C . GLU B 1 790 ? -14.516 -28.484 -33.031 1 89.38 790 GLU B C 1
ATOM 12787 O O . GLU B 1 790 ? -15.609 -28 -32.719 1 89.38 790 GLU B O 1
ATOM 12792 N N . TYR B 1 791 ? -13.516 -28.578 -32.312 1 89.06 791 TYR B N 1
ATOM 12793 C CA . TYR B 1 791 ? -13.609 -28.062 -30.969 1 89.06 791 TYR B CA 1
ATOM 12794 C C . TYR B 1 791 ? -13.82 -26.562 -30.969 1 89.06 791 TYR B C 1
ATOM 12796 O O . TYR B 1 791 ? -14.664 -26.047 -30.234 1 89.06 791 TYR B O 1
ATOM 12804 N N . VAL B 1 792 ? -13.109 -25.875 -31.766 1 90.5 792 VAL B N 1
ATOM 12805 C CA . VAL B 1 792 ? -13.195 -24.422 -31.828 1 90.5 792 VAL B CA 1
ATOM 12806 C C . VAL B 1 792 ? -14.594 -24.016 -32.281 1 90.5 792 VAL B C 1
ATOM 12808 O O . VAL B 1 792 ? -15.188 -23.078 -31.734 1 90.5 792 VAL B O 1
ATOM 12811 N N . SER B 1 793 ? -15.109 -24.703 -33.25 1 88.31 793 SER B N 1
ATOM 12812 C CA . SER B 1 793 ? -16.438 -24.422 -33.75 1 88.31 793 SER B CA 1
ATOM 12813 C C . SER B 1 793 ? -17.5 -24.641 -32.688 1 88.31 793 SER B C 1
ATOM 12815 O O . SER B 1 793 ? -18.469 -23.891 -32.594 1 88.31 793 SER B O 1
ATOM 12817 N N . HIS B 1 794 ? -17.297 -25.594 -31.969 1 85.5 794 HIS B N 1
ATOM 12818 C CA . HIS B 1 794 ? -18.234 -25.891 -30.891 1 85.5 794 HIS B CA 1
ATOM 12819 C C . HIS B 1 794 ? -18.234 -24.797 -29.844 1 85.5 794 HIS B C 1
ATOM 12821 O O . HIS B 1 794 ? -19.297 -24.406 -29.344 1 85.5 794 HIS B O 1
ATOM 12827 N N . GLN B 1 795 ? -17.109 -24.406 -29.5 1 84.5 795 GLN B N 1
ATOM 12828 C CA . GLN B 1 795 ? -16.984 -23.344 -28.516 1 84.5 795 GLN B CA 1
ATOM 12829 C C . GLN B 1 795 ? -17.578 -22.031 -29.031 1 84.5 795 GLN B C 1
ATOM 12831 O O . GLN B 1 795 ? -18.125 -21.25 -28.266 1 84.5 795 GLN B O 1
ATOM 12836 N N . PHE B 1 796 ? -17.469 -21.797 -30.219 1 83.38 796 PHE B N 1
ATOM 12837 C CA . PHE B 1 796 ? -17.953 -20.578 -30.859 1 83.38 796 PHE B CA 1
ATOM 12838 C C . PHE B 1 796 ? -19.469 -20.469 -30.719 1 83.38 796 PHE B C 1
ATOM 12840 O O . PHE B 1 796 ? -19.984 -19.375 -30.484 1 83.38 796 PHE B O 1
ATOM 12847 N N . ILE B 1 797 ? -20.125 -21.609 -30.672 1 72.38 797 ILE B N 1
ATOM 12848 C CA . ILE B 1 797 ? -21.578 -21.641 -30.625 1 72.38 797 ILE B CA 1
ATOM 12849 C C . ILE B 1 797 ? -22.047 -21.547 -29.172 1 72.38 797 ILE B C 1
ATOM 12851 O O . ILE B 1 797 ? -23.078 -20.922 -28.891 1 72.38 797 ILE B O 1
ATOM 12855 N N . LYS B 1 798 ? -21.422 -22.031 -28.203 1 72.19 798 LYS B N 1
ATOM 12856 C CA . LYS B 1 798 ? -21.812 -22.125 -26.797 1 72.19 798 LYS B CA 1
ATOM 12857 C C . LYS B 1 798 ? -21.797 -20.766 -26.125 1 72.19 798 LYS B C 1
ATOM 12859 O O . LYS B 1 798 ? -22.531 -20.516 -25.156 1 72.19 798 LYS B O 1
ATOM 12864 N N . GLU B 1 799 ? -21.719 -19.859 -26.625 1 64.75 799 GLU B N 1
ATOM 12865 C CA . GLU B 1 799 ? -21.609 -18.531 -26.031 1 64.75 799 GLU B CA 1
ATOM 12866 C C . GLU B 1 799 ? -21.375 -18.609 -24.531 1 64.75 799 GLU B C 1
ATOM 12868 O O . GLU B 1 799 ? -22.25 -19.062 -23.781 1 64.75 799 GLU B O 1
ATOM 12873 N N . LEU B 1 800 ? -20.266 -18.281 -23.984 1 67.62 800 LEU B N 1
ATOM 12874 C CA . LEU B 1 800 ? -19.906 -18.328 -22.578 1 67.62 800 LEU B CA 1
ATOM 12875 C C . LEU B 1 800 ? -20.281 -17.031 -21.859 1 67.62 800 LEU B C 1
ATOM 12877 O O . LEU B 1 800 ? -19.469 -16.125 -21.75 1 67.62 800 LEU B O 1
ATOM 12881 N N . LEU B 1 801 ? -21.625 -16.969 -21.453 1 71.31 801 LEU B N 1
ATOM 12882 C CA . LEU B 1 801 ? -22.219 -15.773 -20.859 1 71.31 801 LEU B CA 1
ATOM 12883 C C . LEU B 1 801 ? -22.438 -15.961 -19.375 1 71.31 801 LEU B C 1
ATOM 12885 O O . LEU B 1 801 ? -22.938 -17 -18.938 1 71.31 801 LEU B O 1
ATOM 12889 N N . TYR B 1 802 ? -21.812 -15.148 -18.625 1 69.75 802 TYR B N 1
ATOM 12890 C CA . TYR B 1 802 ? -22.156 -15.031 -17.219 1 69.75 802 TYR B CA 1
ATOM 12891 C C . TYR B 1 802 ? -23.047 -13.82 -16.953 1 69.75 802 TYR B C 1
ATOM 12893 O O . TYR B 1 802 ? -22.797 -12.734 -17.484 1 69.75 802 TYR B O 1
ATOM 12901 N N . PHE B 1 803 ? -24.141 -14.086 -16.266 1 63.34 803 PHE B N 1
ATOM 12902 C CA . PHE B 1 803 ? -25.016 -13 -15.812 1 63.34 803 PHE B CA 1
ATOM 12903 C C . PHE B 1 803 ? -25.547 -13.266 -14.406 1 63.34 803 PHE B C 1
ATOM 12905 O O . PHE B 1 803 ? -26.078 -14.344 -14.133 1 63.34 803 PHE B O 1
ATOM 12912 N N . SER B 1 804 ? -25.016 -12.312 -13.477 1 58.06 804 SER B N 1
ATOM 12913 C CA . SER B 1 804 ? -25.5 -12.477 -12.109 1 58.06 804 SER B CA 1
ATOM 12914 C C . SER B 1 804 ? -26.984 -12.102 -12 1 58.06 804 SER B C 1
ATOM 12916 O O . SER B 1 804 ? -27.391 -11.023 -12.438 1 58.06 804 SER B O 1
ATOM 12918 N N . LYS B 1 805 ? -27.969 -13.062 -11.914 1 51.56 805 LYS B N 1
ATOM 12919 C CA . LYS B 1 805 ? -29.391 -12.734 -11.742 1 51.56 805 LYS B CA 1
ATOM 12920 C C . LYS B 1 805 ? -29.609 -11.961 -10.445 1 51.56 805 LYS B C 1
ATOM 12922 O O . LYS B 1 805 ? -30.719 -11.461 -10.203 1 51.56 805 LYS B O 1
ATOM 12927 N N . LYS B 1 806 ? -28.75 -12.047 -9.375 1 46.34 806 LYS B N 1
ATOM 12928 C CA . LYS B 1 806 ? -29.062 -11.5 -8.055 1 46.34 806 LYS B CA 1
ATOM 12929 C C . LYS B 1 806 ? -28.828 -9.992 -8.016 1 46.34 806 LYS B C 1
ATOM 12931 O O . LYS B 1 806 ? -27.719 -9.539 -7.723 1 46.34 806 LYS B O 1
ATOM 12936 N N . GLN B 1 807 ? -29.359 -9.281 -9.055 1 39.78 807 GLN B N 1
ATOM 12937 C CA . GLN B 1 807 ? -29.25 -7.828 -8.961 1 39.78 807 GLN B CA 1
ATOM 12938 C C . GLN B 1 807 ? -29.938 -7.297 -7.711 1 39.78 807 GLN B C 1
ATOM 12940 O O . GLN B 1 807 ? -31.094 -7.641 -7.438 1 39.78 807 GLN B O 1
#

Radius of gyration: 35.91 Å; Cα contacts (8 Å, |Δi|>4): 3024; chains: 2; bounding box: 76×210×85 Å

Nearest PDB structures (foldseek):
  6mrh-assembly1_A-2  TM=8.799E-01  e=9.229E-25  Escherichia coli K-12
  6mre-assembly1_A-2  TM=8.759E-01  e=1.259E-24  Escherichia coli K-12
  6ndn-assembly1_A  TM=8.721E-01  e=5.352E-24  Escherichia coli UMEA 3718-1
  7tlm-assembly1_A-2  TM=8.717E-01  e=1.190E-22  Lancefieldella parvula
  6wci-assembly1_A  TM=8.833E-01  e=3.347E-22  Stenotrophomonas maltophilia K279a

Solvent-accessible surface area (backbone atoms only — not comparable to full-atom values): 85176 Å² total; per-residue (Å²): 136,84,79,81,75,80,77,78,78,80,82,79,77,83,80,78,86,63,68,76,64,56,59,60,52,51,54,51,45,61,22,52,55,67,66,72,68,56,66,65,37,53,71,55,38,66,66,76,50,75,72,60,64,46,61,69,64,86,69,84,80,53,66,72,70,78,81,44,77,85,32,71,49,40,49,49,49,51,57,53,49,61,69,34,66,75,42,52,73,29,65,92,35,61,69,57,30,52,48,50,51,50,25,53,52,39,30,40,49,43,52,49,41,28,40,46,27,64,54,23,39,46,79,32,86,91,33,48,70,32,28,31,43,45,43,84,20,39,43,73,72,19,22,42,40,28,47,69,61,55,36,35,42,59,60,69,45,45,37,42,51,40,45,62,94,39,70,33,18,67,33,18,34,40,34,36,48,35,40,50,39,18,51,49,48,46,32,40,68,27,43,35,44,30,68,57,74,88,68,56,63,79,78,75,76,75,57,62,38,65,58,70,77,52,74,85,52,78,79,68,79,79,76,68,87,52,86,72,70,64,65,53,73,51,70,27,36,41,73,39,77,23,51,21,19,31,30,38,20,43,48,48,47,50,54,26,52,34,50,45,60,47,38,71,64,35,88,48,77,76,28,37,30,36,36,38,28,44,53,53,36,42,34,29,68,43,41,48,53,45,71,36,47,26,37,35,33,51,35,52,52,38,49,36,62,43,76,23,62,67,57,44,50,52,53,46,54,65,68,38,54,56,43,75,75,39,56,79,92,54,44,40,52,41,36,36,44,28,43,40,20,24,78,58,38,16,41,47,47,64,60,49,61,53,20,31,57,32,40,74,59,70,23,46,30,32,33,36,23,43,53,35,54,70,44,44,82,52,56,36,45,73,52,91,51,78,45,39,32,46,42,28,41,23,28,22,42,23,30,19,67,36,9,56,63,26,41,2,31,27,36,31,32,44,64,50,62,63,47,89,65,51,89,36,43,20,32,72,16,52,74,45,50,49,80,78,49,70,42,66,45,85,51,61,59,42,18,62,42,26,33,60,63,60,54,63,19,39,39,40,36,24,52,28,50,53,48,46,58,63,69,26,32,67,57,39,42,54,49,20,44,51,53,35,54,51,46,51,60,61,51,66,70,38,88,29,46,44,69,52,50,60,39,73,63,14,38,77,74,53,70,46,46,58,48,33,37,45,20,34,45,34,42,57,85,84,30,23,56,47,25,47,51,53,17,32,48,40,22,52,63,62,22,34,30,35,41,44,40,54,80,45,18,43,47,36,47,32,52,48,31,40,41,47,71,69,55,49,51,50,50,51,49,50,41,57,55,17,68,77,48,79,43,46,46,66,85,53,63,73,56,28,28,35,38,42,59,61,66,52,57,51,59,67,54,53,52,47,54,53,50,52,52,51,47,44,37,74,50,40,62,79,54,36,59,50,40,44,76,36,53,66,76,69,40,67,38,73,58,60,66,55,60,84,53,81,62,40,34,44,52,70,60,78,79,71,68,46,68,61,70,74,70,46,79,57,62,81,42,49,42,49,79,78,20,45,74,26,28,62,66,83,64,79,56,41,70,49,78,49,88,55,41,48,83,42,67,66,54,38,55,53,50,47,53,50,51,51,52,50,52,54,48,46,66,64,35,76,84,44,46,56,18,72,70,64,54,58,69,61,50,49,36,63,54,35,33,55,57,87,78,68,35,37,46,83,73,49,47,64,51,52,41,51,64,49,33,36,50,38,48,29,54,73,68,72,43,82,68,68,69,84,73,71,78,53,72,43,46,63,46,64,53,65,56,62,38,56,68,66,57,42,54,52,56,66,69,61,59,56,67,28,67,54,80,87,114,139,83,81,84,76,81,74,78,76,80,82,79,79,82,79,76,84,60,67,73,62,54,58,58,52,52,53,50,44,54,21,53,50,66,64,73,67,58,65,66,38,54,71,56,37,67,67,76,51,76,72,59,64,46,61,70,60,86,70,84,81,52,67,71,71,78,79,46,78,83,31,72,49,41,49,48,50,52,57,53,49,62,69,34,66,76,42,52,72,30,63,90,35,62,68,58,31,52,47,50,50,51,25,54,54,39,31,41,48,44,52,50,39,28,41,44,27,64,58,24,38,47,78,32,85,88,28,49,72,34,27,31,42,44,42,84,20,41,43,74,73,19,21,41,41,28,47,70,61,55,38,35,44,59,59,69,44,45,37,42,51,42,45,62,93,37,70,34,16,66,34,18,33,41,33,35,47,34,39,50,38,17,51,50,48,47,30,43,67,27,42,36,44,31,66,57,74,87,68,54,62,77,75,74,78,74,60,64,39,66,61,69,75,43,78,87,50,78,74,68,78,78,77,68,86,55,87,72,69,63,66,52,73,50,70,27,35,40,73,37,77,22,51,21,19,31,29,38,20,43,48,49,48,51,54,28,51,34,50,45,60,47,38,71,65,35,88,48,77,76,29,36,30,36,36,38,26,43,52,53,36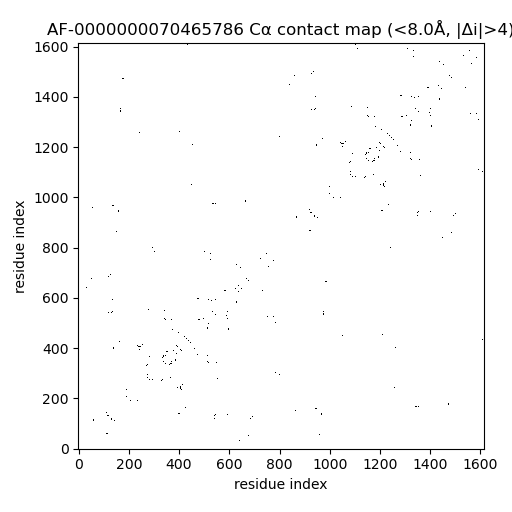,42,33,30,68,41,43,49,54,45,72,38,45,27,37,35,35,51,34,50,52,38,49,37,62,44,74,25,62,66,57,43,50,54,51,46,53,65,68,39,53,56,44,75,76,39,55,79,92,54,44,41,51,41,36,35,44,29,44,41,21,23,79,58,38,14,42,46,47,64,60,49,63,52,20,30,57,32,40,77,59,70,23,47,31,33,34,36,24,43,54,34,54,72,43,44,81,53,55,36,45,73,52,92,51,79,43,38,34,47,44,27,39,22,28,22,41,22,30,20,67,37,8,57,62,24,41,2,31,28,39,29,32,44,65,48,62,63,46,89,66,51,90,38,42,20,31,71,15,52,74,43,50,50,79,78,50,70,44,66,44,85,50,60,59,43,19,62,40,27,31,61,64,59,54,64,19,39,39,39,36,22,53,29,50,52,48,47,59,65,70,26,34,66,55,37,42,54,49,18,45,52,52,36,53,50,48,50,61,60,49,66,70,40,87,31,46,44,70,52,51,60,39,71,62,16,38,78,72,54,72,46,46,59,48,33,37,45,20,34,46,32,42,57,86,86,29,24,56,46,23,48,51,53,17,32,47,39,23,52,63,63,21,34,31,33,41,43,41,51,81,45,17,44,47,36,47,32,51,46,31,40,41,49,72,68,56,49,50,50,50,51,50,49,40,57,55,19,69,78,48,83,42,46,44,64,85,53,61,76,56,25,27,34,37,43,57,61,66,52,57,51,57,67,54,53,52,46,53,52,50,52,53,51,45,43,38,72,51,39,61,78,55,36,58,51,38,44,75,38,53,68,78,69,41,66,36,73,59,61,66,55,64,82,52,82,68,32,38,44,53,66,61,79,80,69,68,46,68,61,70,73,69,46,78,58,64,81,43,50,42,49,79,80,18,45,73,27,28,63,66,85,62,78,54,43,68,47,78,48,88,57,43,47,82,42,65,68,54,37,55,52,49,46,54,50,51,49,53,50,53,55,49,45,67,64,34,77,82,43,45,52,25,73,70,64,53,59,68,61,51,48,38,62,53,36,33,55,57,88,80,69,34,38,46,83,73,50,46,63,51,52,42,52,64,50,35,36,52,38,48,28,54,74,68,72,42,82,68,69,68,85,74,70,77,52,71,42,46,63,45,64,53,64,56,62,38,55,68,66,57,41,54,50,56,67,68,61,59,56,66,29,66,54,81,87,114

Foldseek 3Di:
DDDPPPCPPPPPPDPPPPPPVVVLVVQQCQFFVPPPCPPVCVVVVVPPVPLDWDDDDPDPDFPQPDPDCPDPQVVVLLVLLCVDPVLVVCVVPVVVSVVLSVVLLVLLSLLLRFFPQQQFWFAFRLGHPEIEGADEFALLVFATAGNVLVVCCVPPPVVLDDFEPDDPDDSNVSLNVLLVVLQLLVCLQQQFQAQPVVPPPDDDQSQRPRSCPPPPPPPDDDPPPPPSPRPDLQQGKDKAFAAAFLLRQLLQLLVQLPLLVQQVPAPDLLLFAEEEEELQDFLSQPVSCQVSQGKYFYAYAALQGARDVVLVLVVLVVNLVSQVPDPPVRHHAYEYEYECAHSAWQWGYPLQSSQLSCVVSPYAYEYECARPLQAARRYQDPDPPPSRHHQKYKYGQSSFHNQNQAGIMIMGRNNSRPDQAEPDDDPQQFPDDDDPDTHGDPPNRSNHQPDRHSSSRSSSSSVSSVSSVSSPNSSFLVLQVVLLVVLLVLQVVQPQKAWFHGHPCSVVPVVIRGGQKTWIWGDDPQFTAAAQLLQSCLCNQHSYHWDKDASSSVSSSCQQQVFDPVNVVLVVVLQVLQVVDPFGLCSLHGITIMGGDGSSDGPQSSVLVSVSSSCCSVCVLLCQLQWAQDRNVRHIAGQNQPVPPVQLASPSPVVCPHPCNVGDDDPVQWDCVVPDTTGRPPDPDSNDCDPSYPYGSVSSVVVSVVSSVSSLCLLPDPSNVSNRDDDPVVNLCRNQNDCVVRVRCVSCVLSHRHDHSNCSSCVSNVHDDDPVVPPRNYSGDGADHSHDPVVVVVVSVPTRIDGDPPD/DDDDCPPPPPPPPDDPPPPPVVVLVVQVCQFFVPPPVPPVCVVVVVPPVPLDWDDDDPDPDFPQPDDDCPDPFVVVLLVLLCPDPVLVVCVVPVVVSVVLSVVLLVLLSLLLRFFPQQQFWFAFRRGDPEIEGADEFALLVFATAGRVLVVCCVPPPVVLDDFEPDDPDDSNVSLNVLLVVLQLLVCLQQQFQAQPVVPPPDDDQSQRPRSCPPDPPPPDDDPPPPPSPRPDLQQGKDKAFAAAFLLRQLLQLLVQLPLLVQQVPAPDLLLFAEEEEELQDFLSQPVSCQVSQGKYFYAYAALQGARDVVLVLVVLVVNLVSQVPDDPVRHHAYEYEYECAHSAWQWGYPLQSSQLSQVVSPYAYEYECARPLQAARRYQDPDPPPSRHHQKYKYGQSSFHNQNQAGIMIMGRNNSRPDQAEPDDDPQQFPDDDDPDTHGDPPNRSNHQPDRHSSSRSSSSSVSSVSSVNSPSSSFLVLQVVLQVVLLVLQVVQPQKAWFGGHPCSVVPVVIRGGQKTWIWGDDPQFTAAAQLLQSCLCNQHSYHWDKDASSSVSSSCQQQVFDPVNVVLVVVLQVLQVVDQFGLCSLHGITIMGGDGSSDGPQSSVLVSVSSSCCSVCVLLCQLQWAQDRNVRHIAGQNQPVPPLLLASPRPVPCPHPCNVGDDDPVQWDCVVPDTTGRPPDPDSNPPPVSYPYGSVSSVVVSVVSSVSSLVQLPDPSNVSNRDDDPVVNCCRNQNDCVVRVRCVSCVLSHRHDHSNCSSCVSNVHDDDVVVPPRNYSGDGADHSHDPVVVVVVSPPTRIDGDPPD

InterPro domains:
  IPR000192 Aminotransferase class V domain [PF00266] (244-558)
  IPR015421 Pyridoxal phosphate-dependent transferase, major domain [G3DSA:3.40.640.10] (148-466)
  IPR015422 Pyridoxal phosphate-dependent transferase, small domain [G3DSA:3.90.1150.10] (467-619)
  IPR015424 Pyridoxal phosphate-dependent transferase [SSF53383] (131-193)
  IPR015424 Pyridoxal phosphate-dependent transferase [SSF53383] (240-613)